Protein 4AC9 (pdb70)

Secondary structure (DSSP, 8-state):
-PPPEEEEEEEEESTTSSHHHHHHHHHT----EEEETTEEEEEE--SSHHHHHHHHHHHTTT--EEEEEEETTTB--HHHHHHHHHHHHTT--EEEEEE-GGGS-HHHHHHHHHHHHHHHTTSSTTSS--EEE-BTTTTBTHHHHHHHHHHHHHHS----B-SS--EE---EEEE-STT-EEEEEE--BSEEESS-EEEETTTTEEEEEEEEEESSSB-SEEETT-EEEEEEES--TTS-----EE-TT---EEEEEEEEEEE-S-TTT----SSEEEEEEETTEEEEEEE--EEEEE-SSSEEEEE--S---S----EEEEEEEEE-TT-EEEEE--SS-TTS----EEEEEE---GGGGT-EEEEEEEEEEEEETTEEEEESS-SSHHHHHHHTT-EEEETTTTEEEEEEEEETTTTEEEEEE-S---TTEEEEEEEEEE--/---EEEEEEEEESTTSSHHHHHHHHHHH--------SS--EEEETTEEEEEE--SSHHHHHHHHHHHTTTEEEEEEEEETTT---HHHHHHHHHHHHTT--EEEEEE-GGGS-HHHHHHHHHHHHHHHTTSSS-TT--EEE-BTTTTBTHHHHHHHHHHHHHT-----B-SS--EE-EEEEEEETTTEEEEEEE--BSEEETT-EEEETTTTEEEEEEEEEETTEE-SEEETT-EEEEEEESS-TTT-----EEETT---EEEEEEEEEEE--GGG-----TT-EEEEEETTEEEEEEE--EEEEEETTEEEEEE-SS---S----EEEEEEEEE-TT-EEEEE-SSS-TTS----EEEEEE---SGGGTEEEEEEEEEEEEEETTEEEEESS-SSHHHHHHHTT-EEEETTTTEEEEEEEEETTTTEEEEEESS---TT-EEEEEEEEE--/-PPP--EEEEEEEEE-TTSSHHHHHHHHHGGGGT--SS-------------SS--EEEETTEEEEEE--SSHHHHHHHHHHHTTTEEEEEEEEETTTB--HHHHHHHHHHHHTT--EEEEEE-GGGS-HHHHHHHHHHHHHHHTTSSSGGG--EEE--TTT-TTHHHHHHHHHHHHHHS----B-SS--EE-EEEEEEETTTEEEEEEE--BSEEETT-EEEETTTTEEEEEEEEEETTEEESEEETT-EEEEEEESS-GGG-----EE-TT---EEEEEEEEEEEPPTT--S-B-TTEEEEEEETTEEEEEEE--EEEEE-SSSEEEEE-S-B-TT----EEEEEEEEE-TT-EEEEE-SSS-TTS----EEEEEEE--SGGGT-EEEEEEEEEEEEETTEEEEESS-SSHHHHHHHTT-EEEESSS--EEEEEEEETTTTEEEEEEES---TT-EEEEEEEEE--/--EEEEEEEE---HHHHHHHHHHHHHH--SEEE-----TTSSS------S-EEEETTEEEEE-PPTT---SSS-----GGG-SEEEEEEETTT---HHHHHHHHHHHHTT--EEEEEE--SSS-HHHHHHHHHHHHHHHTTSSS-SS--EEE--TTT-TTHHHHHHHHHHHHHHS----B-SS--EE--SEEEEETTTEEEEEEE--BSEEETT-EEEETTTTEEEEEEEEEETTEEESEEETT-EEEEEEESS-TTT-----EE-SS---EEEEEEEEEEE---TT-----TTEEEEEEETTEEEEEEE--EEEEEETTEEEEEE--S--S-----EEEEEEEEE-TT-EEEEEB---TTSSSB--EEEEEE---TTTS-EEEEEEEEEEEEEETTEEEEESS-SSHHHHHHTTT-EEEETTT--EEEEEEEETTTTEEEEEESS---TTEEEEEEEEEE--

Sequence (1826 aa):
HMDFKNINLGIFGHIDHGKTTLSKVLTEIGFSAFKLENYRITLVDAPGHADLIRAVVSAADIIDLALIVVDAKEGPKTQTGEHMLILDHFNIPIIVVITKSDNAGTEEIKRTEMIMKSILQSTHNLKNSSIIPISAKTGFGVDELKNLIITTLNNAEIIRNTESYFKMPLDHAFPIKGAGTVVTGTINKGIVKVGDELKVLPINMSTKVRSIQYFKESVMEAKAGDRVGMAIQGVDAKQIYRGILTSKDTKLQTVDKIVAKIKISDIFKYNLTPKMKVHLNVGMLIVPAVAVPFKKVTFGKTEENIILNEVISGNEYAFELEEKVLAEVGDRVLITRLDLPPTTLRIGHGLIEEFKPIKDLNIKKEVLREGKVKIDKGRTVIDGLAQSKVAAEKLIGEEISIEGKDIVGKIKGTFGTKGLLTAEFSGNVENRDKVILNRLRRWGMDFKNINLGIFGHIDHGKTTLSKVLTEIAKRGITIDIGFSAFKLENYRITLVDAPGHADLIRAVVSAADIIDLALIVVDAKEGPKTQTGEHMLILDHFNIPIIVVITKSDNAGTEEIKRTEMIMKSILQSTHNLKNSSIIPISAKTGFGVDELKNLIITTLNNAEIIRNTESYFKMPLDHAFPIKGAGTVVTGTINKGIVKVGDELKVLPINMSTKVRSIQYFKESVMEAKAGDRVGMAIQGVDAKQIYRGILTSKDTKLQTVDKIVAKIKISDIFKYNLTPKMKVHLNVGMLIVPAVAVPFKKVTFGKTEENIILNEVISGNEYAFELEEKVLAEVGDRVLITRLDLPPTTLRIGHGLIEEFKPIKDLNIKKEVLREGKVKIDKGRTVIDGLAQSKVAAEKLIGEEISIEGKDIVGKIKGTFGTKGLLTAEFSGNVENRDKVILNRLRRWGRPHMDFKNINLGIFGHIDHGKTTLSKVLTEIASTSAHDKLPESQKRGITIDIGFSAFKLENYRITLVDAPGHADLIRAVVSAADIIDLALIVVDAKEGPKTQTGEHMLILDHFNIPIIVVITKSDNAGTEEIKRTEMIMKSILQSTHNLKNSSIIPISAKTGFGVDELKNLIITTLNNAEIIRNTESYFKMPLDHAFPIKGAGTVVTGTINKGIVKVGDELKVLPINMSTKVRSIQYFKESVMEAKAGDRVGMAIQGVDAKQIYRGILTSKDTKLQTVDKIVAKIKISDIFKYNLTPKMKVHLNVGMLIVPAVAVPFKKVTFGKTEENIILNEVISGNEYAFELEEKVLAEVGDRVLITRLDLPPTTLRIGHGLIEEFKPIKDLNIKKEVLREGKVKIDKGRTVIDGLAQSKVAAEKLIGEEISIEGKDIVGKIKGTFGTKGLLTAEFSGNVENRDKVILNRLRRWGDFKNINLGIFGHIDHGKTTLSKVLTEIASTSAHDKLPESQKRGITIDIGFSAFKLENYRITLVDAPGHADLIRAVVSAADIIDLALIVVDAKEGPKTQTGEHMLILDHFNIPIIVVITKSDNAGTEEIKRTEMIMKSILQSTHNLKNSSIIPISAKTGFGVDELKNLIITTLNNAEIIRNTESYFKMPLDHAFPIKGAGTVVTGTINKGIVKVGDELKVLPINMSTKVRSIQYFKESVMEAKAGDRVGMAIQGVDAKQIYRGILTSKDTKLQTVDKIVAKIKISDIFKYNLTPKMKVHLNVGMLIVPAVAVPFKKVTFGKTEENIILNEVISGNEYAFELEEKVLAEVGDRVLITRLDLPPTTLRIGHGLIEEFKPIKDLNIKKEVLREGKVKIDKGRTVIDGLAQSKVAAEKLIGEEISIEGKDIVGKIKGTFGTKGLLTAEFSGNVENRDKVILNRLRRWG

Solvent-accessible surface area: 91684 Å² total

Organism: Methanococcus maripaludis (NCBI:txid39152)

Structure (mmCIF, N/CA/C/O backbone):
data_4AC9
#
_entry.id   4AC9
#
_cell.length_a   146.920
_cell.length_b   146.920
_cell.length_c   297.480
_cell.angle_alpha   90.00
_cell.angle_beta   90.00
_cell.angle_gamma   120.00
#
_symmetry.space_group_name_H-M   'P 31 1 2'
#
loop_
_entity.id
_entity.type
_entity.pdbx_description
1 polymer 'MJ0495-LIKE PROTEIN'
2 non-polymer "GUANOSINE-5'-DIPHOSPHATE"
3 non-polymer 'MAGNESIUM ION'
4 non-polymer 'SULFATE ION'
5 non-polymer '(3ALPHA,5BETA,12ALPHA)-3,12-DIHYDROXYCHOLAN-24-OIC ACID'
6 non-polymer "GUANOSINE-5'-MONOPHOSPHATE"
7 water water
#
loop_
_atom_site.group_PDB
_atom_site.id
_atom_site.type_symbol
_atom_site.label_atom_id
_atom_site.label_alt_id
_atom_site.label_comp_id
_atom_site.label_asym_id
_atom_site.label_entity_id
_atom_site.label_seq_id
_atom_site.pdbx_PDB_ins_code
_atom_site.Cartn_x
_atom_site.Cartn_y
_atom_site.Cartn_z
_atom_site.occupancy
_atom_site.B_iso_or_equiv
_atom_site.auth_seq_id
_atom_site.auth_comp_id
_atom_site.auth_asym_id
_atom_site.auth_atom_id
_atom_site.pdbx_PDB_model_num
ATOM 1 N N . HIS A 1 14 ? 45.348 -18.366 -33.503 1.00 141.98 0 HIS A N 1
ATOM 2 C CA . HIS A 1 14 ? 45.684 -19.092 -34.722 1.00 165.67 0 HIS A CA 1
ATOM 3 C C . HIS A 1 14 ? 44.840 -18.594 -35.893 1.00 180.04 0 HIS A C 1
ATOM 4 O O . HIS A 1 14 ? 44.649 -17.389 -36.059 1.00 189.14 0 HIS A O 1
ATOM 11 N N . MET A 1 15 ? 44.326 -19.522 -36.694 1.00 166.73 1 MET A N 1
ATOM 12 C CA . MET A 1 15 ? 43.557 -19.166 -37.884 1.00 157.86 1 MET A CA 1
ATOM 13 C C . MET A 1 15 ? 42.055 -19.310 -37.648 1.00 147.50 1 MET A C 1
ATOM 14 O O . MET A 1 15 ? 41.617 -20.174 -36.887 1.00 143.40 1 MET A O 1
ATOM 19 N N . ASP A 1 16 ? 41.271 -18.445 -38.284 1.00 149.58 2 ASP A N 1
ATOM 20 C CA . ASP A 1 16 ? 39.819 -18.515 -38.162 1.00 148.77 2 ASP A CA 1
ATOM 21 C C . ASP A 1 16 ? 39.267 -19.719 -38.916 1.00 132.28 2 ASP A C 1
ATOM 22 O O . ASP A 1 16 ? 39.467 -19.854 -40.124 1.00 120.95 2 ASP A O 1
ATOM 27 N N . PHE A 1 17 ? 38.575 -20.595 -38.195 1.00 117.36 3 PHE A N 1
ATOM 28 C CA . PHE A 1 17 ? 37.902 -21.736 -38.805 1.00 103.84 3 PHE A CA 1
ATOM 29 C C . PHE A 1 17 ? 36.532 -21.376 -39.376 1.00 109.47 3 PHE A C 1
ATOM 30 O O . PHE A 1 17 ? 35.891 -20.427 -38.926 1.00 124.63 3 PHE A O 1
ATOM 38 N N . LYS A 1 18 ? 36.091 -22.138 -40.373 1.00 107.60 4 LYS A N 1
ATOM 39 C CA . LYS A 1 18 ? 34.727 -22.020 -40.876 1.00 112.33 4 LYS A CA 1
ATOM 40 C C . LYS A 1 18 ? 33.949 -23.299 -40.583 1.00 113.70 4 LYS A C 1
ATOM 41 O O . LYS A 1 18 ? 34.430 -24.402 -40.841 1.00 118.09 4 LYS A O 1
ATOM 47 N N . ASN A 1 19 ? 32.745 -23.142 -40.044 1.00 107.65 5 ASN A N 1
ATOM 48 C CA . ASN A 1 19 ? 31.930 -24.281 -39.638 1.00 109.66 5 ASN A CA 1
ATOM 49 C C . ASN A 1 19 ? 31.101 -24.842 -40.788 1.00 108.86 5 ASN A C 1
ATOM 50 O O . ASN A 1 19 ? 30.271 -24.141 -41.367 1.00 121.51 5 ASN A O 1
ATOM 55 N N . ILE A 1 20 ? 31.330 -26.112 -41.110 1.00 92.76 6 ILE A N 1
ATOM 56 C CA . ILE A 1 20 ? 30.671 -26.753 -42.244 1.00 85.93 6 ILE A CA 1
ATOM 57 C C . ILE A 1 20 ? 29.894 -27.996 -41.821 1.00 86.42 6 ILE A C 1
ATOM 58 O O . ILE A 1 20 ? 30.351 -28.769 -40.979 1.00 119.51 6 ILE A O 1
ATOM 63 N N . ASN A 1 21 ? 28.716 -28.182 -42.408 1.00 82.55 7 ASN A N 1
ATOM 64 C CA . ASN A 1 21 ? 27.947 -29.403 -42.207 1.00 102.89 7 ASN A CA 1
ATOM 65 C C . ASN A 1 21 ? 27.876 -30.231 -43.487 1.00 100.83 7 ASN A C 1
ATOM 66 O O . ASN A 1 21 ? 27.301 -29.800 -44.486 1.00 93.75 7 ASN A O 1
ATOM 71 N N . LEU A 1 22 ? 28.471 -31.419 -43.450 1.00 93.73 8 LEU A N 1
ATOM 72 C CA . LEU A 1 22 ? 28.531 -32.291 -44.617 1.00 74.76 8 LEU A CA 1
ATOM 73 C C . LEU A 1 22 ? 27.629 -33.508 -44.449 1.00 81.59 8 LEU A C 1
ATOM 74 O O . LEU A 1 22 ? 27.810 -34.304 -43.529 1.00 100.11 8 LEU A O 1
ATOM 79 N N . GLY A 1 23 ? 26.655 -33.647 -45.341 1.00 91.40 9 GLY A N 1
ATOM 80 C CA . GLY A 1 23 ? 25.777 -34.801 -45.320 1.00 111.02 9 GLY A CA 1
ATOM 81 C C . GLY A 1 23 ? 26.327 -35.943 -46.152 1.00 112.32 9 GLY A C 1
ATOM 82 O O . GLY A 1 23 ? 27.044 -35.721 -47.127 1.00 133.99 9 GLY A O 1
ATOM 83 N N . ILE A 1 24 ? 25.991 -37.169 -45.765 1.00 81.44 10 ILE A N 1
ATOM 84 C CA . ILE A 1 24 ? 26.383 -38.348 -46.530 1.00 84.67 10 ILE A CA 1
ATOM 85 C C . ILE A 1 24 ? 25.160 -39.200 -46.852 1.00 92.64 10 ILE A C 1
ATOM 86 O O . ILE A 1 24 ? 24.447 -39.646 -45.953 1.00 101.80 10 ILE A O 1
ATOM 91 N N . PHE A 1 25 ? 24.925 -39.416 -48.142 1.00 97.21 11 PHE A N 1
ATOM 92 C CA . PHE A 1 25 ? 23.686 -40.029 -48.604 1.00 84.24 11 PHE A CA 1
ATOM 93 C C . PHE A 1 25 ? 23.933 -41.198 -49.543 1.00 98.88 11 PHE A C 1
ATOM 94 O O . PHE A 1 25 ? 24.990 -41.297 -50.164 1.00 93.58 11 PHE A O 1
ATOM 102 N N . GLY A 1 26 ? 22.944 -42.079 -49.646 1.00 89.87 12 GLY A N 1
ATOM 103 C CA . GLY A 1 26 ? 23.004 -43.186 -50.579 1.00 94.76 12 GLY A CA 1
ATOM 104 C C . GLY A 1 26 ? 22.167 -44.368 -50.136 1.00 98.06 12 GLY A C 1
ATOM 105 O O . GLY A 1 26 ? 21.568 -44.353 -49.060 1.00 103.49 12 GLY A O 1
ATOM 106 N N . HIS A 1 27 ? 22.127 -45.396 -50.976 1.00 91.14 13 HIS A N 1
ATOM 107 C CA . HIS A 1 27 ? 21.441 -46.637 -50.649 1.00 80.21 13 HIS A CA 1
ATOM 108 C C . HIS A 1 27 ? 22.203 -47.317 -49.519 1.00 95.89 13 HIS A C 1
ATOM 109 O O . HIS A 1 27 ? 23.402 -47.095 -49.361 1.00 92.90 13 HIS A O 1
ATOM 116 N N . ILE A 1 28 ? 21.517 -48.130 -48.723 1.00 84.50 14 ILE A N 1
ATOM 117 C CA . ILE A 1 28 ? 22.201 -48.864 -47.663 1.00 121.16 14 ILE A CA 1
ATOM 118 C C . ILE A 1 28 ? 23.146 -49.898 -48.267 1.00 118.82 14 ILE A C 1
ATOM 119 O O . ILE A 1 28 ? 22.909 -50.382 -49.375 1.00 95.95 14 ILE A O 1
ATOM 124 N N . ASP A 1 29 ? 24.223 -50.200 -47.540 1.00 114.57 15 ASP A N 1
ATOM 125 C CA . ASP A 1 29 ? 25.295 -51.091 -48.003 1.00 108.23 15 ASP A CA 1
ATOM 126 C C . ASP A 1 29 ? 26.210 -50.462 -49.057 1.00 110.34 15 ASP A C 1
ATOM 127 O O . ASP A 1 29 ? 27.156 -51.097 -49.521 1.00 143.27 15 ASP A O 1
ATOM 132 N N . HIS A 1 30 ? 25.923 -49.220 -49.436 1.00 83.75 16 HIS A N 1
ATOM 133 C CA . HIS A 1 30 ? 26.729 -48.520 -50.436 1.00 94.10 16 HIS A CA 1
ATOM 134 C C . HIS A 1 30 ? 27.978 -47.857 -49.853 1.00 104.26 16 HIS A C 1
ATOM 135 O O . HIS A 1 30 ? 28.708 -47.177 -50.569 1.00 102.47 16 HIS A O 1
ATOM 142 N N . GLY A 1 31 ? 28.216 -48.044 -48.558 1.00 110.67 17 GLY A N 1
ATOM 143 C CA . GLY A 1 31 ? 29.439 -47.557 -47.941 1.00 111.38 17 GLY A CA 1
ATOM 144 C C . GLY A 1 31 ? 29.380 -46.199 -47.266 1.00 101.89 17 GLY A C 1
ATOM 145 O O . GLY A 1 31 ? 30.411 -45.544 -47.116 1.00 113.06 17 GLY A O 1
ATOM 146 N N . LYS A 1 32 ? 28.186 -45.769 -46.870 1.00 81.11 18 LYS A N 1
ATOM 147 C CA . LYS A 1 32 ? 28.026 -44.497 -46.167 1.00 88.70 18 LYS A CA 1
ATOM 148 C C . LYS A 1 32 ? 28.833 -44.473 -44.871 1.00 103.49 18 LYS A C 1
ATOM 149 O O . LYS A 1 32 ? 29.686 -43.601 -44.666 1.00 93.55 18 LYS A O 1
ATOM 155 N N . THR A 1 33 ? 28.555 -45.445 -44.006 1.00 105.02 19 THR A N 1
ATOM 156 C CA . THR A 1 33 ? 29.188 -45.544 -42.694 1.00 109.29 19 THR A CA 1
ATOM 157 C C . THR A 1 33 ? 30.710 -45.603 -42.786 1.00 104.00 19 THR A C 1
ATOM 158 O O . THR A 1 33 ? 31.411 -44.862 -42.093 1.00 113.33 19 THR A O 1
ATOM 162 N N . THR A 1 34 ? 31.212 -46.483 -43.647 1.00 102.62 20 THR A N 1
ATOM 163 C CA . THR A 1 34 ? 32.649 -46.672 -43.806 1.00 94.53 20 THR A CA 1
ATOM 164 C C . THR A 1 34 ? 33.331 -45.389 -44.269 1.00 89.17 20 THR A C 1
ATOM 165 O O . THR A 1 34 ? 34.373 -45.008 -43.738 1.00 95.11 20 THR A O 1
ATOM 169 N N . LEU A 1 35 ? 32.734 -44.727 -45.256 1.00 92.15 21 LEU A N 1
ATOM 170 C CA . LEU A 1 35 ? 33.240 -43.447 -45.739 1.00 92.87 21 LEU A CA 1
ATOM 171 C C . LEU A 1 35 ? 33.295 -42.435 -44.603 1.00 99.14 21 LEU A C 1
ATOM 172 O O . LEU A 1 35 ? 34.284 -41.712 -44.447 1.00 106.20 21 LEU A O 1
ATOM 177 N N . SER A 1 36 ? 32.227 -42.396 -43.808 1.00 96.67 22 SER A N 1
ATOM 178 C CA . SER A 1 36 ? 32.164 -41.507 -42.652 1.00 82.65 22 SER A CA 1
ATOM 179 C C . SER A 1 36 ? 33.321 -41.755 -41.689 1.00 90.94 22 SER A C 1
ATOM 180 O O . SER A 1 36 ? 33.992 -40.815 -41.260 1.00 95.84 22 SER A O 1
ATOM 183 N N . LYS A 1 37 ? 33.552 -43.022 -41.357 1.00 92.96 23 LYS A N 1
ATOM 184 C CA . LYS A 1 37 ? 34.639 -43.388 -40.453 1.00 90.74 23 LYS A CA 1
ATOM 185 C C . LYS A 1 37 ? 35.999 -42.994 -41.015 1.00 86.30 23 LYS A C 1
ATOM 186 O O . LYS A 1 37 ? 36.834 -42.443 -40.301 1.00 129.08 23 LYS A O 1
ATOM 192 N N . VAL A 1 38 ? 36.212 -43.276 -42.297 1.00 97.70 24 VAL A N 1
ATOM 193 C CA . VAL A 1 38 ? 37.460 -42.916 -42.961 1.00 88.16 24 VAL A CA 1
ATOM 194 C C . VAL A 1 38 ? 37.691 -41.407 -42.904 1.00 91.86 24 VAL A C 1
ATOM 195 O O . VAL A 1 38 ? 38.818 -40.952 -42.712 1.00 92.38 24 VAL A O 1
ATOM 199 N N . LEU A 1 39 ? 36.616 -40.636 -43.042 1.00 99.35 25 LEU A N 1
ATOM 200 C CA . LEU A 1 39 ? 36.717 -39.178 -43.033 1.00 83.70 25 LEU A CA 1
ATOM 201 C C . LEU A 1 39 ? 36.904 -38.592 -41.633 1.00 95.08 25 LEU A C 1
ATOM 202 O O . LEU A 1 39 ? 37.533 -37.548 -41.471 1.00 107.04 25 LEU A O 1
ATOM 207 N N . THR A 1 40 ? 36.360 -39.265 -40.625 1.00 99.29 26 THR A N 1
ATOM 208 C CA . THR A 1 40 ? 36.366 -38.731 -39.265 1.00 97.33 26 THR A CA 1
ATOM 209 C C . THR A 1 40 ? 37.713 -38.911 -38.558 1.00 114.26 26 THR A C 1
ATOM 210 O O . THR A 1 40 ? 37.965 -38.294 -37.523 1.00 129.10 26 THR A O 1
ATOM 214 N N . GLU A 1 41 ? 38.581 -39.744 -39.123 1.00 139.45 27 GLU A N 1
ATOM 215 C CA . GLU A 1 41 ? 39.832 -40.097 -38.451 1.00 183.42 27 GLU A CA 1
ATOM 216 C C . GLU A 1 41 ? 40.999 -39.145 -38.719 1.00 199.67 27 GLU A C 1
ATOM 217 O O . GLU A 1 41 ? 42.057 -39.271 -38.101 1.00 188.48 27 GLU A O 1
ATOM 223 N N . ILE A 1 42 ? 40.814 -38.197 -39.632 1.00 210.01 28 ILE A N 1
ATOM 224 C CA . ILE A 1 42 ? 41.858 -37.215 -39.909 1.00 201.36 28 ILE A CA 1
ATOM 225 C C . ILE A 1 42 ? 41.578 -35.905 -39.180 1.00 175.55 28 ILE A C 1
ATOM 226 O O . ILE A 1 42 ? 42.481 -35.302 -38.601 1.00 165.59 28 ILE A O 1
ATOM 231 N N . GLY A 1 64 ? 25.165 -38.345 -32.393 1.00 171.78 50 GLY A N 1
ATOM 232 C CA . GLY A 1 64 ? 26.198 -37.648 -31.649 1.00 185.51 50 GLY A CA 1
ATOM 233 C C . GLY A 1 64 ? 26.941 -36.629 -32.490 1.00 200.87 50 GLY A C 1
ATOM 234 O O . GLY A 1 64 ? 26.393 -36.077 -33.445 1.00 210.86 50 GLY A O 1
ATOM 235 N N . PHE A 1 65 ? 28.196 -36.380 -32.131 1.00 193.27 51 PHE A N 1
ATOM 236 C CA . PHE A 1 65 ? 29.018 -35.395 -32.824 1.00 165.15 51 PHE A CA 1
ATOM 237 C C . PHE A 1 65 ? 30.269 -36.045 -33.407 1.00 137.85 51 PHE A C 1
ATOM 238 O O . PHE A 1 65 ? 31.135 -36.511 -32.667 1.00 162.84 51 PHE A O 1
ATOM 246 N N . SER A 1 66 ? 30.360 -36.076 -34.732 1.00 133.82 52 SER A N 1
ATOM 247 C CA . SER A 1 66 ? 31.546 -36.592 -35.407 1.00 129.69 52 SER A CA 1
ATOM 248 C C . SER A 1 66 ? 32.004 -35.622 -36.492 1.00 114.59 52 SER A C 1
ATOM 249 O O . SER A 1 66 ? 31.269 -35.349 -37.442 1.00 113.18 52 SER A O 1
ATOM 252 N N . ALA A 1 67 ? 33.219 -35.103 -36.345 1.00 105.93 53 ALA A N 1
ATOM 253 C CA . ALA A 1 67 ? 33.716 -34.064 -37.241 1.00 108.54 53 ALA A CA 1
ATOM 254 C C . ALA A 1 67 ? 35.181 -34.251 -37.630 1.00 109.26 53 ALA A C 1
ATOM 255 O O . ALA A 1 67 ? 35.896 -35.058 -37.039 1.00 106.77 53 ALA A O 1
ATOM 257 N N . PHE A 1 68 ? 35.613 -33.493 -38.635 1.00 108.82 54 PHE A N 1
ATOM 258 C CA . PHE A 1 68 ? 36.996 -33.528 -39.100 1.00 103.82 54 PHE A CA 1
ATOM 259 C C . PHE A 1 68 ? 37.353 -32.213 -39.788 1.00 106.37 54 PHE A C 1
ATOM 260 O O . PHE A 1 68 ? 36.469 -31.476 -40.214 1.00 118.70 54 PHE A O 1
ATOM 268 N N . LYS A 1 69 ? 38.646 -31.921 -39.901 1.00 95.70 55 LYS A N 1
ATOM 269 C CA . LYS A 1 69 ? 39.090 -30.648 -40.466 1.00 97.79 55 LYS A CA 1
ATOM 270 C C . LYS A 1 69 ? 39.703 -30.775 -41.859 1.00 95.59 55 LYS A C 1
ATOM 271 O O . LYS A 1 69 ? 40.457 -31.709 -42.135 1.00 92.84 55 LYS A O 1
ATOM 277 N N . LEU A 1 70 ? 39.369 -29.829 -42.732 1.00 87.63 56 LEU A N 1
ATOM 278 C CA . LEU A 1 70 ? 40.045 -29.707 -44.022 1.00 82.02 56 LEU A CA 1
ATOM 279 C C . LEU A 1 70 ? 40.416 -28.251 -44.257 1.00 96.72 56 LEU A C 1
ATOM 280 O O . LEU A 1 70 ? 39.537 -27.405 -44.402 1.00 85.55 56 LEU A O 1
ATOM 285 N N . GLU A 1 71 ? 41.717 -27.974 -44.322 1.00 71.42 57 GLU A N 1
ATOM 286 C CA . GLU A 1 71 ? 42.227 -26.604 -44.291 1.00 88.28 57 GLU A CA 1
ATOM 287 C C . GLU A 1 71 ? 41.697 -25.890 -43.050 1.00 95.86 57 GLU A C 1
ATOM 288 O O . GLU A 1 71 ? 41.894 -26.363 -41.932 1.00 125.30 57 GLU A O 1
ATOM 294 N N . ASN A 1 72 ? 41.025 -24.761 -43.240 1.00 76.35 58 ASN A N 1
ATOM 295 C CA . ASN A 1 72 ? 40.397 -24.073 -42.114 1.00 102.12 58 ASN A CA 1
ATOM 296 C C . ASN A 1 72 ? 38.917 -24.418 -41.930 1.00 105.40 58 ASN A C 1
ATOM 297 O O . ASN A 1 72 ? 38.235 -23.831 -41.095 1.00 124.21 58 ASN A O 1
ATOM 302 N N . TYR A 1 73 ? 38.423 -25.363 -42.722 1.00 75.43 59 TYR A N 1
ATOM 303 C CA . TYR A 1 73 ? 37.046 -25.828 -42.584 1.00 90.50 59 TYR A CA 1
ATOM 304 C C . TYR A 1 73 ? 36.887 -26.841 -41.451 1.00 99.53 59 TYR A C 1
ATOM 305 O O . TYR A 1 73 ? 37.548 -27.889 -41.443 1.00 117.69 59 TYR A O 1
ATOM 314 N N . ARG A 1 74 ? 36.001 -26.526 -40.508 1.00 86.08 60 ARG A N 1
ATOM 315 C CA . ARG A 1 74 ? 35.557 -27.496 -39.517 1.00 97.98 60 ARG A CA 1
ATOM 316 C C . ARG A 1 74 ? 34.330 -28.168 -40.099 1.00 102.61 60 ARG A C 1
ATOM 317 O O . ARG A 1 74 ? 33.280 -27.544 -40.246 1.00 116.68 60 ARG A O 1
ATOM 325 N N . ILE A 1 75 ? 34.460 -29.446 -40.423 1.00 90.47 61 ILE A N 1
ATOM 326 C CA . ILE A 1 75 ? 33.392 -30.158 -41.102 1.00 101.54 61 ILE A CA 1
ATOM 327 C C . ILE A 1 75 ? 32.722 -31.163 -40.177 1.00 101.82 61 ILE A C 1
ATOM 328 O O . ILE A 1 75 ? 33.308 -32.187 -39.827 1.00 113.67 61 ILE A O 1
ATOM 333 N N . THR A 1 76 ? 31.488 -30.860 -39.791 1.00 99.19 62 THR A N 1
ATOM 334 C CA . THR A 1 76 ? 30.693 -31.761 -38.970 1.00 103.85 62 THR A CA 1
ATOM 335 C C . THR A 1 76 ? 29.778 -32.572 -39.871 1.00 117.90 62 THR A C 1
ATOM 336 O O . THR A 1 76 ? 29.048 -32.014 -40.688 1.00 126.58 62 THR A O 1
ATOM 340 N N . LEU A 1 77 ? 29.825 -33.891 -39.731 1.00 112.55 63 LEU A N 1
ATOM 341 C CA . LEU A 1 77 ? 28.975 -34.757 -40.533 1.00 111.80 63 LEU A CA 1
ATOM 342 C C . LEU A 1 77 ? 27.519 -34.652 -40.100 1.00 111.09 63 LEU A C 1
ATOM 343 O O . LEU A 1 77 ? 27.201 -34.807 -38.921 1.00 109.97 63 LEU A O 1
ATOM 348 N N . VAL A 1 78 ? 26.638 -34.380 -41.056 1.00 124.01 64 VAL A N 1
ATOM 349 C CA . VAL A 1 78 ? 25.212 -34.477 -40.801 1.00 129.03 64 VAL A CA 1
ATOM 350 C C . VAL A 1 78 ? 24.926 -35.964 -40.777 1.00 139.75 64 VAL A C 1
ATOM 351 O O . VAL A 1 78 ? 25.168 -36.658 -41.764 1.00 154.37 64 VAL A O 1
ATOM 355 N N . ASP A 1 79 ? 24.415 -36.466 -39.660 1.00 132.76 65 ASP A N 1
ATOM 356 C CA . ASP A 1 79 ? 24.312 -37.913 -39.518 1.00 154.51 65 ASP A CA 1
ATOM 357 C C . ASP A 1 79 ? 22.990 -38.459 -39.000 1.00 143.23 65 ASP A C 1
ATOM 358 O O . ASP A 1 79 ? 22.463 -38.032 -37.972 1.00 115.21 65 ASP A O 1
ATOM 363 N N . ALA A 1 80 ? 22.477 -39.419 -39.757 1.00 163.65 66 ALA A N 1
ATOM 364 C CA . ALA A 1 80 ? 21.282 -40.164 -39.421 1.00 176.32 66 ALA A CA 1
ATOM 365 C C . ALA A 1 80 ? 21.525 -41.575 -39.948 1.00 170.91 66 ALA A C 1
ATOM 366 O O . ALA A 1 80 ? 22.272 -41.750 -40.911 1.00 152.01 66 ALA A O 1
ATOM 368 N N . PRO A 1 81 ? 20.911 -42.588 -39.318 1.00 166.70 67 PRO A N 1
ATOM 369 C CA . PRO A 1 81 ? 21.246 -43.981 -39.640 1.00 171.16 67 PRO A CA 1
ATOM 370 C C . PRO A 1 81 ? 20.947 -44.420 -41.075 1.00 194.05 67 PRO A C 1
ATOM 371 O O . PRO A 1 81 ? 21.562 -45.382 -41.536 1.00 192.72 67 PRO A O 1
ATOM 375 N N . GLY A 1 82 ? 20.051 -43.734 -41.777 1.00 204.30 68 GLY A N 1
ATOM 376 C CA . GLY A 1 82 ? 19.519 -44.300 -43.003 1.00 190.25 68 GLY A CA 1
ATOM 377 C C . GLY A 1 82 ? 18.371 -43.583 -43.689 1.00 185.24 68 GLY A C 1
ATOM 378 O O . GLY A 1 82 ? 18.220 -42.365 -43.590 1.00 183.83 68 GLY A O 1
ATOM 379 N N . HIS A 1 83 ? 17.566 -44.378 -44.391 1.00 184.90 69 HIS A N 1
ATOM 380 C CA . HIS A 1 83 ? 16.590 -43.928 -45.386 1.00 181.78 69 HIS A CA 1
ATOM 381 C C . HIS A 1 83 ? 15.723 -42.714 -45.033 1.00 179.57 69 HIS A C 1
ATOM 382 O O . HIS A 1 83 ? 15.905 -41.640 -45.605 1.00 166.03 69 HIS A O 1
ATOM 389 N N . ALA A 1 84 ? 14.788 -42.878 -44.103 1.00 169.30 70 ALA A N 1
ATOM 390 C CA . ALA A 1 84 ? 13.834 -41.816 -43.794 1.00 137.34 70 ALA A CA 1
ATOM 391 C C . ALA A 1 84 ? 14.446 -40.773 -42.867 1.00 143.68 70 ALA A C 1
ATOM 392 O O . ALA A 1 84 ? 13.985 -39.629 -42.799 1.00 151.13 70 ALA A O 1
ATOM 394 N N . ASP A 1 85 ? 15.493 -41.179 -42.160 1.00 154.87 71 ASP A N 1
ATOM 395 C CA . ASP A 1 85 ? 16.150 -40.310 -41.195 1.00 162.69 71 ASP A CA 1
ATOM 396 C C . ASP A 1 85 ? 16.925 -39.196 -41.895 1.00 142.73 71 ASP A C 1
ATOM 397 O O . ASP A 1 85 ? 16.905 -38.046 -41.456 1.00 128.63 71 ASP A O 1
ATOM 402 N N . LEU A 1 86 ? 17.600 -39.544 -42.986 1.00 147.53 72 LEU A N 1
ATOM 403 C CA . LEU A 1 86 ? 18.297 -38.556 -43.805 1.00 148.80 72 LEU A CA 1
ATOM 404 C C . LEU A 1 86 ? 17.299 -37.576 -44.409 1.00 140.51 72 LEU A C 1
ATOM 405 O O . LEU A 1 86 ? 17.571 -36.382 -44.511 1.00 138.99 72 LEU A O 1
ATOM 410 N N . ILE A 1 87 ? 16.145 -38.099 -44.813 1.00 113.79 73 ILE A N 1
ATOM 411 C CA . ILE A 1 87 ? 15.039 -37.282 -45.303 1.00 121.49 73 ILE A CA 1
ATOM 412 C C . ILE A 1 87 ? 14.638 -36.231 -44.270 1.00 133.96 73 ILE A C 1
ATOM 413 O O . ILE A 1 87 ? 14.729 -35.022 -44.528 1.00 119.47 73 ILE A O 1
ATOM 418 N N . ARG A 1 88 ? 14.195 -36.704 -43.106 1.00 153.19 74 ARG A N 1
ATOM 419 C CA . ARG A 1 88 ? 13.834 -35.828 -41.992 1.00 143.89 74 ARG A CA 1
ATOM 420 C C . ARG A 1 88 ? 14.956 -34.852 -41.646 1.00 126.74 74 ARG A C 1
ATOM 421 O O . ARG A 1 88 ? 14.704 -33.748 -41.163 1.00 121.25 74 ARG A O 1
ATOM 429 N N . ALA A 1 89 ? 16.194 -35.269 -41.893 1.00 115.48 75 ALA A N 1
ATOM 430 C CA . ALA A 1 89 ? 17.356 -34.437 -41.612 1.00 126.25 75 ALA A CA 1
ATOM 431 C C . ALA A 1 89 ? 17.481 -33.282 -42.601 1.00 137.51 75 ALA A C 1
ATOM 432 O O . ALA A 1 89 ? 17.721 -32.145 -42.204 1.00 151.79 75 ALA A O 1
ATOM 434 N N . VAL A 1 90 ? 17.313 -33.571 -43.888 1.00 134.26 76 VAL A N 1
ATOM 435 C CA . VAL A 1 90 ? 17.455 -32.542 -44.913 1.00 121.46 76 VAL A CA 1
ATOM 436 C C . VAL A 1 90 ? 16.283 -31.573 -44.910 1.00 128.13 76 VAL A C 1
ATOM 437 O O . VAL A 1 90 ? 16.478 -30.368 -45.052 1.00 144.08 76 VAL A O 1
ATOM 441 N N . VAL A 1 91 ? 15.071 -32.098 -44.751 1.00 114.23 77 VAL A N 1
ATOM 442 C CA . VAL A 1 91 ? 13.880 -31.249 -44.750 1.00 119.73 77 VAL A CA 1
ATOM 443 C C . VAL A 1 91 ? 14.000 -30.128 -43.715 1.00 137.06 77 VAL A C 1
ATOM 444 O O . VAL A 1 91 ? 13.686 -28.971 -43.998 1.00 151.66 77 VAL A O 1
ATOM 448 N N . SER A 1 92 ? 14.468 -30.481 -42.523 1.00 130.59 78 SER A N 1
ATOM 449 C CA . SER A 1 92 ? 14.661 -29.514 -41.446 1.00 133.75 78 SER A CA 1
ATOM 450 C C . SER A 1 92 ? 15.937 -28.679 -41.571 1.00 135.65 78 SER A C 1
ATOM 451 O O . SER A 1 92 ? 15.906 -27.457 -41.427 1.00 152.86 78 SER A O 1
ATOM 454 N N . ALA A 1 93 ? 17.054 -29.347 -41.841 1.00 127.45 79 ALA A N 1
ATOM 455 C CA . ALA A 1 93 ? 18.375 -28.724 -41.755 1.00 129.21 79 ALA A CA 1
ATOM 456 C C . ALA A 1 93 ? 18.897 -28.141 -43.067 1.00 122.65 79 ALA A C 1
ATOM 457 O O . ALA A 1 93 ? 20.048 -27.709 -43.135 1.00 135.32 79 ALA A O 1
ATOM 459 N N . ALA A 1 94 ? 18.055 -28.140 -44.099 1.00 123.64 80 ALA A N 1
ATOM 460 C CA . ALA A 1 94 ? 18.447 -27.713 -45.446 1.00 129.98 80 ALA A CA 1
ATOM 461 C C . ALA A 1 94 ? 19.208 -26.389 -45.484 1.00 130.32 80 ALA A C 1
ATOM 462 O O . ALA A 1 94 ? 20.148 -26.234 -46.264 1.00 121.24 80 ALA A O 1
ATOM 464 N N . ASP A 1 95 ? 18.794 -25.441 -44.648 1.00 135.20 81 ASP A N 1
ATOM 465 C CA . ASP A 1 95 ? 19.442 -24.135 -44.582 1.00 123.10 81 ASP A CA 1
ATOM 466 C C . ASP A 1 95 ? 20.938 -24.248 -44.304 1.00 125.63 81 ASP A C 1
ATOM 467 O O . ASP A 1 95 ? 21.750 -23.577 -44.942 1.00 111.60 81 ASP A O 1
ATOM 472 N N . ILE A 1 96 ? 21.295 -25.100 -43.348 1.00 141.45 82 ILE A N 1
ATOM 473 C CA . ILE A 1 96 ? 22.672 -25.182 -42.872 1.00 121.63 82 ILE A CA 1
ATOM 474 C C . ILE A 1 96 ? 23.518 -26.286 -43.504 1.00 124.94 82 ILE A C 1
ATOM 475 O O . ILE A 1 96 ? 24.711 -26.384 -43.216 1.00 126.67 82 ILE A O 1
ATOM 480 N N . ILE A 1 97 ? 22.929 -27.113 -44.362 1.00 123.77 83 ILE A N 1
ATOM 481 C CA . ILE A 1 97 ? 23.720 -28.167 -44.987 1.00 104.69 83 ILE A CA 1
ATOM 482 C C . ILE A 1 97 ? 24.411 -27.597 -46.219 1.00 102.27 83 ILE A C 1
ATOM 483 O O . ILE A 1 97 ? 23.767 -27.238 -47.204 1.00 117.08 83 ILE A O 1
ATOM 488 N N . ASP A 1 98 ? 25.735 -27.529 -46.146 1.00 78.90 84 ASP A N 1
ATOM 489 C CA . ASP A 1 98 ? 26.541 -26.859 -47.158 1.00 96.07 84 ASP A CA 1
ATOM 490 C C . ASP A 1 98 ? 26.833 -27.737 -48.366 1.00 93.32 84 ASP A C 1
ATOM 491 O O . ASP A 1 98 ? 26.782 -27.280 -49.506 1.00 97.12 84 ASP A O 1
ATOM 496 N N . LEU A 1 99 ? 27.145 -28.999 -48.102 1.00 85.65 85 LEU A N 1
ATOM 497 C CA . LEU A 1 99 ? 27.560 -29.926 -49.145 1.00 88.62 85 LEU A CA 1
ATOM 498 C C . LEU A 1 99 ? 27.124 -31.337 -48.773 1.00 94.08 85 LEU A C 1
ATOM 499 O O . LEU A 1 99 ? 27.022 -31.671 -47.593 1.00 103.88 85 LEU A O 1
ATOM 504 N N . ALA A 1 100 ? 26.854 -32.159 -49.781 1.00 79.12 86 ALA A N 1
ATOM 505 C CA . ALA A 1 100 ? 26.456 -33.538 -49.543 1.00 79.67 86 ALA A CA 1
ATOM 506 C C . ALA A 1 100 ? 27.263 -34.504 -50.400 1.00 79.28 86 ALA A C 1
ATOM 507 O O . ALA A 1 100 ? 27.614 -34.199 -51.538 1.00 82.60 86 ALA A O 1
ATOM 509 N N . LEU A 1 101 ? 27.566 -35.668 -49.839 1.00 80.72 87 LEU A N 1
ATOM 510 C CA . LEU A 1 101 ? 28.209 -36.730 -50.595 1.00 67.71 87 LEU A CA 1
ATOM 511 C C . LEU A 1 101 ? 27.179 -37.808 -50.884 1.00 89.94 87 LEU A C 1
ATOM 512 O O . LEU A 1 101 ? 26.557 -38.339 -49.965 1.00 91.25 87 LEU A O 1
ATOM 517 N N . ILE A 1 102 ? 26.988 -38.126 -52.158 1.00 82.32 88 ILE A N 1
ATOM 518 C CA . ILE A 1 102 ? 26.054 -39.184 -52.518 1.00 73.28 88 ILE A CA 1
ATOM 519 C C . ILE A 1 102 ? 26.815 -40.423 -52.961 1.00 79.05 88 ILE A C 1
ATOM 520 O O . ILE A 1 102 ? 27.439 -40.436 -54.022 1.00 103.95 88 ILE A O 1
ATOM 525 N N . VAL A 1 103 ? 26.764 -41.466 -52.140 1.00 64.71 89 VAL A N 1
ATOM 526 C CA . VAL A 1 103 ? 27.516 -42.677 -52.431 1.00 96.15 89 VAL A CA 1
ATOM 527 C C . VAL A 1 103 ? 26.718 -43.673 -53.264 1.00 92.00 89 VAL A C 1
ATOM 528 O O . VAL A 1 103 ? 25.527 -43.894 -53.038 1.00 102.86 89 VAL A O 1
ATOM 532 N N . VAL A 1 104 ? 27.396 -44.257 -54.243 1.00 76.19 90 VAL A N 1
ATOM 533 C CA . VAL A 1 104 ? 26.797 -45.250 -55.117 1.00 97.77 90 VAL A CA 1
ATOM 534 C C . VAL A 1 104 ? 27.798 -46.377 -55.314 1.00 91.68 90 VAL A C 1
ATOM 535 O O . VAL A 1 104 ? 28.965 -46.130 -55.622 1.00 72.16 90 VAL A O 1
ATOM 539 N N . ASP A 1 105 ? 27.351 -47.611 -55.102 1.00 77.73 91 ASP A N 1
ATOM 540 C CA . ASP A 1 105 ? 28.215 -48.768 -55.284 1.00 91.98 91 ASP A CA 1
ATOM 541 C C . ASP A 1 105 ? 28.695 -48.820 -56.729 1.00 103.24 91 ASP A C 1
ATOM 542 O O . ASP A 1 105 ? 27.913 -48.619 -57.659 1.00 104.47 91 ASP A O 1
ATOM 547 N N . ALA A 1 106 ? 29.986 -49.079 -56.906 1.00 93.37 92 ALA A N 1
ATOM 548 C CA . ALA A 1 106 ? 30.577 -49.169 -58.234 1.00 90.91 92 ALA A CA 1
ATOM 549 C C . ALA A 1 106 ? 29.944 -50.292 -59.037 1.00 101.78 92 ALA A C 1
ATOM 550 O O . ALA A 1 106 ? 29.599 -50.119 -60.205 1.00 114.57 92 ALA A O 1
ATOM 552 N N . LYS A 1 107 ? 29.784 -51.441 -58.394 1.00 99.26 93 LYS A N 1
ATOM 553 C CA . LYS A 1 107 ? 29.327 -52.640 -59.078 1.00 83.09 93 LYS A CA 1
ATOM 554 C C . LYS A 1 107 ? 27.851 -52.588 -59.469 1.00 106.79 93 LYS A C 1
ATOM 555 O O . LYS A 1 107 ? 27.511 -52.787 -60.633 1.00 137.72 93 LYS A O 1
ATOM 561 N N . GLU A 1 108 ? 26.976 -52.318 -58.505 1.00 100.66 94 GLU A N 1
ATOM 562 C CA . GLU A 1 108 ? 25.538 -52.367 -58.770 1.00 126.63 94 GLU A CA 1
ATOM 563 C C . GLU A 1 108 ? 24.900 -51.014 -59.098 1.00 113.69 94 GLU A C 1
ATOM 564 O O . GLU A 1 108 ? 23.694 -50.933 -59.334 1.00 106.66 94 GLU A O 1
ATOM 570 N N . GLY A 1 109 ? 25.709 -49.959 -59.111 1.00 91.48 95 GLY A N 1
ATOM 571 C CA . GLY A 1 109 ? 25.248 -48.645 -59.529 1.00 100.34 95 GLY A CA 1
ATOM 572 C C . GLY A 1 109 ? 24.126 -48.060 -58.691 1.00 85.64 95 GLY A C 1
ATOM 573 O O . GLY A 1 109 ? 23.901 -48.487 -57.559 1.00 102.86 95 GLY A O 1
ATOM 574 N N . PRO A 1 110 ? 23.412 -47.071 -59.251 1.00 91.99 96 PRO A N 1
ATOM 575 C CA . PRO A 1 110 ? 22.325 -46.370 -58.560 1.00 79.86 96 PRO A CA 1
ATOM 576 C C . PRO A 1 110 ? 21.157 -47.277 -58.203 1.00 102.38 96 PRO A C 1
ATOM 577 O O . PRO A 1 110 ? 20.700 -48.069 -59.028 1.00 104.38 96 PRO A O 1
ATOM 581 N N . LYS A 1 111 ? 20.681 -47.151 -56.971 1.00 95.96 97 LYS A N 1
ATOM 582 C CA . LYS A 1 111 ? 19.457 -47.812 -56.548 1.00 112.67 97 LYS A CA 1
ATOM 583 C C . LYS A 1 111 ? 18.442 -46.746 -56.143 1.00 115.17 97 LYS A C 1
ATOM 584 O O . LYS A 1 111 ? 18.710 -45.551 -56.268 1.00 107.04 97 LYS A O 1
ATOM 590 N N . THR A 1 112 ? 17.281 -47.182 -55.663 1.00 102.70 98 THR A N 1
ATOM 591 C CA . THR A 1 112 ? 16.156 -46.282 -55.412 1.00 108.06 98 THR A CA 1
ATOM 592 C C . THR A 1 112 ? 16.477 -45.129 -54.454 1.00 110.85 98 THR A C 1
ATOM 593 O O . THR A 1 112 ? 16.216 -43.956 -54.761 1.00 98.00 98 THR A O 1
ATOM 597 N N . GLN A 1 113 ? 17.036 -45.472 -53.296 1.00 125.78 99 GLN A N 1
ATOM 598 C CA . GLN A 1 113 ? 17.365 -44.489 -52.267 1.00 132.09 99 GLN A CA 1
ATOM 599 C C . GLN A 1 113 ? 18.337 -43.428 -52.773 1.00 109.40 99 GLN A C 1
ATOM 600 O O . GLN A 1 113 ? 18.234 -42.255 -52.405 1.00 99.13 99 GLN A O 1
ATOM 606 N N . THR A 1 114 ? 19.277 -43.849 -53.616 1.00 115.65 100 THR A N 1
ATOM 607 C CA . THR A 1 114 ? 20.199 -42.927 -54.268 1.00 105.25 100 THR A CA 1
ATOM 608 C C . THR A 1 114 ? 19.398 -41.888 -55.040 1.00 92.78 100 THR A C 1
ATOM 609 O O . THR A 1 114 ? 19.679 -40.687 -54.980 1.00 87.60 100 THR A O 1
ATOM 613 N N . GLY A 1 115 ? 18.387 -42.370 -55.756 1.00 79.96 101 GLY A N 1
ATOM 614 C CA . GLY A 1 115 ? 17.491 -41.516 -56.511 1.00 116.67 101 GLY A CA 1
ATOM 615 C C . GLY A 1 115 ? 16.762 -40.503 -55.651 1.00 101.59 101 GLY A C 1
ATOM 616 O O . GLY A 1 115 ? 16.811 -39.305 -55.933 1.00 95.25 101 GLY A O 1
ATOM 617 N N . GLU A 1 116 ? 16.088 -40.968 -54.600 1.00 95.07 102 GLU A N 1
ATOM 618 C CA . GLU A 1 116 ? 15.318 -40.039 -53.763 1.00 106.07 102 GLU A CA 1
ATOM 619 C C . GLU A 1 116 ? 16.195 -39.019 -53.032 1.00 115.37 102 GLU A C 1
ATOM 620 O O . GLU A 1 116 ? 15.814 -37.853 -52.892 1.00 134.84 102 GLU A O 1
ATOM 626 N N . HIS A 1 117 ? 17.361 -39.461 -52.569 1.00 82.91 103 HIS A N 1
ATOM 627 C CA . HIS A 1 117 ? 18.316 -38.559 -51.934 1.00 102.11 103 HIS A CA 1
ATOM 628 C C . HIS A 1 117 ? 18.760 -37.491 -52.928 1.00 114.22 103 HIS A C 1
ATOM 629 O O . HIS A 1 117 ? 18.800 -36.301 -52.602 1.00 106.73 103 HIS A O 1
ATOM 636 N N . MET A 1 118 ? 19.084 -37.932 -54.141 1.00 121.46 104 MET A N 1
ATOM 637 C CA . MET A 1 118 ? 19.451 -37.028 -55.225 1.00 110.02 104 MET A CA 1
ATOM 638 C C . MET A 1 118 ? 18.371 -35.979 -55.461 1.00 104.68 104 MET A C 1
ATOM 639 O O . MET A 1 118 ? 18.654 -34.780 -55.524 1.00 96.13 104 MET A O 1
ATOM 644 N N . LEU A 1 119 ? 17.133 -36.445 -55.590 1.00 97.82 105 LEU A N 1
ATOM 645 C CA . LEU A 1 119 ? 15.984 -35.564 -55.759 1.00 89.24 105 LEU A CA 1
ATOM 646 C C . LEU A 1 119 ? 15.909 -34.525 -54.652 1.00 102.96 105 LEU A C 1
ATOM 647 O O . LEU A 1 119 ? 15.973 -33.323 -54.915 1.00 90.30 105 LEU A O 1
ATOM 652 N N . ILE A 1 120 ? 15.755 -35.001 -53.420 1.00 116.76 106 ILE A N 1
ATOM 653 C CA . ILE A 1 120 ? 15.663 -34.134 -52.251 1.00 105.17 106 ILE A CA 1
ATOM 654 C C . ILE A 1 120 ? 16.763 -33.077 -52.235 1.00 99.98 106 ILE A C 1
ATOM 655 O O . ILE A 1 120 ? 16.487 -31.890 -52.066 1.00 91.49 106 ILE A O 1
ATOM 660 N N . LEU A 1 121 ? 18.002 -33.505 -52.446 1.00 81.94 107 LEU A N 1
ATOM 661 C CA . LEU A 1 121 ? 19.127 -32.577 -52.469 1.00 91.23 107 LEU A CA 1
ATOM 662 C C . LEU A 1 121 ? 19.038 -31.579 -53.623 1.00 96.27 107 LEU A C 1
ATOM 663 O O . LEU A 1 121 ? 19.532 -30.456 -53.517 1.00 93.54 107 LEU A O 1
ATOM 668 N N . ASP A 1 122 ? 18.404 -31.985 -54.719 1.00 82.36 108 ASP A N 1
ATOM 669 C CA . ASP A 1 122 ? 18.233 -31.097 -55.864 1.00 90.86 108 ASP A CA 1
ATOM 670 C C . ASP A 1 122 ? 17.197 -30.016 -55.565 1.00 99.99 108 ASP A C 1
ATOM 671 O O . ASP A 1 122 ? 17.392 -28.848 -55.903 1.00 118.44 108 ASP A O 1
ATOM 676 N N . HIS A 1 123 ? 16.100 -30.416 -54.928 1.00 96.38 109 HIS A N 1
ATOM 677 C CA . HIS A 1 123 ? 15.012 -29.499 -54.599 1.00 119.29 109 HIS A CA 1
ATOM 678 C C . HIS A 1 123 ? 15.480 -28.406 -53.647 1.00 119.42 109 HIS A C 1
ATOM 679 O O . HIS A 1 123 ? 15.142 -27.234 -53.813 1.00 122.84 109 HIS A O 1
ATOM 686 N N . PHE A 1 124 ? 16.267 -28.800 -52.651 1.00 89.00 110 PHE A N 1
ATOM 687 C CA . PHE A 1 124 ? 16.717 -27.877 -51.616 1.00 128.61 110 PHE A CA 1
ATOM 688 C C . PHE A 1 124 ? 18.017 -27.181 -52.008 1.00 116.54 110 PHE A C 1
ATOM 689 O O . PHE A 1 124 ? 18.601 -26.446 -51.211 1.00 131.99 110 PHE A O 1
ATOM 697 N N . ASN A 1 125 ? 18.464 -27.435 -53.236 1.00 95.78 111 ASN A N 1
ATOM 698 C CA . ASN A 1 125 ? 19.628 -26.763 -53.811 1.00 114.21 111 ASN A CA 1
ATOM 699 C C . ASN A 1 125 ? 20.898 -26.959 -52.988 1.00 116.63 111 ASN A C 1
ATOM 700 O O . ASN A 1 125 ? 21.596 -25.999 -52.663 1.00 105.00 111 ASN A O 1
ATOM 705 N N . ILE A 1 126 ? 21.187 -28.210 -52.651 1.00 103.74 112 ILE A N 1
ATOM 706 C CA . ILE A 1 126 ? 22.393 -28.539 -51.904 1.00 78.52 112 ILE A CA 1
ATOM 707 C C . ILE A 1 126 ? 23.428 -29.165 -52.828 1.00 84.61 112 ILE A C 1
ATOM 708 O O . ILE A 1 126 ? 23.200 -30.247 -53.368 1.00 113.96 112 ILE A O 1
ATOM 713 N N . PRO A 1 127 ? 24.561 -28.472 -53.027 1.00 76.37 113 PRO A N 1
ATOM 714 C CA . PRO A 1 127 ? 25.670 -28.965 -53.851 1.00 87.79 113 PRO A CA 1
ATOM 715 C C . PRO A 1 127 ? 26.083 -30.371 -53.438 1.00 87.93 113 PRO A C 1
ATOM 716 O O . PRO A 1 127 ? 26.172 -30.658 -52.245 1.00 82.09 113 PRO A O 1
ATOM 720 N N . ILE A 1 128 ? 26.320 -31.239 -54.416 1.00 88.58 114 ILE A N 1
ATOM 721 C CA . ILE A 1 128 ? 26.675 -32.621 -54.127 1.00 86.71 114 ILE A CA 1
ATOM 722 C C . ILE A 1 128 ? 27.930 -33.077 -54.856 1.00 67.57 114 ILE A C 1
ATOM 723 O O . ILE A 1 128 ? 28.277 -32.560 -55.918 1.00 90.16 114 ILE A O 1
ATOM 728 N N . ILE A 1 129 ? 28.610 -34.050 -54.263 1.00 71.39 115 ILE A N 1
ATOM 729 C CA . ILE A 1 129 ? 29.665 -34.778 -54.944 1.00 72.10 115 ILE A CA 1
ATOM 730 C C . ILE A 1 129 ? 29.233 -36.233 -55.025 1.00 88.22 115 ILE A C 1
ATOM 731 O O . ILE A 1 129 ? 28.849 -36.833 -54.016 1.00 102.16 115 ILE A O 1
ATOM 736 N N . VAL A 1 130 ? 29.274 -36.798 -56.225 1.00 93.57 116 VAL A N 1
ATOM 737 C CA . VAL A 1 130 ? 28.932 -38.200 -56.392 1.00 82.19 116 VAL A CA 1
ATOM 738 C C . VAL A 1 130 ? 30.163 -39.059 -56.143 1.00 90.61 116 VAL A C 1
ATOM 739 O O . VAL A 1 130 ? 31.167 -38.972 -56.861 1.00 98.82 116 VAL A O 1
ATOM 743 N N . VAL A 1 131 ? 30.075 -39.890 -55.113 1.00 83.33 117 VAL A N 1
ATOM 744 C CA . VAL A 1 131 ? 31.179 -40.750 -54.729 1.00 74.69 117 VAL A CA 1
ATOM 745 C C . VAL A 1 131 ? 30.849 -42.191 -55.071 1.00 82.29 117 VAL A C 1
ATOM 746 O O . VAL A 1 131 ? 29.860 -42.744 -54.590 1.00 94.65 117 VAL A O 1
ATOM 750 N N . ILE A 1 132 ? 31.675 -42.799 -55.912 1.00 61.17 118 ILE A N 1
ATOM 751 C CA . ILE A 1 132 ? 31.466 -44.180 -56.290 1.00 84.74 118 ILE A CA 1
ATOM 752 C C . ILE A 1 132 ? 32.301 -45.076 -55.382 1.00 99.74 118 ILE A C 1
ATOM 753 O O . ILE A 1 132 ? 33.524 -45.153 -55.506 1.00 83.57 118 ILE A O 1
ATOM 758 N N . THR A 1 133 ? 31.609 -45.752 -54.470 1.00 85.99 119 THR A N 1
ATOM 759 C CA . THR A 1 133 ? 32.227 -46.592 -53.443 1.00 82.88 119 THR A CA 1
ATOM 760 C C . THR A 1 133 ? 32.583 -48.007 -53.891 1.00 84.62 119 THR A C 1
ATOM 761 O O . THR A 1 133 ? 32.048 -48.508 -54.881 1.00 96.91 119 THR A O 1
ATOM 765 N N . LYS A 1 134 ? 33.504 -48.628 -53.158 1.00 89.18 120 LYS A N 1
ATOM 766 C CA . LYS A 1 134 ? 33.896 -50.021 -53.375 1.00 84.63 120 LYS A CA 1
ATOM 767 C C . LYS A 1 134 ? 34.533 -50.222 -54.741 1.00 84.44 120 LYS A C 1
ATOM 768 O O . LYS A 1 134 ? 34.233 -51.189 -55.442 1.00 93.41 120 LYS A O 1
ATOM 774 N N . SER A 1 135 ? 35.416 -49.302 -55.111 1.00 75.73 121 SER A N 1
ATOM 775 C CA . SER A 1 135 ? 36.096 -49.370 -56.394 1.00 79.79 121 SER A CA 1
ATOM 776 C C . SER A 1 135 ? 37.068 -50.543 -56.426 1.00 85.33 121 SER A C 1
ATOM 777 O O . SER A 1 135 ? 37.378 -51.074 -57.492 1.00 116.91 121 SER A O 1
ATOM 780 N N . ASP A 1 136 ? 37.540 -50.948 -55.251 1.00 71.00 122 ASP A N 1
ATOM 781 C CA . ASP A 1 136 ? 38.461 -52.073 -55.139 1.00 84.87 122 ASP A CA 1
ATOM 782 C C . ASP A 1 136 ? 37.750 -53.382 -55.453 1.00 88.70 122 ASP A C 1
ATOM 783 O O . ASP A 1 136 ? 38.384 -54.382 -55.789 1.00 97.76 122 ASP A O 1
ATOM 788 N N . ASN A 1 137 ? 36.427 -53.367 -55.336 1.00 83.59 123 ASN A N 1
ATOM 789 C CA . ASN A 1 137 ? 35.618 -54.553 -55.574 1.00 93.99 123 ASN A CA 1
ATOM 790 C C . ASN A 1 137 ? 35.096 -54.607 -57.006 1.00 97.81 123 ASN A C 1
ATOM 791 O O . ASN A 1 137 ? 34.351 -55.517 -57.371 1.00 106.34 123 ASN A O 1
ATOM 796 N N . ALA A 1 138 ? 35.489 -53.626 -57.813 1.00 84.24 124 ALA A N 1
ATOM 797 C CA . ALA A 1 138 ? 35.025 -53.539 -59.194 1.00 72.88 124 ALA A CA 1
ATOM 798 C C . ALA A 1 138 ? 36.172 -53.275 -60.165 1.00 86.01 124 ALA A C 1
ATOM 799 O O . ALA A 1 138 ? 37.187 -52.685 -59.798 1.00 113.62 124 ALA A O 1
ATOM 801 N N . GLY A 1 139 ? 36.002 -53.719 -61.407 1.00 88.84 125 GLY A N 1
ATOM 802 C CA . GLY A 1 139 ? 36.989 -53.482 -62.444 1.00 76.86 125 GLY A CA 1
ATOM 803 C C . GLY A 1 139 ? 36.833 -52.097 -63.040 1.00 86.58 125 GLY A C 1
ATOM 804 O O . GLY A 1 139 ? 35.868 -51.397 -62.742 1.00 108.47 125 GLY A O 1
ATOM 805 N N . THR A 1 140 ? 37.785 -51.705 -63.881 1.00 90.06 126 THR A N 1
ATOM 806 C CA . THR A 1 140 ? 37.765 -50.391 -64.521 1.00 93.21 126 THR A CA 1
ATOM 807 C C . THR A 1 140 ? 36.498 -50.178 -65.346 1.00 98.60 126 THR A C 1
ATOM 808 O O . THR A 1 140 ? 35.846 -49.136 -65.245 1.00 101.60 126 THR A O 1
ATOM 812 N N . GLU A 1 141 ? 36.155 -51.180 -66.149 1.00 101.42 127 GLU A N 1
ATOM 813 C CA . GLU A 1 141 ? 34.988 -51.127 -67.022 1.00 118.71 127 GLU A CA 1
ATOM 814 C C . GLU A 1 141 ? 33.713 -50.855 -66.231 1.00 98.66 127 GLU A C 1
ATOM 815 O O . GLU A 1 141 ? 32.913 -49.991 -66.601 1.00 102.78 127 GLU A O 1
ATOM 821 N N . GLU A 1 142 ? 33.535 -51.597 -65.142 1.00 92.66 128 GLU A N 1
ATOM 822 C CA . GLU A 1 142 ? 32.366 -51.451 -64.279 1.00 98.78 128 GLU A CA 1
ATOM 823 C C . GLU A 1 142 ? 32.274 -50.037 -63.706 1.00 98.47 128 GLU A C 1
ATOM 824 O O . GLU A 1 142 ? 31.211 -49.404 -63.740 1.00 95.47 128 GLU A O 1
ATOM 830 N N . ILE A 1 143 ? 33.399 -49.551 -63.187 1.00 80.14 129 ILE A N 1
ATOM 831 C CA . ILE A 1 143 ? 33.474 -48.213 -62.609 1.00 79.55 129 ILE A CA 1
ATOM 832 C C . ILE A 1 143 ? 33.123 -47.134 -63.628 1.00 80.95 129 ILE A C 1
ATOM 833 O O . ILE A 1 143 ? 32.340 -46.235 -63.334 1.00 78.03 129 ILE A O 1
ATOM 838 N N . LYS A 1 144 ? 33.698 -47.226 -64.824 1.00 89.72 130 LYS A N 1
ATOM 839 C CA . LYS A 1 144 ? 33.395 -46.267 -65.885 1.00 86.73 130 LYS A CA 1
ATOM 840 C C . LYS A 1 144 ? 31.918 -46.314 -66.267 1.00 88.99 130 LYS A C 1
ATOM 841 O O . LYS A 1 144 ? 31.297 -45.274 -66.515 1.00 85.67 130 LYS A O 1
ATOM 847 N N . ARG A 1 145 ? 31.364 -47.523 -66.306 1.00 94.93 131 ARG A N 1
ATOM 848 C CA . ARG A 1 145 ? 29.938 -47.707 -66.555 1.00 95.36 131 ARG A CA 1
ATOM 849 C C . ARG A 1 145 ? 29.105 -46.913 -65.555 1.00 92.58 131 ARG A C 1
ATOM 850 O O . ARG A 1 145 ? 28.363 -46.003 -65.937 1.00 102.23 131 ARG A O 1
ATOM 858 N N . THR A 1 146 ? 29.230 -47.271 -64.278 1.00 96.41 132 THR A N 1
ATOM 859 C CA . THR A 1 146 ? 28.501 -46.592 -63.205 1.00 82.09 132 THR A CA 1
ATOM 860 C C . THR A 1 146 ? 28.706 -45.075 -63.239 1.00 81.03 132 THR A C 1
ATOM 861 O O . THR A 1 146 ? 27.765 -44.307 -63.036 1.00 100.39 132 THR A O 1
ATOM 865 N N . GLU A 1 147 ? 29.940 -44.663 -63.510 1.00 77.41 133 GLU A N 1
ATOM 866 C CA . GLU A 1 147 ? 30.305 -43.255 -63.630 1.00 73.08 133 GLU A CA 1
ATOM 867 C C . GLU A 1 147 ? 29.436 -42.562 -64.676 1.00 85.46 133 GLU A C 1
ATOM 868 O O . GLU A 1 147 ? 28.827 -41.519 -64.409 1.00 92.31 133 GLU A O 1
ATOM 874 N N . MET A 1 148 ? 29.372 -43.159 -65.862 1.00 90.13 134 MET A N 1
ATOM 875 C CA . MET A 1 148 ? 28.579 -42.607 -66.957 1.00 85.24 134 MET A CA 1
ATOM 876 C C . MET A 1 148 ? 27.080 -42.605 -66.649 1.00 94.49 134 MET A C 1
ATOM 877 O O . MET A 1 148 ? 26.373 -41.650 -66.988 1.00 94.11 134 MET A O 1
ATOM 882 N N . ILE A 1 149 ? 26.597 -43.670 -66.011 1.00 95.10 135 ILE A N 1
ATOM 883 C CA . ILE A 1 149 ? 25.193 -43.733 -65.602 1.00 88.87 135 ILE A CA 1
ATOM 884 C C . ILE A 1 149 ? 24.870 -42.564 -64.676 1.00 82.79 135 ILE A C 1
ATOM 885 O O . ILE A 1 149 ? 23.833 -41.904 -64.810 1.00 81.56 135 ILE A O 1
ATOM 890 N N . MET A 1 150 ? 25.783 -42.305 -63.746 1.00 69.38 136 MET A N 1
ATOM 891 C CA . MET A 1 150 ? 25.634 -41.203 -62.808 1.00 83.12 136 MET A CA 1
ATOM 892 C C . MET A 1 150 ? 25.656 -39.857 -63.510 1.00 73.69 136 MET A C 1
ATOM 893 O O . MET A 1 150 ? 24.947 -38.937 -63.113 1.00 101.44 136 MET A O 1
ATOM 898 N N . LYS A 1 151 ? 26.477 -39.744 -64.549 1.00 85.98 137 LYS A N 1
ATOM 899 C CA . LYS A 1 151 ? 26.522 -38.523 -65.345 1.00 92.82 137 LYS A CA 1
ATOM 900 C C . LYS A 1 151 ? 25.161 -38.268 -65.987 1.00 92.88 137 LYS A C 1
ATOM 901 O O . LYS A 1 151 ? 24.576 -37.181 -65.847 1.00 105.23 137 LYS A O 1
ATOM 907 N N . SER A 1 152 ? 24.663 -39.291 -66.679 1.00 85.81 138 SER A N 1
ATOM 908 C CA . SER A 1 152 ? 23.366 -39.233 -67.341 1.00 82.94 138 SER A CA 1
ATOM 909 C C . SER A 1 152 ? 22.258 -38.861 -66.364 1.00 83.28 138 SER A C 1
ATOM 910 O O . SER A 1 152 ? 21.362 -38.086 -66.697 1.00 109.44 138 SER A O 1
ATOM 913 N N . ILE A 1 153 ? 22.328 -39.410 -65.155 1.00 98.32 139 ILE A N 1
ATOM 914 C CA . ILE A 1 153 ? 21.339 -39.104 -64.125 1.00 94.40 139 ILE A CA 1
ATOM 915 C C . ILE A 1 153 ? 21.438 -37.652 -63.661 1.00 78.37 139 ILE A C 1
ATOM 916 O O . ILE A 1 153 ? 20.428 -36.950 -63.571 1.00 87.76 139 ILE A O 1
ATOM 921 N N . LEU A 1 154 ? 22.660 -37.206 -63.384 1.00 78.07 140 LEU A N 1
ATOM 922 C CA . LEU A 1 154 ? 22.913 -35.834 -62.957 1.00 92.08 140 LEU A CA 1
ATOM 923 C C . LEU A 1 154 ? 22.387 -34.823 -63.966 1.00 96.72 140 LEU A C 1
ATOM 924 O O . LEU A 1 154 ? 21.963 -33.729 -63.593 1.00 91.30 140 LEU A O 1
ATOM 929 N N . GLN A 1 155 ? 22.417 -35.189 -65.245 1.00 80.07 141 GLN A N 1
ATOM 930 C CA . GLN A 1 155 ? 21.936 -34.282 -66.286 1.00 83.09 141 GLN A CA 1
ATOM 931 C C . GLN A 1 155 ? 20.415 -34.095 -66.267 1.00 93.84 141 GLN A C 1
ATOM 932 O O . GLN A 1 155 ? 19.891 -33.161 -66.873 1.00 111.33 141 GLN A O 1
ATOM 938 N N . SER A 1 156 ? 19.715 -34.978 -65.564 1.00 96.41 142 SER A N 1
ATOM 939 C CA . SER A 1 156 ? 18.257 -34.922 -65.501 1.00 106.54 142 SER A CA 1
ATOM 940 C C . SER A 1 156 ? 17.761 -34.077 -64.328 1.00 112.96 142 SER A C 1
ATOM 941 O O . SER A 1 156 ? 16.561 -34.000 -64.073 1.00 101.13 142 SER A O 1
ATOM 944 N N . THR A 1 157 ? 18.691 -33.451 -63.615 1.00 82.33 143 THR A N 1
ATOM 945 C CA . THR A 1 157 ? 18.356 -32.688 -62.419 1.00 87.54 143 THR A CA 1
ATOM 946 C C . THR A 1 157 ? 18.558 -31.194 -62.643 1.00 95.34 143 THR A C 1
ATOM 947 O O . THR A 1 157 ? 19.434 -30.789 -63.403 1.00 142.96 143 THR A O 1
ATOM 951 N N . HIS A 1 158 ? 17.739 -30.382 -61.981 1.00 91.31 144 HIS A N 1
ATOM 952 C CA . HIS A 1 158 ? 17.819 -28.929 -62.113 1.00 94.94 144 HIS A CA 1
ATOM 953 C C . HIS A 1 158 ? 19.168 -28.320 -61.710 1.00 103.90 144 HIS A C 1
ATOM 954 O O . HIS A 1 158 ? 19.925 -27.863 -62.566 1.00 133.57 144 HIS A O 1
ATOM 961 N N . ASN A 1 159 ? 19.464 -28.317 -60.413 1.00 111.22 145 ASN A N 1
ATOM 962 C CA . ASN A 1 159 ? 20.639 -27.607 -59.902 1.00 127.76 145 ASN A CA 1
ATOM 963 C C . ASN A 1 159 ? 21.912 -28.446 -59.767 1.00 121.01 145 ASN A C 1
ATOM 964 O O . ASN A 1 159 ? 22.999 -27.907 -59.553 1.00 116.48 145 ASN A O 1
ATOM 969 N N . LEU A 1 160 ? 21.772 -29.759 -59.892 1.00 104.45 146 LEU A N 1
ATOM 970 C CA . LEU A 1 160 ? 22.898 -30.681 -59.757 1.00 95.89 146 LEU A CA 1
ATOM 971 C C . LEU A 1 160 ? 23.509 -31.026 -61.113 1.00 112.37 146 LEU A C 1
ATOM 972 O O . LEU A 1 160 ? 24.350 -31.921 -61.207 1.00 105.82 146 LEU A O 1
ATOM 977 N N . LYS A 1 161 ? 23.073 -30.304 -62.146 1.00 129.95 147 LYS A N 1
ATOM 978 C CA . LYS A 1 161 ? 23.243 -30.690 -63.550 1.00 119.73 147 LYS A CA 1
ATOM 979 C C . LYS A 1 161 ? 24.629 -31.232 -63.891 1.00 116.71 147 LYS A C 1
ATOM 980 O O . LYS A 1 161 ? 24.747 -32.270 -64.542 1.00 144.50 147 LYS A O 1
ATOM 986 N N . ASN A 1 162 ? 25.676 -30.541 -63.457 1.00 85.82 148 ASN A N 1
ATOM 987 C CA . ASN A 1 162 ? 27.004 -31.139 -63.485 1.00 113.85 148 ASN A CA 1
ATOM 988 C C . ASN A 1 162 ? 27.689 -31.064 -62.128 1.00 121.66 148 ASN A C 1
ATOM 989 O O . ASN A 1 162 ? 28.078 -29.993 -61.664 1.00 111.57 148 ASN A O 1
ATOM 994 N N . SER A 1 163 ? 27.842 -32.228 -61.510 1.00 116.50 149 SER A N 1
ATOM 995 C CA . SER A 1 163 ? 28.501 -32.348 -60.224 1.00 97.34 149 SER A CA 1
ATOM 996 C C . SER A 1 163 ? 29.614 -33.361 -60.390 1.00 88.03 149 SER A C 1
ATOM 997 O O . SER A 1 163 ? 29.419 -34.411 -61.003 1.00 122.92 149 SER A O 1
ATOM 1000 N N . SER A 1 164 ? 30.783 -33.041 -59.853 1.00 84.29 150 SER A N 1
ATOM 1001 C CA . SER A 1 164 ? 31.946 -33.900 -60.007 1.00 86.12 150 SER A CA 1
ATOM 1002 C C . SER A 1 164 ? 31.709 -35.290 -59.423 1.00 72.42 150 SER A C 1
ATOM 1003 O O . SER A 1 164 ? 30.999 -35.450 -58.429 1.00 76.67 150 SER A O 1
ATOM 1006 N N . ILE A 1 165 ? 32.294 -36.291 -60.071 1.00 88.43 151 ILE A N 1
ATOM 1007 C CA . ILE A 1 165 ? 32.143 -37.680 -59.665 1.00 83.19 151 ILE A CA 1
ATOM 1008 C C . ILE A 1 165 ? 33.512 -38.307 -59.451 1.00 82.53 151 ILE A C 1
ATOM 1009 O O . ILE A 1 165 ? 34.356 -38.263 -60.346 1.00 88.25 151 ILE A O 1
ATOM 1014 N N . ILE A 1 166 ? 33.746 -38.891 -58.278 1.00 83.46 152 ILE A N 1
ATOM 1015 C CA . ILE A 1 166 ? 34.992 -39.626 -58.092 1.00 66.56 152 ILE A CA 1
ATOM 1016 C C . ILE A 1 166 ? 34.729 -41.050 -57.655 1.00 87.12 152 ILE A C 1
ATOM 1017 O O . ILE A 1 166 ? 33.921 -41.285 -56.765 1.00 81.96 152 ILE A O 1
ATOM 1022 N N . PRO A 1 167 ? 35.442 -42.008 -58.260 1.00 85.88 153 PRO A N 1
ATOM 1023 C CA . PRO A 1 167 ? 35.488 -43.369 -57.726 1.00 81.27 153 PRO A CA 1
ATOM 1024 C C . PRO A 1 167 ? 36.433 -43.409 -56.537 1.00 82.16 153 PRO A C 1
ATOM 1025 O O . PRO A 1 167 ? 37.506 -42.808 -56.610 1.00 76.67 153 PRO A O 1
ATOM 1029 N N . ILE A 1 168 ? 36.064 -44.111 -55.471 1.00 73.59 154 ILE A N 1
ATOM 1030 C CA . ILE A 1 168 ? 36.974 -44.313 -54.348 1.00 58.97 154 ILE A CA 1
ATOM 1031 C C . ILE A 1 168 ? 36.794 -45.694 -53.740 1.00 68.92 154 ILE A C 1
ATOM 1032 O O . ILE A 1 168 ? 35.804 -46.379 -53.998 1.00 74.83 154 ILE A O 1
ATOM 1037 N N . SER A 1 169 ? 37.773 -46.099 -52.940 1.00 66.29 155 SER A N 1
ATOM 1038 C CA . SER A 1 169 ? 37.625 -47.252 -52.067 1.00 91.69 155 SER A CA 1
ATOM 1039 C C . SER A 1 169 ? 38.031 -46.841 -50.659 1.00 82.34 155 SER A C 1
ATOM 1040 O O . SER A 1 169 ? 39.199 -46.549 -50.404 1.00 87.71 155 SER A O 1
ATOM 1043 N N . ALA A 1 170 ? 37.066 -46.819 -49.746 1.00 78.06 156 ALA A N 1
ATOM 1044 C CA . ALA A 1 170 ? 37.324 -46.397 -48.373 1.00 81.59 156 ALA A CA 1
ATOM 1045 C C . ALA A 1 170 ? 38.211 -47.404 -47.652 1.00 79.50 156 ALA A C 1
ATOM 1046 O O . ALA A 1 170 ? 39.017 -47.038 -46.797 1.00 92.92 156 ALA A O 1
ATOM 1048 N N . LYS A 1 171 ? 38.054 -48.675 -48.005 1.00 71.29 157 LYS A N 1
ATOM 1049 C CA . LYS A 1 171 ? 38.880 -49.739 -47.453 1.00 97.05 157 LYS A CA 1
ATOM 1050 C C . LYS A 1 171 ? 40.318 -49.605 -47.941 1.00 85.77 157 LYS A C 1
ATOM 1051 O O . LYS A 1 171 ? 41.267 -49.712 -47.165 1.00 84.22 157 LYS A O 1
ATOM 1057 N N . THR A 1 172 ? 40.466 -49.371 -49.240 1.00 99.53 158 THR A N 1
ATOM 1058 C CA . THR A 1 172 ? 41.777 -49.269 -49.868 1.00 68.36 158 THR A CA 1
ATOM 1059 C C . THR A 1 172 ? 42.430 -47.901 -49.652 1.00 85.80 158 THR A C 1
ATOM 1060 O O . THR A 1 172 ? 43.636 -47.807 -49.413 1.00 68.33 158 THR A O 1
ATOM 1064 N N . GLY A 1 173 ? 41.625 -46.846 -49.716 1.00 93.35 159 GLY A N 1
ATOM 1065 C CA . GLY A 1 173 ? 42.138 -45.491 -49.610 1.00 73.60 159 GLY A CA 1
ATOM 1066 C C . GLY A 1 173 ? 42.259 -44.885 -50.992 1.00 65.61 159 GLY A C 1
ATOM 1067 O O . GLY A 1 173 ? 42.724 -43.757 -51.161 1.00 76.18 159 GLY A O 1
ATOM 1068 N N . PHE A 1 174 ? 41.830 -45.660 -51.982 1.00 93.36 160 PHE A N 1
ATOM 1069 C CA . PHE A 1 174 ? 41.855 -45.262 -53.381 1.00 59.98 160 PHE A CA 1
ATOM 1070 C C . PHE A 1 174 ? 41.069 -43.972 -53.582 1.00 90.24 160 PHE A C 1
ATOM 1071 O O . PHE A 1 174 ? 39.897 -43.893 -53.227 1.00 84.89 160 PHE A O 1
ATOM 1079 N N . GLY A 1 175 ? 41.725 -42.959 -54.141 1.00 91.89 161 GLY A N 1
ATOM 1080 C CA . GLY A 1 175 ? 41.069 -41.709 -54.487 1.00 108.02 161 GLY A CA 1
ATOM 1081 C C . GLY A 1 175 ? 40.505 -40.884 -53.342 1.00 96.60 161 GLY A C 1
ATOM 1082 O O . GLY A 1 175 ? 39.826 -39.884 -53.576 1.00 90.90 161 GLY A O 1
ATOM 1083 N N . VAL A 1 176 ? 40.776 -41.295 -52.108 1.00 102.32 162 VAL A N 1
ATOM 1084 C CA . VAL A 1 176 ? 40.240 -40.604 -50.938 1.00 79.26 162 VAL A CA 1
ATOM 1085 C C . VAL A 1 176 ? 40.847 -39.210 -50.795 1.00 75.70 162 VAL A C 1
ATOM 1086 O O . VAL A 1 176 ? 40.146 -38.240 -50.480 1.00 79.37 162 VAL A O 1
ATOM 1090 N N . ASP A 1 177 ? 42.151 -39.115 -51.034 1.00 68.13 163 ASP A N 1
ATOM 1091 C CA . ASP A 1 177 ? 42.846 -37.834 -50.997 1.00 86.56 163 ASP A CA 1
ATOM 1092 C C . ASP A 1 177 ? 42.215 -36.848 -51.974 1.00 87.81 163 ASP A C 1
ATOM 1093 O O . ASP A 1 177 ? 41.934 -35.691 -51.625 1.00 103.34 163 ASP A O 1
ATOM 1098 N N . GLU A 1 178 ? 41.986 -37.318 -53.197 1.00 80.25 164 GLU A N 1
ATOM 1099 C CA . GLU A 1 178 ? 41.304 -36.525 -54.213 1.00 88.78 164 GLU A CA 1
ATOM 1100 C C . GLU A 1 178 ? 39.915 -36.107 -53.751 1.00 84.29 164 GLU A C 1
ATOM 1101 O O . GLU A 1 178 ? 39.468 -34.997 -54.038 1.00 96.83 164 GLU A O 1
ATOM 1107 N N . LEU A 1 179 ? 39.237 -37.001 -53.036 1.00 76.84 165 LEU A N 1
ATOM 1108 C CA . LEU A 1 179 ? 37.919 -36.694 -52.494 1.00 62.16 165 LEU A CA 1
ATOM 1109 C C . LEU A 1 179 ? 37.994 -35.518 -51.532 1.00 71.54 165 LEU A C 1
ATOM 1110 O O . LEU A 1 179 ? 37.151 -34.622 -51.571 1.00 96.27 165 LEU A O 1
ATOM 1115 N N . LYS A 1 180 ? 39.013 -35.518 -50.679 1.00 60.82 166 LYS A N 1
ATOM 1116 C CA . LYS A 1 180 ? 39.200 -34.414 -49.743 1.00 73.25 166 LYS A CA 1
ATOM 1117 C C . LYS A 1 180 ? 39.476 -33.099 -50.470 1.00 86.91 166 LYS A C 1
ATOM 1118 O O . LYS A 1 180 ? 38.854 -32.070 -50.168 1.00 117.72 166 LYS A O 1
ATOM 1124 N N . ASN A 1 181 ? 40.399 -33.134 -51.430 1.00 85.02 167 ASN A N 1
ATOM 1125 C CA . ASN A 1 181 ? 40.693 -31.940 -52.225 1.00 92.78 167 ASN A CA 1
ATOM 1126 C C . ASN A 1 181 ? 39.447 -31.401 -52.928 1.00 95.87 167 ASN A C 1
ATOM 1127 O O . ASN A 1 181 ? 39.261 -30.185 -53.057 1.00 120.78 167 ASN A O 1
ATOM 1132 N N . LEU A 1 182 ? 38.587 -32.316 -53.363 1.00 72.71 168 LEU A N 1
ATOM 1133 C CA . LEU A 1 182 ? 37.358 -31.942 -54.049 1.00 93.72 168 LEU A CA 1
ATOM 1134 C C . LEU A 1 182 ? 36.368 -31.302 -53.087 1.00 94.92 168 LEU A C 1
ATOM 1135 O O . LEU A 1 182 ? 35.688 -30.337 -53.436 1.00 102.79 168 LEU A O 1
ATOM 1140 N N . ILE A 1 183 ? 36.280 -31.856 -51.881 1.00 87.96 169 ILE A N 1
ATOM 1141 C CA . ILE A 1 183 ? 35.440 -31.277 -50.839 1.00 85.41 169 ILE A CA 1
ATOM 1142 C C . ILE A 1 183 ? 35.880 -29.840 -50.580 1.00 81.58 169 ILE A C 1
ATOM 1143 O O . ILE A 1 183 ? 35.049 -28.930 -50.482 1.00 101.77 169 ILE A O 1
ATOM 1148 N N . ILE A 1 184 ? 37.194 -29.641 -50.496 1.00 75.36 170 ILE A N 1
ATOM 1149 C CA . ILE A 1 184 ? 37.743 -28.301 -50.310 1.00 62.17 170 ILE A CA 1
ATOM 1150 C C . ILE A 1 184 ? 37.349 -27.362 -51.446 1.00 81.66 170 ILE A C 1
ATOM 1151 O O . ILE A 1 184 ? 36.841 -26.269 -51.200 1.00 95.50 170 ILE A O 1
ATOM 1156 N N . THR A 1 185 ? 37.577 -27.794 -52.685 1.00 86.07 171 THR A N 1
ATOM 1157 C CA . THR A 1 185 ? 37.241 -26.980 -53.854 1.00 90.11 171 THR A CA 1
ATOM 1158 C C . THR A 1 185 ? 35.765 -26.576 -53.856 1.00 87.46 171 THR A C 1
ATOM 1159 O O . THR A 1 185 ? 35.422 -25.398 -54.033 1.00 112.23 171 THR A O 1
ATOM 1163 N N . THR A 1 186 ? 34.902 -27.564 -53.647 1.00 61.36 172 THR A N 1
ATOM 1164 C CA . THR A 1 186 ? 33.462 -27.349 -53.619 1.00 81.81 172 THR A CA 1
ATOM 1165 C C . THR A 1 186 ? 33.066 -26.345 -52.543 1.00 95.82 172 THR A C 1
ATOM 1166 O O . THR A 1 186 ? 32.292 -25.424 -52.802 1.00 100.66 172 THR A O 1
ATOM 1170 N N . LEU A 1 187 ? 33.602 -26.522 -51.339 1.00 88.14 173 LEU A N 1
ATOM 1171 C CA . LEU A 1 187 ? 33.317 -25.598 -50.245 1.00 95.58 173 LEU A CA 1
ATOM 1172 C C . LEU A 1 187 ? 33.826 -24.192 -50.553 1.00 100.68 173 LEU A C 1
ATOM 1173 O O . LEU A 1 187 ? 33.228 -23.200 -50.137 1.00 126.54 173 LEU A O 1
ATOM 1178 N N . ASN A 1 188 ? 34.929 -24.117 -51.289 1.00 70.29 174 ASN A N 1
ATOM 1179 C CA . ASN A 1 188 ? 35.482 -22.837 -51.711 1.00 78.08 174 ASN A CA 1
ATOM 1180 C C . ASN A 1 188 ? 34.554 -22.106 -52.671 1.00 80.70 174 ASN A C 1
ATOM 1181 O O . ASN A 1 188 ? 34.384 -20.891 -52.575 1.00 102.19 174 ASN A O 1
ATOM 1186 N N . ASN A 1 189 ? 33.952 -22.849 -53.595 1.00 98.37 175 ASN A N 1
ATOM 1187 C CA . ASN A 1 189 ? 33.047 -22.239 -54.569 1.00 108.75 175 ASN A CA 1
ATOM 1188 C C . ASN A 1 189 ? 31.665 -21.886 -54.021 1.00 110.28 175 ASN A C 1
ATOM 1189 O O . ASN A 1 189 ? 31.166 -20.783 -54.246 1.00 128.36 175 ASN A O 1
ATOM 1194 N N . ALA A 1 190 ? 31.055 -22.825 -53.304 1.00 114.00 176 ALA A N 1
ATOM 1195 C CA . ALA A 1 190 ? 29.688 -22.663 -52.817 1.00 132.89 176 ALA A CA 1
ATOM 1196 C C . ALA A 1 190 ? 29.531 -21.438 -51.922 1.00 130.21 176 ALA A C 1
ATOM 1197 O O . ALA A 1 190 ? 30.414 -21.122 -51.126 1.00 125.97 176 ALA A O 1
ATOM 1199 N N . GLU A 1 191 ? 28.398 -20.755 -52.054 1.00 128.33 177 GLU A N 1
ATOM 1200 C CA . GLU A 1 191 ? 28.125 -19.592 -51.226 1.00 132.64 177 GLU A CA 1
ATOM 1201 C C . GLU A 1 191 ? 27.476 -20.063 -49.940 1.00 128.79 177 GLU A C 1
ATOM 1202 O O . GLU A 1 191 ? 26.363 -20.590 -49.949 1.00 127.93 177 GLU A O 1
ATOM 1208 N N . ILE A 1 192 ? 28.174 -19.863 -48.830 1.00 129.32 178 ILE A N 1
ATOM 1209 C CA . ILE A 1 192 ? 27.675 -20.300 -47.538 1.00 125.27 178 ILE A CA 1
ATOM 1210 C C . ILE A 1 192 ? 27.178 -19.106 -46.740 1.00 122.68 178 ILE A C 1
ATOM 1211 O O . ILE A 1 192 ? 27.965 -18.283 -46.272 1.00 127.81 178 ILE A O 1
ATOM 1216 N N . ILE A 1 193 ? 25.862 -19.022 -46.587 1.00 118.80 179 ILE A N 1
ATOM 1217 C CA . ILE A 1 193 ? 25.257 -17.911 -45.873 1.00 129.86 179 ILE A CA 1
ATOM 1218 C C . ILE A 1 193 ? 24.703 -18.371 -44.534 1.00 127.59 179 ILE A C 1
ATOM 1219 O O . ILE A 1 193 ? 23.698 -19.080 -44.472 1.00 121.54 179 ILE A O 1
ATOM 1224 N N . ARG A 1 194 ? 25.370 -17.961 -43.463 1.00 136.62 180 ARG A N 1
ATOM 1225 C CA . ARG A 1 194 ? 24.879 -18.213 -42.120 1.00 121.50 180 ARG A CA 1
ATOM 1226 C C . ARG A 1 194 ? 23.965 -17.062 -41.752 1.00 123.80 180 ARG A C 1
ATOM 1227 O O . ARG A 1 194 ? 24.327 -15.900 -41.941 1.00 142.78 180 ARG A O 1
ATOM 1235 N N . ASN A 1 195 ? 22.782 -17.364 -41.231 1.00 114.99 181 ASN A N 1
ATOM 1236 C CA . ASN A 1 195 ? 21.877 -16.286 -40.878 1.00 132.68 181 ASN A CA 1
ATOM 1237 C C . ASN A 1 195 ? 21.926 -16.036 -39.379 1.00 139.66 181 ASN A C 1
ATOM 1238 O O . ASN A 1 195 ? 21.332 -16.767 -38.586 1.00 138.91 181 ASN A O 1
ATOM 1243 N N . THR A 1 196 ? 22.647 -14.984 -39.011 1.00 145.58 182 THR A N 1
ATOM 1244 C CA . THR A 1 196 ? 22.728 -14.510 -37.636 1.00 157.43 182 THR A CA 1
ATOM 1245 C C . THR A 1 196 ? 21.592 -13.551 -37.300 1.00 166.84 182 THR A C 1
ATOM 1246 O O . THR A 1 196 ? 21.062 -13.551 -36.188 1.00 168.69 182 THR A O 1
ATOM 1250 N N . GLU A 1 197 ? 21.237 -12.734 -38.286 1.00 171.99 183 GLU A N 1
ATOM 1251 C CA . GLU A 1 197 ? 20.400 -11.553 -38.085 1.00 173.61 183 GLU A CA 1
ATOM 1252 C C . GLU A 1 197 ? 19.000 -11.818 -37.536 1.00 166.15 183 GLU A C 1
ATOM 1253 O O . GLU A 1 197 ? 18.429 -10.968 -36.852 1.00 198.87 183 GLU A O 1
ATOM 1259 N N . SER A 1 198 ? 18.445 -12.987 -37.834 1.00 138.88 184 SER A N 1
ATOM 1260 C CA . SER A 1 198 ? 17.079 -13.288 -37.423 1.00 157.18 184 SER A CA 1
ATOM 1261 C C . SER A 1 198 ? 17.009 -13.903 -36.029 1.00 153.59 184 SER A C 1
ATOM 1262 O O . SER A 1 198 ? 18.026 -14.074 -35.354 1.00 144.77 184 SER A O 1
ATOM 1265 N N . TYR A 1 199 ? 15.792 -14.228 -35.609 1.00 162.20 185 TYR A N 1
ATOM 1266 C CA . TYR A 1 199 ? 15.550 -14.817 -34.297 1.00 157.18 185 TYR A CA 1
ATOM 1267 C C . TYR A 1 199 ? 16.252 -16.164 -34.192 1.00 157.94 185 TYR A C 1
ATOM 1268 O O . TYR A 1 199 ? 16.439 -16.840 -35.201 1.00 162.25 185 TYR A O 1
ATOM 1277 N N . PHE A 1 200 ? 16.635 -16.557 -32.980 1.00 157.71 186 PHE A N 1
ATOM 1278 C CA . PHE A 1 200 ? 17.308 -17.833 -32.783 1.00 162.64 186 PHE A CA 1
ATOM 1279 C C . PHE A 1 200 ? 16.348 -18.985 -33.033 1.00 157.86 186 PHE A C 1
ATOM 1280 O O . PHE A 1 200 ? 15.290 -19.076 -32.408 1.00 134.46 186 PHE A O 1
ATOM 1288 N N . LYS A 1 201 ? 16.729 -19.855 -33.958 1.00 157.46 187 LYS A N 1
ATOM 1289 C CA . LYS A 1 201 ? 15.892 -20.986 -34.335 1.00 149.93 187 LYS A CA 1
ATOM 1290 C C . LYS A 1 201 ? 16.718 -22.260 -34.405 1.00 150.33 187 LYS A C 1
ATOM 1291 O O . LYS A 1 201 ? 17.605 -22.376 -35.247 1.00 157.86 187 LYS A O 1
ATOM 1297 N N . MET A 1 202 ? 16.438 -23.213 -33.524 1.00 130.87 188 MET A N 1
ATOM 1298 C CA . MET A 1 202 ? 17.123 -24.496 -33.583 1.00 137.46 188 MET A CA 1
ATOM 1299 C C . MET A 1 202 ? 16.171 -25.647 -33.276 1.00 142.09 188 MET A C 1
ATOM 1300 O O . MET A 1 202 ? 15.380 -25.570 -32.344 1.00 159.53 188 MET A O 1
ATOM 1305 N N . PRO A 1 203 ? 16.253 -26.726 -34.065 1.00 139.41 189 PRO A N 1
ATOM 1306 C CA . PRO A 1 203 ? 15.541 -27.983 -33.814 1.00 129.45 189 PRO A CA 1
ATOM 1307 C C . PRO A 1 203 ? 16.258 -28.842 -32.777 1.00 135.00 189 PRO A C 1
ATOM 1308 O O . PRO A 1 203 ? 17.458 -28.670 -32.568 1.00 144.43 189 PRO A O 1
ATOM 1312 N N . LEU A 1 204 ? 15.535 -29.762 -32.145 1.00 126.04 190 LEU A N 1
ATOM 1313 C CA . LEU A 1 204 ? 16.135 -30.644 -31.148 1.00 145.67 190 LEU A CA 1
ATOM 1314 C C . LEU A 1 204 ? 16.192 -32.092 -31.630 1.00 150.08 190 LEU A C 1
ATOM 1315 O O . LEU A 1 204 ? 15.162 -32.749 -31.779 1.00 126.37 190 LEU A O 1
ATOM 1320 N N . ASP A 1 205 ? 17.404 -32.576 -31.886 1.00 146.75 191 ASP A N 1
ATOM 1321 C CA . ASP A 1 205 ? 17.604 -33.950 -32.332 1.00 147.14 191 ASP A CA 1
ATOM 1322 C C . ASP A 1 205 ? 17.483 -34.947 -31.179 1.00 155.32 191 ASP A C 1
ATOM 1323 O O . ASP A 1 205 ? 16.762 -35.938 -31.278 1.00 158.27 191 ASP A O 1
ATOM 1328 N N . HIS A 1 206 ? 18.188 -34.675 -30.085 1.00 152.58 192 HIS A N 1
ATOM 1329 C CA . HIS A 1 206 ? 18.217 -35.583 -28.942 1.00 148.82 192 HIS A CA 1
ATOM 1330 C C . HIS A 1 206 ? 18.034 -34.831 -27.623 1.00 173.36 192 HIS A C 1
ATOM 1331 O O . HIS A 1 206 ? 18.323 -33.638 -27.541 1.00 189.06 192 HIS A O 1
ATOM 1338 N N . ALA A 1 207 ? 17.552 -35.532 -26.597 1.00 174.59 193 ALA A N 1
ATOM 1339 C CA . ALA A 1 207 ? 17.375 -34.939 -25.267 1.00 165.07 193 ALA A CA 1
ATOM 1340 C C . ALA A 1 207 ? 17.747 -35.887 -24.113 1.00 179.81 193 ALA A C 1
ATOM 1341 O O . ALA A 1 207 ? 17.281 -37.023 -24.053 1.00 180.98 193 ALA A O 1
ATOM 1343 N N . PHE A 1 208 ? 18.606 -35.402 -23.221 1.00 197.87 194 PHE A N 1
ATOM 1344 C CA . PHE A 1 208 ? 19.095 -36.138 -22.058 1.00 211.32 194 PHE A CA 1
ATOM 1345 C C . PHE A 1 208 ? 18.694 -35.459 -20.753 1.00 211.69 194 PHE A C 1
ATOM 1346 O O . PHE A 1 208 ? 19.074 -34.311 -20.514 1.00 194.49 194 PHE A O 1
ATOM 1354 N N . PRO A 1 209 ? 17.923 -36.144 -19.900 1.00 224.55 195 PRO A N 1
ATOM 1355 C CA . PRO A 1 209 ? 17.756 -35.548 -18.576 1.00 221.18 195 PRO A CA 1
ATOM 1356 C C . PRO A 1 209 ? 18.979 -35.801 -17.694 1.00 221.41 195 PRO A C 1
ATOM 1357 O O . PRO A 1 209 ? 19.651 -36.820 -17.854 1.00 202.28 195 PRO A O 1
ATOM 1361 N N . ILE A 1 210 ? 19.263 -34.890 -16.773 1.00 246.19 196 ILE A N 1
ATOM 1362 C CA . ILE A 1 210 ? 20.279 -35.143 -15.758 1.00 267.14 196 ILE A CA 1
ATOM 1363 C C . ILE A 1 210 ? 19.556 -35.368 -14.429 1.00 286.85 196 ILE A C 1
ATOM 1364 O O . ILE A 1 210 ? 19.668 -36.433 -13.825 1.00 297.15 196 ILE A O 1
ATOM 1369 N N . LYS A 1 211 ? 18.810 -34.358 -13.989 1.00 285.19 197 LYS A N 1
ATOM 1370 C CA . LYS A 1 211 ? 17.841 -34.502 -12.909 1.00 284.42 197 LYS A CA 1
ATOM 1371 C C . LYS A 1 211 ? 16.589 -33.694 -13.241 1.00 292.56 197 LYS A C 1
ATOM 1372 O O . LYS A 1 211 ? 16.446 -33.191 -14.356 1.00 290.23 197 LYS A O 1
ATOM 1378 N N . GLY A 1 212 ? 15.679 -33.578 -12.279 1.00 301.60 198 GLY A N 1
ATOM 1379 C CA . GLY A 1 212 ? 14.443 -32.845 -12.489 1.00 302.45 198 GLY A CA 1
ATOM 1380 C C . GLY A 1 212 ? 14.663 -31.369 -12.769 1.00 298.59 198 GLY A C 1
ATOM 1381 O O . GLY A 1 212 ? 13.783 -30.691 -13.301 1.00 300.13 198 GLY A O 1
ATOM 1382 N N . ALA A 1 213 ? 15.841 -30.870 -12.407 1.00 290.58 199 ALA A N 1
ATOM 1383 C CA . ALA A 1 213 ? 16.163 -29.456 -12.569 1.00 273.68 199 ALA A CA 1
ATOM 1384 C C . ALA A 1 213 ? 16.952 -29.115 -13.840 1.00 256.02 199 ALA A C 1
ATOM 1385 O O . ALA A 1 213 ? 17.332 -27.961 -14.035 1.00 247.06 199 ALA A O 1
ATOM 1387 N N . GLY A 1 214 ? 17.207 -30.102 -14.696 1.00 246.55 200 GLY A N 1
ATOM 1388 C CA . GLY A 1 214 ? 17.994 -29.851 -15.895 1.00 235.95 200 GLY A CA 1
ATOM 1389 C C . GLY A 1 214 ? 17.784 -30.788 -17.073 1.00 223.42 200 GLY A C 1
ATOM 1390 O O . GLY A 1 214 ? 17.307 -31.911 -16.914 1.00 224.00 200 GLY A O 1
ATOM 1391 N N . THR A 1 215 ? 18.135 -30.308 -18.266 1.00 205.51 201 THR A N 1
ATOM 1392 C CA . THR A 1 215 ? 18.070 -31.105 -19.488 1.00 190.66 201 THR A CA 1
ATOM 1393 C C . THR A 1 215 ? 19.123 -30.638 -20.492 1.00 178.18 201 THR A C 1
ATOM 1394 O O . THR A 1 215 ? 19.411 -29.445 -20.601 1.00 163.97 201 THR A O 1
ATOM 1398 N N . VAL A 1 216 ? 19.704 -31.592 -21.211 1.00 162.56 202 VAL A N 1
ATOM 1399 C CA . VAL A 1 216 ? 20.631 -31.298 -22.290 1.00 173.41 202 VAL A CA 1
ATOM 1400 C C . VAL A 1 216 ? 20.004 -31.706 -23.619 1.00 175.53 202 VAL A C 1
ATOM 1401 O O . VAL A 1 216 ? 19.499 -32.806 -23.752 1.00 177.26 202 VAL A O 1
ATOM 1405 N N . VAL A 1 217 ? 20.022 -30.807 -24.594 1.00 145.71 203 VAL A N 1
ATOM 1406 C CA . VAL A 1 217 ? 19.530 -31.091 -25.934 1.00 161.06 203 VAL A CA 1
ATOM 1407 C C . VAL A 1 217 ? 20.658 -30.889 -26.938 1.00 170.45 203 VAL A C 1
ATOM 1408 O O . VAL A 1 217 ? 21.571 -30.111 -26.693 1.00 180.73 203 VAL A O 1
ATOM 1412 N N . THR A 1 218 ? 20.598 -31.594 -28.063 1.00 156.97 204 THR A N 1
ATOM 1413 C CA . THR A 1 218 ? 21.621 -31.467 -29.095 1.00 153.56 204 THR A CA 1
ATOM 1414 C C . THR A 1 218 ? 21.002 -31.140 -30.446 1.00 149.67 204 THR A C 1
ATOM 1415 O O . THR A 1 218 ? 19.997 -31.737 -30.838 1.00 152.49 204 THR A O 1
ATOM 1419 N N . GLY A 1 219 ? 21.595 -30.192 -31.160 1.00 149.35 205 GLY A N 1
ATOM 1420 C CA . GLY A 1 219 ? 21.067 -29.834 -32.464 1.00 143.21 205 GLY A CA 1
ATOM 1421 C C . GLY A 1 219 ? 21.901 -28.806 -33.194 1.00 146.68 205 GLY A C 1
ATOM 1422 O O . GLY A 1 219 ? 22.769 -28.168 -32.599 1.00 162.56 205 GLY A O 1
ATOM 1423 N N . THR A 1 220 ? 21.637 -28.652 -34.487 1.00 134.52 206 THR A N 1
ATOM 1424 C CA . THR A 1 220 ? 22.333 -27.662 -35.299 1.00 129.21 206 THR A CA 1
ATOM 1425 C C . THR A 1 220 ? 21.475 -26.413 -35.464 1.00 122.81 206 THR A C 1
ATOM 1426 O O . THR A 1 220 ? 20.324 -26.486 -35.899 1.00 119.70 206 THR A O 1
ATOM 1430 N N . ILE A 1 221 ? 22.046 -25.270 -35.107 1.00 125.67 207 ILE A N 1
ATOM 1431 C CA . ILE A 1 221 ? 21.323 -24.008 -35.132 1.00 114.35 207 ILE A CA 1
ATOM 1432 C C . ILE A 1 221 ? 21.047 -23.554 -36.559 1.00 117.05 207 ILE A C 1
ATOM 1433 O O . ILE A 1 221 ? 21.964 -23.412 -37.367 1.00 132.09 207 ILE A O 1
ATOM 1438 N N . ASN A 1 222 ? 19.772 -23.325 -36.857 1.00 125.13 208 ASN A N 1
ATOM 1439 C CA . ASN A 1 222 ? 19.350 -22.878 -38.180 1.00 152.19 208 ASN A CA 1
ATOM 1440 C C . ASN A 1 222 ? 19.596 -21.390 -38.397 1.00 149.72 208 ASN A C 1
ATOM 1441 O O . ASN A 1 222 ? 20.351 -21.000 -39.287 1.00 147.62 208 ASN A O 1
ATOM 1446 N N . LYS A 1 223 ? 18.932 -20.564 -37.594 1.00 136.50 209 LYS A N 1
ATOM 1447 C CA . LYS A 1 223 ? 19.097 -19.119 -37.669 1.00 125.71 209 LYS A CA 1
ATOM 1448 C C . LYS A 1 223 ? 19.428 -18.551 -36.293 1.00 136.19 209 LYS A C 1
ATOM 1449 O O . LYS A 1 223 ? 19.180 -19.192 -35.272 1.00 121.32 209 LYS A O 1
ATOM 1455 N N . GLY A 1 224 ? 19.988 -17.346 -36.271 1.00 143.77 210 GLY A N 1
ATOM 1456 C CA . GLY A 1 224 ? 20.161 -16.614 -35.030 1.00 147.15 210 GLY A CA 1
ATOM 1457 C C . GLY A 1 224 ? 21.458 -16.841 -34.276 1.00 153.90 210 GLY A C 1
ATOM 1458 O O . GLY A 1 224 ? 22.434 -17.361 -34.818 1.00 154.01 210 GLY A O 1
ATOM 1459 N N . ILE A 1 225 ? 21.452 -16.433 -33.010 1.00 147.59 211 ILE A N 1
ATOM 1460 C CA . ILE A 1 225 ? 22.621 -16.498 -32.141 1.00 136.38 211 ILE A CA 1
ATOM 1461 C C . ILE A 1 225 ? 22.172 -16.849 -30.726 1.00 139.39 211 ILE A C 1
ATOM 1462 O O . ILE A 1 225 ? 21.110 -16.411 -30.282 1.00 161.76 211 ILE A O 1
ATOM 1467 N N . VAL A 1 226 ? 22.969 -17.651 -30.023 1.00 136.17 212 VAL A N 1
ATOM 1468 C CA . VAL A 1 226 ? 22.717 -17.905 -28.607 1.00 159.90 212 VAL A CA 1
ATOM 1469 C C . VAL A 1 226 ? 23.925 -17.590 -27.735 1.00 174.38 212 VAL A C 1
ATOM 1470 O O . VAL A 1 226 ? 25.059 -17.890 -28.093 1.00 169.58 212 VAL A O 1
ATOM 1474 N N . LYS A 1 227 ? 23.661 -16.978 -26.585 1.00 178.92 213 LYS A N 1
ATOM 1475 C CA . LYS A 1 227 ? 24.681 -16.733 -25.577 1.00 170.17 213 LYS A CA 1
ATOM 1476 C C . LYS A 1 227 ? 24.267 -17.434 -24.292 1.00 162.92 213 LYS A C 1
ATOM 1477 O O . LYS A 1 227 ? 23.076 -17.563 -24.001 1.00 159.89 213 LYS A O 1
ATOM 1483 N N . VAL A 1 228 ? 25.254 -17.902 -23.537 1.00 172.40 214 VAL A N 1
ATOM 1484 C CA . VAL A 1 228 ? 24.986 -18.603 -22.292 1.00 177.66 214 VAL A CA 1
ATOM 1485 C C . VAL A 1 228 ? 24.251 -17.666 -21.348 1.00 172.16 214 VAL A C 1
ATOM 1486 O O . VAL A 1 228 ? 24.619 -16.499 -21.200 1.00 169.01 214 VAL A O 1
ATOM 1490 N N . GLY A 1 229 ? 23.208 -18.188 -20.714 1.00 167.37 215 GLY A N 1
ATOM 1491 C CA . GLY A 1 229 ? 22.342 -17.387 -19.873 1.00 174.53 215 GLY A CA 1
ATOM 1492 C C . GLY A 1 229 ? 21.310 -16.597 -20.656 1.00 166.65 215 GLY A C 1
ATOM 1493 O O . GLY A 1 229 ? 21.068 -15.418 -20.386 1.00 185.56 215 GLY A O 1
ATOM 1494 N N . ASP A 1 230 ? 20.703 -17.252 -21.641 1.00 160.03 216 ASP A N 1
ATOM 1495 C CA . ASP A 1 230 ? 19.609 -16.657 -22.398 1.00 190.81 216 ASP A CA 1
ATOM 1496 C C . ASP A 1 230 ? 18.298 -17.393 -22.143 1.00 182.77 216 ASP A C 1
ATOM 1497 O O . ASP A 1 230 ? 18.289 -18.592 -21.863 1.00 183.31 216 ASP A O 1
ATOM 1502 N N . GLU A 1 231 ? 17.190 -16.667 -22.243 1.00 161.59 217 GLU A N 1
ATOM 1503 C CA . GLU A 1 231 ? 15.870 -17.260 -22.069 1.00 180.93 217 GLU A CA 1
ATOM 1504 C C . GLU A 1 231 ? 15.274 -17.660 -23.408 1.00 182.71 217 GLU A C 1
ATOM 1505 O O . GLU A 1 231 ? 15.045 -16.818 -24.282 1.00 159.48 217 GLU A O 1
ATOM 1511 N N . LEU A 1 232 ? 15.021 -18.953 -23.557 1.00 185.96 218 LEU A N 1
ATOM 1512 C CA . LEU A 1 232 ? 14.467 -19.489 -24.788 1.00 173.73 218 LEU A CA 1
ATOM 1513 C C . LEU A 1 232 ? 13.203 -20.266 -24.472 1.00 170.58 218 LEU A C 1
ATOM 1514 O O . LEU A 1 232 ? 12.765 -20.312 -23.322 1.00 170.77 218 LEU A O 1
ATOM 1519 N N . LYS A 1 233 ? 12.619 -20.873 -25.503 1.00 164.96 219 LYS A N 1
ATOM 1520 C CA . LYS A 1 233 ? 11.392 -21.651 -25.348 1.00 159.30 219 LYS A CA 1
ATOM 1521 C C . LYS A 1 233 ? 11.352 -22.927 -26.199 1.00 154.85 219 LYS A C 1
ATOM 1522 O O . LYS A 1 233 ? 11.931 -22.986 -27.287 1.00 151.26 219 LYS A O 1
ATOM 1528 N N . VAL A 1 234 ? 10.668 -23.945 -25.682 1.00 159.45 220 VAL A N 1
ATOM 1529 C CA . VAL A 1 234 ? 10.505 -25.218 -26.373 1.00 152.19 220 VAL A CA 1
ATOM 1530 C C . VAL A 1 234 ? 9.102 -25.286 -26.967 1.00 171.22 220 VAL A C 1
ATOM 1531 O O . VAL A 1 234 ? 8.133 -24.897 -26.330 1.00 172.36 220 VAL A O 1
ATOM 1535 N N . LEU A 1 235 ? 9.001 -25.764 -28.199 1.00 170.11 221 LEU A N 1
ATOM 1536 C CA . LEU A 1 235 ? 7.719 -25.822 -28.880 1.00 169.02 221 LEU A CA 1
ATOM 1537 C C . LEU A 1 235 ? 7.530 -27.221 -29.443 1.00 164.97 221 LEU A C 1
ATOM 1538 O O . LEU A 1 235 ? 8.517 -27.928 -29.669 1.00 145.85 221 LEU A O 1
ATOM 1543 N N . PRO A 1 236 ? 6.269 -27.633 -29.682 1.00 159.08 222 PRO A N 1
ATOM 1544 C CA . PRO A 1 236 ? 4.973 -26.954 -29.513 1.00 183.70 222 PRO A CA 1
ATOM 1545 C C . PRO A 1 236 ? 4.517 -26.740 -28.067 1.00 202.04 222 PRO A C 1
ATOM 1546 O O . PRO A 1 236 ? 3.607 -25.943 -27.847 1.00 217.15 222 PRO A O 1
ATOM 1550 N N . ILE A 1 237 ? 5.117 -27.444 -27.110 1.00 205.86 223 ILE A N 1
ATOM 1551 C CA . ILE A 1 237 ? 4.655 -27.409 -25.717 1.00 211.38 223 ILE A CA 1
ATOM 1552 C C . ILE A 1 237 ? 4.756 -26.034 -25.038 1.00 206.74 223 ILE A C 1
ATOM 1553 O O . ILE A 1 237 ? 4.211 -25.829 -23.952 1.00 178.39 223 ILE A O 1
ATOM 1558 N N . ASN A 1 238 ? 5.462 -25.108 -25.678 1.00 201.04 224 ASN A N 1
ATOM 1559 C CA . ASN A 1 238 ? 5.604 -23.728 -25.193 1.00 184.83 224 ASN A CA 1
ATOM 1560 C C . ASN A 1 238 ? 5.928 -23.550 -23.709 1.00 201.94 224 ASN A C 1
ATOM 1561 O O . ASN A 1 238 ? 5.104 -23.059 -22.942 1.00 222.83 224 ASN A O 1
ATOM 1566 N N . MET A 1 239 ? 7.124 -23.968 -23.312 1.00 208.10 225 MET A N 1
ATOM 1567 C CA . MET A 1 239 ? 7.631 -23.684 -21.979 1.00 224.87 225 MET A CA 1
ATOM 1568 C C . MET A 1 239 ? 8.710 -22.622 -22.092 1.00 214.99 225 MET A C 1
ATOM 1569 O O . MET A 1 239 ? 9.068 -22.222 -23.195 1.00 220.34 225 MET A O 1
ATOM 1574 N N . SER A 1 240 ? 9.246 -22.182 -20.959 1.00 201.15 226 SER A N 1
ATOM 1575 C CA . SER A 1 240 ? 10.314 -21.188 -20.972 1.00 181.31 226 SER A CA 1
ATOM 1576 C C . SER A 1 240 ? 11.512 -21.694 -20.184 1.00 176.64 226 SER A C 1
ATOM 1577 O O . SER A 1 240 ? 11.384 -22.059 -19.019 1.00 198.14 226 SER A O 1
ATOM 1580 N N . THR A 1 241 ? 12.678 -21.722 -20.818 1.00 175.59 227 THR A N 1
ATOM 1581 C CA . THR A 1 241 ? 13.857 -22.307 -20.191 1.00 187.73 227 THR A CA 1
ATOM 1582 C C . THR A 1 241 ? 15.081 -21.416 -20.326 1.00 179.71 227 THR A C 1
ATOM 1583 O O . THR A 1 241 ? 15.090 -20.491 -21.135 1.00 165.86 227 THR A O 1
ATOM 1587 N N . LYS A 1 242 ? 16.110 -21.695 -19.527 1.00 187.43 228 LYS A N 1
ATOM 1588 C CA . LYS A 1 242 ? 17.345 -20.907 -19.588 1.00 195.01 228 LYS A CA 1
ATOM 1589 C C . LYS A 1 242 ? 18.550 -21.744 -20.020 1.00 188.79 228 LYS A C 1
ATOM 1590 O O . LYS A 1 242 ? 18.595 -22.950 -19.777 1.00 192.91 228 LYS A O 1
ATOM 1596 N N . VAL A 1 243 ? 19.533 -21.102 -20.647 1.00 172.34 229 VAL A N 1
ATOM 1597 C CA . VAL A 1 243 ? 20.693 -21.825 -21.158 1.00 158.82 229 VAL A CA 1
ATOM 1598 C C . VAL A 1 243 ? 21.851 -21.853 -20.162 1.00 179.17 229 VAL A C 1
ATOM 1599 O O . VAL A 1 243 ? 22.492 -20.838 -19.893 1.00 175.21 229 VAL A O 1
ATOM 1603 N N . ARG A 1 244 ? 22.103 -23.040 -19.625 1.00 183.96 230 ARG A N 1
ATOM 1604 C CA . ARG A 1 244 ? 23.181 -23.283 -18.680 1.00 195.35 230 ARG A CA 1
ATOM 1605 C C . ARG A 1 244 ? 24.543 -23.420 -19.358 1.00 183.97 230 ARG A C 1
ATOM 1606 O O . ARG A 1 244 ? 25.520 -22.799 -18.937 1.00 192.43 230 ARG A O 1
ATOM 1614 N N . SER A 1 245 ? 24.603 -24.235 -20.407 1.00 179.62 231 SER A N 1
ATOM 1615 C CA . SER A 1 245 ? 25.875 -24.568 -21.040 1.00 176.27 231 SER A CA 1
ATOM 1616 C C . SER A 1 245 ? 25.750 -24.796 -22.540 1.00 190.71 231 SER A C 1
ATOM 1617 O O . SER A 1 245 ? 24.771 -25.368 -23.013 1.00 203.47 231 SER A O 1
ATOM 1620 N N . ILE A 1 246 ? 26.758 -24.345 -23.280 1.00 190.14 232 ILE A N 1
ATOM 1621 C CA . ILE A 1 246 ? 26.835 -24.592 -24.713 1.00 168.04 232 ILE A CA 1
ATOM 1622 C C . ILE A 1 246 ? 28.073 -25.420 -25.020 1.00 169.60 232 ILE A C 1
ATOM 1623 O O . ILE A 1 246 ? 29.199 -24.975 -24.791 1.00 190.72 232 ILE A O 1
ATOM 1628 N N . GLN A 1 247 ? 27.864 -26.625 -25.536 1.00 162.54 233 GLN A N 1
ATOM 1629 C CA . GLN A 1 247 ? 28.974 -27.478 -25.936 1.00 169.78 233 GLN A CA 1
ATOM 1630 C C . GLN A 1 247 ? 29.163 -27.443 -27.447 1.00 176.61 233 GLN A C 1
ATOM 1631 O O . GLN A 1 247 ? 28.269 -27.819 -28.205 1.00 167.22 233 GLN A O 1
ATOM 1637 N N . TYR A 1 248 ? 30.329 -26.976 -27.876 1.00 171.83 234 TYR A N 1
ATOM 1638 C CA . TYR A 1 248 ? 30.667 -26.959 -29.290 1.00 155.09 234 TYR A CA 1
ATOM 1639 C C . TYR A 1 248 ? 32.043 -27.547 -29.537 1.00 160.98 234 TYR A C 1
ATOM 1640 O O . TYR A 1 248 ? 33.031 -27.127 -28.930 1.00 151.82 234 TYR A O 1
ATOM 1649 N N . PHE A 1 249 ? 32.091 -28.518 -30.443 1.00 159.69 235 PHE A N 1
ATOM 1650 C CA . PHE A 1 249 ? 33.338 -29.160 -30.840 1.00 164.42 235 PHE A CA 1
ATOM 1651 C C . PHE A 1 249 ? 34.097 -29.711 -29.633 1.00 171.95 235 PHE A C 1
ATOM 1652 O O . PHE A 1 249 ? 35.297 -29.479 -29.495 1.00 168.63 235 PHE A O 1
ATOM 1660 N N . LYS A 1 250 ? 33.388 -30.438 -28.769 1.00 171.49 236 LYS A N 1
ATOM 1661 C CA . LYS A 1 250 ? 33.958 -30.973 -27.529 1.00 170.70 236 LYS A CA 1
ATOM 1662 C C . LYS A 1 250 ? 34.589 -29.884 -26.662 1.00 166.55 236 LYS A C 1
ATOM 1663 O O . LYS A 1 250 ? 35.630 -30.094 -26.035 1.00 157.73 236 LYS A O 1
ATOM 1669 N N . GLU A 1 251 ? 33.946 -28.723 -26.629 1.00 165.71 237 GLU A N 1
ATOM 1670 C CA . GLU A 1 251 ? 34.462 -27.584 -25.883 1.00 169.14 237 GLU A CA 1
ATOM 1671 C C . GLU A 1 251 ? 33.326 -26.695 -25.382 1.00 171.77 237 GLU A C 1
ATOM 1672 O O . GLU A 1 251 ? 32.224 -26.707 -25.931 1.00 196.36 237 GLU A O 1
ATOM 1678 N N . SER A 1 252 ? 33.601 -25.932 -24.329 1.00 167.40 238 SER A N 1
ATOM 1679 C CA . SER A 1 252 ? 32.633 -24.984 -23.796 1.00 173.98 238 SER A CA 1
ATOM 1680 C C . SER A 1 252 ? 32.861 -23.603 -24.395 1.00 170.81 238 SER A C 1
ATOM 1681 O O . SER A 1 252 ? 33.991 -23.118 -24.450 1.00 178.99 238 SER A O 1
ATOM 1684 N N . VAL A 1 253 ? 31.781 -22.979 -24.853 1.00 167.41 239 VAL A N 1
ATOM 1685 C CA . VAL A 1 253 ? 31.850 -21.632 -25.404 1.00 167.69 239 VAL A CA 1
ATOM 1686 C C . VAL A 1 253 ? 30.718 -20.763 -24.869 1.00 166.64 239 VAL A C 1
ATOM 1687 O O . VAL A 1 253 ? 29.675 -21.268 -24.454 1.00 143.49 239 VAL A O 1
ATOM 1691 N N . MET A 1 254 ? 30.937 -19.454 -24.875 1.00 176.57 240 MET A N 1
ATOM 1692 C CA . MET A 1 254 ? 29.947 -18.510 -24.376 1.00 190.64 240 MET A CA 1
ATOM 1693 C C . MET A 1 254 ? 28.836 -18.275 -25.390 1.00 189.87 240 MET A C 1
ATOM 1694 O O . MET A 1 254 ? 27.697 -17.992 -25.021 1.00 196.74 240 MET A O 1
ATOM 1699 N N . GLU A 1 255 ? 29.171 -18.398 -26.670 1.00 178.60 241 GLU A N 1
ATOM 1700 C CA . GLU A 1 255 ? 28.229 -18.076 -27.733 1.00 170.82 241 GLU A CA 1
ATOM 1701 C C . GLU A 1 255 ? 28.278 -19.083 -28.878 1.00 162.60 241 GLU A C 1
ATOM 1702 O O . GLU A 1 255 ? 29.346 -19.570 -29.247 1.00 158.17 241 GLU A O 1
ATOM 1708 N N . ALA A 1 256 ? 27.109 -19.395 -29.426 1.00 163.41 242 ALA A N 1
ATOM 1709 C CA . ALA A 1 256 ? 27.002 -20.226 -30.614 1.00 148.13 242 ALA A CA 1
ATOM 1710 C C . ALA A 1 256 ? 26.213 -19.482 -31.688 1.00 143.75 242 ALA A C 1
ATOM 1711 O O . ALA A 1 256 ? 25.384 -18.619 -31.382 1.00 156.34 242 ALA A O 1
ATOM 1713 N N . LYS A 1 257 ? 26.469 -19.828 -32.944 1.00 147.29 243 LYS A N 1
ATOM 1714 C CA . LYS A 1 257 ? 25.845 -19.153 -34.074 1.00 145.75 243 LYS A CA 1
ATOM 1715 C C . LYS A 1 257 ? 25.167 -20.161 -34.989 1.00 136.61 243 LYS A C 1
ATOM 1716 O O . LYS A 1 257 ? 25.376 -21.366 -34.860 1.00 132.19 243 LYS A O 1
ATOM 1722 N N . ALA A 1 258 ? 24.340 -19.659 -35.900 1.00 135.00 244 ALA A N 1
ATOM 1723 C CA . ALA A 1 258 ? 23.669 -20.501 -36.882 1.00 120.97 244 ALA A CA 1
ATOM 1724 C C . ALA A 1 258 ? 24.677 -21.278 -37.724 1.00 122.80 244 ALA A C 1
ATOM 1725 O O . ALA A 1 258 ? 25.661 -20.717 -38.205 1.00 121.70 244 ALA A O 1
ATOM 1727 N N . GLY A 1 259 ? 24.426 -22.572 -37.894 1.00 137.57 245 GLY A N 1
ATOM 1728 C CA . GLY A 1 259 ? 25.324 -23.431 -38.643 1.00 138.03 245 GLY A CA 1
ATOM 1729 C C . GLY A 1 259 ? 26.174 -24.289 -37.728 1.00 122.45 245 GLY A C 1
ATOM 1730 O O . GLY A 1 259 ? 26.750 -25.292 -38.151 1.00 120.17 245 GLY A O 1
ATOM 1731 N N . ASP A 1 260 ? 26.255 -23.890 -36.464 1.00 128.86 246 ASP A N 1
ATOM 1732 C CA . ASP A 1 260 ? 27.005 -24.648 -35.474 1.00 130.13 246 ASP A CA 1
ATOM 1733 C C . ASP A 1 260 ? 26.155 -25.782 -34.920 1.00 118.17 246 ASP A C 1
ATOM 1734 O O . ASP A 1 260 ? 25.011 -25.572 -34.521 1.00 122.01 246 ASP A O 1
ATOM 1739 N N . ARG A 1 261 ? 26.717 -26.985 -34.893 1.00 116.28 247 ARG A N 1
ATOM 1740 C CA . ARG A 1 261 ? 26.041 -28.100 -34.251 1.00 108.74 247 ARG A CA 1
ATOM 1741 C C . ARG A 1 261 ? 26.490 -28.159 -32.802 1.00 120.21 247 ARG A C 1
ATOM 1742 O O . ARG A 1 261 ? 27.651 -28.450 -32.513 1.00 132.59 247 ARG A O 1
ATOM 1750 N N . VAL A 1 262 ? 25.562 -27.884 -31.891 1.00 113.50 248 VAL A N 1
ATOM 1751 C CA . VAL A 1 262 ? 25.907 -27.734 -30.485 1.00 118.04 248 VAL A CA 1
ATOM 1752 C C . VAL A 1 262 ? 25.124 -28.645 -29.543 1.00 130.80 248 VAL A C 1
ATOM 1753 O O . VAL A 1 262 ? 23.967 -29.008 -29.804 1.00 121.23 248 VAL A O 1
ATOM 1757 N N . GLY A 1 263 ? 25.795 -29.042 -28.467 1.00 144.91 249 GLY A N 1
ATOM 1758 C CA . GLY A 1 263 ? 25.126 -29.555 -27.290 1.00 152.13 249 GLY A CA 1
ATOM 1759 C C . GLY A 1 263 ? 24.786 -28.363 -26.417 1.00 167.19 249 GLY A C 1
ATOM 1760 O O . GLY A 1 263 ? 25.538 -27.390 -26.367 1.00 177.36 249 GLY A O 1
ATOM 1761 N N . MET A 1 264 ? 23.655 -28.432 -25.729 1.00 168.69 250 MET A N 1
ATOM 1762 C CA . MET A 1 264 ? 23.206 -27.339 -24.885 1.00 159.79 250 MET A CA 1
ATOM 1763 C C . MET A 1 264 ? 22.548 -27.883 -23.633 1.00 155.30 250 MET A C 1
ATOM 1764 O O . MET A 1 264 ? 21.673 -28.720 -23.725 1.00 150.91 250 MET A O 1
ATOM 1769 N N . ALA A 1 265 ? 22.941 -27.401 -22.463 1.00 165.35 251 ALA A N 1
ATOM 1770 C CA . ALA A 1 265 ? 22.210 -27.764 -21.255 1.00 166.02 251 ALA A CA 1
ATOM 1771 C C . ALA A 1 265 ? 21.209 -26.664 -20.940 1.00 170.49 251 ALA A C 1
ATOM 1772 O O . ALA A 1 265 ? 21.590 -25.513 -20.821 1.00 164.42 251 ALA A O 1
ATOM 1774 N N . ILE A 1 266 ? 19.929 -27.006 -20.833 1.00 177.62 252 ILE A N 1
ATOM 1775 C CA . ILE A 1 266 ? 18.923 -26.005 -20.484 1.00 170.86 252 ILE A CA 1
ATOM 1776 C C . ILE A 1 266 ? 18.098 -26.403 -19.262 1.00 173.53 252 ILE A C 1
ATOM 1777 O O . ILE A 1 266 ? 17.907 -27.588 -18.980 1.00 175.83 252 ILE A O 1
ATOM 1782 N N . GLN A 1 267 ? 17.616 -25.396 -18.540 1.00 179.49 253 GLN A N 1
ATOM 1783 C CA . GLN A 1 267 ? 16.858 -25.624 -17.314 1.00 195.16 253 GLN A CA 1
ATOM 1784 C C . GLN A 1 267 ? 15.419 -25.108 -17.387 1.00 192.06 253 GLN A C 1
ATOM 1785 O O . GLN A 1 267 ? 15.156 -24.039 -17.950 1.00 197.31 253 GLN A O 1
ATOM 1791 N N . GLY A 1 268 ? 14.514 -25.853 -16.751 1.00 190.50 254 GLY A N 1
ATOM 1792 C CA . GLY A 1 268 ? 13.086 -25.604 -16.809 1.00 196.30 254 GLY A CA 1
ATOM 1793 C C . GLY A 1 268 ? 12.318 -26.660 -17.586 1.00 210.50 254 GLY A C 1
ATOM 1794 O O . GLY A 1 268 ? 11.106 -26.543 -17.757 1.00 213.90 254 GLY A O 1
ATOM 1795 N N . VAL A 1 269 ? 13.017 -27.691 -18.054 1.00 216.44 255 VAL A N 1
ATOM 1796 C CA . VAL A 1 269 ? 12.367 -28.800 -18.748 1.00 226.47 255 VAL A CA 1
ATOM 1797 C C . VAL A 1 269 ? 12.971 -30.155 -18.398 1.00 243.04 255 VAL A C 1
ATOM 1798 O O . VAL A 1 269 ? 14.189 -30.303 -18.326 1.00 254.95 255 VAL A O 1
ATOM 1802 N N . ASP A 1 270 ? 12.107 -31.136 -18.159 1.00 245.31 256 ASP A N 1
ATOM 1803 C CA . ASP A 1 270 ? 12.525 -32.534 -18.147 1.00 235.80 256 ASP A CA 1
ATOM 1804 C C . ASP A 1 270 ? 12.587 -33.053 -19.587 1.00 207.99 256 ASP A C 1
ATOM 1805 O O . ASP A 1 270 ? 11.894 -32.536 -20.462 1.00 195.10 256 ASP A O 1
ATOM 1810 N N . ALA A 1 271 ? 13.411 -34.068 -19.830 1.00 207.98 257 ALA A N 1
ATOM 1811 C CA . ALA A 1 271 ? 13.646 -34.567 -21.188 1.00 215.23 257 ALA A CA 1
ATOM 1812 C C . ALA A 1 271 ? 12.584 -35.550 -21.700 1.00 225.41 257 ALA A C 1
ATOM 1813 O O . ALA A 1 271 ? 12.663 -36.016 -22.838 1.00 225.78 257 ALA A O 1
ATOM 1815 N N . LYS A 1 272 ? 11.610 -35.886 -20.859 1.00 226.55 258 LYS A N 1
ATOM 1816 C CA . LYS A 1 272 ? 10.522 -36.770 -21.274 1.00 226.01 258 LYS A CA 1
ATOM 1817 C C . LYS A 1 272 ? 9.506 -36.048 -22.160 1.00 230.40 258 LYS A C 1
ATOM 1818 O O . LYS A 1 272 ? 8.857 -36.664 -23.005 1.00 227.83 258 LYS A O 1
ATOM 1824 N N . GLN A 1 273 ? 9.378 -34.740 -21.963 1.00 235.22 259 GLN A N 1
ATOM 1825 C CA . GLN A 1 273 ? 8.452 -33.926 -22.744 1.00 226.62 259 GLN A CA 1
ATOM 1826 C C . GLN A 1 273 ? 9.017 -33.578 -24.119 1.00 214.78 259 GLN A C 1
ATOM 1827 O O . GLN A 1 273 ? 8.272 -33.222 -25.032 1.00 215.97 259 GLN A O 1
ATOM 1833 N N . ILE A 1 274 ? 10.334 -33.677 -24.263 1.00 207.28 260 ILE A N 1
ATOM 1834 C CA . ILE A 1 274 ? 10.995 -33.295 -25.508 1.00 189.01 260 ILE A CA 1
ATOM 1835 C C . ILE A 1 274 ? 11.290 -34.497 -26.405 1.00 186.85 260 ILE A C 1
ATOM 1836 O O . ILE A 1 274 ? 12.058 -35.388 -26.041 1.00 182.62 260 ILE A O 1
ATOM 1841 N N . TYR A 1 275 ? 10.673 -34.502 -27.582 1.00 190.96 261 TYR A N 1
ATOM 1842 C CA . TYR A 1 275 ? 10.785 -35.611 -28.527 1.00 187.55 261 TYR A CA 1
ATOM 1843 C C . TYR A 1 275 ? 11.125 -35.130 -29.940 1.00 197.24 261 TYR A C 1
ATOM 1844 O O . TYR A 1 275 ? 11.469 -33.965 -30.137 1.00 205.25 261 TYR A O 1
ATOM 1853 N N . ARG A 1 276 ? 11.031 -36.040 -30.908 1.00 196.17 262 ARG A N 1
ATOM 1854 C CA . ARG A 1 276 ? 11.558 -35.839 -32.262 1.00 200.66 262 ARG A CA 1
ATOM 1855 C C . ARG A 1 276 ? 11.188 -34.523 -32.952 1.00 182.40 262 ARG A C 1
ATOM 1856 O O . ARG A 1 276 ? 11.943 -34.033 -33.792 1.00 172.03 262 ARG A O 1
ATOM 1864 N N . GLY A 1 277 ? 10.039 -33.952 -32.611 1.00 176.76 263 GLY A N 1
ATOM 1865 C CA . GLY A 1 277 ? 9.555 -32.779 -33.318 1.00 167.80 263 GLY A CA 1
ATOM 1866 C C . GLY A 1 277 ? 9.741 -31.447 -32.614 1.00 176.37 263 GLY A C 1
ATOM 1867 O O . GLY A 1 277 ? 9.336 -30.409 -33.137 1.00 162.62 263 GLY A O 1
ATOM 1876 N N . ILE A 1 279 ? 11.137 -27.947 -30.931 1.00 154.14 265 ILE A N 1
ATOM 1877 C CA . ILE A 1 279 ? 11.971 -26.856 -31.432 1.00 136.28 265 ILE A CA 1
ATOM 1878 C C . ILE A 1 279 ? 12.296 -25.806 -30.371 1.00 146.56 265 ILE A C 1
ATOM 1879 O O . ILE A 1 279 ? 11.399 -25.184 -29.796 1.00 145.74 265 ILE A O 1
ATOM 1884 N N . LEU A 1 280 ? 13.587 -25.618 -30.123 1.00 162.58 266 LEU A N 1
ATOM 1885 C CA . LEU A 1 280 ? 14.074 -24.579 -29.230 1.00 160.93 266 LEU A CA 1
ATOM 1886 C C . LEU A 1 280 ? 14.281 -23.278 -30.004 1.00 161.39 266 LEU A C 1
ATOM 1887 O O . LEU A 1 280 ? 14.968 -23.255 -31.026 1.00 164.36 266 LEU A O 1
ATOM 1892 N N . THR A 1 281 ? 13.679 -22.194 -29.521 1.00 171.09 267 THR A N 1
ATOM 1893 C CA . THR A 1 281 ? 13.758 -20.912 -30.224 1.00 167.10 267 THR A CA 1
ATOM 1894 C C . THR A 1 281 ? 13.585 -19.710 -29.298 1.00 170.53 267 THR A C 1
ATOM 1895 O O . THR A 1 281 ? 13.098 -19.848 -28.175 1.00 168.63 267 THR A O 1
ATOM 1899 N N . SER A 1 282 ? 13.985 -18.531 -29.775 1.00 170.72 268 SER A N 1
ATOM 1900 C CA . SER A 1 282 ? 13.899 -17.321 -28.957 1.00 177.71 268 SER A CA 1
ATOM 1901 C C . SER A 1 282 ? 12.453 -16.849 -28.845 1.00 192.02 268 SER A C 1
ATOM 1902 O O . SER A 1 282 ? 11.556 -17.425 -29.458 1.00 184.68 268 SER A O 1
ATOM 1905 N N . LYS A 1 283 ? 12.228 -15.792 -28.073 1.00 209.75 269 LYS A N 1
ATOM 1906 C CA . LYS A 1 283 ? 10.869 -15.375 -27.747 1.00 206.15 269 LYS A CA 1
ATOM 1907 C C . LYS A 1 283 ? 10.297 -14.410 -28.781 1.00 205.16 269 LYS A C 1
ATOM 1908 O O . LYS A 1 283 ? 9.124 -14.052 -28.725 1.00 187.69 269 LYS A O 1
ATOM 1914 N N . ASP A 1 284 ? 11.133 -13.984 -29.720 1.00 216.76 270 ASP A N 1
ATOM 1915 C CA . ASP A 1 284 ? 10.700 -13.098 -30.798 1.00 209.43 270 ASP A CA 1
ATOM 1916 C C . ASP A 1 284 ? 10.307 -13.909 -32.029 1.00 181.73 270 ASP A C 1
ATOM 1917 O O . ASP A 1 284 ? 10.061 -13.358 -33.104 1.00 162.47 270 ASP A O 1
ATOM 1922 N N . THR A 1 285 ? 10.280 -15.227 -31.854 1.00 197.76 271 THR A N 1
ATOM 1923 C CA . THR A 1 285 ? 10.107 -16.188 -32.945 1.00 191.83 271 THR A CA 1
ATOM 1924 C C . THR A 1 285 ? 8.892 -15.957 -33.846 1.00 189.22 271 THR A C 1
ATOM 1925 O O . THR A 1 285 ? 7.837 -15.493 -33.404 1.00 188.21 271 THR A O 1
ATOM 1929 N N . LYS A 1 286 ? 9.070 -16.265 -35.127 1.00 186.74 272 LYS A N 1
ATOM 1930 C CA . LYS A 1 286 ? 7.988 -16.216 -36.100 1.00 180.27 272 LYS A CA 1
ATOM 1931 C C . LYS A 1 286 ? 7.355 -17.594 -36.274 1.00 172.33 272 LYS A C 1
ATOM 1932 O O . LYS A 1 286 ? 6.408 -17.758 -37.043 1.00 169.55 272 LYS A O 1
ATOM 1938 N N . LEU A 1 287 ? 7.888 -18.581 -35.559 1.00 148.92 273 LEU A N 1
ATOM 1939 C CA . LEU A 1 287 ? 7.380 -19.950 -35.619 1.00 147.71 273 LEU A CA 1
ATOM 1940 C C . LEU A 1 287 ? 5.940 -20.045 -35.127 1.00 173.63 273 LEU A C 1
ATOM 1941 O O . LEU A 1 287 ? 5.564 -19.396 -34.150 1.00 188.02 273 LEU A O 1
ATOM 1946 N N . GLN A 1 288 ? 5.137 -20.852 -35.813 1.00 163.37 274 GLN A N 1
ATOM 1947 C CA . GLN A 1 288 ? 3.736 -21.030 -35.446 1.00 168.30 274 GLN A CA 1
ATOM 1948 C C . GLN A 1 288 ? 3.351 -22.505 -35.479 1.00 156.64 274 GLN A C 1
ATOM 1949 O O . GLN A 1 288 ? 3.918 -23.281 -36.245 1.00 150.51 274 GLN A O 1
ATOM 1955 N N . THR A 1 289 ? 2.385 -22.889 -34.651 1.00 156.63 275 THR A N 1
ATOM 1956 C CA . THR A 1 289 ? 1.856 -24.247 -34.695 1.00 160.06 275 THR A CA 1
ATOM 1957 C C . THR A 1 289 ? 0.688 -24.259 -35.672 1.00 159.59 275 THR A C 1
ATOM 1958 O O . THR A 1 289 ? -0.340 -23.624 -35.435 1.00 164.49 275 THR A O 1
ATOM 1962 N N . VAL A 1 290 ? 0.851 -24.989 -36.770 1.00 159.64 276 VAL A N 1
ATOM 1963 C CA . VAL A 1 290 ? -0.020 -24.825 -37.929 1.00 158.31 276 VAL A CA 1
ATOM 1964 C C . VAL A 1 290 ? -0.833 -26.068 -38.286 1.00 158.79 276 VAL A C 1
ATOM 1965 O O . VAL A 1 290 ? -0.344 -27.194 -38.196 1.00 152.11 276 VAL A O 1
ATOM 1969 N N . ASP A 1 291 ? -2.083 -25.846 -38.687 1.00 154.65 277 ASP A N 1
ATOM 1970 C CA . ASP A 1 291 ? -2.930 -26.903 -39.221 1.00 153.86 277 ASP A CA 1
ATOM 1971 C C . ASP A 1 291 ? -2.998 -26.805 -40.745 1.00 164.36 277 ASP A C 1
ATOM 1972 O O . ASP A 1 291 ? -2.587 -27.720 -41.451 1.00 171.89 277 ASP A O 1
ATOM 1977 N N . LYS A 1 292 ? -3.530 -25.695 -41.248 1.00 161.92 278 LYS A N 1
ATOM 1978 C CA . LYS A 1 292 ? -3.681 -25.508 -42.690 1.00 162.01 278 LYS A CA 1
ATOM 1979 C C . LYS A 1 292 ? -2.482 -24.778 -43.297 1.00 164.95 278 LYS A C 1
ATOM 1980 O O . LYS A 1 292 ? -2.106 -23.700 -42.836 1.00 144.87 278 LYS A O 1
ATOM 1986 N N . ILE A 1 293 ? -1.892 -25.366 -44.337 1.00 143.11 279 ILE A N 1
ATOM 1987 C CA . ILE A 1 293 ? -0.711 -24.789 -44.982 1.00 145.23 279 ILE A CA 1
ATOM 1988 C C . ILE A 1 293 ? -0.917 -24.564 -46.477 1.00 138.98 279 ILE A C 1
ATOM 1989 O O . ILE A 1 293 ? -1.228 -25.495 -47.205 1.00 139.32 279 ILE A O 1
ATOM 1994 N N . VAL A 1 294 ? -0.720 -23.334 -46.938 1.00 138.18 280 VAL A N 1
ATOM 1995 C CA . VAL A 1 294 ? -0.770 -23.053 -48.371 1.00 139.48 280 VAL A CA 1
ATOM 1996 C C . VAL A 1 294 ? 0.635 -22.880 -48.940 1.00 143.59 280 VAL A C 1
ATOM 1997 O O . VAL A 1 294 ? 1.380 -21.998 -48.512 1.00 134.72 280 VAL A O 1
ATOM 2001 N N . ALA A 1 295 ? 0.991 -23.713 -49.914 1.00 143.85 281 ALA A N 1
ATOM 2002 C CA . ALA A 1 295 ? 2.350 -23.703 -50.447 1.00 148.13 281 ALA A CA 1
ATOM 2003 C C . ALA A 1 295 ? 2.392 -23.370 -51.933 1.00 150.71 281 ALA A C 1
ATOM 2004 O O . ALA A 1 295 ? 1.397 -23.495 -52.629 1.00 151.85 281 ALA A O 1
ATOM 2006 N N . LYS A 1 296 ? 3.549 -22.916 -52.401 1.00 137.63 282 LYS A N 1
ATOM 2007 C CA . LYS A 1 296 ? 3.819 -22.778 -53.823 1.00 131.24 282 LYS A CA 1
ATOM 2008 C C . LYS A 1 296 ? 4.709 -23.945 -54.207 1.00 129.43 282 LYS A C 1
ATOM 2009 O O . LYS A 1 296 ? 5.869 -24.018 -53.783 1.00 127.62 282 LYS A O 1
ATOM 2015 N N . ILE A 1 297 ? 4.158 -24.855 -55.003 1.00 140.51 283 ILE A N 1
ATOM 2016 C CA . ILE A 1 297 ? 4.791 -26.144 -55.251 1.00 146.23 283 ILE A CA 1
ATOM 2017 C C . ILE A 1 297 ? 5.423 -26.301 -56.629 1.00 146.55 283 ILE A C 1
ATOM 2018 O O . ILE A 1 297 ? 4.772 -26.115 -57.659 1.00 163.12 283 ILE A O 1
ATOM 2023 N N . LYS A 1 298 ? 6.706 -26.644 -56.624 1.00 144.77 284 LYS A N 1
ATOM 2024 C CA . LYS A 1 298 ? 7.375 -27.180 -57.798 1.00 134.56 284 LYS A CA 1
ATOM 2025 C C . LYS A 1 298 ? 7.357 -28.714 -57.802 1.00 136.24 284 LYS A C 1
ATOM 2026 O O . LYS A 1 298 ? 7.527 -29.381 -56.758 1.00 144.58 284 LYS A O 1
ATOM 2032 N N . ILE A 1 299 ? 7.151 -29.246 -59.003 1.00 142.14 285 ILE A N 1
ATOM 2033 C CA . ILE A 1 299 ? 6.999 -30.673 -59.258 1.00 143.78 285 ILE A CA 1
ATOM 2034 C C . ILE A 1 299 ? 8.332 -31.301 -59.663 1.00 173.68 285 ILE A C 1
ATOM 2035 O O . ILE A 1 299 ? 9.083 -30.718 -60.442 1.00 198.11 285 ILE A O 1
ATOM 2040 N N . SER A 1 300 ? 8.625 -32.488 -59.136 1.00 169.82 286 SER A N 1
ATOM 2041 C CA . SER A 1 300 ? 9.893 -33.152 -59.424 1.00 180.68 286 SER A CA 1
ATOM 2042 C C . SER A 1 300 ? 9.884 -33.753 -60.826 1.00 191.47 286 SER A C 1
ATOM 2043 O O . SER A 1 300 ? 10.575 -33.269 -61.724 1.00 199.25 286 SER A O 1
ATOM 2046 N N . ASP A 1 301 ? 9.091 -34.805 -61.008 1.00 193.07 287 ASP A N 1
ATOM 2047 C CA . ASP A 1 301 ? 8.906 -35.413 -62.322 1.00 185.79 287 ASP A CA 1
ATOM 2048 C C . ASP A 1 301 ? 7.476 -35.163 -62.798 1.00 177.76 287 ASP A C 1
ATOM 2049 O O . ASP A 1 301 ? 6.514 -35.478 -62.098 1.00 180.51 287 ASP A O 1
ATOM 2054 N N . ILE A 1 302 ? 7.346 -34.596 -63.994 1.00 181.30 288 ILE A N 1
ATOM 2055 C CA . ILE A 1 302 ? 6.049 -34.175 -64.517 1.00 182.83 288 ILE A CA 1
ATOM 2056 C C . ILE A 1 302 ? 5.143 -35.356 -64.836 1.00 180.78 288 ILE A C 1
ATOM 2057 O O . ILE A 1 302 ? 3.945 -35.333 -64.558 1.00 186.12 288 ILE A O 1
ATOM 2062 N N . PHE A 1 303 ? 5.726 -36.392 -65.419 1.00 181.56 289 PHE A N 1
ATOM 2063 C CA . PHE A 1 303 ? 4.950 -37.529 -65.888 1.00 185.49 289 PHE A CA 1
ATOM 2064 C C . PHE A 1 303 ? 4.420 -38.396 -64.751 1.00 189.10 289 PHE A C 1
ATOM 2065 O O . PHE A 1 303 ? 3.390 -39.052 -64.898 1.00 202.81 289 PHE A O 1
ATOM 2073 N N . LYS A 1 304 ? 5.129 -38.399 -63.627 1.00 174.87 290 LYS A N 1
ATOM 2074 C CA . LYS A 1 304 ? 4.715 -39.158 -62.451 1.00 155.60 290 LYS A CA 1
ATOM 2075 C C . LYS A 1 304 ? 3.722 -38.358 -61.614 1.00 155.90 290 LYS A C 1
ATOM 2076 O O . LYS A 1 304 ? 3.040 -38.907 -60.746 1.00 167.34 290 LYS A O 1
ATOM 2082 N N . TYR A 1 305 ? 3.643 -37.059 -61.897 1.00 168.92 291 TYR A N 1
ATOM 2083 C CA . TYR A 1 305 ? 2.793 -36.141 -61.148 1.00 192.79 291 TYR A CA 1
ATOM 2084 C C . TYR A 1 305 ? 1.364 -36.130 -61.678 1.00 179.74 291 TYR A C 1
ATOM 2085 O O . TYR A 1 305 ? 1.131 -36.145 -62.887 1.00 176.60 291 TYR A O 1
ATOM 2094 N N . ASN A 1 306 ? 0.411 -36.102 -60.755 1.00 171.83 292 ASN A N 1
ATOM 2095 C CA . ASN A 1 306 ? -0.996 -36.032 -61.118 1.00 171.46 292 ASN A CA 1
ATOM 2096 C C . ASN A 1 306 ? -1.704 -34.918 -60.368 1.00 161.99 292 ASN A C 1
ATOM 2097 O O . ASN A 1 306 ? -1.361 -34.616 -59.229 1.00 176.57 292 ASN A O 1
ATOM 2102 N N . LEU A 1 307 ? -2.666 -34.283 -61.031 1.00 156.76 293 LEU A N 1
ATOM 2103 C CA . LEU A 1 307 ? -3.340 -33.104 -60.488 1.00 161.89 293 LEU A CA 1
ATOM 2104 C C . LEU A 1 307 ? -4.721 -33.316 -59.853 1.00 187.34 293 LEU A C 1
ATOM 2105 O O . LEU A 1 307 ? -5.378 -32.346 -59.468 1.00 193.33 293 LEU A O 1
ATOM 2110 N N . THR A 1 308 ? -5.177 -34.563 -59.773 1.00 194.16 294 THR A N 1
ATOM 2111 C CA . THR A 1 308 ? -6.495 -34.833 -59.199 1.00 179.56 294 THR A CA 1
ATOM 2112 C C . THR A 1 308 ? -6.572 -34.323 -57.761 1.00 186.25 294 THR A C 1
ATOM 2113 O O . THR A 1 308 ? -5.841 -34.791 -56.890 1.00 200.10 294 THR A O 1
ATOM 2117 N N . PRO A 1 309 ? -7.476 -33.361 -57.518 1.00 178.98 295 PRO A N 1
ATOM 2118 C CA . PRO A 1 309 ? -7.581 -32.577 -56.281 1.00 177.19 295 PRO A CA 1
ATOM 2119 C C . PRO A 1 309 ? -7.997 -33.408 -55.076 1.00 177.84 295 PRO A C 1
ATOM 2120 O O . PRO A 1 309 ? -8.465 -34.536 -55.243 1.00 158.28 295 PRO A O 1
ATOM 2124 N N . LYS A 1 310 ? -7.820 -32.842 -53.883 1.00 178.51 296 LYS A N 1
ATOM 2125 C CA . LYS A 1 310 ? -8.210 -33.488 -52.635 1.00 172.39 296 LYS A CA 1
ATOM 2126 C C . LYS A 1 310 ? -7.470 -34.815 -52.518 1.00 170.08 296 LYS A C 1
ATOM 2127 O O . LYS A 1 310 ? -8.075 -35.884 -52.504 1.00 188.24 296 LYS A O 1
ATOM 2133 N N . MET A 1 311 ? -6.147 -34.728 -52.426 1.00 156.80 297 MET A N 1
ATOM 2134 C CA . MET A 1 311 ? -5.284 -35.897 -52.530 1.00 158.38 297 MET A CA 1
ATOM 2135 C C . MET A 1 311 ? -4.549 -36.173 -51.221 1.00 166.97 297 MET A C 1
ATOM 2136 O O . MET A 1 311 ? -4.036 -35.256 -50.580 1.00 168.38 297 MET A O 1
ATOM 2141 N N . LYS A 1 312 ? -4.499 -37.445 -50.840 1.00 167.44 298 LYS A N 1
ATOM 2142 C CA . LYS A 1 312 ? -3.917 -37.854 -49.566 1.00 157.59 298 LYS A CA 1
ATOM 2143 C C . LYS A 1 312 ? -2.433 -38.169 -49.705 1.00 149.14 298 LYS A C 1
ATOM 2144 O O . LYS A 1 312 ? -2.053 -39.120 -50.389 1.00 149.87 298 LYS A O 1
ATOM 2150 N N . VAL A 1 313 ? -1.596 -37.374 -49.046 1.00 158.71 299 VAL A N 1
ATOM 2151 C CA . VAL A 1 313 ? -0.149 -37.572 -49.104 1.00 157.96 299 VAL A CA 1
ATOM 2152 C C . VAL A 1 313 ? 0.498 -37.449 -47.728 1.00 141.76 299 VAL A C 1
ATOM 2153 O O . VAL A 1 313 ? -0.185 -37.254 -46.729 1.00 154.92 299 VAL A O 1
ATOM 2157 N N . HIS A 1 314 ? 1.820 -37.578 -47.686 1.00 140.55 300 HIS A N 1
ATOM 2158 C CA . HIS A 1 314 ? 2.577 -37.344 -46.462 1.00 151.01 300 HIS A CA 1
ATOM 2159 C C . HIS A 1 314 ? 3.421 -36.084 -46.591 1.00 155.51 300 HIS A C 1
ATOM 2160 O O . HIS A 1 314 ? 4.363 -36.030 -47.387 1.00 165.55 300 HIS A O 1
ATOM 2167 N N . LEU A 1 315 ? 3.072 -35.067 -45.811 1.00 144.73 301 LEU A N 1
ATOM 2168 C CA . LEU A 1 315 ? 3.755 -33.783 -45.888 1.00 140.33 301 LEU A CA 1
ATOM 2169 C C . LEU A 1 315 ? 4.908 -33.697 -44.895 1.00 130.98 301 LEU A C 1
ATOM 2170 O O . LEU A 1 315 ? 4.716 -33.840 -43.689 1.00 136.12 301 LEU A O 1
ATOM 2175 N N . ASN A 1 316 ? 6.106 -33.461 -45.417 1.00 131.96 302 ASN A N 1
ATOM 2176 C CA . ASN A 1 316 ? 7.295 -33.265 -44.602 1.00 133.16 302 ASN A CA 1
ATOM 2177 C C . ASN A 1 316 ? 7.473 -31.797 -44.276 1.00 136.76 302 ASN A C 1
ATOM 2178 O O . ASN A 1 316 ? 7.718 -30.972 -45.172 1.00 139.18 302 ASN A O 1
ATOM 2183 N N . VAL A 1 317 ? 7.345 -31.479 -42.989 1.00 149.93 303 VAL A N 1
ATOM 2184 C CA . VAL A 1 317 ? 7.548 -30.113 -42.517 1.00 147.83 303 VAL A CA 1
ATOM 2185 C C . VAL A 1 317 ? 8.446 -30.130 -41.293 1.00 143.54 303 VAL A C 1
ATOM 2186 O O . VAL A 1 317 ? 8.180 -30.849 -40.325 1.00 150.14 303 VAL A O 1
ATOM 2190 N N . GLY A 1 318 ? 9.503 -29.325 -41.333 1.00 134.89 304 GLY A N 1
ATOM 2191 C CA . GLY A 1 318 ? 10.487 -29.327 -40.269 1.00 154.97 304 GLY A CA 1
ATOM 2192 C C . GLY A 1 318 ? 11.053 -30.722 -40.095 1.00 156.96 304 GLY A C 1
ATOM 2193 O O . GLY A 1 318 ? 11.550 -31.322 -41.049 1.00 153.07 304 GLY A O 1
ATOM 2194 N N . MET A 1 319 ? 10.972 -31.245 -38.877 1.00 160.28 305 MET A N 1
ATOM 2195 C CA . MET A 1 319 ? 11.417 -32.609 -38.615 1.00 156.37 305 MET A CA 1
ATOM 2196 C C . MET A 1 319 ? 10.303 -33.657 -38.637 1.00 153.17 305 MET A C 1
ATOM 2197 O O . MET A 1 319 ? 10.577 -34.845 -38.462 1.00 143.32 305 MET A O 1
ATOM 2202 N N . LEU A 1 320 ? 9.054 -33.241 -38.846 1.00 152.50 306 LEU A N 1
ATOM 2203 C CA . LEU A 1 320 ? 7.982 -34.233 -38.844 1.00 146.44 306 LEU A CA 1
ATOM 2204 C C . LEU A 1 320 ? 7.444 -34.585 -40.230 1.00 142.79 306 LEU A C 1
ATOM 2205 O O . LEU A 1 320 ? 7.713 -33.894 -41.228 1.00 149.98 306 LEU A O 1
ATOM 2210 N N . ILE A 1 321 ? 6.622 -35.633 -40.250 1.00 138.36 307 ILE A N 1
ATOM 2211 C CA . ILE A 1 321 ? 5.909 -36.077 -41.437 1.00 137.83 307 ILE A CA 1
ATOM 2212 C C . ILE A 1 321 ? 4.460 -36.263 -41.021 1.00 144.93 307 ILE A C 1
ATOM 2213 O O . ILE A 1 321 ? 4.136 -37.187 -40.275 1.00 142.74 307 ILE A O 1
ATOM 2218 N N . VAL A 1 322 ? 3.591 -35.384 -41.500 1.00 161.73 308 VAL A N 1
ATOM 2219 C CA . VAL A 1 322 ? 2.173 -35.446 -41.166 1.00 174.00 308 VAL A CA 1
ATOM 2220 C C . VAL A 1 322 ? 1.310 -35.784 -42.380 1.00 173.62 308 VAL A C 1
ATOM 2221 O O . VAL A 1 322 ? 1.441 -35.148 -43.425 1.00 169.20 308 VAL A O 1
ATOM 2225 N N . PRO A 1 323 ? 0.466 -36.822 -42.265 1.00 167.13 309 PRO A N 1
ATOM 2226 C CA . PRO A 1 323 ? -0.531 -37.103 -43.305 1.00 152.61 309 PRO A CA 1
ATOM 2227 C C . PRO A 1 323 ? -1.341 -35.851 -43.630 1.00 157.24 309 PRO A C 1
ATOM 2228 O O . PRO A 1 323 ? -1.617 -35.049 -42.738 1.00 147.58 309 PRO A O 1
ATOM 2232 N N . ALA A 1 324 ? -1.703 -35.683 -44.897 1.00 162.19 310 ALA A N 1
ATOM 2233 C CA . ALA A 1 324 ? -2.250 -34.419 -45.369 1.00 144.91 310 ALA A CA 1
ATOM 2234 C C . ALA A 1 324 ? -3.173 -34.586 -46.568 1.00 146.01 310 ALA A C 1
ATOM 2235 O O . ALA A 1 324 ? -3.120 -35.597 -47.277 1.00 146.37 310 ALA A O 1
ATOM 2237 N N . VAL A 1 325 ? -4.015 -33.578 -46.791 1.00 155.81 311 VAL A N 1
ATOM 2238 C CA . VAL A 1 325 ? -4.869 -33.540 -47.976 1.00 152.80 311 VAL A CA 1
ATOM 2239 C C . VAL A 1 325 ? -4.558 -32.307 -48.817 1.00 145.83 311 VAL A C 1
ATOM 2240 O O . VAL A 1 325 ? -4.529 -31.185 -48.310 1.00 145.29 311 VAL A O 1
ATOM 2244 N N . ALA A 1 326 ? -4.322 -32.521 -50.106 1.00 150.58 312 ALA A N 1
ATOM 2245 C CA . ALA A 1 326 ? -3.857 -31.448 -50.973 1.00 149.19 312 ALA A CA 1
ATOM 2246 C C . ALA A 1 326 ? -4.843 -31.095 -52.085 1.00 161.26 312 ALA A C 1
ATOM 2247 O O . ALA A 1 326 ? -5.391 -31.974 -52.751 1.00 177.76 312 ALA A O 1
ATOM 2249 N N . VAL A 1 327 ? -5.055 -29.795 -52.272 1.00 152.39 313 VAL A N 1
ATOM 2250 C CA . VAL A 1 327 ? -5.864 -29.273 -53.377 1.00 150.93 313 VAL A CA 1
ATOM 2251 C C . VAL A 1 327 ? -5.084 -28.266 -54.237 1.00 157.09 313 VAL A C 1
ATOM 2252 O O . VAL A 1 327 ? -4.908 -27.101 -53.843 1.00 149.19 313 VAL A O 1
ATOM 2256 N N . PRO A 1 328 ? -4.537 -28.750 -55.369 1.00 168.39 314 PRO A N 1
ATOM 2257 C CA . PRO A 1 328 ? -3.788 -27.965 -56.358 1.00 160.88 314 PRO A CA 1
ATOM 2258 C C . PRO A 1 328 ? -4.651 -26.867 -56.969 1.00 155.85 314 PRO A C 1
ATOM 2259 O O . PRO A 1 328 ? -5.806 -27.105 -57.299 1.00 149.85 314 PRO A O 1
ATOM 2263 N N . PHE A 1 329 ? -4.088 -25.674 -57.107 1.00 156.76 315 PHE A N 1
ATOM 2264 C CA . PHE A 1 329 ? -4.782 -24.542 -57.704 1.00 171.63 315 PHE A CA 1
ATOM 2265 C C . PHE A 1 329 ? -3.794 -23.500 -58.233 1.00 178.78 315 PHE A C 1
ATOM 2266 O O . PHE A 1 329 ? -2.632 -23.453 -57.816 1.00 145.05 315 PHE A O 1
ATOM 2274 N N . LYS A 1 330 ? -4.276 -22.671 -59.153 1.00 167.92 316 LYS A N 1
ATOM 2275 C CA . LYS A 1 330 ? -3.481 -21.624 -59.777 1.00 160.38 316 LYS A CA 1
ATOM 2276 C C . LYS A 1 330 ? -4.115 -20.264 -59.500 1.00 152.76 316 LYS A C 1
ATOM 2277 O O . LYS A 1 330 ? -5.303 -20.172 -59.187 1.00 163.39 316 LYS A O 1
ATOM 2283 N N . LYS A 1 331 ? -3.318 -19.209 -59.612 1.00 152.83 317 LYS A N 1
ATOM 2284 C CA . LYS A 1 331 ? -3.812 -17.860 -59.377 1.00 166.99 317 LYS A CA 1
ATOM 2285 C C . LYS A 1 331 ? -3.963 -17.107 -60.693 1.00 171.13 317 LYS A C 1
ATOM 2286 O O . LYS A 1 331 ? -2.982 -16.855 -61.392 1.00 158.28 317 LYS A O 1
ATOM 2292 N N . VAL A 1 332 ? -5.203 -16.760 -61.026 1.00 184.74 318 VAL A N 1
ATOM 2293 C CA . VAL A 1 332 ? -5.511 -16.098 -62.291 1.00 195.71 318 VAL A CA 1
ATOM 2294 C C . VAL A 1 332 ? -6.025 -14.677 -62.072 1.00 213.14 318 VAL A C 1
ATOM 2295 O O . VAL A 1 332 ? -6.878 -14.441 -61.217 1.00 218.05 318 VAL A O 1
ATOM 2299 N N . THR A 1 333 ? -5.499 -13.736 -62.852 1.00 217.67 319 THR A N 1
ATOM 2300 C CA . THR A 1 333 ? -5.961 -12.355 -62.816 1.00 213.32 319 THR A CA 1
ATOM 2301 C C . THR A 1 333 ? -6.945 -12.106 -63.956 1.00 214.40 319 THR A C 1
ATOM 2302 O O . THR A 1 333 ? -6.575 -12.137 -65.131 1.00 211.89 319 THR A O 1
ATOM 2306 N N . PHE A 1 334 ? -8.201 -11.856 -63.603 1.00 227.88 320 PHE A N 1
ATOM 2307 C CA . PHE A 1 334 ? -9.260 -11.707 -64.599 1.00 233.53 320 PHE A CA 1
ATOM 2308 C C . PHE A 1 334 ? -9.439 -10.271 -65.091 1.00 238.41 320 PHE A C 1
ATOM 2309 O O . PHE A 1 334 ? -10.372 -9.975 -65.838 1.00 242.72 320 PHE A O 1
ATOM 2317 N N . GLY A 1 335 ? -8.551 -9.383 -64.660 1.00 238.78 321 GLY A N 1
ATOM 2318 C CA . GLY A 1 335 ? -8.607 -7.993 -65.072 1.00 241.57 321 GLY A CA 1
ATOM 2319 C C . GLY A 1 335 ? -9.121 -7.088 -63.974 1.00 246.59 321 GLY A C 1
ATOM 2320 O O . GLY A 1 335 ? -8.917 -5.875 -64.007 1.00 254.58 321 GLY A O 1
ATOM 2321 N N . LYS A 1 336 ? -9.794 -7.681 -62.996 1.00 239.24 322 LYS A N 1
ATOM 2322 C CA . LYS A 1 336 ? -10.243 -6.943 -61.823 1.00 227.80 322 LYS A CA 1
ATOM 2323 C C . LYS A 1 336 ? -9.805 -7.632 -60.531 1.00 224.44 322 LYS A C 1
ATOM 2324 O O . LYS A 1 336 ? -9.057 -7.061 -59.737 1.00 213.33 322 LYS A O 1
ATOM 2330 N N . THR A 1 337 ? -10.273 -8.858 -60.325 1.00 233.31 323 THR A N 1
ATOM 2331 C CA . THR A 1 337 ? -10.005 -9.584 -59.091 1.00 223.08 323 THR A CA 1
ATOM 2332 C C . THR A 1 337 ? -9.126 -10.808 -59.321 1.00 206.07 323 THR A C 1
ATOM 2333 O O . THR A 1 337 ? -9.234 -11.479 -60.349 1.00 211.55 323 THR A O 1
ATOM 2337 N N . GLU A 1 338 ? -8.255 -11.096 -58.359 1.00 194.66 324 GLU A N 1
ATOM 2338 C CA . GLU A 1 338 ? -7.437 -12.299 -58.426 1.00 196.60 324 GLU A CA 1
ATOM 2339 C C . GLU A 1 338 ? -8.230 -13.481 -57.900 1.00 193.37 324 GLU A C 1
ATOM 2340 O O . GLU A 1 338 ? -8.733 -13.456 -56.777 1.00 198.89 324 GLU A O 1
ATOM 2346 N N . GLU A 1 339 ? -8.340 -14.519 -58.719 1.00 183.34 325 GLU A N 1
ATOM 2347 C CA . GLU A 1 339 ? -9.047 -15.722 -58.316 1.00 184.08 325 GLU A CA 1
ATOM 2348 C C . GLU A 1 339 ? -8.105 -16.907 -58.147 1.00 185.36 325 GLU A C 1
ATOM 2349 O O . GLU A 1 339 ? -7.179 -17.098 -58.935 1.00 177.74 325 GLU A O 1
ATOM 2355 N N . ASN A 1 340 ? -8.359 -17.710 -57.120 1.00 193.98 326 ASN A N 1
ATOM 2356 C CA . ASN A 1 340 ? -7.638 -18.958 -56.967 1.00 188.06 326 ASN A CA 1
ATOM 2357 C C . ASN A 1 340 ? -8.523 -20.068 -57.504 1.00 178.48 326 ASN A C 1
ATOM 2358 O O . ASN A 1 340 ? -9.510 -20.459 -56.879 1.00 160.45 326 ASN A O 1
ATOM 2363 N N . ILE A 1 341 ? -8.141 -20.576 -58.670 1.00 173.39 327 ILE A N 1
ATOM 2364 C CA . ILE A 1 341 ? -8.948 -21.537 -59.397 1.00 175.96 327 ILE A CA 1
ATOM 2365 C C . ILE A 1 341 ? -8.321 -22.913 -59.305 1.00 165.43 327 ILE A C 1
ATOM 2366 O O . ILE A 1 341 ? -7.110 -23.045 -59.384 1.00 156.65 327 ILE A O 1
ATOM 2371 N N . ILE A 1 342 ? -9.153 -23.935 -59.133 1.00 168.05 328 ILE A N 1
ATOM 2372 C CA . ILE A 1 342 ? -8.684 -25.315 -59.180 1.00 159.17 328 ILE A CA 1
ATOM 2373 C C . ILE A 1 342 ? -7.877 -25.508 -60.460 1.00 159.27 328 ILE A C 1
ATOM 2374 O O . ILE A 1 342 ? -8.248 -25.000 -61.518 1.00 162.17 328 ILE A O 1
ATOM 2379 N N . LEU A 1 343 ? -6.747 -26.199 -60.345 1.00 156.36 329 LEU A N 1
ATOM 2380 C CA . LEU A 1 343 ? -5.849 -26.397 -61.474 1.00 161.31 329 LEU A CA 1
ATOM 2381 C C . LEU A 1 343 ? -6.586 -26.976 -62.679 1.00 216.83 329 LEU A C 1
ATOM 2382 O O . LEU A 1 343 ? -7.397 -27.894 -62.550 1.00 247.93 329 LEU A O 1
ATOM 2387 N N . ASN A 1 344 ? -6.285 -26.428 -63.851 1.00 237.43 330 ASN A N 1
ATOM 2388 C CA . ASN A 1 344 ? -6.945 -26.807 -65.093 1.00 244.82 330 ASN A CA 1
ATOM 2389 C C . ASN A 1 344 ? -6.297 -28.054 -65.672 1.00 239.82 330 ASN A C 1
ATOM 2390 O O . ASN A 1 344 ? -6.583 -28.442 -66.805 1.00 242.50 330 ASN A O 1
ATOM 2395 N N . GLU A 1 345 ? -5.386 -28.630 -64.886 1.00 222.61 331 GLU A N 1
ATOM 2396 C CA . GLU A 1 345 ? -4.626 -29.841 -65.207 1.00 214.67 331 GLU A CA 1
ATOM 2397 C C . GLU A 1 345 ? -3.457 -29.506 -66.118 1.00 215.19 331 GLU A C 1
ATOM 2398 O O . GLU A 1 345 ? -2.601 -30.349 -66.387 1.00 203.23 331 GLU A O 1
ATOM 2404 N N . VAL A 1 346 ? -3.423 -28.263 -66.584 1.00 230.55 332 VAL A N 1
ATOM 2405 C CA . VAL A 1 346 ? -2.277 -27.775 -67.331 1.00 228.13 332 VAL A CA 1
ATOM 2406 C C . VAL A 1 346 ? -1.169 -27.424 -66.338 1.00 205.21 332 VAL A C 1
ATOM 2407 O O . VAL A 1 346 ? -1.380 -26.691 -65.365 1.00 161.92 332 VAL A O 1
ATOM 2411 N N . ILE A 1 347 ? -0.010 -28.036 -66.535 1.00 218.90 333 ILE A N 1
ATOM 2412 C CA . ILE A 1 347 ? 1.158 -27.718 -65.733 1.00 215.98 333 ILE A CA 1
ATOM 2413 C C . ILE A 1 347 ? 2.043 -26.733 -66.487 1.00 216.52 333 ILE A C 1
ATOM 2414 O O . ILE A 1 347 ? 3.150 -26.422 -66.054 1.00 216.09 333 ILE A O 1
ATOM 2419 N N . SER A 1 348 ? 1.557 -26.277 -67.639 1.00 226.87 334 SER A N 1
ATOM 2420 C CA . SER A 1 348 ? 2.235 -25.228 -68.388 1.00 232.16 334 SER A CA 1
ATOM 2421 C C . SER A 1 348 ? 2.102 -23.922 -67.615 1.00 231.02 334 SER A C 1
ATOM 2422 O O . SER A 1 348 ? 0.997 -23.469 -67.316 1.00 232.51 334 SER A O 1
ATOM 2425 N N . GLY A 1 349 ? 3.245 -23.326 -67.302 1.00 231.11 335 GLY A N 1
ATOM 2426 C CA . GLY A 1 349 ? 3.327 -22.276 -66.304 1.00 239.74 335 GLY A CA 1
ATOM 2427 C C . GLY A 1 349 ? 3.649 -23.005 -65.016 1.00 251.02 335 GLY A C 1
ATOM 2428 O O . GLY A 1 349 ? 3.143 -24.099 -64.787 1.00 261.61 335 GLY A O 1
ATOM 2429 N N . ASN A 1 350 ? 4.450 -22.403 -64.148 1.00 247.49 336 ASN A N 1
ATOM 2430 C CA . ASN A 1 350 ? 5.010 -23.168 -63.037 1.00 240.52 336 ASN A CA 1
ATOM 2431 C C . ASN A 1 350 ? 4.197 -23.128 -61.746 1.00 224.94 336 ASN A C 1
ATOM 2432 O O . ASN A 1 350 ? 4.626 -23.658 -60.721 1.00 219.70 336 ASN A O 1
ATOM 2437 N N . GLU A 1 351 ? 3.020 -22.514 -61.798 1.00 214.06 337 GLU A N 1
ATOM 2438 C CA . GLU A 1 351 ? 2.247 -22.293 -60.584 1.00 199.31 337 GLU A CA 1
ATOM 2439 C C . GLU A 1 351 ? 1.428 -23.511 -60.178 1.00 180.63 337 GLU A C 1
ATOM 2440 O O . GLU A 1 351 ? 0.535 -23.955 -60.902 1.00 199.21 337 GLU A O 1
ATOM 2454 N N . TYR A 1 353 ? 0.035 -23.750 -56.615 1.00 138.71 339 TYR A N 1
ATOM 2455 C CA . TYR A 1 353 ? -0.251 -23.450 -55.227 1.00 159.38 339 TYR A CA 1
ATOM 2456 C C . TYR A 1 353 ? -1.089 -24.595 -54.694 1.00 176.64 339 TYR A C 1
ATOM 2457 O O . TYR A 1 353 ? -2.094 -24.944 -55.280 1.00 197.25 339 TYR A O 1
ATOM 2474 N N . ALA A 1 355 ? -3.258 -26.146 -51.506 1.00 168.29 341 ALA A N 1
ATOM 2475 C CA . ALA A 1 355 ? -3.856 -25.958 -50.192 1.00 164.64 341 ALA A CA 1
ATOM 2476 C C . ALA A 1 355 ? -3.836 -27.283 -49.444 1.00 164.71 341 ALA A C 1
ATOM 2477 O O . ALA A 1 355 ? -4.478 -28.253 -49.848 1.00 170.45 341 ALA A O 1
ATOM 2479 N N . PHE A 1 356 ? -3.069 -27.310 -48.362 1.00 153.43 342 PHE A N 1
ATOM 2480 C CA . PHE A 1 356 ? -2.880 -28.499 -47.549 1.00 150.40 342 PHE A CA 1
ATOM 2481 C C . PHE A 1 356 ? -3.685 -28.396 -46.272 1.00 148.38 342 PHE A C 1
ATOM 2482 O O . PHE A 1 356 ? -3.630 -27.381 -45.571 1.00 150.03 342 PHE A O 1
ATOM 2490 N N . GLU A 1 357 ? -4.427 -29.453 -45.968 1.00 157.66 343 GLU A N 1
ATOM 2491 C CA . GLU A 1 357 ? -5.043 -29.583 -44.658 1.00 171.47 343 GLU A CA 1
ATOM 2492 C C . GLU A 1 357 ? -4.411 -30.763 -43.934 1.00 177.69 343 GLU A C 1
ATOM 2493 O O . GLU A 1 357 ? -4.492 -31.910 -44.391 1.00 163.01 343 GLU A O 1
ATOM 2499 N N . LEU A 1 358 ? -3.749 -30.461 -42.821 1.00 177.89 344 LEU A N 1
ATOM 2500 C CA . LEU A 1 358 ? -3.001 -31.458 -42.066 1.00 168.54 344 LEU A CA 1
ATOM 2501 C C . LEU A 1 358 ? -3.860 -32.154 -41.019 1.00 167.25 344 LEU A C 1
ATOM 2502 O O . LEU A 1 358 ? -4.720 -31.537 -40.390 1.00 181.98 344 LEU A O 1
ATOM 2507 N N . GLU A 1 359 ? -3.613 -33.446 -40.842 1.00 168.31 345 GLU A N 1
ATOM 2508 C CA . GLU A 1 359 ? -4.296 -34.240 -39.831 1.00 192.11 345 GLU A CA 1
ATOM 2509 C C . GLU A 1 359 ? -3.773 -33.911 -38.434 1.00 188.67 345 GLU A C 1
ATOM 2510 O O . GLU A 1 359 ? -4.548 -33.756 -37.490 1.00 182.82 345 GLU A O 1
ATOM 2516 N N . GLU A 1 360 ? -2.454 -33.803 -38.315 1.00 189.72 346 GLU A N 1
ATOM 2517 C CA . GLU A 1 360 ? -1.814 -33.440 -37.058 1.00 178.91 346 GLU A CA 1
ATOM 2518 C C . GLU A 1 360 ? -1.345 -31.993 -37.139 1.00 170.33 346 GLU A C 1
ATOM 2519 O O . GLU A 1 360 ? -1.567 -31.323 -38.147 1.00 153.36 346 GLU A O 1
ATOM 2525 N N . LYS A 1 361 ? -0.699 -31.506 -36.085 1.00 163.83 347 LYS A N 1
ATOM 2526 C CA . LYS A 1 361 ? -0.170 -30.149 -36.111 1.00 154.98 347 LYS A CA 1
ATOM 2527 C C . LYS A 1 361 ? 1.287 -30.163 -36.553 1.00 172.59 347 LYS A C 1
ATOM 2528 O O . LYS A 1 361 ? 1.887 -31.226 -36.712 1.00 175.30 347 LYS A O 1
ATOM 2534 N N . VAL A 1 362 ? 1.853 -28.976 -36.739 1.00 173.00 348 VAL A N 1
ATOM 2535 C CA . VAL A 1 362 ? 3.232 -28.849 -37.188 1.00 160.27 348 VAL A CA 1
ATOM 2536 C C . VAL A 1 362 ? 3.761 -27.455 -36.853 1.00 151.57 348 VAL A C 1
ATOM 2537 O O . VAL A 1 362 ? 2.980 -26.519 -36.685 1.00 160.47 348 VAL A O 1
ATOM 2541 N N . LEU A 1 363 ? 5.079 -27.313 -36.757 1.00 151.01 349 LEU A N 1
ATOM 2542 C CA . LEU A 1 363 ? 5.679 -26.006 -36.517 1.00 157.34 349 LEU A CA 1
ATOM 2543 C C . LEU A 1 363 ? 6.267 -25.448 -37.807 1.00 147.50 349 LEU A C 1
ATOM 2544 O O . LEU A 1 363 ? 7.115 -26.082 -38.435 1.00 149.49 349 LEU A O 1
ATOM 2549 N N . ALA A 1 364 ? 5.817 -24.261 -38.199 1.00 141.04 350 ALA A N 1
ATOM 2550 C CA . ALA A 1 364 ? 6.232 -23.687 -39.474 1.00 150.30 350 ALA A CA 1
ATOM 2551 C C . ALA A 1 364 ? 6.310 -22.161 -39.474 1.00 146.94 350 ALA A C 1
ATOM 2552 O O . ALA A 1 364 ? 5.762 -21.487 -38.598 1.00 141.34 350 ALA A O 1
ATOM 2554 N N . GLU A 1 365 ? 7.007 -21.638 -40.477 1.00 135.80 351 GLU A N 1
ATOM 2555 C CA . GLU A 1 365 ? 7.162 -20.207 -40.686 1.00 142.10 351 GLU A CA 1
ATOM 2556 C C . GLU A 1 365 ? 6.942 -19.953 -42.173 1.00 142.62 351 GLU A C 1
ATOM 2557 O O . GLU A 1 365 ? 7.103 -20.863 -42.986 1.00 141.99 351 GLU A O 1
ATOM 2563 N N . VAL A 1 366 ? 6.563 -18.731 -42.533 1.00 146.02 352 VAL A N 1
ATOM 2564 C CA . VAL A 1 366 ? 6.349 -18.400 -43.938 1.00 135.19 352 VAL A CA 1
ATOM 2565 C C . VAL A 1 366 ? 7.674 -18.385 -44.694 1.00 136.98 352 VAL A C 1
ATOM 2566 O O . VAL A 1 366 ? 8.607 -17.679 -44.315 1.00 136.13 352 VAL A O 1
ATOM 2570 N N . GLY A 1 367 ? 7.748 -19.170 -45.765 1.00 150.74 353 GLY A N 1
ATOM 2571 C CA . GLY A 1 367 ? 8.954 -19.254 -46.567 1.00 150.75 353 GLY A CA 1
ATOM 2572 C C . GLY A 1 367 ? 9.736 -20.531 -46.327 1.00 140.73 353 GLY A C 1
ATOM 2573 O O . GLY A 1 367 ? 10.754 -20.775 -46.974 1.00 125.47 353 GLY A O 1
ATOM 2574 N N . ASP A 1 368 ? 9.260 -21.349 -45.391 1.00 141.43 354 ASP A N 1
ATOM 2575 C CA . ASP A 1 368 ? 9.904 -22.623 -45.087 1.00 154.21 354 ASP A CA 1
ATOM 2576 C C . ASP A 1 368 ? 9.708 -23.631 -46.211 1.00 167.59 354 ASP A C 1
ATOM 2577 O O . ASP A 1 368 ? 8.594 -23.820 -46.702 1.00 163.32 354 ASP A O 1
ATOM 2582 N N . ARG A 1 369 ? 10.797 -24.277 -46.615 1.00 176.40 355 ARG A N 1
ATOM 2583 C CA . ARG A 1 369 ? 10.722 -25.319 -47.627 1.00 161.80 355 ARG A CA 1
ATOM 2584 C C . ARG A 1 369 ? 9.990 -26.543 -47.090 1.00 144.96 355 ARG A C 1
ATOM 2585 O O . ARG A 1 369 ? 10.305 -27.065 -46.021 1.00 160.06 355 ARG A O 1
ATOM 2593 N N . VAL A 1 370 ? 8.997 -26.978 -47.852 1.00 140.16 356 VAL A N 1
ATOM 2594 C CA . VAL A 1 370 ? 8.135 -28.085 -47.485 1.00 128.53 356 VAL A CA 1
ATOM 2595 C C . VAL A 1 370 ? 8.328 -29.198 -48.506 1.00 130.62 356 VAL A C 1
ATOM 2596 O O . VAL A 1 370 ? 8.513 -28.927 -49.698 1.00 129.10 356 VAL A O 1
ATOM 2600 N N . LEU A 1 371 ? 8.309 -30.447 -48.045 1.00 125.74 357 LEU A N 1
ATOM 2601 C CA . LEU A 1 371 ? 8.546 -31.567 -4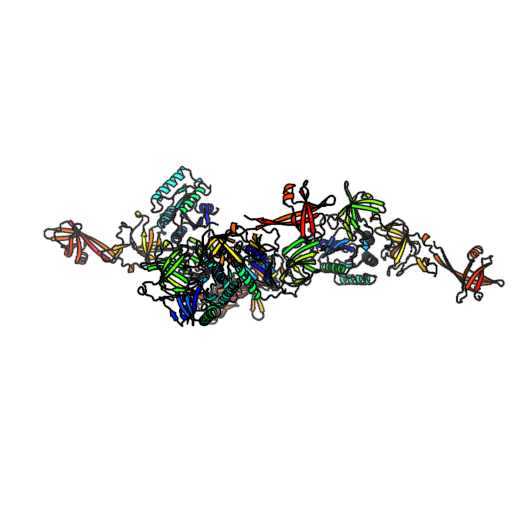8.956 1.00 124.02 357 LEU A CA 1
ATOM 2602 C C . LEU A 1 371 ? 7.372 -32.535 -49.044 1.00 125.37 357 LEU A C 1
ATOM 2603 O O . LEU A 1 371 ? 7.052 -33.214 -48.078 1.00 130.45 357 LEU A O 1
ATOM 2608 N N . ILE A 1 372 ? 6.747 -32.622 -50.215 1.00 135.19 358 ILE A N 1
ATOM 2609 C CA . ILE A 1 372 ? 5.606 -33.521 -50.367 1.00 152.03 358 ILE A CA 1
ATOM 2610 C C . ILE A 1 372 ? 6.098 -34.903 -50.760 1.00 126.56 358 ILE A C 1
ATOM 2611 O O . ILE A 1 372 ? 6.756 -35.060 -51.785 1.00 125.73 358 ILE A O 1
ATOM 2616 N N . THR A 1 373 ? 5.791 -35.903 -49.942 1.00 149.96 359 THR A N 1
ATOM 2617 C CA . THR A 1 373 ? 6.212 -37.264 -50.238 1.00 144.53 359 THR A CA 1
ATOM 2618 C C . THR A 1 373 ? 5.023 -38.201 -50.204 1.00 131.52 359 THR A C 1
ATOM 2619 O O . THR A 1 373 ? 4.022 -37.924 -49.547 1.00 133.12 359 THR A O 1
ATOM 2623 N N . ARG A 1 374 ? 5.124 -39.306 -50.931 1.00 148.23 360 ARG A N 1
ATOM 2624 C CA . ARG A 1 374 ? 4.259 -40.431 -50.654 1.00 144.09 360 ARG A CA 1
ATOM 2625 C C . ARG A 1 374 ? 5.179 -41.522 -50.139 1.00 163.08 360 ARG A C 1
ATOM 2626 O O . ARG A 1 374 ? 5.887 -42.170 -50.910 1.00 173.27 360 ARG A O 1
ATOM 2634 N N . LEU A 1 375 ? 5.157 -41.723 -48.827 1.00 184.39 361 LEU A N 1
ATOM 2635 C CA . LEU A 1 375 ? 6.026 -42.699 -48.186 1.00 191.92 361 LEU A CA 1
ATOM 2636 C C . LEU A 1 375 ? 5.279 -43.994 -47.908 1.00 196.64 361 LEU A C 1
ATOM 2637 O O . LEU A 1 375 ? 5.848 -44.956 -47.392 1.00 182.44 361 LEU A O 1
ATOM 2642 N N . ASP A 1 376 ? 3.996 -44.002 -48.253 1.00 209.79 362 ASP A N 1
ATOM 2643 C CA . ASP A 1 376 ? 3.171 -45.190 -48.111 1.00 209.49 362 ASP A CA 1
ATOM 2644 C C . ASP A 1 376 ? 3.665 -46.252 -49.081 1.00 210.65 362 ASP A C 1
ATOM 2645 O O . ASP A 1 376 ? 3.637 -47.442 -48.782 1.00 214.81 362 ASP A O 1
ATOM 2650 N N . LEU A 1 377 ? 4.129 -45.801 -50.243 1.00 196.96 363 LEU A N 1
ATOM 2651 C CA . LEU A 1 377 ? 4.645 -46.688 -51.279 1.00 175.31 363 LEU A CA 1
ATOM 2652 C C . LEU A 1 377 ? 5.865 -47.464 -50.795 1.00 160.79 363 LEU A C 1
ATOM 2653 O O . LEU A 1 377 ? 6.560 -47.023 -49.878 1.00 144.12 363 LEU A O 1
ATOM 2658 N N . PRO A 1 378 ? 6.123 -48.633 -51.406 1.00 152.28 364 PRO A N 1
ATOM 2659 C CA . PRO A 1 378 ? 7.322 -49.408 -51.078 1.00 156.59 364 PRO A CA 1
ATOM 2660 C C . PRO A 1 378 ? 8.584 -48.606 -51.367 1.00 170.07 364 PRO A C 1
ATOM 2661 O O . PRO A 1 378 ? 8.574 -47.755 -52.256 1.00 175.95 364 PRO A O 1
ATOM 2665 N N . PRO A 1 379 ? 9.663 -48.874 -50.618 1.00 168.60 365 PRO A N 1
ATOM 2666 C CA . PRO A 1 379 ? 10.959 -48.210 -50.798 1.00 168.55 365 PRO A CA 1
ATOM 2667 C C . PRO A 1 379 ? 11.548 -48.430 -52.192 1.00 178.78 365 PRO A C 1
ATOM 2668 O O . PRO A 1 379 ? 12.487 -47.734 -52.569 1.00 203.24 365 PRO A O 1
ATOM 2672 N N . THR A 1 380 ? 11.008 -49.394 -52.932 1.00 173.26 366 THR A N 1
ATOM 2673 C CA . THR A 1 380 ? 11.532 -49.760 -54.247 1.00 177.91 366 THR A CA 1
ATOM 2674 C C . THR A 1 380 ? 11.248 -48.741 -55.356 1.00 182.13 366 THR A C 1
ATOM 2675 O O . THR A 1 380 ? 11.839 -48.815 -56.433 1.00 177.13 366 THR A O 1
ATOM 2679 N N . THR A 1 381 ? 10.348 -47.797 -55.098 1.00 183.99 367 THR A N 1
ATOM 2680 C CA . THR A 1 381 ? 9.978 -46.803 -56.104 1.00 174.42 367 THR A CA 1
ATOM 2681 C C . THR A 1 381 ? 10.176 -45.382 -55.568 1.00 158.10 367 THR A C 1
ATOM 2682 O O . THR A 1 381 ? 10.045 -45.144 -54.368 1.00 149.75 367 THR A O 1
ATOM 2686 N N . LEU A 1 382 ? 10.508 -44.453 -56.464 1.00 162.76 368 LEU A N 1
ATOM 2687 C CA . LEU A 1 382 ? 10.751 -43.056 -56.113 1.00 165.77 368 LEU A CA 1
ATOM 2688 C C . LEU A 1 382 ? 9.543 -42.464 -55.387 1.00 153.28 368 LEU A C 1
ATOM 2689 O O . LEU A 1 382 ? 8.425 -42.501 -55.896 1.00 155.26 368 LEU A O 1
ATOM 2694 N N . ARG A 1 383 ? 9.780 -41.938 -54.188 1.00 132.67 369 ARG A N 1
ATOM 2695 C CA . ARG A 1 383 ? 8.699 -41.521 -53.292 1.00 130.30 369 ARG A CA 1
ATOM 2696 C C . ARG A 1 383 ? 8.343 -40.028 -53.212 1.00 135.46 369 ARG A C 1
ATOM 2697 O O . ARG A 1 383 ? 7.461 -39.652 -52.438 1.00 140.53 369 ARG A O 1
ATOM 2705 N N . ILE A 1 384 ? 9.005 -39.179 -53.991 1.00 144.28 370 ILE A N 1
ATOM 2706 C CA . ILE A 1 384 ? 8.826 -37.734 -53.820 1.00 135.21 370 ILE A CA 1
ATOM 2707 C C . ILE A 1 384 ? 7.715 -37.139 -54.695 1.00 127.21 370 ILE A C 1
ATOM 2708 O O . ILE A 1 384 ? 7.825 -37.098 -55.923 1.00 131.05 370 ILE A O 1
ATOM 2721 N N . GLY A 1 386 ? 6.714 -33.957 -54.489 1.00 169.12 372 GLY A N 1
ATOM 2722 C CA . GLY A 1 386 ? 6.951 -32.562 -54.811 1.00 152.38 372 GLY A CA 1
ATOM 2723 C C . GLY A 1 386 ? 7.780 -31.826 -53.780 1.00 143.74 372 GLY A C 1
ATOM 2724 O O . GLY A 1 386 ? 8.246 -32.416 -52.797 1.00 156.06 372 GLY A O 1
ATOM 2725 N N . HIS A 1 387 ? 7.928 -30.519 -53.984 1.00 123.16 373 HIS A N 1
ATOM 2726 C CA . HIS A 1 387 ? 8.497 -29.662 -52.947 1.00 121.91 373 HIS A CA 1
ATOM 2727 C C . HIS A 1 387 ? 7.998 -28.248 -53.165 1.00 122.78 373 HIS A C 1
ATOM 2728 O O . HIS A 1 387 ? 7.539 -27.931 -54.250 1.00 124.02 373 HIS A O 1
ATOM 2735 N N . GLY A 1 388 ? 8.065 -27.398 -52.147 1.00 122.53 374 GLY A N 1
ATOM 2736 C CA . GLY A 1 388 ? 7.628 -26.026 -52.332 1.00 145.70 374 GLY A CA 1
ATOM 2737 C C . GLY A 1 388 ? 7.697 -25.124 -51.119 1.00 137.40 374 GLY A C 1
ATOM 2738 O O . GLY A 1 388 ? 7.816 -25.592 -49.997 1.00 125.07 374 GLY A O 1
ATOM 2739 N N . LEU A 1 389 ? 7.596 -23.819 -51.352 1.00 143.31 375 LEU A N 1
ATOM 2740 C CA . LEU A 1 389 ? 7.745 -22.836 -50.276 1.00 147.38 375 LEU A CA 1
ATOM 2741 C C . LEU A 1 389 ? 6.404 -22.515 -49.632 1.00 156.04 375 LEU A C 1
ATOM 2742 O O . LEU A 1 389 ? 5.413 -22.359 -50.331 1.00 159.28 375 LEU A O 1
ATOM 2747 N N . ILE A 1 390 ? 6.361 -22.387 -48.310 1.00 149.31 376 ILE A N 1
ATOM 2748 C CA . ILE A 1 390 ? 5.088 -22.081 -47.671 1.00 140.69 376 ILE A CA 1
ATOM 2749 C C . ILE A 1 390 ? 4.805 -20.593 -47.817 1.00 140.33 376 ILE A C 1
ATOM 2750 O O . ILE A 1 390 ? 5.521 -19.754 -47.268 1.00 146.96 376 ILE A O 1
ATOM 2755 N N . GLU A 1 391 ? 3.756 -20.275 -48.567 1.00 145.74 377 GLU A N 1
ATOM 2756 C CA . GLU A 1 391 ? 3.364 -18.890 -48.799 1.00 148.14 377 GLU A CA 1
ATOM 2757 C C . GLU A 1 391 ? 2.472 -18.330 -47.695 1.00 160.32 377 GLU A C 1
ATOM 2758 O O . GLU A 1 391 ? 2.668 -17.208 -47.230 1.00 138.66 377 GLU A O 1
ATOM 2764 N N . GLU A 1 392 ? 1.491 -19.128 -47.285 1.00 164.04 378 GLU A N 1
ATOM 2765 C CA . GLU A 1 392 ? 0.494 -18.707 -46.309 1.00 155.02 378 GLU A CA 1
ATOM 2766 C C . GLU A 1 392 ? 0.081 -19.901 -45.472 1.00 155.45 378 GLU A C 1
ATOM 2767 O O . GLU A 1 392 ? 0.151 -21.042 -45.930 1.00 139.00 378 GLU A O 1
ATOM 2773 N N . PHE A 1 393 ? -0.357 -19.644 -44.246 1.00 154.19 379 PHE A N 1
ATOM 2774 C CA . PHE A 1 393 ? -1.092 -20.658 -43.516 1.00 149.41 379 PHE A CA 1
ATOM 2775 C C . PHE A 1 393 ? -2.550 -20.243 -43.592 1.00 174.01 379 PHE A C 1
ATOM 2776 O O . PHE A 1 393 ? -2.983 -19.326 -42.894 1.00 174.10 379 PHE A O 1
ATOM 2784 N N . LYS A 1 394 ? -3.307 -20.934 -44.436 1.00 195.32 380 LYS A N 1
ATOM 2785 C CA . LYS A 1 394 ? -4.697 -20.590 -44.659 1.00 181.65 380 LYS A CA 1
ATOM 2786 C C . LYS A 1 394 ? -5.498 -21.836 -44.982 1.00 179.91 380 LYS A C 1
ATOM 2787 O O . LYS A 1 394 ? -5.019 -22.735 -45.684 1.00 188.02 380 LYS A O 1
ATOM 2793 N N . PRO A 1 395 ? -6.740 -21.880 -44.494 1.00 166.99 381 PRO A N 1
ATOM 2794 C CA . PRO A 1 395 ? -7.650 -22.970 -44.849 1.00 162.82 381 PRO A CA 1
ATOM 2795 C C . PRO A 1 395 ? -8.238 -22.810 -46.255 1.00 176.80 381 PRO A C 1
ATOM 2796 O O . PRO A 1 395 ? -8.349 -21.693 -46.763 1.00 183.75 381 PRO A O 1
ATOM 2800 N N . ILE A 1 396 ? -8.605 -23.932 -46.870 1.00 184.94 382 ILE A N 1
ATOM 2801 C CA . ILE A 1 396 ? -9.142 -23.947 -48.228 1.00 180.57 382 ILE A CA 1
ATOM 2802 C C . ILE A 1 396 ? -10.394 -23.087 -48.361 1.00 195.10 382 ILE A C 1
ATOM 2803 O O . ILE A 1 396 ? -10.545 -22.341 -49.329 1.00 202.66 382 ILE A O 1
ATOM 2808 N N . LYS A 1 397 ? -11.283 -23.198 -47.378 1.00 161.30 383 LYS A N 1
ATOM 2809 C CA . LYS A 1 397 ? -12.563 -22.495 -47.391 1.00 198.70 383 LYS A CA 1
ATOM 2810 C C . LYS A 1 397 ? -12.412 -20.984 -47.552 1.00 199.32 383 LYS A C 1
ATOM 2811 O O . LYS A 1 397 ? -13.269 -20.330 -48.144 1.00 215.44 383 LYS A O 1
ATOM 2817 N N . ASP A 1 398 ? -11.321 -20.437 -47.024 1.00 162.85 384 ASP A N 1
ATOM 2818 C CA . ASP A 1 398 ? -11.083 -18.997 -47.078 1.00 167.94 384 ASP A CA 1
ATOM 2819 C C . ASP A 1 398 ? -10.296 -18.564 -48.311 1.00 170.15 384 ASP A C 1
ATOM 2820 O O . ASP A 1 398 ? -10.16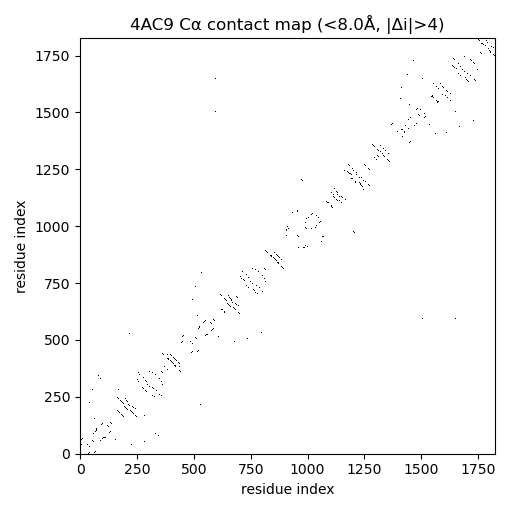1 -17.369 -48.575 1.00 161.73 384 ASP A O 1
ATOM 2825 N N . LEU A 1 399 ? -9.783 -19.532 -49.065 1.00 184.60 385 LEU A N 1
ATOM 2826 C CA . LEU A 1 399 ? -9.083 -19.231 -50.310 1.00 184.20 385 LEU A CA 1
ATOM 2827 C C . LEU A 1 399 ? -10.068 -18.862 -51.412 1.00 191.47 385 LEU A C 1
ATOM 2828 O O . LEU A 1 399 ? -9.666 -18.443 -52.500 1.00 182.45 385 LEU A O 1
ATOM 2833 N N . ASN A 1 400 ? -11.356 -19.019 -51.113 1.00 201.20 386 ASN A N 1
ATOM 2834 C CA . ASN A 1 400 ? -12.424 -18.797 -52.081 1.00 198.42 386 ASN A CA 1
ATOM 2835 C C . ASN A 1 400 ? -12.166 -19.563 -53.368 1.00 190.81 386 ASN A C 1
ATOM 2836 O O . ASN A 1 400 ? -12.177 -18.990 -54.458 1.00 186.38 386 ASN A O 1
ATOM 2841 N N . ILE A 1 401 ? -11.914 -20.860 -53.225 1.00 197.80 387 ILE A N 1
ATOM 2842 C CA . ILE A 1 401 ? -11.591 -21.710 -54.360 1.00 205.77 387 ILE A CA 1
ATOM 2843 C C . ILE A 1 401 ? -12.735 -21.697 -55.372 1.00 193.54 387 ILE A C 1
ATOM 2844 O O . ILE A 1 401 ? -13.911 -21.660 -55.003 1.00 201.92 387 ILE A O 1
ATOM 2849 N N . LYS A 1 402 ? -12.382 -21.680 -56.651 1.00 178.94 388 LYS A N 1
ATOM 2850 C CA . LYS A 1 402 ? -13.381 -21.647 -57.706 1.00 189.45 388 LYS A CA 1
ATOM 2851 C C . LYS A 1 402 ? -13.001 -22.591 -58.835 1.00 190.15 388 LYS A C 1
ATOM 2852 O O . LYS A 1 402 ? -11.832 -22.928 -59.010 1.00 186.12 388 LYS A O 1
ATOM 2858 N N . LYS A 1 403 ? -14.000 -23.033 -59.585 1.00 208.64 389 LYS A N 1
ATOM 2859 C CA . LYS A 1 403 ? -13.768 -23.899 -60.728 1.00 213.08 389 LYS A CA 1
ATOM 2860 C C . LYS A 1 403 ? -13.976 -23.110 -62.007 1.00 208.38 389 LYS A C 1
ATOM 2861 O O . LYS A 1 403 ? -14.978 -22.410 -62.152 1.00 207.84 389 LYS A O 1
ATOM 2867 N N . GLU A 1 404 ? -13.021 -23.209 -62.927 1.00 201.43 390 GLU A N 1
ATOM 2868 C CA . GLU A 1 404 ? -13.200 -22.653 -64.259 1.00 183.96 390 GLU A CA 1
ATOM 2869 C C . GLU A 1 404 ? -14.168 -23.557 -65.003 1.00 174.41 390 GLU A C 1
ATOM 2870 O O . GLU A 1 404 ? -13.940 -24.762 -65.113 1.00 165.72 390 GLU A O 1
ATOM 2876 N N . VAL A 1 405 ? -15.250 -22.979 -65.508 1.00 185.42 391 VAL A N 1
ATOM 2877 C CA . VAL A 1 405 ? -16.276 -23.771 -66.173 1.00 174.36 391 VAL A CA 1
ATOM 2878 C C . VAL A 1 405 ? -16.445 -23.436 -67.651 1.00 182.52 391 VAL A C 1
ATOM 2879 O O . VAL A 1 405 ? -16.805 -22.311 -68.021 1.00 186.42 391 VAL A O 1
ATOM 2883 N N . LEU A 1 406 ? -16.179 -24.440 -68.484 1.00 184.88 392 LEU A N 1
ATOM 2884 C CA . LEU A 1 406 ? -16.288 -24.314 -69.930 1.00 171.62 392 LEU A CA 1
ATOM 2885 C C . LEU A 1 406 ? -17.121 -25.448 -70.511 1.00 157.01 392 LEU A C 1
ATOM 2886 O O . LEU A 1 406 ? -16.782 -26.620 -70.359 1.00 144.10 392 LEU A O 1
ATOM 2891 N N . ARG A 1 407 ? -18.213 -25.098 -71.179 1.00 148.72 393 ARG A N 1
ATOM 2892 C CA . ARG A 1 407 ? -19.017 -26.102 -71.861 1.00 147.88 393 ARG A CA 1
ATOM 2893 C C . ARG A 1 407 ? -18.998 -25.796 -73.347 1.00 142.32 393 ARG A C 1
ATOM 2894 O O . ARG A 1 407 ? -19.186 -24.655 -73.744 1.00 149.70 393 ARG A O 1
ATOM 2902 N N . GLU A 1 408 ? -18.765 -26.806 -74.176 1.00 146.45 394 GLU A N 1
ATOM 2903 C CA . GLU A 1 408 ? -18.638 -26.550 -75.604 1.00 159.34 394 GLU A CA 1
ATOM 2904 C C . GLU A 1 408 ? -19.739 -27.194 -76.439 1.00 147.16 394 GLU A C 1
ATOM 2905 O O . GLU A 1 408 ? -20.083 -28.363 -76.250 1.00 136.79 394 GLU A O 1
ATOM 2911 N N . GLY A 1 409 ? -20.272 -26.417 -77.378 1.00 137.83 395 GLY A N 1
ATOM 2912 C CA . GLY A 1 409 ? -21.317 -26.902 -78.262 1.00 135.60 395 GLY A CA 1
ATOM 2913 C C . GLY A 1 409 ? -21.211 -26.272 -79.635 1.00 146.17 395 GLY A C 1
ATOM 2914 O O . GLY A 1 409 ? -20.500 -25.300 -79.799 1.00 120.06 395 GLY A O 1
ATOM 2915 N N . LYS A 1 410 ? -21.892 -26.824 -80.631 1.00 153.45 396 LYS A N 1
ATOM 2916 C CA . LYS A 1 410 ? -21.789 -26.290 -81.981 1.00 140.74 396 LYS A CA 1
ATOM 2917 C C . LYS A 1 410 ? -23.022 -25.487 -82.380 1.00 142.39 396 LYS A C 1
ATOM 2918 O O . LYS A 1 410 ? -24.024 -25.448 -81.654 1.00 143.16 396 LYS A O 1
ATOM 2924 N N . VAL A 1 411 ? -22.945 -24.876 -83.558 1.00 127.34 397 VAL A N 1
ATOM 2925 C CA . VAL A 1 411 ? -24.048 -24.100 -84.106 1.00 122.47 397 VAL A CA 1
ATOM 2926 C C . VAL A 1 411 ? -24.628 -24.796 -85.332 1.00 129.51 397 VAL A C 1
ATOM 2927 O O . VAL A 1 411 ? -23.990 -24.869 -86.386 1.00 124.08 397 VAL A O 1
ATOM 2931 N N . LYS A 1 412 ? -25.839 -25.316 -85.181 1.00 135.02 398 LYS A N 1
ATOM 2932 C CA . LYS A 1 412 ? -26.544 -25.950 -86.281 1.00 127.66 398 LYS A CA 1
ATOM 2933 C C . LYS A 1 412 ? -27.606 -25.010 -86.811 1.00 124.15 398 LYS A C 1
ATOM 2934 O O . LYS A 1 412 ? -28.494 -24.589 -86.075 1.00 123.54 398 LYS A O 1
ATOM 2940 N N . ILE A 1 413 ? -27.517 -24.683 -88.092 1.00 121.56 399 ILE A N 1
ATOM 2941 C CA . ILE A 1 413 ? -28.478 -23.779 -88.696 1.00 114.25 399 ILE A CA 1
ATOM 2942 C C . ILE A 1 413 ? -29.209 -24.429 -89.862 1.00 115.27 399 ILE A C 1
ATOM 2943 O O . ILE A 1 413 ? -28.605 -24.738 -90.891 1.00 121.32 399 ILE A O 1
ATOM 2948 N N . ASP A 1 414 ? -30.511 -24.636 -89.693 1.00 131.34 400 ASP A N 1
ATOM 2949 C CA . ASP A 1 414 ? -31.344 -25.112 -90.791 1.00 133.42 400 ASP A CA 1
ATOM 2950 C C . ASP A 1 414 ? -31.900 -23.883 -91.490 1.00 131.61 400 ASP A C 1
ATOM 2951 O O . ASP A 1 414 ? -31.444 -22.772 -91.226 1.00 153.80 400 ASP A O 1
ATOM 2956 N N . LYS A 1 415 ? -32.863 -24.066 -92.388 1.00 107.50 401 LYS A N 1
ATOM 2957 C CA . LYS A 1 415 ? -33.441 -22.920 -93.076 1.00 134.17 401 LYS A CA 1
ATOM 2958 C C . LYS A 1 415 ? -34.133 -22.021 -92.062 1.00 151.61 401 LYS A C 1
ATOM 2959 O O . LYS A 1 415 ? -35.029 -22.456 -91.343 1.00 159.54 401 LYS A O 1
ATOM 2965 N N . GLY A 1 416 ? -33.707 -20.766 -92.002 1.00 156.82 402 GLY A N 1
ATOM 2966 C CA . GLY A 1 416 ? -34.368 -19.777 -91.172 1.00 172.68 402 GLY A CA 1
ATOM 2967 C C . GLY A 1 416 ? -34.219 -19.934 -89.667 1.00 161.06 402 GLY A C 1
ATOM 2968 O O . GLY A 1 416 ? -34.595 -19.032 -88.921 1.00 160.37 402 GLY A O 1
ATOM 2969 N N . ARG A 1 417 ? -33.662 -21.050 -89.201 1.00 148.32 403 ARG A N 1
ATOM 2970 C CA . ARG A 1 417 ? -33.528 -21.243 -87.755 1.00 152.41 403 ARG A CA 1
ATOM 2971 C C . ARG A 1 417 ? -32.124 -21.627 -87.291 1.00 145.94 403 ARG A C 1
ATOM 2972 O O . ARG A 1 417 ? -31.452 -22.479 -87.889 1.00 142.92 403 ARG A O 1
ATOM 2980 N N . THR A 1 418 ? -31.692 -20.971 -86.218 1.00 139.66 404 THR A N 1
ATOM 2981 C CA . THR A 1 418 ? -30.386 -21.216 -85.626 1.00 147.35 404 THR A CA 1
ATOM 2982 C C . THR A 1 418 ? -30.542 -21.925 -84.287 1.00 132.87 404 THR A C 1
ATOM 2983 O O . THR A 1 418 ? -31.391 -21.563 -83.473 1.00 118.01 404 THR A O 1
ATOM 2987 N N . VAL A 1 419 ? -29.717 -22.942 -84.073 1.00 130.98 405 VAL A N 1
ATOM 2988 C CA . VAL A 1 419 ? -29.798 -23.789 -82.892 1.00 138.42 405 VAL A CA 1
ATOM 2989 C C . VAL A 1 419 ? -28.387 -24.034 -82.374 1.00 145.95 405 VAL A C 1
ATOM 2990 O O . VAL A 1 419 ? -27.437 -24.064 -83.152 1.00 145.64 405 VAL A O 1
ATOM 2994 N N . ILE A 1 420 ? -28.243 -24.182 -81.061 1.00 144.35 406 ILE A N 1
ATOM 2995 C CA . ILE A 1 420 ? -26.966 -24.569 -80.477 1.00 136.50 406 ILE A CA 1
ATOM 2996 C C . ILE A 1 420 ? -27.089 -25.945 -79.840 1.00 137.50 406 ILE A C 1
ATOM 2997 O O . ILE A 1 420 ? -28.018 -26.206 -79.074 1.00 132.85 406 ILE A O 1
ATOM 3002 N N . ASP A 1 421 ? -26.151 -26.828 -80.159 1.00 129.10 407 ASP A N 1
ATOM 3003 C CA . ASP A 1 421 ? -26.241 -28.212 -79.712 1.00 128.80 407 ASP A CA 1
ATOM 3004 C C . ASP A 1 421 ? -25.030 -28.593 -78.874 1.00 142.49 407 ASP A C 1
ATOM 3005 O O . ASP A 1 421 ? -23.926 -28.158 -79.153 1.00 164.91 407 ASP A O 1
ATOM 3010 N N . GLY A 1 422 ? -25.236 -29.419 -77.854 1.00 148.65 408 GLY A N 1
ATOM 3011 C CA . GLY A 1 422 ? -24.121 -29.957 -77.096 1.00 149.11 408 GLY A CA 1
ATOM 3012 C C . GLY A 1 422 ? -23.857 -29.282 -75.766 1.00 146.75 408 GLY A C 1
ATOM 3013 O O . GLY A 1 422 ? -23.068 -29.777 -74.963 1.00 149.51 408 GLY A O 1
ATOM 3014 N N . LEU A 1 423 ? -24.506 -28.147 -75.530 1.00 150.75 409 LEU A N 1
ATOM 3015 C CA . LEU A 1 423 ? -24.392 -27.470 -74.245 1.00 134.50 409 LEU A CA 1
ATOM 3016 C C . LEU A 1 423 ? -25.280 -28.132 -73.193 1.00 142.77 409 LEU A C 1
ATOM 3017 O O . LEU A 1 423 ? -25.040 -27.987 -71.994 1.00 159.01 409 LEU A O 1
ATOM 3022 N N . ALA A 1 424 ? -26.299 -28.858 -73.648 1.00 138.83 410 ALA A N 1
ATOM 3023 C CA . ALA A 1 424 ? -27.243 -29.520 -72.749 1.00 142.85 410 ALA A CA 1
ATOM 3024 C C . ALA A 1 424 ? -27.711 -30.867 -73.305 1.00 152.23 410 ALA A C 1
ATOM 3025 O O . ALA A 1 424 ? -27.950 -31.004 -74.506 1.00 174.15 410 ALA A O 1
ATOM 3027 N N . GLN A 1 425 ? -27.833 -31.860 -72.427 1.00 164.92 411 GLN A N 1
ATOM 3028 C CA . GLN A 1 425 ? -28.215 -33.206 -72.848 1.00 166.38 411 GLN A CA 1
ATOM 3029 C C . GLN A 1 425 ? -29.709 -33.499 -72.682 1.00 172.04 411 GLN A C 1
ATOM 3030 O O . GLN A 1 425 ? -30.189 -34.556 -73.092 1.00 160.14 411 GLN A O 1
ATOM 3036 N N . SER A 1 426 ? -30.442 -32.561 -72.092 1.00 182.13 412 SER A N 1
ATOM 3037 C CA . SER A 1 426 ? -31.873 -32.746 -71.869 1.00 167.50 412 SER A CA 1
ATOM 3038 C C . SER A 1 426 ? -32.571 -31.402 -71.700 1.00 141.03 412 SER A C 1
ATOM 3039 O O . SER A 1 426 ? -31.923 -30.391 -71.430 1.00 130.83 412 SER A O 1
ATOM 3042 N N . LYS A 1 427 ? -33.892 -31.394 -71.858 1.00 139.83 413 LYS A N 1
ATOM 3043 C CA . LYS A 1 427 ? -34.659 -30.151 -71.789 1.00 137.76 413 LYS A CA 1
ATOM 3044 C C . LYS A 1 427 ? -34.549 -29.462 -70.432 1.00 160.95 413 LYS A C 1
ATOM 3045 O O . LYS A 1 427 ? -34.661 -28.238 -70.333 1.00 162.29 413 LYS A O 1
ATOM 3051 N N . VAL A 1 428 ? -34.337 -30.257 -69.389 1.00 177.94 414 VAL A N 1
ATOM 3052 C CA . VAL A 1 428 ? -34.170 -29.726 -68.043 1.00 181.79 414 VAL A CA 1
ATOM 3053 C C . VAL A 1 428 ? -32.887 -28.905 -67.928 1.00 173.01 414 VAL A C 1
ATOM 3054 O O . VAL A 1 428 ? -32.916 -27.747 -67.506 1.00 186.97 414 VAL A O 1
ATOM 3058 N N . ALA A 1 429 ? -31.762 -29.509 -68.303 1.00 144.33 415 ALA A N 1
ATOM 3059 C CA . ALA A 1 429 ? -30.475 -28.819 -68.290 1.00 146.04 415 ALA A CA 1
ATOM 3060 C C . ALA A 1 429 ? -30.504 -27.612 -69.226 1.00 160.21 415 ALA A C 1
ATOM 3061 O O . ALA A 1 429 ? -29.998 -26.530 -68.894 1.00 174.71 415 ALA A O 1
ATOM 3063 N N . ALA A 1 430 ? -31.102 -27.810 -70.397 1.00 158.64 416 ALA A N 1
ATOM 3064 C CA . ALA A 1 430 ? -31.263 -26.745 -71.380 1.00 157.85 416 ALA A CA 1
ATOM 3065 C C . ALA A 1 430 ? -32.000 -25.560 -70.770 1.00 166.88 416 ALA A C 1
ATOM 3066 O O . ALA A 1 430 ? -31.631 -24.406 -70.988 1.00 174.18 416 ALA A O 1
ATOM 3068 N N . GLU A 1 431 ? -33.038 -25.856 -69.992 1.00 160.34 417 GLU A N 1
ATOM 3069 C CA . GLU A 1 431 ? -33.799 -24.811 -69.318 1.00 165.79 417 GLU A CA 1
ATOM 3070 C C . GLU A 1 431 ? -32.978 -24.163 -68.206 1.00 190.53 417 GLU A C 1
ATOM 3071 O O . GLU A 1 431 ? -33.158 -22.984 -67.899 1.00 204.20 417 GLU A O 1
ATOM 3077 N N . LYS A 1 432 ? -32.079 -24.937 -67.603 1.00 202.18 418 LYS A N 1
ATOM 3078 C CA . LYS A 1 432 ? -31.221 -24.411 -66.550 1.00 208.80 418 LYS A CA 1
ATOM 3079 C C . LYS A 1 432 ? -30.250 -23.390 -67.126 1.00 202.89 418 LYS A C 1
ATOM 3080 O O . LYS A 1 432 ? -29.890 -22.413 -66.466 1.00 153.04 418 LYS A O 1
ATOM 3086 N N . LEU A 1 433 ? -29.847 -23.618 -68.372 1.00 194.05 419 LEU A N 1
ATOM 3087 C CA . LEU A 1 433 ? -28.834 -22.789 -69.017 1.00 176.61 419 LEU A CA 1
ATOM 3088 C C . LEU A 1 433 ? -29.321 -21.426 -69.516 1.00 173.87 419 LEU A C 1
ATOM 3089 O O . LEU A 1 433 ? -28.506 -20.544 -69.781 1.00 157.60 419 LEU A O 1
ATOM 3094 N N . ILE A 1 434 ? -30.635 -21.250 -69.638 1.00 180.53 420 ILE A N 1
ATOM 3095 C CA . ILE A 1 434 ? -31.186 -20.026 -70.227 1.00 181.36 420 ILE A CA 1
ATOM 3096 C C . ILE A 1 434 ? -30.734 -18.740 -69.528 1.00 186.78 420 ILE A C 1
ATOM 3097 O O . ILE A 1 434 ? -30.798 -18.620 -68.302 1.00 181.05 420 ILE A O 1
ATOM 3102 N N . GLY A 1 435 ? -30.257 -17.793 -70.331 1.00 186.07 421 GLY A N 1
ATOM 3103 C CA . GLY A 1 435 ? -29.795 -16.511 -69.834 1.00 190.54 421 GLY A CA 1
ATOM 3104 C C . GLY A 1 435 ? -28.332 -16.458 -69.427 1.00 209.17 421 GLY A C 1
ATOM 3105 O O . GLY A 1 435 ? -27.966 -15.674 -68.553 1.00 229.34 421 GLY A O 1
ATOM 3106 N N . GLU A 1 436 ? -27.497 -17.289 -70.047 1.00 202.56 422 GLU A N 1
ATOM 3107 C CA . GLU A 1 436 ? -26.063 -17.304 -69.755 1.00 197.36 422 GLU A CA 1
ATOM 3108 C C . GLU A 1 436 ? -25.256 -16.555 -70.819 1.00 186.74 422 GLU A C 1
ATOM 3109 O O . GLU A 1 436 ? -25.817 -16.051 -71.791 1.00 174.75 422 GLU A O 1
ATOM 3115 N N . GLU A 1 437 ? -23.940 -16.488 -70.625 1.00 189.29 423 GLU A N 1
ATOM 3116 C CA . GLU A 1 437 ? -23.042 -15.831 -71.574 1.00 190.05 423 GLU A CA 1
ATOM 3117 C C . GLU A 1 437 ? -22.393 -16.861 -72.483 1.00 184.69 423 GLU A C 1
ATOM 3118 O O . GLU A 1 437 ? -21.912 -17.893 -72.015 1.00 178.64 423 GLU A O 1
ATOM 3124 N N . ILE A 1 438 ? -22.372 -16.580 -73.781 1.00 184.40 424 ILE A N 1
ATOM 3125 C CA . ILE A 1 438 ? -21.761 -17.498 -74.731 1.00 171.67 424 ILE A CA 1
ATOM 3126 C C . ILE A 1 438 ? -20.936 -16.759 -75.784 1.00 167.36 424 ILE A C 1
ATOM 3127 O O . ILE A 1 438 ? -21.324 -15.689 -76.255 1.00 171.32 424 ILE A O 1
ATOM 3132 N N . SER A 1 439 ? -19.797 -17.346 -76.142 1.00 165.24 425 SER A N 1
ATOM 3133 C CA . SER A 1 439 ? -18.939 -16.791 -77.176 1.00 163.67 425 SER A CA 1
ATOM 3134 C C . SER A 1 439 ? -18.785 -17.800 -78.306 1.00 173.23 425 SER A C 1
ATOM 3135 O O . SER A 1 439 ? -19.007 -18.996 -78.119 1.00 167.83 425 SER A O 1
ATOM 3138 N N . ILE A 1 440 ? -18.415 -17.318 -79.486 1.00 184.44 426 ILE A N 1
ATOM 3139 C CA . ILE A 1 440 ? -18.119 -18.222 -80.593 1.00 182.05 426 ILE A CA 1
ATOM 3140 C C . ILE A 1 440 ? -16.632 -18.169 -80.952 1.00 192.05 426 ILE A C 1
ATOM 3141 O O . ILE A 1 440 ? -16.060 -17.093 -81.120 1.00 193.44 426 ILE A O 1
ATOM 3146 N N . GLU A 1 441 ? -16.022 -19.347 -81.060 1.00 194.58 427 GLU A N 1
ATOM 3147 C CA . GLU A 1 441 ? -14.571 -19.488 -81.112 1.00 195.67 427 GLU A CA 1
ATOM 3148 C C . GLU A 1 441 ? -13.928 -18.949 -82.387 1.00 195.58 427 GLU A C 1
ATOM 3149 O O . GLU A 1 441 ? -14.297 -19.322 -83.500 1.00 186.24 427 GLU A O 1
ATOM 3155 N N . GLY A 1 442 ? -12.956 -18.060 -82.200 1.00 198.47 428 GLY A N 1
ATOM 3156 C CA . GLY A 1 442 ? -12.094 -17.596 -83.272 1.00 203.60 428 GLY A CA 1
ATOM 3157 C C . GLY A 1 442 ? -12.717 -16.538 -84.156 1.00 208.21 428 GLY A C 1
ATOM 3158 O O . GLY A 1 442 ? -12.022 -15.844 -84.897 1.00 218.33 428 GLY A O 1
ATOM 3159 N N . LYS A 1 443 ? -14.035 -16.408 -84.066 1.00 203.71 429 LYS A N 1
ATOM 3160 C CA . LYS A 1 443 ? -14.763 -15.448 -84.882 1.00 208.00 429 LYS A CA 1
ATOM 3161 C C . LYS A 1 443 ? -14.944 -14.122 -84.167 1.00 206.54 429 LYS A C 1
ATOM 3162 O O . LYS A 1 443 ? -15.393 -13.144 -84.765 1.00 202.98 429 LYS A O 1
ATOM 3168 N N . ASP A 1 444 ? -14.589 -14.104 -82.889 1.00 208.15 430 ASP A N 1
ATOM 3169 C CA . ASP A 1 444 ? -14.721 -12.913 -82.062 1.00 216.90 430 ASP A CA 1
ATOM 3170 C C . ASP A 1 444 ? -16.153 -12.377 -82.087 1.00 214.08 430 ASP A C 1
ATOM 3171 O O . ASP A 1 444 ? -16.396 -11.254 -82.524 1.00 214.49 430 ASP A O 1
ATOM 3176 N N . ILE A 1 445 ? -17.097 -13.186 -81.612 1.00 214.23 431 ILE A N 1
ATOM 3177 C CA . ILE A 1 445 ? -18.504 -12.815 -81.656 1.00 211.78 431 ILE A CA 1
ATOM 3178 C C . ILE A 1 445 ? -19.252 -13.259 -80.392 1.00 213.25 431 ILE A C 1
ATOM 3179 O O . ILE A 1 445 ? -19.198 -14.425 -79.998 1.00 214.07 431 ILE A O 1
ATOM 3184 N N . VAL A 1 446 ? -19.948 -12.315 -79.764 1.00 217.66 432 VAL A N 1
ATOM 3185 C CA . VAL A 1 446 ? -20.606 -12.559 -78.483 1.00 217.57 432 VAL A CA 1
ATOM 3186 C C . VAL A 1 446 ? -22.108 -12.776 -78.625 1.00 203.50 432 VAL A C 1
ATOM 3187 O O . VAL A 1 446 ? -22.751 -12.192 -79.498 1.00 186.40 432 VAL A O 1
ATOM 3191 N N . GLY A 1 447 ? -22.656 -13.625 -77.762 1.00 200.79 433 GLY A N 1
ATOM 3192 C CA . GLY A 1 447 ? -24.074 -13.932 -77.783 1.00 190.03 433 GLY A CA 1
ATOM 3193 C C . GLY A 1 447 ? -24.645 -14.371 -76.443 1.00 199.31 433 GLY A C 1
ATOM 3194 O O . GLY A 1 447 ? -23.918 -14.856 -75.563 1.00 201.30 433 GLY A O 1
ATOM 3195 N N . LYS A 1 448 ? -25.955 -14.191 -76.292 1.00 206.24 434 LYS A N 1
ATOM 3196 C CA . LYS A 1 448 ? -26.665 -14.623 -75.097 1.00 201.38 434 LYS A CA 1
ATOM 3197 C C . LYS A 1 448 ? -27.681 -15.696 -75.467 1.00 184.71 434 LYS A C 1
ATOM 3198 O O . LYS A 1 448 ? -28.293 -15.639 -76.535 1.00 168.77 434 LYS A O 1
ATOM 3204 N N . ILE A 1 449 ? -27.876 -16.661 -74.574 1.00 177.13 435 ILE A N 1
ATOM 3205 C CA . ILE A 1 449 ? -28.753 -17.790 -74.859 1.00 160.06 435 ILE A CA 1
ATOM 3206 C C . ILE A 1 449 ? -30.116 -17.610 -74.182 1.00 156.73 435 ILE A C 1
ATOM 3207 O O . ILE A 1 449 ? -30.251 -17.750 -72.966 1.00 169.97 435 ILE A O 1
ATOM 3212 N N . LYS A 1 450 ? -31.119 -17.255 -74.983 1.00 154.33 436 LYS A N 1
ATOM 3213 C CA . LYS A 1 450 ? -32.473 -17.013 -74.483 1.00 167.19 436 LYS A CA 1
ATOM 3214 C C . LYS A 1 450 ? -33.390 -18.233 -74.419 1.00 156.43 436 LYS A C 1
ATOM 3215 O O . LYS A 1 450 ? -34.072 -18.461 -73.423 1.00 156.98 436 LYS A O 1
ATOM 3221 N N . GLY A 1 451 ? -33.410 -19.005 -75.498 1.00 145.26 437 GLY A N 1
ATOM 3222 C CA . GLY A 1 451 ? -34.412 -20.039 -75.650 1.00 152.78 437 GLY A CA 1
ATOM 3223 C C . GLY A 1 451 ? -33.945 -21.465 -75.476 1.00 151.97 437 GLY A C 1
ATOM 3224 O O . GLY A 1 451 ? -32.748 -21.758 -75.492 1.00 148.49 437 GLY A O 1
ATOM 3225 N N . THR A 1 452 ? -34.922 -22.358 -75.355 1.00 161.44 438 THR A N 1
ATOM 3226 C CA . THR A 1 452 ? -34.674 -23.786 -75.221 1.00 161.06 438 THR A CA 1
ATOM 3227 C C . THR A 1 452 ? -35.543 -24.539 -76.219 1.00 171.97 438 THR A C 1
ATOM 3228 O O . THR A 1 452 ? -36.770 -24.438 -76.188 1.00 183.29 438 THR A O 1
ATOM 3232 N N . PHE A 1 453 ? -34.890 -25.284 -77.108 1.00 160.32 439 PHE A N 1
ATOM 3233 C CA . PHE A 1 453 ? -35.556 -25.943 -78.227 1.00 110.86 439 PHE A CA 1
ATOM 3234 C C . PHE A 1 453 ? -35.560 -27.462 -78.075 1.00 134.77 439 PHE A C 1
ATOM 3235 O O . PHE A 1 453 ? -34.535 -28.072 -77.773 1.00 150.44 439 PHE A O 1
ATOM 3243 N N . GLY A 1 454 ? -36.727 -28.065 -78.273 1.00 128.00 440 GLY A N 1
ATOM 3244 C CA . GLY A 1 454 ? -36.841 -29.511 -78.313 1.00 126.28 440 GLY A CA 1
ATOM 3245 C C . GLY A 1 454 ? -36.661 -30.241 -76.995 1.00 141.49 440 GLY A C 1
ATOM 3246 O O . GLY A 1 454 ? -36.337 -29.646 -75.966 1.00 139.87 440 GLY A O 1
ATOM 3247 N N . THR A 1 455 ? -36.875 -31.552 -77.042 1.00 155.25 441 THR A N 1
ATOM 3248 C CA . THR A 1 455 ? -36.775 -32.407 -75.866 1.00 157.65 441 THR A CA 1
ATOM 3249 C C . THR A 1 455 ? -35.380 -33.007 -75.678 1.00 164.42 441 THR A C 1
ATOM 3250 O O . THR A 1 455 ? -35.101 -33.631 -74.654 1.00 175.39 441 THR A O 1
ATOM 3254 N N . LYS A 1 456 ? -34.508 -32.814 -76.664 1.00 147.60 442 LYS A N 1
ATOM 3255 C CA . LYS A 1 456 ? -33.175 -33.412 -76.637 1.00 141.41 442 LYS A CA 1
ATOM 3256 C C . LYS A 1 456 ? -32.119 -32.464 -76.067 1.00 147.62 442 LYS A C 1
ATOM 3257 O O . LYS A 1 456 ? -30.938 -32.809 -75.989 1.00 143.55 442 LYS A O 1
ATOM 3263 N N . GLY A 1 457 ? -32.549 -31.271 -75.665 1.00 151.84 443 GLY A N 1
ATOM 3264 C CA . GLY A 1 457 ? -31.656 -30.311 -75.040 1.00 148.98 443 GLY A CA 1
ATOM 3265 C C . GLY A 1 457 ? -31.028 -29.275 -75.956 1.00 140.29 443 GLY A C 1
ATOM 3266 O O . GLY A 1 457 ? -29.993 -28.697 -75.624 1.00 115.66 443 GLY A O 1
ATOM 3267 N N . LEU A 1 458 ? -31.645 -29.040 -77.109 1.00 135.78 444 LEU A N 1
ATOM 3268 C CA . LEU A 1 458 ? -31.176 -27.999 -78.019 1.00 128.23 444 LEU A CA 1
ATOM 3269 C C . LEU A 1 458 ? -31.551 -26.620 -77.482 1.00 131.66 444 LEU A C 1
ATOM 3270 O O . LEU A 1 458 ? -32.525 -26.479 -76.741 1.00 146.03 444 LEU A O 1
ATOM 3275 N N . LEU A 1 459 ? -30.779 -25.603 -77.855 1.00 110.74 445 LEU A N 1
ATOM 3276 C CA . LEU A 1 459 ? -31.029 -24.253 -77.365 1.00 123.57 445 LEU A CA 1
ATOM 3277 C C . LEU A 1 459 ? -31.216 -23.249 -78.494 1.00 123.23 445 LEU A C 1
ATOM 3278 O O . LEU A 1 459 ? -31.048 -23.572 -79.671 1.00 139.96 445 LEU A O 1
ATOM 3283 N N . THR A 1 460 ? -31.541 -22.019 -78.117 1.00 120.72 446 THR A N 1
ATOM 3284 C CA . THR A 1 460 ? -31.674 -20.929 -79.069 1.00 140.80 446 THR A CA 1
ATOM 3285 C C . THR A 1 460 ? -31.008 -19.719 -78.443 1.00 146.82 446 THR A C 1
ATOM 3286 O O . THR A 1 460 ? -31.149 -19.486 -77.245 1.00 159.03 446 THR A O 1
ATOM 3290 N N . ALA A 1 461 ? -30.275 -18.948 -79.238 1.00 150.87 447 ALA A N 1
ATOM 3291 C CA . ALA A 1 461 ? -29.515 -17.839 -78.669 1.00 166.18 447 ALA A CA 1
ATOM 3292 C C . ALA A 1 461 ? -29.482 -16.572 -79.517 1.00 177.15 447 ALA A C 1
ATOM 3293 O O . ALA A 1 461 ? -29.555 -16.623 -80.743 1.00 178.36 447 ALA A O 1
ATOM 3295 N N . GLU A 1 462 ? -29.331 -15.440 -78.835 1.00 192.69 448 GLU A N 1
ATOM 3296 C CA . GLU A 1 462 ? -29.196 -14.141 -79.480 1.00 207.40 448 GLU A CA 1
ATOM 3297 C C . GLU A 1 462 ? -27.730 -13.801 -79.739 1.00 218.96 448 GLU A C 1
ATOM 3298 O O . GLU A 1 462 ? -26.943 -13.646 -78.807 1.00 230.43 448 GLU A O 1
ATOM 3304 N N . PHE A 1 463 ? -27.375 -13.672 -81.013 1.00 212.08 449 PHE A N 1
ATOM 3305 C CA . PHE A 1 463 ? -26.001 -13.370 -81.392 1.00 211.82 449 PHE A CA 1
ATOM 3306 C C . PHE A 1 463 ? -25.883 -12.049 -82.138 1.00 222.00 449 PHE A C 1
ATOM 3307 O O . PHE A 1 463 ? -26.859 -11.534 -82.686 1.00 230.88 449 PHE A O 1
ATOM 3315 N N . SER A 1 464 ? -24.668 -11.510 -82.158 1.00 220.17 450 SER A N 1
ATOM 3316 C CA . SER A 1 464 ? -24.306 -10.535 -83.168 1.00 218.81 450 SER A CA 1
ATOM 3317 C C . SER A 1 464 ? -24.370 -11.311 -84.477 1.00 230.25 450 SER A C 1
ATOM 3318 O O . SER A 1 464 ? -24.234 -12.533 -84.480 1.00 237.53 450 SER A O 1
ATOM 3321 N N . GLY A 1 465 ? -24.577 -10.614 -85.587 1.00 227.20 451 GLY A N 1
ATOM 3322 C CA . GLY A 1 465 ? -24.827 -11.285 -86.850 1.00 218.30 451 GLY A CA 1
ATOM 3323 C C . GLY A 1 465 ? -23.627 -12.035 -87.398 1.00 223.14 451 GLY A C 1
ATOM 3324 O O . GLY A 1 465 ? -22.589 -12.136 -86.741 1.00 225.86 451 GLY A O 1
ATOM 3325 N N . ASN A 1 466 ? -23.787 -12.574 -88.603 1.00 224.96 452 ASN A N 1
ATOM 3326 C CA . ASN A 1 466 ? -22.741 -13.337 -89.286 1.00 228.26 452 ASN A CA 1
ATOM 3327 C C . ASN A 1 466 ? -22.356 -14.648 -88.596 1.00 215.80 452 ASN A C 1
ATOM 3328 O O . ASN A 1 466 ? -21.185 -15.026 -88.575 1.00 223.12 452 ASN A O 1
ATOM 3333 N N . VAL A 1 467 ? -23.347 -15.334 -88.035 1.00 185.83 453 VAL A N 1
ATOM 3334 C CA . VAL A 1 467 ? -23.143 -16.673 -87.493 1.00 167.99 453 VAL A CA 1
ATOM 3335 C C . VAL A 1 467 ? -23.253 -17.684 -88.630 1.00 171.05 453 VAL A C 1
ATOM 3336 O O . VAL A 1 467 ? -24.052 -17.505 -89.548 1.00 190.81 453 VAL A O 1
ATOM 3340 N N . GLU A 1 468 ? -22.453 -18.743 -88.571 1.00 156.59 454 GLU A N 1
ATOM 3341 C CA . GLU A 1 468 ? -22.444 -19.744 -89.633 1.00 151.80 454 GLU A CA 1
ATOM 3342 C C . GLU A 1 468 ? -22.620 -21.157 -89.087 1.00 133.99 454 GLU A C 1
ATOM 3343 O O . GLU A 1 468 ? -22.464 -21.393 -87.889 1.00 139.15 454 GLU A O 1
ATOM 3349 N N . ASN A 1 469 ? -22.952 -22.089 -89.974 1.00 127.50 455 ASN A N 1
ATOM 3350 C CA . ASN A 1 469 ? -23.171 -23.477 -89.586 1.00 137.90 455 ASN A CA 1
ATOM 3351 C C . ASN A 1 469 ? -21.892 -24.128 -89.068 1.00 142.49 455 ASN A C 1
ATOM 3352 O O . ASN A 1 469 ? -20.792 -23.771 -89.490 1.00 158.33 455 ASN A O 1
ATOM 3357 N N . ARG A 1 470 ? -22.052 -25.076 -88.147 1.00 130.17 456 ARG A N 1
ATOM 3358 C CA . ARG A 1 470 ? -20.929 -25.798 -87.549 1.00 142.53 456 ARG A CA 1
ATOM 3359 C C . ARG A 1 470 ? -19.917 -24.883 -86.855 1.00 153.66 456 ARG A C 1
ATOM 3360 O O . ARG A 1 470 ? -18.727 -25.190 -86.799 1.00 165.57 456 ARG A O 1
ATOM 3368 N N . ASP A 1 471 ? -20.399 -23.757 -86.337 1.00 144.40 457 ASP A N 1
ATOM 3369 C CA . ASP A 1 471 ? -19.565 -22.839 -85.567 1.00 146.46 457 ASP A CA 1
ATOM 3370 C C . ASP A 1 471 ? -19.302 -23.375 -84.165 1.00 158.83 457 ASP A C 1
ATOM 3371 O O . ASP A 1 471 ? -20.044 -24.221 -83.668 1.00 152.13 457 ASP A O 1
ATOM 3376 N N . LYS A 1 472 ? -18.245 -22.878 -83.531 1.00 170.17 458 LYS A N 1
ATOM 3377 C CA . LYS A 1 472 ? -17.876 -23.335 -82.194 1.00 158.17 458 LYS A CA 1
ATOM 3378 C C . LYS A 1 472 ? -18.300 -22.377 -81.093 1.00 155.27 458 LYS A C 1
ATOM 3379 O O . LYS A 1 472 ? -17.885 -21.224 -81.067 1.00 173.88 458 LYS A O 1
ATOM 3385 N N . VAL A 1 473 ? -19.122 -22.889 -80.185 1.00 145.68 459 VAL A N 1
ATOM 3386 C CA . VAL A 1 473 ? -19.650 -22.146 -79.047 1.00 146.43 459 VAL A CA 1
ATOM 3387 C C . VAL A 1 473 ? -18.975 -22.571 -77.750 1.00 138.96 459 VAL A C 1
ATOM 3388 O O . VAL A 1 473 ? -19.015 -23.746 -77.361 1.00 127.15 459 VAL A O 1
ATOM 3392 N N . ILE A 1 474 ? -18.347 -21.594 -77.105 1.00 152.68 460 ILE A N 1
ATOM 3393 C CA . ILE A 1 474 ? -17.740 -21.756 -75.796 1.00 163.47 460 ILE A CA 1
ATOM 3394 C C . ILE A 1 474 ? -18.577 -21.038 -74.741 1.00 150.42 460 ILE A C 1
ATOM 3395 O O . ILE A 1 474 ? -18.853 -19.833 -74.845 1.00 151.43 460 ILE A O 1
ATOM 3400 N N . LEU A 1 475 ? -18.992 -21.809 -73.742 1.00 139.99 461 LEU A N 1
ATOM 3401 C CA . LEU A 1 475 ? -19.774 -21.326 -72.615 1.00 160.27 461 LEU A CA 1
ATOM 3402 C C . LEU A 1 475 ? -18.841 -21.182 -71.422 1.00 179.59 461 LEU A C 1
ATOM 3403 O O . LEU A 1 475 ? -18.227 -22.158 -70.984 1.00 183.53 461 LEU A O 1
ATOM 3408 N N . ASN A 1 476 ? -18.749 -19.965 -70.898 1.00 188.00 462 ASN A N 1
ATOM 3409 C CA . ASN A 1 476 ? -17.735 -19.620 -69.910 1.00 184.17 462 ASN A CA 1
ATOM 3410 C C . ASN A 1 476 ? -18.328 -19.059 -68.620 1.00 177.89 462 ASN A C 1
ATOM 3411 O O . ASN A 1 476 ? -19.071 -18.077 -68.650 1.00 188.35 462 ASN A O 1
ATOM 3416 N N . ARG A 1 477 ? -17.993 -19.678 -67.490 1.00 166.85 463 ARG A N 1
ATOM 3417 C CA . ARG A 1 477 ? -18.481 -19.204 -66.194 1.00 187.17 463 ARG A CA 1
ATOM 3418 C C . ARG A 1 477 ? -17.613 -19.663 -65.019 1.00 208.00 463 ARG A C 1
ATOM 3419 O O . ARG A 1 477 ? -16.809 -20.583 -65.154 1.00 216.21 463 ARG A O 1
ATOM 3427 N N . LEU A 1 478 ? -17.773 -19.005 -63.873 1.00 202.64 464 LEU A N 1
ATOM 3428 C CA . LEU A 1 478 ? -17.053 -19.386 -62.659 1.00 186.05 464 LEU A CA 1
ATOM 3429 C C . LEU A 1 478 ? -17.956 -20.143 -61.695 1.00 190.78 464 LEU A C 1
ATOM 3430 O O . LEU A 1 478 ? -19.097 -19.746 -61.450 1.00 216.57 464 LEU A O 1
ATOM 3435 N N . ARG A 1 479 ? -17.425 -21.226 -61.139 1.00 183.36 465 ARG A N 1
ATOM 3436 C CA . ARG A 1 479 ? -18.197 -22.117 -60.285 1.00 191.29 465 ARG A CA 1
ATOM 3437 C C . ARG A 1 479 ? -17.609 -22.192 -58.886 1.00 216.22 465 ARG A C 1
ATOM 3438 O O . ARG A 1 479 ? -16.449 -21.846 -58.667 1.00 220.12 465 ARG A O 1
ATOM 3446 N N . ARG A 1 480 ? -18.425 -22.642 -57.941 1.00 225.69 466 ARG A N 1
ATOM 3447 C CA . ARG A 1 480 ? -17.955 -22.914 -56.594 1.00 225.95 466 ARG A CA 1
ATOM 3448 C C . ARG A 1 480 ? -17.400 -24.330 -56.603 1.00 204.75 466 ARG A C 1
ATOM 3449 O O . ARG A 1 480 ? -18.124 -25.280 -56.895 1.00 188.77 466 ARG A O 1
ATOM 3457 N N . TRP A 1 481 ? -16.115 -24.474 -56.302 1.00 192.64 467 TRP A N 1
ATOM 3458 C CA . TRP A 1 481 ? -15.480 -25.785 -56.350 1.00 191.43 467 TRP A CA 1
ATOM 3459 C C . TRP A 1 481 ? -15.533 -26.488 -55.001 1.00 207.23 467 TRP A C 1
ATOM 3460 O O . TRP A 1 481 ? -15.081 -25.951 -53.989 1.00 203.20 467 TRP A O 1
ATOM 3471 N N . GLY A 1 482 ? -16.081 -27.699 -55.005 1.00 203.11 468 GLY A N 1
ATOM 3472 C CA . GLY A 1 482 ? -16.125 -28.535 -53.820 1.00 203.14 468 GLY A CA 1
ATOM 3473 C C . GLY A 1 482 ? -16.799 -27.885 -52.629 1.00 222.53 468 GLY A C 1
ATOM 3474 O O . GLY A 1 482 ? -16.526 -28.242 -51.483 1.00 237.25 468 GLY A O 1
ATOM 3476 N N . MET B 1 15 ? 59.067 -1.077 9.797 1.00 193.96 1 MET B N 1
ATOM 3477 C CA . MET B 1 15 ? 57.638 -0.961 9.535 1.00 192.57 1 MET B CA 1
ATOM 3478 C C . MET B 1 15 ? 56.853 -2.120 10.141 1.00 202.70 1 MET B C 1
ATOM 3479 O O . MET B 1 15 ? 57.434 -3.082 10.646 1.00 206.04 1 MET B O 1
ATOM 3484 N N . ASP B 1 16 ? 55.530 -2.019 10.084 1.00 197.42 2 ASP B N 1
ATOM 3485 C CA . ASP B 1 16 ? 54.649 -3.049 10.617 1.00 180.72 2 ASP B CA 1
ATOM 3486 C C . ASP B 1 16 ? 53.980 -3.787 9.462 1.00 149.31 2 ASP B C 1
ATOM 3487 O O . ASP B 1 16 ? 53.143 -3.222 8.759 1.00 142.72 2 ASP B O 1
ATOM 3492 N N . PHE B 1 17 ? 54.347 -5.051 9.272 1.00 121.15 3 PHE B N 1
ATOM 3493 C CA . PHE B 1 17 ? 53.905 -5.802 8.099 1.00 106.01 3 PHE B CA 1
ATOM 3494 C C . PHE B 1 17 ? 52.848 -6.864 8.388 1.00 97.58 3 PHE B C 1
ATOM 3495 O O . PHE B 1 17 ? 52.918 -7.574 9.392 1.00 130.88 3 PHE B O 1
ATOM 3503 N N . LYS B 1 18 ? 51.873 -6.966 7.490 1.00 95.28 4 LYS B N 1
ATOM 3504 C CA . LYS B 1 18 ? 50.903 -8.052 7.517 1.00 100.00 4 LYS B CA 1
ATOM 3505 C C . LYS B 1 18 ? 51.293 -9.092 6.472 1.00 87.57 4 LYS B C 1
ATOM 3506 O O . LYS B 1 18 ? 51.573 -8.751 5.322 1.00 97.66 4 LYS B O 1
ATOM 3512 N N . ASN B 1 19 ? 51.317 -10.358 6.875 1.00 97.04 5 ASN B N 1
ATOM 3513 C CA . ASN B 1 19 ? 51.729 -11.439 5.985 1.00 76.03 5 ASN B CA 1
ATOM 3514 C C . ASN B 1 19 ? 50.560 -12.061 5.223 1.00 73.98 5 ASN B C 1
ATOM 3515 O O . ASN B 1 19 ? 49.645 -12.631 5.816 1.00 112.00 5 ASN B O 1
ATOM 3520 N N . ILE B 1 20 ? 50.610 -11.947 3.900 1.00 79.87 6 ILE B N 1
ATOM 3521 C CA . ILE B 1 20 ? 49.493 -12.313 3.036 1.00 81.87 6 ILE B CA 1
ATOM 3522 C C . ILE B 1 20 ? 49.864 -13.393 2.020 1.00 83.44 6 ILE B C 1
ATOM 3523 O O . ILE B 1 20 ? 50.941 -13.359 1.422 1.00 99.32 6 ILE B O 1
ATOM 3528 N N . ASN B 1 21 ? 48.966 -14.359 1.844 1.00 73.26 7 ASN B N 1
ATOM 3529 C CA . ASN B 1 21 ? 49.090 -15.345 0.779 1.00 79.43 7 ASN B CA 1
ATOM 3530 C C . ASN B 1 21 ? 48.034 -15.121 -0.301 1.00 81.86 7 ASN B C 1
ATOM 3531 O O . ASN B 1 21 ? 46.839 -15.304 -0.064 1.00 76.41 7 ASN B O 1
ATOM 3536 N N . LEU B 1 22 ? 48.485 -14.720 -1.485 1.00 80.70 8 LEU B N 1
ATOM 3537 C CA . LEU B 1 22 ? 47.588 -14.353 -2.577 1.00 72.95 8 LEU B CA 1
ATOM 3538 C C . LEU B 1 22 ? 47.634 -15.369 -3.714 1.00 68.93 8 LEU B C 1
ATOM 3539 O O . LEU B 1 22 ? 48.646 -15.497 -4.397 1.00 80.61 8 LEU B O 1
ATOM 3544 N N . GLY B 1 23 ? 46.529 -16.081 -3.919 1.00 96.56 9 GLY B N 1
ATOM 3545 C CA . GLY B 1 23 ? 46.463 -17.124 -4.930 1.00 104.09 9 GLY B CA 1
ATOM 3546 C C . GLY B 1 23 ? 46.101 -16.639 -6.323 1.00 93.35 9 GLY B C 1
ATOM 3547 O O . GLY B 1 23 ? 45.379 -15.654 -6.479 1.00 122.31 9 GLY B O 1
ATOM 3548 N N . ILE B 1 24 ? 46.607 -17.338 -7.337 1.00 90.00 10 ILE B N 1
ATOM 3549 C CA . ILE B 1 24 ? 46.317 -17.005 -8.733 1.00 83.82 10 ILE B CA 1
ATOM 3550 C C . ILE B 1 24 ? 45.555 -18.148 -9.406 1.00 84.12 10 ILE B C 1
ATOM 3551 O O . ILE B 1 24 ? 45.934 -19.312 -9.271 1.00 87.52 10 ILE B O 1
ATOM 3556 N N . PHE B 1 25 ? 44.486 -17.821 -10.131 1.00 84.70 11 PHE B N 1
ATOM 3557 C CA . PHE B 1 25 ? 43.640 -18.850 -10.739 1.00 95.07 11 PHE B CA 1
ATOM 3558 C C . PHE B 1 25 ? 43.160 -18.517 -12.147 1.00 96.46 11 PHE B C 1
ATOM 3559 O O . PHE B 1 25 ? 43.123 -17.356 -12.548 1.00 100.04 11 PHE B O 1
ATOM 3567 N N . GLY B 1 26 ? 42.791 -19.557 -12.889 1.00 86.71 12 GLY B N 1
ATOM 3568 C CA . GLY B 1 26 ? 42.230 -19.398 -14.217 1.00 92.78 12 GLY B CA 1
ATOM 3569 C C . GLY B 1 26 ? 42.498 -20.599 -15.100 1.00 101.89 12 GLY B C 1
ATOM 3570 O O . GLY B 1 26 ? 43.175 -21.545 -14.694 1.00 102.87 12 GLY B O 1
ATOM 3571 N N . HIS B 1 27 ? 41.962 -20.561 -16.316 1.00 102.50 13 HIS B N 1
ATOM 3572 C CA . HIS B 1 27 ? 42.240 -21.587 -17.307 1.00 100.28 13 HIS B CA 1
ATOM 3573 C C . HIS B 1 27 ? 43.694 -21.430 -17.725 1.00 94.56 13 HIS B C 1
ATOM 3574 O O . HIS B 1 27 ? 44.252 -20.338 -17.628 1.00 123.93 13 HIS B O 1
ATOM 3581 N N . ILE B 1 28 ? 44.318 -22.513 -18.173 1.00 87.33 14 ILE B N 1
ATOM 3582 C CA . ILE B 1 28 ? 45.698 -22.431 -18.635 1.00 105.34 14 ILE B CA 1
ATOM 3583 C C . ILE B 1 28 ? 45.777 -21.575 -19.896 1.00 97.15 14 ILE B C 1
ATOM 3584 O O . ILE B 1 28 ? 44.800 -21.474 -20.639 1.00 93.14 14 ILE B O 1
ATOM 3589 N N . ASP B 1 29 ? 46.932 -20.944 -20.102 1.00 102.01 15 ASP B N 1
ATOM 3590 C CA . ASP B 1 29 ? 47.165 -20.020 -21.219 1.00 94.89 15 ASP B CA 1
ATOM 3591 C C . ASP B 1 29 ? 46.450 -18.672 -21.074 1.00 89.14 15 ASP B C 1
ATOM 3592 O O . ASP B 1 29 ? 46.575 -17.804 -21.937 1.00 109.86 15 ASP B O 1
ATOM 3597 N N . HIS B 1 30 ? 45.698 -18.503 -19.989 1.00 67.71 16 HIS B N 1
ATOM 3598 C CA . HIS B 1 30 ? 44.972 -17.256 -19.749 1.00 67.71 16 HIS B CA 1
ATOM 3599 C C . HIS B 1 30 ? 45.823 -16.164 -19.092 1.00 82.78 16 HIS B C 1
ATOM 3600 O O . HIS B 1 30 ? 45.322 -15.078 -18.805 1.00 92.36 16 HIS B O 1
ATOM 3607 N N . GLY B 1 31 ? 47.102 -16.449 -18.856 1.00 97.55 17 GLY B N 1
ATOM 3608 C CA . GLY B 1 31 ? 48.018 -15.430 -18.367 1.00 96.24 17 GLY B CA 1
ATOM 3609 C C . GLY B 1 31 ? 48.398 -15.444 -16.895 1.00 94.24 17 GLY B C 1
ATOM 3610 O O . GLY B 1 31 ? 48.914 -14.448 -16.389 1.00 115.67 17 GLY B O 1
ATOM 3611 N N . LYS B 1 32 ? 48.138 -16.553 -16.207 1.00 94.87 18 LYS B N 1
ATOM 3612 C CA . LYS B 1 32 ? 48.459 -16.684 -14.782 1.00 93.88 18 LYS B CA 1
ATOM 3613 C C . LYS B 1 32 ? 49.919 -16.368 -14.433 1.00 100.37 18 LYS B C 1
ATOM 3614 O O . LYS B 1 32 ? 50.207 -15.385 -13.737 1.00 90.75 18 LYS B O 1
ATOM 3620 N N . THR B 1 33 ? 50.830 -17.211 -14.914 1.00 100.91 19 THR B N 1
ATOM 3621 C CA . THR B 1 33 ? 52.254 -17.087 -14.604 1.00 92.19 19 THR B CA 1
ATOM 3622 C C . THR B 1 33 ? 52.808 -15.716 -14.991 1.00 76.58 19 THR B C 1
ATOM 3623 O O . THR B 1 33 ? 53.673 -15.163 -14.304 1.00 111.39 19 THR B O 1
ATOM 3627 N N . THR B 1 34 ? 52.292 -15.171 -16.089 1.00 73.80 20 THR B N 1
ATOM 3628 C CA . THR B 1 34 ? 52.692 -13.849 -16.558 1.00 95.92 20 THR B CA 1
ATOM 3629 C C . THR B 1 34 ? 52.291 -12.766 -15.561 1.00 92.56 20 THR B C 1
ATOM 3630 O O . THR B 1 34 ? 53.109 -11.922 -15.190 1.00 88.18 20 THR B O 1
ATOM 3634 N N . LEU B 1 35 ? 51.033 -12.797 -15.129 1.00 82.61 21 LEU B N 1
ATOM 3635 C CA . LEU B 1 35 ? 50.546 -11.864 -14.117 1.00 86.99 21 LEU B CA 1
ATOM 3636 C C . LEU B 1 35 ? 51.386 -11.971 -12.851 1.00 98.05 21 LEU B C 1
ATOM 3637 O O . LEU B 1 35 ? 51.700 -10.962 -12.211 1.00 95.60 21 LEU B O 1
ATOM 3642 N N . SER B 1 36 ? 51.757 -13.201 -12.504 1.00 94.08 22 SER B N 1
ATOM 3643 C CA . SER B 1 36 ? 52.623 -13.435 -11.354 1.00 94.68 22 SER B CA 1
ATOM 3644 C C . SER B 1 36 ? 53.967 -12.727 -11.498 1.00 91.69 22 SER B C 1
ATOM 3645 O O . SER B 1 36 ? 54.378 -11.985 -10.607 1.00 116.27 22 SER B O 1
ATOM 3648 N N . LYS B 1 37 ? 54.646 -12.957 -12.619 1.00 110.29 23 LYS B N 1
ATOM 3649 C CA . LYS B 1 37 ? 55.937 -12.317 -12.867 1.00 97.25 23 LYS B CA 1
ATOM 3650 C C . LYS B 1 37 ? 55.826 -10.792 -12.825 1.00 65.91 23 LYS B C 1
ATOM 3651 O O . LYS B 1 37 ? 56.659 -10.109 -12.205 1.00 94.14 23 LYS B O 1
ATOM 3657 N N . VAL B 1 38 ? 54.785 -10.272 -13.472 1.00 84.60 24 VAL B N 1
ATOM 3658 C CA . VAL B 1 38 ? 54.524 -8.837 -13.495 1.00 95.02 24 VAL B CA 1
ATOM 3659 C C . VAL B 1 38 ? 54.405 -8.275 -12.086 1.00 92.76 24 VAL B C 1
ATOM 3660 O O . VAL B 1 38 ? 55.140 -7.361 -11.724 1.00 102.67 24 VAL B O 1
ATOM 3664 N N . LEU B 1 39 ? 53.489 -8.831 -11.298 1.00 89.35 25 LEU B N 1
ATOM 3665 C CA . LEU B 1 39 ? 53.287 -8.382 -9.922 1.00 89.37 25 LEU B CA 1
ATOM 3666 C C . LEU B 1 39 ? 54.572 -8.475 -9.108 1.00 81.94 25 LEU B C 1
ATOM 3667 O O . LEU B 1 39 ? 54.873 -7.595 -8.301 1.00 82.64 25 LEU B O 1
ATOM 3672 N N . THR B 1 40 ? 55.321 -9.550 -9.327 1.00 81.70 26 THR B N 1
ATOM 3673 C CA . THR B 1 40 ? 56.588 -9.763 -8.637 1.00 69.66 26 THR B CA 1
ATOM 3674 C C . THR B 1 40 ? 57.609 -8.652 -8.871 1.00 104.99 26 THR B C 1
ATOM 3675 O O . THR B 1 40 ? 57.957 -7.921 -7.945 1.00 131.96 26 THR B O 1
ATOM 3679 N N . GLU B 1 41 ? 58.083 -8.522 -10.108 1.00 125.39 27 GLU B N 1
ATOM 3680 C CA . GLU B 1 41 ? 59.283 -7.712 -10.347 1.00 145.77 27 GLU B CA 1
ATOM 3681 C C . GLU B 1 41 ? 59.153 -6.184 -10.249 1.00 162.59 27 GLU B C 1
ATOM 3682 O O . GLU B 1 41 ? 60.165 -5.486 -10.192 1.00 188.51 27 GLU B O 1
ATOM 3688 N N . ILE B 1 42 ? 57.931 -5.660 -10.232 1.00 154.91 28 ILE B N 1
ATOM 3689 C CA . ILE B 1 42 ? 57.755 -4.225 -10.004 1.00 167.00 28 ILE B CA 1
ATOM 3690 C C . ILE B 1 42 ? 58.040 -3.854 -8.547 1.00 182.61 28 ILE B C 1
ATOM 3691 O O . ILE B 1 42 ? 58.863 -2.979 -8.276 1.00 191.77 28 ILE B O 1
ATOM 3696 N N . ALA B 1 43 ? 57.370 -4.541 -7.623 1.00 180.31 29 ALA B N 1
ATOM 3697 C CA . ALA B 1 43 ? 57.553 -4.341 -6.183 1.00 185.46 29 ALA B CA 1
ATOM 3698 C C . ALA B 1 43 ? 57.513 -2.874 -5.756 1.00 186.10 29 ALA B C 1
ATOM 3699 O O . ALA B 1 43 ? 58.551 -2.269 -5.485 1.00 189.31 29 ALA B O 1
ATOM 3701 N N . LYS B 1 56 ? 67.557 -11.650 -20.306 1.00 131.33 42 LYS B N 1
ATOM 3702 C CA . LYS B 1 56 ? 66.793 -11.044 -19.223 1.00 149.31 42 LYS B CA 1
ATOM 3703 C C . LYS B 1 56 ? 65.888 -12.082 -18.557 1.00 143.11 42 LYS B C 1
ATOM 3704 O O . LYS B 1 56 ? 65.187 -11.785 -17.589 1.00 142.22 42 LYS B O 1
ATOM 3710 N N . ARG B 1 57 ? 65.913 -13.304 -19.079 1.00 124.67 43 ARG B N 1
ATOM 3711 C CA . ARG B 1 57 ? 65.075 -14.379 -18.557 1.00 133.07 43 ARG B CA 1
ATOM 3712 C C . ARG B 1 57 ? 65.721 -15.052 -17.348 1.00 132.14 43 ARG B C 1
ATOM 3713 O O . ARG B 1 57 ? 66.886 -15.447 -17.394 1.00 95.07 43 ARG B O 1
ATOM 3721 N N . GLY B 1 58 ? 64.950 -15.184 -16.272 1.00 146.55 44 GLY B N 1
ATOM 3722 C CA . GLY B 1 58 ? 65.454 -15.710 -15.015 1.00 139.64 44 GLY B CA 1
ATOM 3723 C C . GLY B 1 58 ? 65.894 -17.162 -15.052 1.00 118.47 44 GLY B C 1
ATOM 3724 O O . GLY B 1 58 ? 65.233 -18.011 -15.651 1.00 114.04 44 GLY B O 1
ATOM 3725 N N . ILE B 1 59 ? 67.024 -17.439 -14.409 1.00 92.60 45 ILE B N 1
ATOM 3726 C CA . ILE B 1 59 ? 67.573 -18.788 -14.328 1.00 86.03 45 ILE B CA 1
ATOM 3727 C C . ILE B 1 59 ? 67.178 -19.469 -13.012 1.00 115.15 45 ILE B C 1
ATOM 3728 O O . ILE B 1 59 ? 67.470 -20.646 -12.794 1.00 94.58 45 ILE B O 1
ATOM 3733 N N . THR B 1 60 ? 66.493 -18.727 -12.147 1.00 124.03 46 THR B N 1
ATOM 3734 C CA . THR B 1 60 ? 66.233 -19.179 -10.780 1.00 137.93 46 THR B CA 1
ATOM 3735 C C . THR B 1 60 ? 65.064 -20.161 -10.663 1.00 110.91 46 THR B C 1
ATOM 3736 O O . THR B 1 60 ? 64.034 -19.997 -11.317 1.00 98.77 46 THR B O 1
ATOM 3740 N N . ILE B 1 61 ? 65.243 -21.183 -9.828 1.00 87.10 47 ILE B N 1
ATOM 3741 C CA . ILE B 1 61 ? 64.211 -22.183 -9.569 1.00 80.19 47 ILE B CA 1
ATOM 3742 C C . ILE B 1 61 ? 62.957 -21.557 -8.962 1.00 67.06 47 ILE B C 1
ATOM 3743 O O . ILE B 1 61 ? 63.035 -20.548 -8.259 1.00 79.81 47 ILE B O 1
ATOM 3748 N N . ASP B 1 62 ? 61.797 -22.131 -9.266 1.00 79.90 48 ASP B N 1
ATOM 3749 C CA . ASP B 1 62 ? 60.567 -21.723 -8.598 1.00 61.29 48 ASP B CA 1
ATOM 3750 C C . ASP B 1 62 ? 59.953 -22.857 -7.784 1.00 111.48 48 ASP B C 1
ATOM 3751 O O . ASP B 1 62 ? 59.378 -23.791 -8.343 1.00 103.50 48 ASP B O 1
ATOM 3756 N N . ILE B 1 63 ? 60.075 -22.772 -6.464 1.00 102.80 49 ILE B N 1
ATOM 3757 C CA . ILE B 1 63 ? 59.334 -23.656 -5.566 1.00 85.68 49 ILE B CA 1
ATOM 3758 C C . ILE B 1 63 ? 58.079 -23.016 -4.956 1.00 90.67 49 ILE B C 1
ATOM 3759 O O . ILE B 1 63 ? 57.446 -23.600 -4.079 1.00 76.57 49 ILE B O 1
ATOM 3764 N N . GLY B 1 64 ? 57.737 -21.811 -5.406 1.00 94.45 50 GLY B N 1
ATOM 3765 C CA . GLY B 1 64 ? 56.542 -21.137 -4.922 1.00 97.70 50 GLY B CA 1
ATOM 3766 C C . GLY B 1 64 ? 56.757 -19.995 -3.944 1.00 73.18 50 GLY B C 1
ATOM 3767 O O . GLY B 1 64 ? 55.828 -19.581 -3.249 1.00 70.85 50 GLY B O 1
ATOM 3768 N N . PHE B 1 65 ? 57.987 -19.495 -3.876 1.00 82.69 51 PHE B N 1
ATOM 3769 C CA . PHE B 1 65 ? 58.330 -18.400 -2.970 1.00 60.79 51 PHE B CA 1
ATOM 3770 C C . PHE B 1 65 ? 58.237 -17.001 -3.587 1.00 82.63 51 PHE B C 1
ATOM 3771 O O . PHE B 1 65 ? 58.649 -16.022 -2.961 1.00 78.76 51 PHE B O 1
ATOM 3779 N N . SER B 1 66 ? 57.724 -16.914 -4.813 1.00 77.79 52 SER B N 1
ATOM 3780 C CA . SER B 1 66 ? 57.559 -15.624 -5.483 1.00 78.68 52 SER B CA 1
ATOM 3781 C C . SER B 1 66 ? 56.774 -14.658 -4.602 1.00 80.26 52 SER B C 1
ATOM 3782 O O . SER B 1 66 ? 55.687 -14.983 -4.124 1.00 92.47 52 SER B O 1
ATOM 3785 N N . ALA B 1 67 ? 57.331 -13.470 -4.386 1.00 83.17 53 ALA B N 1
ATOM 3786 C CA . ALA B 1 67 ? 56.753 -12.533 -3.428 1.00 92.78 53 ALA B CA 1
ATOM 3787 C C . ALA B 1 67 ? 57.019 -11.067 -3.762 1.00 96.64 53 ALA B C 1
ATOM 3788 O O . ALA B 1 67 ? 57.954 -10.744 -4.495 1.00 107.23 53 ALA B O 1
ATOM 3790 N N . PHE B 1 68 ? 56.183 -10.189 -3.215 1.00 88.32 54 PHE B N 1
ATOM 3791 C CA . PHE B 1 68 ? 56.320 -8.750 -3.417 1.00 88.60 54 PHE B CA 1
ATOM 3792 C C . PHE B 1 68 ? 55.625 -7.978 -2.299 1.00 101.43 54 PHE B C 1
ATOM 3793 O O . PHE B 1 68 ? 54.788 -8.528 -1.589 1.00 79.62 54 PHE B O 1
ATOM 3801 N N . LYS B 1 69 ? 55.971 -6.704 -2.147 1.00 105.49 55 LYS B N 1
ATOM 3802 C CA . LYS B 1 69 ? 55.382 -5.877 -1.097 1.00 94.78 55 LYS B CA 1
ATOM 3803 C C . LYS B 1 69 ? 54.471 -4.777 -1.643 1.00 98.03 55 LYS B C 1
ATOM 3804 O O . LYS B 1 69 ? 54.895 -3.948 -2.449 1.00 109.07 55 LYS B O 1
ATOM 3810 N N . LEU B 1 70 ? 53.216 -4.784 -1.202 1.00 90.74 56 LEU B N 1
ATOM 3811 C CA . LEU B 1 70 ? 52.294 -3.690 -1.482 1.00 96.01 56 LEU B CA 1
ATOM 3812 C C . LEU B 1 70 ? 52.015 -2.947 -0.187 1.00 98.75 56 LEU B C 1
ATOM 3813 O O . LEU B 1 70 ? 51.339 -3.473 0.698 1.00 96.71 56 LEU B O 1
ATOM 3818 N N . GLU B 1 71 ? 52.527 -1.723 -0.090 1.00 116.62 57 GLU B N 1
ATOM 3819 C CA . GLU B 1 71 ? 52.447 -0.947 1.143 1.00 117.36 57 GLU B CA 1
ATOM 3820 C C . GLU B 1 71 ? 52.988 -1.749 2.324 1.00 113.57 57 GLU B C 1
ATOM 3821 O O . GLU B 1 71 ? 54.166 -2.107 2.353 1.00 132.71 57 GLU B O 1
ATOM 3827 N N . ASN B 1 72 ? 52.123 -2.029 3.292 1.00 108.10 58 ASN B N 1
ATOM 3828 C CA . ASN B 1 72 ? 52.521 -2.785 4.475 1.00 118.96 58 ASN B CA 1
ATOM 3829 C C . ASN B 1 72 ? 52.351 -4.294 4.311 1.00 117.99 58 ASN B C 1
ATOM 3830 O O . ASN B 1 72 ? 52.743 -5.066 5.184 1.00 122.05 58 ASN B O 1
ATOM 3835 N N . TYR B 1 73 ? 51.768 -4.714 3.193 1.00 116.50 59 TYR B N 1
ATOM 3836 C CA . TYR B 1 73 ? 51.532 -6.134 2.953 1.00 98.87 59 TYR B CA 1
ATOM 3837 C C . TYR B 1 73 ? 52.758 -6.846 2.387 1.00 80.44 59 TYR B C 1
ATOM 3838 O O . TYR B 1 73 ? 53.306 -6.433 1.365 1.00 91.30 59 TYR B O 1
ATOM 3847 N N . ARG B 1 74 ? 53.184 -7.916 3.052 1.00 105.33 60 ARG B N 1
ATOM 3848 C CA . ARG B 1 74 ? 54.163 -8.824 2.468 1.00 74.44 60 ARG B CA 1
ATOM 3849 C C . ARG B 1 74 ? 53.401 -9.957 1.802 1.00 92.11 60 ARG B C 1
ATOM 3850 O O . ARG B 1 74 ? 52.813 -10.795 2.478 1.00 98.57 60 ARG B O 1
ATOM 3858 N N . ILE B 1 75 ? 53.434 -9.998 0.477 1.00 77.48 61 ILE B N 1
ATOM 3859 C CA . ILE B 1 75 ? 52.586 -10.920 -0.268 1.00 90.93 61 ILE B CA 1
ATOM 3860 C C . ILE B 1 75 ? 53.357 -12.041 -0.953 1.00 77.17 61 ILE B C 1
ATOM 3861 O O . ILE B 1 75 ? 54.175 -11.792 -1.837 1.00 96.31 61 ILE B O 1
ATOM 3866 N N . THR B 1 76 ? 53.086 -13.275 -0.538 1.00 67.45 62 THR B N 1
ATOM 3867 C CA . THR B 1 76 ? 53.589 -14.452 -1.234 1.00 73.91 62 THR B CA 1
ATOM 3868 C C . THR B 1 76 ? 52.487 -15.009 -2.131 1.00 72.98 62 THR B C 1
ATOM 3869 O O . THR B 1 76 ? 51.348 -15.182 -1.695 1.00 81.51 62 THR B O 1
ATOM 3873 N N . LEU B 1 77 ? 52.824 -15.276 -3.387 1.00 66.64 63 LEU B N 1
ATOM 3874 C CA . LEU B 1 77 ? 51.850 -15.782 -4.345 1.00 67.16 63 LEU B CA 1
ATOM 3875 C C . LEU B 1 77 ? 51.669 -17.292 -4.251 1.00 82.99 63 LEU B C 1
ATOM 3876 O O . LEU B 1 77 ? 52.630 -18.032 -4.038 1.00 71.28 63 LEU B O 1
ATOM 3881 N N . VAL B 1 78 ? 50.431 -17.744 -4.418 1.00 73.38 64 VAL B N 1
ATOM 3882 C CA . VAL B 1 78 ? 50.172 -19.162 -4.590 1.00 67.80 64 VAL B CA 1
ATOM 3883 C C . VAL B 1 78 ? 49.962 -19.393 -6.078 1.00 81.45 64 VAL B C 1
ATOM 3884 O O . VAL B 1 78 ? 48.931 -19.015 -6.647 1.00 102.56 64 VAL B O 1
ATOM 3888 N N . ASP B 1 79 ? 50.963 -20.005 -6.701 1.00 94.13 65 ASP B N 1
ATOM 3889 C CA . ASP B 1 79 ? 50.946 -20.265 -8.130 1.00 94.06 65 ASP B CA 1
ATOM 3890 C C . ASP B 1 79 ? 51.474 -21.669 -8.389 1.00 123.17 65 ASP B C 1
ATOM 3891 O O . ASP B 1 79 ? 52.618 -21.980 -8.061 1.00 134.38 65 ASP B O 1
ATOM 3896 N N . ALA B 1 80 ? 50.636 -22.515 -8.975 1.00 120.96 66 ALA B N 1
ATOM 3897 C CA . ALA B 1 80 ? 51.035 -23.878 -9.293 1.00 112.73 66 ALA B CA 1
ATOM 3898 C C . ALA B 1 80 ? 50.812 -24.137 -10.778 1.00 113.38 66 ALA B C 1
ATOM 3899 O O . ALA B 1 80 ? 49.830 -23.663 -11.350 1.00 129.68 66 ALA B O 1
ATOM 3901 N N . PRO B 1 81 ? 51.729 -24.886 -11.410 1.00 96.97 67 PRO B N 1
ATOM 3902 C CA . PRO B 1 81 ? 51.697 -25.112 -12.860 1.00 97.59 67 PRO B CA 1
ATOM 3903 C C . PRO B 1 81 ? 50.441 -25.827 -13.356 1.00 120.89 67 PRO B C 1
ATOM 3904 O O . PRO B 1 81 ? 49.849 -25.402 -14.350 1.00 158.21 67 PRO B O 1
ATOM 3908 N N . GLY B 1 82 ? 50.039 -26.891 -12.670 1.00 95.67 68 GLY B N 1
ATOM 3909 C CA . GLY B 1 82 ? 48.933 -27.712 -13.127 1.00 85.55 68 GLY B CA 1
ATOM 3910 C C . GLY B 1 82 ? 47.580 -27.304 -12.579 1.00 105.05 68 GLY B C 1
ATOM 3911 O O . GLY B 1 82 ? 47.481 -26.430 -11.719 1.00 149.82 68 GLY B O 1
ATOM 3912 N N . HIS B 1 83 ? 46.531 -27.938 -13.095 1.00 96.84 69 HIS B N 1
ATOM 3913 C CA . HIS B 1 83 ? 45.176 -27.725 -12.607 1.00 108.06 69 HIS B CA 1
ATOM 3914 C C . HIS B 1 83 ? 45.014 -28.434 -11.265 1.00 123.57 69 HIS B C 1
ATOM 3915 O O . HIS B 1 83 ? 44.577 -27.841 -10.268 1.00 133.56 69 HIS B O 1
ATOM 3922 N N . ALA B 1 84 ? 45.399 -29.707 -11.251 1.00 115.76 70 ALA B N 1
ATOM 3923 C CA . ALA B 1 84 ? 45.314 -30.535 -10.057 1.00 109.01 70 ALA B CA 1
ATOM 3924 C C . ALA B 1 84 ? 46.226 -30.006 -8.959 1.00 106.51 70 ALA B C 1
ATOM 3925 O O . ALA B 1 84 ? 45.844 -29.978 -7.790 1.00 129.39 70 ALA B O 1
ATOM 3927 N N . ASP B 1 85 ? 47.429 -29.588 -9.343 1.00 85.28 71 ASP B N 1
ATOM 3928 C CA . ASP B 1 85 ? 48.386 -29.024 -8.396 1.00 99.80 71 ASP B CA 1
ATOM 3929 C C . ASP B 1 85 ? 47.791 -27.818 -7.686 1.00 95.65 71 ASP B C 1
ATOM 3930 O O . ASP B 1 85 ? 47.840 -27.715 -6.456 1.00 102.03 71 ASP B O 1
ATOM 3935 N N . LEU B 1 86 ? 47.224 -26.912 -8.475 1.00 79.93 72 LEU B N 1
ATOM 3936 C CA . LEU B 1 86 ? 46.618 -25.702 -7.944 1.00 69.05 72 LEU B CA 1
ATOM 3937 C C . LEU B 1 86 ? 45.467 -26.043 -7.006 1.00 87.78 72 LEU B C 1
ATOM 3938 O O . LEU B 1 86 ? 45.390 -25.505 -5.903 1.00 101.32 72 LEU B O 1
ATOM 3943 N N . ILE B 1 87 ? 44.590 -26.950 -7.436 1.00 94.98 73 ILE B N 1
ATOM 3944 C CA . ILE B 1 87 ? 43.467 -27.379 -6.598 1.00 95.63 73 ILE B CA 1
ATOM 3945 C C . ILE B 1 87 ? 43.928 -27.947 -5.249 1.00 107.86 73 ILE B C 1
ATOM 3946 O O . ILE B 1 87 ? 43.412 -27.559 -4.193 1.00 109.35 73 ILE B O 1
ATOM 3951 N N . ARG B 1 88 ? 44.900 -28.857 -5.293 1.00 108.62 74 ARG B N 1
ATOM 3952 C CA . ARG B 1 88 ? 45.508 -29.404 -4.082 1.00 78.89 74 ARG B CA 1
ATOM 3953 C C . ARG B 1 88 ? 46.005 -28.281 -3.184 1.00 86.40 74 ARG B C 1
ATOM 3954 O O . ARG B 1 88 ? 45.773 -28.289 -1.972 1.00 125.80 74 ARG B O 1
ATOM 3962 N N . ALA B 1 89 ? 46.691 -27.316 -3.792 1.00 74.75 75 ALA B N 1
ATOM 3963 C CA . ALA B 1 89 ? 47.225 -26.174 -3.059 1.00 79.87 75 ALA B CA 1
ATOM 3964 C C . ALA B 1 89 ? 46.124 -25.392 -2.355 1.00 79.89 75 ALA B C 1
ATOM 3965 O O . ALA B 1 89 ? 46.303 -24.947 -1.223 1.00 73.92 75 ALA B O 1
ATOM 3967 N N . VAL B 1 90 ? 44.987 -25.223 -3.026 1.00 64.63 76 VAL B N 1
ATOM 3968 C CA . VAL B 1 90 ? 43.870 -24.491 -2.435 1.00 82.51 76 VAL B CA 1
ATOM 3969 C C . VAL B 1 90 ? 43.271 -25.248 -1.262 1.00 79.78 76 VAL B C 1
ATOM 3970 O O . VAL B 1 90 ? 43.014 -24.664 -0.213 1.00 92.08 76 VAL B O 1
ATOM 3974 N N . VAL B 1 91 ? 43.038 -26.545 -1.444 1.00 74.24 77 VAL B N 1
ATOM 3975 C CA . VAL B 1 91 ? 42.451 -27.356 -0.379 1.00 70.99 77 VAL B CA 1
ATOM 3976 C C . VAL B 1 91 ? 43.358 -27.394 0.850 1.00 83.93 77 VAL B C 1
ATOM 3977 O O . VAL B 1 91 ? 42.890 -27.283 1.985 1.00 103.51 77 VAL B O 1
ATOM 3981 N N . SER B 1 92 ? 44.660 -27.526 0.614 1.00 76.90 78 SER B N 1
ATOM 3982 C CA . SER B 1 92 ? 45.636 -27.602 1.697 1.00 77.62 78 SER B CA 1
ATOM 3983 C C . SER B 1 92 ? 45.817 -26.263 2.413 1.00 70.03 78 SER B C 1
ATOM 3984 O O . SER B 1 92 ? 45.828 -26.201 3.642 1.00 106.15 78 SER B O 1
ATOM 3987 N N . ALA B 1 93 ? 45.961 -25.198 1.633 1.00 64.01 79 ALA B N 1
ATOM 3988 C CA . ALA B 1 93 ? 46.284 -23.875 2.162 1.00 78.04 79 ALA B CA 1
ATOM 3989 C C . ALA B 1 93 ? 45.075 -22.973 2.426 1.00 80.81 79 ALA B C 1
ATOM 3990 O O . ALA B 1 93 ? 45.244 -21.792 2.722 1.00 86.30 79 ALA B O 1
ATOM 3992 N N . ALA B 1 94 ? 43.868 -23.523 2.297 1.00 94.63 80 ALA B N 1
ATOM 3993 C CA . ALA B 1 94 ? 42.624 -22.745 2.380 1.00 102.27 80 ALA B CA 1
ATOM 3994 C C . ALA B 1 94 ? 42.536 -21.782 3.567 1.00 110.41 80 ALA B C 1
ATOM 3995 O O . ALA B 1 94 ? 42.096 -20.642 3.412 1.00 75.87 80 ALA B O 1
ATOM 3997 N N . ASP B 1 95 ? 42.957 -22.237 4.744 1.00 122.47 81 ASP B N 1
ATOM 3998 C CA . ASP B 1 95 ? 42.943 -21.394 5.936 1.00 98.52 81 ASP B CA 1
ATOM 3999 C C . ASP B 1 95 ? 43.865 -20.192 5.749 1.00 91.16 81 ASP B C 1
ATOM 4000 O O . ASP B 1 95 ? 43.603 -19.102 6.259 1.00 105.96 81 ASP B O 1
ATOM 4005 N N . ILE B 1 96 ? 44.948 -20.413 5.014 1.00 92.94 82 ILE B N 1
ATOM 4006 C CA . ILE B 1 96 ? 45.998 -19.420 4.826 1.00 85.34 82 ILE B CA 1
ATOM 4007 C C . ILE B 1 96 ? 45.732 -18.400 3.711 1.00 94.70 82 ILE B C 1
ATOM 4008 O O . ILE B 1 96 ? 46.279 -17.296 3.732 1.00 112.50 82 ILE B O 1
ATOM 4013 N N . ILE B 1 97 ? 44.865 -18.736 2.761 1.00 67.35 83 ILE B N 1
ATOM 4014 C CA . ILE B 1 97 ? 44.785 -17.937 1.539 1.00 92.12 83 ILE B CA 1
ATOM 4015 C C . ILE B 1 97 ? 43.822 -16.764 1.687 1.00 85.73 83 ILE B C 1
ATOM 4016 O O . ILE B 1 97 ? 42.610 -16.943 1.783 1.00 80.60 83 ILE B O 1
ATOM 4021 N N . ASP B 1 98 ? 44.387 -15.560 1.678 1.00 83.86 84 ASP B N 1
ATOM 4022 C CA . ASP B 1 98 ? 43.642 -14.342 1.981 1.00 102.04 84 ASP B CA 1
ATOM 4023 C C . ASP B 1 98 ? 42.845 -13.796 0.801 1.00 97.01 84 ASP B C 1
ATOM 4024 O O . ASP B 1 98 ? 41.702 -13.377 0.960 1.00 93.42 84 ASP B O 1
ATOM 4029 N N . LEU B 1 99 ? 43.457 -13.798 -0.378 1.00 105.95 85 LEU B N 1
ATOM 4030 C CA . LEU B 1 99 ? 42.840 -13.215 -1.563 1.00 90.48 85 LEU B CA 1
ATOM 4031 C C . LEU B 1 99 ? 43.170 -14.043 -2.796 1.00 85.27 85 LEU B C 1
ATOM 4032 O O . LEU B 1 99 ? 44.251 -14.626 -2.893 1.00 83.68 85 LEU B O 1
ATOM 4037 N N . ALA B 1 100 ? 42.235 -14.099 -3.737 1.00 91.87 86 ALA B N 1
ATOM 4038 C CA . ALA B 1 100 ? 42.449 -14.868 -4.956 1.00 85.91 86 ALA B CA 1
ATOM 4039 C C . ALA B 1 100 ? 42.206 -14.023 -6.198 1.00 100.58 86 ALA B C 1
ATOM 4040 O O . ALA B 1 100 ? 41.280 -13.226 -6.237 1.00 110.93 86 ALA B O 1
ATOM 4042 N N . LEU B 1 101 ? 43.048 -14.196 -7.210 1.00 98.38 87 LEU B N 1
ATOM 4043 C CA . LEU B 1 101 ? 42.832 -13.541 -8.494 1.00 98.50 87 LEU B CA 1
ATOM 4044 C C . LEU B 1 101 ? 42.462 -14.590 -9.528 1.00 91.43 87 LEU B C 1
ATOM 4045 O O . LEU B 1 101 ? 43.267 -15.471 -9.831 1.00 94.09 87 LEU B O 1
ATOM 4050 N N . ILE B 1 102 ? 41.249 -14.511 -10.069 1.00 64.64 88 ILE B N 1
ATOM 4051 C CA . ILE B 1 102 ? 40.876 -15.426 -11.146 1.00 75.07 88 ILE B CA 1
ATOM 4052 C C . ILE B 1 102 ? 41.041 -14.733 -12.487 1.00 77.32 88 ILE B C 1
ATOM 4053 O O . ILE B 1 102 ? 40.316 -13.788 -12.792 1.00 103.16 88 ILE B O 1
ATOM 4058 N N . VAL B 1 103 ? 41.987 -15.201 -13.294 1.00 64.42 89 VAL B N 1
ATOM 4059 C CA . VAL B 1 103 ? 42.208 -14.576 -14.592 1.00 72.09 89 VAL B CA 1
ATOM 4060 C C . VAL B 1 103 ? 41.395 -15.215 -15.712 1.00 75.11 89 VAL B C 1
ATOM 4061 O O . VAL B 1 103 ? 41.338 -16.437 -15.853 1.00 83.04 89 VAL B O 1
ATOM 4065 N N . VAL B 1 104 ? 40.754 -14.360 -16.499 1.00 88.61 90 VAL B N 1
ATOM 4066 C CA . VAL B 1 104 ? 39.962 -14.805 -17.632 1.00 93.92 90 VAL B CA 1
ATOM 4067 C C . VAL B 1 104 ? 40.406 -14.065 -18.890 1.00 95.89 90 VAL B C 1
ATOM 4068 O O . VAL B 1 104 ? 40.527 -12.838 -18.890 1.00 90.94 90 VAL B O 1
ATOM 4072 N N . ASP B 1 105 ? 40.676 -14.819 -19.951 1.00 83.05 91 ASP B N 1
ATOM 4073 C CA . ASP B 1 105 ? 41.088 -14.234 -21.220 1.00 94.78 91 ASP B CA 1
ATOM 4074 C C . ASP B 1 105 ? 39.977 -13.353 -21.781 1.00 102.49 91 ASP B C 1
ATOM 4075 O O . ASP B 1 105 ? 38.818 -13.760 -21.824 1.00 96.71 91 ASP B O 1
ATOM 4080 N N . ALA B 1 106 ? 40.336 -12.143 -22.200 1.00 75.92 92 ALA B N 1
ATOM 4081 C CA . ALA B 1 106 ? 39.361 -11.188 -22.715 1.00 78.11 92 ALA B CA 1
ATOM 4082 C C . ALA B 1 106 ? 38.611 -11.741 -23.921 1.00 98.28 92 ALA B C 1
ATOM 4083 O O . ALA B 1 106 ? 37.383 -11.676 -23.983 1.00 106.00 92 ALA B O 1
ATOM 4085 N N . LYS B 1 107 ? 39.358 -12.285 -24.876 1.00 90.01 93 LYS B N 1
ATOM 4086 C CA . LYS B 1 107 ? 38.772 -12.819 -26.101 1.00 114.93 93 LYS B CA 1
ATOM 4087 C C . LYS B 1 107 ? 38.032 -14.142 -25.904 1.00 113.54 93 LYS B C 1
ATOM 4088 O O . LYS B 1 107 ? 36.867 -14.269 -26.281 1.00 105.78 93 LYS B O 1
ATOM 4094 N N . GLU B 1 108 ? 38.709 -15.120 -25.311 1.00 99.40 94 GLU B N 1
ATOM 4095 C CA . GLU B 1 108 ? 38.136 -16.453 -25.147 1.00 103.71 94 GLU B CA 1
ATOM 4096 C C . GLU B 1 108 ? 37.058 -16.482 -24.074 1.00 104.45 94 GLU B C 1
ATOM 4097 O O . GLU B 1 108 ? 36.089 -17.235 -24.173 1.00 98.83 94 GLU B O 1
ATOM 4103 N N . GLY B 1 109 ? 37.236 -15.662 -23.046 1.00 108.23 95 GLY B N 1
ATOM 4104 C CA . GLY B 1 109 ? 36.302 -15.626 -21.940 1.00 95.26 95 GLY B CA 1
ATOM 4105 C C . GLY B 1 109 ? 36.436 -16.841 -21.046 1.00 95.38 95 GLY B C 1
ATOM 4106 O O . GLY B 1 109 ? 37.360 -17.638 -21.209 1.00 100.96 95 GLY B O 1
ATOM 4107 N N . PRO B 1 110 ? 35.509 -16.983 -20.089 1.00 103.35 96 PRO B N 1
ATOM 4108 C CA . PRO B 1 110 ? 35.513 -18.060 -19.095 1.00 79.01 96 PRO B CA 1
ATOM 4109 C C . PRO B 1 110 ? 35.503 -19.450 -19.724 1.00 78.44 96 PRO B C 1
ATOM 4110 O O . PRO B 1 110 ? 34.847 -19.675 -20.741 1.00 161.48 96 PRO B O 1
ATOM 4114 N N . LYS B 1 111 ? 36.235 -20.370 -19.107 1.00 99.98 97 LYS B N 1
ATOM 4115 C CA . LYS B 1 111 ? 36.288 -21.758 -19.544 1.00 105.33 97 LYS B CA 1
ATOM 4116 C C . LYS B 1 111 ? 36.081 -22.652 -18.328 1.00 115.25 97 LYS B C 1
ATOM 4117 O O . LYS B 1 111 ? 36.072 -22.168 -17.196 1.00 102.94 97 LYS B O 1
ATOM 4123 N N . THR B 1 112 ? 35.897 -23.947 -18.569 1.00 106.03 98 THR B N 1
ATOM 4124 C CA . THR B 1 112 ? 35.551 -24.901 -17.514 1.00 98.58 98 THR B CA 1
ATOM 4125 C C . THR B 1 112 ? 36.432 -24.813 -16.264 1.00 102.82 98 THR B C 1
ATOM 4126 O O . THR B 1 112 ? 35.930 -24.890 -15.140 1.00 102.69 98 THR B O 1
ATOM 4130 N N . GLN B 1 113 ? 37.737 -24.647 -16.461 1.00 102.32 99 GLN B N 1
ATOM 4131 C CA . GLN B 1 113 ? 38.668 -24.556 -15.339 1.00 100.93 99 GLN B CA 1
ATOM 4132 C C . GLN B 1 113 ? 38.443 -23.294 -14.514 1.00 104.62 99 GLN B C 1
ATOM 4133 O O . GLN B 1 113 ? 38.524 -23.327 -13.285 1.00 119.34 99 GLN B O 1
ATOM 4139 N N . THR B 1 114 ? 38.164 -22.184 -15.192 1.00 85.27 100 THR B N 1
ATOM 4140 C CA . THR B 1 114 ? 37.854 -20.933 -14.507 1.00 80.88 100 THR B CA 1
ATOM 4141 C C . THR B 1 114 ? 36.618 -21.104 -13.629 1.00 83.33 100 THR B C 1
ATOM 4142 O O . THR B 1 114 ? 36.543 -20.553 -12.529 1.00 111.72 100 THR B O 1
ATOM 4146 N N . GLY B 1 115 ? 35.657 -21.880 -14.120 1.00 83.66 101 GLY B N 1
ATOM 4147 C CA . GLY B 1 115 ? 34.447 -22.169 -13.374 1.00 91.54 101 GLY B CA 1
ATOM 4148 C C . GLY B 1 115 ? 34.711 -23.068 -12.183 1.00 108.66 101 GLY B C 1
ATOM 4149 O O . GLY B 1 115 ? 34.125 -22.882 -11.116 1.00 120.18 101 GLY B O 1
ATOM 4150 N N . GLU B 1 116 ? 35.591 -24.048 -12.365 1.00 106.07 102 GLU B N 1
ATOM 4151 C CA . GLU B 1 116 ? 35.969 -24.943 -11.276 1.00 94.43 102 GLU B CA 1
ATOM 4152 C C . GLU B 1 116 ? 36.648 -24.166 -10.152 1.00 98.25 102 GLU B C 1
ATOM 4153 O O . GLU B 1 116 ? 36.340 -24.359 -8.972 1.00 112.21 102 GLU B O 1
ATOM 4159 N N . HIS B 1 117 ? 37.567 -23.282 -10.529 1.00 87.05 103 HIS B N 1
ATOM 4160 C CA . HIS B 1 117 ? 38.255 -22.433 -9.563 1.00 86.23 103 HIS B CA 1
ATOM 4161 C C . HIS B 1 117 ? 37.275 -21.490 -8.876 1.00 92.81 103 HIS B C 1
ATOM 4162 O O . HIS B 1 117 ? 37.387 -21.235 -7.679 1.00 106.16 103 HIS B O 1
ATOM 4169 N N . MET B 1 118 ? 36.313 -20.981 -9.640 1.00 85.51 104 MET B N 1
ATOM 4170 C CA . MET B 1 118 ? 35.280 -20.111 -9.088 1.00 111.41 104 MET B CA 1
ATOM 4171 C C . MET B 1 118 ? 34.503 -20.842 -8.000 1.00 111.19 104 MET B C 1
ATOM 4172 O O . MET B 1 118 ? 34.317 -20.328 -6.893 1.00 108.09 104 MET B O 1
ATOM 4177 N N . LEU B 1 119 ? 34.059 -22.050 -8.332 1.00 99.08 105 LEU B N 1
ATOM 4178 C CA . LEU B 1 119 ? 33.314 -22.893 -7.407 1.00 105.67 105 LEU B CA 1
ATOM 4179 C C . LEU B 1 119 ? 34.119 -23.202 -6.149 1.00 119.60 105 LEU B C 1
ATOM 4180 O O . LEU B 1 119 ? 33.595 -23.133 -5.036 1.00 117.12 105 LEU B O 1
ATOM 4185 N N . ILE B 1 120 ? 35.392 -23.542 -6.330 1.00 104.09 106 ILE B N 1
ATOM 4186 C CA . ILE B 1 120 ? 36.267 -23.855 -5.203 1.00 85.24 106 ILE B CA 1
ATOM 4187 C C . ILE B 1 120 ? 36.456 -22.655 -4.277 1.00 97.16 106 ILE B C 1
ATOM 4188 O O . ILE B 1 120 ? 36.294 -22.767 -3.061 1.00 93.88 106 ILE B O 1
ATOM 4193 N N . LEU B 1 121 ? 36.787 -21.508 -4.859 1.00 70.71 107 LEU B N 1
ATOM 4194 C CA . LEU B 1 121 ? 37.010 -20.295 -4.081 1.00 73.28 107 LEU B CA 1
ATOM 4195 C C . LEU B 1 121 ? 35.739 -19.837 -3.378 1.00 83.33 107 LEU B C 1
ATOM 4196 O O . LEU B 1 121 ? 35.797 -19.250 -2.297 1.00 91.20 107 LEU B O 1
ATOM 4201 N N . ASP B 1 122 ? 34.590 -20.108 -3.990 1.00 90.57 108 ASP B N 1
ATOM 4202 C CA . ASP B 1 122 ? 33.317 -19.790 -3.357 1.00 108.59 108 ASP B CA 1
ATOM 4203 C C . ASP B 1 122 ? 33.054 -20.716 -2.175 1.00 107.07 108 ASP B C 1
ATOM 4204 O O . ASP B 1 122 ? 32.591 -20.275 -1.122 1.00 91.98 108 ASP B O 1
ATOM 4209 N N . HIS B 1 123 ? 33.346 -22.000 -2.361 1.00 83.74 109 HIS B N 1
ATOM 4210 C CA . HIS B 1 123 ? 33.130 -22.994 -1.315 1.00 104.52 109 HIS B CA 1
ATOM 4211 C C . HIS B 1 123 ? 34.016 -22.750 -0.097 1.00 92.40 109 HIS B C 1
ATOM 4212 O O . HIS B 1 123 ? 33.616 -23.022 1.035 1.00 95.67 109 HIS B O 1
ATOM 4219 N N . PHE B 1 124 ? 35.218 -22.234 -0.331 1.00 86.77 110 PHE B N 1
ATOM 4220 C CA . PHE B 1 124 ? 36.169 -21.998 0.750 1.00 86.86 110 PHE B CA 1
ATOM 4221 C C . PHE B 1 124 ? 36.076 -20.578 1.305 1.00 112.96 110 PHE B C 1
ATOM 4222 O O . PHE B 1 124 ? 36.874 -20.187 2.159 1.00 131.68 110 PHE B O 1
ATOM 4230 N N . ASN B 1 125 ? 35.108 -19.814 0.803 1.00 78.87 111 ASN B N 1
ATOM 4231 C CA . ASN B 1 125 ? 34.852 -18.449 1.266 1.00 104.28 111 ASN B CA 1
ATOM 4232 C C . ASN B 1 125 ? 36.049 -17.518 1.075 1.00 105.32 111 ASN B C 1
ATOM 4233 O O . ASN B 1 125 ? 36.237 -16.566 1.833 1.00 105.21 111 ASN B O 1
ATOM 4238 N N . ILE B 1 126 ? 36.856 -17.800 0.059 1.00 99.51 112 ILE B N 1
ATOM 4239 C CA . ILE B 1 126 ? 38.010 -16.967 -0.252 1.00 86.60 112 ILE B CA 1
ATOM 4240 C C . ILE B 1 126 ? 37.595 -15.817 -1.163 1.00 89.18 112 ILE B C 1
ATOM 4241 O O . ILE B 1 126 ? 37.074 -16.047 -2.253 1.00 94.36 112 ILE B O 1
ATOM 4246 N N . PRO B 1 127 ? 37.818 -14.572 -0.714 1.00 85.57 113 PRO B N 1
ATOM 4247 C CA . PRO B 1 127 ? 37.453 -13.397 -1.512 1.00 87.67 113 PRO B CA 1
ATOM 4248 C C . PRO B 1 127 ? 38.309 -13.282 -2.770 1.00 87.79 113 PRO B C 1
ATOM 4249 O O . PRO B 1 127 ? 39.505 -13.598 -2.748 1.00 80.77 113 PRO B O 1
ATOM 4253 N N . ILE B 1 128 ? 37.695 -12.840 -3.863 1.00 105.98 114 ILE B N 1
ATOM 4254 C CA . ILE B 1 128 ? 38.374 -12.831 -5.151 1.00 94.56 114 ILE B CA 1
ATOM 4255 C C . ILE B 1 128 ? 38.289 -11.510 -5.900 1.00 83.53 114 ILE B C 1
ATOM 4256 O O . ILE B 1 128 ? 37.439 -10.661 -5.625 1.00 95.86 114 ILE B O 1
ATOM 4261 N N . ILE B 1 129 ? 39.199 -11.360 -6.853 1.00 81.31 115 ILE B N 1
ATOM 4262 C CA . ILE B 1 129 ? 39.134 -10.317 -7.854 1.00 85.15 115 ILE B CA 1
ATOM 4263 C C . ILE B 1 129 ? 39.209 -11.011 -9.207 1.00 84.97 115 ILE B C 1
ATOM 4264 O O . ILE B 1 129 ? 40.096 -11.843 -9.446 1.00 97.79 115 ILE B O 1
ATOM 4269 N N . VAL B 1 130 ? 38.259 -10.698 -10.079 1.00 88.55 116 VAL B N 1
ATOM 4270 C CA . VAL B 1 130 ? 38.276 -11.239 -11.427 1.00 87.30 116 VAL B CA 1
ATOM 4271 C C . VAL B 1 130 ? 39.147 -10.339 -12.286 1.00 87.32 116 VAL B C 1
ATOM 4272 O O . VAL B 1 130 ? 38.859 -9.156 -12.465 1.00 94.68 116 VAL B O 1
ATOM 4276 N N . VAL B 1 131 ? 40.224 -10.909 -12.806 1.00 83.37 117 VAL B N 1
ATOM 4277 C CA . VAL B 1 131 ? 41.176 -10.155 -13.599 1.00 81.52 117 VAL B CA 1
ATOM 4278 C C . VAL B 1 131 ? 41.088 -10.595 -15.049 1.00 93.90 117 VAL B C 1
ATOM 4279 O O . VAL B 1 131 ? 41.396 -11.738 -15.378 1.00 109.47 117 VAL B O 1
ATOM 4283 N N . ILE B 1 132 ? 40.661 -9.688 -15.919 1.00 88.67 118 ILE B N 1
ATOM 4284 C CA . ILE B 1 132 ? 40.537 -10.013 -17.330 1.00 90.68 118 ILE B CA 1
ATOM 4285 C C . ILE B 1 132 ? 41.843 -9.688 -18.038 1.00 96.37 118 ILE B C 1
ATOM 4286 O O . ILE B 1 132 ? 42.234 -8.525 -18.139 1.00 97.09 118 ILE B O 1
ATOM 4291 N N . THR B 1 133 ? 42.513 -10.726 -18.527 1.00 87.77 119 THR B N 1
ATOM 4292 C CA . THR B 1 133 ? 43.845 -10.566 -19.100 1.00 87.22 119 THR B CA 1
ATOM 4293 C C . THR B 1 133 ? 43.815 -10.438 -20.616 1.00 81.40 119 THR B C 1
ATOM 4294 O O . THR B 1 133 ? 42.753 -10.519 -21.236 1.00 82.34 119 THR B O 1
ATOM 4298 N N . LYS B 1 134 ? 44.997 -10.248 -21.198 1.00 92.26 120 LYS B N 1
ATOM 4299 C CA . LYS B 1 134 ? 45.162 -10.108 -22.643 1.00 90.22 120 LYS B CA 1
ATOM 4300 C C . LYS B 1 134 ? 44.256 -9.022 -23.218 1.00 84.04 120 LYS B C 1
ATOM 4301 O O . LYS B 1 134 ? 43.651 -9.202 -24.275 1.00 95.41 120 LYS B O 1
ATOM 4307 N N . SER B 1 135 ? 44.165 -7.897 -22.516 1.00 82.33 121 SER B N 1
ATOM 4308 C CA . SER B 1 135 ? 43.308 -6.797 -22.943 1.00 91.29 121 SER B CA 1
ATOM 4309 C C . SER B 1 135 ? 43.900 -6.079 -24.149 1.00 107.94 121 SER B C 1
ATOM 4310 O O . SER B 1 135 ? 43.204 -5.348 -24.853 1.00 113.99 121 SER B O 1
ATOM 4313 N N . ASP B 1 136 ? 45.190 -6.294 -24.382 1.00 80.61 122 ASP B N 1
ATOM 4314 C CA . ASP B 1 136 ? 45.860 -5.735 -25.547 1.00 83.06 122 ASP B CA 1
ATOM 4315 C C . ASP B 1 136 ? 45.440 -6.487 -26.803 1.00 91.09 122 ASP B C 1
ATOM 4316 O O . ASP B 1 136 ? 45.659 -6.024 -27.923 1.00 119.94 122 ASP B O 1
ATOM 4321 N N . ASN B 1 137 ? 44.835 -7.653 -26.603 1.00 106.66 123 ASN B N 1
ATOM 4322 C CA . ASN B 1 137 ? 44.413 -8.509 -27.702 1.00 85.18 123 ASN B CA 1
ATOM 4323 C C . ASN B 1 137 ? 42.956 -8.301 -28.099 1.00 106.28 123 ASN B C 1
ATOM 4324 O O . ASN B 1 137 ? 42.484 -8.893 -29.068 1.00 124.22 123 ASN B O 1
ATOM 4329 N N . ALA B 1 138 ? 42.246 -7.454 -27.360 1.00 96.37 124 ALA B N 1
ATOM 4330 C CA . ALA B 1 138 ? 40.822 -7.254 -27.610 1.00 94.60 124 ALA B CA 1
ATOM 4331 C C . ALA B 1 138 ? 40.440 -5.784 -27.735 1.00 102.44 124 ALA B C 1
ATOM 4332 O O . ALA B 1 138 ? 41.279 -4.894 -27.595 1.00 121.50 124 ALA B O 1
ATOM 4334 N N . GLY B 1 139 ? 39.159 -5.544 -27.996 1.00 91.58 125 GLY B N 1
ATOM 4335 C CA . GLY B 1 139 ? 38.633 -4.196 -28.102 1.00 99.42 125 GLY B CA 1
ATOM 4336 C C . GLY B 1 139 ? 37.903 -3.772 -26.843 1.00 119.14 125 GLY B C 1
ATOM 4337 O O . GLY B 1 139 ? 37.619 -4.595 -25.977 1.00 115.15 125 GLY B O 1
ATOM 4338 N N . THR B 1 140 ? 37.594 -2.482 -26.748 1.00 125.41 126 THR B N 1
ATOM 4339 C CA . THR B 1 140 ? 36.912 -1.925 -25.582 1.00 109.23 126 THR B CA 1
ATOM 4340 C C . THR B 1 140 ? 35.582 -2.632 -25.289 1.00 119.42 126 THR B C 1
ATOM 4341 O O . THR B 1 140 ? 35.365 -3.156 -24.185 1.00 132.34 126 THR B O 1
ATOM 4345 N N . GLU B 1 141 ? 34.703 -2.665 -26.287 1.00 125.42 127 GLU B N 1
ATOM 4346 C CA . GLU B 1 141 ? 33.382 -3.257 -26.117 1.00 116.58 127 GLU B CA 1
ATOM 4347 C C . GLU B 1 141 ? 33.457 -4.761 -25.885 1.00 119.67 127 GLU B C 1
ATOM 4348 O O . GLU B 1 141 ? 32.638 -5.319 -25.161 1.00 131.41 127 GLU B O 1
ATOM 4354 N N . GLU B 1 142 ? 34.442 -5.406 -26.503 1.00 111.38 128 GLU B N 1
ATOM 4355 C CA . GLU B 1 142 ? 34.659 -6.846 -26.360 1.00 101.32 128 GLU B CA 1
ATOM 4356 C C . GLU B 1 142 ? 35.000 -7.204 -24.912 1.00 113.62 128 GLU B C 1
ATOM 4357 O O . GLU B 1 142 ? 34.375 -8.090 -24.294 1.00 113.49 128 GLU B O 1
ATOM 4363 N N . ILE B 1 143 ? 36.003 -6.507 -24.384 1.00 105.63 129 ILE B N 1
ATOM 4364 C CA . ILE B 1 143 ? 36.390 -6.623 -22.985 1.00 89.62 129 ILE B CA 1
ATOM 4365 C C . ILE B 1 143 ? 35.176 -6.396 -22.097 1.00 92.28 129 ILE B C 1
ATOM 4366 O O . ILE B 1 143 ? 34.952 -7.139 -21.134 1.00 89.42 129 ILE B O 1
ATOM 4371 N N . LYS B 1 144 ? 34.376 -5.388 -22.440 1.00 103.89 130 LYS B N 1
ATOM 4372 C CA . LYS B 1 144 ? 33.165 -5.111 -21.671 1.00 90.02 130 LYS B CA 1
ATOM 4373 C C . LYS B 1 144 ? 32.203 -6.299 -21.689 1.00 108.28 130 LYS B C 1
ATOM 4374 O O . LYS B 1 144 ? 31.568 -6.610 -20.678 1.00 117.93 130 LYS B O 1
ATOM 4380 N N . ARG B 1 145 ? 32.108 -6.962 -22.839 1.00 109.43 131 ARG B N 1
ATOM 4381 C CA . ARG B 1 145 ? 31.262 -8.143 -22.979 1.00 110.76 131 ARG B CA 1
ATOM 4382 C C . ARG B 1 145 ? 31.695 -9.230 -22.005 1.00 108.80 131 ARG B C 1
ATOM 4383 O O . ARG B 1 145 ? 30.887 -9.711 -21.197 1.00 108.19 131 ARG B O 1
ATOM 4391 N N . THR B 1 146 ? 32.970 -9.610 -22.082 1.00 92.08 132 THR B N 1
ATOM 4392 C CA . THR B 1 146 ? 33.485 -10.660 -21.199 1.00 97.08 132 THR B CA 1
ATOM 4393 C C . THR B 1 146 ? 33.277 -10.291 -19.726 1.00 109.98 132 THR B C 1
ATOM 4394 O O . THR B 1 146 ? 32.890 -11.134 -18.906 1.00 95.99 132 THR B O 1
ATOM 4398 N N . GLU B 1 147 ? 33.512 -9.020 -19.407 1.00 115.55 133 GLU B N 1
ATOM 4399 C CA . GLU B 1 147 ? 33.300 -8.513 -18.054 1.00 102.98 133 GLU B CA 1
ATOM 4400 C C . GLU B 1 147 ? 31.864 -8.731 -17.581 1.00 98.51 133 GLU B C 1
ATOM 4401 O O . GLU B 1 147 ? 31.637 -9.280 -16.497 1.00 84.78 133 GLU B O 1
ATOM 4407 N N . MET B 1 148 ? 30.902 -8.307 -18.398 1.00 94.71 134 MET B N 1
ATOM 4408 C CA . MET B 1 148 ? 29.488 -8.489 -18.074 1.00 90.91 134 MET B CA 1
ATOM 4409 C C . MET B 1 148 ? 29.151 -9.958 -17.854 1.00 113.61 134 MET B C 1
ATOM 4410 O O . MET B 1 148 ? 28.414 -10.305 -16.922 1.00 128.40 134 MET B O 1
ATOM 4415 N N . ILE B 1 149 ? 29.699 -10.814 -18.714 1.00 97.09 135 ILE B N 1
ATOM 4416 C CA . ILE B 1 149 ? 29.531 -12.256 -18.561 1.00 96.99 135 ILE B CA 1
ATOM 4417 C C . ILE B 1 149 ? 29.978 -12.692 -17.173 1.00 113.89 135 ILE B C 1
ATOM 4418 O O . ILE B 1 149 ? 29.264 -13.416 -16.471 1.00 132.31 135 ILE B O 1
ATOM 4423 N N . MET B 1 150 ? 31.156 -12.226 -16.773 1.00 99.13 136 MET B N 1
ATOM 4424 C CA . MET B 1 150 ? 31.706 -12.615 -15.480 1.00 95.37 136 MET B CA 1
ATOM 4425 C C . MET B 1 150 ? 30.885 -12.113 -14.295 1.00 108.81 136 MET B C 1
ATOM 4426 O O . MET B 1 150 ? 30.712 -12.837 -13.317 1.00 97.90 136 MET B O 1
ATOM 4431 N N . LYS B 1 151 ? 30.374 -10.887 -14.382 1.00 85.42 137 LYS B N 1
ATOM 4432 C CA . LYS B 1 151 ? 29.483 -10.380 -13.339 1.00 100.25 137 LYS B CA 1
ATOM 4433 C C . LYS B 1 151 ? 28.246 -11.271 -13.221 1.00 109.67 137 LYS B C 1
ATOM 4434 O O . LYS B 1 151 ? 27.853 -11.685 -12.117 1.00 105.37 137 LYS B O 1
ATOM 4440 N N . SER B 1 152 ? 27.651 -11.577 -14.372 1.00 105.32 138 SER B N 1
ATOM 4441 C CA . SER B 1 152 ? 26.452 -12.407 -14.421 1.00 115.17 138 SER B CA 1
ATOM 4442 C C . SER B 1 152 ? 26.723 -13.815 -13.898 1.00 112.86 138 SER B C 1
ATOM 4443 O O . SER B 1 152 ? 25.814 -14.495 -13.422 1.00 132.33 138 SER B O 1
ATOM 4446 N N . ILE B 1 153 ? 27.976 -14.251 -13.988 1.00 95.70 139 ILE B N 1
ATOM 4447 C CA . ILE B 1 153 ? 28.372 -15.531 -13.407 1.00 107.84 139 ILE B CA 1
ATOM 4448 C C . ILE B 1 153 ? 28.502 -15.425 -11.888 1.00 117.00 139 ILE B C 1
ATOM 4449 O O . ILE B 1 153 ? 28.043 -16.302 -11.151 1.00 120.31 139 ILE B O 1
ATOM 4454 N N . LEU B 1 154 ? 29.118 -14.340 -11.428 1.00 104.66 140 LEU B N 1
ATOM 4455 C CA . LEU B 1 154 ? 29.289 -14.097 -10.001 1.00 91.94 140 LEU B CA 1
ATOM 4456 C C . LEU B 1 154 ? 27.954 -14.034 -9.271 1.00 114.45 140 LEU B C 1
ATOM 4457 O O . LEU B 1 154 ? 27.854 -14.449 -8.119 1.00 105.22 140 LEU B O 1
ATOM 4462 N N . GLN B 1 155 ? 26.929 -13.514 -9.940 1.00 128.98 141 GLN B N 1
ATOM 4463 C CA . GLN B 1 155 ? 25.629 -13.362 -9.289 1.00 123.31 141 GLN B CA 1
ATOM 4464 C C . GLN B 1 155 ? 24.966 -14.698 -8.924 1.00 123.45 141 GLN B C 1
ATOM 4465 O O . GLN B 1 155 ? 24.047 -14.736 -8.105 1.00 151.13 141 GLN B O 1
ATOM 4471 N N . SER B 1 156 ? 25.434 -15.787 -9.527 1.00 106.88 142 SER B N 1
ATOM 4472 C CA . SER B 1 156 ? 24.916 -17.115 -9.206 1.00 117.77 142 SER B CA 1
ATOM 4473 C C . SER B 1 156 ? 25.792 -17.792 -8.157 1.00 120.03 142 SER B C 1
ATOM 4474 O O . SER B 1 156 ? 25.547 -18.934 -7.767 1.00 125.05 142 SER B O 1
ATOM 4477 N N . THR B 1 157 ? 26.816 -17.075 -7.711 1.00 123.01 143 THR B N 1
ATOM 4478 C CA . THR B 1 157 ? 27.786 -17.598 -6.758 1.00 110.43 143 THR B CA 1
ATOM 4479 C C . THR B 1 157 ? 27.436 -17.142 -5.344 1.00 124.28 143 THR B C 1
ATOM 4480 O O . THR B 1 157 ? 27.062 -15.992 -5.144 1.00 148.78 143 THR B O 1
ATOM 4484 N N . HIS B 1 158 ? 27.545 -18.042 -4.370 1.00 120.23 144 HIS B N 1
ATOM 4485 C CA . HIS B 1 158 ? 27.137 -17.743 -2.997 1.00 129.51 144 HIS B CA 1
ATOM 4486 C C . HIS B 1 158 ? 27.838 -16.526 -2.375 1.00 131.74 144 HIS B C 1
ATOM 4487 O O . HIS B 1 158 ? 27.213 -15.483 -2.179 1.00 106.62 144 HIS B O 1
ATOM 4494 N N . ASN B 1 159 ? 29.126 -16.658 -2.064 1.00 114.54 145 ASN B N 1
ATOM 4495 C CA . ASN B 1 159 ? 29.850 -15.592 -1.365 1.00 124.83 145 ASN B CA 1
ATOM 4496 C C . ASN B 1 159 ? 30.534 -14.543 -2.249 1.00 129.78 145 ASN B C 1
ATOM 4497 O O . ASN B 1 159 ? 30.902 -13.470 -1.772 1.00 130.00 145 ASN B O 1
ATOM 4502 N N . LEU B 1 160 ? 30.702 -14.853 -3.529 1.00 132.03 146 LEU B N 1
ATOM 4503 C CA . LEU B 1 160 ? 31.463 -13.997 -4.442 1.00 114.23 146 LEU B CA 1
ATOM 4504 C C . LEU B 1 160 ? 30.607 -13.040 -5.275 1.00 107.06 146 LEU B C 1
ATOM 4505 O O . LEU B 1 160 ? 31.115 -12.394 -6.191 1.00 103.64 146 LEU B O 1
ATOM 4510 N N . LYS B 1 161 ? 29.316 -12.972 -4.957 1.00 110.97 147 LYS B N 1
ATOM 4511 C CA . LYS B 1 161 ? 28.317 -12.310 -5.800 1.00 102.23 147 LYS B CA 1
ATOM 4512 C C . LYS B 1 161 ? 28.704 -10.931 -6.343 1.00 107.64 147 LYS B C 1
ATOM 4513 O O . LYS B 1 161 ? 28.625 -10.699 -7.550 1.00 122.28 147 LYS B O 1
ATOM 4519 N N . ASN B 1 162 ? 29.115 -10.022 -5.466 1.00 91.35 148 ASN B N 1
ATOM 4520 C CA . ASN B 1 162 ? 29.433 -8.656 -5.892 1.00 116.50 148 ASN B CA 1
ATOM 4521 C C . ASN B 1 162 ? 30.923 -8.324 -6.103 1.00 101.38 148 ASN B C 1
ATOM 4522 O O . ASN B 1 162 ? 31.268 -7.185 -6.420 1.00 113.15 148 ASN B O 1
ATOM 4527 N N . SER B 1 163 ? 31.790 -9.321 -5.939 1.00 85.46 149 SER B N 1
ATOM 4528 C CA . SER B 1 163 ? 33.242 -9.122 -6.029 1.00 105.07 149 SER B CA 1
ATOM 4529 C C . SER B 1 163 ? 33.701 -8.434 -7.321 1.00 97.60 149 SER B C 1
ATOM 4530 O O . SER B 1 163 ? 33.206 -8.733 -8.407 1.00 81.70 149 SER B O 1
ATOM 4533 N N . SER B 1 164 ? 34.656 -7.517 -7.185 1.00 103.53 150 SER B N 1
ATOM 4534 C CA . SER B 1 164 ? 35.048 -6.613 -8.269 1.00 114.44 150 SER B CA 1
ATOM 4535 C C . SER B 1 164 ? 35.844 -7.248 -9.413 1.00 104.19 150 SER B C 1
ATOM 4536 O O . SER B 1 164 ? 36.561 -8.230 -9.223 1.00 95.62 150 SER B O 1
ATOM 4539 N N . ILE B 1 165 ? 35.708 -6.659 -10.600 1.00 129.63 151 ILE B N 1
ATOM 4540 C CA . ILE B 1 165 ? 36.369 -7.141 -11.810 1.00 99.36 151 ILE B CA 1
ATOM 4541 C C . ILE B 1 165 ? 37.130 -6.008 -12.491 1.00 92.20 151 ILE B C 1
ATOM 4542 O O . ILE B 1 165 ? 36.612 -4.900 -12.619 1.00 110.75 151 ILE B O 1
ATOM 4547 N N . ILE B 1 166 ? 38.355 -6.282 -12.933 1.00 86.14 152 ILE B N 1
ATOM 4548 C CA . ILE B 1 166 ? 39.131 -5.277 -13.651 1.00 90.41 152 ILE B CA 1
ATOM 4549 C C . ILE B 1 166 ? 39.857 -5.869 -14.864 1.00 76.77 152 ILE B C 1
ATOM 4550 O O . ILE B 1 166 ? 40.422 -6.960 -14.784 1.00 88.01 152 ILE B O 1
ATOM 4555 N N . PRO B 1 167 ? 39.836 -5.150 -15.999 1.00 87.00 153 PRO B N 1
ATOM 4556 C CA . PRO B 1 167 ? 40.633 -5.531 -17.170 1.00 75.79 153 PRO B CA 1
ATOM 4557 C C . PRO B 1 167 ? 42.093 -5.114 -17.027 1.00 88.06 153 PRO B C 1
ATOM 4558 O O . PRO B 1 167 ? 42.365 -4.030 -16.507 1.00 95.22 153 PRO B O 1
ATOM 4562 N N . ILE B 1 168 ? 43.015 -5.946 -17.506 1.00 73.67 154 ILE B N 1
ATOM 4563 C CA . ILE B 1 168 ? 44.432 -5.588 -17.555 1.00 90.20 154 ILE B CA 1
ATOM 4564 C C . ILE B 1 168 ? 45.120 -6.217 -18.760 1.00 113.49 154 ILE B C 1
ATOM 4565 O O . ILE B 1 168 ? 44.622 -7.181 -19.342 1.00 133.02 154 ILE B O 1
ATOM 4570 N N . SER B 1 169 ? 46.267 -5.659 -19.130 1.00 74.04 155 SER B N 1
ATOM 4571 C CA . SER B 1 169 ? 47.177 -6.323 -20.052 1.00 97.74 155 SER B CA 1
ATOM 4572 C C . SER B 1 169 ? 48.532 -6.492 -19.375 1.00 93.34 155 SER B C 1
ATOM 4573 O O . SER B 1 169 ? 49.230 -5.511 -19.117 1.00 80.69 155 SER B O 1
ATOM 4576 N N . ALA B 1 170 ? 48.899 -7.735 -19.088 1.00 82.54 156 ALA B N 1
ATOM 4577 C CA . ALA B 1 170 ? 50.161 -8.020 -18.415 1.00 79.54 156 ALA B CA 1
ATOM 4578 C C . ALA B 1 170 ? 51.339 -7.678 -19.319 1.00 82.77 156 ALA B C 1
ATOM 4579 O O . ALA B 1 170 ? 52.406 -7.283 -18.849 1.00 96.57 156 ALA B O 1
ATOM 4581 N N . LYS B 1 171 ? 51.129 -7.834 -20.621 1.00 97.39 157 LYS B N 1
ATOM 4582 C CA . LYS B 1 171 ? 52.152 -7.548 -21.618 1.00 109.50 157 LYS B CA 1
ATOM 4583 C C . LYS B 1 171 ? 52.364 -6.046 -21.761 1.00 105.60 157 LYS B C 1
ATOM 4584 O O . LYS B 1 171 ? 53.496 -5.566 -21.810 1.00 125.22 157 LYS B O 1
ATOM 4590 N N . THR B 1 172 ? 51.259 -5.313 -21.829 1.00 101.74 158 THR B N 1
ATOM 4591 C CA . THR B 1 172 ? 51.289 -3.866 -22.006 1.00 100.41 158 THR B CA 1
ATOM 4592 C C . THR B 1 172 ? 51.593 -3.123 -20.704 1.00 127.05 158 THR B C 1
ATOM 4593 O O . THR B 1 172 ? 52.374 -2.169 -20.688 1.00 120.04 158 THR B O 1
ATOM 4597 N N . GLY B 1 173 ? 50.994 -3.581 -19.609 1.00 137.89 159 GLY B N 1
ATOM 4598 C CA . GLY B 1 173 ? 51.076 -2.871 -18.346 1.00 132.77 159 GLY B CA 1
ATOM 4599 C C . GLY B 1 173 ? 49.762 -2.173 -18.060 1.00 112.56 159 GLY B C 1
ATOM 4600 O O . GLY B 1 173 ? 49.628 -1.432 -17.085 1.00 121.39 159 GLY B O 1
ATOM 4601 N N . PHE B 1 174 ? 48.790 -2.413 -18.934 1.00 90.49 160 PHE B N 1
ATOM 4602 C CA . PHE B 1 174 ? 47.468 -1.808 -18.830 1.00 99.56 160 PHE B CA 1
ATOM 4603 C C . PHE B 1 174 ? 46.741 -2.182 -17.548 1.00 105.33 160 PHE B C 1
ATOM 4604 O O . PHE B 1 174 ? 46.654 -3.356 -17.197 1.00 94.18 160 PHE B O 1
ATOM 4612 N N . GLY B 1 175 ? 46.232 -1.172 -16.850 1.00 119.13 161 GLY B N 1
ATOM 4613 C CA . GLY B 1 175 ? 45.421 -1.377 -15.663 1.00 104.96 161 GLY B CA 1
ATOM 4614 C C . GLY B 1 175 ? 46.110 -2.141 -14.549 1.00 95.76 161 GLY B C 1
ATOM 4615 O O . GLY B 1 175 ? 45.458 -2.618 -13.621 1.00 114.54 161 GLY B O 1
ATOM 4616 N N . VAL B 1 176 ? 47.431 -2.258 -14.638 1.00 86.61 162 VAL B N 1
ATOM 4617 C CA . VAL B 1 176 ? 48.202 -2.984 -13.638 1.00 90.76 162 VAL B CA 1
ATOM 4618 C C . VAL B 1 176 ? 48.241 -2.211 -12.323 1.00 90.33 162 VAL B C 1
ATOM 4619 O O . VAL B 1 176 ? 48.060 -2.788 -11.250 1.00 100.62 162 VAL B O 1
ATOM 4623 N N . ASP B 1 177 ? 48.460 -0.903 -12.413 1.00 102.69 163 ASP B N 1
ATOM 4624 C CA . ASP B 1 177 ? 48.434 -0.046 -11.233 1.00 121.28 163 ASP B CA 1
ATOM 4625 C C . ASP B 1 177 ? 47.049 -0.043 -10.593 1.00 96.38 163 ASP B C 1
ATOM 4626 O O . ASP B 1 177 ? 46.923 -0.076 -9.365 1.00 113.42 163 ASP B O 1
ATOM 4631 N N . GLU B 1 178 ? 46.016 -0.007 -11.432 1.00 92.18 164 GLU B N 1
ATOM 4632 C CA . GLU B 1 178 ? 44.642 -0.090 -10.955 1.00 97.76 164 GLU B CA 1
ATOM 4633 C C . GLU B 1 178 ? 44.453 -1.396 -10.197 1.00 118.11 164 GLU B C 1
ATOM 4634 O O . GLU B 1 178 ? 43.797 -1.435 -9.157 1.00 139.28 164 GLU B O 1
ATOM 4640 N N . LEU B 1 179 ? 45.036 -2.465 -10.731 1.00 80.98 165 LEU B N 1
ATOM 4641 C CA . LEU B 1 179 ? 44.931 -3.785 -10.121 1.00 86.05 165 LEU B CA 1
ATOM 4642 C C . LEU B 1 179 ? 45.635 -3.835 -8.772 1.00 100.48 165 LEU B C 1
ATOM 4643 O O . LEU B 1 179 ? 45.148 -4.465 -7.836 1.00 125.24 165 LEU B O 1
ATOM 4648 N N . LYS B 1 180 ? 46.781 -3.171 -8.676 1.00 89.78 166 LYS B N 1
ATOM 4649 C CA . LYS B 1 180 ? 47.529 -3.126 -7.425 1.00 91.13 166 LYS B CA 1
ATOM 4650 C C . LYS B 1 180 ? 46.770 -2.351 -6.355 1.00 103.65 166 LYS B C 1
ATOM 4651 O O . LYS B 1 180 ? 46.612 -2.827 -5.225 1.00 107.86 166 LYS B O 1
ATOM 4657 N N . ASN B 1 181 ? 46.301 -1.160 -6.715 1.00 79.22 167 ASN B N 1
ATOM 4658 C CA . ASN B 1 181 ? 45.484 -0.360 -5.810 1.00 106.14 167 ASN B CA 1
ATOM 4659 C C . ASN B 1 181 ? 44.245 -1.125 -5.356 1.00 98.93 167 ASN B C 1
ATOM 4660 O O . ASN B 1 181 ? 43.870 -1.083 -4.181 1.00 106.78 167 ASN B O 1
ATOM 4665 N N . LEU B 1 182 ? 43.624 -1.833 -6.294 1.00 87.34 168 LEU B N 1
ATOM 4666 C CA . LEU B 1 182 ? 42.436 -2.626 -6.006 1.00 95.26 168 LEU B CA 1
ATOM 4667 C C . LEU B 1 182 ? 42.752 -3.767 -5.045 1.00 103.99 168 LEU B C 1
ATOM 4668 O O . LEU B 1 182 ? 41.961 -4.071 -4.154 1.00 109.55 168 LEU B O 1
ATOM 4673 N N . ILE B 1 183 ? 43.907 -4.398 -5.234 1.00 98.82 169 ILE B N 1
ATOM 4674 C CA . ILE B 1 183 ? 44.350 -5.469 -4.349 1.00 87.88 169 ILE B CA 1
ATOM 4675 C C . ILE B 1 183 ? 44.555 -4.940 -2.934 1.00 102.76 169 ILE B C 1
ATOM 4676 O O . ILE B 1 183 ? 44.096 -5.546 -1.963 1.00 110.09 169 ILE B O 1
ATOM 4681 N N . ILE B 1 184 ? 45.236 -3.802 -2.827 1.00 98.18 170 ILE B N 1
ATOM 4682 C CA . ILE B 1 184 ? 45.474 -3.176 -1.529 1.00 88.95 170 ILE B CA 1
ATOM 4683 C C . ILE B 1 184 ? 44.165 -2.841 -0.817 1.00 93.06 170 ILE B C 1
ATOM 4684 O O . ILE B 1 184 ? 43.979 -3.189 0.351 1.00 95.35 170 ILE B O 1
ATOM 4689 N N . THR B 1 185 ? 43.260 -2.177 -1.530 1.00 83.97 171 THR B N 1
ATOM 4690 C CA . THR B 1 185 ? 41.967 -1.800 -0.965 1.00 96.29 171 THR B CA 1
ATOM 4691 C C . THR B 1 185 ? 41.164 -3.031 -0.541 1.00 90.99 171 THR B C 1
ATOM 4692 O O . THR B 1 185 ? 40.514 -3.029 0.505 1.00 97.26 171 THR B O 1
ATOM 4696 N N . THR B 1 186 ? 41.224 -4.080 -1.356 1.00 85.87 172 THR B N 1
ATOM 4697 C CA . THR B 1 186 ? 40.502 -5.318 -1.076 1.00 90.31 172 THR B CA 1
ATOM 4698 C C . THR B 1 186 ? 41.040 -6.007 0.176 1.00 93.54 172 THR B C 1
ATOM 4699 O O . THR B 1 186 ? 40.269 -6.488 1.008 1.00 90.97 172 THR B O 1
ATOM 4703 N N . LEU B 1 187 ? 42.362 -6.047 0.307 1.00 103.48 173 LEU B N 1
ATOM 4704 C CA . LEU B 1 187 ? 42.992 -6.623 1.491 1.00 102.21 173 LEU B CA 1
ATOM 4705 C C . LEU B 1 187 ? 42.673 -5.801 2.734 1.00 107.09 173 LEU B C 1
ATOM 4706 O O . LEU B 1 187 ? 42.483 -6.351 3.819 1.00 116.84 173 LEU B O 1
ATOM 4711 N N . ASN B 1 188 ? 42.614 -4.483 2.571 1.00 103.24 174 ASN B N 1
ATOM 4712 C CA . ASN B 1 188 ? 42.284 -3.590 3.678 1.00 110.19 174 ASN B CA 1
ATOM 4713 C C . ASN B 1 188 ? 40.886 -3.832 4.241 1.00 110.66 174 ASN B C 1
ATOM 4714 O O . ASN B 1 188 ? 40.617 -3.530 5.403 1.00 123.12 174 ASN B O 1
ATOM 4719 N N . ASN B 1 189 ? 40.000 -4.377 3.413 1.00 96.32 175 ASN B N 1
ATOM 4720 C CA . ASN B 1 189 ? 38.645 -4.696 3.846 1.00 108.33 175 ASN B CA 1
ATOM 4721 C C . ASN B 1 189 ? 38.548 -6.098 4.432 1.00 118.12 175 ASN B C 1
ATOM 4722 O O . ASN B 1 189 ? 37.518 -6.481 4.986 1.00 139.89 175 ASN B O 1
ATOM 4727 N N . ALA B 1 190 ? 39.628 -6.861 4.307 1.00 115.69 176 ALA B N 1
ATOM 4728 C CA . ALA B 1 190 ? 39.652 -8.230 4.801 1.00 118.97 176 ALA B CA 1
ATOM 4729 C C . ALA B 1 190 ? 40.207 -8.305 6.218 1.00 121.83 176 ALA B C 1
ATOM 4730 O O . ALA B 1 190 ? 41.208 -7.662 6.538 1.00 131.27 176 ALA B O 1
ATOM 4732 N N . GLU B 1 191 ? 39.547 -9.088 7.064 1.00 111.44 177 GLU B N 1
ATOM 4733 C CA . GLU B 1 191 ? 40.048 -9.351 8.405 1.00 107.60 177 GLU B CA 1
ATOM 4734 C C . GLU B 1 191 ? 40.899 -10.610 8.376 1.00 113.99 177 GLU B C 1
ATOM 4735 O O . GLU B 1 191 ? 40.503 -11.624 7.801 1.00 106.17 177 GLU B O 1
ATOM 4741 N N . ILE B 1 192 ? 42.072 -10.542 8.992 1.00 113.93 178 ILE B N 1
ATOM 4742 C CA . ILE B 1 192 ? 42.984 -11.676 8.991 1.00 98.35 178 ILE B CA 1
ATOM 4743 C C . ILE B 1 192 ? 43.142 -12.267 10.382 1.00 106.04 178 ILE B C 1
ATOM 4744 O O . ILE B 1 192 ? 43.732 -11.655 11.271 1.00 135.79 178 ILE B O 1
ATOM 4749 N N . ILE B 1 193 ? 42.589 -13.460 10.562 1.00 92.05 179 ILE B N 1
ATOM 4750 C CA . ILE B 1 193 ? 42.697 -14.175 11.822 1.00 92.23 179 ILE B CA 1
ATOM 4751 C C . ILE B 1 193 ? 43.485 -15.459 11.617 1.00 94.97 179 ILE B C 1
ATOM 4752 O O . ILE B 1 193 ? 43.004 -16.402 10.990 1.00 118.50 179 ILE B O 1
ATOM 4757 N N . ARG B 1 194 ? 44.701 -15.490 12.151 1.00 91.02 180 ARG B N 1
ATOM 4758 C CA . ARG B 1 194 ? 45.547 -16.669 12.064 1.00 107.24 180 ARG B CA 1
ATOM 4759 C C . ARG B 1 194 ? 45.347 -17.491 13.321 1.00 91.42 180 ARG B C 1
ATOM 4760 O O . ARG B 1 194 ? 45.110 -16.932 14.392 1.00 111.67 180 ARG B O 1
ATOM 4768 N N . ASN B 1 195 ? 45.437 -18.812 13.214 1.00 92.23 181 ASN B N 1
ATOM 4769 C CA . ASN B 1 195 ? 45.367 -19.602 14.424 1.00 86.46 181 ASN B CA 1
ATOM 4770 C C . ASN B 1 195 ? 46.803 -19.726 14.891 1.00 81.62 181 ASN B C 1
ATOM 4771 O O . ASN B 1 195 ? 47.574 -20.540 14.384 1.00 71.66 181 ASN B O 1
ATOM 4776 N N . THR B 1 196 ? 47.148 -18.909 15.880 1.00 92.15 182 THR B N 1
ATOM 4777 C CA . THR B 1 196 ? 48.499 -18.865 16.420 1.00 76.52 182 THR B CA 1
ATOM 4778 C C . THR B 1 196 ? 48.717 -19.900 17.522 1.00 117.30 182 THR B C 1
ATOM 4779 O O . THR B 1 196 ? 49.828 -20.388 17.725 1.00 105.80 182 THR B O 1
ATOM 4783 N N . GLU B 1 197 ? 47.634 -20.227 18.222 1.00 124.06 183 GLU B N 1
ATOM 4784 C CA . GLU B 1 197 ? 47.702 -20.976 19.472 1.00 101.87 183 GLU B CA 1
ATOM 4785 C C . GLU B 1 197 ? 47.888 -22.480 19.321 1.00 112.95 183 GLU B C 1
ATOM 4786 O O . GLU B 1 197 ? 48.672 -23.089 20.049 1.00 163.65 183 GLU B O 1
ATOM 4792 N N . SER B 1 198 ? 47.173 -23.075 18.373 1.00 74.58 184 SER B N 1
ATOM 4793 C CA . SER B 1 198 ? 47.020 -24.526 18.338 1.00 115.70 184 SER B CA 1
ATOM 4794 C C . SER B 1 198 ? 48.298 -25.256 17.953 1.00 98.49 184 SER B C 1
ATOM 4795 O O . SER B 1 198 ? 49.349 -24.642 17.757 1.00 68.06 184 SER B O 1
ATOM 4798 N N . TYR B 1 199 ? 48.192 -26.579 17.864 1.00 99.10 185 TYR B N 1
ATOM 4799 C CA . TYR B 1 199 ? 49.308 -27.427 17.474 1.00 65.17 185 TYR B CA 1
ATOM 4800 C C . TYR B 1 199 ? 49.855 -26.957 16.135 1.00 78.73 185 TYR B C 1
ATOM 4801 O O . TYR B 1 199 ? 49.098 -26.532 15.263 1.00 74.94 185 TYR B O 1
ATOM 4810 N N . PHE B 1 200 ? 51.172 -27.015 15.980 1.00 80.83 186 PHE B N 1
ATOM 4811 C CA . PHE B 1 200 ? 51.800 -26.585 14.741 1.00 82.42 186 PHE B CA 1
ATOM 4812 C C . PHE B 1 200 ? 51.432 -27.521 13.597 1.00 84.08 186 PHE B C 1
ATOM 4813 O O . PHE B 1 200 ? 51.576 -28.732 13.718 1.00 84.92 186 PHE B O 1
ATOM 4821 N N . LYS B 1 201 ? 50.919 -26.965 12.503 1.00 71.30 187 LYS B N 1
ATOM 4822 C CA . LYS B 1 201 ? 50.680 -27.759 11.304 1.00 69.32 187 LYS B CA 1
ATOM 4823 C C . LYS B 1 201 ? 51.163 -27.048 10.040 1.00 78.76 187 LYS B C 1
ATOM 4824 O O . LYS B 1 201 ? 50.597 -26.035 9.628 1.00 90.31 187 LYS B O 1
ATOM 4830 N N . MET B 1 202 ? 52.222 -27.581 9.438 1.00 65.40 188 MET B N 1
ATOM 4831 C CA . MET B 1 202 ? 52.676 -27.156 8.117 1.00 68.52 188 MET B CA 1
ATOM 4832 C C . MET B 1 202 ? 52.715 -28.307 7.113 1.00 52.50 188 MET B C 1
ATOM 4833 O O . MET B 1 202 ? 53.540 -29.209 7.242 1.00 71.54 188 MET B O 1
ATOM 4838 N N . PRO B 1 203 ? 51.828 -28.284 6.110 1.00 54.94 189 PRO B N 1
ATOM 4839 C CA . PRO B 1 203 ? 51.949 -29.260 5.021 1.00 62.56 189 PRO B CA 1
ATOM 4840 C C . PRO B 1 203 ? 53.236 -29.034 4.226 1.00 71.46 189 PRO B C 1
ATOM 4841 O O . PRO B 1 203 ? 53.550 -27.890 3.899 1.00 88.51 189 PRO B O 1
ATOM 4845 N N . LEU B 1 204 ? 53.963 -30.104 3.916 1.00 68.66 190 LEU B N 1
ATOM 4846 C CA . LEU B 1 204 ? 55.239 -29.981 3.213 1.00 72.84 190 LEU B CA 1
ATOM 4847 C C . LEU B 1 204 ? 55.089 -30.005 1.691 1.00 80.30 190 LEU B C 1
ATOM 4848 O O . LEU B 1 204 ? 54.639 -30.995 1.112 1.00 58.82 190 LEU B O 1
ATOM 4853 N N . ASP B 1 205 ? 55.480 -28.904 1.056 1.00 93.99 191 ASP B N 1
ATOM 4854 C CA . ASP B 1 205 ? 55.391 -28.762 -0.393 1.00 76.25 191 ASP B CA 1
ATOM 4855 C C . ASP B 1 205 ? 56.553 -29.432 -1.098 1.00 76.81 191 ASP B C 1
ATOM 4856 O O . ASP B 1 205 ? 56.365 -30.349 -1.892 1.00 68.20 191 ASP B O 1
ATOM 4861 N N . HIS B 1 206 ? 57.755 -28.938 -0.825 1.00 68.62 192 HIS B N 1
ATOM 4862 C CA . HIS B 1 206 ? 58.952 -29.430 -1.486 1.00 69.58 192 HIS B CA 1
ATOM 4863 C C . HIS B 1 206 ? 60.048 -29.744 -0.479 1.00 58.70 192 HIS B C 1
ATOM 4864 O O . HIS B 1 206 ? 60.049 -29.225 0.633 1.00 69.24 192 HIS B O 1
ATOM 4871 N N . ALA B 1 207 ? 60.978 -30.604 -0.873 1.00 65.73 193 ALA B N 1
ATOM 4872 C CA . ALA B 1 207 ? 62.100 -30.944 -0.014 1.00 64.44 193 ALA B CA 1
ATOM 4873 C C . ALA B 1 207 ? 63.344 -31.271 -0.827 1.00 77.96 193 ALA B C 1
ATOM 4874 O O . ALA B 1 207 ? 63.254 -31.895 -1.878 1.00 101.27 193 ALA B O 1
ATOM 4876 N N . PHE B 1 208 ? 64.508 -30.847 -0.350 1.00 60.41 194 PHE B N 1
ATOM 4877 C CA . PHE B 1 208 ? 65.752 -31.321 -0.949 1.00 74.79 194 PHE B CA 1
ATOM 4878 C C . PHE B 1 208 ? 66.854 -31.518 0.087 1.00 80.93 194 PHE B C 1
ATOM 4879 O O . PHE B 1 208 ? 66.970 -30.740 1.034 1.00 86.39 194 PHE B O 1
ATOM 4887 N N . PRO B 1 209 ? 67.663 -32.571 -0.091 1.00 60.16 195 PRO B N 1
ATOM 4888 C CA . PRO B 1 209 ? 68.727 -32.901 0.860 1.00 56.39 195 PRO B CA 1
ATOM 4889 C C . PRO B 1 209 ? 69.940 -31.985 0.757 1.00 65.39 195 PRO B C 1
ATOM 4890 O O . PRO B 1 209 ? 70.337 -31.592 -0.340 1.00 78.65 195 PRO B O 1
ATOM 4894 N N . ILE B 1 210 ? 70.514 -31.647 1.906 1.00 69.98 196 ILE B N 1
ATOM 4895 C CA . ILE B 1 210 ? 71.859 -31.105 1.956 1.00 65.81 196 ILE B CA 1
ATOM 4896 C C . ILE B 1 210 ? 72.701 -32.210 2.568 1.00 66.81 196 ILE B C 1
ATOM 4897 O O . ILE B 1 210 ? 72.592 -32.483 3.762 1.00 61.10 196 ILE B O 1
ATOM 4902 N N . LYS B 1 211 ? 73.538 -32.843 1.752 1.00 82.78 197 LYS B N 1
ATOM 4903 C CA . LYS B 1 211 ? 74.233 -34.058 2.166 1.00 62.17 197 LYS B CA 1
ATOM 4904 C C . LYS B 1 211 ? 75.159 -33.797 3.348 1.00 89.30 197 LYS B C 1
ATOM 4905 O O . LYS B 1 211 ? 76.025 -32.925 3.292 1.00 112.84 197 LYS B O 1
ATOM 4911 N N . GLY B 1 212 ? 74.961 -34.559 4.419 1.00 84.56 198 GLY B N 1
ATOM 4912 C CA . GLY B 1 212 ? 75.794 -34.453 5.604 1.00 92.18 198 GLY B CA 1
ATOM 4913 C C . GLY B 1 212 ? 75.299 -33.436 6.615 1.00 85.90 198 GLY B C 1
ATOM 4914 O O . GLY B 1 212 ? 75.635 -33.511 7.796 1.00 122.89 198 GLY B O 1
ATOM 4915 N N . ALA B 1 213 ? 74.497 -32.482 6.153 1.00 71.96 199 ALA B N 1
ATOM 4916 C CA . ALA B 1 213 ? 73.965 -31.442 7.027 1.00 68.27 199 ALA B CA 1
ATOM 4917 C C . ALA B 1 213 ? 72.550 -31.777 7.482 1.00 52.77 199 ALA B C 1
ATOM 4918 O O . ALA B 1 213 ? 72.301 -31.975 8.669 1.00 104.39 199 ALA B O 1
ATOM 4920 N N . GLY B 1 214 ? 71.623 -31.827 6.533 1.00 80.71 200 GLY B N 1
ATOM 4921 C CA . GLY B 1 214 ? 70.246 -32.163 6.839 1.00 63.69 200 GLY B CA 1
ATOM 4922 C C . GLY B 1 214 ? 69.315 -32.010 5.654 1.00 69.21 200 GLY B C 1
ATOM 4923 O O . GLY B 1 214 ? 69.754 -31.955 4.505 1.00 98.37 200 GLY B O 1
ATOM 4924 N N . THR B 1 215 ? 68.021 -31.935 5.941 1.00 52.76 201 THR B N 1
ATOM 4925 C CA . THR B 1 215 ? 67.002 -31.806 4.908 1.00 58.56 201 THR B CA 1
ATOM 4926 C C . THR B 1 215 ? 66.428 -30.395 4.879 1.00 49.75 201 THR B C 1
ATOM 4927 O O . THR B 1 215 ? 66.244 -29.771 5.919 1.00 58.92 201 THR B O 1
ATOM 4931 N N . VAL B 1 216 ? 66.171 -29.887 3.679 1.00 62.87 202 VAL B N 1
ATOM 4932 C CA . VAL B 1 216 ? 65.416 -28.655 3.522 1.00 61.09 202 VAL B CA 1
ATOM 4933 C C . VAL B 1 216 ? 63.977 -29.004 3.177 1.00 54.53 202 VAL B C 1
ATOM 4934 O O . VAL B 1 216 ? 63.734 -29.799 2.272 1.00 79.94 202 VAL B O 1
ATOM 4938 N N . VAL B 1 217 ? 63.028 -28.420 3.903 1.00 52.70 203 VAL B N 1
ATOM 4939 C CA . VAL B 1 217 ? 61.615 -28.595 3.594 1.00 58.74 203 VAL B CA 1
ATOM 4940 C C . VAL B 1 217 ? 60.982 -27.237 3.341 1.00 58.08 203 VAL B C 1
ATOM 4941 O O . VAL B 1 217 ? 61.536 -26.202 3.710 1.00 63.35 203 VAL B O 1
ATOM 4945 N N . THR B 1 218 ? 59.821 -27.252 2.701 1.00 57.76 204 THR B N 1
ATOM 4946 C CA . THR B 1 218 ? 59.180 -26.035 2.228 1.00 54.03 204 THR B CA 1
ATOM 4947 C C . THR B 1 218 ? 57.682 -26.113 2.469 1.00 67.26 204 THR B C 1
ATOM 4948 O O . THR B 1 218 ? 57.053 -27.118 2.142 1.00 87.38 204 THR B O 1
ATOM 4952 N N . GLY B 1 219 ? 57.101 -25.066 3.048 1.00 61.01 205 GLY B N 1
ATOM 4953 C CA . GLY B 1 219 ? 55.664 -25.085 3.249 1.00 47.49 205 GLY B CA 1
ATOM 4954 C C . GLY B 1 219 ? 55.053 -23.805 3.767 1.00 61.79 205 GLY B C 1
ATOM 4955 O O . GLY B 1 219 ? 55.756 -22.881 4.174 1.00 70.99 205 GLY B O 1
ATOM 4956 N N . THR B 1 220 ? 53.725 -23.761 3.744 1.00 63.18 206 THR B N 1
ATOM 4957 C CA . THR B 1 220 ? 52.984 -22.649 4.318 1.00 79.48 206 THR B CA 1
ATOM 4958 C C . THR B 1 220 ? 52.203 -23.091 5.554 1.00 83.52 206 THR B C 1
ATOM 4959 O O . THR B 1 220 ? 51.314 -23.941 5.479 1.00 80.96 206 THR B O 1
ATOM 4963 N N . ILE B 1 221 ? 52.548 -22.497 6.691 1.00 78.34 207 ILE B N 1
ATOM 4964 C CA . ILE B 1 221 ? 51.996 -22.900 7.978 1.00 67.17 207 ILE B CA 1
ATOM 4965 C C . ILE B 1 221 ? 50.496 -22.631 8.102 1.00 76.74 207 ILE B C 1
ATOM 4966 O O . ILE B 1 221 ? 50.040 -21.503 7.918 1.00 61.39 207 ILE B O 1
ATOM 4971 N N . ASN B 1 222 ? 49.741 -23.678 8.423 1.00 79.32 208 ASN B N 1
ATOM 4972 C CA . ASN B 1 222 ? 48.302 -23.563 8.635 1.00 58.81 208 ASN B CA 1
ATOM 4973 C C . ASN B 1 222 ? 47.965 -22.979 10.000 1.00 89.19 208 ASN B C 1
ATOM 4974 O O . ASN B 1 222 ? 47.142 -22.071 10.117 1.00 87.81 208 ASN B O 1
ATOM 4979 N N . LYS B 1 223 ? 48.610 -23.511 11.031 1.00 71.07 209 LYS B N 1
ATOM 4980 C CA . LYS B 1 223 ? 48.324 -23.117 12.403 1.00 72.80 209 LYS B CA 1
ATOM 4981 C C . LYS B 1 223 ? 49.538 -23.351 13.294 1.00 82.80 209 LYS B C 1
ATOM 4982 O O . LYS B 1 223 ? 50.391 -24.177 12.980 1.00 68.75 209 LYS B O 1
ATOM 4988 N N . GLY B 1 224 ? 49.622 -22.615 14.398 1.00 75.45 210 GLY B N 1
ATOM 4989 C CA . GLY B 1 224 ? 50.691 -22.816 15.360 1.00 91.86 210 GLY B CA 1
ATOM 4990 C C . GLY B 1 224 ? 51.904 -21.934 15.133 1.00 101.20 210 GLY B C 1
ATOM 4991 O O . GLY B 1 224 ? 51.871 -21.014 14.317 1.00 63.35 210 GLY B O 1
ATOM 4992 N N . ILE B 1 225 ? 52.978 -22.217 15.866 1.00 101.33 211 ILE B N 1
ATOM 4993 C CA . ILE B 1 225 ? 54.205 -21.427 15.794 1.00 62.80 211 ILE B CA 1
ATOM 4994 C C . ILE B 1 225 ? 55.441 -22.322 15.824 1.00 72.32 211 ILE B C 1
ATOM 4995 O O . ILE B 1 225 ? 55.509 -23.272 16.602 1.00 98.97 211 ILE B O 1
ATOM 5000 N N . VAL B 1 226 ? 56.412 -22.019 14.970 1.00 58.99 212 VAL B N 1
ATOM 5001 C CA . VAL B 1 226 ? 57.706 -22.681 15.019 1.00 68.65 212 VAL B CA 1
ATOM 5002 C C . VAL B 1 226 ? 58.780 -21.709 15.463 1.00 84.51 212 VAL B C 1
ATOM 5003 O O . VAL B 1 226 ? 58.772 -20.542 15.080 1.00 81.08 212 VAL B O 1
ATOM 5007 N N . LYS B 1 227 ? 59.700 -22.200 16.281 1.00 75.91 213 LYS B N 1
ATOM 5008 C CA . LYS B 1 227 ? 60.880 -21.436 16.649 1.00 82.41 213 LYS B CA 1
ATOM 5009 C C . LYS B 1 227 ? 62.114 -22.241 16.272 1.00 73.04 213 LYS B C 1
ATOM 5010 O O . LYS B 1 227 ? 62.065 -23.471 16.230 1.00 86.43 213 LYS B O 1
ATOM 5016 N N . VAL B 1 228 ? 63.214 -21.551 15.987 1.00 69.05 214 VAL B N 1
ATOM 5017 C CA . VAL B 1 228 ? 64.471 -22.234 15.720 1.00 59.27 214 VAL B CA 1
ATOM 5018 C C . VAL B 1 228 ? 64.837 -23.073 16.935 1.00 68.57 214 VAL B C 1
ATOM 5019 O O . VAL B 1 228 ? 64.917 -22.564 18.053 1.00 83.82 214 VAL B O 1
ATOM 5023 N N . GLY B 1 229 ? 65.041 -24.366 16.712 1.00 80.70 215 GLY B N 1
ATOM 5024 C CA . GLY B 1 229 ? 65.374 -25.280 17.787 1.00 79.31 215 GLY B CA 1
ATOM 5025 C C . GLY B 1 229 ? 64.210 -26.160 18.201 1.00 71.34 215 GLY B C 1
ATOM 5026 O O . GLY B 1 229 ? 64.387 -27.101 18.973 1.00 67.13 215 GLY B O 1
ATOM 5027 N N . ASP B 1 230 ? 63.018 -25.856 17.691 1.00 77.90 216 ASP B N 1
ATOM 5028 C CA . ASP B 1 230 ? 61.827 -26.646 18.001 1.00 68.06 216 ASP B CA 1
ATOM 5029 C C . ASP B 1 230 ? 61.959 -28.098 17.557 1.00 76.25 216 ASP B C 1
ATOM 5030 O O . ASP B 1 230 ? 62.571 -28.392 16.530 1.00 72.39 216 ASP B O 1
ATOM 5035 N N . GLU B 1 231 ? 61.378 -29.000 18.341 1.00 93.99 217 GLU B N 1
ATOM 5036 C CA . GLU B 1 231 ? 61.356 -30.414 17.996 1.00 56.84 217 GLU B CA 1
ATOM 5037 C C . GLU B 1 231 ? 59.965 -30.823 17.515 1.00 67.38 217 GLU B C 1
ATOM 5038 O O . GLU B 1 231 ? 58.974 -30.711 18.237 1.00 95.90 217 GLU B O 1
ATOM 5044 N N . LEU B 1 232 ? 59.917 -31.298 16.279 1.00 66.97 218 LEU B N 1
ATOM 5045 C CA . LEU B 1 232 ? 58.676 -31.546 15.570 1.00 55.11 218 LEU B CA 1
ATOM 5046 C C . LEU B 1 232 ? 58.718 -32.932 14.967 1.00 75.94 218 LEU B C 1
ATOM 5047 O O . LEU B 1 232 ? 59.739 -33.603 15.022 1.00 84.92 218 LEU B O 1
ATOM 5052 N N . LYS B 1 233 ? 57.589 -33.370 14.424 1.00 66.24 219 LYS B N 1
ATOM 5053 C CA . LYS B 1 233 ? 57.512 -34.658 13.751 1.00 66.85 219 LYS B CA 1
ATOM 5054 C C . LYS B 1 233 ? 56.828 -34.565 12.390 1.00 75.97 219 LYS B C 1
ATOM 5055 O O . LYS B 1 233 ? 55.920 -33.761 12.198 1.00 72.98 219 LYS B O 1
ATOM 5061 N N . VAL B 1 234 ? 57.273 -35.399 11.453 1.00 59.96 220 VAL B N 1
ATOM 5062 C CA . VAL B 1 234 ? 56.563 -35.589 10.190 1.00 66.76 220 VAL B CA 1
ATOM 5063 C C . VAL B 1 234 ? 55.610 -36.772 10.313 1.00 75.66 220 VAL B C 1
ATOM 5064 O O . VAL B 1 234 ? 55.966 -37.830 10.840 1.00 77.84 220 VAL B O 1
ATOM 5068 N N . LEU B 1 235 ? 54.388 -36.569 9.846 1.00 63.55 221 LEU B N 1
ATOM 5069 C CA . LEU B 1 235 ? 53.358 -37.588 9.906 1.00 80.55 221 LEU B CA 1
ATOM 5070 C C . LEU B 1 235 ? 52.792 -37.637 8.489 1.00 92.19 221 LEU B C 1
ATOM 5071 O O . LEU B 1 235 ? 52.776 -36.621 7.811 1.00 95.01 221 LEU B O 1
ATOM 5076 N N . PRO B 1 236 ? 52.328 -38.802 8.015 1.00 60.79 222 PRO B N 1
ATOM 5077 C CA . PRO B 1 236 ? 52.168 -40.110 8.672 1.00 62.03 222 PRO B CA 1
ATOM 5078 C C . PRO B 1 236 ? 53.402 -40.943 9.002 1.00 67.82 222 PRO B C 1
ATOM 5079 O O . PRO B 1 236 ? 53.319 -41.876 9.798 1.00 93.59 222 PRO B O 1
ATOM 5083 N N . ILE B 1 237 ? 54.507 -40.656 8.320 1.00 66.61 223 ILE B N 1
ATOM 5084 C CA . ILE B 1 237 ? 55.727 -41.442 8.506 1.00 87.58 223 ILE B CA 1
ATOM 5085 C C . ILE B 1 237 ? 56.199 -41.472 9.960 1.00 76.19 223 ILE B C 1
ATOM 5086 O O . ILE B 1 237 ? 56.945 -42.369 10.357 1.00 82.02 223 ILE B O 1
ATOM 5091 N N . ASN B 1 238 ? 55.742 -40.520 10.768 1.00 104.77 224 ASN B N 1
ATOM 5092 C CA . ASN B 1 238 ? 56.048 -40.543 12.192 1.00 83.86 224 ASN B CA 1
ATOM 5093 C C . ASN B 1 238 ? 57.549 -40.490 12.454 1.00 69.27 224 ASN B C 1
ATOM 5094 O O . ASN B 1 238 ? 58.133 -41.475 12.925 1.00 74.87 224 ASN B O 1
ATOM 5099 N N . MET B 1 239 ? 58.175 -39.358 12.145 1.00 72.59 225 MET B N 1
ATOM 5100 C CA . MET B 1 239 ? 59.609 -39.201 12.373 1.00 67.13 225 MET B CA 1
ATOM 5101 C C . MET B 1 239 ? 59.979 -37.896 13.072 1.00 75.32 225 MET B C 1
ATOM 5102 O O . MET B 1 239 ? 59.476 -36.826 12.729 1.00 74.43 225 MET B O 1
ATOM 5107 N N . SER B 1 240 ? 60.893 -38.001 14.031 1.00 83.66 226 SER B N 1
ATOM 5108 C CA . SER B 1 240 ? 61.300 -36.872 14.858 1.00 88.34 226 SER B CA 1
ATOM 5109 C C . SER B 1 240 ? 62.402 -36.032 14.212 1.00 75.59 226 SER B C 1
ATOM 5110 O O . SER B 1 240 ? 63.469 -36.534 13.858 1.00 91.65 226 SER B O 1
ATOM 5113 N N . THR B 1 241 ? 62.130 -34.741 14.075 1.00 73.15 227 THR B N 1
ATOM 5114 C CA . THR B 1 241 ? 63.044 -33.813 13.428 1.00 78.49 227 THR B CA 1
ATOM 5115 C C . THR B 1 241 ? 63.226 -32.534 14.244 1.00 79.70 227 THR B C 1
ATOM 5116 O O . THR B 1 241 ? 62.287 -32.045 14.862 1.00 82.24 227 THR B O 1
ATOM 5120 N N . LYS B 1 242 ? 64.444 -32.001 14.242 1.00 98.79 228 LYS B N 1
ATOM 5121 C CA . LYS B 1 242 ? 64.751 -30.763 14.954 1.00 52.48 228 LYS B CA 1
ATOM 5122 C C . LYS B 1 242 ? 64.887 -29.626 13.948 1.00 66.43 228 LYS B C 1
ATOM 5123 O O . LYS B 1 242 ? 65.447 -29.817 12.869 1.00 79.18 228 LYS B O 1
ATOM 5129 N N . VAL B 1 243 ? 64.385 -28.444 14.294 1.00 61.14 229 VAL B N 1
ATOM 5130 C CA . VAL B 1 243 ? 64.412 -27.322 13.362 1.00 51.07 229 VAL B CA 1
ATOM 5131 C C . VAL B 1 243 ? 65.644 -26.455 13.584 1.00 79.66 229 VAL B C 1
ATOM 5132 O O . VAL B 1 243 ? 65.742 -25.737 14.578 1.00 98.44 229 VAL B O 1
ATOM 5136 N N . ARG B 1 244 ? 66.580 -26.529 12.644 1.00 82.05 230 ARG B N 1
ATOM 5137 C CA . ARG B 1 244 ? 67.818 -25.762 12.722 1.00 69.84 230 ARG B CA 1
ATOM 5138 C C . ARG B 1 244 ? 67.701 -24.336 12.190 1.00 73.99 230 ARG B C 1
ATOM 5139 O O . ARG B 1 244 ? 68.271 -23.409 12.765 1.00 80.57 230 ARG B O 1
ATOM 5147 N N . SER B 1 245 ? 66.989 -24.165 11.080 1.00 62.78 231 SER B N 1
ATOM 5148 C CA . SER B 1 245 ? 66.872 -22.840 10.469 1.00 64.05 231 SER B CA 1
ATOM 5149 C C . SER B 1 245 ? 65.503 -22.579 9.845 1.00 61.34 231 SER B C 1
ATOM 5150 O O . SER B 1 245 ? 64.871 -23.489 9.317 1.00 80.41 231 SER B O 1
ATOM 5153 N N . ILE B 1 246 ? 65.046 -21.331 9.913 1.00 57.46 232 ILE B N 1
ATOM 5154 C CA . ILE B 1 246 ? 63.765 -20.952 9.322 1.00 58.29 232 ILE B CA 1
ATOM 5155 C C . ILE B 1 246 ? 63.912 -19.692 8.476 1.00 78.02 232 ILE B C 1
ATOM 5156 O O . ILE B 1 246 ? 64.251 -18.630 8.993 1.00 104.77 232 ILE B O 1
ATOM 5161 N N . GLN B 1 247 ? 63.653 -19.807 7.179 1.00 81.71 233 GLN B N 1
ATOM 5162 C CA . GLN B 1 247 ? 63.696 -18.644 6.299 1.00 76.20 233 GLN B CA 1
ATOM 5163 C C . GLN B 1 247 ? 62.302 -18.190 5.886 1.00 72.94 233 GLN B C 1
ATOM 5164 O O . GLN B 1 247 ? 61.487 -18.995 5.423 1.00 52.71 233 GLN B O 1
ATOM 5170 N N . TYR B 1 248 ? 62.036 -16.899 6.062 1.00 56.55 234 TYR B N 1
ATOM 5171 C CA . TYR B 1 248 ? 60.784 -16.304 5.613 1.00 57.55 234 TYR B CA 1
ATOM 5172 C C . TYR B 1 248 ? 61.028 -15.031 4.816 1.00 76.37 234 TYR B C 1
ATOM 5173 O O . TYR B 1 248 ? 61.790 -14.162 5.242 1.00 76.09 234 TYR B O 1
ATOM 5182 N N . PHE B 1 249 ? 60.368 -14.930 3.665 1.00 65.47 235 PHE B N 1
ATOM 5183 C CA . PHE B 1 249 ? 60.437 -13.739 2.817 1.00 91.22 235 PHE B CA 1
ATOM 5184 C C . PHE B 1 249 ? 61.880 -13.354 2.509 1.00 87.65 235 PHE B C 1
ATOM 5185 O O . PHE B 1 249 ? 62.251 -12.183 2.607 1.00 77.69 235 PHE B O 1
ATOM 5193 N N . LYS B 1 250 ? 62.681 -14.357 2.161 1.00 101.19 236 LYS B N 1
ATOM 5194 C CA . LYS B 1 250 ? 64.098 -14.182 1.860 1.00 81.92 236 LYS B CA 1
ATOM 5195 C C . LYS B 1 250 ? 64.889 -13.647 3.053 1.00 71.19 236 LYS B C 1
ATOM 5196 O O . LYS B 1 250 ? 65.943 -13.041 2.883 1.00 96.15 236 LYS B O 1
ATOM 5202 N N . GLU B 1 251 ? 64.382 -13.884 4.257 1.00 80.24 237 GLU B N 1
ATOM 5203 C CA . GLU B 1 251 ? 65.125 -13.557 5.465 1.00 78.99 237 GLU B CA 1
ATOM 5204 C C . GLU B 1 251 ? 65.159 -14.726 6.430 1.00 82.37 237 GLU B C 1
ATOM 5205 O O . GLU B 1 251 ? 64.191 -15.477 6.546 1.00 88.50 237 GLU B O 1
ATOM 5211 N N . SER B 1 252 ? 66.284 -14.867 7.121 1.00 79.55 238 SER B N 1
ATOM 5212 C CA . SER B 1 252 ? 66.412 -15.839 8.191 1.00 72.32 238 SER B CA 1
ATOM 5213 C C . SER B 1 252 ? 65.579 -15.354 9.368 1.00 74.49 238 SER B C 1
ATOM 5214 O O . SER B 1 252 ? 65.742 -14.224 9.828 1.00 69.24 238 SER B O 1
ATOM 5217 N N . VAL B 1 253 ? 64.671 -16.197 9.847 1.00 91.61 239 VAL B N 1
ATOM 5218 C CA . VAL B 1 253 ? 63.810 -15.809 10.956 1.00 62.78 239 VAL B CA 1
ATOM 5219 C C . VAL B 1 253 ? 63.878 -16.833 12.081 1.00 81.90 239 VAL B C 1
ATOM 5220 O O . VAL B 1 253 ? 63.909 -18.037 11.832 1.00 93.90 239 VAL B O 1
ATOM 5224 N N . MET B 1 254 ? 63.903 -16.346 13.318 1.00 66.39 240 MET B N 1
ATOM 5225 C CA . MET B 1 254 ? 63.970 -17.218 14.484 1.00 81.45 240 MET B CA 1
ATOM 5226 C C . MET B 1 254 ? 62.600 -17.784 14.835 1.00 73.90 240 MET B C 1
ATOM 5227 O O . MET B 1 254 ? 62.495 -18.758 15.581 1.00 79.22 240 MET B O 1
ATOM 5232 N N . GLU B 1 255 ? 61.549 -17.173 14.297 1.00 77.62 241 GLU B N 1
ATOM 5233 C CA . GLU B 1 255 ? 60.196 -17.657 14.548 1.00 69.15 241 GLU B CA 1
ATOM 5234 C C . GLU B 1 255 ? 59.230 -17.443 13.379 1.00 85.56 241 GLU B C 1
ATOM 5235 O O . GLU B 1 255 ? 59.238 -16.398 12.731 1.00 98.04 241 GLU B O 1
ATOM 5241 N N . ALA B 1 256 ? 58.391 -18.446 13.132 1.00 80.15 242 ALA B N 1
ATOM 5242 C CA . ALA B 1 256 ? 57.357 -18.371 12.103 1.00 69.44 242 ALA B CA 1
ATOM 5243 C C . ALA B 1 256 ? 55.991 -18.764 12.660 1.00 82.55 242 ALA B C 1
ATOM 5244 O O . ALA B 1 256 ? 55.893 -19.549 13.601 1.00 78.13 242 ALA B O 1
ATOM 5246 N N . LYS B 1 257 ? 54.936 -18.217 12.066 1.00 87.43 243 LYS B N 1
ATOM 5247 C CA . LYS B 1 257 ? 53.577 -18.479 12.531 1.00 91.08 243 LYS B CA 1
ATOM 5248 C C . LYS B 1 257 ? 52.627 -18.822 11.391 1.00 72.50 243 LYS B C 1
ATOM 5249 O O . LYS B 1 257 ? 53.043 -18.951 10.242 1.00 100.68 243 LYS B O 1
ATOM 5255 N N . ALA B 1 258 ? 51.352 -18.984 11.722 1.00 67.67 244 ALA B N 1
ATOM 5256 C CA . ALA B 1 258 ? 50.347 -19.345 10.733 1.00 67.33 244 ALA B CA 1
ATOM 5257 C C . ALA B 1 258 ? 50.217 -18.250 9.683 1.00 78.82 244 ALA B C 1
ATOM 5258 O O . ALA B 1 258 ? 50.080 -17.073 10.016 1.00 69.70 244 ALA B O 1
ATOM 5260 N N . GLY B 1 259 ? 50.267 -18.645 8.416 1.00 82.51 245 GLY B N 1
ATOM 5261 C CA . GLY B 1 259 ? 50.156 -17.704 7.320 1.00 84.78 245 GLY B CA 1
ATOM 5262 C C . GLY B 1 259 ? 51.482 -17.492 6.623 1.00 93.34 245 GLY B C 1
ATOM 5263 O O . GLY B 1 259 ? 51.538 -16.926 5.534 1.00 106.20 245 GLY B O 1
ATOM 5264 N N . ASP B 1 260 ? 52.553 -17.960 7.252 1.00 71.76 246 ASP B N 1
ATOM 5265 C CA . ASP B 1 260 ? 53.890 -17.759 6.716 1.00 95.42 246 ASP B CA 1
ATOM 5266 C C . ASP B 1 260 ? 54.269 -18.788 5.660 1.00 104.53 246 ASP B C 1
ATOM 5267 O O . ASP B 1 260 ? 54.021 -19.986 5.813 1.00 103.40 246 ASP B O 1
ATOM 5272 N N . ARG B 1 261 ? 54.890 -18.302 4.592 1.00 90.37 247 ARG B N 1
ATOM 5273 C CA . ARG B 1 261 ? 55.510 -19.176 3.616 1.00 62.75 247 ARG B CA 1
ATOM 5274 C C . ARG B 1 261 ? 56.964 -19.322 4.024 1.00 75.92 247 ARG B C 1
ATOM 5275 O O . ARG B 1 261 ? 57.748 -18.379 3.919 1.00 116.55 247 ARG B O 1
ATOM 5283 N N . VAL B 1 262 ? 57.331 -20.507 4.488 1.00 54.99 248 VAL B N 1
ATOM 5284 C CA . VAL B 1 262 ? 58.673 -20.699 5.005 1.00 62.71 248 VAL B CA 1
ATOM 5285 C C . VAL B 1 262 ? 59.443 -21.824 4.336 1.00 60.87 248 VAL B C 1
ATOM 5286 O O . VAL B 1 262 ? 58.886 -22.865 3.938 1.00 74.65 248 VAL B O 1
ATOM 5290 N N . GLY B 1 263 ? 60.739 -21.571 4.194 1.00 54.03 249 GLY B N 1
ATOM 5291 C CA . GLY B 1 263 ? 61.702 -22.616 3.934 1.00 62.96 249 GLY B CA 1
ATOM 5292 C C . GLY B 1 263 ? 62.279 -22.995 5.278 1.00 61.43 249 GLY B C 1
ATOM 5293 O O . GLY B 1 263 ? 62.309 -22.173 6.192 1.00 74.46 249 GLY B O 1
ATOM 5294 N N . MET B 1 264 ? 62.752 -24.226 5.408 1.00 57.65 250 MET B N 1
ATOM 5295 C CA . MET B 1 264 ? 63.293 -24.674 6.681 1.00 61.04 250 MET B CA 1
ATOM 5296 C C . MET B 1 264 ? 64.430 -25.672 6.516 1.00 71.26 250 MET B C 1
ATOM 5297 O O . MET B 1 264 ? 64.385 -26.550 5.657 1.00 100.66 250 MET B O 1
ATOM 5302 N N . ALA B 1 265 ? 65.445 -25.525 7.358 1.00 59.60 251 ALA B N 1
ATOM 5303 C CA . ALA B 1 265 ? 66.528 -26.487 7.441 1.00 53.62 251 ALA B CA 1
ATOM 5304 C C . ALA B 1 265 ? 66.330 -27.302 8.708 1.00 82.08 251 ALA B C 1
ATOM 5305 O O . ALA B 1 265 ? 66.484 -26.788 9.822 1.00 69.26 251 ALA B O 1
ATOM 5307 N N . ILE B 1 266 ? 65.983 -28.572 8.523 1.00 46.62 252 ILE B N 1
ATOM 5308 C CA . ILE B 1 266 ? 65.676 -29.475 9.623 1.00 48.68 252 ILE B CA 1
ATOM 5309 C C . ILE B 1 266 ? 66.576 -30.707 9.573 1.00 49.75 252 ILE B C 1
ATOM 5310 O O . ILE B 1 266 ? 67.205 -30.985 8.553 1.00 71.57 252 ILE B O 1
ATOM 5315 N N . GLN B 1 267 ? 66.645 -31.435 10.683 1.00 59.49 253 GLN B N 1
ATOM 5316 C CA . GLN B 1 267 ? 67.476 -32.633 10.766 1.00 68.70 253 GLN B CA 1
ATOM 5317 C C . GLN B 1 267 ? 66.690 -33.808 11.331 1.00 64.74 253 GLN B C 1
ATOM 5318 O O . GLN B 1 267 ? 65.815 -33.623 12.167 1.00 69.98 253 GLN B O 1
ATOM 5324 N N . GLY B 1 268 ? 67.027 -35.019 10.898 1.00 67.33 254 GLY B N 1
ATOM 5325 C CA . GLY B 1 268 ? 66.350 -36.212 11.379 1.00 82.49 254 GLY B CA 1
ATOM 5326 C C . GLY B 1 268 ? 65.475 -36.930 10.369 1.00 64.76 254 GLY B C 1
ATOM 5327 O O . GLY B 1 268 ? 65.023 -38.045 10.624 1.00 76.71 254 GLY B O 1
ATOM 5328 N N . VAL B 1 269 ? 65.227 -36.300 9.225 1.00 71.34 255 VAL B N 1
ATOM 5329 C CA . VAL B 1 269 ? 64.555 -36.982 8.122 1.00 69.31 255 VAL B CA 1
ATOM 5330 C C . VAL B 1 269 ? 65.289 -36.744 6.810 1.00 61.07 255 VAL B C 1
ATOM 5331 O O . VAL B 1 269 ? 65.743 -35.637 6.535 1.00 89.36 255 VAL B O 1
ATOM 5335 N N . ASP B 1 270 ? 65.424 -37.796 6.012 1.00 80.36 256 ASP B N 1
ATOM 5336 C CA . ASP B 1 270 ? 65.957 -37.653 4.667 1.00 65.46 256 ASP B CA 1
ATOM 5337 C C . ASP B 1 270 ? 64.835 -37.157 3.766 1.00 83.72 256 ASP B C 1
ATOM 5338 O O . ASP B 1 270 ? 63.674 -37.512 3.965 1.00 87.32 256 ASP B O 1
ATOM 5343 N N . ALA B 1 271 ? 65.178 -36.327 2.786 1.00 85.42 257 ALA B N 1
ATOM 5344 C CA . ALA B 1 271 ? 64.184 -35.798 1.860 1.00 70.61 257 ALA B CA 1
ATOM 5345 C C . ALA B 1 271 ? 63.492 -36.929 1.105 1.00 77.02 257 ALA B C 1
ATOM 5346 O O . ALA B 1 271 ? 62.313 -36.832 0.767 1.00 99.29 257 ALA B O 1
ATOM 5348 N N . LYS B 1 272 ? 64.230 -38.007 0.856 1.00 54.95 258 LYS B N 1
ATOM 5349 C CA . LYS B 1 272 ? 63.687 -39.153 0.134 1.00 72.17 258 LYS B CA 1
ATOM 5350 C C . LYS B 1 272 ? 62.632 -39.899 0.946 1.00 73.66 258 LYS B C 1
ATOM 5351 O O . LYS B 1 272 ? 61.845 -40.671 0.396 1.00 82.68 258 LYS B O 1
ATOM 5357 N N . GLN B 1 273 ? 62.622 -39.674 2.254 1.00 85.34 259 GLN B N 1
ATOM 5358 C CA . GLN B 1 273 ? 61.594 -40.256 3.106 1.00 68.13 259 GLN B CA 1
ATOM 5359 C C . GLN B 1 273 ? 60.277 -39.510 2.915 1.00 68.14 259 GLN B C 1
ATOM 5360 O O . GLN B 1 273 ? 59.222 -40.124 2.780 1.00 86.31 259 GLN B O 1
ATOM 5366 N N . ILE B 1 274 ? 60.355 -38.185 2.859 1.00 55.67 260 ILE B N 1
ATOM 5367 C CA . ILE B 1 274 ? 59.169 -37.341 2.736 1.00 57.29 260 ILE B CA 1
ATOM 5368 C C . ILE B 1 274 ? 58.495 -37.458 1.368 1.00 69.19 260 ILE B C 1
ATOM 5369 O O . ILE B 1 274 ? 59.163 -37.461 0.334 1.00 82.99 260 ILE B O 1
ATOM 5374 N N . TYR B 1 275 ? 57.167 -37.545 1.372 1.00 69.40 261 TYR B N 1
ATOM 5375 C CA . TYR B 1 275 ? 56.390 -37.576 0.133 1.00 72.41 261 TYR B CA 1
ATOM 5376 C C . TYR B 1 275 ? 55.126 -36.715 0.236 1.00 85.28 261 TYR B C 1
ATOM 5377 O O . TYR B 1 275 ? 54.945 -35.999 1.219 1.00 84.38 261 TYR B O 1
ATOM 5386 N N . ARG B 1 276 ? 54.265 -36.790 -0.777 1.00 61.82 262 ARG B N 1
ATOM 5387 C CA . ARG B 1 276 ? 53.222 -35.780 -1.006 1.00 63.53 262 ARG B CA 1
ATOM 5388 C C . ARG B 1 276 ? 52.325 -35.399 0.175 1.00 96.76 262 ARG B C 1
ATOM 5389 O O . ARG B 1 276 ? 52.166 -34.216 0.473 1.00 125.21 262 ARG B O 1
ATOM 5397 N N . GLY B 1 277 ? 51.738 -36.387 0.841 1.00 93.25 263 GLY B N 1
ATOM 5398 C CA . GLY B 1 277 ? 50.782 -36.107 1.898 1.00 117.24 263 GLY B CA 1
ATOM 5399 C C . GLY B 1 277 ? 51.402 -35.926 3.271 1.00 95.62 263 GLY B C 1
ATOM 5400 O O . GLY B 1 277 ? 50.710 -36.006 4.285 1.00 76.11 263 GLY B O 1
ATOM 5409 N N . ILE B 1 279 ? 52.920 -34.145 6.478 1.00 79.17 265 ILE B N 1
ATOM 5410 C CA . ILE B 1 279 ? 52.720 -32.892 7.198 1.00 54.97 265 ILE B CA 1
ATOM 5411 C C . ILE B 1 279 ? 53.657 -32.769 8.393 1.00 70.15 265 ILE B C 1
ATOM 5412 O O . ILE B 1 279 ? 53.688 -33.641 9.261 1.00 75.97 265 ILE B O 1
ATOM 5417 N N . LEU B 1 280 ? 54.422 -31.684 8.435 1.00 74.19 266 LEU B N 1
ATOM 5418 C CA . LEU B 1 280 ? 55.235 -31.382 9.602 1.00 69.76 266 LEU B CA 1
ATOM 5419 C C . LEU B 1 280 ? 54.319 -30.826 10.680 1.00 69.76 266 LEU B C 1
ATOM 5420 O O . LEU B 1 280 ? 53.489 -29.966 10.406 1.00 84.68 266 LEU B O 1
ATOM 5425 N N . THR B 1 281 ? 54.459 -31.324 11.902 1.00 63.01 267 THR B N 1
ATOM 5426 C CA . THR B 1 281 ? 53.555 -30.947 12.978 1.00 71.78 267 THR B CA 1
ATOM 5427 C C . THR B 1 281 ? 54.186 -31.099 14.359 1.00 70.58 267 THR B C 1
ATOM 5428 O O . THR B 1 281 ? 55.149 -31.841 14.532 1.00 68.02 267 THR B O 1
ATOM 5432 N N . SER B 1 282 ? 53.635 -30.394 15.343 1.00 66.26 268 SER B N 1
ATOM 5433 C CA . SER B 1 282 ? 54.121 -30.498 16.714 1.00 79.89 268 SER B CA 1
ATOM 5434 C C . SER B 1 282 ? 53.751 -31.851 17.312 1.00 76.88 268 SER B C 1
ATOM 5435 O O . SER B 1 282 ? 52.824 -32.510 16.842 1.00 77.74 268 SER B O 1
ATOM 5438 N N . LYS B 1 283 ? 54.478 -32.260 18.348 1.00 87.16 269 LYS B N 1
ATOM 5439 C CA . LYS B 1 283 ? 54.280 -33.569 18.970 1.00 74.71 269 LYS B CA 1
ATOM 5440 C C . LYS B 1 283 ? 52.899 -33.726 19.611 1.00 85.05 269 LYS B C 1
ATOM 5441 O O . LYS B 1 283 ? 52.450 -34.843 19.862 1.00 103.68 269 LYS B O 1
ATOM 5447 N N . ASP B 1 284 ? 52.234 -32.605 19.870 1.00 85.91 270 ASP B N 1
ATOM 5448 C CA . ASP B 1 284 ? 50.930 -32.602 20.533 1.00 110.96 270 ASP B CA 1
ATOM 5449 C C . ASP B 1 284 ? 49.768 -32.673 19.540 1.00 128.50 270 ASP B C 1
ATOM 5450 O O . ASP B 1 284 ? 48.609 -32.485 19.914 1.00 148.99 270 ASP B O 1
ATOM 5455 N N . THR B 1 285 ? 50.095 -32.931 18.275 1.00 74.78 271 THR B N 1
ATOM 5456 C CA . THR B 1 285 ? 49.159 -32.784 17.157 1.00 76.79 271 THR B CA 1
ATOM 5457 C C . THR B 1 285 ? 47.830 -33.520 17.328 1.00 90.13 271 THR B C 1
ATOM 5458 O O . THR B 1 285 ? 47.749 -34.553 17.995 1.00 117.14 271 THR B O 1
ATOM 5462 N N . LYS B 1 286 ? 46.780 -32.933 16.762 1.00 89.08 272 LYS B N 1
ATOM 5463 C CA . LYS B 1 286 ? 45.456 -33.540 16.751 1.00 99.70 272 LYS B CA 1
ATOM 5464 C C . LYS B 1 286 ? 45.176 -34.253 15.427 1.00 99.60 272 LYS B C 1
ATOM 5465 O O . LYS B 1 286 ? 44.113 -34.848 15.245 1.00 105.60 272 LYS B O 1
ATOM 5471 N N . LEU B 1 287 ? 46.135 -34.184 14.506 1.00 83.51 273 LEU B N 1
ATOM 5472 C CA . LEU B 1 287 ? 46.008 -34.829 13.200 1.00 87.31 273 LEU B CA 1
ATOM 5473 C C . LEU B 1 287 ? 45.903 -36.344 13.326 1.00 96.00 273 LEU B C 1
ATOM 5474 O O . LEU B 1 287 ? 46.625 -36.960 14.111 1.00 91.93 273 LEU B O 1
ATOM 5479 N N . GLN B 1 288 ? 45.006 -36.941 12.546 1.00 91.21 274 GLN B N 1
ATOM 5480 C CA . GLN B 1 288 ? 44.815 -38.388 12.577 1.00 90.31 274 GLN B CA 1
ATOM 5481 C C . GLN B 1 288 ? 44.931 -39.009 11.188 1.00 90.43 274 GLN B C 1
ATOM 5482 O O . GLN B 1 288 ? 44.475 -38.433 10.202 1.00 108.86 274 GLN B O 1
ATOM 5488 N N . THR B 1 289 ? 45.543 -40.186 11.116 1.00 86.59 275 THR B N 1
ATOM 5489 C CA . THR B 1 289 ? 45.540 -40.965 9.885 1.00 90.43 275 THR B CA 1
ATOM 5490 C C . THR B 1 289 ? 44.208 -41.699 9.789 1.00 114.43 275 THR B C 1
ATOM 5491 O O . THR B 1 289 ? 43.855 -42.479 10.673 1.00 92.86 275 THR B O 1
ATOM 5495 N N . VAL B 1 290 ? 43.470 -41.447 8.712 1.00 123.22 276 VAL B N 1
ATOM 5496 C CA . VAL B 1 290 ? 42.063 -41.831 8.652 1.00 96.21 276 VAL B CA 1
ATOM 5497 C C . VAL B 1 290 ? 41.656 -42.583 7.384 1.00 101.62 276 VAL B C 1
ATOM 5498 O O . VAL B 1 290 ? 41.890 -42.115 6.269 1.00 88.37 276 VAL B O 1
ATOM 5502 N N . ASP B 1 291 ? 41.063 -43.761 7.565 1.00 125.87 277 ASP B N 1
ATOM 5503 C CA . ASP B 1 291 ? 40.528 -44.532 6.446 1.00 102.19 277 ASP B CA 1
ATOM 5504 C C . ASP B 1 291 ? 39.040 -44.276 6.158 1.00 103.23 277 ASP B C 1
ATOM 5505 O O . ASP B 1 291 ? 38.545 -44.643 5.093 1.00 109.29 277 ASP B O 1
ATOM 5510 N N . LYS B 1 292 ? 38.333 -43.645 7.096 1.00 116.83 278 LYS B N 1
ATOM 5511 C CA . LYS B 1 292 ? 36.886 -43.430 6.960 1.00 96.98 278 LYS B CA 1
ATOM 5512 C C . LYS B 1 292 ? 36.468 -42.039 7.439 1.00 94.32 278 LYS B C 1
ATOM 5513 O O . LYS B 1 292 ? 36.782 -41.647 8.562 1.00 103.81 278 LYS B O 1
ATOM 5519 N N . ILE B 1 293 ? 35.731 -41.309 6.607 1.00 92.90 279 ILE B N 1
ATOM 5520 C CA . ILE B 1 293 ? 35.337 -39.942 6.948 1.00 84.68 279 ILE B CA 1
ATOM 5521 C C . ILE B 1 293 ? 33.828 -39.717 6.881 1.00 94.82 279 ILE B C 1
ATOM 5522 O O . ILE B 1 293 ? 33.206 -39.989 5.864 1.00 111.49 279 ILE B O 1
ATOM 5527 N N . VAL B 1 294 ? 33.242 -39.204 7.956 1.00 110.57 280 VAL B N 1
ATOM 5528 C CA . VAL B 1 294 ? 31.847 -38.773 7.915 1.00 117.71 280 VAL B CA 1
ATOM 5529 C C . VAL B 1 294 ? 31.787 -37.253 7.819 1.00 111.87 280 VAL B C 1
ATOM 5530 O O . VAL B 1 294 ? 32.201 -36.552 8.743 1.00 93.63 280 VAL B O 1
ATOM 5534 N N . ALA B 1 295 ? 31.273 -36.740 6.705 1.00 111.31 281 ALA B N 1
ATOM 5535 C CA . ALA B 1 295 ? 31.316 -35.296 6.472 1.00 116.58 281 ALA B CA 1
ATOM 5536 C C . ALA B 1 295 ? 29.941 -34.661 6.289 1.00 134.18 281 ALA B C 1
ATOM 5537 O O . ALA B 1 295 ? 29.056 -35.254 5.695 1.00 115.20 281 ALA B O 1
ATOM 5539 N N . LYS B 1 296 ? 29.768 -33.445 6.796 1.00 148.43 282 LYS B N 1
ATOM 5540 C CA . LYS B 1 296 ? 28.561 -32.683 6.511 1.00 135.22 282 LYS B CA 1
ATOM 5541 C C . LYS B 1 296 ? 28.770 -31.998 5.175 1.00 126.12 282 LYS B C 1
ATOM 5542 O O . LYS B 1 296 ? 29.684 -31.184 5.024 1.00 128.48 282 LYS B O 1
ATOM 5548 N N . ILE B 1 297 ? 27.916 -32.328 4.212 1.00 126.15 283 ILE B N 1
ATOM 5549 C CA . ILE B 1 297 ? 28.118 -31.914 2.831 1.00 119.72 283 ILE B CA 1
ATOM 5550 C C . ILE B 1 297 ? 27.197 -30.787 2.378 1.00 144.92 283 ILE B C 1
ATOM 5551 O O . ILE B 1 297 ? 25.973 -30.912 2.428 1.00 164.69 283 ILE B O 1
ATOM 5556 N N . LYS B 1 298 ? 27.798 -29.684 1.943 1.00 140.93 284 LYS B N 1
ATOM 5557 C CA . LYS B 1 298 ? 27.083 -28.705 1.139 1.00 138.81 284 LYS B CA 1
ATOM 5558 C C . LYS B 1 298 ? 27.356 -29.009 -0.331 1.00 148.40 284 LYS B C 1
ATOM 5559 O O . LYS B 1 298 ? 28.500 -28.915 -0.802 1.00 155.09 284 LYS B O 1
ATOM 5565 N N . ILE B 1 299 ? 26.304 -29.389 -1.047 1.00 145.53 285 ILE B N 1
ATOM 5566 C CA . ILE B 1 299 ? 26.410 -29.673 -2.470 1.00 152.16 285 ILE B CA 1
ATOM 5567 C C . ILE B 1 299 ? 25.910 -28.467 -3.264 1.00 164.82 285 ILE B C 1
ATOM 5568 O O . ILE B 1 299 ? 24.841 -27.926 -2.978 1.00 159.08 285 ILE B O 1
ATOM 5573 N N . SER B 1 300 ? 26.703 -28.024 -4.234 1.00 173.30 286 SER B N 1
ATOM 5574 C CA . SER B 1 300 ? 26.342 -26.856 -5.031 1.00 189.33 286 SER B CA 1
ATOM 5575 C C . SER B 1 300 ? 25.011 -27.074 -5.741 1.00 206.22 286 SER B C 1
ATOM 5576 O O . SER B 1 300 ? 24.818 -28.079 -6.422 1.00 203.71 286 SER B O 1
ATOM 5579 N N . ASP B 1 301 ? 24.094 -26.128 -5.568 1.00 220.06 287 ASP B N 1
ATOM 5580 C CA . ASP B 1 301 ? 22.750 -26.247 -6.123 1.00 228.97 287 ASP B CA 1
ATOM 5581 C C . ASP B 1 301 ? 22.762 -26.278 -7.649 1.00 241.52 287 ASP B C 1
ATOM 5582 O O . ASP B 1 301 ? 21.868 -26.846 -8.277 1.00 250.04 287 ASP B O 1
ATOM 5587 N N . ILE B 1 302 ? 23.784 -25.667 -8.237 1.00 244.38 288 ILE B N 1
ATOM 5588 C CA . ILE B 1 302 ? 23.931 -25.624 -9.688 1.00 245.95 288 ILE B CA 1
ATOM 5589 C C . ILE B 1 302 ? 24.349 -26.989 -10.237 1.00 230.82 288 ILE B C 1
ATOM 5590 O O . ILE B 1 302 ? 24.040 -27.334 -11.380 1.00 239.16 288 ILE B O 1
ATOM 5595 N N . PHE B 1 303 ? 25.021 -27.777 -9.403 1.00 199.40 289 PHE B N 1
ATOM 5596 C CA . PHE B 1 303 ? 25.462 -29.114 -9.794 1.00 198.09 289 PHE B CA 1
ATOM 5597 C C . PHE B 1 303 ? 24.311 -30.014 -10.244 1.00 223.80 289 PHE B C 1
ATOM 5598 O O . PHE B 1 303 ? 24.535 -30.998 -10.952 1.00 231.26 289 PHE B O 1
ATOM 5606 N N . LYS B 1 304 ? 23.086 -29.659 -9.856 1.00 241.41 290 LYS B N 1
ATOM 5607 C CA . LYS B 1 304 ? 21.913 -30.462 -10.185 1.00 250.05 290 LYS B CA 1
ATOM 5608 C C . LYS B 1 304 ? 22.085 -31.854 -9.600 1.00 250.24 290 LYS B C 1
ATOM 5609 O O . LYS B 1 304 ? 22.324 -32.814 -10.323 1.00 263.76 290 LYS B O 1
ATOM 5615 N N . TYR B 1 305 ? 21.974 -31.942 -8.280 1.00 233.49 291 TYR B N 1
ATOM 5616 C CA . TYR B 1 305 ? 22.362 -33.131 -7.527 1.00 216.53 291 TYR B CA 1
ATOM 5617 C C . TYR B 1 305 ? 21.722 -34.444 -7.984 1.00 209.42 291 TYR B C 1
ATOM 5618 O O . TYR B 1 305 ? 20.499 -34.576 -8.022 1.00 215.92 291 TYR B O 1
ATOM 5627 N N . ASN B 1 306 ? 22.575 -35.412 -8.312 1.00 196.89 292 ASN B N 1
ATOM 5628 C CA . ASN B 1 306 ? 22.177 -36.805 -8.468 1.00 202.84 292 ASN B CA 1
ATOM 5629 C C . ASN B 1 306 ? 22.833 -37.564 -7.332 1.00 212.03 292 ASN B C 1
ATOM 5630 O O . ASN B 1 306 ? 24.036 -37.424 -7.113 1.00 226.40 292 ASN B O 1
ATOM 5635 N N . LEU B 1 307 ? 22.068 -38.364 -6.599 1.00 215.86 293 LEU B N 1
ATOM 5636 C CA . LEU B 1 307 ? 22.667 -39.089 -5.486 1.00 209.38 293 LEU B CA 1
ATOM 5637 C C . LEU B 1 307 ? 22.461 -40.598 -5.566 1.00 208.53 293 LEU B C 1
ATOM 5638 O O . LEU B 1 307 ? 21.352 -41.108 -5.405 1.00 211.61 293 LEU B O 1
ATOM 5643 N N . THR B 1 308 ? 23.563 -41.298 -5.816 1.00 202.07 294 THR B N 1
ATOM 5644 C CA . THR B 1 308 ? 23.603 -42.752 -5.857 1.00 195.00 294 THR B CA 1
ATOM 5645 C C . THR B 1 308 ? 24.237 -43.276 -4.573 1.00 197.80 294 THR B C 1
ATOM 5646 O O . THR B 1 308 ? 25.295 -42.796 -4.168 1.00 193.70 294 THR B O 1
ATOM 5650 N N . PRO B 1 309 ? 23.580 -44.248 -3.919 1.00 191.57 295 PRO B N 1
ATOM 5651 C CA . PRO B 1 309 ? 24.061 -44.840 -2.665 1.00 176.34 295 PRO B CA 1
ATOM 5652 C C . PRO B 1 309 ? 25.528 -45.267 -2.710 1.00 162.50 295 PRO B C 1
ATOM 5653 O O . PRO B 1 309 ? 26.268 -45.026 -1.758 1.00 131.37 295 PRO B O 1
ATOM 5657 N N . LYS B 1 310 ? 25.935 -45.890 -3.810 1.00 189.66 296 LYS B N 1
ATOM 5658 C CA . LYS B 1 310 ? 27.276 -46.452 -3.933 1.00 196.63 296 LYS B CA 1
ATOM 5659 C C . LYS B 1 310 ? 28.277 -45.536 -4.642 1.00 183.54 296 LYS B C 1
ATOM 5660 O O . LYS B 1 310 ? 29.410 -45.946 -4.897 1.00 165.38 296 LYS B O 1
ATOM 5666 N N . MET B 1 311 ? 27.863 -44.308 -4.954 1.00 188.93 297 MET B N 1
ATOM 5667 C CA . MET B 1 311 ? 28.604 -43.451 -5.888 1.00 180.98 297 MET B CA 1
ATOM 5668 C C . MET B 1 311 ? 30.102 -43.307 -5.591 1.00 154.52 297 MET B C 1
ATOM 5669 O O . MET B 1 311 ? 30.510 -43.015 -4.467 1.00 152.31 297 MET B O 1
ATOM 5674 N N . LYS B 1 312 ? 30.908 -43.534 -6.626 1.00 130.27 298 LYS B N 1
ATOM 5675 C CA . LYS B 1 312 ? 32.362 -43.526 -6.515 1.00 125.87 298 LYS B CA 1
ATOM 5676 C C . LYS B 1 312 ? 32.931 -42.148 -6.814 1.00 117.70 298 LYS B C 1
ATOM 5677 O O . LYS B 1 312 ? 32.674 -41.584 -7.878 1.00 110.28 298 LYS B O 1
ATOM 5683 N N . VAL B 1 313 ? 33.723 -41.612 -5.890 1.00 110.71 299 VAL B N 1
ATOM 5684 C CA . VAL B 1 313 ? 34.263 -40.270 -6.071 1.00 119.20 299 VAL B CA 1
ATOM 5685 C C . VAL B 1 313 ? 35.765 -40.170 -5.825 1.00 114.19 299 VAL B C 1
ATOM 5686 O O . VAL B 1 313 ? 36.424 -41.139 -5.443 1.00 112.01 299 VAL B O 1
ATOM 5690 N N . HIS B 1 314 ? 36.288 -38.973 -6.063 1.00 123.86 300 HIS B N 1
ATOM 5691 C CA . HIS B 1 314 ? 37.609 -38.571 -5.610 1.00 86.75 300 HIS B CA 1
ATOM 5692 C C . HIS B 1 314 ? 37.381 -37.559 -4.502 1.00 96.82 300 HIS B C 1
ATOM 5693 O O . HIS B 1 314 ? 36.541 -36.662 -4.626 1.00 113.25 300 HIS B O 1
ATOM 5700 N N . LEU B 1 315 ? 38.127 -37.702 -3.417 1.00 94.92 301 LEU B N 1
ATOM 5701 C CA . LEU B 1 315 ? 38.000 -36.808 -2.286 1.00 99.84 301 LEU B CA 1
ATOM 5702 C C . LEU B 1 315 ? 39.297 -36.039 -2.083 1.00 101.19 301 LEU B C 1
ATOM 5703 O O . LEU B 1 315 ? 40.377 -36.628 -1.995 1.00 90.84 301 LEU B O 1
ATOM 5708 N N . ASN B 1 316 ? 39.182 -34.718 -2.029 1.00 99.35 302 ASN B N 1
ATOM 5709 C CA . ASN B 1 316 ? 40.317 -33.857 -1.759 1.00 96.33 302 ASN B CA 1
ATOM 5710 C C . ASN B 1 316 ? 40.389 -33.586 -0.274 1.00 92.22 302 ASN B C 1
ATOM 5711 O O . ASN B 1 316 ? 39.529 -32.900 0.290 1.00 127.43 302 ASN B O 1
ATOM 5716 N N . VAL B 1 317 ? 41.416 -34.145 0.355 1.00 69.12 303 VAL B N 1
ATOM 5717 C CA . VAL B 1 317 ? 41.701 -33.880 1.752 1.00 76.50 303 VAL B CA 1
ATOM 5718 C C . VAL B 1 317 ? 43.128 -33.364 1.839 1.00 84.50 303 VAL B C 1
ATOM 5719 O O . VAL B 1 317 ? 44.083 -34.081 1.514 1.00 75.34 303 VAL B O 1
ATOM 5723 N N . GLY B 1 318 ? 43.266 -32.111 2.258 1.00 96.38 304 GLY B N 1
ATOM 5724 C CA . GLY B 1 318 ? 44.566 -31.474 2.323 1.00 87.16 304 GLY B CA 1
ATOM 5725 C C . GLY B 1 318 ? 45.276 -31.505 0.985 1.00 102.54 304 GLY B C 1
ATOM 5726 O O . GLY B 1 318 ? 44.732 -31.075 -0.032 1.00 113.82 304 GLY B O 1
ATOM 5727 N N . MET B 1 319 ? 46.494 -32.035 0.989 1.00 113.02 305 MET B N 1
ATOM 5728 C CA . MET B 1 319 ? 47.318 -32.090 -0.210 1.00 94.97 305 MET B CA 1
ATOM 5729 C C . MET B 1 319 ? 47.023 -33.304 -1.082 1.00 92.54 305 MET B C 1
ATOM 5730 O O . MET B 1 319 ? 47.607 -33.445 -2.157 1.00 94.75 305 MET B O 1
ATOM 5735 N N . LEU B 1 320 ? 46.133 -34.187 -0.634 1.00 79.84 306 LEU B N 1
ATOM 5736 C CA . LEU B 1 320 ? 45.927 -35.422 -1.386 1.00 80.62 306 LEU B CA 1
ATOM 5737 C C . LEU B 1 320 ? 44.642 -35.469 -2.210 1.00 80.44 306 LEU B C 1
ATOM 5738 O O . LEU B 1 320 ? 43.797 -34.578 -2.135 1.00 97.72 306 LEU B O 1
ATOM 5743 N N . ILE B 1 321 ? 44.522 -36.536 -2.994 1.00 75.85 307 ILE B N 1
ATOM 5744 C CA . ILE B 1 321 ? 43.303 -36.876 -3.716 1.00 79.59 307 ILE B CA 1
ATOM 5745 C C . ILE B 1 321 ? 43.115 -38.383 -3.605 1.00 93.50 307 ILE B C 1
ATOM 5746 O O . ILE B 1 321 ? 43.973 -39.148 -4.046 1.00 93.39 307 ILE B O 1
ATOM 5751 N N . VAL B 1 322 ? 42.004 -38.819 -3.022 1.00 95.92 308 VAL B N 1
ATOM 5752 C CA . VAL B 1 322 ? 41.821 -40.244 -2.765 1.00 83.86 308 VAL B CA 1
ATOM 5753 C C . VAL B 1 322 ? 40.538 -40.796 -3.366 1.00 88.73 308 VAL B C 1
ATOM 5754 O O . VAL B 1 322 ? 39.493 -40.169 -3.278 1.00 103.28 308 VAL B O 1
ATOM 5758 N N . PRO B 1 323 ? 40.605 -42.000 -3.947 1.00 99.56 309 PRO B N 1
ATOM 5759 C CA . PRO B 1 323 ? 39.378 -42.641 -4.428 1.00 108.23 309 PRO B CA 1
ATOM 5760 C C . PRO B 1 323 ? 38.533 -43.081 -3.241 1.00 116.34 309 PRO B C 1
ATOM 5761 O O . PRO B 1 323 ? 39.092 -43.474 -2.217 1.00 117.61 309 PRO B O 1
ATOM 5765 N N . ALA B 1 324 ? 37.212 -43.007 -3.366 1.00 108.27 310 ALA B N 1
ATOM 5766 C CA . ALA B 1 324 ? 36.345 -43.365 -2.251 1.00 102.96 310 ALA B CA 1
ATOM 5767 C C . ALA B 1 324 ? 34.948 -43.807 -2.673 1.00 118.58 310 ALA B C 1
ATOM 5768 O O . ALA B 1 324 ? 34.467 -43.463 -3.755 1.00 131.31 310 ALA B O 1
ATOM 5770 N N . VAL B 1 325 ? 34.306 -44.576 -1.800 1.00 113.72 311 VAL B N 1
ATOM 5771 C CA . VAL B 1 325 ? 32.893 -44.889 -1.940 1.00 124.19 311 VAL B CA 1
ATOM 5772 C C . VAL B 1 325 ? 32.146 -43.963 -0.989 1.00 123.98 311 VAL B C 1
ATOM 5773 O O . VAL B 1 325 ? 32.549 -43.795 0.164 1.00 131.88 311 VAL B O 1
ATOM 5777 N N . ALA B 1 326 ? 31.068 -43.355 -1.475 1.00 127.16 312 ALA B N 1
ATOM 5778 C CA . ALA B 1 326 ? 30.378 -42.308 -0.729 1.00 124.64 312 ALA B CA 1
ATOM 5779 C C . ALA B 1 326 ? 28.873 -42.540 -0.622 1.00 130.03 312 ALA B C 1
ATOM 5780 O O . ALA B 1 326 ? 28.207 -42.823 -1.620 1.00 145.24 312 ALA B O 1
ATOM 5782 N N . VAL B 1 327 ? 28.347 -42.430 0.597 1.00 124.46 313 VAL B N 1
ATOM 5783 C CA . VAL B 1 327 ? 26.904 -42.540 0.834 1.00 128.12 313 VAL B CA 1
ATOM 5784 C C . VAL B 1 327 ? 26.296 -41.258 1.399 1.00 139.91 313 VAL B C 1
ATOM 5785 O O . VAL B 1 327 ? 26.624 -40.855 2.515 1.00 139.59 313 VAL B O 1
ATOM 5789 N N . PRO B 1 328 ? 25.422 -40.601 0.629 1.00 148.11 314 PRO B N 1
ATOM 5790 C CA . PRO B 1 328 ? 24.663 -39.468 1.165 1.00 142.04 314 PRO B CA 1
ATOM 5791 C C . PRO B 1 328 ? 23.584 -39.914 2.155 1.00 136.99 314 PRO B C 1
ATOM 5792 O O . PRO B 1 328 ? 22.874 -40.883 1.886 1.00 151.28 314 PRO B O 1
ATOM 5796 N N . PHE B 1 329 ? 23.466 -39.223 3.285 1.00 130.73 315 PHE B N 1
ATOM 5797 C CA . PHE B 1 329 ? 22.410 -39.537 4.252 1.00 137.06 315 PHE B CA 1
ATOM 5798 C C . PHE B 1 329 ? 21.910 -38.318 5.016 1.00 141.19 315 PHE B C 1
ATOM 5799 O O . PHE B 1 329 ? 22.587 -37.308 5.089 1.00 139.61 315 PHE B O 1
ATOM 5807 N N . LYS B 1 330 ? 20.712 -38.420 5.578 1.00 142.06 316 LYS B N 1
ATOM 5808 C CA . LYS B 1 330 ? 20.123 -37.340 6.358 1.00 141.49 316 LYS B CA 1
ATOM 5809 C C . LYS B 1 330 ? 19.857 -37.776 7.794 1.00 151.18 316 LYS B C 1
ATOM 5810 O O . LYS B 1 330 ? 19.512 -38.934 8.055 1.00 156.79 316 LYS B O 1
ATOM 5816 N N . LYS B 1 331 ? 20.042 -36.840 8.721 1.00 147.52 317 LYS B N 1
ATOM 5817 C CA . LYS B 1 331 ? 19.704 -37.055 10.120 1.00 158.37 317 LYS B CA 1
ATOM 5818 C C . LYS B 1 331 ? 18.294 -36.545 10.376 1.00 183.40 317 LYS B C 1
ATOM 5819 O O . LYS B 1 331 ? 18.020 -35.351 10.263 1.00 184.99 317 LYS B O 1
ATOM 5825 N N . VAL B 1 332 ? 17.401 -37.464 10.723 1.00 197.87 318 VAL B N 1
ATOM 5826 C CA . VAL B 1 332 ? 16.006 -37.123 10.947 1.00 190.41 318 VAL B CA 1
ATOM 5827 C C . VAL B 1 332 ? 15.593 -37.421 12.387 1.00 189.62 318 VAL B C 1
ATOM 5828 O O . VAL B 1 332 ? 16.220 -38.227 13.074 1.00 181.91 318 VAL B O 1
ATOM 5832 N N . THR B 1 333 ? 14.537 -36.761 12.843 1.00 204.19 319 THR B N 1
ATOM 5833 C CA . THR B 1 333 ? 14.015 -37.023 14.175 1.00 216.31 319 THR B CA 1
ATOM 5834 C C . THR B 1 333 ? 12.724 -37.816 14.069 1.00 227.76 319 THR B C 1
ATOM 5835 O O . THR B 1 333 ? 11.698 -37.292 13.636 1.00 228.25 319 THR B O 1
ATOM 5839 N N . PHE B 1 334 ? 12.776 -39.086 14.454 1.00 224.03 320 PHE B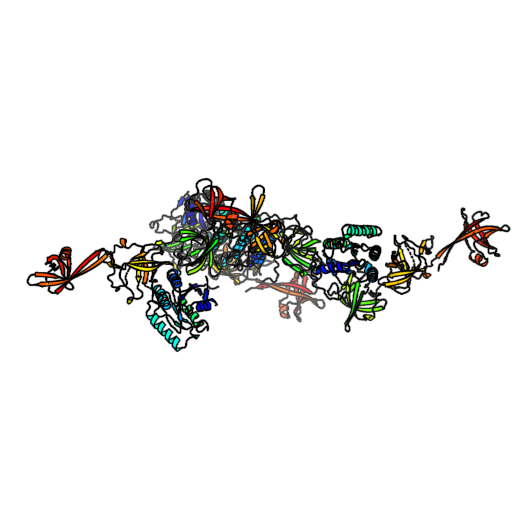 N 1
ATOM 5840 C CA . PHE B 1 334 ? 11.572 -39.905 14.500 1.00 224.44 320 PHE B CA 1
ATOM 5841 C C . PHE B 1 334 ? 11.272 -40.293 15.935 1.00 225.74 320 PHE B C 1
ATOM 5842 O O . PHE B 1 334 ? 11.975 -41.121 16.512 1.00 214.53 320 PHE B O 1
ATOM 5850 N N . GLY B 1 335 ? 10.215 -39.717 16.499 1.00 234.01 321 GLY B N 1
ATOM 5851 C CA . GLY B 1 335 ? 9.866 -39.972 17.885 1.00 230.22 321 GLY B CA 1
ATOM 5852 C C . GLY B 1 335 ? 11.023 -39.648 18.812 1.00 223.50 321 GLY B C 1
ATOM 5853 O O . GLY B 1 335 ? 11.542 -38.533 18.800 1.00 214.31 321 GLY B O 1
ATOM 5854 N N . LYS B 1 336 ? 11.427 -40.628 19.614 1.00 219.21 322 LYS B N 1
ATOM 5855 C CA . LYS B 1 336 ? 12.565 -40.473 20.513 1.00 209.33 322 LYS B CA 1
ATOM 5856 C C . LYS B 1 336 ? 13.877 -40.634 19.752 1.00 210.09 322 LYS B C 1
ATOM 5857 O O . LYS B 1 336 ? 14.888 -40.021 20.096 1.00 198.69 322 LYS B O 1
ATOM 5863 N N . THR B 1 337 ? 13.848 -41.462 18.713 1.00 222.32 323 THR B N 1
ATOM 5864 C CA . THR B 1 337 ? 15.050 -41.804 17.965 1.00 215.87 323 THR B CA 1
ATOM 5865 C C . THR B 1 337 ? 15.452 -40.746 16.944 1.00 206.48 323 THR B C 1
ATOM 5866 O O . THR B 1 337 ? 14.611 -40.208 16.222 1.00 215.78 323 THR B O 1
ATOM 5870 N N . GLU B 1 338 ? 16.745 -40.449 16.891 1.00 187.97 324 GLU B N 1
ATOM 5871 C CA . GLU B 1 338 ? 17.297 -39.735 15.754 1.00 187.27 324 GLU B CA 1
ATOM 5872 C C . GLU B 1 338 ? 17.891 -40.799 14.849 1.00 191.54 324 GLU B C 1
ATOM 5873 O O . GLU B 1 338 ? 18.557 -41.720 15.321 1.00 194.58 324 GLU B O 1
ATOM 5879 N N . GLU B 1 339 ? 17.632 -40.686 13.553 1.00 196.50 325 GLU B N 1
ATOM 5880 C CA . GLU B 1 339 ? 17.995 -41.738 12.615 1.00 199.49 325 GLU B CA 1
ATOM 5881 C C . GLU B 1 339 ? 18.867 -41.209 11.483 1.00 193.83 325 GLU B C 1
ATOM 5882 O O . GLU B 1 339 ? 18.686 -40.076 11.022 1.00 199.05 325 GLU B O 1
ATOM 5888 N N . ASN B 1 340 ? 19.812 -42.039 11.047 1.00 185.82 326 ASN B N 1
ATOM 5889 C CA . ASN B 1 340 ? 20.612 -41.761 9.861 1.00 168.54 326 ASN B CA 1
ATOM 5890 C C . ASN B 1 340 ? 20.058 -42.549 8.683 1.00 170.27 326 ASN B C 1
ATOM 5891 O O . ASN B 1 340 ? 20.165 -43.778 8.632 1.00 168.52 326 ASN B O 1
ATOM 5896 N N . ILE B 1 341 ? 19.463 -41.827 7.740 1.00 175.64 327 ILE B N 1
ATOM 5897 C CA . ILE B 1 341 ? 18.766 -42.445 6.621 1.00 171.82 327 ILE B CA 1
ATOM 5898 C C . ILE B 1 341 ? 19.393 -42.065 5.293 1.00 172.77 327 ILE B C 1
ATOM 5899 O O . ILE B 1 341 ? 19.529 -40.889 4.983 1.00 161.00 327 ILE B O 1
ATOM 5904 N N . ILE B 1 342 ? 19.751 -43.064 4.497 1.00 175.67 328 ILE B N 1
ATOM 5905 C CA . ILE B 1 342 ? 20.249 -42.801 3.155 1.00 167.03 328 ILE B CA 1
ATOM 5906 C C . ILE B 1 342 ? 19.206 -42.065 2.318 1.00 161.07 328 ILE B C 1
ATOM 5907 O O . ILE B 1 342 ? 18.042 -42.464 2.262 1.00 150.88 328 ILE B O 1
ATOM 5912 N N . LEU B 1 343 ? 19.629 -40.970 1.695 1.00 165.28 329 LEU B N 1
ATOM 5913 C CA . LEU B 1 343 ? 18.779 -40.240 0.768 1.00 187.04 329 LEU B CA 1
ATOM 5914 C C . LEU B 1 343 ? 18.472 -41.160 -0.401 1.00 218.42 329 LEU B C 1
ATOM 5915 O O . LEU B 1 343 ? 19.390 -41.685 -1.030 1.00 218.51 329 LEU B O 1
ATOM 5920 N N . ASN B 1 344 ? 17.193 -41.363 -0.702 1.00 238.17 330 ASN B N 1
ATOM 5921 C CA . ASN B 1 344 ? 16.848 -42.239 -1.811 1.00 242.57 330 ASN B CA 1
ATOM 5922 C C . ASN B 1 344 ? 16.658 -41.421 -3.075 1.00 251.82 330 ASN B C 1
ATOM 5923 O O . ASN B 1 344 ? 15.622 -40.780 -3.254 1.00 268.34 330 ASN B O 1
ATOM 5928 N N . GLU B 1 345 ? 17.644 -41.496 -3.968 1.00 246.33 331 GLU B N 1
ATOM 5929 C CA . GLU B 1 345 ? 17.648 -40.737 -5.220 1.00 260.54 331 GLU B CA 1
ATOM 5930 C C . GLU B 1 345 ? 17.200 -39.293 -4.995 1.00 264.72 331 GLU B C 1
ATOM 5931 O O . GLU B 1 345 ? 16.502 -38.713 -5.826 1.00 263.99 331 GLU B O 1
ATOM 5937 N N . VAL B 1 346 ? 17.618 -38.719 -3.872 1.00 258.33 332 VAL B N 1
ATOM 5938 C CA . VAL B 1 346 ? 17.005 -37.497 -3.363 1.00 256.88 332 VAL B CA 1
ATOM 5939 C C . VAL B 1 346 ? 17.630 -36.209 -3.880 1.00 242.68 332 VAL B C 1
ATOM 5940 O O . VAL B 1 346 ? 18.846 -36.020 -3.822 1.00 212.47 332 VAL B O 1
ATOM 5944 N N . ILE B 1 347 ? 16.777 -35.328 -4.392 1.00 251.89 333 ILE B N 1
ATOM 5945 C CA . ILE B 1 347 ? 17.170 -33.958 -4.667 1.00 241.34 333 ILE B CA 1
ATOM 5946 C C . ILE B 1 347 ? 16.790 -33.095 -3.462 1.00 246.80 333 ILE B C 1
ATOM 5947 O O . ILE B 1 347 ? 15.610 -32.888 -3.176 1.00 250.18 333 ILE B O 1
ATOM 5952 N N . SER B 1 348 ? 17.796 -32.609 -2.744 1.00 239.73 334 SER B N 1
ATOM 5953 C CA . SER B 1 348 ? 17.560 -31.783 -1.565 1.00 233.30 334 SER B CA 1
ATOM 5954 C C . SER B 1 348 ? 18.301 -30.457 -1.665 1.00 234.81 334 SER B C 1
ATOM 5955 O O . SER B 1 348 ? 19.379 -30.380 -2.252 1.00 226.29 334 SER B O 1
ATOM 5958 N N . GLY B 1 349 ? 17.711 -29.415 -1.090 1.00 240.67 335 GLY B N 1
ATOM 5959 C CA . GLY B 1 349 ? 18.266 -28.080 -1.192 1.00 237.83 335 GLY B CA 1
ATOM 5960 C C . GLY B 1 349 ? 18.985 -27.595 0.050 1.00 232.45 335 GLY B C 1
ATOM 5961 O O . GLY B 1 349 ? 19.571 -26.513 0.047 1.00 223.94 335 GLY B O 1
ATOM 5962 N N . ASN B 1 350 ? 18.951 -28.387 1.117 1.00 234.33 336 ASN B N 1
ATOM 5963 C CA . ASN B 1 350 ? 19.573 -27.964 2.365 1.00 218.03 336 ASN B CA 1
ATOM 5964 C C . ASN B 1 350 ? 20.851 -28.716 2.704 1.00 202.28 336 ASN B C 1
ATOM 5965 O O . ASN B 1 350 ? 21.950 -28.193 2.523 1.00 190.32 336 ASN B O 1
ATOM 5970 N N . GLU B 1 351 ? 20.716 -29.945 3.190 1.00 204.77 337 GLU B N 1
ATOM 5971 C CA . GLU B 1 351 ? 21.891 -30.698 3.607 1.00 201.85 337 GLU B CA 1
ATOM 5972 C C . GLU B 1 351 ? 21.826 -32.180 3.297 1.00 196.94 337 GLU B C 1
ATOM 5973 O O . GLU B 1 351 ? 20.870 -32.696 2.717 1.00 180.21 337 GLU B O 1
ATOM 5987 N N . TYR B 1 353 ? 24.801 -35.719 4.406 1.00 157.65 339 TYR B N 1
ATOM 5988 C CA . TYR B 1 353 ? 26.047 -36.092 5.028 1.00 135.77 339 TYR B CA 1
ATOM 5989 C C . TYR B 1 353 ? 26.624 -37.134 4.103 1.00 142.93 339 TYR B C 1
ATOM 5990 O O . TYR B 1 353 ? 25.915 -37.681 3.269 1.00 166.33 339 TYR B O 1
ATOM 6007 N N . ALA B 1 355 ? 29.081 -40.645 4.051 1.00 112.91 341 ALA B N 1
ATOM 6008 C CA . ALA B 1 355 ? 29.910 -41.684 4.620 1.00 116.96 341 ALA B CA 1
ATOM 6009 C C . ALA B 1 355 ? 30.921 -42.011 3.543 1.00 114.38 341 ALA B C 1
ATOM 6010 O O . ALA B 1 355 ? 30.584 -42.576 2.500 1.00 121.86 341 ALA B O 1
ATOM 6012 N N . PHE B 1 356 ? 32.163 -41.628 3.806 1.00 105.80 342 PHE B N 1
ATOM 6013 C CA . PHE B 1 356 ? 33.257 -41.795 2.870 1.00 103.24 342 PHE B CA 1
ATOM 6014 C C . PHE B 1 356 ? 34.132 -42.932 3.338 1.00 99.54 342 PHE B C 1
ATOM 6015 O O . PHE B 1 356 ? 34.590 -42.944 4.483 1.00 136.15 342 PHE B O 1
ATOM 6023 N N . GLU B 1 357 ? 34.370 -43.886 2.451 1.00 88.94 343 GLU B N 1
ATOM 6024 C CA . GLU B 1 357 ? 35.353 -44.921 2.716 1.00 107.27 343 GLU B CA 1
ATOM 6025 C C . GLU B 1 357 ? 36.394 -44.898 1.606 1.00 105.42 343 GLU B C 1
ATOM 6026 O O . GLU B 1 357 ? 36.082 -45.144 0.440 1.00 88.85 343 GLU B O 1
ATOM 6032 N N . LEU B 1 358 ? 37.633 -44.592 1.978 1.00 82.98 344 LEU B N 1
ATOM 6033 C CA . LEU B 1 358 ? 38.675 -44.303 0.999 1.00 95.58 344 LEU B CA 1
ATOM 6034 C C . LEU B 1 358 ? 39.708 -45.418 0.901 1.00 107.72 344 LEU B C 1
ATOM 6035 O O . LEU B 1 358 ? 39.975 -46.122 1.875 1.00 109.62 344 LEU B O 1
ATOM 6040 N N . GLU B 1 359 ? 40.282 -45.570 -0.288 1.00 100.47 345 GLU B N 1
ATOM 6041 C CA . GLU B 1 359 ? 41.260 -46.618 -0.550 1.00 103.99 345 GLU B CA 1
ATOM 6042 C C . GLU B 1 359 ? 42.568 -46.388 0.203 1.00 118.86 345 GLU B C 1
ATOM 6043 O O . GLU B 1 359 ? 43.136 -47.320 0.772 1.00 140.18 345 GLU B O 1
ATOM 6049 N N . GLU B 1 360 ? 43.044 -45.146 0.204 1.00 95.20 346 GLU B N 1
ATOM 6050 C CA . GLU B 1 360 ? 44.279 -44.807 0.902 1.00 94.26 346 GLU B CA 1
ATOM 6051 C C . GLU B 1 360 ? 43.986 -44.024 2.176 1.00 109.17 346 GLU B C 1
ATOM 6052 O O . GLU B 1 360 ? 43.050 -43.226 2.222 1.00 129.31 346 GLU B O 1
ATOM 6058 N N . LYS B 1 361 ? 44.790 -44.258 3.208 1.00 107.51 347 LYS B N 1
ATOM 6059 C CA . LYS B 1 361 ? 44.630 -43.547 4.469 1.00 89.78 347 LYS B CA 1
ATOM 6060 C C . LYS B 1 361 ? 45.057 -42.095 4.293 1.00 98.72 347 LYS B C 1
ATOM 6061 O O . LYS B 1 361 ? 45.873 -41.782 3.426 1.00 100.89 347 LYS B O 1
ATOM 6067 N N . VAL B 1 362 ? 44.499 -41.211 5.110 1.00 90.49 348 VAL B N 1
ATOM 6068 C CA . VAL B 1 362 ? 44.681 -39.778 4.918 1.00 79.72 348 VAL B CA 1
ATOM 6069 C C . VAL B 1 362 ? 44.804 -39.030 6.245 1.00 83.48 348 VAL B C 1
ATOM 6070 O O . VAL B 1 362 ? 44.077 -39.323 7.196 1.00 96.19 348 VAL B O 1
ATOM 6074 N N . LEU B 1 363 ? 45.724 -38.067 6.306 1.00 77.72 349 LEU B N 1
ATOM 6075 C CA . LEU B 1 363 ? 45.824 -37.177 7.459 1.00 84.28 349 LEU B CA 1
ATOM 6076 C C . LEU B 1 363 ? 44.698 -36.147 7.457 1.00 75.89 349 LEU B C 1
ATOM 6077 O O . LEU B 1 363 ? 44.541 -35.379 6.507 1.00 103.42 349 LEU B O 1
ATOM 6082 N N . ALA B 1 364 ? 43.921 -36.135 8.534 1.00 74.23 350 ALA B N 1
ATOM 6083 C CA . ALA B 1 364 ? 42.805 -35.210 8.658 1.00 91.68 350 ALA B CA 1
ATOM 6084 C C . ALA B 1 364 ? 42.500 -34.900 10.117 1.00 101.43 350 ALA B C 1
ATOM 6085 O O . ALA B 1 364 ? 42.836 -35.671 11.021 1.00 112.13 350 ALA B O 1
ATOM 6087 N N . GLU B 1 365 ? 41.866 -33.755 10.332 1.00 104.88 351 GLU B N 1
ATOM 6088 C CA . GLU B 1 365 ? 41.408 -33.350 11.648 1.00 95.53 351 GLU B CA 1
ATOM 6089 C C . GLU B 1 365 ? 39.912 -33.096 11.522 1.00 92.95 351 GLU B C 1
ATOM 6090 O O . GLU B 1 365 ? 39.416 -32.863 10.423 1.00 133.37 351 GLU B O 1
ATOM 6096 N N . VAL B 1 366 ? 39.185 -33.166 12.631 1.00 103.30 352 VAL B N 1
ATOM 6097 C CA . VAL B 1 366 ? 37.764 -32.848 12.606 1.00 95.57 352 VAL B CA 1
ATOM 6098 C C . VAL B 1 366 ? 37.583 -31.364 12.293 1.00 98.61 352 VAL B C 1
ATOM 6099 O O . VAL B 1 366 ? 38.297 -30.517 12.830 1.00 126.40 352 VAL B O 1
ATOM 6103 N N . GLY B 1 367 ? 36.639 -31.056 11.409 1.00 95.45 353 GLY B N 1
ATOM 6104 C CA . GLY B 1 367 ? 36.406 -29.685 10.996 1.00 108.93 353 GLY B CA 1
ATOM 6105 C C . GLY B 1 367 ? 37.240 -29.311 9.786 1.00 107.64 353 GLY B C 1
ATOM 6106 O O . GLY B 1 367 ? 37.295 -28.145 9.393 1.00 111.66 353 GLY B O 1
ATOM 6107 N N . ASP B 1 368 ? 37.897 -30.305 9.197 1.00 93.23 354 ASP B N 1
ATOM 6108 C CA . ASP B 1 368 ? 38.694 -30.092 7.994 1.00 92.83 354 ASP B CA 1
ATOM 6109 C C . ASP B 1 368 ? 37.808 -29.882 6.776 1.00 118.08 354 ASP B C 1
ATOM 6110 O O . ASP B 1 368 ? 36.761 -30.516 6.640 1.00 118.25 354 ASP B O 1
ATOM 6115 N N . ARG B 1 369 ? 38.236 -28.990 5.892 1.00 121.89 355 ARG B N 1
ATOM 6116 C CA . ARG B 1 369 ? 37.534 -28.772 4.637 1.00 104.26 355 ARG B CA 1
ATOM 6117 C C . ARG B 1 369 ? 37.875 -29.885 3.655 1.00 94.58 355 ARG B C 1
ATOM 6118 O O . ARG B 1 369 ? 39.042 -30.124 3.345 1.00 109.24 355 ARG B O 1
ATOM 6126 N N . VAL B 1 370 ? 36.843 -30.569 3.179 1.00 91.78 356 VAL B N 1
ATOM 6127 C CA . VAL B 1 370 ? 37.002 -31.675 2.248 1.00 100.34 356 VAL B CA 1
ATOM 6128 C C . VAL B 1 370 ? 36.300 -31.322 0.938 1.00 111.48 356 VAL B C 1
ATOM 6129 O O . VAL B 1 370 ? 35.290 -30.614 0.945 1.00 133.93 356 VAL B O 1
ATOM 6133 N N . LEU B 1 371 ? 36.844 -31.783 -0.186 1.00 89.34 357 LEU B N 1
ATOM 6134 C CA . LEU B 1 371 ? 36.287 -31.399 -1.484 1.00 104.57 357 LEU B CA 1
ATOM 6135 C C . LEU B 1 371 ? 35.991 -32.591 -2.394 1.00 116.85 357 LEU B C 1
ATOM 6136 O O . LEU B 1 371 ? 36.904 -33.242 -2.887 1.00 123.65 357 LEU B O 1
ATOM 6141 N N . ILE B 1 372 ? 34.714 -32.845 -2.655 1.00 87.55 358 ILE B N 1
ATOM 6142 C CA . ILE B 1 372 ? 34.330 -33.962 -3.512 1.00 114.85 358 ILE B CA 1
ATOM 6143 C C . ILE B 1 372 ? 34.406 -33.576 -4.983 1.00 101.47 358 ILE B C 1
ATOM 6144 O O . ILE B 1 372 ? 33.908 -32.525 -5.385 1.00 128.50 358 ILE B O 1
ATOM 6149 N N . THR B 1 373 ? 35.036 -34.431 -5.781 1.00 102.71 359 THR B N 1
ATOM 6150 C CA . THR B 1 373 ? 35.167 -34.180 -7.210 1.00 130.26 359 THR B CA 1
ATOM 6151 C C . THR B 1 373 ? 35.428 -35.477 -7.949 1.00 137.10 359 THR B C 1
ATOM 6152 O O . THR B 1 373 ? 35.769 -36.476 -7.338 1.00 128.27 359 THR B O 1
ATOM 6156 N N . ARG B 1 374 ? 35.224 -35.477 -9.260 1.00 161.03 360 ARG B N 1
ATOM 6157 C CA . ARG B 1 374 ? 35.888 -36.459 -10.107 1.00 188.39 360 ARG B CA 1
ATOM 6158 C C . ARG B 1 374 ? 36.458 -35.768 -11.338 1.00 190.10 360 ARG B C 1
ATOM 6159 O O . ARG B 1 374 ? 35.718 -35.286 -12.195 1.00 166.95 360 ARG B O 1
ATOM 6167 N N . LEU B 1 375 ? 37.782 -35.737 -11.427 1.00 185.16 361 LEU B N 1
ATOM 6168 C CA . LEU B 1 375 ? 38.455 -35.091 -12.545 1.00 146.96 361 LEU B CA 1
ATOM 6169 C C . LEU B 1 375 ? 38.769 -36.128 -13.614 1.00 165.64 361 LEU B C 1
ATOM 6170 O O . LEU B 1 375 ? 39.383 -35.821 -14.636 1.00 191.70 361 LEU B O 1
ATOM 6175 N N . ASP B 1 376 ? 38.340 -37.361 -13.362 1.00 167.80 362 ASP B N 1
ATOM 6176 C CA . ASP B 1 376 ? 38.456 -38.436 -14.338 1.00 180.35 362 ASP B CA 1
ATOM 6177 C C . ASP B 1 376 ? 37.400 -38.273 -15.427 1.00 187.34 362 ASP B C 1
ATOM 6178 O O . ASP B 1 376 ? 37.611 -38.664 -16.575 1.00 184.72 362 ASP B O 1
ATOM 6183 N N . LEU B 1 377 ? 36.261 -37.699 -15.050 1.00 190.14 363 LEU B N 1
ATOM 6184 C CA . LEU B 1 377 ? 35.185 -37.398 -15.990 1.00 190.64 363 LEU B CA 1
ATOM 6185 C C . LEU B 1 377 ? 35.660 -36.371 -17.017 1.00 160.92 363 LEU B C 1
ATOM 6186 O O . LEU B 1 377 ? 36.615 -35.637 -16.759 1.00 141.94 363 LEU B O 1
ATOM 6191 N N . PRO B 1 378 ? 35.007 -36.325 -18.192 1.00 153.99 364 PRO B N 1
ATOM 6192 C CA . PRO B 1 378 ? 35.375 -35.370 -19.245 1.00 191.65 364 PRO B CA 1
ATOM 6193 C C . PRO B 1 378 ? 35.395 -33.914 -18.780 1.00 190.91 364 PRO B C 1
ATOM 6194 O O . PRO B 1 378 ? 34.588 -33.526 -17.933 1.00 161.08 364 PRO B O 1
ATOM 6198 N N . PRO B 1 379 ? 36.323 -33.116 -19.332 1.00 204.93 365 PRO B N 1
ATOM 6199 C CA . PRO B 1 379 ? 36.493 -31.687 -19.045 1.00 196.45 365 PRO B CA 1
ATOM 6200 C C . PRO B 1 379 ? 35.296 -30.844 -19.475 1.00 194.13 365 PRO B C 1
ATOM 6201 O O . PRO B 1 379 ? 35.189 -29.691 -19.063 1.00 199.33 365 PRO B O 1
ATOM 6205 N N . THR B 1 380 ? 34.423 -31.407 -20.305 1.00 190.78 366 THR B N 1
ATOM 6206 C CA . THR B 1 380 ? 33.257 -30.682 -20.804 1.00 201.03 366 THR B CA 1
ATOM 6207 C C . THR B 1 380 ? 32.315 -30.218 -19.693 1.00 195.26 366 THR B C 1
ATOM 6208 O O . THR B 1 380 ? 31.788 -29.107 -19.744 1.00 201.25 366 THR B O 1
ATOM 6212 N N . THR B 1 381 ? 32.104 -31.067 -18.692 1.00 191.74 367 THR B N 1
ATOM 6213 C CA . THR B 1 381 ? 31.213 -30.725 -17.588 1.00 192.02 367 THR B CA 1
ATOM 6214 C C . THR B 1 381 ? 31.963 -30.106 -16.411 1.00 194.40 367 THR B C 1
ATOM 6215 O O . THR B 1 381 ? 33.191 -30.009 -16.425 1.00 190.00 367 THR B O 1
ATOM 6219 N N . LEU B 1 382 ? 31.214 -29.701 -15.390 1.00 190.80 368 LEU B N 1
ATOM 6220 C CA . LEU B 1 382 ? 31.802 -29.150 -14.175 1.00 166.74 368 LEU B CA 1
ATOM 6221 C C . LEU B 1 382 ? 31.961 -30.270 -13.157 1.00 149.90 368 LEU B C 1
ATOM 6222 O O . LEU B 1 382 ? 30.979 -30.822 -12.660 1.00 152.23 368 LEU B O 1
ATOM 6227 N N . ARG B 1 383 ? 33.211 -30.594 -12.851 1.00 148.71 369 ARG B N 1
ATOM 6228 C CA . ARG B 1 383 ? 33.545 -31.849 -12.187 1.00 142.89 369 ARG B CA 1
ATOM 6229 C C . ARG B 1 383 ? 33.323 -31.888 -10.674 1.00 134.31 369 ARG B C 1
ATOM 6230 O O . ARG B 1 383 ? 32.818 -32.882 -10.152 1.00 150.24 369 ARG B O 1
ATOM 6238 N N . ILE B 1 384 ? 33.693 -30.824 -9.965 1.00 112.76 370 ILE B N 1
ATOM 6239 C CA . ILE B 1 384 ? 33.508 -30.814 -8.515 1.00 129.83 370 ILE B CA 1
ATOM 6240 C C . ILE B 1 384 ? 32.018 -30.747 -8.164 1.00 130.30 370 ILE B C 1
ATOM 6241 O O . ILE B 1 384 ? 31.267 -29.957 -8.737 1.00 149.20 370 ILE B O 1
ATOM 6254 N N . GLY B 1 386 ? 30.681 -30.915 -4.733 1.00 139.54 372 GLY B N 1
ATOM 6255 C CA . GLY B 1 386 ? 30.357 -30.345 -3.437 1.00 138.11 372 GLY B CA 1
ATOM 6256 C C . GLY B 1 386 ? 31.526 -30.319 -2.475 1.00 126.38 372 GLY B C 1
ATOM 6257 O O . GLY B 1 386 ? 32.552 -30.952 -2.720 1.00 111.35 372 GLY B O 1
ATOM 6258 N N . HIS B 1 387 ? 31.369 -29.580 -1.378 1.00 119.85 373 HIS B N 1
ATOM 6259 C CA . HIS B 1 387 ? 32.412 -29.512 -0.355 1.00 123.76 373 HIS B CA 1
ATOM 6260 C C . HIS B 1 387 ? 31.792 -29.845 0.988 1.00 105.25 373 HIS B C 1
ATOM 6261 O O . HIS B 1 387 ? 30.577 -29.774 1.142 1.00 131.46 373 HIS B O 1
ATOM 6268 N N . GLY B 1 388 ? 32.617 -30.207 1.962 1.00 90.32 374 GLY B N 1
ATOM 6269 C CA . GLY B 1 388 ? 32.089 -30.569 3.260 1.00 117.35 374 GLY B CA 1
ATOM 6270 C C . GLY B 1 388 ? 33.033 -30.361 4.421 1.00 108.33 374 GLY B C 1
ATOM 6271 O O . GLY B 1 388 ? 34.216 -30.089 4.234 1.00 95.06 374 GLY B O 1
ATOM 6272 N N . LEU B 1 389 ? 32.498 -30.483 5.631 1.00 109.61 375 LEU B N 1
ATOM 6273 C CA . LEU B 1 389 ? 33.324 -30.430 6.832 1.00 109.18 375 LEU B CA 1
ATOM 6274 C C . LEU B 1 389 ? 33.350 -31.791 7.505 1.00 117.00 375 LEU B C 1
ATOM 6275 O O . LEU B 1 389 ? 32.321 -32.447 7.623 1.00 128.06 375 LEU B O 1
ATOM 6280 N N . ILE B 1 390 ? 34.523 -32.214 7.958 1.00 92.66 376 ILE B N 1
ATOM 6281 C CA . ILE B 1 390 ? 34.641 -33.523 8.578 1.00 95.66 376 ILE B CA 1
ATOM 6282 C C . ILE B 1 390 ? 34.022 -33.508 9.971 1.00 105.58 376 ILE B C 1
ATOM 6283 O O . ILE B 1 390 ? 34.418 -32.722 10.832 1.00 112.95 376 ILE B O 1
ATOM 6288 N N . GLU B 1 391 ? 33.045 -34.383 10.179 1.00 101.52 377 GLU B N 1
ATOM 6289 C CA . GLU B 1 391 ? 32.311 -34.438 11.436 1.00 112.24 377 GLU B CA 1
ATOM 6290 C C . GLU B 1 391 ? 32.893 -35.497 12.363 1.00 106.44 377 GLU B C 1
ATOM 6291 O O . GLU B 1 391 ? 33.420 -35.183 13.430 1.00 104.82 377 GLU B O 1
ATOM 6297 N N . GLU B 1 392 ? 32.791 -36.754 11.949 1.00 115.46 378 GLU B N 1
ATOM 6298 C CA . GLU B 1 392 ? 33.356 -37.861 12.705 1.00 110.01 378 GLU B CA 1
ATOM 6299 C C . GLU B 1 392 ? 34.229 -38.679 11.774 1.00 96.51 378 GLU B C 1
ATOM 6300 O O . GLU B 1 392 ? 34.154 -38.528 10.555 1.00 93.63 378 GLU B O 1
ATOM 6306 N N . PHE B 1 393 ? 35.063 -39.541 12.340 1.00 101.38 379 PHE B N 1
ATOM 6307 C CA . PHE B 1 393 ? 35.692 -40.570 11.532 1.00 99.57 379 PHE B CA 1
ATOM 6308 C C . PHE B 1 393 ? 35.019 -41.889 11.881 1.00 110.08 379 PHE B C 1
ATOM 6309 O O . PHE B 1 393 ? 35.272 -42.474 12.934 1.00 141.57 379 PHE B O 1
ATOM 6317 N N . LYS B 1 394 ? 34.165 -42.352 10.977 1.00 110.12 380 LYS B N 1
ATOM 6318 C CA . LYS B 1 394 ? 33.397 -43.573 11.180 1.00 115.87 380 LYS B CA 1
ATOM 6319 C C . LYS B 1 394 ? 33.146 -44.266 9.850 1.00 117.29 380 LYS B C 1
ATOM 6320 O O . LYS B 1 394 ? 33.072 -43.611 8.811 1.00 145.63 380 LYS B O 1
ATOM 6326 N N . PRO B 1 395 ? 33.007 -45.598 9.876 1.00 106.72 381 PRO B N 1
ATOM 6327 C CA . PRO B 1 395 ? 32.650 -46.316 8.652 1.00 133.18 381 PRO B CA 1
ATOM 6328 C C . PRO B 1 395 ? 31.145 -46.262 8.417 1.00 146.18 381 PRO B C 1
ATOM 6329 O O . PRO B 1 395 ? 30.414 -45.696 9.230 1.00 151.42 381 PRO B O 1
ATOM 6333 N N . ILE B 1 396 ? 30.694 -46.849 7.314 1.00 140.51 382 ILE B N 1
ATOM 6334 C CA . ILE B 1 396 ? 29.273 -46.895 6.994 1.00 143.40 382 ILE B CA 1
ATOM 6335 C C . ILE B 1 396 ? 28.546 -47.799 7.980 1.00 146.88 382 ILE B C 1
ATOM 6336 O O . ILE B 1 396 ? 27.437 -47.497 8.423 1.00 142.93 382 ILE B O 1
ATOM 6341 N N . LYS B 1 397 ? 29.198 -48.903 8.330 1.00 146.85 383 LYS B N 1
ATOM 6342 C CA . LYS B 1 397 ? 28.599 -49.948 9.151 1.00 147.76 383 LYS B CA 1
ATOM 6343 C C . LYS B 1 397 ? 28.177 -49.458 10.535 1.00 136.29 383 LYS B C 1
ATOM 6344 O O . LYS B 1 397 ? 27.139 -49.868 11.055 1.00 138.02 383 LYS B O 1
ATOM 6350 N N . ASP B 1 398 ? 28.971 -48.566 11.117 1.00 145.74 384 ASP B N 1
ATOM 6351 C CA . ASP B 1 398 ? 28.711 -48.073 12.466 1.00 162.32 384 ASP B CA 1
ATOM 6352 C C . ASP B 1 398 ? 27.668 -46.956 12.487 1.00 153.69 384 ASP B C 1
ATOM 6353 O O . ASP B 1 398 ? 27.250 -46.511 13.556 1.00 155.06 384 ASP B O 1
ATOM 6358 N N . LEU B 1 399 ? 27.239 -46.516 11.308 1.00 156.88 385 LEU B N 1
ATOM 6359 C CA . LEU B 1 399 ? 26.359 -45.352 11.200 1.00 163.57 385 LEU B CA 1
ATOM 6360 C C . LEU B 1 399 ? 24.864 -45.648 11.318 1.00 168.32 385 LEU B C 1
ATOM 6361 O O . LEU B 1 399 ? 24.053 -44.721 11.325 1.00 168.70 385 LEU B O 1
ATOM 6366 N N . ASN B 1 400 ? 24.505 -46.927 11.410 1.00 169.91 386 ASN B N 1
ATOM 6367 C CA . ASN B 1 400 ? 23.103 -47.336 11.520 1.00 183.33 386 ASN B CA 1
ATOM 6368 C C . ASN B 1 400 ? 22.254 -46.790 10.370 1.00 185.39 386 ASN B C 1
ATOM 6369 O O . ASN B 1 400 ? 21.132 -46.324 10.572 1.00 186.53 386 ASN B O 1
ATOM 6374 N N . ILE B 1 401 ? 22.802 -46.842 9.161 1.00 180.27 387 ILE B N 1
ATOM 6375 C CA . ILE B 1 401 ? 22.111 -46.322 7.986 1.00 172.66 387 ILE B CA 1
ATOM 6376 C C . ILE B 1 401 ? 20.993 -47.246 7.506 1.00 174.25 387 ILE B C 1
ATOM 6377 O O . ILE B 1 401 ? 21.209 -48.436 7.271 1.00 164.23 387 ILE B O 1
ATOM 6382 N N . LYS B 1 402 ? 19.795 -46.685 7.375 1.00 186.04 388 LYS B N 1
ATOM 6383 C CA . LYS B 1 402 ? 18.656 -47.410 6.825 1.00 197.34 388 LYS B CA 1
ATOM 6384 C C . LYS B 1 402 ? 18.012 -46.613 5.695 1.00 214.39 388 LYS B C 1
ATOM 6385 O O . LYS B 1 402 ? 18.276 -45.423 5.533 1.00 198.49 388 LYS B O 1
ATOM 6391 N N . LYS B 1 403 ? 17.168 -47.277 4.915 1.00 204.61 389 LYS B N 1
ATOM 6392 C CA . LYS B 1 403 ? 16.553 -46.659 3.748 1.00 217.16 389 LYS B CA 1
ATOM 6393 C C . LYS B 1 403 ? 15.048 -46.520 3.921 1.00 224.70 389 LYS B C 1
ATOM 6394 O O . LYS B 1 403 ? 14.437 -47.221 4.719 1.00 229.71 389 LYS B O 1
ATOM 6400 N N . GLU B 1 404 ? 14.458 -45.588 3.185 1.00 223.87 390 GLU B N 1
ATOM 6401 C CA . GLU B 1 404 ? 13.015 -45.401 3.218 1.00 225.04 390 GLU B CA 1
ATOM 6402 C C . GLU B 1 404 ? 12.401 -45.869 1.905 1.00 231.43 390 GLU B C 1
ATOM 6403 O O . GLU B 1 404 ? 12.838 -45.460 0.828 1.00 226.03 390 GLU B O 1
ATOM 6409 N N . VAL B 1 405 ? 11.386 -46.724 1.996 1.00 234.32 391 VAL B N 1
ATOM 6410 C CA . VAL B 1 405 ? 10.766 -47.269 0.789 1.00 227.80 391 VAL B CA 1
ATOM 6411 C C . VAL B 1 405 ? 9.338 -46.777 0.573 1.00 238.21 391 VAL B C 1
ATOM 6412 O O . VAL B 1 405 ? 8.470 -46.928 1.434 1.00 241.43 391 VAL B O 1
ATOM 6416 N N . LEU B 1 406 ? 9.118 -46.176 -0.592 1.00 237.94 392 LEU B N 1
ATOM 6417 C CA . LEU B 1 406 ? 7.803 -45.703 -0.991 1.00 236.37 392 LEU B CA 1
ATOM 6418 C C . LEU B 1 406 ? 7.206 -46.610 -2.057 1.00 247.58 392 LEU B C 1
ATOM 6419 O O . LEU B 1 406 ? 7.870 -46.946 -3.039 1.00 246.28 392 LEU B O 1
ATOM 6424 N N . ARG B 1 407 ? 5.953 -47.009 -1.865 1.00 256.17 393 ARG B N 1
ATOM 6425 C CA . ARG B 1 407 ? 5.261 -47.767 -2.906 1.00 255.69 393 ARG B CA 1
ATOM 6426 C C . ARG B 1 407 ? 4.067 -46.998 -3.472 1.00 262.16 393 ARG B C 1
ATOM 6427 O O . ARG B 1 407 ? 3.329 -46.339 -2.738 1.00 268.62 393 ARG B O 1
ATOM 6435 N N . GLU B 1 408 ? 3.889 -47.087 -4.785 1.00 259.50 394 GLU B N 1
ATOM 6436 C CA . GLU B 1 408 ? 2.817 -46.379 -5.471 1.00 260.22 394 GLU B CA 1
ATOM 6437 C C . GLU B 1 408 ? 1.672 -47.338 -5.744 1.00 258.72 394 GLU B C 1
ATOM 6438 O O . GLU B 1 408 ? 1.897 -48.518 -6.006 1.00 256.79 394 GLU B O 1
ATOM 6444 N N . GLY B 1 409 ? 0.444 -46.837 -5.686 1.00 261.44 395 GLY B N 1
ATOM 6445 C CA . GLY B 1 409 ? -0.706 -47.685 -5.936 1.00 265.98 395 GLY B CA 1
ATOM 6446 C C . GLY B 1 409 ? -1.830 -46.943 -6.626 1.00 273.33 395 GLY B C 1
ATOM 6447 O O . GLY B 1 409 ? -1.852 -45.714 -6.651 1.00 274.99 395 GLY B O 1
ATOM 6448 N N . LYS B 1 410 ? -2.766 -47.696 -7.191 1.00 277.76 396 LYS B N 1
ATOM 6449 C CA . LYS B 1 410 ? -3.859 -47.122 -7.958 1.00 281.76 396 LYS B CA 1
ATOM 6450 C C . LYS B 1 410 ? -5.182 -47.705 -7.492 1.00 286.76 396 LYS B C 1
ATOM 6451 O O . LYS B 1 410 ? -5.337 -48.921 -7.413 1.00 283.97 396 LYS B O 1
ATOM 6457 N N . VAL B 1 411 ? -6.136 -46.832 -7.189 1.00 293.78 397 VAL B N 1
ATOM 6458 C CA . VAL B 1 411 ? -7.451 -47.269 -6.743 1.00 296.51 397 VAL B CA 1
ATOM 6459 C C . VAL B 1 411 ? -8.405 -47.387 -7.925 1.00 300.92 397 VAL B C 1
ATOM 6460 O O . VAL B 1 411 ? -8.760 -46.388 -8.550 1.00 303.08 397 VAL B O 1
ATOM 6464 N N . LYS B 1 412 ? -8.811 -48.616 -8.228 1.00 296.51 398 LYS B N 1
ATOM 6465 C CA . LYS B 1 412 ? -9.763 -48.866 -9.304 1.00 288.53 398 LYS B CA 1
ATOM 6466 C C . LYS B 1 412 ? -10.850 -49.807 -8.807 1.00 288.47 398 LYS B C 1
ATOM 6467 O O . LYS B 1 412 ? -10.558 -50.925 -8.378 1.00 287.37 398 LYS B O 1
ATOM 6473 N N . ILE B 1 413 ? -12.098 -49.353 -8.856 1.00 290.24 399 ILE B N 1
ATOM 6474 C CA . ILE B 1 413 ? -13.214 -50.165 -8.389 1.00 296.30 399 ILE B CA 1
ATOM 6475 C C . ILE B 1 413 ? -13.304 -51.440 -9.219 1.00 310.76 399 ILE B C 1
ATOM 6476 O O . ILE B 1 413 ? -13.397 -51.392 -10.444 1.00 320.66 399 ILE B O 1
ATOM 6481 N N . ASP B 1 414 ? -13.275 -52.581 -8.541 1.00 313.12 400 ASP B N 1
ATOM 6482 C CA . ASP B 1 414 ? -13.224 -53.870 -9.212 1.00 315.47 400 ASP B CA 1
ATOM 6483 C C . ASP B 1 414 ? -14.308 -54.809 -8.687 1.00 321.98 400 ASP B C 1
ATOM 6484 O O . ASP B 1 414 ? -14.273 -55.225 -7.527 1.00 318.34 400 ASP B O 1
ATOM 6489 N N . LYS B 1 415 ? -15.263 -55.132 -9.556 1.00 325.36 401 LYS B N 1
ATOM 6490 C CA . LYS B 1 415 ? -16.342 -56.076 -9.257 1.00 319.43 401 LYS B CA 1
ATOM 6491 C C . LYS B 1 415 ? -17.066 -55.814 -7.932 1.00 318.28 401 LYS B C 1
ATOM 6492 O O . LYS B 1 415 ? -17.367 -56.742 -7.181 1.00 311.96 401 LYS B O 1
ATOM 6498 N N . GLY B 1 416 ? -17.338 -54.541 -7.660 1.00 321.46 402 GLY B N 1
ATOM 6499 C CA . GLY B 1 416 ? -18.066 -54.131 -6.472 1.00 319.57 402 GLY B CA 1
ATOM 6500 C C . GLY B 1 416 ? -17.155 -53.858 -5.291 1.00 305.76 402 GLY B C 1
ATOM 6501 O O . GLY B 1 416 ? -17.503 -53.106 -4.382 1.00 302.02 402 GLY B O 1
ATOM 6502 N N . ARG B 1 417 ? -15.981 -54.478 -5.309 1.00 297.44 403 ARG B N 1
ATOM 6503 C CA . ARG B 1 417 ? -14.946 -54.217 -4.318 1.00 292.78 403 ARG B CA 1
ATOM 6504 C C . ARG B 1 417 ? -14.171 -52.956 -4.686 1.00 301.53 403 ARG B C 1
ATOM 6505 O O . ARG B 1 417 ? -14.178 -52.540 -5.838 1.00 300.88 403 ARG B O 1
ATOM 6513 N N . THR B 1 418 ? -13.531 -52.332 -3.703 1.00 312.81 404 THR B N 1
ATOM 6514 C CA . THR B 1 418 ? -12.560 -51.280 -3.991 1.00 318.45 404 THR B CA 1
ATOM 6515 C C . THR B 1 418 ? -11.145 -51.848 -3.882 1.00 308.59 404 THR B C 1
ATOM 6516 O O . THR B 1 418 ? -10.742 -52.336 -2.826 1.00 305.68 404 THR B O 1
ATOM 6520 N N . VAL B 1 419 ? -10.396 -51.786 -4.979 1.00 297.93 405 VAL B N 1
ATOM 6521 C CA . VAL B 1 419 ? -9.107 -52.469 -5.059 1.00 277.77 405 VAL B CA 1
ATOM 6522 C C . VAL B 1 419 ? -7.935 -51.557 -5.439 1.00 279.57 405 VAL B C 1
ATOM 6523 O O . VAL B 1 419 ? -8.026 -50.759 -6.377 1.00 286.50 405 VAL B O 1
ATOM 6527 N N . ILE B 1 420 ? -6.841 -51.682 -4.690 1.00 271.09 406 ILE B N 1
ATOM 6528 C CA . ILE B 1 420 ? -5.605 -50.959 -4.969 1.00 263.08 406 ILE B CA 1
ATOM 6529 C C . ILE B 1 420 ? -4.629 -51.869 -5.714 1.00 255.81 406 ILE B C 1
ATOM 6530 O O . ILE B 1 420 ? -4.553 -53.065 -5.435 1.00 242.82 406 ILE B O 1
ATOM 6535 N N . ASP B 1 421 ? -3.883 -51.300 -6.657 1.00 262.18 407 ASP B N 1
ATOM 6536 C CA . ASP B 1 421 ? -3.003 -52.089 -7.516 1.00 264.94 407 ASP B CA 1
ATOM 6537 C C . ASP B 1 421 ? -1.678 -51.394 -7.832 1.00 262.95 407 ASP B C 1
ATOM 6538 O O . ASP B 1 421 ? -1.630 -50.182 -8.015 1.00 268.53 407 ASP B O 1
ATOM 6543 N N . GLY B 1 422 ? -0.604 -52.173 -7.908 1.00 253.08 408 GLY B N 1
ATOM 6544 C CA . GLY B 1 422 ? 0.693 -51.636 -8.280 1.00 246.29 408 GLY B CA 1
ATOM 6545 C C . GLY B 1 422 ? 1.679 -51.571 -7.132 1.00 245.69 408 GLY B C 1
ATOM 6546 O O . GLY B 1 422 ? 2.858 -51.274 -7.330 1.00 237.60 408 GLY B O 1
ATOM 6547 N N . LEU B 1 423 ? 1.194 -51.845 -5.927 1.00 258.88 409 LEU B N 1
ATOM 6548 C CA . LEU B 1 423 ? 2.049 -51.879 -4.749 1.00 262.86 409 LEU B CA 1
ATOM 6549 C C . LEU B 1 423 ? 2.871 -53.160 -4.771 1.00 258.58 409 LEU B C 1
ATOM 6550 O O . LEU B 1 423 ? 4.095 -53.125 -4.896 1.00 258.76 409 LEU B O 1
ATOM 6555 N N . ALA B 1 424 ? 2.185 -54.291 -4.655 1.00 251.22 410 ALA B N 1
ATOM 6556 C CA . ALA B 1 424 ? 2.825 -55.595 -4.756 1.00 244.05 410 ALA B CA 1
ATOM 6557 C C . ALA B 1 424 ? 2.460 -56.251 -6.082 1.00 260.42 410 ALA B C 1
ATOM 6558 O O . ALA B 1 424 ? 1.351 -56.077 -6.582 1.00 270.73 410 ALA B O 1
ATOM 6560 N N . GLN B 1 425 ? 3.402 -56.985 -6.662 1.00 267.46 411 GLN B N 1
ATOM 6561 C CA . GLN B 1 425 ? 3.133 -57.713 -7.896 1.00 277.09 411 GLN B CA 1
ATOM 6562 C C . GLN B 1 425 ? 2.795 -59.177 -7.615 1.00 284.17 411 GLN B C 1
ATOM 6563 O O . GLN B 1 425 ? 2.484 -59.939 -8.532 1.00 280.65 411 GLN B O 1
ATOM 6569 N N . SER B 1 426 ? 2.844 -59.563 -6.343 1.00 286.00 412 SER B N 1
ATOM 6570 C CA . SER B 1 426 ? 2.637 -60.955 -5.956 1.00 282.16 412 SER B CA 1
ATOM 6571 C C . SER B 1 426 ? 1.787 -61.066 -4.694 1.00 276.92 412 SER B C 1
ATOM 6572 O O . SER B 1 426 ? 1.611 -60.089 -3.965 1.00 271.78 412 SER B O 1
ATOM 6575 N N . LYS B 1 427 ? 1.269 -62.265 -4.435 1.00 276.27 413 LYS B N 1
ATOM 6576 C CA . LYS B 1 427 ? 0.446 -62.498 -3.252 1.00 275.86 413 LYS B CA 1
ATOM 6577 C C . LYS B 1 427 ? 1.294 -62.640 -1.995 1.00 279.11 413 LYS B C 1
ATOM 6578 O O . LYS B 1 427 ? 0.853 -62.292 -0.904 1.00 282.85 413 LYS B O 1
ATOM 6584 N N . VAL B 1 428 ? 2.507 -63.159 -2.152 1.00 275.11 414 VAL B N 1
ATOM 6585 C CA . VAL B 1 428 ? 3.424 -63.301 -1.028 1.00 266.02 414 VAL B CA 1
ATOM 6586 C C . VAL B 1 428 ? 3.870 -61.923 -0.540 1.00 280.67 414 VAL B C 1
ATOM 6587 O O . VAL B 1 428 ? 3.914 -61.653 0.668 1.00 280.79 414 VAL B O 1
ATOM 6591 N N . ALA B 1 429 ? 4.198 -61.053 -1.491 1.00 288.40 415 ALA B N 1
ATOM 6592 C CA . ALA B 1 429 ? 4.535 -59.670 -1.188 1.00 283.82 415 ALA B CA 1
ATOM 6593 C C . ALA B 1 429 ? 3.349 -58.987 -0.515 1.00 291.19 415 ALA B C 1
ATOM 6594 O O . ALA B 1 429 ? 3.519 -58.175 0.395 1.00 284.93 415 ALA B O 1
ATOM 6596 N N . ALA B 1 430 ? 2.146 -59.336 -0.962 1.00 302.55 416 ALA B N 1
ATOM 6597 C CA . ALA B 1 430 ? 0.921 -58.809 -0.373 1.00 303.35 416 ALA B CA 1
ATOM 6598 C C . ALA B 1 430 ? 0.755 -59.304 1.061 1.00 300.70 416 ALA B C 1
ATOM 6599 O O . ALA B 1 430 ? 0.209 -58.601 1.911 1.00 302.58 416 ALA B O 1
ATOM 6601 N N . GLU B 1 431 ? 1.230 -60.519 1.321 1.00 290.60 417 GLU B N 1
ATOM 6602 C CA . GLU B 1 431 ? 1.220 -61.077 2.667 1.00 272.00 417 GLU B CA 1
ATOM 6603 C C . GLU B 1 431 ? 2.165 -60.276 3.542 1.00 275.74 417 GLU B C 1
ATOM 6604 O O . GLU B 1 431 ? 1.889 -60.033 4.716 1.00 272.83 417 GLU B O 1
ATOM 6610 N N . LYS B 1 432 ? 3.289 -59.869 2.963 1.00 281.08 418 LYS B N 1
ATOM 6611 C CA . LYS B 1 432 ? 4.239 -59.042 3.693 1.00 273.72 418 LYS B CA 1
ATOM 6612 C C . LYS B 1 432 ? 3.704 -57.622 3.864 1.00 270.52 418 LYS B C 1
ATOM 6613 O O . LYS B 1 432 ? 4.169 -56.872 4.723 1.00 262.12 418 LYS B O 1
ATOM 6619 N N . LEU B 1 433 ? 2.723 -57.262 3.042 1.00 272.47 419 LEU B N 1
ATOM 6620 C CA . LEU B 1 433 ? 2.184 -55.907 3.051 1.00 268.13 419 LEU B CA 1
ATOM 6621 C C . LEU B 1 433 ? 0.992 -55.687 3.980 1.00 260.57 419 LEU B C 1
ATOM 6622 O O . LEU B 1 433 ? 0.597 -54.548 4.201 1.00 261.34 419 LEU B O 1
ATOM 6627 N N . ILE B 1 434 ? 0.417 -56.755 4.524 1.00 254.40 420 ILE B N 1
ATOM 6628 C CA . ILE B 1 434 ? -0.780 -56.604 5.353 1.00 254.30 420 ILE B CA 1
ATOM 6629 C C . ILE B 1 434 ? -0.466 -56.017 6.729 1.00 244.43 420 ILE B C 1
ATOM 6630 O O . ILE B 1 434 ? 0.529 -56.377 7.360 1.00 239.16 420 ILE B O 1
ATOM 6635 N N . GLY B 1 435 ? -1.324 -55.107 7.183 1.00 236.85 421 GLY B N 1
ATOM 6636 C CA . GLY B 1 435 ? -1.134 -54.433 8.455 1.00 222.59 421 GLY B CA 1
ATOM 6637 C C . GLY B 1 435 ? -0.352 -53.141 8.307 1.00 218.63 421 GLY B C 1
ATOM 6638 O O . GLY B 1 435 ? 0.259 -52.662 9.263 1.00 214.30 421 GLY B O 1
ATOM 6639 N N . GLU B 1 436 ? -0.376 -52.576 7.103 1.00 224.42 422 GLU B N 1
ATOM 6640 C CA . GLU B 1 436 ? 0.418 -51.393 6.778 1.00 232.68 422 GLU B CA 1
ATOM 6641 C C . GLU B 1 436 ? -0.370 -50.086 6.844 1.00 239.38 422 GLU B C 1
ATOM 6642 O O . GLU B 1 436 ? -1.553 -50.037 6.504 1.00 256.98 422 GLU B O 1
ATOM 6648 N N . GLU B 1 437 ? 0.302 -49.028 7.288 1.00 230.86 423 GLU B N 1
ATOM 6649 C CA . GLU B 1 437 ? -0.280 -47.692 7.296 1.00 242.16 423 GLU B CA 1
ATOM 6650 C C . GLU B 1 437 ? 0.136 -46.929 6.039 1.00 255.08 423 GLU B C 1
ATOM 6651 O O . GLU B 1 437 ? 1.323 -46.749 5.772 1.00 251.49 423 GLU B O 1
ATOM 6657 N N . ILE B 1 438 ? -0.854 -46.495 5.267 1.00 270.51 424 ILE B N 1
ATOM 6658 C CA . ILE B 1 438 ? -0.624 -45.789 4.014 1.00 271.92 424 ILE B CA 1
ATOM 6659 C C . ILE B 1 438 ? -1.437 -44.493 3.928 1.00 276.65 424 ILE B C 1
ATOM 6660 O O . ILE B 1 438 ? -2.402 -44.292 4.678 1.00 280.29 424 ILE B O 1
ATOM 6665 N N . SER B 1 439 ? -1.053 -43.622 2.998 1.00 271.71 425 SER B N 1
ATOM 6666 C CA . SER B 1 439 ? -1.727 -42.336 2.841 1.00 267.47 425 SER B CA 1
ATOM 6667 C C . SER B 1 439 ? -2.098 -42.035 1.388 1.00 269.72 425 SER B C 1
ATOM 6668 O O . SER B 1 439 ? -1.660 -42.722 0.468 1.00 271.63 425 SER B O 1
ATOM 6671 N N . ILE B 1 440 ? -2.928 -41.014 1.196 1.00 273.11 426 ILE B N 1
ATOM 6672 C CA . ILE B 1 440 ? -3.290 -40.557 -0.143 1.00 280.58 426 ILE B CA 1
ATOM 6673 C C . ILE B 1 440 ? -2.913 -39.086 -0.330 1.00 282.10 426 ILE B C 1
ATOM 6674 O O . ILE B 1 440 ? -3.147 -38.257 0.549 1.00 288.63 426 ILE B O 1
ATOM 6679 N N . GLU B 1 441 ? -2.327 -38.778 -1.482 1.00 272.96 427 GLU B N 1
ATOM 6680 C CA . GLU B 1 441 ? -1.773 -37.457 -1.759 1.00 268.04 427 GLU B CA 1
ATOM 6681 C C . GLU B 1 441 ? -2.825 -36.357 -1.911 1.00 276.41 427 GLU B C 1
ATOM 6682 O O . GLU B 1 441 ? -3.766 -36.485 -2.694 1.00 281.37 427 GLU B O 1
ATOM 6688 N N . GLY B 1 442 ? -2.653 -35.283 -1.145 1.00 278.75 428 GLY B N 1
ATOM 6689 C CA . GLY B 1 442 ? -3.366 -34.037 -1.372 1.00 287.73 428 GLY B CA 1
ATOM 6690 C C . GLY B 1 442 ? -4.766 -33.900 -0.803 1.00 298.29 428 GLY B C 1
ATOM 6691 O O . GLY B 1 442 ? -5.265 -32.784 -0.651 1.00 304.07 428 GLY B O 1
ATOM 6692 N N . LYS B 1 443 ? -5.407 -35.020 -0.488 1.00 300.92 429 LYS B N 1
ATOM 6693 C CA . LYS B 1 443 ? -6.764 -34.976 0.048 1.00 306.46 429 LYS B CA 1
ATOM 6694 C C . LYS B 1 443 ? -6.807 -35.048 1.575 1.00 313.74 429 LYS B C 1
ATOM 6695 O O . LYS B 1 443 ? -7.888 -35.106 2.162 1.00 317.07 429 LYS B O 1
ATOM 6701 N N . ASP B 1 444 ? -5.632 -35.057 2.203 1.00 310.15 430 ASP B N 1
ATOM 6702 C CA . ASP B 1 444 ? -5.516 -35.086 3.663 1.00 302.81 430 ASP B CA 1
ATOM 6703 C C . ASP B 1 444 ? -6.216 -36.316 4.239 1.00 306.73 430 ASP B C 1
ATOM 6704 O O . ASP B 1 444 ? -7.030 -36.213 5.157 1.00 308.54 430 ASP B O 1
ATOM 6709 N N . ILE B 1 445 ? -5.886 -37.478 3.682 1.00 304.33 431 ILE B N 1
ATOM 6710 C CA . ILE B 1 445 ? -6.584 -38.719 3.987 1.00 298.87 431 ILE B CA 1
ATOM 6711 C C . ILE B 1 445 ? -5.642 -39.843 4.423 1.00 289.58 431 ILE B C 1
ATOM 6712 O O . ILE B 1 445 ? -4.533 -39.994 3.898 1.00 280.69 431 ILE B O 1
ATOM 6717 N N . VAL B 1 446 ? -6.101 -40.617 5.402 1.00 293.09 432 VAL B N 1
ATOM 6718 C CA . VAL B 1 446 ? -5.327 -41.714 5.958 1.00 286.11 432 VAL B CA 1
ATOM 6719 C C . VAL B 1 446 ? -6.002 -43.053 5.697 1.00 291.62 432 VAL B C 1
ATOM 6720 O O . VAL B 1 446 ? -7.227 -43.136 5.586 1.00 301.39 432 VAL B O 1
ATOM 6724 N N . GLY B 1 447 ? -5.192 -44.101 5.590 1.00 280.38 433 GLY B N 1
ATOM 6725 C CA . GLY B 1 447 ? -5.724 -45.441 5.419 1.00 271.09 433 GLY B CA 1
ATOM 6726 C C . GLY B 1 447 ? -4.805 -46.543 5.909 1.00 257.75 433 GLY B C 1
ATOM 6727 O O . GLY B 1 447 ? -3.596 -46.371 5.960 1.00 250.96 433 GLY B O 1
ATOM 6728 N N . LYS B 1 448 ? -5.388 -47.684 6.261 1.00 261.60 434 LYS B N 1
ATOM 6729 C CA . LYS B 1 448 ? -4.631 -48.838 6.730 1.00 263.14 434 LYS B CA 1
ATOM 6730 C C . LYS B 1 448 ? -5.015 -50.039 5.877 1.00 272.89 434 LYS B C 1
ATOM 6731 O O . LYS B 1 448 ? -6.179 -50.217 5.561 1.00 294.88 434 LYS B O 1
ATOM 6737 N N . ILE B 1 449 ? -4.042 -50.858 5.497 1.00 255.15 435 ILE B N 1
ATOM 6738 C CA . ILE B 1 449 ? -4.308 -51.941 4.553 1.00 246.42 435 ILE B CA 1
ATOM 6739 C C . ILE B 1 449 ? -4.887 -53.192 5.228 1.00 254.70 435 ILE B C 1
ATOM 6740 O O . ILE B 1 449 ? -4.480 -53.556 6.335 1.00 251.01 435 ILE B O 1
ATOM 6745 N N . LYS B 1 450 ? -5.855 -53.829 4.568 1.00 262.70 436 LYS B N 1
ATOM 6746 C CA . LYS B 1 450 ? -6.591 -54.932 5.186 1.00 257.49 436 LYS B CA 1
ATOM 6747 C C . LYS B 1 450 ? -6.527 -56.259 4.428 1.00 259.52 436 LYS B C 1
ATOM 6748 O O . LYS B 1 450 ? -5.820 -57.180 4.836 1.00 259.19 436 LYS B O 1
ATOM 6754 N N . GLY B 1 451 ? -7.264 -56.352 3.326 1.00 259.64 437 GLY B N 1
ATOM 6755 C CA . GLY B 1 451 ? -7.436 -57.619 2.635 1.00 258.01 437 GLY B CA 1
ATOM 6756 C C . GLY B 1 451 ? -6.442 -57.872 1.519 1.00 257.85 437 GLY B C 1
ATOM 6757 O O . GLY B 1 451 ? -5.782 -56.951 1.039 1.00 256.70 437 GLY B O 1
ATOM 6758 N N . THR B 1 452 ? -6.341 -59.131 1.104 1.00 260.63 438 THR B N 1
ATOM 6759 C CA . THR B 1 452 ? -5.419 -59.516 0.042 1.00 263.78 438 THR B CA 1
ATOM 6760 C C . THR B 1 452 ? -6.078 -60.392 -1.020 1.00 270.11 438 THR B C 1
ATOM 6761 O O . THR B 1 452 ? -6.537 -61.499 -0.734 1.00 257.75 438 THR B O 1
ATOM 6765 N N . PHE B 1 453 ? -6.128 -59.875 -2.243 1.00 286.38 439 PHE B N 1
ATOM 6766 C CA . PHE B 1 453 ? -6.530 -60.656 -3.404 1.00 300.24 439 PHE B CA 1
ATOM 6767 C C . PHE B 1 453 ? -5.291 -60.820 -4.275 1.00 307.53 439 PHE B C 1
ATOM 6768 O O . PHE B 1 453 ? -4.854 -59.878 -4.932 1.00 312.10 439 PHE B O 1
ATOM 6776 N N . GLY B 1 454 ? -4.739 -62.028 -4.298 1.00 307.25 440 GLY B N 1
ATOM 6777 C CA . GLY B 1 454 ? -3.379 -62.218 -4.769 1.00 298.46 440 GLY B CA 1
ATOM 6778 C C . GLY B 1 454 ? -3.154 -62.692 -6.190 1.00 296.16 440 GLY B C 1
ATOM 6779 O O . GLY B 1 454 ? -2.060 -63.151 -6.518 1.00 286.68 440 GLY B O 1
ATOM 6780 N N . THR B 1 455 ? -4.176 -62.598 -7.033 1.00 305.57 441 THR B N 1
ATOM 6781 C CA . THR B 1 455 ? -4.015 -62.927 -8.445 1.00 310.34 441 THR B CA 1
ATOM 6782 C C . THR B 1 455 ? -2.951 -62.045 -9.098 1.00 303.67 441 THR B C 1
ATOM 6783 O O . THR B 1 455 ? -1.878 -62.519 -9.470 1.00 306.27 441 THR B O 1
ATOM 6787 N N . LYS B 1 456 ? -3.260 -60.759 -9.232 1.00 292.33 442 LYS B N 1
ATOM 6788 C CA . LYS B 1 456 ? -2.338 -59.795 -9.827 1.00 272.41 442 LYS B CA 1
ATOM 6789 C C . LYS B 1 456 ? -1.517 -59.028 -8.790 1.00 271.14 442 LYS B C 1
ATOM 6790 O O . LYS B 1 456 ? -0.782 -58.102 -9.131 1.00 260.79 442 LYS B O 1
ATOM 6796 N N . GLY B 1 457 ? -1.650 -59.417 -7.526 1.00 279.59 443 GLY B N 1
ATOM 6797 C CA . GLY B 1 457 ? -1.007 -58.704 -6.437 1.00 279.14 443 GLY B CA 1
ATOM 6798 C C . GLY B 1 457 ? -1.786 -57.462 -6.051 1.00 283.61 443 GLY B C 1
ATOM 6799 O O . GLY B 1 457 ? -1.217 -56.400 -5.803 1.00 283.21 443 GLY B O 1
ATOM 6800 N N . LEU B 1 458 ? -3.105 -57.605 -6.001 1.00 288.02 444 LEU B N 1
ATOM 6801 C CA . LEU B 1 458 ? -3.991 -56.504 -5.652 1.00 286.59 444 LEU B CA 1
ATOM 6802 C C . LEU B 1 458 ? -4.303 -56.542 -4.159 1.00 286.75 444 LEU B C 1
ATOM 6803 O O . LEU B 1 458 ? -4.420 -57.615 -3.571 1.00 285.74 444 LEU B O 1
ATOM 6808 N N . LEU B 1 459 ? -4.424 -55.374 -3.539 1.00 285.91 445 LEU B N 1
ATOM 6809 C CA . LEU B 1 459 ? -4.691 -55.319 -2.106 1.00 281.10 445 LEU B CA 1
ATOM 6810 C C . LEU B 1 459 ? -5.817 -54.348 -1.767 1.00 271.72 445 LEU B C 1
ATOM 6811 O O . LEU B 1 459 ? -5.914 -53.268 -2.346 1.00 273.55 445 LEU B O 1
ATOM 6816 N N . THR B 1 460 ? -6.666 -54.743 -0.825 1.00 259.93 446 THR B N 1
ATOM 6817 C CA . THR B 1 460 ? -7.778 -53.903 -0.393 1.00 259.09 446 THR B CA 1
ATOM 6818 C C . THR B 1 460 ? -7.542 -53.353 1.014 1.00 251.06 446 THR B C 1
ATOM 6819 O O . THR B 1 460 ? -7.125 -54.079 1.923 1.00 247.10 446 THR B O 1
ATOM 6823 N N . ALA B 1 461 ? -7.804 -52.062 1.187 1.00 249.60 447 ALA B N 1
ATOM 6824 C CA . ALA B 1 461 ? -7.559 -51.403 2.460 1.00 250.82 447 ALA B CA 1
ATOM 6825 C C . ALA B 1 461 ? -8.819 -50.776 3.052 1.00 260.46 447 ALA B C 1
ATOM 6826 O O . ALA B 1 461 ? -9.890 -50.795 2.448 1.00 278.50 447 ALA B O 1
ATOM 6828 N N . GLU B 1 462 ? -8.665 -50.213 4.244 1.00 258.91 448 GLU B N 1
ATOM 6829 C CA . GLU B 1 462 ? -9.709 -49.452 4.905 1.00 274.71 448 GLU B CA 1
ATOM 6830 C C . GLU B 1 462 ? -9.252 -47.997 4.970 1.00 280.09 448 GLU B C 1
ATOM 6831 O O . GLU B 1 462 ? -8.075 -47.722 5.200 1.00 278.81 448 GLU B O 1
ATOM 6837 N N . PHE B 1 463 ? -10.169 -47.063 4.743 1.00 288.11 449 PHE B N 1
ATOM 6838 C CA . PHE B 1 463 ? -9.785 -45.653 4.663 1.00 285.64 449 PHE B CA 1
ATOM 6839 C C . PHE B 1 463 ? -10.668 -44.719 5.480 1.00 292.11 449 PHE B C 1
ATOM 6840 O O . PHE B 1 463 ? -11.739 -45.101 5.945 1.00 295.70 449 PHE B O 1
ATOM 6848 N N . SER B 1 464 ? -10.205 -43.487 5.656 1.00 294.27 450 SER B N 1
ATOM 6849 C CA . SER B 1 464 ? -11.016 -42.463 6.294 1.00 302.12 450 SER B CA 1
ATOM 6850 C C . SER B 1 464 ? -11.636 -41.600 5.205 1.00 306.79 450 SER B C 1
ATOM 6851 O O . SER B 1 464 ? -10.928 -40.882 4.502 1.00 308.42 450 SER B O 1
ATOM 6854 N N . GLY B 1 465 ? -12.954 -41.675 5.057 1.00 305.13 451 GLY B N 1
ATOM 6855 C CA . GLY B 1 465 ? -13.632 -40.938 4.008 1.00 303.84 451 GLY B CA 1
ATOM 6856 C C . GLY B 1 465 ? -13.675 -41.732 2.718 1.00 299.18 451 GLY B C 1
ATOM 6857 O O . GLY B 1 465 ? -13.114 -42.824 2.634 1.00 292.02 451 GLY B O 1
ATOM 6858 N N . ASN B 1 466 ? -14.344 -41.181 1.710 1.00 304.58 452 ASN B N 1
ATOM 6859 C CA . ASN B 1 466 ? -14.477 -41.839 0.414 1.00 304.34 452 ASN B CA 1
ATOM 6860 C C . ASN B 1 466 ? -13.140 -41.987 -0.306 1.00 302.13 452 ASN B C 1
ATOM 6861 O O . ASN B 1 466 ? -12.317 -41.072 -0.295 1.00 298.16 452 ASN B O 1
ATOM 6866 N N . VAL B 1 467 ? -12.928 -43.143 -0.930 1.00 303.58 453 VAL B N 1
ATOM 6867 C CA . VAL B 1 467 ? -11.774 -43.341 -1.802 1.00 299.35 453 VAL B CA 1
ATOM 6868 C C . VAL B 1 467 ? -12.221 -43.555 -3.249 1.00 315.50 453 VAL B C 1
ATOM 6869 O O . VAL B 1 467 ? -12.767 -44.603 -3.598 1.00 320.25 453 VAL B O 1
ATOM 6873 N N . GLU B 1 468 ? -11.986 -42.546 -4.081 1.00 320.77 454 GLU B N 1
ATOM 6874 C CA . GLU B 1 468 ? -12.431 -42.557 -5.474 1.00 316.96 454 GLU B CA 1
ATOM 6875 C C . GLU B 1 468 ? -11.517 -43.324 -6.431 1.00 312.22 454 GLU B C 1
ATOM 6876 O O . GLU B 1 468 ? -10.335 -43.530 -6.155 1.00 308.86 454 GLU B O 1
ATOM 6882 N N . ASN B 1 469 ? -12.092 -43.745 -7.553 1.00 307.28 455 ASN B N 1
ATOM 6883 C CA . ASN B 1 469 ? -11.362 -44.416 -8.626 1.00 293.42 455 ASN B CA 1
ATOM 6884 C C . ASN B 1 469 ? -10.222 -43.565 -9.192 1.00 289.81 455 ASN B C 1
ATOM 6885 O O . ASN B 1 469 ? -10.293 -42.335 -9.178 1.00 293.53 455 ASN B O 1
ATOM 6890 N N . ARG B 1 470 ? -9.169 -44.238 -9.660 1.00 277.74 456 ARG B N 1
ATOM 6891 C CA . ARG B 1 470 ? -7.994 -43.601 -10.272 1.00 268.38 456 ARG B CA 1
ATOM 6892 C C . ARG B 1 470 ? -7.077 -42.875 -9.283 1.00 278.07 456 ARG B C 1
ATOM 6893 O O . ARG B 1 470 ? -6.039 -42.340 -9.672 1.00 275.18 456 ARG B O 1
ATOM 6901 N N . ASP B 1 471 ? -7.466 -42.853 -8.012 1.00 286.98 457 ASP B N 1
ATOM 6902 C CA . ASP B 1 471 ? -6.645 -42.245 -6.969 1.00 285.73 457 ASP B CA 1
ATOM 6903 C C . ASP B 1 471 ? -5.302 -42.954 -6.818 1.00 281.98 457 ASP B C 1
ATOM 6904 O O . ASP B 1 471 ? -5.190 -44.152 -7.075 1.00 283.15 457 ASP B O 1
ATOM 6909 N N . LYS B 1 472 ? -4.288 -42.204 -6.398 1.00 281.84 458 LYS B N 1
ATOM 6910 C CA . LYS B 1 472 ? -2.960 -42.764 -6.179 1.00 273.85 458 LYS B CA 1
ATOM 6911 C C . LYS B 1 472 ? -2.650 -42.877 -4.689 1.00 266.39 458 LYS B C 1
ATOM 6912 O O . LYS B 1 472 ? -2.854 -41.930 -3.929 1.00 260.49 458 LYS B O 1
ATOM 6918 N N . VAL B 1 473 ? -2.156 -44.042 -4.280 1.00 269.87 459 VAL B N 1
ATOM 6919 C CA . VAL B 1 473 ? -1.875 -44.306 -2.872 1.00 276.73 459 VAL B CA 1
ATOM 6920 C C . VAL B 1 473 ? -0.375 -44.411 -2.601 1.00 286.24 459 VAL B C 1
ATOM 6921 O O . VAL B 1 473 ? 0.333 -45.175 -3.262 1.00 284.04 459 VAL B O 1
ATOM 6925 N N . ILE B 1 474 ? 0.099 -43.634 -1.631 1.00 296.94 460 ILE B N 1
ATOM 6926 C CA . ILE B 1 474 ? 1.499 -43.670 -1.222 1.00 294.75 460 ILE B CA 1
ATOM 6927 C C . ILE B 1 474 ? 1.710 -44.492 0.051 1.00 291.57 460 ILE B C 1
ATOM 6928 O O . ILE B 1 474 ? 1.093 -44.233 1.090 1.00 296.13 460 ILE B O 1
ATOM 6933 N N . LEU B 1 475 ? 2.578 -45.494 -0.053 1.00 281.79 461 LEU B N 1
ATOM 6934 C CA . LEU B 1 475 ? 2.969 -46.320 1.083 1.00 273.55 461 LEU B CA 1
ATOM 6935 C C . LEU B 1 475 ? 4.332 -45.873 1.584 1.00 268.79 461 LEU B C 1
ATOM 6936 O O . LEU B 1 475 ? 5.327 -45.968 0.860 1.00 267.24 461 LEU B O 1
ATOM 6941 N N . ASN B 1 476 ? 4.371 -45.395 2.822 1.00 265.77 462 ASN B N 1
ATOM 6942 C CA . ASN B 1 476 ? 5.592 -44.853 3.402 1.00 257.41 462 ASN B CA 1
ATOM 6943 C C . ASN B 1 476 ? 6.050 -45.665 4.610 1.00 250.56 462 ASN B C 1
ATOM 6944 O O . ASN B 1 476 ? 5.313 -45.800 5.585 1.00 247.22 462 ASN B O 1
ATOM 6949 N N . ARG B 1 477 ? 7.266 -46.201 4.545 1.00 244.39 463 ARG B N 1
ATOM 6950 C CA . ARG B 1 477 ? 7.808 -46.993 5.645 1.00 241.15 463 ARG B CA 1
ATOM 6951 C C . ARG B 1 477 ? 9.334 -47.016 5.634 1.00 244.99 463 ARG B C 1
ATOM 6952 O O . ARG B 1 477 ? 9.970 -46.758 4.603 1.00 250.11 463 ARG B O 1
ATOM 6960 N N . LEU B 1 478 ? 9.915 -47.335 6.786 1.00 239.93 464 LEU B N 1
ATOM 6961 C CA . LEU B 1 478 ? 11.362 -47.450 6.904 1.00 225.58 464 LEU B CA 1
ATOM 6962 C C . LEU B 1 478 ? 11.771 -48.914 6.807 1.00 224.97 464 LEU B C 1
ATOM 6963 O O . LEU B 1 478 ? 11.146 -49.782 7.411 1.00 228.26 464 LEU B O 1
ATOM 6968 N N . ARG B 1 479 ? 12.815 -49.183 6.035 1.00 220.36 465 ARG B N 1
ATOM 6969 C CA . ARG B 1 479 ? 13.345 -50.531 5.879 1.00 221.86 465 ARG B CA 1
ATOM 6970 C C . ARG B 1 479 ? 14.866 -50.447 5.907 1.00 224.01 465 ARG B C 1
ATOM 6971 O O . ARG B 1 479 ? 15.440 -49.500 5.392 1.00 229.04 465 ARG B O 1
ATOM 6979 N N . ARG B 1 480 ? 15.523 -51.429 6.513 1.00 222.26 466 ARG B N 1
ATOM 6980 C CA . ARG B 1 480 ? 16.964 -51.335 6.717 1.00 213.56 466 ARG B CA 1
ATOM 6981 C C . ARG B 1 480 ? 17.762 -51.417 5.417 1.00 204.10 466 ARG B C 1
ATOM 6982 O O . ARG B 1 480 ? 17.508 -52.268 4.563 1.00 198.91 466 ARG B O 1
ATOM 6990 N N . TRP B 1 481 ? 18.708 -50.497 5.274 1.00 200.78 467 TRP B N 1
ATOM 6991 C CA . TRP B 1 481 ? 19.582 -50.447 4.112 1.00 206.30 467 TRP B CA 1
ATOM 6992 C C . TRP B 1 481 ? 20.724 -51.444 4.256 1.00 201.81 467 TRP B C 1
ATOM 6993 O O . TRP B 1 481 ? 21.124 -51.787 5.369 1.00 197.30 467 TRP B O 1
ATOM 7004 N N . GLY B 1 482 ? 21.247 -51.904 3.125 1.00 200.29 468 GLY B N 1
ATOM 7005 C CA . GLY B 1 482 ? 22.377 -52.813 3.120 1.00 200.72 468 GLY B CA 1
ATOM 7006 C C . GLY B 1 482 ? 21.985 -54.267 3.284 1.00 208.67 468 GLY B C 1
ATOM 7007 O O . GLY B 1 482 ? 22.783 -55.161 3.002 1.00 214.83 468 GLY B O 1
ATOM 7009 N N . ARG C 1 12 ? 77.951 -17.809 7.429 1.00 171.32 -2 ARG C N 1
ATOM 7010 C CA . ARG C 1 12 ? 77.303 -18.326 8.630 1.00 177.84 -2 ARG C CA 1
ATOM 7011 C C . ARG C 1 12 ? 77.593 -19.815 8.817 1.00 178.47 -2 ARG C C 1
ATOM 7012 O O . ARG C 1 12 ? 77.633 -20.567 7.842 1.00 176.50 -2 ARG C O 1
ATOM 7020 N N . PRO C 1 13 ? 77.802 -20.237 10.076 1.00 187.99 -1 PRO C N 1
ATOM 7021 C CA . PRO C 1 13 ? 78.201 -21.601 10.446 1.00 180.54 -1 PRO C CA 1
ATOM 7022 C C . PRO C 1 13 ? 77.316 -22.687 9.841 1.00 148.97 -1 PRO C C 1
ATOM 7023 O O . PRO C 1 13 ? 76.095 -22.538 9.788 1.00 153.84 -1 PRO C O 1
ATOM 7027 N N . HIS C 1 14 ? 77.943 -23.771 9.395 1.00 118.51 0 HIS C N 1
ATOM 7028 C CA . HIS C 1 14 ? 77.223 -24.882 8.793 1.00 118.91 0 HIS C CA 1
ATOM 7029 C C . HIS C 1 14 ? 76.349 -25.581 9.822 1.00 107.46 0 HIS C C 1
ATOM 7030 O O . HIS C 1 14 ? 76.743 -25.744 10.977 1.00 111.13 0 HIS C O 1
ATOM 7037 N N . MET C 1 15 ? 75.159 -25.991 9.399 1.00 102.61 1 MET C N 1
ATOM 7038 C CA . MET C 1 15 ? 74.362 -26.916 10.186 1.00 85.47 1 MET C CA 1
ATOM 7039 C C . MET C 1 15 ? 75.116 -28.232 10.192 1.00 96.05 1 MET C C 1
ATOM 7040 O O . MET C 1 15 ? 75.577 -28.691 9.147 1.00 111.42 1 MET C O 1
ATOM 7045 N N . ASP C 1 16 ? 75.256 -28.836 11.364 1.00 85.50 2 ASP C N 1
ATOM 7046 C CA . ASP C 1 16 ? 75.973 -30.097 11.464 1.00 92.81 2 ASP C CA 1
ATOM 7047 C C . ASP C 1 16 ? 75.344 -30.989 12.523 1.00 79.74 2 ASP C C 1
ATOM 7048 O O . ASP C 1 16 ? 74.601 -30.519 13.384 1.00 95.68 2 ASP C O 1
ATOM 7053 N N . PHE C 1 17 ? 75.637 -32.281 12.446 1.00 69.48 3 PHE C N 1
ATOM 7054 C CA . PHE C 1 17 ? 75.071 -33.241 13.378 1.00 71.39 3 PHE C CA 1
ATOM 7055 C C . PHE C 1 17 ? 75.902 -33.365 14.646 1.00 82.16 3 PHE C C 1
ATOM 7056 O O . PHE C 1 17 ? 76.960 -32.749 14.780 1.00 95.07 3 PHE C O 1
ATOM 7064 N N . LYS C 1 18 ? 75.409 -34.180 15.571 1.00 70.90 4 LYS C N 1
ATOM 7065 C CA . LYS C 1 18 ? 76.158 -34.530 16.764 1.00 69.06 4 LYS C CA 1
ATOM 7066 C C . LYS C 1 18 ? 76.391 -36.034 16.724 1.00 67.73 4 LYS C C 1
ATOM 7067 O O . LYS C 1 18 ? 75.440 -36.820 16.705 1.00 70.91 4 LYS C O 1
ATOM 7073 N N . ASN C 1 19 ? 77.660 -36.428 16.684 1.00 70.06 5 ASN C N 1
ATOM 7074 C CA . ASN C 1 19 ? 78.021 -37.837 16.577 1.00 65.97 5 ASN C CA 1
ATOM 7075 C C . ASN C 1 19 ? 77.930 -38.565 17.913 1.00 56.03 5 ASN C C 1
ATOM 7076 O O . ASN C 1 19 ? 78.585 -38.194 18.888 1.00 88.68 5 ASN C O 1
ATOM 7081 N N . ILE C 1 20 ? 77.110 -39.610 17.938 1.00 60.57 6 ILE C N 1
ATOM 7082 C CA . ILE C 1 20 ? 76.759 -40.303 19.169 1.00 48.35 6 ILE C CA 1
ATOM 7083 C C . ILE C 1 20 ? 76.930 -41.809 19.034 1.00 59.35 6 ILE C C 1
ATOM 7084 O O . ILE C 1 20 ? 76.518 -42.398 18.040 1.00 92.72 6 ILE C O 1
ATOM 7089 N N . ASN C 1 21 ? 77.542 -42.426 20.038 1.00 67.10 7 ASN C N 1
ATOM 7090 C CA . ASN C 1 21 ? 77.662 -43.876 20.082 1.00 58.28 7 ASN C CA 1
ATOM 7091 C C . ASN C 1 21 ? 76.767 -44.455 21.173 1.00 55.12 7 ASN C C 1
ATOM 7092 O O . ASN C 1 21 ? 76.939 -44.150 22.352 1.00 82.92 7 ASN C O 1
ATOM 7097 N N . LEU C 1 22 ? 75.809 -45.285 20.771 1.00 64.08 8 LEU C N 1
ATOM 7098 C CA . LEU C 1 22 ? 74.827 -45.833 21.705 1.00 48.84 8 LEU C CA 1
ATOM 7099 C C . LEU C 1 22 ? 74.884 -47.353 21.749 1.00 50.45 8 LEU C C 1
ATOM 7100 O O . LEU C 1 22 ? 74.552 -48.020 20.772 1.00 74.46 8 LEU C O 1
ATOM 7105 N N . GLY C 1 23 ? 75.288 -47.897 22.893 1.00 46.23 9 GLY C N 1
ATOM 7106 C CA . GLY C 1 23 ? 75.451 -49.332 23.037 1.00 68.93 9 GLY C CA 1
ATOM 7107 C C . GLY C 1 23 ? 74.193 -50.079 23.429 1.00 61.74 9 GLY C C 1
ATOM 7108 O O . GLY C 1 23 ? 73.287 -49.507 24.037 1.00 54.92 9 GLY C O 1
ATOM 7109 N N . ILE C 1 24 ? 74.134 -51.362 23.078 1.00 69.59 10 ILE C N 1
ATOM 7110 C CA . ILE C 1 24 ? 73.001 -52.204 23.477 1.00 48.12 10 ILE C CA 1
ATOM 7111 C C . ILE C 1 24 ? 73.456 -53.356 24.372 1.00 63.17 10 ILE C C 1
ATOM 7112 O O . ILE C 1 24 ? 74.395 -54.076 24.035 1.00 85.58 10 ILE C O 1
ATOM 7117 N N . PHE C 1 25 ? 72.787 -53.526 25.510 1.00 65.67 11 PHE C N 1
ATOM 7118 C CA . PHE C 1 25 ? 73.208 -54.514 26.501 1.00 53.25 11 PHE C CA 1
ATOM 7119 C C . PHE C 1 25 ? 72.067 -55.344 27.074 1.00 74.54 11 PHE C C 1
ATOM 7120 O O . PHE C 1 25 ? 70.904 -54.942 27.041 1.00 68.35 11 PHE C O 1
ATOM 7128 N N . GLY C 1 26 ? 72.421 -56.513 27.595 1.00 73.71 12 GLY C N 1
ATOM 7129 C CA . GLY C 1 26 ? 71.470 -57.390 28.248 1.00 78.88 12 GLY C CA 1
ATOM 7130 C C . GLY C 1 26 ? 71.895 -58.838 28.117 1.00 77.18 12 GLY C C 1
ATOM 7131 O O . GLY C 1 26 ? 72.897 -59.144 27.469 1.00 79.35 12 GLY C O 1
ATOM 7132 N N . HIS C 1 27 ? 71.130 -59.732 28.731 1.00 81.05 13 HIS C N 1
ATOM 7133 C CA . HIS C 1 27 ? 71.357 -61.158 28.568 1.00 95.74 13 HIS C CA 1
ATOM 7134 C C . HIS C 1 27 ? 71.040 -61.519 27.125 1.00 88.12 13 HIS C C 1
ATOM 7135 O O . HIS C 1 27 ? 70.180 -60.896 26.504 1.00 89.83 13 HIS C O 1
ATOM 7142 N N . ILE C 1 28 ? 71.745 -62.504 26.579 1.00 112.05 14 ILE C N 1
ATOM 7143 C CA . ILE C 1 28 ? 71.435 -62.980 25.238 1.00 129.50 14 ILE C CA 1
ATOM 7144 C C . ILE C 1 28 ? 70.038 -63.589 25.264 1.00 118.01 14 ILE C C 1
ATOM 7145 O O . ILE C 1 28 ? 69.582 -64.035 26.318 1.00 120.54 14 ILE C O 1
ATOM 7150 N N . ASP C 1 29 ? 69.366 -63.574 24.112 1.00 99.44 15 ASP C N 1
ATOM 7151 C CA . ASP C 1 29 ? 67.978 -64.036 23.968 1.00 103.24 15 ASP C CA 1
ATOM 7152 C C . ASP C 1 29 ? 66.950 -63.034 24.504 1.00 86.66 15 ASP C C 1
ATOM 7153 O O . ASP C 1 29 ? 65.747 -63.275 24.429 1.00 119.65 15 ASP C O 1
ATOM 7158 N N . HIS C 1 30 ? 67.426 -61.920 25.054 1.00 69.93 16 HIS C N 1
ATOM 7159 C CA . HIS C 1 30 ? 66.535 -60.911 25.628 1.00 69.54 16 HIS C CA 1
ATOM 7160 C C . HIS C 1 30 ? 66.114 -59.794 24.667 1.00 90.89 16 HIS C C 1
ATOM 7161 O O . HIS C 1 30 ? 65.468 -58.833 25.081 1.00 83.39 16 HIS C O 1
ATOM 7168 N N . GLY C 1 31 ? 66.486 -59.912 23.396 1.00 97.55 17 GLY C N 1
ATOM 7169 C CA . GLY C 1 31 ? 65.995 -58.986 22.389 1.00 94.27 17 GLY C CA 1
ATOM 7170 C C . GLY C 1 31 ? 66.911 -57.842 21.993 1.00 87.04 17 GLY C C 1
ATOM 7171 O O . GLY C 1 31 ? 66.445 -56.844 21.440 1.00 77.39 17 GLY C O 1
ATOM 7172 N N . LYS C 1 32 ? 68.203 -57.970 22.284 1.00 78.39 18 LYS C N 1
ATOM 7173 C CA . LYS C 1 32 ? 69.181 -56.961 21.878 1.00 76.61 18 LYS C CA 1
ATOM 7174 C C . LYS C 1 32 ? 69.157 -56.732 20.370 1.00 87.42 18 LYS C C 1
ATOM 7175 O O . LYS C 1 32 ? 69.011 -55.602 19.904 1.00 91.44 18 LYS C O 1
ATOM 7181 N N . THR C 1 33 ? 69.303 -57.817 19.615 1.00 78.24 19 THR C N 1
ATOM 7182 C CA . THR C 1 33 ? 69.353 -57.750 18.159 1.00 85.73 19 THR C CA 1
ATOM 7183 C C . THR C 1 33 ? 68.049 -57.228 17.564 1.00 89.96 19 THR C C 1
ATOM 7184 O O . THR C 1 33 ? 68.062 -56.420 16.639 1.00 82.83 19 THR C O 1
ATOM 7188 N N . THR C 1 34 ? 66.927 -57.691 18.104 1.00 84.82 20 THR C N 1
ATOM 7189 C CA . THR C 1 34 ? 65.619 -57.266 17.624 1.00 70.09 20 THR C CA 1
ATOM 7190 C C . THR C 1 34 ? 65.419 -55.769 17.849 1.00 82.03 20 THR C C 1
ATOM 7191 O O . THR C 1 34 ? 64.933 -55.060 16.967 1.00 88.01 20 THR C O 1
ATOM 7195 N N . LEU C 1 35 ? 65.802 -55.294 19.030 1.00 92.03 21 LEU C N 1
ATOM 7196 C CA . LEU C 1 35 ? 65.736 -53.871 19.346 1.00 87.22 21 LEU C CA 1
ATOM 7197 C C . LEU C 1 35 ? 66.653 -53.083 18.416 1.00 83.73 21 LEU C C 1
ATOM 7198 O O . LEU C 1 35 ? 66.310 -51.987 17.966 1.00 87.09 21 LEU C O 1
ATOM 7203 N N . SER C 1 36 ? 67.819 -53.655 18.132 1.00 82.63 22 SER C N 1
ATOM 7204 C CA . SER C 1 36 ? 68.785 -53.037 17.232 1.00 76.06 22 SER C CA 1
ATOM 7205 C C . SER C 1 36 ? 68.203 -52.868 15.837 1.00 87.80 22 SER C C 1
ATOM 7206 O O . SER C 1 36 ? 68.344 -51.815 15.223 1.00 89.73 22 SER C O 1
ATOM 7209 N N . LYS C 1 37 ? 67.548 -53.913 15.345 1.00 82.69 23 LYS C N 1
ATOM 7210 C CA . LYS C 1 37 ? 66.940 -53.882 14.023 1.00 85.58 23 LYS C CA 1
ATOM 7211 C C . LYS C 1 37 ? 65.781 -52.902 13.987 1.00 71.79 23 LYS C C 1
ATOM 7212 O O . LYS C 1 37 ? 65.607 -52.190 13.010 1.00 94.68 23 LYS C O 1
ATOM 7218 N N . VAL C 1 38 ? 65.002 -52.860 15.061 1.00 84.12 24 VAL C N 1
ATOM 7219 C CA . VAL C 1 38 ? 63.897 -51.914 15.162 1.00 70.49 24 VAL C CA 1
ATOM 7220 C C . VAL C 1 38 ? 64.396 -50.463 15.167 1.00 80.11 24 VAL C C 1
ATOM 7221 O O . VAL C 1 38 ? 63.739 -49.573 14.629 1.00 86.37 24 VAL C O 1
ATOM 7225 N N . LEU C 1 39 ? 65.569 -50.240 15.753 1.00 92.48 25 LEU C N 1
ATOM 7226 C CA . LEU C 1 39 ? 66.175 -48.910 15.795 1.00 95.32 25 LEU C CA 1
ATOM 7227 C C . LEU C 1 39 ? 66.773 -48.520 14.446 1.00 88.21 25 LEU C C 1
ATOM 7228 O O . LEU C 1 39 ? 66.382 -47.516 13.855 1.00 79.58 25 LEU C O 1
ATOM 7233 N N . THR C 1 40 ? 67.738 -49.311 13.984 1.00 93.02 26 THR C N 1
ATOM 7234 C CA . THR C 1 40 ? 68.420 -49.102 12.708 1.00 64.95 26 THR C CA 1
ATOM 7235 C C . THR C 1 40 ? 67.439 -48.974 11.540 1.00 86.25 26 THR C C 1
ATOM 7236 O O . THR C 1 40 ? 67.740 -48.357 10.518 1.00 108.44 26 THR C O 1
ATOM 7240 N N . GLU C 1 41 ? 66.256 -49.552 11.716 1.00 104.75 27 GLU C N 1
ATOM 7241 C CA . GLU C 1 41 ? 65.187 -49.509 10.724 1.00 98.09 27 GLU C CA 1
ATOM 7242 C C . GLU C 1 41 ? 64.550 -48.120 10.579 1.00 102.99 27 GLU C C 1
ATOM 7243 O O . GLU C 1 41 ? 63.782 -47.879 9.647 1.00 128.89 27 GLU C O 1
ATOM 7249 N N . ILE C 1 42 ? 64.843 -47.211 11.506 1.00 136.02 28 ILE C N 1
ATOM 7250 C CA . ILE C 1 42 ? 64.200 -45.893 11.491 1.00 146.97 28 ILE C CA 1
ATOM 7251 C C . ILE C 1 42 ? 64.478 -45.121 10.190 1.00 157.13 28 ILE C C 1
ATOM 7252 O O . ILE C 1 42 ? 63.621 -44.382 9.701 1.00 148.56 28 ILE C O 1
ATOM 7257 N N . ALA C 1 43 ? 65.673 -45.305 9.631 1.00 163.14 29 ALA C N 1
ATOM 7258 C CA . ALA C 1 43 ? 66.021 -44.719 8.337 1.00 162.86 29 ALA C CA 1
ATOM 7259 C C . ALA C 1 43 ? 65.342 -45.495 7.212 1.00 150.12 29 ALA C C 1
ATOM 7260 O O . ALA C 1 43 ? 65.174 -45.001 6.095 1.00 148.32 29 ALA C O 1
ATOM 7262 N N . SER C 1 44 ? 64.933 -46.713 7.541 1.00 159.65 30 SER C N 1
ATOM 7263 C CA . SER C 1 44 ? 64.370 -47.666 6.588 1.00 174.10 30 SER C CA 1
ATOM 7264 C C . SER C 1 44 ? 62.862 -47.504 6.436 1.00 197.84 30 SER C C 1
ATOM 7265 O O . SER C 1 44 ? 62.193 -48.391 5.898 1.00 220.93 30 SER C O 1
ATOM 7268 N N . THR C 1 45 ? 62.339 -46.396 6.961 1.00 189.06 31 THR C N 1
ATOM 7269 C CA . THR C 1 45 ? 60.901 -46.132 7.023 1.00 191.72 31 THR C CA 1
ATOM 7270 C C . THR C 1 45 ? 60.232 -47.071 8.015 1.00 181.20 31 THR C C 1
ATOM 7271 O O . THR C 1 45 ? 59.156 -47.611 7.756 1.00 193.98 31 THR C O 1
ATOM 7275 N N . SER C 1 46 ? 60.897 -47.281 9.146 1.00 172.59 32 SER C N 1
ATOM 7276 C CA . SER C 1 46 ? 60.320 -48.074 10.211 1.00 194.52 32 SER C CA 1
ATOM 7277 C C . SER C 1 46 ? 59.094 -47.338 10.727 1.00 216.04 32 SER C C 1
ATOM 7278 O O . SER C 1 46 ? 59.175 -46.181 11.147 1.00 228.71 32 SER C O 1
ATOM 7281 N N . ALA C 1 47 ? 57.958 -48.015 10.661 1.00 211.04 33 ALA C N 1
ATOM 7282 C CA . ALA C 1 47 ? 56.740 -47.558 11.297 1.00 194.99 33 ALA C CA 1
ATOM 7283 C C . ALA C 1 47 ? 56.920 -47.803 12.778 1.00 211.09 33 ALA C C 1
ATOM 7284 O O . ALA C 1 47 ? 57.814 -48.546 13.189 1.00 221.69 33 ALA C O 1
ATOM 7286 N N . HIS C 1 48 ? 56.078 -47.178 13.587 1.00 214.68 34 HIS C N 1
ATOM 7287 C CA . HIS C 1 48 ? 56.124 -47.390 15.024 1.00 198.88 34 HIS C CA 1
ATOM 7288 C C . HIS C 1 48 ? 55.796 -48.845 15.365 1.00 207.17 34 HIS C C 1
ATOM 7289 O O . HIS C 1 48 ? 55.850 -49.242 16.521 1.00 186.26 34 HIS C O 1
ATOM 7296 N N . ASP C 1 49 ? 55.441 -49.621 14.344 1.00 229.53 35 ASP C N 1
ATOM 7297 C CA . ASP C 1 49 ? 55.203 -51.054 14.470 1.00 216.87 35 ASP C CA 1
ATOM 7298 C C . ASP C 1 49 ? 56.397 -51.822 13.895 1.00 209.78 35 ASP C C 1
ATOM 7299 O O . ASP C 1 49 ? 57.059 -51.338 12.982 1.00 223.64 35 ASP C O 1
ATOM 7304 N N . LYS C 1 50 ? 56.668 -53.014 14.427 1.00 190.19 36 LYS C N 1
ATOM 7305 C CA . LYS C 1 50 ? 57.769 -53.853 13.949 1.00 191.59 36 LYS C CA 1
ATOM 7306 C C . LYS C 1 50 ? 57.501 -54.290 12.524 1.00 201.56 36 LYS C C 1
ATOM 7307 O O . LYS C 1 50 ? 56.383 -54.151 12.027 1.00 221.07 36 LYS C O 1
ATOM 7313 N N . LEU C 1 51 ? 58.546 -54.779 11.862 1.00 194.80 37 LEU C N 1
ATOM 7314 C CA . LEU C 1 51 ? 58.450 -55.179 10.476 1.00 203.39 37 LEU C CA 1
ATOM 7315 C C . LEU C 1 51 ? 57.621 -56.451 10.457 1.00 218.10 37 LEU C C 1
ATOM 7316 O O . LEU C 1 51 ? 58.086 -57.516 10.873 1.00 218.73 37 LEU C O 1
ATOM 7321 N N . PRO C 1 52 ? 56.367 -56.331 10.002 1.00 219.58 38 PRO C N 1
ATOM 7322 C CA . PRO C 1 52 ? 55.427 -57.450 9.895 1.00 212.90 38 PRO C CA 1
ATOM 7323 C C . PRO C 1 52 ? 55.680 -58.338 8.691 1.00 215.07 38 PRO C C 1
ATOM 7324 O O . PRO C 1 52 ? 55.514 -59.559 8.735 1.00 215.14 38 PRO C O 1
ATOM 7328 N N . GLU C 1 53 ? 56.075 -57.674 7.612 1.00 219.78 39 GLU C N 1
ATOM 7329 C CA . GLU C 1 53 ? 56.120 -58.230 6.276 1.00 228.11 39 GLU C CA 1
ATOM 7330 C C . GLU C 1 53 ? 56.882 -59.543 6.162 1.00 232.28 39 GLU C C 1
ATOM 7331 O O . GLU C 1 53 ? 56.464 -60.438 5.429 1.00 233.27 39 GLU C O 1
ATOM 7337 N N . SER C 1 54 ? 58.001 -59.647 6.877 1.00 222.93 40 SER C N 1
ATOM 7338 C CA . SER C 1 54 ? 58.901 -60.799 6.771 1.00 213.16 40 SER C CA 1
ATOM 7339 C C . SER C 1 54 ? 59.330 -60.986 5.319 1.00 221.62 40 SER C C 1
ATOM 7340 O O . SER C 1 54 ? 59.652 -62.092 4.882 1.00 226.74 40 SER C O 1
ATOM 7343 N N . GLN C 1 55 ? 59.320 -59.880 4.581 1.00 221.59 41 GLN C N 1
ATOM 7344 C CA . GLN C 1 55 ? 59.574 -59.884 3.149 1.00 219.54 41 GLN C CA 1
ATOM 7345 C C . GLN C 1 55 ? 61.060 -59.920 2.817 1.00 213.04 41 GLN C C 1
ATOM 7346 O O . GLN C 1 55 ? 61.463 -60.506 1.812 1.00 200.48 41 GLN C O 1
ATOM 7352 N N . LYS C 1 56 ? 61.875 -59.295 3.661 1.00 203.31 42 LYS C N 1
ATOM 7353 C CA . LYS C 1 56 ? 63.266 -59.065 3.302 1.00 189.54 42 LYS C CA 1
ATOM 7354 C C . LYS C 1 56 ? 64.264 -59.291 4.433 1.00 168.62 42 LYS C C 1
ATOM 7355 O O . LYS C 1 56 ? 64.104 -58.778 5.542 1.00 153.99 42 LYS C O 1
ATOM 7361 N N . ARG C 1 57 ? 65.296 -60.068 4.131 1.00 150.47 43 ARG C N 1
ATOM 7362 C CA . ARG C 1 57 ? 66.461 -60.179 4.991 1.00 122.91 43 ARG C CA 1
ATOM 7363 C C . ARG C 1 57 ? 67.667 -59.898 4.112 1.00 118.51 43 ARG C C 1
ATOM 7364 O O . ARG C 1 57 ? 67.989 -60.683 3.219 1.00 112.21 43 ARG C O 1
ATOM 7372 N N . GLY C 1 58 ? 68.335 -58.779 4.361 1.00 105.85 44 GLY C N 1
ATOM 7373 C CA . GLY C 1 58 ? 69.419 -58.351 3.500 1.00 107.70 44 GLY C CA 1
ATOM 7374 C C . GLY C 1 58 ? 70.728 -59.012 3.864 1.00 101.96 44 GLY C C 1
ATOM 7375 O O . GLY C 1 58 ? 70.940 -59.385 5.018 1.00 103.47 44 GLY C O 1
ATOM 7376 N N . ILE C 1 59 ? 71.609 -59.168 2.883 1.00 120.24 45 ILE C N 1
ATOM 7377 C CA . ILE C 1 59 ? 72.934 -59.687 3.175 1.00 87.19 45 ILE C CA 1
ATOM 7378 C C . ILE C 1 59 ? 73.987 -58.599 2.999 1.00 91.83 45 ILE C C 1
ATOM 7379 O O . ILE C 1 59 ? 74.351 -58.221 1.885 1.00 141.37 45 ILE C O 1
ATOM 7384 N N . THR C 1 60 ? 74.469 -58.101 4.130 1.00 86.07 46 THR C N 1
ATOM 7385 C CA . THR C 1 60 ? 75.551 -57.135 4.161 1.00 102.97 46 THR C CA 1
ATOM 7386 C C . THR C 1 60 ? 76.358 -57.420 5.415 1.00 88.83 46 THR C C 1
ATOM 7387 O O . THR C 1 60 ? 75.782 -57.629 6.482 1.00 98.38 46 THR C O 1
ATOM 7391 N N . ILE C 1 61 ? 77.681 -57.437 5.288 1.00 89.37 47 ILE C N 1
ATOM 7392 C CA . ILE C 1 61 ? 78.543 -57.770 6.416 1.00 74.85 47 ILE C CA 1
ATOM 7393 C C . ILE C 1 61 ? 78.269 -56.816 7.571 1.00 70.51 47 ILE C C 1
ATOM 7394 O O . ILE C 1 61 ? 77.940 -55.654 7.351 1.00 88.84 47 ILE C O 1
ATOM 7399 N N . ASP C 1 62 ? 78.341 -57.317 8.799 1.00 74.12 48 ASP C N 1
ATOM 7400 C CA . ASP C 1 62 ? 78.183 -56.440 9.949 1.00 77.05 48 ASP C CA 1
ATOM 7401 C C . ASP C 1 62 ? 79.479 -56.369 10.745 1.00 87.88 48 ASP C C 1
ATOM 7402 O O . ASP C 1 62 ? 79.821 -57.290 11.486 1.00 82.81 48 ASP C O 1
ATOM 7407 N N . ILE C 1 63 ? 80.192 -55.260 10.587 1.00 86.24 49 ILE C N 1
ATOM 7408 C CA . ILE C 1 63 ? 81.378 -54.973 11.388 1.00 61.63 49 ILE C CA 1
ATOM 7409 C C . ILE C 1 63 ? 81.143 -53.984 12.537 1.00 92.42 49 ILE C C 1
ATOM 7410 O O . ILE C 1 63 ? 82.090 -53.560 13.199 1.00 115.91 49 ILE C O 1
ATOM 7415 N N . GLY C 1 64 ? 79.884 -53.613 12.758 1.00 56.74 50 GLY C N 1
ATOM 7416 C CA . GLY C 1 64 ? 79.542 -52.705 13.841 1.00 92.59 50 GLY C CA 1
ATOM 7417 C C . GLY C 1 64 ? 79.103 -51.307 13.443 1.00 71.36 50 GLY C C 1
ATOM 7418 O O . GLY C 1 64 ? 78.911 -50.445 14.301 1.00 90.22 50 GLY C O 1
ATOM 7419 N N . PHE C 1 65 ? 78.940 -51.078 12.146 1.00 75.94 51 PHE C N 1
ATOM 7420 C CA . PHE C 1 65 ? 78.600 -49.751 11.637 1.00 63.43 51 PHE C CA 1
ATOM 7421 C C . PHE C 1 65 ? 77.099 -49.453 11.560 1.00 67.92 51 PHE C C 1
ATOM 7422 O O . PHE C 1 65 ? 76.700 -48.437 10.989 1.00 73.37 51 PHE C O 1
ATOM 7430 N N . SER C 1 66 ? 76.274 -50.347 12.103 1.00 78.04 52 SER C N 1
ATOM 7431 C CA . SER C 1 66 ? 74.830 -50.120 12.154 1.00 79.48 52 SER C CA 1
ATOM 7432 C C . SER C 1 66 ? 74.530 -48.779 12.817 1.00 70.18 52 SER C C 1
ATOM 7433 O O . SER C 1 66 ? 74.981 -48.513 13.930 1.00 79.20 52 SER C O 1
ATOM 7436 N N . ALA C 1 67 ? 73.765 -47.937 12.128 1.00 53.92 53 ALA C N 1
ATOM 7437 C CA . ALA C 1 67 ? 73.528 -46.576 12.599 1.00 63.55 53 ALA C CA 1
ATOM 7438 C C . ALA C 1 67 ? 72.193 -46.009 12.125 1.00 58.16 53 ALA C C 1
ATOM 7439 O O . ALA C 1 67 ? 71.594 -46.510 11.175 1.00 97.53 53 ALA C O 1
ATOM 7441 N N . PHE C 1 68 ? 71.741 -44.953 12.794 1.00 60.62 54 PHE C N 1
ATOM 7442 C CA . PHE C 1 68 ? 70.455 -44.340 12.491 1.00 65.21 54 PHE C CA 1
ATOM 7443 C C . PHE C 1 68 ? 70.414 -42.889 12.968 1.00 59.86 54 PHE C C 1
ATOM 7444 O O . PHE C 1 68 ? 71.237 -42.483 13.781 1.00 73.70 54 PHE C O 1
ATOM 7452 N N . LYS C 1 69 ? 69.459 -42.112 12.464 1.00 71.09 55 LYS C N 1
ATOM 7453 C CA . LYS C 1 69 ? 69.345 -40.705 12.849 1.00 55.28 55 LYS C CA 1
ATOM 7454 C C . LYS C 1 69 ? 68.143 -40.407 13.744 1.00 81.57 55 LYS C C 1
ATOM 7455 O O . LYS C 1 69 ? 67.010 -40.769 13.425 1.00 103.46 55 LYS C O 1
ATOM 7461 N N . LEU C 1 70 ? 68.406 -39.743 14.865 1.00 65.58 56 LEU C N 1
ATOM 7462 C CA . LEU C 1 70 ? 67.354 -39.164 15.691 1.00 61.38 56 LEU C CA 1
ATOM 7463 C C . LEU C 1 70 ? 67.583 -37.663 15.771 1.00 63.16 56 LEU C C 1
ATOM 7464 O O . LEU C 1 70 ? 68.543 -37.215 16.399 1.00 83.41 56 LEU C O 1
ATOM 7469 N N . GLU C 1 71 ? 66.697 -36.896 15.142 1.00 57.55 57 GLU C N 1
ATOM 7470 C CA . GLU C 1 71 ? 66.834 -35.443 15.078 1.00 87.56 57 GLU C CA 1
ATOM 7471 C C . GLU C 1 71 ? 68.224 -35.042 14.585 1.00 89.17 57 GLU C C 1
ATOM 7472 O O . GLU C 1 71 ? 68.603 -35.357 13.458 1.00 108.24 57 GLU C O 1
ATOM 7478 N N . ASN C 1 72 ? 68.980 -34.352 15.431 1.00 59.47 58 ASN C N 1
ATOM 7479 C CA . ASN C 1 72 ? 70.322 -33.908 15.064 1.00 83.38 58 ASN C CA 1
ATOM 7480 C C . ASN C 1 72 ? 71.426 -34.883 15.471 1.00 61.98 58 ASN C C 1
ATOM 7481 O O . ASN C 1 72 ? 72.611 -34.575 15.360 1.00 81.11 58 ASN C O 1
ATOM 7486 N N . TYR C 1 73 ? 71.032 -36.050 15.966 1.00 55.08 59 TYR C N 1
ATOM 7487 C CA . TYR C 1 73 ? 71.999 -37.047 16.410 1.00 78.22 59 TYR C CA 1
ATOM 7488 C C . TYR C 1 73 ? 72.272 -38.125 15.367 1.00 52.76 59 TYR C C 1
ATOM 7489 O O . TYR C 1 73 ? 71.349 -38.788 14.894 1.00 80.59 59 TYR C O 1
ATOM 7498 N N . ARG C 1 74 ? 73.544 -38.305 15.020 1.00 73.35 60 ARG C N 1
ATOM 7499 C CA . ARG C 1 74 ? 73.931 -39.448 14.207 1.00 52.73 60 ARG C CA 1
ATOM 7500 C C . ARG C 1 74 ? 74.320 -40.537 15.180 1.00 61.97 60 ARG C C 1
ATOM 7501 O O . ARG C 1 74 ? 75.371 -40.467 15.812 1.00 77.62 60 ARG C O 1
ATOM 7509 N N . ILE C 1 75 ? 73.486 -41.561 15.282 1.00 58.74 61 ILE C N 1
ATOM 7510 C CA . ILE C 1 75 ? 73.660 -42.560 16.322 1.00 81.88 61 ILE C CA 1
ATOM 7511 C C . ILE C 1 75 ? 74.168 -43.882 15.771 1.00 77.59 61 ILE C C 1
ATOM 7512 O O . ILE C 1 75 ? 73.442 -44.608 15.098 1.00 89.25 61 ILE C O 1
ATOM 7517 N N . THR C 1 76 ? 75.422 -44.188 16.077 1.00 57.58 62 THR C N 1
ATOM 7518 C CA . THR C 1 76 ? 76.022 -45.455 15.700 1.00 56.62 62 THR C CA 1
ATOM 7519 C C . THR C 1 76 ? 75.905 -46.422 16.870 1.00 61.49 62 THR C C 1
ATOM 7520 O O . THR C 1 76 ? 76.319 -46.111 17.992 1.00 75.74 62 THR C O 1
ATOM 7524 N N . LEU C 1 77 ? 75.328 -47.590 16.612 1.00 50.75 63 LEU C N 1
ATOM 7525 C CA . LEU C 1 77 ? 75.112 -48.573 17.664 1.00 64.73 63 LEU C CA 1
ATOM 7526 C C . LEU C 1 77 ? 76.402 -49.279 18.054 1.00 67.44 63 LEU C C 1
ATOM 7527 O O . LEU C 1 77 ? 77.206 -49.647 17.197 1.00 54.65 63 LEU C O 1
ATOM 7532 N N . VAL C 1 78 ? 76.592 -49.467 19.354 1.00 68.79 64 VAL C N 1
ATOM 7533 C CA . VAL C 1 78 ? 77.705 -50.259 19.840 1.00 67.56 64 VAL C CA 1
ATOM 7534 C C . VAL C 1 78 ? 77.147 -51.634 20.170 1.00 72.92 64 VAL C C 1
ATOM 7535 O O . VAL C 1 78 ? 76.372 -51.804 21.124 1.00 74.69 64 VAL C O 1
ATOM 7539 N N . ASP C 1 79 ? 77.522 -52.605 19.345 1.00 96.56 65 ASP C N 1
ATOM 7540 C CA . ASP C 1 79 ? 76.997 -53.955 19.455 1.00 119.50 65 ASP C CA 1
ATOM 7541 C C . ASP C 1 79 ? 78.085 -54.982 19.182 1.00 141.52 65 ASP C C 1
ATOM 7542 O O . ASP C 1 79 ? 78.789 -54.906 18.175 1.00 173.07 65 ASP C O 1
ATOM 7547 N N . ALA C 1 80 ? 78.217 -55.938 20.091 1.00 135.80 66 ALA C N 1
ATOM 7548 C CA . ALA C 1 80 ? 79.125 -57.057 19.912 1.00 148.81 66 ALA C CA 1
ATOM 7549 C C . ALA C 1 80 ? 78.341 -58.326 20.230 1.00 151.76 66 ALA C C 1
ATOM 7550 O O . ALA C 1 80 ? 77.432 -58.295 21.059 1.00 142.79 66 ALA C O 1
ATOM 7552 N N . PRO C 1 81 ? 78.677 -59.446 19.566 1.00 145.78 67 PRO C N 1
ATOM 7553 C CA . PRO C 1 81 ? 77.854 -60.657 19.695 1.00 150.90 67 PRO C CA 1
ATOM 7554 C C . PRO C 1 81 ? 77.816 -61.260 21.101 1.00 168.40 67 PRO C C 1
ATOM 7555 O O . PRO C 1 81 ? 76.746 -61.669 21.554 1.00 170.24 67 PRO C O 1
ATOM 7559 N N . GLY C 1 82 ? 78.957 -61.307 21.781 1.00 165.10 68 GLY C N 1
ATOM 7560 C CA . GLY C 1 82 ? 79.042 -61.987 23.062 1.00 150.22 68 GLY C CA 1
ATOM 7561 C C . GLY C 1 82 ? 79.057 -61.080 24.276 1.00 145.56 68 GLY C C 1
ATOM 7562 O O . GLY C 1 82 ? 79.014 -59.855 24.157 1.00 130.79 68 GLY C O 1
ATOM 7563 N N . HIS C 1 83 ? 79.112 -61.696 25.454 1.00 163.16 69 HIS C N 1
ATOM 7564 C CA . HIS C 1 83 ? 79.187 -60.962 26.711 1.00 161.72 69 HIS C CA 1
ATOM 7565 C C . HIS C 1 83 ? 80.596 -60.414 26.910 1.00 142.56 69 HIS C C 1
ATOM 7566 O O . HIS C 1 83 ? 80.776 -59.251 27.277 1.00 121.26 69 HIS C O 1
ATOM 7573 N N . ALA C 1 84 ? 81.590 -61.263 26.667 1.00 124.87 70 ALA C N 1
ATOM 7574 C CA . ALA C 1 84 ? 82.988 -60.860 26.755 1.00 120.57 70 ALA C CA 1
ATOM 7575 C C . ALA C 1 84 ? 83.275 -59.744 25.762 1.00 127.61 70 ALA C C 1
ATOM 7576 O O . ALA C 1 84 ? 83.902 -58.740 26.103 1.00 131.22 70 ALA C O 1
ATOM 7578 N N . ASP C 1 85 ? 82.801 -59.929 24.534 1.00 122.38 71 ASP C N 1
ATOM 7579 C CA . ASP C 1 85 ? 82.997 -58.951 23.472 1.00 121.13 71 ASP C CA 1
ATOM 7580 C C . ASP C 1 85 ? 82.405 -57.593 23.843 1.00 106.05 71 ASP C C 1
ATOM 7581 O O . ASP C 1 85 ? 83.013 -56.555 23.587 1.00 129.97 71 ASP C O 1
ATOM 7586 N N . LEU C 1 86 ? 81.222 -57.608 24.450 1.00 68.77 72 LEU C N 1
ATOM 7587 C CA . LEU C 1 86 ? 80.564 -56.374 24.870 1.00 82.72 72 LEU C CA 1
ATOM 7588 C C . LEU C 1 86 ? 81.262 -55.715 26.055 1.00 97.23 72 LEU C C 1
ATOM 7589 O O . LEU C 1 86 ? 81.337 -54.489 26.132 1.00 85.70 72 LEU C O 1
ATOM 7594 N N . ILE C 1 87 ? 81.766 -56.530 26.977 1.00 92.35 73 ILE C N 1
ATOM 7595 C CA . ILE C 1 87 ? 82.497 -56.012 28.130 1.00 92.09 73 ILE C CA 1
ATOM 7596 C C . ILE C 1 87 ? 83.769 -55.309 27.662 1.00 93.78 73 ILE C C 1
ATOM 7597 O O . ILE C 1 87 ? 84.037 -54.165 28.051 1.00 83.06 73 ILE C O 1
ATOM 7602 N N . ARG C 1 88 ? 84.538 -55.987 26.811 1.00 63.57 74 ARG C N 1
ATOM 7603 C CA . ARG C 1 88 ? 85.760 -55.410 26.263 1.00 60.73 74 ARG C CA 1
ATOM 7604 C C . ARG C 1 88 ? 85.425 -54.157 25.463 1.00 68.23 74 ARG C C 1
ATOM 7605 O O . ARG C 1 88 ? 86.148 -53.159 25.520 1.00 90.46 74 ARG C O 1
ATOM 7613 N N . ALA C 1 89 ? 84.318 -54.217 24.725 1.00 75.40 75 ALA C N 1
ATOM 7614 C CA . ALA C 1 89 ? 83.858 -53.080 23.935 1.00 70.88 75 ALA C CA 1
ATOM 7615 C C . ALA C 1 89 ? 83.605 -51.866 24.818 1.00 75.81 75 ALA C C 1
ATOM 7616 O O . ALA C 1 89 ? 83.970 -50.750 24.461 1.00 95.31 75 ALA C O 1
ATOM 7618 N N . VAL C 1 90 ? 82.976 -52.089 25.969 1.00 63.54 76 VAL C N 1
ATOM 7619 C CA . VAL C 1 90 ? 82.691 -50.998 26.897 1.00 59.90 76 VAL C CA 1
ATOM 7620 C C . VAL C 1 90 ? 83.968 -50.437 27.494 1.00 76.36 76 VAL C C 1
ATOM 7621 O O . VAL C 1 90 ? 84.167 -49.226 27.505 1.00 89.52 76 VAL C O 1
ATOM 7625 N N . VAL C 1 91 ? 84.828 -51.319 27.994 1.00 58.13 77 VAL C N 1
ATOM 7626 C CA . VAL C 1 91 ? 86.072 -50.876 28.620 1.00 61.52 77 VAL C CA 1
ATOM 7627 C C . VAL C 1 91 ? 86.931 -50.061 27.648 1.00 80.26 77 VAL C C 1
ATOM 7628 O O . VAL C 1 91 ? 87.547 -49.065 28.033 1.00 82.25 77 VAL C O 1
ATOM 7632 N N . SER C 1 92 ? 86.949 -50.475 26.384 1.00 71.67 78 SER C N 1
ATOM 7633 C CA . SER C 1 92 ? 87.741 -49.789 25.366 1.00 68.25 78 SER C CA 1
ATOM 7634 C C . SER C 1 92 ? 87.100 -48.480 24.900 1.00 84.08 78 SER C C 1
ATOM 7635 O O . SER C 1 92 ? 87.768 -47.451 24.799 1.00 78.30 78 SER C O 1
ATOM 7638 N N . ALA C 1 93 ? 85.801 -48.530 24.627 1.00 73.65 79 ALA C N 1
ATOM 7639 C CA . ALA C 1 93 ? 85.068 -47.406 24.043 1.00 92.53 79 ALA C CA 1
ATOM 7640 C C . ALA C 1 93 ? 84.470 -46.468 25.091 1.00 80.35 79 ALA C C 1
ATOM 7641 O O . ALA C 1 93 ? 83.694 -45.573 24.757 1.00 99.78 79 ALA C O 1
ATOM 7643 N N . ALA C 1 94 ? 84.838 -46.690 26.350 1.00 81.40 80 ALA C N 1
ATOM 7644 C CA . ALA C 1 94 ? 84.220 -46.042 27.510 1.00 71.03 80 ALA C CA 1
ATOM 7645 C C . ALA C 1 94 ? 84.004 -44.537 27.379 1.00 83.52 80 ALA C C 1
ATOM 7646 O O . ALA C 1 94 ? 82.923 -44.034 27.688 1.00 86.00 80 ALA C O 1
ATOM 7648 N N . ASP C 1 95 ? 85.032 -43.825 26.929 1.00 86.77 81 ASP C N 1
ATOM 7649 C CA . ASP C 1 95 ? 84.950 -42.378 26.777 1.00 83.20 81 ASP C CA 1
ATOM 7650 C C . ASP C 1 95 ? 83.864 -42.003 25.775 1.00 70.80 81 ASP C C 1
ATOM 7651 O O . ASP C 1 95 ? 83.204 -40.971 25.906 1.00 85.94 81 ASP C O 1
ATOM 7656 N N . ILE C 1 96 ? 83.689 -42.861 24.777 1.00 82.26 82 ILE C N 1
ATOM 7657 C CA . ILE C 1 96 ? 82.862 -42.560 23.616 1.00 45.95 82 ILE C CA 1
ATOM 7658 C C . ILE C 1 96 ? 81.380 -42.939 23.758 1.00 86.83 82 ILE C C 1
ATOM 7659 O O . ILE C 1 96 ? 80.532 -42.440 23.014 1.00 68.58 82 ILE C O 1
ATOM 7664 N N . ILE C 1 97 ? 81.041 -43.761 24.745 1.00 47.45 83 ILE C N 1
ATOM 7665 C CA . ILE C 1 97 ? 79.671 -44.258 24.816 1.00 52.39 83 ILE C CA 1
ATOM 7666 C C . ILE C 1 97 ? 78.805 -43.313 25.640 1.00 45.22 83 ILE C C 1
ATOM 7667 O O . ILE C 1 97 ? 78.944 -43.206 26.858 1.00 80.38 83 ILE C O 1
ATOM 7672 N N . ASP C 1 98 ? 77.906 -42.631 24.939 1.00 50.19 84 ASP C N 1
ATOM 7673 C CA . ASP C 1 98 ? 77.105 -41.553 25.504 1.00 65.74 84 ASP C CA 1
ATOM 7674 C C . ASP C 1 98 ? 75.885 -42.069 26.250 1.00 62.58 84 ASP C C 1
ATOM 7675 O O . ASP C 1 98 ? 75.443 -41.476 27.235 1.00 74.99 84 ASP C O 1
ATOM 7680 N N . LEU C 1 99 ? 75.339 -43.176 25.763 1.00 44.27 85 LEU C N 1
ATOM 7681 C CA . LEU C 1 99 ? 74.133 -43.750 26.337 1.00 58.06 85 LEU C CA 1
ATOM 7682 C C . LEU C 1 99 ? 74.129 -45.254 26.105 1.00 73.44 85 LEU C C 1
ATOM 7683 O O . LEU C 1 99 ? 74.753 -45.747 25.165 1.00 59.97 85 LEU C O 1
ATOM 7688 N N . ALA C 1 100 ? 73.435 -45.981 26.972 1.00 62.70 86 ALA C N 1
ATOM 7689 C CA . ALA C 1 100 ? 73.338 -47.427 26.840 1.00 56.20 86 ALA C CA 1
ATOM 7690 C C . ALA C 1 100 ? 71.915 -47.893 27.102 1.00 60.51 86 ALA C C 1
ATOM 7691 O O . ALA C 1 100 ? 71.186 -47.283 27.883 1.00 83.60 86 ALA C O 1
ATOM 7693 N N . LEU C 1 101 ? 71.519 -48.973 26.439 1.00 50.74 87 LEU C N 1
ATOM 7694 C CA . LEU C 1 101 ? 70.210 -49.564 26.671 1.00 62.46 87 LEU C CA 1
ATOM 7695 C C . LEU C 1 101 ? 70.364 -50.990 27.178 1.00 76.69 87 LEU C C 1
ATOM 7696 O O . LEU C 1 101 ? 70.860 -51.862 26.466 1.00 81.81 87 LEU C O 1
ATOM 7701 N N . ILE C 1 102 ? 69.946 -51.220 28.418 1.00 67.71 88 ILE C N 1
ATOM 7702 C CA . ILE C 1 102 ? 69.954 -52.558 28.989 1.00 57.54 88 ILE C CA 1
ATOM 7703 C C . ILE C 1 102 ? 68.583 -53.189 28.799 1.00 66.72 88 ILE C C 1
ATOM 7704 O O . ILE C 1 102 ? 67.574 -52.647 29.250 1.00 71.99 88 ILE C O 1
ATOM 7709 N N . VAL C 1 103 ? 68.546 -54.329 28.116 1.00 42.56 89 VAL C N 1
ATOM 7710 C CA . VAL C 1 103 ? 67.278 -54.983 27.819 1.00 61.06 89 VAL C CA 1
ATOM 7711 C C . VAL C 1 103 ? 66.959 -56.109 28.800 1.00 60.72 89 VAL C C 1
ATOM 7712 O O . VAL C 1 103 ? 67.845 -56.844 29.240 1.00 68.69 89 VAL C O 1
ATOM 7716 N N . VAL C 1 104 ? 65.684 -56.217 29.157 1.00 57.40 90 VAL C N 1
ATOM 7717 C CA . VAL C 1 104 ? 65.227 -57.245 30.082 1.00 54.09 90 VAL C CA 1
ATOM 7718 C C . VAL C 1 104 ? 63.954 -57.883 29.545 1.00 72.22 90 VAL C C 1
ATOM 7719 O O . VAL C 1 104 ? 63.050 -57.184 29.090 1.00 67.69 90 VAL C O 1
ATOM 7723 N N . ASP C 1 105 ? 63.881 -59.208 29.596 1.00 56.81 91 ASP C N 1
ATOM 7724 C CA . ASP C 1 105 ? 62.656 -59.900 29.222 1.00 71.26 91 ASP C CA 1
ATOM 7725 C C . ASP C 1 105 ? 61.621 -59.685 30.319 1.00 78.18 91 ASP C C 1
ATOM 7726 O O . ASP C 1 105 ? 61.902 -59.904 31.497 1.00 94.69 91 ASP C O 1
ATOM 7731 N N . ALA C 1 106 ? 60.429 -59.247 29.928 1.00 59.37 92 ALA C N 1
ATOM 7732 C CA . ALA C 1 106 ? 59.347 -59.018 30.878 1.00 77.90 92 ALA C CA 1
ATOM 7733 C C . ALA C 1 106 ? 58.981 -60.300 31.614 1.00 78.58 92 ALA C C 1
ATOM 7734 O O . ALA C 1 106 ? 58.709 -60.284 32.815 1.00 96.89 92 ALA C O 1
ATOM 7736 N N . LYS C 1 107 ? 58.976 -61.411 30.885 1.00 65.62 93 LYS C N 1
ATOM 7737 C CA . LYS C 1 107 ? 58.562 -62.690 31.447 1.00 76.84 93 LYS C CA 1
ATOM 7738 C C . LYS C 1 107 ? 59.573 -63.290 32.423 1.00 76.82 93 LYS C C 1
ATOM 7739 O O . LYS C 1 107 ? 59.228 -63.603 33.563 1.00 117.80 93 LYS C O 1
ATOM 7745 N N . GLU C 1 108 ? 60.819 -63.446 31.984 1.00 71.27 94 GLU C N 1
ATOM 7746 C CA . GLU C 1 108 ? 61.819 -64.127 32.805 1.00 91.48 94 GLU C CA 1
ATOM 7747 C C . GLU C 1 108 ? 62.689 -63.181 33.631 1.00 51.08 94 GLU C C 1
ATOM 7748 O O . GLU C 1 108 ? 63.591 -63.622 34.344 1.00 136.11 94 GLU C O 1
ATOM 7754 N N . GLY C 1 109 ? 62.414 -61.885 33.534 1.00 100.32 95 GLY C N 1
ATOM 7755 C CA . GLY C 1 109 ? 63.117 -60.896 34.331 1.00 88.51 95 GLY C CA 1
ATOM 7756 C C . GLY C 1 109 ? 64.604 -60.827 34.045 1.00 73.10 95 GLY C C 1
ATOM 7757 O O . GLY C 1 109 ? 65.070 -61.330 33.023 1.00 70.57 95 GLY C O 1
ATOM 7758 N N . PRO C 1 110 ? 65.363 -60.202 34.955 1.00 68.64 96 PRO C N 1
ATOM 7759 C CA . PRO C 1 110 ? 66.803 -60.004 34.778 1.00 70.88 96 PRO C CA 1
ATOM 7760 C C . PRO C 1 110 ? 67.600 -61.269 35.061 1.00 78.67 96 PRO C C 1
ATOM 7761 O O . PRO C 1 110 ? 67.159 -62.121 35.832 1.00 72.44 96 PRO C O 1
ATOM 7765 N N . LYS C 1 111 ? 68.764 -61.387 34.432 1.00 49.82 97 LYS C N 1
ATOM 7766 C CA . LYS C 1 111 ? 69.683 -62.476 34.730 1.00 78.50 97 LYS C CA 1
ATOM 7767 C C . LYS C 1 111 ? 71.066 -61.928 35.062 1.00 85.96 97 LYS C C 1
ATOM 7768 O O . LYS C 1 111 ? 71.260 -60.714 35.124 1.00 80.73 97 LYS C O 1
ATOM 7774 N N . THR C 1 112 ? 72.016 -62.833 35.276 1.00 69.78 98 THR C N 1
ATOM 7775 C CA . THR C 1 112 ? 73.357 -62.478 35.737 1.00 71.81 98 THR C CA 1
ATOM 7776 C C . THR C 1 112 ? 74.021 -61.416 34.863 1.00 75.89 98 THR C C 1
ATOM 7777 O O . THR C 1 112 ? 74.577 -60.431 35.365 1.00 81.31 98 THR C O 1
ATOM 7781 N N . GLN C 1 113 ? 73.949 -61.620 33.552 1.00 73.66 99 GLN C N 1
ATOM 7782 C CA . GLN C 1 113 ? 74.585 -60.727 32.592 1.00 82.39 99 GLN C CA 1
ATOM 7783 C C . GLN C 1 113 ? 73.971 -59.333 32.621 1.00 84.19 99 GLN C C 1
ATOM 7784 O O . GLN C 1 113 ? 74.674 -58.336 32.448 1.00 87.55 99 GLN C O 1
ATOM 7790 N N . THR C 1 114 ? 72.660 -59.273 32.836 1.00 54.22 100 THR C N 1
ATOM 7791 C CA . THR C 1 114 ? 71.954 -58.003 32.951 1.00 62.26 100 THR C CA 1
ATOM 7792 C C . THR C 1 114 ? 72.559 -57.168 34.073 1.00 73.44 100 THR C C 1
ATOM 7793 O O . THR C 1 114 ? 72.885 -55.991 33.890 1.00 77.85 100 THR C O 1
ATOM 7797 N N . GLY C 1 115 ? 72.715 -57.794 35.234 1.00 83.71 101 GLY C N 1
ATOM 7798 C CA . GLY C 1 115 ? 73.298 -57.138 36.387 1.00 63.43 101 GLY C CA 1
ATOM 7799 C C . GLY C 1 115 ? 74.749 -56.753 36.185 1.00 73.88 101 GLY C C 1
ATOM 7800 O O . GLY C 1 115 ? 75.146 -55.646 36.542 1.00 70.21 101 GLY C O 1
ATOM 7801 N N . GLU C 1 116 ? 75.542 -57.661 35.621 1.00 65.39 102 GLU C N 1
ATOM 7802 C CA . GLU C 1 116 ? 76.948 -57.361 35.355 1.00 58.57 102 GLU C CA 1
ATOM 7803 C C . GLU C 1 116 ? 77.088 -56.138 34.447 1.00 73.04 102 GLU C C 1
ATOM 7804 O O . GLU C 1 116 ? 77.903 -55.248 34.708 1.00 91.76 102 GLU C O 1
ATOM 7810 N N . HIS C 1 117 ? 76.276 -56.097 33.394 1.00 54.61 103 HIS C N 1
ATOM 7811 C CA . HIS C 1 117 ? 76.253 -54.957 32.483 1.00 60.65 103 HIS C CA 1
ATOM 7812 C C . HIS C 1 117 ? 75.848 -53.684 33.216 1.00 81.09 103 HIS C C 1
ATOM 7813 O O . HIS C 1 117 ? 76.430 -52.621 32.993 1.00 98.26 103 HIS C O 1
ATOM 7820 N N . MET C 1 118 ? 74.852 -53.800 34.091 1.00 72.07 104 MET C N 1
ATOM 7821 C CA . MET C 1 118 ? 74.397 -52.658 34.882 1.00 62.12 104 MET C CA 1
ATOM 7822 C C . MET C 1 118 ? 75.522 -52.079 35.732 1.00 78.53 104 MET C C 1
ATOM 7823 O O . MET C 1 118 ? 75.789 -50.879 35.690 1.00 76.45 104 MET C O 1
ATOM 7828 N N . LEU C 1 119 ? 76.179 -52.941 36.502 1.00 62.36 105 LEU C N 1
ATOM 7829 C CA . LEU C 1 119 ? 77.240 -52.505 37.403 1.00 69.00 105 LEU C CA 1
ATOM 7830 C C . LEU C 1 119 ? 78.421 -51.934 36.630 1.00 71.92 105 LEU C C 1
ATOM 7831 O O . LEU C 1 119 ? 79.031 -50.951 37.049 1.00 74.69 105 LEU C O 1
ATOM 7836 N N . ILE C 1 120 ? 78.740 -52.553 35.498 1.00 60.88 106 ILE C N 1
ATOM 7837 C CA . ILE C 1 120 ? 79.831 -52.064 34.662 1.00 70.61 106 ILE C CA 1
ATOM 7838 C C . ILE C 1 120 ? 79.527 -50.674 34.109 1.00 65.72 106 ILE C C 1
ATOM 7839 O O . ILE C 1 120 ? 80.346 -49.764 34.216 1.00 64.49 106 ILE C O 1
ATOM 7844 N N . LEU C 1 121 ? 78.340 -50.510 33.537 1.00 58.95 107 LEU C N 1
ATOM 7845 C CA . LEU C 1 121 ? 77.915 -49.211 33.030 1.00 65.88 107 LEU C CA 1
ATOM 7846 C C . LEU C 1 121 ? 77.855 -48.171 34.147 1.00 69.98 107 LEU C C 1
ATOM 7847 O O . LEU C 1 121 ? 78.067 -46.982 33.910 1.00 63.85 107 LEU C O 1
ATOM 7852 N N . ASP C 1 122 ? 77.577 -48.630 35.363 1.00 58.13 108 ASP C N 1
ATOM 7853 C CA . ASP C 1 122 ? 77.551 -47.757 36.530 1.00 64.41 108 ASP C CA 1
ATOM 7854 C C . ASP C 1 122 ? 78.956 -47.275 36.879 1.00 71.80 108 ASP C C 1
ATOM 7855 O O . ASP C 1 122 ? 79.165 -46.093 37.150 1.00 62.85 108 ASP C O 1
ATOM 7860 N N . HIS C 1 123 ? 79.912 -48.200 36.870 1.00 60.15 109 HIS C N 1
ATOM 7861 C CA . HIS C 1 123 ? 81.302 -47.884 37.187 1.00 68.86 109 HIS C CA 1
ATOM 7862 C C . HIS C 1 123 ? 81.882 -46.885 36.194 1.00 72.57 109 HIS C C 1
ATOM 7863 O O . HIS C 1 123 ? 82.725 -46.060 36.545 1.00 91.82 109 HIS C O 1
ATOM 7870 N N . PHE C 1 124 ? 81.419 -46.968 34.952 1.00 53.72 110 PHE C N 1
ATOM 7871 C CA . PHE C 1 124 ? 81.940 -46.135 33.875 1.00 59.21 110 PHE C CA 1
ATOM 7872 C C . PHE C 1 124 ? 81.124 -44.857 33.697 1.00 77.80 110 PHE C C 1
ATOM 7873 O O . PHE C 1 124 ? 81.374 -44.076 32.778 1.00 77.18 110 PHE C O 1
ATOM 7881 N N . ASN C 1 125 ? 80.144 -44.663 34.578 1.00 68.13 111 ASN C N 1
ATOM 7882 C CA . ASN C 1 125 ? 79.313 -43.459 34.589 1.00 67.80 111 ASN C CA 1
ATOM 7883 C C . ASN C 1 125 ? 78.578 -43.234 33.268 1.00 71.69 111 ASN C C 1
ATOM 7884 O O . ASN C 1 125 ? 78.337 -42.099 32.860 1.00 90.80 111 ASN C O 1
ATOM 7889 N N . ILE C 1 126 ? 78.229 -44.330 32.604 1.00 69.08 112 ILE C N 1
ATOM 7890 C CA . ILE C 1 126 ? 77.504 -44.267 31.343 1.00 60.24 112 ILE C CA 1
ATOM 7891 C C . ILE C 1 126 ? 76.002 -44.314 31.597 1.00 50.41 112 ILE C C 1
ATOM 7892 O O . ILE C 1 126 ? 75.498 -45.282 32.166 1.00 67.97 112 ILE C O 1
ATOM 7897 N N . PRO C 1 127 ? 75.283 -43.260 31.181 1.00 42.20 113 PRO C N 1
ATOM 7898 C CA . PRO C 1 127 ? 73.830 -43.167 31.365 1.00 53.74 113 PRO C CA 1
ATOM 7899 C C . PRO C 1 127 ? 73.116 -44.347 30.717 1.00 71.14 113 PRO C C 1
ATOM 7900 O O . PRO C 1 127 ? 73.480 -44.748 29.612 1.00 98.32 113 PRO C O 1
ATOM 7904 N N . ILE C 1 128 ? 72.122 -44.905 31.401 1.00 45.19 114 ILE C N 1
ATOM 7905 C CA . ILE C 1 128 ? 71.403 -46.056 30.868 1.00 58.12 114 ILE C CA 1
ATOM 7906 C C . ILE C 1 128 ? 69.889 -45.866 30.866 1.00 47.72 114 ILE C C 1
ATOM 7907 O O . ILE C 1 128 ? 69.345 -45.057 31.619 1.00 58.50 114 ILE C O 1
ATOM 7912 N N . ILE C 1 129 ? 69.222 -46.620 29.999 1.00 50.44 115 ILE C N 1
ATOM 7913 C CA . ILE C 1 129 ? 67.768 -46.701 29.984 1.00 54.62 115 ILE C CA 1
ATOM 7914 C C . ILE C 1 129 ? 67.378 -48.170 29.987 1.00 50.75 115 ILE C C 1
ATOM 7915 O O . ILE C 1 129 ? 67.765 -48.923 29.092 1.00 76.06 115 ILE C O 1
ATOM 7920 N N . VAL C 1 130 ? 66.615 -48.584 30.991 1.00 63.58 116 VAL C N 1
ATOM 7921 C CA . VAL C 1 130 ? 66.203 -49.976 31.074 1.00 64.11 116 VAL C CA 1
ATOM 7922 C C . VAL C 1 130 ? 65.038 -50.222 30.128 1.00 58.55 116 VAL C C 1
ATOM 7923 O O . VAL C 1 130 ? 63.976 -49.615 30.260 1.00 86.80 116 VAL C O 1
ATOM 7927 N N . VAL C 1 131 ? 65.247 -51.119 29.173 1.00 49.39 117 VAL C N 1
ATOM 7928 C CA . VAL C 1 131 ? 64.218 -51.452 28.202 1.00 47.58 117 VAL C CA 1
ATOM 7929 C C . VAL C 1 131 ? 63.667 -52.833 28.509 1.00 63.69 117 VAL C C 1
ATOM 7930 O O . VAL C 1 131 ? 64.420 -53.802 28.591 1.00 53.74 117 VAL C O 1
ATOM 7934 N N . ILE C 1 132 ? 62.353 -52.933 28.675 1.00 55.29 118 ILE C N 1
ATOM 7935 C CA . ILE C 1 132 ? 61.759 -54.229 28.957 1.00 57.14 118 ILE C CA 1
ATOM 7936 C C . ILE C 1 132 ? 61.158 -54.810 27.683 1.00 72.73 118 ILE C C 1
ATOM 7937 O O . ILE C 1 132 ? 60.112 -54.370 27.205 1.00 76.59 118 ILE C O 1
ATOM 7942 N N . THR C 1 133 ? 61.851 -55.808 27.144 1.00 63.23 119 THR C N 1
ATOM 7943 C CA . THR C 1 133 ? 61.506 -56.438 25.874 1.00 63.19 119 THR C CA 1
ATOM 7944 C C . THR C 1 133 ? 60.430 -57.512 25.982 1.00 72.26 119 THR C C 1
ATOM 7945 O O . THR C 1 133 ? 60.205 -58.074 27.054 1.00 87.62 119 THR C O 1
ATOM 7949 N N . LYS C 1 134 ? 59.765 -57.774 24.859 1.00 68.20 120 LYS C N 1
ATOM 7950 C CA . LYS C 1 134 ? 58.800 -58.864 24.745 1.00 71.12 120 LYS C CA 1
ATOM 7951 C C . LYS C 1 134 ? 57.638 -58.700 25.715 1.00 79.89 120 LYS C C 1
ATOM 7952 O O . LYS C 1 134 ? 57.144 -59.679 26.274 1.00 85.96 120 LYS C O 1
ATOM 7958 N N . SER C 1 135 ? 57.206 -57.458 25.910 1.00 67.25 121 SER C N 1
ATOM 7959 C CA . SER C 1 135 ? 56.077 -57.170 26.785 1.00 59.57 121 SER C CA 1
ATOM 7960 C C . SER C 1 135 ? 54.796 -57.783 26.231 1.00 57.09 121 SER C C 1
ATOM 7961 O O . SER C 1 135 ? 53.821 -57.967 26.957 1.00 106.28 121 SER C O 1
ATOM 7964 N N . ASP C 1 136 ? 54.810 -58.102 24.941 1.00 74.20 122 ASP C N 1
ATOM 7965 C CA . ASP C 1 136 ? 53.675 -58.747 24.292 1.00 83.77 122 ASP C CA 1
ATOM 7966 C C . ASP C 1 136 ? 53.556 -60.213 24.698 1.00 84.44 122 ASP C C 1
ATOM 7967 O O . ASP C 1 136 ? 52.502 -60.827 24.537 1.00 84.58 122 ASP C O 1
ATOM 7972 N N . ASN C 1 137 ? 54.644 -60.770 25.220 1.00 85.90 123 ASN C N 1
ATOM 7973 C CA . ASN C 1 137 ? 54.670 -62.171 25.625 1.00 99.30 123 ASN C CA 1
ATOM 7974 C C . ASN C 1 137 ? 54.401 -62.372 27.119 1.00 97.22 123 ASN C C 1
ATOM 7975 O O . ASN C 1 137 ? 54.330 -63.503 27.599 1.00 105.13 123 ASN C O 1
ATOM 7980 N N . ALA C 1 138 ? 54.239 -61.274 27.851 1.00 109.16 124 ALA C N 1
ATOM 7981 C CA . ALA C 1 138 ? 54.097 -61.355 29.302 1.00 60.57 124 ALA C CA 1
ATOM 7982 C C . ALA C 1 138 ? 52.757 -60.834 29.810 1.00 86.27 124 ALA C C 1
ATOM 7983 O O . ALA C 1 138 ? 52.144 -59.960 29.198 1.00 97.26 124 ALA C O 1
ATOM 7985 N N . GLY C 1 139 ? 52.315 -61.378 30.940 1.00 65.13 125 GLY C N 1
ATOM 7986 C CA . GLY C 1 139 ? 51.114 -60.905 31.601 1.00 82.81 125 GLY C CA 1
ATOM 7987 C C . GLY C 1 139 ? 51.402 -59.634 32.375 1.00 95.12 125 GLY C C 1
ATOM 7988 O O . GLY C 1 139 ? 52.543 -59.180 32.425 1.00 63.01 125 GLY C O 1
ATOM 7989 N N . THR C 1 140 ? 50.368 -59.063 32.984 1.00 93.17 126 THR C N 1
ATOM 7990 C CA . THR C 1 140 ? 50.499 -57.799 33.704 1.00 82.32 126 THR C CA 1
ATOM 7991 C C . THR C 1 140 ? 51.490 -57.884 34.869 1.00 86.66 126 THR C C 1
ATOM 7992 O O . THR C 1 140 ? 52.418 -57.071 34.982 1.00 85.01 126 THR C O 1
ATOM 7996 N N . GLU C 1 141 ? 51.291 -58.878 35.728 1.00 91.88 127 GLU C N 1
ATOM 7997 C CA . GLU C 1 141 ? 52.109 -59.026 36.926 1.00 105.48 127 GLU C CA 1
ATOM 7998 C C . GLU C 1 141 ? 53.552 -59.409 36.624 1.00 93.92 127 GLU C C 1
ATOM 7999 O O . GLU C 1 141 ? 54.447 -59.128 37.416 1.00 101.24 127 GLU C O 1
ATOM 8005 N N . GLU C 1 142 ? 53.778 -60.050 35.484 1.00 83.00 128 GLU C N 1
ATOM 8006 C CA . GLU C 1 142 ? 55.130 -60.426 35.090 1.00 82.89 128 GLU C CA 1
ATOM 8007 C C . GLU C 1 142 ? 55.933 -59.177 34.727 1.00 79.90 128 GLU C C 1
ATOM 8008 O O . GLU C 1 142 ? 57.076 -59.002 35.168 1.00 78.82 128 GLU C O 1
ATOM 8014 N N . ILE C 1 143 ? 55.314 -58.302 33.938 1.00 79.60 129 ILE C N 1
ATOM 8015 C CA . ILE C 1 143 ? 55.919 -57.027 33.569 1.00 70.53 129 ILE C CA 1
ATOM 8016 C C . ILE C 1 143 ? 56.145 -56.163 34.806 1.00 72.68 129 ILE C C 1
ATOM 8017 O O . ILE C 1 143 ? 57.228 -55.594 34.988 1.00 75.44 129 ILE C O 1
ATOM 8022 N N . LYS C 1 144 ? 55.122 -56.073 35.657 1.00 84.19 130 LYS C N 1
ATOM 8023 C CA . LYS C 1 144 ? 55.232 -55.315 36.904 1.00 74.60 130 LYS C CA 1
ATOM 8024 C C . LYS C 1 144 ? 56.386 -55.814 37.769 1.00 79.81 130 LYS C C 1
ATOM 8025 O O . LYS C 1 144 ? 57.175 -55.022 38.290 1.00 65.16 130 LYS C O 1
ATOM 8031 N N . ARG C 1 145 ? 56.473 -57.133 37.911 1.00 76.25 131 ARG C N 1
ATOM 8032 C CA . ARG C 1 145 ? 57.500 -57.766 38.730 1.00 64.35 131 ARG C CA 1
ATOM 8033 C C . ARG C 1 145 ? 58.900 -57.482 38.197 1.00 58.53 131 ARG C C 1
ATOM 8034 O O . ARG C 1 145 ? 59.794 -57.092 38.955 1.00 66.53 131 ARG C O 1
ATOM 8042 N N . THR C 1 146 ? 59.084 -57.679 36.893 1.00 67.77 132 THR C N 1
ATOM 8043 C CA . THR C 1 146 ? 60.375 -57.414 36.262 1.00 70.36 132 THR C CA 1
ATOM 8044 C C . THR C 1 146 ? 60.790 -55.953 36.446 1.00 57.11 132 THR C C 1
ATOM 8045 O O . THR C 1 146 ? 61.927 -55.662 36.842 1.00 78.91 132 THR C O 1
ATOM 8049 N N . GLU C 1 147 ? 59.858 -55.044 36.171 1.00 56.67 133 GLU C N 1
ATOM 8050 C CA . GLU C 1 147 ? 60.106 -53.612 36.321 1.00 69.48 133 GLU C CA 1
ATOM 8051 C C . GLU C 1 147 ? 60.519 -53.267 37.751 1.00 59.62 133 GLU C C 1
ATOM 8052 O O . GLU C 1 147 ? 61.479 -52.521 37.973 1.00 73.37 133 GLU C O 1
ATOM 8058 N N . MET C 1 148 ? 59.794 -53.827 38.716 1.00 81.53 134 MET C N 1
ATOM 8059 C CA . MET C 1 148 ? 60.075 -53.601 40.132 1.00 83.10 134 MET C CA 1
ATOM 8060 C C . MET C 1 148 ? 61.475 -54.072 40.515 1.00 75.41 134 MET C C 1
ATOM 8061 O O . MET C 1 148 ? 62.254 -53.317 41.112 1.00 84.10 134 MET C O 1
ATOM 8066 N N . ILE C 1 149 ? 61.788 -55.320 40.170 1.00 56.50 135 ILE C N 1
ATOM 8067 C CA . ILE C 1 149 ? 63.110 -55.883 40.437 1.00 48.35 135 ILE C CA 1
ATOM 8068 C C . ILE C 1 149 ? 64.207 -54.996 39.860 1.00 59.17 135 ILE C C 1
ATOM 8069 O O . ILE C 1 149 ? 65.202 -54.703 40.527 1.00 72.37 135 ILE C O 1
ATOM 8074 N N . MET C 1 150 ? 64.011 -54.550 38.624 1.00 63.75 136 MET C N 1
ATOM 8075 C CA . MET C 1 150 ? 65.019 -53.720 37.978 1.00 65.87 136 MET C CA 1
ATOM 8076 C C . MET C 1 150 ? 65.204 -52.369 38.662 1.00 70.48 136 MET C C 1
ATOM 8077 O O . MET C 1 150 ? 66.331 -51.893 38.805 1.00 72.12 136 MET C O 1
ATOM 8082 N N . LYS C 1 151 ? 64.101 -51.763 39.090 1.00 67.96 137 LYS C N 1
ATOM 8083 C CA . LYS C 1 151 ? 64.169 -50.524 39.860 1.00 71.47 137 LYS C CA 1
ATOM 8084 C C . LYS C 1 151 ? 64.991 -50.731 41.130 1.00 71.02 137 LYS C C 1
ATOM 8085 O O . LYS C 1 151 ? 65.909 -49.953 41.438 1.00 75.64 137 LYS C O 1
ATOM 8091 N N . SER C 1 152 ? 64.660 -51.798 41.853 1.00 81.95 138 SER C N 1
ATOM 8092 C CA . SER C 1 152 ? 65.339 -52.127 43.102 1.00 71.75 138 SER C CA 1
ATOM 8093 C C . SER C 1 152 ? 66.838 -52.341 42.903 1.00 54.84 138 SER C C 1
ATOM 8094 O O . SER C 1 152 ? 67.646 -51.842 43.684 1.00 89.17 138 SER C O 1
ATOM 8097 N N . ILE C 1 153 ? 67.207 -53.081 41.861 1.00 62.88 139 ILE C N 1
ATOM 8098 C CA . ILE C 1 153 ? 68.618 -53.301 41.555 1.00 66.95 139 ILE C CA 1
ATOM 8099 C C . ILE C 1 153 ? 69.301 -51.981 41.209 1.00 78.21 139 ILE C C 1
ATOM 8100 O O . ILE C 1 153 ? 70.438 -51.734 41.615 1.00 71.37 139 ILE C O 1
ATOM 8105 N N . LEU C 1 154 ? 68.592 -51.132 40.468 1.00 78.90 140 LEU C N 1
ATOM 8106 C CA . LEU C 1 154 ? 69.093 -49.805 40.126 1.00 70.93 140 LEU C CA 1
ATOM 8107 C C . LEU C 1 154 ? 69.429 -49.000 41.375 1.00 77.86 140 LEU C C 1
ATOM 8108 O O . LEU C 1 154 ? 70.372 -48.208 41.373 1.00 71.36 140 LEU C O 1
ATOM 8113 N N . GLN C 1 155 ? 68.657 -49.205 42.439 1.00 64.68 141 GLN C N 1
ATOM 8114 C CA . GLN C 1 155 ? 68.908 -48.482 43.689 1.00 58.94 141 GLN C CA 1
ATOM 8115 C C . GLN C 1 155 ? 70.249 -48.819 44.353 1.00 70.22 141 GLN C C 1
ATOM 8116 O O . GLN C 1 155 ? 70.738 -48.062 45.191 1.00 73.94 141 GLN C O 1
ATOM 8122 N N . SER C 1 156 ? 70.843 -49.946 43.974 1.00 71.97 142 SER C N 1
ATOM 8123 C CA . SER C 1 156 ? 72.103 -50.382 44.572 1.00 68.52 142 SER C CA 1
ATOM 8124 C C . SER C 1 156 ? 73.310 -49.769 43.864 1.00 77.05 142 SER C C 1
ATOM 8125 O O . SER C 1 156 ? 74.455 -50.075 44.197 1.00 103.03 142 SER C O 1
ATOM 8128 N N . THR C 1 157 ? 73.050 -48.905 42.889 1.00 89.97 143 THR C N 1
ATOM 8129 C CA . THR C 1 157 ? 74.110 -48.348 42.055 1.00 87.24 143 THR C CA 1
ATOM 8130 C C . THR C 1 157 ? 74.375 -46.885 42.394 1.00 86.88 143 THR C C 1
ATOM 8131 O O . THR C 1 157 ? 73.479 -46.166 42.833 1.00 89.87 143 THR C O 1
ATOM 8135 N N . HIS C 1 158 ? 75.618 -46.459 42.198 1.00 75.70 144 HIS C N 1
ATOM 8136 C CA . HIS C 1 158 ? 76.051 -45.110 42.549 1.00 63.92 144 HIS C CA 1
ATOM 8137 C C . HIS C 1 158 ? 75.463 -44.031 41.635 1.00 59.28 144 HIS C C 1
ATOM 8138 O O . HIS C 1 158 ? 75.094 -42.950 42.092 1.00 98.47 144 HIS C O 1
ATOM 8145 N N . ASN C 1 159 ? 75.375 -44.341 40.347 1.00 80.84 145 ASN C N 1
ATOM 8146 C CA . ASN C 1 159 ? 74.975 -43.378 39.321 1.00 80.81 145 ASN C CA 1
ATOM 8147 C C . ASN C 1 159 ? 73.583 -43.649 38.744 1.00 86.38 145 ASN C C 1
ATOM 8148 O O . ASN C 1 159 ? 72.698 -42.794 38.784 1.00 102.29 145 ASN C O 1
ATOM 8153 N N . LEU C 1 160 ? 73.418 -44.849 38.201 1.00 55.33 146 LEU C N 1
ATOM 8154 C CA . LEU C 1 160 ? 72.226 -45.274 37.463 1.00 72.77 146 LEU C CA 1
ATOM 8155 C C . LEU C 1 160 ? 70.921 -45.263 38.268 1.00 56.09 146 LEU C C 1
ATOM 8156 O O . LEU C 1 160 ? 69.868 -45.619 37.741 1.00 77.41 146 LEU C O 1
ATOM 8161 N N . LYS C 1 161 ? 71.006 -44.884 39.540 1.00 69.66 147 LYS C N 1
ATOM 8162 C CA . LYS C 1 161 ? 69.927 -45.042 40.519 1.00 71.28 147 LYS C CA 1
ATOM 8163 C C . LYS C 1 161 ? 68.516 -44.670 40.040 1.00 69.28 147 LYS C C 1
ATOM 8164 O O . LYS C 1 161 ? 67.584 -45.458 40.202 1.00 83.93 147 LYS C O 1
ATOM 8170 N N . ASN C 1 162 ? 68.350 -43.486 39.459 1.00 54.24 148 ASN C N 1
ATOM 8171 C CA . ASN C 1 162 ? 67.035 -43.067 38.955 1.00 91.78 148 ASN C CA 1
ATOM 8172 C C . ASN C 1 162 ? 66.749 -43.309 37.466 1.00 83.71 148 ASN C C 1
ATOM 8173 O O . ASN C 1 162 ? 65.753 -42.809 36.940 1.00 67.22 148 ASN C O 1
ATOM 8178 N N . SER C 1 163 ? 67.637 -44.035 36.789 1.00 61.16 149 SER C N 1
ATOM 8179 C CA . SER C 1 163 ? 67.467 -44.340 35.367 1.00 51.27 149 SER C CA 1
ATOM 8180 C C . SER C 1 163 ? 66.080 -44.907 35.065 1.00 54.45 149 SER C C 1
ATOM 8181 O O . SER C 1 163 ? 65.573 -45.761 35.791 1.00 97.19 149 SER C O 1
ATOM 8184 N N . SER C 1 164 ? 65.476 -44.419 33.985 1.00 56.93 150 SER C N 1
ATOM 8185 C CA . SER C 1 164 ? 64.095 -44.749 33.645 1.00 71.03 150 SER C CA 1
ATOM 8186 C C . SER C 1 164 ? 63.923 -46.153 33.069 1.00 62.44 150 SER C C 1
ATOM 8187 O O . SER C 1 164 ? 64.862 -46.738 32.529 1.00 65.78 150 SER C O 1
ATOM 8190 N N . ILE C 1 165 ? 62.709 -46.682 33.191 1.00 61.01 151 ILE C N 1
ATOM 8191 C CA . ILE C 1 165 ? 62.394 -48.028 32.726 1.00 52.72 151 ILE C CA 1
ATOM 8192 C C . ILE C 1 165 ? 61.206 -48.021 31.765 1.00 52.80 151 ILE C C 1
ATOM 8193 O O . ILE C 1 165 ? 60.087 -47.682 32.152 1.00 75.95 151 ILE C O 1
ATOM 8198 N N . ILE C 1 166 ? 61.451 -48.400 30.514 1.00 63.47 152 ILE C N 1
ATOM 8199 C CA . ILE C 1 166 ? 60.401 -48.420 29.500 1.00 52.49 152 ILE C CA 1
ATOM 8200 C C . ILE C 1 166 ? 60.107 -49.836 29.024 1.00 57.66 152 ILE C C 1
ATOM 8201 O O . ILE C 1 166 ? 60.974 -50.490 28.445 1.00 62.98 152 ILE C O 1
ATOM 8206 N N . PRO C 1 167 ? 58.883 -50.324 29.277 1.00 60.22 153 PRO C N 1
ATOM 8207 C CA . PRO C 1 167 ? 58.482 -51.585 28.649 1.00 75.67 153 PRO C CA 1
ATOM 8208 C C . PRO C 1 167 ? 58.176 -51.363 27.172 1.00 79.56 153 PRO C C 1
ATOM 8209 O O . PRO C 1 167 ? 57.549 -50.363 26.820 1.00 71.42 153 PRO C O 1
ATOM 8213 N N . ILE C 1 168 ? 58.613 -52.281 26.318 1.00 76.33 154 ILE C N 1
ATOM 8214 C CA . ILE C 1 168 ? 58.287 -52.207 24.902 1.00 70.40 154 ILE C CA 1
ATOM 8215 C C . ILE C 1 168 ? 57.978 -53.588 24.359 1.00 66.04 154 ILE C C 1
ATOM 8216 O O . ILE C 1 168 ? 58.372 -54.606 24.931 1.00 96.73 154 ILE C O 1
ATOM 8221 N N . SER C 1 169 ? 57.250 -53.612 23.255 1.00 72.82 155 SER C N 1
ATOM 8222 C CA . SER C 1 169 ? 57.147 -54.803 22.441 1.00 100.46 155 SER C CA 1
ATOM 8223 C C . SER C 1 169 ? 57.690 -54.420 21.086 1.00 86.46 155 SER C C 1
ATOM 8224 O O . SER C 1 169 ? 57.101 -53.586 20.400 1.00 83.26 155 SER C O 1
ATOM 8227 N N . ALA C 1 170 ? 58.827 -54.995 20.711 1.00 97.45 156 ALA C N 1
ATOM 8228 C CA . ALA C 1 170 ? 59.345 -54.778 19.371 1.00 71.24 156 ALA C CA 1
ATOM 8229 C C . ALA C 1 170 ? 58.277 -55.269 18.417 1.00 84.28 156 ALA C C 1
ATOM 8230 O O . ALA C 1 170 ? 57.806 -54.514 17.573 1.00 81.75 156 ALA C O 1
ATOM 8232 N N . LYS C 1 171 ? 57.860 -56.520 18.608 1.00 102.89 157 LYS C N 1
ATOM 8233 C CA . LYS C 1 171 ? 56.870 -57.173 17.745 1.00 65.16 157 LYS C CA 1
ATOM 8234 C C . LYS C 1 171 ? 55.620 -56.338 17.449 1.00 80.63 157 LYS C C 1
ATOM 8235 O O . LYS C 1 171 ? 55.233 -56.176 16.290 1.00 79.00 157 LYS C O 1
ATOM 8241 N N . THR C 1 172 ? 54.995 -55.806 18.492 1.00 94.69 158 THR C N 1
ATOM 8242 C CA . THR C 1 172 ? 53.830 -54.947 18.315 1.00 73.80 158 THR C CA 1
ATOM 8243 C C . THR C 1 172 ? 54.269 -53.563 17.860 1.00 67.84 158 THR C C 1
ATOM 8244 O O . THR C 1 172 ? 53.649 -52.950 16.990 1.00 87.56 158 THR C O 1
ATOM 8248 N N . GLY C 1 173 ? 55.363 -53.089 18.445 1.00 83.70 159 GLY C N 1
ATOM 8249 C CA . GLY C 1 173 ? 55.861 -51.755 18.175 1.00 66.51 159 GLY C CA 1
ATOM 8250 C C . GLY C 1 173 ? 55.511 -50.834 19.326 1.00 79.89 159 GLY C C 1
ATOM 8251 O O . GLY C 1 173 ? 55.855 -49.652 19.329 1.00 88.67 159 GLY C O 1
ATOM 8252 N N . PHE C 1 174 ? 54.809 -51.395 20.303 1.00 89.52 160 PHE C N 1
ATOM 8253 C CA . PHE C 1 174 ? 54.428 -50.685 21.514 1.00 71.45 160 PHE C CA 1
ATOM 8254 C C . PHE C 1 174 ? 55.655 -50.153 22.249 1.00 70.76 160 PHE C C 1
ATOM 8255 O O . PHE C 1 174 ? 56.621 -50.883 22.466 1.00 74.51 160 PHE C O 1
ATOM 8263 N N . GLY C 1 175 ? 55.618 -48.875 22.614 1.00 82.18 161 GLY C N 1
ATOM 8264 C CA . GLY C 1 175 ? 56.653 -48.283 23.443 1.00 77.88 161 GLY C CA 1
ATOM 8265 C C . GLY C 1 175 ? 57.906 -47.823 22.723 1.00 73.66 161 GLY C C 1
ATOM 8266 O O . GLY C 1 175 ? 58.778 -47.202 23.331 1.00 72.13 161 GLY C O 1
ATOM 8267 N N . VAL C 1 176 ? 58.004 -48.120 21.431 1.00 87.02 162 VAL C N 1
ATOM 8268 C CA . VAL C 1 176 ? 59.194 -47.764 20.663 1.00 74.57 162 VAL C CA 1
ATOM 8269 C C . VAL C 1 176 ? 59.294 -46.254 20.435 1.00 78.23 162 VAL C C 1
ATOM 8270 O O . VAL C 1 176 ? 60.387 -45.681 20.484 1.00 96.04 162 VAL C O 1
ATOM 8274 N N . ASP C 1 177 ? 58.152 -45.618 20.190 1.00 81.68 163 ASP C N 1
ATOM 8275 C CA . ASP C 1 177 ? 58.091 -44.163 20.070 1.00 89.72 163 ASP C CA 1
ATOM 8276 C C . ASP C 1 177 ? 58.601 -43.490 21.340 1.00 96.83 163 ASP C C 1
ATOM 8277 O O . ASP C 1 177 ? 59.491 -42.634 21.292 1.00 99.12 163 ASP C O 1
ATOM 8282 N N . GLU C 1 178 ? 58.025 -43.887 22.472 1.00 78.89 164 GLU C N 1
ATOM 8283 C CA . GLU C 1 178 ? 58.417 -43.354 23.771 1.00 83.23 164 GLU C CA 1
ATOM 8284 C C . GLU C 1 178 ? 59.903 -43.576 24.030 1.00 81.45 164 GLU C C 1
ATOM 8285 O O . GLU C 1 178 ? 60.572 -42.726 24.619 1.00 93.18 164 GLU C O 1
ATOM 8291 N N . LEU C 1 179 ? 60.415 -44.717 23.580 1.00 64.53 165 LEU C N 1
ATOM 8292 C CA . LEU C 1 179 ? 61.832 -45.021 23.740 1.00 56.72 165 LEU C CA 1
ATOM 8293 C C . LEU C 1 179 ? 62.701 -44.062 22.937 1.00 81.89 165 LEU C C 1
ATOM 8294 O O . LEU C 1 179 ? 63.667 -43.514 23.462 1.00 85.45 165 LEU C O 1
ATOM 8299 N N . LYS C 1 180 ? 62.359 -43.866 21.667 1.00 72.85 166 LYS C N 1
ATOM 8300 C CA . LYS C 1 180 ? 63.112 -42.950 20.813 1.00 68.51 166 LYS C CA 1
ATOM 8301 C C . LYS C 1 180 ? 63.116 -41.536 21.392 1.00 81.02 166 LYS C C 1
ATOM 8302 O O . LYS C 1 180 ? 64.172 -40.896 21.499 1.00 93.99 166 LYS C O 1
ATOM 8308 N N . ASN C 1 181 ? 61.935 -41.063 21.781 1.00 69.70 167 ASN C N 1
ATOM 8309 C CA . ASN C 1 181 ? 61.813 -39.748 22.402 1.00 80.45 167 ASN C CA 1
ATOM 8310 C C . ASN C 1 181 ? 62.636 -39.632 23.683 1.00 80.04 167 ASN C C 1
ATOM 8311 O O . ASN C 1 181 ? 63.250 -38.597 23.945 1.00 84.85 167 ASN C O 1
ATOM 8316 N N . LEU C 1 182 ? 62.654 -40.702 24.473 1.00 65.07 168 LEU C N 1
ATOM 8317 C CA . LEU C 1 182 ? 63.410 -40.712 25.720 1.00 73.01 168 LEU C CA 1
ATOM 8318 C C . LEU C 1 182 ? 64.911 -40.675 25.459 1.00 73.23 168 LEU C C 1
ATOM 8319 O O . LEU C 1 182 ? 65.661 -40.024 26.187 1.00 59.38 168 LEU C O 1
ATOM 8324 N N . ILE C 1 183 ? 65.345 -41.384 24.422 1.00 60.14 169 ILE C N 1
ATOM 8325 C CA . ILE C 1 183 ? 66.741 -41.347 24.012 1.00 61.43 169 ILE C CA 1
ATOM 8326 C C . ILE C 1 183 ? 67.101 -39.918 23.630 1.00 64.85 169 ILE C C 1
ATOM 8327 O O . ILE C 1 183 ? 68.156 -39.406 24.013 1.00 70.46 169 ILE C O 1
ATOM 8332 N N . ILE C 1 184 ? 66.201 -39.269 22.897 1.00 60.10 170 ILE C N 1
ATOM 8333 C CA . ILE C 1 184 ? 66.420 -37.884 22.490 1.00 64.32 170 ILE C CA 1
ATOM 8334 C C . ILE C 1 184 ? 66.540 -36.939 23.687 1.00 60.40 170 ILE C C 1
ATOM 8335 O O . ILE C 1 184 ? 67.472 -36.142 23.754 1.00 86.45 170 ILE C O 1
ATOM 8340 N N . THR C 1 185 ? 65.607 -37.035 24.630 1.00 62.74 171 THR C N 1
ATOM 8341 C CA . THR C 1 185 ? 65.644 -36.181 25.819 1.00 88.68 171 THR C CA 1
ATOM 8342 C C . THR C 1 185 ? 66.908 -36.415 26.642 1.00 72.00 171 THR C C 1
ATOM 8343 O O . THR C 1 185 ? 67.554 -35.465 27.100 1.00 95.68 171 THR C O 1
ATOM 8347 N N . THR C 1 186 ? 67.253 -37.687 26.815 1.00 64.80 172 THR C N 1
ATOM 8348 C CA . THR C 1 186 ? 68.433 -38.078 27.575 1.00 53.43 172 THR C CA 1
ATOM 8349 C C . THR C 1 186 ? 69.705 -37.509 26.957 1.00 72.98 172 THR C C 1
ATOM 8350 O O . THR C 1 186 ? 70.553 -36.964 27.662 1.00 82.48 172 THR C O 1
ATOM 8354 N N . LEU C 1 187 ? 69.834 -37.634 25.639 1.00 70.02 173 LEU C N 1
ATOM 8355 C CA . LEU C 1 187 ? 70.995 -37.090 24.943 1.00 61.33 173 LEU C CA 1
ATOM 8356 C C . LEU C 1 187 ? 70.991 -35.563 24.985 1.00 71.01 173 LEU C C 1
ATOM 8357 O O . LEU C 1 187 ? 72.047 -34.930 24.998 1.00 81.59 173 LEU C O 1
ATOM 8362 N N . ASN C 1 188 ? 69.797 -34.980 25.008 1.00 69.04 174 ASN C N 1
ATOM 8363 C CA . ASN C 1 188 ? 69.650 -33.531 25.073 1.00 80.65 174 ASN C CA 1
ATOM 8364 C C . ASN C 1 188 ? 70.121 -32.978 26.411 1.00 97.13 174 ASN C C 1
ATOM 8365 O O . ASN C 1 188 ? 70.650 -31.869 26.482 1.00 97.03 174 ASN C O 1
ATOM 8370 N N . ASN C 1 189 ? 69.926 -33.756 27.472 1.00 101.13 175 ASN C N 1
ATOM 8371 C CA . ASN C 1 189 ? 70.377 -33.349 28.798 1.00 90.85 175 ASN C CA 1
ATOM 8372 C C . ASN C 1 189 ? 71.884 -33.510 28.972 1.00 76.43 175 ASN C C 1
ATOM 8373 O O . ASN C 1 189 ? 72.528 -32.722 29.666 1.00 109.15 175 ASN C O 1
ATOM 8378 N N . ALA C 1 190 ? 72.438 -34.536 28.337 1.00 80.71 176 ALA C N 1
ATOM 8379 C CA . ALA C 1 190 ? 73.853 -34.858 28.481 1.00 75.76 176 ALA C CA 1
ATOM 8380 C C . ALA C 1 190 ? 74.752 -33.755 27.937 1.00 67.49 176 ALA C C 1
ATOM 8381 O O . ALA C 1 190 ? 74.412 -33.087 26.961 1.00 95.92 176 ALA C O 1
ATOM 8383 N N . GLU C 1 191 ? 75.897 -33.563 28.582 1.00 100.96 177 GLU C N 1
ATOM 8384 C CA . GLU C 1 191 ? 76.922 -32.682 28.047 1.00 102.54 177 GLU C CA 1
ATOM 8385 C C . GLU C 1 191 ? 77.980 -33.560 27.404 1.00 98.98 177 GLU C C 1
ATOM 8386 O O . GLU C 1 191 ? 78.718 -34.268 28.091 1.00 100.90 177 GLU C O 1
ATOM 8392 N N . ILE C 1 192 ? 78.048 -33.517 26.080 1.00 95.57 178 ILE C N 1
ATOM 8393 C CA . ILE C 1 192 ? 78.936 -34.405 25.345 1.00 91.98 178 ILE C CA 1
ATOM 8394 C C . ILE C 1 192 ? 80.146 -33.677 24.784 1.00 82.34 178 ILE C C 1
ATOM 8395 O O . ILE C 1 192 ? 80.032 -32.838 23.890 1.00 110.94 178 ILE C O 1
ATOM 8400 N N . ILE C 1 193 ? 81.309 -34.002 25.336 1.00 73.05 179 ILE C N 1
ATOM 8401 C CA . ILE C 1 193 ? 82.560 -33.432 24.871 1.00 83.38 179 ILE C CA 1
ATOM 8402 C C . ILE C 1 193 ? 83.516 -34.542 24.460 1.00 96.60 179 ILE C C 1
ATOM 8403 O O . ILE C 1 193 ? 83.819 -35.442 25.243 1.00 112.97 179 ILE C O 1
ATOM 8408 N N . ARG C 1 194 ? 83.975 -34.472 23.218 1.00 85.20 180 ARG C N 1
ATOM 8409 C CA . ARG C 1 194 ? 84.959 -35.407 22.702 1.00 69.75 180 ARG C CA 1
ATOM 8410 C C . ARG C 1 194 ? 86.319 -34.784 22.936 1.00 71.20 180 ARG C C 1
ATOM 8411 O O . ARG C 1 194 ? 86.455 -33.562 22.878 1.00 65.75 180 ARG C O 1
ATOM 8419 N N . ASN C 1 195 ? 87.332 -35.599 23.205 1.00 65.35 181 ASN C N 1
ATOM 8420 C CA . ASN C 1 195 ? 88.639 -35.014 23.428 1.00 87.58 181 ASN C CA 1
ATOM 8421 C C . ASN C 1 195 ? 89.338 -34.936 22.082 1.00 85.74 181 ASN C C 1
ATOM 8422 O O . ASN C 1 195 ? 89.835 -35.929 21.552 1.00 92.46 181 ASN C O 1
ATOM 8427 N N . THR C 1 196 ? 89.364 -33.721 21.546 1.00 95.05 182 THR C N 1
ATOM 8428 C CA . THR C 1 196 ? 89.932 -33.430 20.237 1.00 72.67 182 THR C CA 1
ATOM 8429 C C . THR C 1 196 ? 91.433 -33.173 20.280 1.00 80.53 182 THR C C 1
ATOM 8430 O O . THR C 1 196 ? 92.188 -33.656 19.436 1.00 110.88 182 THR C O 1
ATOM 8434 N N . GLU C 1 197 ? 91.855 -32.429 21.297 1.00 76.67 183 GLU C N 1
ATOM 8435 C CA . GLU C 1 197 ? 93.161 -31.782 21.292 1.00 89.04 183 GLU C CA 1
ATOM 8436 C C . GLU C 1 197 ? 94.292 -32.659 21.822 1.00 91.65 183 GLU C C 1
ATOM 8437 O O . GLU C 1 197 ? 95.428 -32.201 21.948 1.00 111.48 183 GLU C O 1
ATOM 8443 N N . SER C 1 198 ? 93.984 -33.912 22.135 1.00 83.15 184 SER C N 1
ATOM 8444 C CA . SER C 1 198 ? 95.010 -34.850 22.576 1.00 112.64 184 SER C CA 1
ATOM 8445 C C . SER C 1 198 ? 95.604 -35.601 21.390 1.00 67.36 184 SER C C 1
ATOM 8446 O O . SER C 1 198 ? 95.279 -35.319 20.236 1.00 115.15 184 SER C O 1
ATOM 8449 N N . TYR C 1 199 ? 96.477 -36.560 21.685 1.00 87.41 185 TYR C N 1
ATOM 8450 C CA . TYR C 1 199 ? 97.059 -37.422 20.665 1.00 69.06 185 TYR C CA 1
ATOM 8451 C C . TYR C 1 199 ? 95.969 -38.328 20.112 1.00 64.07 185 TYR C C 1
ATOM 8452 O O . TYR C 1 199 ? 94.937 -38.525 20.751 1.00 71.20 185 TYR C O 1
ATOM 8461 N N . PHE C 1 200 ? 96.197 -38.882 18.926 1.00 68.34 186 PHE C N 1
ATOM 8462 C CA . PHE C 1 200 ? 95.199 -39.739 18.293 1.00 73.00 186 PHE C CA 1
ATOM 8463 C C . PHE C 1 200 ? 95.224 -41.173 18.818 1.00 79.89 186 PHE C C 1
ATOM 8464 O O . PHE C 1 200 ? 96.277 -41.803 18.876 1.00 91.79 186 PHE C O 1
ATOM 8472 N N . LYS C 1 201 ? 94.055 -41.675 19.204 1.00 61.90 187 LYS C N 1
ATOM 8473 C CA . LYS C 1 201 ? 93.911 -43.040 19.703 1.00 78.19 187 LYS C CA 1
ATOM 8474 C C . LYS C 1 201 ? 92.663 -43.722 19.130 1.00 75.83 187 LYS C C 1
ATOM 8475 O O . LYS C 1 201 ? 91.543 -43.269 19.357 1.00 69.91 187 LYS C O 1
ATOM 8481 N N . MET C 1 202 ? 92.869 -44.805 18.383 1.00 63.74 188 MET C N 1
ATOM 8482 C CA . MET C 1 202 ? 91.780 -45.555 17.754 1.00 67.15 188 MET C CA 1
ATOM 8483 C C . MET C 1 202 ? 91.925 -47.071 17.898 1.00 55.99 188 MET C C 1
ATOM 8484 O O . MET C 1 202 ? 92.639 -47.703 17.111 1.00 81.57 188 MET C O 1
ATOM 8489 N N . PRO C 1 203 ? 91.292 -47.649 18.927 1.00 59.22 189 PRO C N 1
ATOM 8490 C CA . PRO C 1 203 ? 91.254 -49.106 19.089 1.00 47.70 189 PRO C CA 1
ATOM 8491 C C . PRO C 1 203 ? 90.719 -49.778 17.821 1.00 75.07 189 PRO C C 1
ATOM 8492 O O . PRO C 1 203 ? 89.676 -49.366 17.314 1.00 79.15 189 PRO C O 1
ATOM 8496 N N . LEU C 1 204 ? 91.419 -50.795 17.322 1.00 70.46 190 LEU C N 1
ATOM 8497 C CA . LEU C 1 204 ? 91.029 -51.460 16.077 1.00 60.39 190 LEU C CA 1
ATOM 8498 C C . LEU C 1 204 ? 90.097 -52.649 16.314 1.00 55.75 190 LEU C C 1
ATOM 8499 O O . LEU C 1 204 ? 90.479 -53.628 16.952 1.00 61.29 190 LEU C O 1
ATOM 8504 N N . ASP C 1 205 ? 88.871 -52.544 15.809 1.00 75.71 191 ASP C N 1
ATOM 8505 C CA . ASP C 1 205 ? 87.871 -53.600 15.957 1.00 65.06 191 ASP C CA 1
ATOM 8506 C C . ASP C 1 205 ? 88.002 -54.723 14.930 1.00 73.18 191 ASP C C 1
ATOM 8507 O O . ASP C 1 205 ? 87.887 -55.900 15.269 1.00 58.34 191 ASP C O 1
ATOM 8512 N N . HIS C 1 206 ? 88.230 -54.350 13.674 1.00 71.30 192 HIS C N 1
ATOM 8513 C CA . HIS C 1 206 ? 88.300 -55.317 12.585 1.00 71.47 192 HIS C CA 1
ATOM 8514 C C . HIS C 1 206 ? 89.319 -54.902 11.540 1.00 69.67 192 HIS C C 1
ATOM 8515 O O . HIS C 1 206 ? 89.663 -53.726 11.421 1.00 65.22 192 HIS C O 1
ATOM 8522 N N . ALA C 1 207 ? 89.801 -55.880 10.783 1.00 63.60 193 ALA C N 1
ATOM 8523 C CA . ALA C 1 207 ? 90.679 -55.606 9.656 1.00 53.91 193 ALA C CA 1
ATOM 8524 C C . ALA C 1 207 ? 90.522 -56.640 8.548 1.00 71.89 193 ALA C C 1
ATOM 8525 O O . ALA C 1 207 ? 90.340 -57.825 8.817 1.00 95.69 193 ALA C O 1
ATOM 8527 N N . PHE C 1 208 ? 90.586 -56.190 7.300 1.00 71.78 194 PHE C N 1
ATOM 8528 C CA . PHE C 1 208 ? 90.667 -57.129 6.185 1.00 66.35 194 PHE C CA 1
ATOM 8529 C C . PHE C 1 208 ? 91.561 -56.587 5.081 1.00 63.63 194 PHE C C 1
ATOM 8530 O O . PHE C 1 208 ? 91.570 -55.385 4.816 1.00 91.12 194 PHE C O 1
ATOM 8538 N N . PRO C 1 209 ? 92.328 -57.481 4.439 1.00 61.48 195 PRO C N 1
ATOM 8539 C CA . PRO C 1 209 ? 93.283 -57.054 3.416 1.00 73.84 195 PRO C CA 1
ATOM 8540 C C . PRO C 1 209 ? 92.620 -56.713 2.090 1.00 73.50 195 PRO C C 1
ATOM 8541 O O . PRO C 1 209 ? 91.644 -57.346 1.685 1.00 93.57 195 PRO C O 1
ATOM 8545 N N . ILE C 1 210 ? 93.163 -55.702 1.425 1.00 88.78 196 ILE C N 1
ATOM 8546 C CA . ILE C 1 210 ? 92.864 -55.439 0.030 1.00 79.84 196 ILE C CA 1
ATOM 8547 C C . ILE C 1 210 ? 94.166 -55.730 -0.693 1.00 97.27 196 ILE C C 1
ATOM 8548 O O . ILE C 1 210 ? 95.133 -54.984 -0.541 1.00 118.96 196 ILE C O 1
ATOM 8553 N N . LYS C 1 211 ? 94.185 -56.804 -1.481 1.00 78.38 197 LYS C N 1
ATOM 8554 C CA . LYS C 1 211 ? 95.438 -57.425 -1.920 1.00 95.56 197 LYS C CA 1
ATOM 8555 C C . LYS C 1 211 ? 96.457 -56.445 -2.491 1.00 129.84 197 LYS C C 1
ATOM 8556 O O . LYS C 1 211 ? 97.597 -56.391 -2.030 1.00 179.13 197 LYS C O 1
ATOM 8562 N N . GLY C 1 212 ? 96.050 -55.678 -3.495 1.00 97.06 198 GLY C N 1
ATOM 8563 C CA . GLY C 1 212 ? 96.944 -54.706 -4.092 1.00 115.53 198 GLY C CA 1
ATOM 8564 C C . GLY C 1 212 ? 97.103 -53.387 -3.357 1.00 135.37 198 GLY C C 1
ATOM 8565 O O . GLY C 1 212 ? 98.219 -52.895 -3.194 1.00 169.43 198 GLY C O 1
ATOM 8566 N N . ALA C 1 213 ? 95.990 -52.811 -2.913 1.00 110.66 199 ALA C N 1
ATOM 8567 C CA . ALA C 1 213 ? 95.990 -51.408 -2.499 1.00 130.66 199 ALA C CA 1
ATOM 8568 C C . ALA C 1 213 ? 96.108 -51.084 -1.006 1.00 129.01 199 ALA C C 1
ATOM 8569 O O . ALA C 1 213 ? 96.194 -49.911 -0.645 1.00 138.81 199 ALA C O 1
ATOM 8571 N N . GLY C 1 214 ? 96.104 -52.086 -0.134 1.00 115.25 200 GLY C N 1
ATOM 8572 C CA . GLY C 1 214 ? 96.270 -51.789 1.279 1.00 96.22 200 GLY C CA 1
ATOM 8573 C C . GLY C 1 214 ? 95.566 -52.697 2.268 1.00 79.53 200 GLY C C 1
ATOM 8574 O O . GLY C 1 214 ? 95.242 -53.845 1.973 1.00 106.37 200 GLY C O 1
ATOM 8575 N N . THR C 1 215 ? 95.346 -52.162 3.465 1.00 68.17 201 THR C N 1
ATOM 8576 C CA . THR C 1 215 ? 94.617 -52.852 4.519 1.00 80.24 201 THR C CA 1
ATOM 8577 C C . THR C 1 215 ? 93.467 -51.981 5.016 1.00 81.20 201 THR C C 1
ATOM 8578 O O . THR C 1 215 ? 93.630 -50.774 5.206 1.00 74.39 201 THR C O 1
ATOM 8582 N N . VAL C 1 216 ? 92.304 -52.594 5.218 1.00 81.51 202 VAL C N 1
ATOM 8583 C CA . VAL C 1 216 ? 91.169 -51.893 5.807 1.00 75.17 202 VAL C CA 1
ATOM 8584 C C . VAL C 1 216 ? 91.105 -52.185 7.297 1.00 75.86 202 VAL C C 1
ATOM 8585 O O . VAL C 1 216 ? 91.184 -53.341 7.705 1.00 82.22 202 VAL C O 1
ATOM 8589 N N . VAL C 1 217 ? 90.973 -51.136 8.103 1.00 62.59 203 VAL C N 1
ATOM 8590 C CA . VAL C 1 217 ? 90.802 -51.289 9.543 1.00 68.43 203 VAL C CA 1
ATOM 8591 C C . VAL C 1 217 ? 89.568 -50.517 9.983 1.00 69.85 203 VAL C C 1
ATOM 8592 O O . VAL C 1 217 ? 89.181 -49.549 9.343 1.00 66.78 203 VAL C O 1
ATOM 8596 N N . THR C 1 218 ? 88.942 -50.954 11.069 1.00 49.24 204 THR C N 1
ATOM 8597 C CA . THR C 1 218 ? 87.759 -50.274 11.585 1.00 64.19 204 THR C CA 1
ATOM 8598 C C . THR C 1 218 ? 87.947 -49.924 13.051 1.00 69.97 204 THR C C 1
ATOM 8599 O O . THR C 1 218 ? 88.707 -50.588 13.755 1.00 51.20 204 THR C O 1
ATOM 8603 N N . GLY C 1 219 ? 87.261 -48.889 13.522 1.00 59.05 205 GLY C N 1
ATOM 8604 C CA . GLY C 1 219 ? 87.348 -48.565 14.934 1.00 56.56 205 GLY C CA 1
ATOM 8605 C C . GLY C 1 219 ? 86.544 -47.364 15.371 1.00 79.97 205 GLY C C 1
ATOM 8606 O O . GLY C 1 219 ? 86.002 -46.634 14.551 1.00 88.96 205 GLY C O 1
ATOM 8607 N N . THR C 1 220 ? 86.464 -47.169 16.682 1.00 59.94 206 THR C N 1
ATOM 8608 C CA . THR C 1 220 ? 85.823 -45.989 17.239 1.00 49.11 206 THR C CA 1
ATOM 8609 C C . THR C 1 220 ? 86.875 -45.123 17.911 1.00 59.74 206 THR C C 1
ATOM 8610 O O . THR C 1 220 ? 87.468 -45.518 18.916 1.00 80.70 206 THR C O 1
ATOM 8614 N N . ILE C 1 221 ? 87.102 -43.940 17.346 1.00 53.81 207 ILE C N 1
ATOM 8615 C CA . ILE C 1 221 ? 88.147 -43.047 17.827 1.00 69.23 207 ILE C CA 1
ATOM 8616 C C . ILE C 1 221 ? 87.870 -42.592 19.255 1.00 84.75 207 ILE C C 1
ATOM 8617 O O . ILE C 1 221 ? 86.810 -42.039 19.548 1.00 58.01 207 ILE C O 1
ATOM 8622 N N . ASN C 1 222 ? 88.836 -42.827 20.136 1.00 75.58 208 ASN C N 1
ATOM 8623 C CA . ASN C 1 222 ? 88.726 -42.416 21.531 1.00 71.85 208 ASN C CA 1
ATOM 8624 C C . ASN C 1 222 ? 89.010 -40.932 21.705 1.00 77.15 208 ASN C C 1
ATOM 8625 O O . ASN C 1 222 ? 88.158 -40.177 22.168 1.00 93.06 208 ASN C O 1
ATOM 8630 N N . LYS C 1 223 ? 90.226 -40.525 21.360 1.00 62.65 209 LYS C N 1
ATOM 8631 C CA . LYS C 1 223 ? 90.593 -39.116 21.391 1.00 65.47 209 LYS C CA 1
ATOM 8632 C C . LYS C 1 223 ? 91.482 -38.753 20.206 1.00 77.26 209 LYS C C 1
ATOM 8633 O O . LYS C 1 223 ? 92.097 -39.623 19.596 1.00 62.77 209 LYS C O 1
ATOM 8639 N N . GLY C 1 224 ? 91.534 -37.470 19.869 1.00 95.04 210 GLY C N 1
ATOM 8640 C CA . GLY C 1 224 ? 92.402 -37.010 18.801 1.00 99.30 210 GLY C CA 1
ATOM 8641 C C . GLY C 1 224 ? 91.713 -36.856 17.459 1.00 96.66 210 GLY C C 1
ATOM 8642 O O . GLY C 1 224 ? 90.485 -36.834 17.375 1.00 73.36 210 GLY C O 1
ATOM 8643 N N . ILE C 1 225 ? 92.516 -36.756 16.404 1.00 100.46 211 ILE C N 1
ATOM 8644 C CA . ILE C 1 225 ? 92.016 -36.478 15.062 1.00 81.39 211 ILE C CA 1
ATOM 8645 C C . ILE C 1 225 ? 92.844 -37.196 13.991 1.00 86.01 211 ILE C C 1
ATOM 8646 O O . ILE C 1 225 ? 94.068 -37.283 14.098 1.00 103.61 211 ILE C O 1
ATOM 8651 N N . VAL C 1 226 ? 92.178 -37.716 12.962 1.00 81.54 212 VAL C N 1
ATOM 8652 C CA . VAL C 1 226 ? 92.889 -38.223 11.793 1.00 91.71 212 VAL C CA 1
ATOM 8653 C C . VAL C 1 226 ? 92.487 -37.447 10.552 1.00 82.89 212 VAL C C 1
ATOM 8654 O O . VAL C 1 226 ? 91.313 -37.152 10.356 1.00 93.66 212 VAL C O 1
ATOM 8658 N N . LYS C 1 227 ? 93.467 -37.114 9.723 1.00 72.12 213 LYS C N 1
ATOM 8659 C CA . LYS C 1 227 ? 93.193 -36.541 8.415 1.00 81.45 213 LYS C CA 1
ATOM 8660 C C . LYS C 1 227 ? 93.727 -37.499 7.367 1.00 75.44 213 LYS C C 1
ATOM 8661 O O . LYS C 1 227 ? 94.633 -38.287 7.644 1.00 83.00 213 LYS C O 1
ATOM 8667 N N . VAL C 1 228 ? 93.157 -37.452 6.169 1.00 86.73 214 VAL C N 1
ATOM 8668 C CA . VAL C 1 228 ? 93.645 -38.288 5.086 1.00 92.02 214 VAL C CA 1
ATOM 8669 C C . VAL C 1 228 ? 95.063 -37.854 4.736 1.00 75.91 214 VAL C C 1
ATOM 8670 O O . VAL C 1 228 ? 95.307 -36.686 4.440 1.00 97.92 214 VAL C O 1
ATOM 8674 N N . GLY C 1 229 ? 95.996 -38.799 4.774 1.00 92.35 215 GLY C N 1
ATOM 8675 C CA . GLY C 1 229 ? 97.392 -38.495 4.521 1.00 122.85 215 GLY C CA 1
ATOM 8676 C C . GLY C 1 229 ? 98.234 -38.499 5.784 1.00 104.59 215 GLY C C 1
ATOM 8677 O O . GLY C 1 229 ? 99.461 -38.446 5.713 1.00 108.01 215 GLY C O 1
ATOM 8678 N N . ASP C 1 230 ? 97.579 -38.556 6.940 1.00 106.44 216 ASP C N 1
ATOM 8679 C CA . ASP C 1 230 ? 98.287 -38.608 8.216 1.00 104.02 216 ASP C CA 1
ATOM 8680 C C . ASP C 1 230 ? 99.119 -39.877 8.347 1.00 104.10 216 ASP C C 1
ATOM 8681 O O . ASP C 1 230 ? 98.680 -40.962 7.962 1.00 85.96 216 ASP C O 1
ATOM 8686 N N . GLU C 1 231 ? 100.324 -39.734 8.888 1.00 110.30 217 GLU C N 1
ATOM 8687 C CA . GLU C 1 231 ? 101.174 -40.885 9.157 1.00 94.10 217 GLU C CA 1
ATOM 8688 C C . GLU C 1 231 ? 101.122 -41.247 10.634 1.00 102.98 217 GLU C C 1
ATOM 8689 O O . GLU C 1 231 ? 101.468 -40.446 11.502 1.00 128.74 217 GLU C O 1
ATOM 8695 N N . LEU C 1 232 ? 100.683 -42.469 10.902 1.00 77.75 218 LEU C N 1
ATOM 8696 C CA . LEU C 1 232 ? 100.474 -42.950 12.254 1.00 71.49 218 LEU C CA 1
ATOM 8697 C C . LEU C 1 232 ? 101.248 -44.241 12.448 1.00 94.48 218 LEU C C 1
ATOM 8698 O O . LEU C 1 232 ? 102.048 -44.627 11.600 1.00 112.08 218 LEU C O 1
ATOM 8703 N N . LYS C 1 233 ? 101.021 -44.893 13.582 1.00 98.17 219 LYS C N 1
ATOM 8704 C CA . LYS C 1 233 ? 101.612 -46.195 13.847 1.00 81.44 219 LYS C CA 1
ATOM 8705 C C . LYS C 1 233 ? 100.654 -47.094 14.619 1.00 86.50 219 LYS C C 1
ATOM 8706 O O . LYS C 1 233 ? 99.801 -46.620 15.366 1.00 79.73 219 LYS C O 1
ATOM 8712 N N . VAL C 1 234 ? 100.797 -48.399 14.421 1.00 70.35 220 VAL C N 1
ATOM 8713 C CA . VAL C 1 234 ? 100.044 -49.382 15.186 1.00 79.20 220 VAL C CA 1
ATOM 8714 C C . VAL C 1 234 ? 100.900 -49.923 16.323 1.00 95.03 220 VAL C C 1
ATOM 8715 O O . VAL C 1 234 ? 102.050 -50.318 16.118 1.00 91.14 220 VAL C O 1
ATOM 8719 N N . LEU C 1 235 ? 100.333 -49.916 17.524 1.00 76.52 221 LEU C N 1
ATOM 8720 C CA . LEU C 1 235 ? 100.985 -50.461 18.707 1.00 81.78 221 LEU C CA 1
ATOM 8721 C C . LEU C 1 235 ? 100.124 -51.599 19.237 1.00 78.74 221 LEU C C 1
ATOM 8722 O O . LEU C 1 235 ? 98.916 -51.612 19.007 1.00 75.19 221 LEU C O 1
ATOM 8727 N N . PRO C 1 236 ? 100.726 -52.563 19.958 1.00 77.13 222 PRO C N 1
ATOM 8728 C CA . PRO C 1 236 ? 102.134 -52.724 20.354 1.00 68.45 222 PRO C CA 1
ATOM 8729 C C . PRO C 1 236 ? 103.092 -53.093 19.223 1.00 90.21 222 PRO C C 1
ATOM 8730 O O . PRO C 1 236 ? 104.302 -52.961 19.406 1.00 113.30 222 PRO C O 1
ATOM 8734 N N . ILE C 1 237 ? 102.571 -53.549 18.087 1.00 95.58 223 ILE C N 1
ATOM 8735 C CA . ILE C 1 237 ? 103.423 -54.021 16.994 1.00 99.67 223 ILE C CA 1
ATOM 8736 C C . ILE C 1 237 ? 104.405 -52.966 16.476 1.00 92.69 223 ILE C C 1
ATOM 8737 O O . ILE C 1 237 ? 105.367 -53.300 15.785 1.00 90.92 223 ILE C O 1
ATOM 8742 N N . ASN C 1 238 ? 104.151 -51.702 16.812 1.00 108.45 224 ASN C N 1
ATOM 8743 C CA . ASN C 1 238 ? 105.064 -50.602 16.501 1.00 100.61 224 ASN C CA 1
ATOM 8744 C C . ASN C 1 238 ? 105.357 -50.468 15.010 1.00 102.82 224 ASN C C 1
ATOM 8745 O O . ASN C 1 238 ? 106.515 -50.392 14.602 1.00 102.27 224 ASN C O 1
ATOM 8750 N N . MET C 1 239 ? 104.307 -50.440 14.196 1.00 120.87 225 MET C N 1
ATOM 8751 C CA . MET C 1 239 ? 104.503 -50.349 12.750 1.00 94.76 225 MET C CA 1
ATOM 8752 C C . MET C 1 239 ? 103.895 -49.091 12.137 1.00 94.74 225 MET C C 1
ATOM 8753 O O . MET C 1 239 ? 102.705 -48.825 12.288 1.00 89.25 225 MET C O 1
ATOM 8758 N N . SER C 1 240 ? 104.722 -48.329 11.431 1.00 104.68 226 SER C N 1
ATOM 8759 C CA . SER C 1 240 ? 104.271 -47.099 10.793 1.00 97.16 226 SER C CA 1
ATOM 8760 C C . SER C 1 240 ? 103.325 -47.374 9.628 1.00 97.17 226 SER C C 1
ATOM 8761 O O . SER C 1 240 ? 103.480 -48.354 8.900 1.00 103.88 226 SER C O 1
ATOM 8764 N N . THR C 1 241 ? 102.345 -46.495 9.465 1.00 96.44 227 THR C N 1
ATOM 8765 C CA . THR C 1 241 ? 101.348 -46.621 8.415 1.00 89.00 227 THR C CA 1
ATOM 8766 C C . THR C 1 241 ? 100.886 -45.237 7.978 1.00 85.44 227 THR C C 1
ATOM 8767 O O . THR C 1 241 ? 101.040 -44.268 8.713 1.00 103.12 227 THR C O 1
ATOM 8771 N N . LYS C 1 242 ? 100.328 -45.149 6.776 1.00 99.20 228 LYS C N 1
ATOM 8772 C CA . LYS C 1 242 ? 99.808 -43.887 6.261 1.00 95.99 228 LYS C CA 1
ATOM 8773 C C . LYS C 1 242 ? 98.320 -44.049 5.969 1.00 86.06 228 LYS C C 1
ATOM 8774 O O . LYS C 1 242 ? 97.882 -45.115 5.535 1.00 87.36 228 LYS C O 1
ATOM 8780 N N . VAL C 1 243 ? 97.541 -42.998 6.203 1.00 79.14 229 VAL C N 1
ATOM 8781 C CA . VAL C 1 243 ? 96.096 -43.103 6.047 1.00 75.99 229 VAL C CA 1
ATOM 8782 C C . VAL C 1 243 ? 95.678 -42.698 4.641 1.00 88.07 229 VAL C C 1
ATOM 8783 O O . VAL C 1 243 ? 95.726 -41.523 4.280 1.00 94.50 229 VAL C O 1
ATOM 8787 N N . ARG C 1 244 ? 95.259 -43.686 3.857 1.00 97.38 230 ARG C N 1
ATOM 8788 C CA . ARG C 1 244 ? 94.865 -43.462 2.471 1.00 94.71 230 ARG C CA 1
ATOM 8789 C C . ARG C 1 244 ? 93.436 -42.950 2.357 1.00 99.50 230 ARG C C 1
ATOM 8790 O O . ARG C 1 244 ? 93.155 -42.048 1.568 1.00 100.95 230 ARG C O 1
ATOM 8798 N N . SER C 1 245 ? 92.532 -43.529 3.141 1.00 62.18 231 SER C N 1
ATOM 8799 C CA . SER C 1 245 ? 91.128 -43.135 3.072 1.00 93.95 231 SER C CA 1
ATOM 8800 C C . SER C 1 245 ? 90.404 -43.282 4.403 1.00 86.28 231 SER C C 1
ATOM 8801 O O . SER C 1 245 ? 90.734 -44.150 5.208 1.00 93.30 231 SER C O 1
ATOM 8804 N N . ILE C 1 246 ? 89.416 -42.422 4.630 1.00 90.80 232 ILE C N 1
ATOM 8805 C CA . ILE C 1 246 ? 88.597 -42.491 5.835 1.00 68.44 232 ILE C CA 1
ATOM 8806 C C . ILE C 1 246 ? 87.115 -42.458 5.478 1.00 73.19 232 ILE C C 1
ATOM 8807 O O . ILE C 1 246 ? 86.673 -41.609 4.704 1.00 89.02 232 ILE C O 1
ATOM 8812 N N . GLN C 1 247 ? 86.350 -43.387 6.042 1.00 64.42 233 GLN C N 1
ATOM 8813 C CA . GLN C 1 247 ? 84.904 -43.396 5.858 1.00 62.07 233 GLN C CA 1
ATOM 8814 C C . GLN C 1 247 ? 84.165 -43.275 7.182 1.00 69.61 233 GLN C C 1
ATOM 8815 O O . GLN C 1 247 ? 84.394 -44.060 8.109 1.00 55.83 233 GLN C O 1
ATOM 8821 N N . TYR C 1 248 ? 83.281 -42.286 7.258 1.00 76.94 234 TYR C N 1
ATOM 8822 C CA . TYR C 1 248 ? 82.375 -42.149 8.387 1.00 65.76 234 TYR C CA 1
ATOM 8823 C C . TYR C 1 248 ? 80.931 -42.053 7.912 1.00 60.43 234 TYR C C 1
ATOM 8824 O O . TYR C 1 248 ? 80.614 -41.256 7.029 1.00 65.70 234 TYR C O 1
ATOM 8833 N N . PHE C 1 249 ? 80.066 -42.865 8.512 1.00 68.66 235 PHE C N 1
ATOM 8834 C CA . PHE C 1 249 ? 78.629 -42.832 8.240 1.00 57.01 235 PHE C CA 1
ATOM 8835 C C . PHE C 1 249 ? 78.271 -43.023 6.765 1.00 63.24 235 PHE C C 1
ATOM 8836 O O . PHE C 1 249 ? 77.600 -42.177 6.170 1.00 71.52 235 PHE C O 1
ATOM 8844 N N . LYS C 1 250 ? 78.741 -44.126 6.186 1.00 68.13 236 LYS C N 1
ATOM 8845 C CA . LYS C 1 250 ? 78.438 -44.497 4.802 1.00 72.67 236 LYS C CA 1
ATOM 8846 C C . LYS C 1 250 ? 78.916 -43.469 3.781 1.00 82.37 236 LYS C C 1
ATOM 8847 O O . LYS C 1 250 ? 78.387 -43.401 2.672 1.00 149.36 236 LYS C O 1
ATOM 8853 N N . GLU C 1 251 ? 79.915 -42.676 4.147 1.00 59.91 237 GLU C N 1
ATOM 8854 C CA . GLU C 1 251 ? 80.401 -41.636 3.250 1.00 89.53 237 GLU C CA 1
ATOM 8855 C C . GLU C 1 251 ? 81.883 -41.354 3.468 1.00 74.99 237 GLU C C 1
ATOM 8856 O O . GLU C 1 251 ? 82.388 -41.460 4.585 1.00 91.07 237 GLU C O 1
ATOM 8862 N N . SER C 1 252 ? 82.573 -40.993 2.391 1.00 101.27 238 SER C N 1
ATOM 8863 C CA . SER C 1 252 ? 83.999 -40.705 2.460 1.00 73.32 238 SER C CA 1
ATOM 8864 C C . SER C 1 252 ? 84.242 -39.326 3.060 1.00 77.41 238 SER C C 1
ATOM 8865 O O . SER C 1 252 ? 83.623 -38.343 2.654 1.00 91.27 238 SER C O 1
ATOM 8868 N N . VAL C 1 253 ? 85.148 -39.262 4.029 1.00 79.19 239 VAL C N 1
ATOM 8869 C CA . VAL C 1 253 ? 85.456 -38.012 4.713 1.00 80.51 239 VAL C CA 1
ATOM 8870 C C . VAL C 1 253 ? 86.952 -37.719 4.703 1.00 85.72 239 VAL C C 1
ATOM 8871 O O . VAL C 1 253 ? 87.774 -38.631 4.621 1.00 84.69 239 VAL C O 1
ATOM 8875 N N . MET C 1 254 ? 87.297 -36.438 4.773 1.00 116.77 240 MET C N 1
ATOM 8876 C CA . MET C 1 254 ? 88.696 -36.029 4.797 1.00 70.29 240 MET C CA 1
ATOM 8877 C C . MET C 1 254 ? 89.311 -36.166 6.183 1.00 100.19 240 MET C C 1
ATOM 8878 O O . MET C 1 254 ? 90.520 -36.364 6.315 1.00 90.97 240 MET C O 1
ATOM 8883 N N . GLU C 1 255 ? 88.481 -36.057 7.216 1.00 85.81 241 GLU C N 1
ATOM 8884 C CA . GLU C 1 255 ? 88.976 -36.186 8.578 1.00 82.27 241 GLU C CA 1
ATOM 8885 C C . GLU C 1 255 ? 87.937 -36.707 9.565 1.00 78.43 241 GLU C C 1
ATOM 8886 O O . GLU C 1 255 ? 86.732 -36.539 9.372 1.00 83.46 241 GLU C O 1
ATOM 8892 N N . ALA C 1 256 ? 88.432 -37.336 10.626 1.00 71.60 242 ALA C N 1
ATOM 8893 C CA . ALA C 1 256 ? 87.589 -37.892 11.673 1.00 80.58 242 ALA C CA 1
ATOM 8894 C C . ALA C 1 256 ? 88.087 -37.463 13.049 1.00 77.46 242 ALA C C 1
ATOM 8895 O O . ALA C 1 256 ? 89.292 -37.279 13.266 1.00 85.95 242 ALA C O 1
ATOM 8897 N N . LYS C 1 257 ? 87.143 -37.320 13.971 1.00 68.02 243 LYS C N 1
ATOM 8898 C CA . LYS C 1 257 ? 87.416 -36.846 15.321 1.00 67.73 243 LYS C CA 1
ATOM 8899 C C . LYS C 1 257 ? 86.915 -37.865 16.334 1.00 70.56 243 LYS C C 1
ATOM 8900 O O . LYS C 1 257 ? 86.202 -38.800 15.974 1.00 71.99 243 LYS C O 1
ATOM 8906 N N . ALA C 1 258 ? 87.318 -37.697 17.590 1.00 79.36 244 ALA C N 1
ATOM 8907 C CA . ALA C 1 258 ? 86.890 -38.576 18.673 1.00 68.61 244 ALA C CA 1
ATOM 8908 C C . ALA C 1 258 ? 85.373 -38.718 18.695 1.00 64.71 244 ALA C C 1
ATOM 8909 O O . ALA C 1 258 ? 84.647 -37.739 18.532 1.00 77.83 244 ALA C O 1
ATOM 8911 N N . GLY C 1 259 ? 84.903 -39.947 18.871 1.00 52.03 245 GLY C N 1
ATOM 8912 C CA . GLY C 1 259 ? 83.479 -40.220 18.871 1.00 65.86 245 GLY C CA 1
ATOM 8913 C C . GLY C 1 259 ? 83.009 -40.824 17.564 1.00 63.25 245 GLY C C 1
ATOM 8914 O O . GLY C 1 259 ? 81.956 -41.458 17.505 1.00 86.11 245 GLY C O 1
ATOM 8915 N N . ASP C 1 260 ? 83.796 -40.632 16.511 1.00 72.26 246 ASP C N 1
ATOM 8916 C CA . ASP C 1 260 ? 83.446 -41.147 15.195 1.00 69.94 246 ASP C CA 1
ATOM 8917 C C . ASP C 1 260 ? 83.843 -42.607 15.038 1.00 75.39 246 ASP C C 1
ATOM 8918 O O . ASP C 1 260 ? 85.000 -42.972 15.249 1.00 84.45 246 ASP C O 1
ATOM 8923 N N . ARG C 1 261 ? 82.878 -43.442 14.672 1.00 67.96 247 ARG C N 1
ATOM 8924 C CA . ARG C 1 261 ? 83.186 -44.804 14.272 1.00 62.41 247 ARG C CA 1
ATOM 8925 C C . ARG C 1 261 ? 83.511 -44.792 12.788 1.00 72.04 247 ARG C C 1
ATOM 8926 O O . ARG C 1 261 ? 82.674 -44.433 11.960 1.00 65.26 247 ARG C O 1
ATOM 8934 N N . VAL C 1 262 ? 84.735 -45.181 12.456 1.00 59.50 248 VAL C N 1
ATOM 8935 C CA . VAL C 1 262 ? 85.229 -45.043 11.098 1.00 50.10 248 VAL C CA 1
ATOM 8936 C C . VAL C 1 262 ? 85.831 -46.322 10.531 1.00 50.27 248 VAL C C 1
ATOM 8937 O O . VAL C 1 262 ? 86.410 -47.145 11.259 1.00 64.68 248 VAL C O 1
ATOM 8941 N N . GLY C 1 263 ? 85.655 -46.488 9.223 1.00 77.90 249 GLY C N 1
ATOM 8942 C CA . GLY C 1 263 ? 86.439 -47.439 8.463 1.00 65.53 249 GLY C CA 1
ATOM 8943 C C . GLY C 1 263 ? 87.603 -46.668 7.876 1.00 70.92 249 GLY C C 1
ATOM 8944 O O . GLY C 1 263 ? 87.505 -45.460 7.676 1.00 72.91 249 GLY C O 1
ATOM 8945 N N . MET C 1 264 ? 88.706 -47.350 7.602 1.00 60.53 250 MET C N 1
ATOM 8946 C CA . MET C 1 264 ? 89.892 -46.688 7.081 1.00 61.62 250 MET C CA 1
ATOM 8947 C C . MET C 1 264 ? 90.697 -47.581 6.151 1.00 78.21 250 MET C C 1
ATOM 8948 O O . MET C 1 264 ? 90.866 -48.774 6.404 1.00 82.97 250 MET C O 1
ATOM 8953 N N . ALA C 1 265 ? 91.197 -46.986 5.076 1.00 64.69 251 ALA C N 1
ATOM 8954 C CA . ALA C 1 265 ? 92.136 -47.652 4.195 1.00 70.80 251 ALA C CA 1
ATOM 8955 C C . ALA C 1 265 ? 93.518 -47.109 4.509 1.00 77.22 251 ALA C C 1
ATOM 8956 O O . ALA C 1 265 ? 93.800 -45.931 4.278 1.00 80.61 251 ALA C O 1
ATOM 8958 N N . ILE C 1 266 ? 94.366 -47.969 5.063 1.00 66.62 252 ILE C N 1
ATOM 8959 C CA . ILE C 1 266 ? 95.726 -47.591 5.413 1.00 59.20 252 ILE C CA 1
ATOM 8960 C C . ILE C 1 266 ? 96.703 -48.495 4.678 1.00 62.77 252 ILE C C 1
ATOM 8961 O O . ILE C 1 266 ? 96.343 -49.590 4.255 1.00 90.90 252 ILE C O 1
ATOM 8966 N N . GLN C 1 267 ? 97.938 -48.033 4.515 1.00 70.25 253 GLN C N 1
ATOM 8967 C CA . GLN C 1 267 ? 98.966 -48.845 3.874 1.00 75.02 253 GLN C CA 1
ATOM 8968 C C . GLN C 1 267 ? 100.226 -48.934 4.730 1.00 83.11 253 GLN C C 1
ATOM 8969 O O . GLN C 1 267 ? 100.529 -48.024 5.501 1.00 82.86 253 GLN C O 1
ATOM 8975 N N . GLY C 1 268 ? 100.957 -50.035 4.585 1.00 101.13 254 GLY C N 1
ATOM 8976 C CA . GLY C 1 268 ? 102.157 -50.262 5.370 1.00 110.32 254 GLY C CA 1
ATOM 8977 C C . GLY C 1 268 ? 102.036 -51.353 6.421 1.00 95.93 254 GLY C C 1
ATOM 8978 O O . GLY C 1 268 ? 103.027 -51.719 7.053 1.00 109.47 254 GLY C O 1
ATOM 8979 N N . VAL C 1 269 ? 100.827 -51.869 6.618 1.00 80.95 255 VAL C N 1
ATOM 8980 C CA . VAL C 1 269 ? 100.619 -52.977 7.549 1.00 69.36 255 VAL C CA 1
ATOM 8981 C C . VAL C 1 269 ? 99.652 -54.026 7.009 1.00 109.75 255 VAL C C 1
ATOM 8982 O O . VAL C 1 269 ? 98.541 -53.702 6.593 1.00 97.32 255 VAL C O 1
ATOM 8986 N N . ASP C 1 270 ? 100.081 -55.284 7.023 1.00 95.40 256 ASP C N 1
ATOM 8987 C CA . ASP C 1 270 ? 99.213 -56.387 6.629 1.00 84.67 256 ASP C CA 1
ATOM 8988 C C . ASP C 1 270 ? 98.107 -56.575 7.659 1.00 83.08 256 ASP C C 1
ATOM 8989 O O . ASP C 1 270 ? 98.287 -56.272 8.838 1.00 82.24 256 ASP C O 1
ATOM 8994 N N . ALA C 1 271 ? 96.961 -57.074 7.208 1.00 94.88 257 ALA C N 1
ATOM 8995 C CA . ALA C 1 271 ? 95.830 -57.305 8.097 1.00 88.01 257 ALA C CA 1
ATOM 8996 C C . ALA C 1 271 ? 96.141 -58.412 9.100 1.00 89.97 257 ALA C C 1
ATOM 8997 O O . ALA C 1 271 ? 95.667 -58.382 10.236 1.00 92.73 257 ALA C O 1
ATOM 8999 N N . LYS C 1 272 ? 96.943 -59.383 8.677 1.00 81.23 258 LYS C N 1
ATOM 9000 C CA . LYS C 1 272 ? 97.321 -60.495 9.544 1.00 94.02 258 LYS C CA 1
ATOM 9001 C C . LYS C 1 272 ? 98.300 -60.067 10.634 1.00 96.54 258 LYS C C 1
ATOM 9002 O O . LYS C 1 272 ? 98.451 -60.751 11.646 1.00 107.29 258 LYS C O 1
ATOM 9008 N N . GLN C 1 273 ? 98.959 -58.932 10.425 1.00 92.61 259 GLN C N 1
ATOM 9009 C CA . GLN C 1 273 ? 99.880 -58.394 11.419 1.00 97.04 259 GLN C CA 1
ATOM 9010 C C . GLN C 1 273 ? 99.125 -57.714 12.557 1.00 94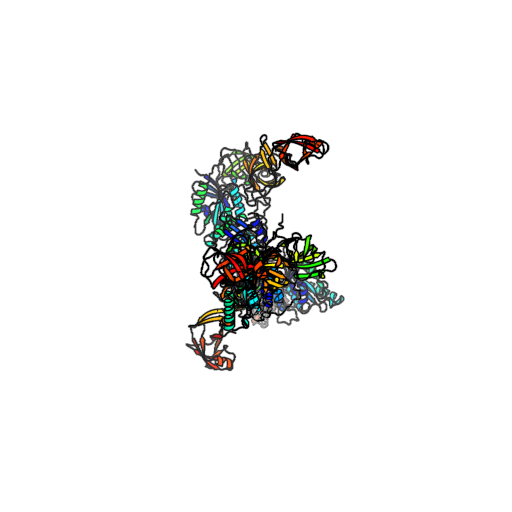.45 259 GLN C C 1
ATOM 9011 O O . GLN C 1 273 ? 99.676 -57.491 13.634 1.00 92.28 259 GLN C O 1
ATOM 9017 N N . ILE C 1 274 ? 97.861 -57.389 12.309 1.00 79.12 260 ILE C N 1
ATOM 9018 C CA . ILE C 1 274 ? 97.024 -56.740 13.312 1.00 72.16 260 ILE C CA 1
ATOM 9019 C C . ILE C 1 274 ? 96.169 -57.761 14.057 1.00 83.43 260 ILE C C 1
ATOM 9020 O O . ILE C 1 274 ? 95.520 -58.608 13.444 1.00 101.65 260 ILE C O 1
ATOM 9025 N N . TYR C 1 275 ? 96.182 -57.679 15.384 1.00 78.93 261 TYR C N 1
ATOM 9026 C CA . TYR C 1 275 ? 95.379 -58.565 16.222 1.00 91.49 261 TYR C CA 1
ATOM 9027 C C . TYR C 1 275 ? 94.647 -57.792 17.324 1.00 91.83 261 TYR C C 1
ATOM 9028 O O . TYR C 1 275 ? 94.726 -56.565 17.378 1.00 72.58 261 TYR C O 1
ATOM 9037 N N . ARG C 1 276 ? 93.949 -58.517 18.195 1.00 78.28 262 ARG C N 1
ATOM 9038 C CA . ARG C 1 276 ? 92.947 -57.933 19.095 1.00 90.05 262 ARG C CA 1
ATOM 9039 C C . ARG C 1 276 ? 93.359 -56.695 19.898 1.00 103.80 262 ARG C C 1
ATOM 9040 O O . ARG C 1 276 ? 92.662 -55.678 19.876 1.00 96.46 262 ARG C O 1
ATOM 9048 N N . GLY C 1 277 ? 94.484 -56.775 20.599 1.00 55.77 263 GLY C N 1
ATOM 9049 C CA . GLY C 1 277 ? 94.883 -55.706 21.497 1.00 116.53 263 GLY C CA 1
ATOM 9050 C C . GLY C 1 277 ? 95.442 -54.473 20.813 1.00 90.71 263 GLY C C 1
ATOM 9051 O O . GLY C 1 277 ? 95.823 -53.508 21.476 1.00 82.35 263 GLY C O 1
ATOM 9060 N N . ILE C 1 279 ? 96.100 -51.024 18.778 1.00 59.11 265 ILE C N 1
ATOM 9061 C CA . ILE C 1 279 ? 95.527 -49.686 18.696 1.00 76.66 265 ILE C CA 1
ATOM 9062 C C . ILE C 1 279 ? 96.256 -48.880 17.628 1.00 90.86 265 ILE C C 1
ATOM 9063 O O . ILE C 1 279 ? 97.484 -48.917 17.549 1.00 63.92 265 ILE C O 1
ATOM 9068 N N . LEU C 1 280 ? 95.505 -48.156 16.804 1.00 90.00 266 LEU C N 1
ATOM 9069 C CA . LEU C 1 280 ? 96.121 -47.233 15.860 1.00 80.27 266 LEU C CA 1
ATOM 9070 C C . LEU C 1 280 ? 96.268 -45.868 16.515 1.00 81.23 266 LEU C C 1
ATOM 9071 O O . LEU C 1 280 ? 95.283 -45.256 16.913 1.00 93.32 266 LEU C O 1
ATOM 9076 N N . THR C 1 281 ? 97.501 -45.389 16.625 1.00 59.19 267 THR C N 1
ATOM 9077 C CA . THR C 1 281 ? 97.749 -44.133 17.318 1.00 62.89 267 THR C CA 1
ATOM 9078 C C . THR C 1 281 ? 98.738 -43.239 16.580 1.00 83.24 267 THR C C 1
ATOM 9079 O O . THR C 1 281 ? 99.478 -43.698 15.712 1.00 78.90 267 THR C O 1
ATOM 9083 N N . SER C 1 282 ? 98.748 -41.958 16.933 1.00 63.00 268 SER C N 1
ATOM 9084 C CA . SER C 1 282 ? 99.713 -41.027 16.364 1.00 75.96 268 SER C CA 1
ATOM 9085 C C . SER C 1 282 ? 101.083 -41.280 16.982 1.00 73.77 268 SER C C 1
ATOM 9086 O O . SER C 1 282 ? 101.232 -42.157 17.831 1.00 100.74 268 SER C O 1
ATOM 9089 N N . LYS C 1 283 ? 102.083 -40.514 16.559 1.00 80.30 269 LYS C N 1
ATOM 9090 C CA . LYS C 1 283 ? 103.455 -40.764 16.993 1.00 99.95 269 LYS C CA 1
ATOM 9091 C C . LYS C 1 283 ? 103.866 -39.992 18.250 1.00 109.42 269 LYS C C 1
ATOM 9092 O O . LYS C 1 283 ? 104.946 -40.215 18.795 1.00 112.61 269 LYS C O 1
ATOM 9098 N N . ASP C 1 284 ? 103.002 -39.089 18.703 1.00 117.14 270 ASP C N 1
ATOM 9099 C CA . ASP C 1 284 ? 103.212 -38.373 19.961 1.00 129.70 270 ASP C CA 1
ATOM 9100 C C . ASP C 1 284 ? 102.505 -39.092 21.109 1.00 126.22 270 ASP C C 1
ATOM 9101 O O . ASP C 1 284 ? 102.412 -38.574 22.222 1.00 150.50 270 ASP C O 1
ATOM 9106 N N . THR C 1 285 ? 102.002 -40.287 20.808 1.00 95.16 271 THR C N 1
ATOM 9107 C CA . THR C 1 285 ? 101.138 -41.061 21.699 1.00 101.58 271 THR C CA 1
ATOM 9108 C C . THR C 1 285 ? 101.641 -41.231 23.132 1.00 102.62 271 THR C C 1
ATOM 9109 O O . THR C 1 285 ? 102.831 -41.440 23.372 1.00 111.34 271 THR C O 1
ATOM 9113 N N . LYS C 1 286 ? 100.713 -41.126 24.079 1.00 94.17 272 LYS C N 1
ATOM 9114 C CA . LYS C 1 286 ? 101.016 -41.326 25.490 1.00 79.28 272 LYS C CA 1
ATOM 9115 C C . LYS C 1 286 ? 100.807 -42.782 25.891 1.00 79.48 272 LYS C C 1
ATOM 9116 O O . LYS C 1 286 ? 101.095 -43.167 27.024 1.00 94.22 272 LYS C O 1
ATOM 9122 N N . LEU C 1 287 ? 100.296 -43.585 24.963 1.00 72.87 273 LEU C N 1
ATOM 9123 C CA . LEU C 1 287 ? 100.081 -45.005 25.214 1.00 64.00 273 LEU C CA 1
ATOM 9124 C C . LEU C 1 287 ? 101.402 -45.696 25.518 1.00 76.34 273 LEU C C 1
ATOM 9125 O O . LEU C 1 287 ? 102.403 -45.471 24.836 1.00 78.15 273 LEU C O 1
ATOM 9130 N N . GLN C 1 288 ? 101.401 -46.532 26.549 1.00 66.66 274 GLN C N 1
ATOM 9131 C CA . GLN C 1 288 ? 102.583 -47.300 26.908 1.00 71.66 274 GLN C CA 1
ATOM 9132 C C . GLN C 1 288 ? 102.276 -48.789 26.873 1.00 70.05 274 GLN C C 1
ATOM 9133 O O . GLN C 1 288 ? 101.153 -49.212 27.174 1.00 67.28 274 GLN C O 1
ATOM 9139 N N . THR C 1 289 ? 103.272 -49.580 26.486 1.00 76.99 275 THR C N 1
ATOM 9140 C CA . THR C 1 289 ? 103.179 -51.022 26.637 1.00 76.06 275 THR C CA 1
ATOM 9141 C C . THR C 1 289 ? 103.492 -51.318 28.103 1.00 96.00 275 THR C C 1
ATOM 9142 O O . THR C 1 289 ? 104.468 -50.807 28.656 1.00 92.27 275 THR C O 1
ATOM 9146 N N . VAL C 1 290 ? 102.642 -52.114 28.742 1.00 106.74 276 VAL C N 1
ATOM 9147 C CA . VAL C 1 290 ? 102.618 -52.168 30.201 1.00 66.80 276 VAL C CA 1
ATOM 9148 C C . VAL C 1 290 ? 102.714 -53.576 30.781 1.00 73.73 276 VAL C C 1
ATOM 9149 O O . VAL C 1 290 ? 102.088 -54.512 30.290 1.00 92.44 276 VAL C O 1
ATOM 9153 N N . ASP C 1 291 ? 103.509 -53.711 31.835 1.00 80.81 277 ASP C N 1
ATOM 9154 C CA . ASP C 1 291 ? 103.588 -54.955 32.585 1.00 70.14 277 ASP C CA 1
ATOM 9155 C C . ASP C 1 291 ? 102.952 -54.769 33.959 1.00 92.44 277 ASP C C 1
ATOM 9156 O O . ASP C 1 291 ? 102.009 -55.471 34.318 1.00 105.89 277 ASP C O 1
ATOM 9161 N N . LYS C 1 292 ? 103.498 -53.835 34.733 1.00 96.38 278 LYS C N 1
ATOM 9162 C CA . LYS C 1 292 ? 103.013 -53.576 36.083 1.00 57.98 278 LYS C CA 1
ATOM 9163 C C . LYS C 1 292 ? 102.163 -52.303 36.166 1.00 96.57 278 LYS C C 1
ATOM 9164 O O . LYS C 1 292 ? 102.609 -51.218 35.794 1.00 75.94 278 LYS C O 1
ATOM 9170 N N . ILE C 1 293 ? 100.939 -52.450 36.665 1.00 95.54 279 ILE C N 1
ATOM 9171 C CA . ILE C 1 293 ? 100.002 -51.341 36.824 1.00 76.19 279 ILE C CA 1
ATOM 9172 C C . ILE C 1 293 ? 99.789 -51.025 38.300 1.00 89.74 279 ILE C C 1
ATOM 9173 O O . ILE C 1 293 ? 99.601 -51.928 39.101 1.00 103.34 279 ILE C O 1
ATOM 9178 N N . VAL C 1 294 ? 99.820 -49.747 38.662 1.00 89.78 280 VAL C N 1
ATOM 9179 C CA . VAL C 1 294 ? 99.423 -49.333 40.005 1.00 76.27 280 VAL C CA 1
ATOM 9180 C C . VAL C 1 294 ? 98.192 -48.446 39.898 1.00 84.18 280 VAL C C 1
ATOM 9181 O O . VAL C 1 294 ? 98.247 -47.379 39.285 1.00 88.53 280 VAL C O 1
ATOM 9185 N N . ALA C 1 295 ? 97.078 -48.887 40.480 1.00 92.83 281 ALA C N 1
ATOM 9186 C CA . ALA C 1 295 ? 95.813 -48.179 40.279 1.00 82.86 281 ALA C CA 1
ATOM 9187 C C . ALA C 1 295 ? 95.032 -47.936 41.569 1.00 88.45 281 ALA C C 1
ATOM 9188 O O . ALA C 1 295 ? 95.186 -48.670 42.541 1.00 112.43 281 ALA C O 1
ATOM 9190 N N . LYS C 1 296 ? 94.202 -46.896 41.580 1.00 86.39 282 LYS C N 1
ATOM 9191 C CA . LYS C 1 296 ? 93.311 -46.668 42.712 1.00 69.31 282 LYS C CA 1
ATOM 9192 C C . LYS C 1 296 ? 91.978 -47.342 42.433 1.00 65.68 282 LYS C C 1
ATOM 9193 O O . LYS C 1 296 ? 91.354 -47.100 41.393 1.00 102.74 282 LYS C O 1
ATOM 9199 N N . ILE C 1 297 ? 91.551 -48.187 43.366 1.00 64.35 283 ILE C N 1
ATOM 9200 C CA . ILE C 1 297 ? 90.391 -49.042 43.155 1.00 64.15 283 ILE C CA 1
ATOM 9201 C C . ILE C 1 297 ? 89.298 -48.904 44.213 1.00 63.41 283 ILE C C 1
ATOM 9202 O O . ILE C 1 297 ? 89.563 -48.905 45.418 1.00 78.31 283 ILE C O 1
ATOM 9207 N N . LYS C 1 298 ? 88.068 -48.769 43.727 1.00 88.52 284 LYS C N 1
ATOM 9208 C CA . LYS C 1 298 ? 86.872 -48.858 44.547 1.00 62.77 284 LYS C CA 1
ATOM 9209 C C . LYS C 1 298 ? 86.278 -50.258 44.408 1.00 67.51 284 LYS C C 1
ATOM 9210 O O . LYS C 1 298 ? 86.127 -50.776 43.294 1.00 94.54 284 LYS C O 1
ATOM 9216 N N . ILE C 1 299 ? 85.960 -50.872 45.545 1.00 73.46 285 ILE C N 1
ATOM 9217 C CA . ILE C 1 299 ? 85.341 -52.193 45.567 1.00 71.20 285 ILE C CA 1
ATOM 9218 C C . ILE C 1 299 ? 83.824 -52.058 45.632 1.00 74.94 285 ILE C C 1
ATOM 9219 O O . ILE C 1 299 ? 83.301 -51.301 46.449 1.00 88.91 285 ILE C O 1
ATOM 9224 N N . SER C 1 300 ? 83.128 -52.789 44.765 1.00 78.10 286 SER C N 1
ATOM 9225 C CA . SER C 1 300 ? 81.671 -52.712 44.669 1.00 64.85 286 SER C CA 1
ATOM 9226 C C . SER C 1 300 ? 80.973 -52.951 46.006 1.00 76.49 286 SER C C 1
ATOM 9227 O O . SER C 1 300 ? 81.346 -53.848 46.763 1.00 74.33 286 SER C O 1
ATOM 9230 N N . ASP C 1 301 ? 79.960 -52.136 46.284 1.00 88.41 287 ASP C N 1
ATOM 9231 C CA . ASP C 1 301 ? 79.240 -52.185 47.553 1.00 54.04 287 ASP C CA 1
ATOM 9232 C C . ASP C 1 301 ? 78.556 -53.528 47.795 1.00 70.09 287 ASP C C 1
ATOM 9233 O O . ASP C 1 301 ? 78.492 -54.003 48.928 1.00 89.63 287 ASP C O 1
ATOM 9238 N N . ILE C 1 302 ? 78.044 -54.135 46.729 1.00 80.55 288 ILE C N 1
ATOM 9239 C CA . ILE C 1 302 ? 77.292 -55.380 46.858 1.00 55.57 288 ILE C CA 1
ATOM 9240 C C . ILE C 1 302 ? 78.145 -56.632 46.661 1.00 56.75 288 ILE C C 1
ATOM 9241 O O . ILE C 1 302 ? 77.624 -57.747 46.663 1.00 75.96 288 ILE C O 1
ATOM 9246 N N . PHE C 1 303 ? 79.450 -56.444 46.490 1.00 51.73 289 PHE C N 1
ATOM 9247 C CA . PHE C 1 303 ? 80.369 -57.568 46.341 1.00 62.50 289 PHE C CA 1
ATOM 9248 C C . PHE C 1 303 ? 80.494 -58.309 47.669 1.00 64.81 289 PHE C C 1
ATOM 9249 O O . PHE C 1 303 ? 80.844 -57.716 48.688 1.00 91.56 289 PHE C O 1
ATOM 9257 N N . LYS C 1 304 ? 80.211 -59.609 47.649 1.00 73.93 290 LYS C N 1
ATOM 9258 C CA . LYS C 1 304 ? 80.105 -60.393 48.880 1.00 76.25 290 LYS C CA 1
ATOM 9259 C C . LYS C 1 304 ? 81.422 -61.028 49.320 1.00 68.92 290 LYS C C 1
ATOM 9260 O O . LYS C 1 304 ? 81.451 -61.797 50.279 1.00 93.83 290 LYS C O 1
ATOM 9266 N N . TYR C 1 305 ? 82.505 -60.722 48.615 1.00 79.05 291 TYR C N 1
ATOM 9267 C CA . TYR C 1 305 ? 83.788 -61.367 48.881 1.00 57.11 291 TYR C CA 1
ATOM 9268 C C . TYR C 1 305 ? 84.915 -60.355 49.083 1.00 73.11 291 TYR C C 1
ATOM 9269 O O . TYR C 1 305 ? 84.669 -59.152 49.176 1.00 95.70 291 TYR C O 1
ATOM 9278 N N . ASN C 1 306 ? 86.147 -60.847 49.169 1.00 52.22 292 ASN C N 1
ATOM 9279 C CA . ASN C 1 306 ? 87.289 -59.992 49.480 1.00 75.68 292 ASN C CA 1
ATOM 9280 C C . ASN C 1 306 ? 88.456 -60.127 48.505 1.00 72.71 292 ASN C C 1
ATOM 9281 O O . ASN C 1 306 ? 88.504 -61.057 47.700 1.00 103.09 292 ASN C O 1
ATOM 9286 N N . LEU C 1 307 ? 89.391 -59.185 48.586 1.00 75.95 293 LEU C N 1
ATOM 9287 C CA . LEU C 1 307 ? 90.665 -59.299 47.887 1.00 85.80 293 LEU C CA 1
ATOM 9288 C C . LEU C 1 307 ? 91.795 -59.362 48.907 1.00 94.28 293 LEU C C 1
ATOM 9289 O O . LEU C 1 307 ? 91.789 -58.633 49.899 1.00 102.36 293 LEU C O 1
ATOM 9294 N N . THR C 1 308 ? 92.755 -60.250 48.669 1.00 98.81 294 THR C N 1
ATOM 9295 C CA . THR C 1 308 ? 93.892 -60.419 49.569 1.00 75.94 294 THR C CA 1
ATOM 9296 C C . THR C 1 308 ? 95.191 -60.315 48.771 1.00 80.54 294 THR C C 1
ATOM 9297 O O . THR C 1 308 ? 95.179 -60.490 47.553 1.00 94.58 294 THR C O 1
ATOM 9301 N N . PRO C 1 309 ? 96.314 -60.013 49.449 1.00 72.77 295 PRO C N 1
ATOM 9302 C CA . PRO C 1 309 ? 97.625 -59.943 48.792 1.00 75.94 295 PRO C CA 1
ATOM 9303 C C . PRO C 1 309 ? 97.970 -61.186 47.975 1.00 80.62 295 PRO C C 1
ATOM 9304 O O . PRO C 1 309 ? 97.738 -62.309 48.424 1.00 86.25 295 PRO C O 1
ATOM 9308 N N . LYS C 1 310 ? 98.513 -60.960 46.782 1.00 85.58 296 LYS C N 1
ATOM 9309 C CA . LYS C 1 310 ? 98.942 -62.025 45.876 1.00 81.22 296 LYS C CA 1
ATOM 9310 C C . LYS C 1 310 ? 97.803 -62.932 45.413 1.00 79.17 296 LYS C C 1
ATOM 9311 O O . LYS C 1 310 ? 97.976 -64.143 45.274 1.00 104.59 296 LYS C O 1
ATOM 9317 N N . MET C 1 311 ? 96.642 -62.334 45.168 1.00 56.37 297 MET C N 1
ATOM 9318 C CA . MET C 1 311 ? 95.492 -63.066 44.653 1.00 66.76 297 MET C CA 1
ATOM 9319 C C . MET C 1 311 ? 95.360 -62.883 43.147 1.00 84.89 297 MET C C 1
ATOM 9320 O O . MET C 1 311 ? 95.493 -61.771 42.634 1.00 78.91 297 MET C O 1
ATOM 9325 N N . LYS C 1 312 ? 95.107 -63.980 42.441 1.00 105.62 298 LYS C N 1
ATOM 9326 C CA . LYS C 1 312 ? 94.915 -63.924 41.000 1.00 66.49 298 LYS C CA 1
ATOM 9327 C C . LYS C 1 312 ? 93.597 -63.253 40.657 1.00 69.54 298 LYS C C 1
ATOM 9328 O O . LYS C 1 312 ? 92.534 -63.675 41.113 1.00 69.45 298 LYS C O 1
ATOM 9334 N N . VAL C 1 313 ? 93.674 -62.202 39.851 1.00 79.07 299 VAL C N 1
ATOM 9335 C CA . VAL C 1 313 ? 92.480 -61.536 39.357 1.00 64.94 299 VAL C CA 1
ATOM 9336 C C . VAL C 1 313 ? 92.624 -61.331 37.860 1.00 70.08 299 VAL C C 1
ATOM 9337 O O . VAL C 1 313 ? 93.728 -61.390 37.326 1.00 81.91 299 VAL C O 1
ATOM 9341 N N . HIS C 1 314 ? 91.510 -61.102 37.180 1.00 76.93 300 HIS C N 1
ATOM 9342 C CA . HIS C 1 314 ? 91.557 -60.786 35.763 1.00 69.30 300 HIS C CA 1
ATOM 9343 C C . HIS C 1 314 ? 91.245 -59.317 35.532 1.00 74.04 300 HIS C C 1
ATOM 9344 O O . HIS C 1 314 ? 90.229 -58.794 35.996 1.00 70.56 300 HIS C O 1
ATOM 9351 N N . LEU C 1 315 ? 92.150 -58.659 34.822 1.00 72.53 301 LEU C N 1
ATOM 9352 C CA . LEU C 1 315 ? 92.081 -57.229 34.606 1.00 69.77 301 LEU C CA 1
ATOM 9353 C C . LEU C 1 315 ? 91.621 -56.916 33.192 1.00 73.67 301 LEU C C 1
ATOM 9354 O O . LEU C 1 315 ? 92.290 -57.268 32.219 1.00 66.27 301 LEU C O 1
ATOM 9359 N N . ASN C 1 316 ? 90.474 -56.255 33.087 1.00 72.28 302 ASN C N 1
ATOM 9360 C CA . ASN C 1 316 ? 90.041 -55.700 31.821 1.00 66.83 302 ASN C CA 1
ATOM 9361 C C . ASN C 1 316 ? 90.715 -54.352 31.668 1.00 66.10 302 ASN C C 1
ATOM 9362 O O . ASN C 1 316 ? 90.475 -53.423 32.458 1.00 75.65 302 ASN C O 1
ATOM 9367 N N . VAL C 1 317 ? 91.567 -54.269 30.649 1.00 62.79 303 VAL C N 1
ATOM 9368 C CA . VAL C 1 317 ? 92.321 -53.061 30.348 1.00 63.36 303 VAL C CA 1
ATOM 9369 C C . VAL C 1 317 ? 92.189 -52.803 28.860 1.00 88.25 303 VAL C C 1
ATOM 9370 O O . VAL C 1 317 ? 92.618 -53.621 28.037 1.00 77.62 303 VAL C O 1
ATOM 9374 N N . GLY C 1 318 ? 91.595 -51.667 28.515 1.00 91.96 304 GLY C N 1
ATOM 9375 C CA . GLY C 1 318 ? 91.284 -51.379 27.131 1.00 89.21 304 GLY C CA 1
ATOM 9376 C C . GLY C 1 318 ? 90.424 -52.491 26.568 1.00 81.82 304 GLY C C 1
ATOM 9377 O O . GLY C 1 318 ? 89.385 -52.832 27.132 1.00 74.59 304 GLY C O 1
ATOM 9378 N N . MET C 1 319 ? 90.860 -53.070 25.457 1.00 85.77 305 MET C N 1
ATOM 9379 C CA . MET C 1 319 ? 90.119 -54.167 24.847 1.00 79.39 305 MET C CA 1
ATOM 9380 C C . MET C 1 319 ? 90.621 -55.564 25.225 1.00 79.55 305 MET C C 1
ATOM 9381 O O . MET C 1 319 ? 90.153 -56.558 24.667 1.00 70.04 305 MET C O 1
ATOM 9386 N N . LEU C 1 320 ? 91.573 -55.654 26.153 1.00 76.21 306 LEU C N 1
ATOM 9387 C CA . LEU C 1 320 ? 92.055 -56.980 26.537 1.00 90.02 306 LEU C CA 1
ATOM 9388 C C . LEU C 1 320 ? 91.690 -57.353 27.971 1.00 83.66 306 LEU C C 1
ATOM 9389 O O . LEU C 1 320 ? 91.233 -56.512 28.752 1.00 74.68 306 LEU C O 1
ATOM 9394 N N . ILE C 1 321 ? 91.933 -58.617 28.315 1.00 69.09 307 ILE C N 1
ATOM 9395 C CA . ILE C 1 321 ? 91.807 -59.094 29.685 1.00 88.53 307 ILE C CA 1
ATOM 9396 C C . ILE C 1 321 ? 93.050 -59.895 30.039 1.00 80.10 307 ILE C C 1
ATOM 9397 O O . ILE C 1 321 ? 93.244 -61.005 29.545 1.00 84.13 307 ILE C O 1
ATOM 9402 N N . VAL C 1 322 ? 93.890 -59.335 30.899 1.00 65.21 308 VAL C N 1
ATOM 9403 C CA . VAL C 1 322 ? 95.087 -60.031 31.365 1.00 70.83 308 VAL C CA 1
ATOM 9404 C C . VAL C 1 322 ? 94.903 -60.700 32.724 1.00 90.46 308 VAL C C 1
ATOM 9405 O O . VAL C 1 322 ? 94.277 -60.132 33.612 1.00 73.49 308 VAL C O 1
ATOM 9409 N N . PRO C 1 323 ? 95.444 -61.913 32.895 1.00 81.06 309 PRO C N 1
ATOM 9410 C CA . PRO C 1 323 ? 95.548 -62.397 34.274 1.00 72.20 309 PRO C CA 1
ATOM 9411 C C . PRO C 1 323 ? 96.612 -61.580 34.997 1.00 73.24 309 PRO C C 1
ATOM 9412 O O . PRO C 1 323 ? 97.608 -61.202 34.381 1.00 71.70 309 PRO C O 1
ATOM 9416 N N . ALA C 1 324 ? 96.398 -61.298 36.276 1.00 67.83 310 ALA C N 1
ATOM 9417 C CA . ALA C 1 324 ? 97.325 -60.471 37.033 1.00 65.31 310 ALA C CA 1
ATOM 9418 C C . ALA C 1 324 ? 97.339 -60.823 38.513 1.00 82.66 310 ALA C C 1
ATOM 9419 O O . ALA C 1 324 ? 96.318 -61.221 39.083 1.00 69.20 310 ALA C O 1
ATOM 9421 N N . VAL C 1 325 ? 98.507 -60.665 39.127 1.00 68.65 311 VAL C N 1
ATOM 9422 C CA . VAL C 1 325 ? 98.639 -60.793 40.570 1.00 66.59 311 VAL C CA 1
ATOM 9423 C C . VAL C 1 325 ? 98.315 -59.438 41.177 1.00 64.27 311 VAL C C 1
ATOM 9424 O O . VAL C 1 325 ? 98.742 -58.409 40.663 1.00 69.43 311 VAL C O 1
ATOM 9428 N N . ALA C 1 326 ? 97.555 -59.429 42.264 1.00 70.79 312 ALA C N 1
ATOM 9429 C CA . ALA C 1 326 ? 97.149 -58.170 42.868 1.00 91.94 312 ALA C CA 1
ATOM 9430 C C . ALA C 1 326 ? 97.544 -58.108 44.332 1.00 81.53 312 ALA C C 1
ATOM 9431 O O . ALA C 1 326 ? 97.349 -59.073 45.071 1.00 99.78 312 ALA C O 1
ATOM 9433 N N . VAL C 1 327 ? 98.107 -56.980 44.756 1.00 68.46 313 VAL C N 1
ATOM 9434 C CA . VAL C 1 327 ? 98.216 -56.744 46.189 1.00 83.42 313 VAL C CA 1
ATOM 9435 C C . VAL C 1 327 ? 97.556 -55.417 46.557 1.00 74.15 313 VAL C C 1
ATOM 9436 O O . VAL C 1 327 ? 97.730 -54.410 45.871 1.00 80.64 313 VAL C O 1
ATOM 9440 N N . PRO C 1 328 ? 96.767 -55.425 47.638 1.00 84.78 314 PRO C N 1
ATOM 9441 C CA . PRO C 1 328 ? 96.136 -54.228 48.200 1.00 57.61 314 PRO C CA 1
ATOM 9442 C C . PRO C 1 328 ? 97.096 -53.436 49.074 1.00 103.14 314 PRO C C 1
ATOM 9443 O O . PRO C 1 328 ? 97.926 -54.034 49.758 1.00 121.14 314 PRO C O 1
ATOM 9447 N N . PHE C 1 329 ? 96.977 -52.114 49.061 1.00 62.35 315 PHE C N 1
ATOM 9448 C CA . PHE C 1 329 ? 97.655 -51.286 50.047 1.00 82.66 315 PHE C CA 1
ATOM 9449 C C . PHE C 1 329 ? 96.988 -49.922 50.174 1.00 87.20 315 PHE C C 1
ATOM 9450 O O . PHE C 1 329 ? 96.269 -49.480 49.275 1.00 68.76 315 PHE C O 1
ATOM 9458 N N . LYS C 1 330 ? 97.224 -49.269 51.306 1.00 66.40 316 LYS C N 1
ATOM 9459 C CA . LYS C 1 330 ? 96.733 -47.920 51.531 1.00 67.30 316 LYS C CA 1
ATOM 9460 C C . LYS C 1 330 ? 97.924 -47.005 51.764 1.00 87.11 316 LYS C C 1
ATOM 9461 O O . LYS C 1 330 ? 98.961 -47.443 52.259 1.00 71.72 316 LYS C O 1
ATOM 9467 N N . LYS C 1 331 ? 97.783 -45.736 51.398 1.00 88.11 317 LYS C N 1
ATOM 9468 C CA . LYS C 1 331 ? 98.857 -44.775 51.612 1.00 80.48 317 LYS C CA 1
ATOM 9469 C C . LYS C 1 331 ? 98.668 -44.042 52.934 1.00 88.57 317 LYS C C 1
ATOM 9470 O O . LYS C 1 331 ? 97.731 -43.259 53.100 1.00 97.17 317 LYS C O 1
ATOM 9476 N N . VAL C 1 332 ? 99.569 -44.309 53.873 1.00 94.22 318 VAL C N 1
ATOM 9477 C CA . VAL C 1 332 ? 99.484 -43.735 55.209 1.00 94.54 318 VAL C CA 1
ATOM 9478 C C . VAL C 1 332 ? 100.658 -42.805 55.473 1.00 119.70 318 VAL C C 1
ATOM 9479 O O . VAL C 1 332 ? 101.815 -43.207 55.355 1.00 136.68 318 VAL C O 1
ATOM 9483 N N . THR C 1 333 ? 100.357 -41.561 55.830 1.00 138.00 319 THR C N 1
ATOM 9484 C CA . THR C 1 333 ? 101.402 -40.593 56.138 1.00 148.82 319 THR C CA 1
ATOM 9485 C C . THR C 1 333 ? 101.794 -40.643 57.615 1.00 145.68 319 THR C C 1
ATOM 9486 O O . THR C 1 333 ? 100.944 -40.593 58.505 1.00 125.38 319 THR C O 1
ATOM 9490 N N . PHE C 1 334 ? 103.091 -40.770 57.863 1.00 145.64 320 PHE C N 1
ATOM 9491 C CA . PHE C 1 334 ? 103.613 -40.825 59.225 1.00 150.94 320 PHE C CA 1
ATOM 9492 C C . PHE C 1 334 ? 104.086 -39.462 59.732 1.00 170.51 320 PHE C C 1
ATOM 9493 O O . PHE C 1 334 ? 104.666 -39.355 60.813 1.00 150.95 320 PHE C O 1
ATOM 9501 N N . GLY C 1 335 ? 103.838 -38.428 58.935 1.00 180.73 321 GLY C N 1
ATOM 9502 C CA . GLY C 1 335 ? 104.158 -37.063 59.312 1.00 171.16 321 GLY C CA 1
ATOM 9503 C C . GLY C 1 335 ? 105.385 -36.522 58.607 1.00 186.45 321 GLY C C 1
ATOM 9504 O O . GLY C 1 335 ? 105.555 -35.309 58.481 1.00 213.79 321 GLY C O 1
ATOM 9505 N N . LYS C 1 336 ? 106.234 -37.425 58.132 1.00 180.07 322 LYS C N 1
ATOM 9506 C CA . LYS C 1 336 ? 107.380 -37.043 57.316 1.00 184.41 322 LYS C CA 1
ATOM 9507 C C . LYS C 1 336 ? 107.357 -37.788 55.983 1.00 171.81 322 LYS C C 1
ATOM 9508 O O . LYS C 1 336 ? 107.257 -37.175 54.920 1.00 162.80 322 LYS C O 1
ATOM 9514 N N . THR C 1 337 ? 107.449 -39.112 56.051 1.00 169.65 323 THR C N 1
ATOM 9515 C CA . THR C 1 337 ? 107.433 -39.951 54.864 1.00 161.83 323 THR C CA 1
ATOM 9516 C C . THR C 1 337 ? 106.082 -40.633 54.691 1.00 145.61 323 THR C C 1
ATOM 9517 O O . THR C 1 337 ? 105.591 -41.292 55.608 1.00 156.94 323 THR C O 1
ATOM 9521 N N . GLU C 1 338 ? 105.479 -40.469 53.518 1.00 122.94 324 GLU C N 1
ATOM 9522 C CA . GLU C 1 338 ? 104.287 -41.232 53.183 1.00 107.39 324 GLU C CA 1
ATOM 9523 C C . GLU C 1 338 ? 104.702 -42.668 52.908 1.00 116.17 324 GLU C C 1
ATOM 9524 O O . GLU C 1 338 ? 105.621 -42.917 52.129 1.00 139.62 324 GLU C O 1
ATOM 9530 N N . GLU C 1 339 ? 104.029 -43.612 53.553 1.00 105.34 325 GLU C N 1
ATOM 9531 C CA . GLU C 1 339 ? 104.361 -45.018 53.384 1.00 90.03 325 GLU C CA 1
ATOM 9532 C C . GLU C 1 339 ? 103.233 -45.781 52.711 1.00 87.92 325 GLU C C 1
ATOM 9533 O O . GLU C 1 339 ? 102.057 -45.448 52.873 1.00 115.63 325 GLU C O 1
ATOM 9539 N N . ASN C 1 340 ? 103.601 -46.807 51.952 1.00 84.60 326 ASN C N 1
ATOM 9540 C CA . ASN C 1 340 ? 102.620 -47.720 51.393 1.00 93.99 326 ASN C CA 1
ATOM 9541 C C . ASN C 1 340 ? 102.456 -48.908 52.331 1.00 101.66 326 ASN C C 1
ATOM 9542 O O . ASN C 1 340 ? 103.359 -49.735 52.468 1.00 108.83 326 ASN C O 1
ATOM 9547 N N . ILE C 1 341 ? 101.297 -48.988 52.974 1.00 98.55 327 ILE C N 1
ATOM 9548 C CA . ILE C 1 341 ? 101.040 -50.019 53.969 1.00 92.26 327 ILE C CA 1
ATOM 9549 C C . ILE C 1 341 ? 100.134 -51.104 53.402 1.00 91.82 327 ILE C C 1
ATOM 9550 O O . ILE C 1 341 ? 99.021 -50.827 52.956 1.00 73.71 327 ILE C O 1
ATOM 9555 N N . ILE C 1 342 ? 100.620 -52.340 53.427 1.00 80.75 328 ILE C N 1
ATOM 9556 C CA . ILE C 1 342 ? 99.893 -53.465 52.852 1.00 80.10 328 ILE C CA 1
ATOM 9557 C C . ILE C 1 342 ? 98.618 -53.792 53.630 1.00 67.46 328 ILE C C 1
ATOM 9558 O O . ILE C 1 342 ? 98.618 -53.839 54.860 1.00 115.21 328 ILE C O 1
ATOM 9563 N N . LEU C 1 343 ? 97.532 -54.004 52.895 1.00 85.61 329 LEU C N 1
ATOM 9564 C CA . LEU C 1 343 ? 96.266 -54.416 53.484 1.00 64.01 329 LEU C CA 1
ATOM 9565 C C . LEU C 1 343 ? 96.073 -55.912 53.278 1.00 73.52 329 LEU C C 1
ATOM 9566 O O . LEU C 1 343 ? 95.964 -56.379 52.144 1.00 81.13 329 LEU C O 1
ATOM 9571 N N . ASN C 1 344 ? 96.031 -56.663 54.374 1.00 78.64 330 ASN C N 1
ATOM 9572 C CA . ASN C 1 344 ? 95.874 -58.112 54.294 1.00 93.08 330 ASN C CA 1
ATOM 9573 C C . ASN C 1 344 ? 94.513 -58.531 53.747 1.00 73.40 330 ASN C C 1
ATOM 9574 O O . ASN C 1 344 ? 94.345 -59.652 53.269 1.00 71.26 330 ASN C O 1
ATOM 9579 N N . GLU C 1 345 ? 93.541 -57.631 53.836 1.00 71.14 331 GLU C N 1
ATOM 9580 C CA . GLU C 1 345 ? 92.226 -57.883 53.267 1.00 77.94 331 GLU C CA 1
ATOM 9581 C C . GLU C 1 345 ? 91.523 -56.580 52.896 1.00 82.02 331 GLU C C 1
ATOM 9582 O O . GLU C 1 345 ? 91.675 -55.568 53.580 1.00 108.75 331 GLU C O 1
ATOM 9588 N N . VAL C 1 346 ? 90.749 -56.612 51.815 1.00 56.34 332 VAL C N 1
ATOM 9589 C CA . VAL C 1 346 ? 89.877 -55.498 51.457 1.00 91.73 332 VAL C CA 1
ATOM 9590 C C . VAL C 1 346 ? 88.515 -56.017 51.007 1.00 66.58 332 VAL C C 1
ATOM 9591 O O . VAL C 1 346 ? 88.425 -56.985 50.253 1.00 60.94 332 VAL C O 1
ATOM 9595 N N . ILE C 1 347 ? 87.458 -55.368 51.482 1.00 58.54 333 ILE C N 1
ATOM 9596 C CA . ILE C 1 347 ? 86.096 -55.820 51.229 1.00 56.19 333 ILE C CA 1
ATOM 9597 C C . ILE C 1 347 ? 85.230 -54.712 50.645 1.00 70.65 333 ILE C C 1
ATOM 9598 O O . ILE C 1 347 ? 85.731 -53.649 50.279 1.00 75.77 333 ILE C O 1
ATOM 9603 N N . SER C 1 348 ? 83.931 -54.985 50.551 1.00 53.82 334 SER C N 1
ATOM 9604 C CA . SER C 1 348 ? 82.963 -54.051 49.984 1.00 74.00 334 SER C CA 1
ATOM 9605 C C . SER C 1 348 ? 83.042 -52.656 50.596 1.00 69.79 334 SER C C 1
ATOM 9606 O O . SER C 1 348 ? 83.128 -52.501 51.814 1.00 84.37 334 SER C O 1
ATOM 9609 N N . GLY C 1 349 ? 83.014 -51.645 49.735 1.00 65.85 335 GLY C N 1
ATOM 9610 C CA . GLY C 1 349 ? 83.022 -50.261 50.170 1.00 79.94 335 GLY C CA 1
ATOM 9611 C C . GLY C 1 349 ? 84.407 -49.649 50.234 1.00 74.27 335 GLY C C 1
ATOM 9612 O O . GLY C 1 349 ? 84.553 -48.427 50.188 1.00 89.51 335 GLY C O 1
ATOM 9613 N N . ASN C 1 350 ? 85.428 -50.495 50.332 1.00 59.26 336 ASN C N 1
ATOM 9614 C CA . ASN C 1 350 ? 86.800 -50.015 50.458 1.00 66.00 336 ASN C CA 1
ATOM 9615 C C . ASN C 1 350 ? 87.312 -49.325 49.201 1.00 78.97 336 ASN C C 1
ATOM 9616 O O . ASN C 1 350 ? 87.162 -49.837 48.092 1.00 80.91 336 ASN C O 1
ATOM 9621 N N . GLU C 1 351 ? 87.912 -48.154 49.384 1.00 82.37 337 GLU C N 1
ATOM 9622 C CA . GLU C 1 351 ? 88.601 -47.475 48.298 1.00 65.70 337 GLU C CA 1
ATOM 9623 C C . GLU C 1 351 ? 90.084 -47.412 48.637 1.00 67.63 337 GLU C C 1
ATOM 9624 O O . GLU C 1 351 ? 90.492 -46.672 49.531 1.00 108.08 337 GLU C O 1
ATOM 9638 N N . TYR C 1 353 ? 94.378 -48.851 47.143 1.00 82.92 339 TYR C N 1
ATOM 9639 C CA . TYR C 1 353 ? 95.266 -49.001 46.001 1.00 70.19 339 TYR C CA 1
ATOM 9640 C C . TYR C 1 353 ? 95.532 -50.468 45.714 1.00 81.96 339 TYR C C 1
ATOM 9641 O O . TYR C 1 353 ? 95.686 -51.273 46.630 1.00 94.95 339 TYR C O 1
ATOM 9658 N N . ALA C 1 355 ? 98.193 -52.849 43.488 1.00 80.99 341 ALA C N 1
ATOM 9659 C CA . ALA C 1 355 ? 99.340 -53.052 42.627 1.00 61.79 341 ALA C CA 1
ATOM 9660 C C . ALA C 1 355 ? 99.125 -54.357 41.883 1.00 81.42 341 ALA C C 1
ATOM 9661 O O . ALA C 1 355 ? 99.117 -55.439 42.478 1.00 88.87 341 ALA C O 1
ATOM 9663 N N . PHE C 1 356 ? 98.918 -54.238 40.579 1.00 75.68 342 PHE C N 1
ATOM 9664 C CA . PHE C 1 356 ? 98.744 -55.381 39.708 1.00 71.04 342 PHE C CA 1
ATOM 9665 C C . PHE C 1 356 ? 100.020 -55.632 38.930 1.00 83.50 342 PHE C C 1
ATOM 9666 O O . PHE C 1 356 ? 100.631 -54.706 38.405 1.00 88.40 342 PHE C O 1
ATOM 9674 N N . GLU C 1 357 ? 100.428 -56.891 38.875 1.00 84.89 343 GLU C N 1
ATOM 9675 C CA . GLU C 1 357 ? 101.461 -57.309 37.945 1.00 91.61 343 GLU C CA 1
ATOM 9676 C C . GLU C 1 357 ? 100.842 -58.296 36.964 1.00 98.23 343 GLU C C 1
ATOM 9677 O O . GLU C 1 357 ? 100.475 -59.415 37.337 1.00 88.45 343 GLU C O 1
ATOM 9683 N N . LEU C 1 358 ? 100.710 -57.863 35.713 1.00 89.74 344 LEU C N 1
ATOM 9684 C CA . LEU C 1 358 ? 100.020 -58.644 34.692 1.00 85.33 344 LEU C CA 1
ATOM 9685 C C . LEU C 1 358 ? 100.915 -59.757 34.165 1.00 85.35 344 LEU C C 1
ATOM 9686 O O . LEU C 1 358 ? 102.134 -59.605 34.097 1.00 76.89 344 LEU C O 1
ATOM 9691 N N . GLU C 1 359 ? 100.305 -60.877 33.793 1.00 85.69 345 GLU C N 1
ATOM 9692 C CA . GLU C 1 359 ? 101.053 -61.989 33.224 1.00 76.17 345 GLU C CA 1
ATOM 9693 C C . GLU C 1 359 ? 101.509 -61.656 31.810 1.00 76.73 345 GLU C C 1
ATOM 9694 O O . GLU C 1 359 ? 102.572 -62.092 31.373 1.00 98.49 345 GLU C O 1
ATOM 9700 N N . GLU C 1 360 ? 100.698 -60.878 31.099 1.00 90.86 346 GLU C N 1
ATOM 9701 C CA . GLU C 1 360 ? 101.041 -60.454 29.747 1.00 85.49 346 GLU C CA 1
ATOM 9702 C C . GLU C 1 360 ? 100.991 -58.940 29.581 1.00 76.33 346 GLU C C 1
ATOM 9703 O O . GLU C 1 360 ? 100.214 -58.256 30.247 1.00 81.55 346 GLU C O 1
ATOM 9709 N N . LYS C 1 361 ? 101.826 -58.426 28.684 1.00 75.42 347 LYS C N 1
ATOM 9710 C CA . LYS C 1 361 ? 101.914 -56.989 28.452 1.00 79.63 347 LYS C CA 1
ATOM 9711 C C . LYS C 1 361 ? 100.635 -56.417 27.851 1.00 68.49 347 LYS C C 1
ATOM 9712 O O . LYS C 1 361 ? 99.855 -57.132 27.222 1.00 88.34 347 LYS C O 1
ATOM 9718 N N . VAL C 1 362 ? 100.424 -55.122 28.059 1.00 71.41 348 VAL C N 1
ATOM 9719 C CA . VAL C 1 362 ? 99.163 -54.490 27.701 1.00 62.94 348 VAL C CA 1
ATOM 9720 C C . VAL C 1 362 ? 99.355 -53.019 27.323 1.00 79.07 348 VAL C C 1
ATOM 9721 O O . VAL C 1 362 ? 100.301 -52.371 27.772 1.00 93.33 348 VAL C O 1
ATOM 9725 N N . LEU C 1 363 ? 98.464 -52.507 26.480 1.00 84.64 349 LEU C N 1
ATOM 9726 C CA . LEU C 1 363 ? 98.496 -51.104 26.078 1.00 79.60 349 LEU C CA 1
ATOM 9727 C C . LEU C 1 363 ? 97.633 -50.257 27.003 1.00 73.24 349 LEU C C 1
ATOM 9728 O O . LEU C 1 363 ? 96.424 -50.472 27.101 1.00 96.72 349 LEU C O 1
ATOM 9733 N N . ALA C 1 364 ? 98.250 -49.292 27.678 1.00 64.38 350 ALA C N 1
ATOM 9734 C CA . ALA C 1 364 ? 97.506 -48.451 28.610 1.00 70.92 350 ALA C CA 1
ATOM 9735 C C . ALA C 1 364 ? 98.104 -47.061 28.781 1.00 75.42 350 ALA C C 1
ATOM 9736 O O . ALA C 1 364 ? 99.275 -46.828 28.484 1.00 83.13 350 ALA C O 1
ATOM 9738 N N . GLU C 1 365 ? 97.277 -46.143 29.268 1.00 65.82 351 GLU C N 1
ATOM 9739 C CA . GLU C 1 365 ? 97.692 -44.774 29.532 1.00 78.82 351 GLU C CA 1
ATOM 9740 C C . GLU C 1 365 ? 97.278 -44.394 30.949 1.00 82.76 351 GLU C C 1
ATOM 9741 O O . GLU C 1 365 ? 96.267 -44.878 31.455 1.00 93.08 351 GLU C O 1
ATOM 9747 N N . VAL C 1 366 ? 98.069 -43.541 31.593 1.00 78.61 352 VAL C N 1
ATOM 9748 C CA . VAL C 1 366 ? 97.736 -43.054 32.926 1.00 68.80 352 VAL C CA 1
ATOM 9749 C C . VAL C 1 366 ? 96.391 -42.333 32.909 1.00 68.91 352 VAL C C 1
ATOM 9750 O O . VAL C 1 366 ? 96.148 -41.482 32.052 1.00 94.10 352 VAL C O 1
ATOM 9754 N N . GLY C 1 367 ? 95.521 -42.684 33.851 1.00 61.34 353 GLY C N 1
ATOM 9755 C CA . GLY C 1 367 ? 94.190 -42.108 33.913 1.00 73.79 353 GLY C CA 1
ATOM 9756 C C . GLY C 1 367 ? 93.163 -42.947 33.181 1.00 77.36 353 GLY C C 1
ATOM 9757 O O . GLY C 1 367 ? 92.113 -42.447 32.783 1.00 94.04 353 GLY C O 1
ATOM 9758 N N . ASP C 1 368 ? 93.469 -44.227 33.000 1.00 76.92 354 ASP C N 1
ATOM 9759 C CA . ASP C 1 368 ? 92.572 -45.142 32.308 1.00 83.35 354 ASP C CA 1
ATOM 9760 C C . ASP C 1 368 ? 91.787 -45.976 33.305 1.00 90.58 354 ASP C C 1
ATOM 9761 O O . ASP C 1 368 ? 92.300 -46.331 34.367 1.00 109.83 354 ASP C O 1
ATOM 9766 N N . ARG C 1 369 ? 90.539 -46.284 32.966 1.00 88.28 355 ARG C N 1
ATOM 9767 C CA . ARG C 1 369 ? 89.729 -47.139 33.820 1.00 69.17 355 ARG C CA 1
ATOM 9768 C C . ARG C 1 369 ? 90.081 -48.609 33.618 1.00 58.63 355 ARG C C 1
ATOM 9769 O O . ARG C 1 369 ? 90.348 -49.054 32.503 1.00 82.79 355 ARG C O 1
ATOM 9777 N N . VAL C 1 370 ? 90.074 -49.349 34.718 1.00 78.96 356 VAL C N 1
ATOM 9778 C CA . VAL C 1 370 ? 90.462 -50.746 34.744 1.00 51.87 356 VAL C CA 1
ATOM 9779 C C . VAL C 1 370 ? 89.407 -51.527 35.515 1.00 76.53 356 VAL C C 1
ATOM 9780 O O . VAL C 1 370 ? 88.921 -51.065 36.562 1.00 106.24 356 VAL C O 1
ATOM 9784 N N . LEU C 1 371 ? 89.038 -52.694 34.988 1.00 71.46 357 LEU C N 1
ATOM 9785 C CA . LEU C 1 371 ? 88.056 -53.540 35.660 1.00 67.42 357 LEU C CA 1
ATOM 9786 C C . LEU C 1 371 ? 88.710 -54.779 36.264 1.00 81.34 357 LEU C C 1
ATOM 9787 O O . LEU C 1 371 ? 89.604 -55.370 35.668 1.00 105.24 357 LEU C O 1
ATOM 9792 N N . ILE C 1 372 ? 88.273 -55.162 37.458 1.00 71.30 358 ILE C N 1
ATOM 9793 C CA . ILE C 1 372 ? 88.842 -56.328 38.121 1.00 65.06 358 ILE C CA 1
ATOM 9794 C C . ILE C 1 372 ? 87.792 -57.411 38.317 1.00 73.60 358 ILE C C 1
ATOM 9795 O O . ILE C 1 372 ? 86.656 -57.128 38.698 1.00 69.23 358 ILE C O 1
ATOM 9800 N N . THR C 1 373 ? 88.180 -58.656 38.066 1.00 62.76 359 THR C N 1
ATOM 9801 C CA . THR C 1 373 ? 87.245 -59.769 38.148 1.00 63.08 359 THR C CA 1
ATOM 9802 C C . THR C 1 373 ? 87.864 -60.975 38.840 1.00 71.86 359 THR C C 1
ATOM 9803 O O . THR C 1 373 ? 89.001 -61.343 38.561 1.00 87.43 359 THR C O 1
ATOM 9807 N N . ARG C 1 374 ? 87.113 -61.591 39.745 1.00 73.01 360 ARG C N 1
ATOM 9808 C CA . ARG C 1 374 ? 87.543 -62.850 40.335 1.00 94.14 360 ARG C CA 1
ATOM 9809 C C . ARG C 1 374 ? 86.782 -63.987 39.670 1.00 100.73 360 ARG C C 1
ATOM 9810 O O . ARG C 1 374 ? 85.584 -64.156 39.891 1.00 111.46 360 ARG C O 1
ATOM 9818 N N . LEU C 1 375 ? 87.486 -64.766 38.857 1.00 80.76 361 LEU C N 1
ATOM 9819 C CA . LEU C 1 375 ? 86.861 -65.856 38.120 1.00 73.61 361 LEU C CA 1
ATOM 9820 C C . LEU C 1 375 ? 86.937 -67.160 38.905 1.00 80.44 361 LEU C C 1
ATOM 9821 O O . LEU C 1 375 ? 86.397 -68.183 38.487 1.00 101.23 361 LEU C O 1
ATOM 9826 N N . ASP C 1 376 ? 87.610 -67.112 40.050 1.00 83.11 362 ASP C N 1
ATOM 9827 C CA . ASP C 1 376 ? 87.698 -68.261 40.940 1.00 68.10 362 ASP C CA 1
ATOM 9828 C C . ASP C 1 376 ? 86.390 -68.450 41.697 1.00 65.30 362 ASP C C 1
ATOM 9829 O O . ASP C 1 376 ? 86.048 -69.561 42.099 1.00 102.16 362 ASP C O 1
ATOM 9834 N N . LEU C 1 377 ? 85.665 -67.352 41.885 1.00 59.88 363 LEU C N 1
ATOM 9835 C CA . LEU C 1 377 ? 84.393 -67.371 42.597 1.00 70.79 363 LEU C CA 1
ATOM 9836 C C . LEU C 1 377 ? 83.310 -68.093 41.797 1.00 59.06 363 LEU C C 1
ATOM 9837 O O . LEU C 1 377 ? 83.367 -68.130 40.567 1.00 91.64 363 LEU C O 1
ATOM 9842 N N . PRO C 1 378 ? 82.324 -68.679 42.500 1.00 68.56 364 PRO C N 1
ATOM 9843 C CA . PRO C 1 378 ? 81.171 -69.338 41.877 1.00 75.64 364 PRO C CA 1
ATOM 9844 C C . PRO C 1 378 ? 80.484 -68.444 40.845 1.00 89.24 364 PRO C C 1
ATOM 9845 O O . PRO C 1 378 ? 80.373 -67.238 41.061 1.00 110.29 364 PRO C O 1
ATOM 9849 N N . PRO C 1 379 ? 80.028 -69.039 39.732 1.00 107.32 365 PRO C N 1
ATOM 9850 C CA . PRO C 1 379 ? 79.522 -68.329 38.548 1.00 116.72 365 PRO C CA 1
ATOM 9851 C C . PRO C 1 379 ? 78.267 -67.494 38.802 1.00 118.70 365 PRO C C 1
ATOM 9852 O O . PRO C 1 379 ? 78.024 -66.532 38.074 1.00 109.41 365 PRO C O 1
ATOM 9856 N N . THR C 1 380 ? 77.482 -67.859 39.810 1.00 100.24 366 THR C N 1
ATOM 9857 C CA . THR C 1 380 ? 76.237 -67.151 40.097 1.00 115.93 366 THR C CA 1
ATOM 9858 C C . THR C 1 380 ? 76.466 -65.819 40.811 1.00 117.49 366 THR C C 1
ATOM 9859 O O . THR C 1 380 ? 75.789 -64.831 40.526 1.00 120.67 366 THR C O 1
ATOM 9863 N N . THR C 1 381 ? 77.419 -65.800 41.737 1.00 78.07 367 THR C N 1
ATOM 9864 C CA . THR C 1 381 ? 77.750 -64.583 42.470 1.00 83.99 367 THR C CA 1
ATOM 9865 C C . THR C 1 381 ? 78.377 -63.536 41.557 1.00 68.49 367 THR C C 1
ATOM 9866 O O . THR C 1 381 ? 78.945 -63.868 40.517 1.00 102.73 367 THR C O 1
ATOM 9870 N N . LEU C 1 382 ? 78.271 -62.271 41.950 1.00 82.30 368 LEU C N 1
ATOM 9871 C CA . LEU C 1 382 ? 78.847 -61.186 41.168 1.00 78.17 368 LEU C CA 1
ATOM 9872 C C . LEU C 1 382 ? 80.365 -61.262 41.253 1.00 68.31 368 LEU C C 1
ATOM 9873 O O . LEU C 1 382 ? 80.942 -61.191 42.338 1.00 72.79 368 LEU C O 1
ATOM 9878 N N . ARG C 1 383 ? 81.009 -61.413 40.100 1.00 75.48 369 ARG C N 1
ATOM 9879 C CA . ARG C 1 383 ? 82.454 -61.601 40.059 1.00 57.13 369 ARG C CA 1
ATOM 9880 C C . ARG C 1 383 ? 83.229 -60.330 39.730 1.00 72.25 369 ARG C C 1
ATOM 9881 O O . ARG C 1 383 ? 84.459 -60.321 39.762 1.00 66.07 369 ARG C O 1
ATOM 9889 N N . ILE C 1 384 ? 82.510 -59.255 39.430 1.00 80.82 370 ILE C N 1
ATOM 9890 C CA . ILE C 1 384 ? 83.157 -57.978 39.176 1.00 71.30 370 ILE C CA 1
ATOM 9891 C C . ILE C 1 384 ? 83.165 -57.211 40.484 1.00 76.63 370 ILE C C 1
ATOM 9892 O O . ILE C 1 384 ? 82.126 -56.744 40.949 1.00 93.20 370 ILE C O 1
ATOM 9905 N N . GLY C 1 386 ? 86.189 -54.928 41.941 1.00 80.37 372 GLY C N 1
ATOM 9906 C CA . GLY C 1 386 ? 86.780 -53.609 41.894 1.00 106.14 372 GLY C CA 1
ATOM 9907 C C . GLY C 1 386 ? 86.661 -52.943 40.540 1.00 96.73 372 GLY C C 1
ATOM 9908 O O . GLY C 1 386 ? 86.433 -53.594 39.519 1.00 69.61 372 GLY C O 1
ATOM 9909 N N . HIS C 1 387 ? 86.809 -51.625 40.545 1.00 84.63 373 HIS C N 1
ATOM 9910 C CA . HIS C 1 387 ? 87.004 -50.865 39.319 1.00 64.39 373 HIS C CA 1
ATOM 9911 C C . HIS C 1 387 ? 87.849 -49.680 39.720 1.00 70.55 373 HIS C C 1
ATOM 9912 O O . HIS C 1 387 ? 87.871 -49.315 40.893 1.00 84.56 373 HIS C O 1
ATOM 9919 N N . GLY C 1 388 ? 88.565 -49.073 38.781 1.00 75.48 374 GLY C N 1
ATOM 9920 C CA . GLY C 1 388 ? 89.374 -47.938 39.187 1.00 84.40 374 GLY C CA 1
ATOM 9921 C C . GLY C 1 388 ? 90.202 -47.257 38.128 1.00 68.80 374 GLY C C 1
ATOM 9922 O O . GLY C 1 388 ? 90.105 -47.580 36.955 1.00 68.97 374 GLY C O 1
ATOM 9923 N N . LEU C 1 389 ? 91.027 -46.305 38.550 1.00 72.63 375 LEU C N 1
ATOM 9924 C CA . LEU C 1 389 ? 91.827 -45.542 37.599 1.00 52.39 375 LEU C CA 1
ATOM 9925 C C . LEU C 1 389 ? 93.312 -45.847 37.724 1.00 72.87 375 LEU C C 1
ATOM 9926 O O . LEU C 1 389 ? 93.832 -46.014 38.829 1.00 77.93 375 LEU C O 1
ATOM 9931 N N . ILE C 1 390 ? 93.987 -45.912 36.581 1.00 61.70 376 ILE C N 1
ATOM 9932 C CA . ILE C 1 390 ? 95.416 -46.179 36.558 1.00 67.72 376 ILE C CA 1
ATOM 9933 C C . ILE C 1 390 ? 96.162 -44.934 37.009 1.00 77.96 376 ILE C C 1
ATOM 9934 O O . ILE C 1 390 ? 96.020 -43.858 36.426 1.00 80.77 376 ILE C O 1
ATOM 9939 N N . GLU C 1 391 ? 96.950 -45.095 38.064 1.00 78.11 377 GLU C N 1
ATOM 9940 C CA . GLU C 1 391 ? 97.673 -43.993 38.676 1.00 78.83 377 GLU C CA 1
ATOM 9941 C C . GLU C 1 391 ? 99.064 -43.884 38.074 1.00 78.06 377 GLU C C 1
ATOM 9942 O O . GLU C 1 391 ? 99.424 -42.867 37.485 1.00 102.89 377 GLU C O 1
ATOM 9948 N N . GLU C 1 392 ? 99.851 -44.937 38.243 1.00 67.02 378 GLU C N 1
ATOM 9949 C CA . GLU C 1 392 ? 101.195 -44.972 37.693 1.00 74.60 378 GLU C CA 1
ATOM 9950 C C . GLU C 1 392 ? 101.580 -46.394 37.322 1.00 70.37 378 GLU C C 1
ATOM 9951 O O . GLU C 1 392 ? 100.942 -47.353 37.753 1.00 92.25 378 GLU C O 1
ATOM 9957 N N . PHE C 1 393 ? 102.620 -46.526 36.508 1.00 80.61 379 PHE C N 1
ATOM 9958 C CA . PHE C 1 393 ? 103.149 -47.835 36.163 1.00 78.48 379 PHE C CA 1
ATOM 9959 C C . PHE C 1 393 ? 104.417 -48.073 36.969 1.00 90.64 379 PHE C C 1
ATOM 9960 O O . PHE C 1 393 ? 105.339 -47.257 36.944 1.00 118.03 379 PHE C O 1
ATOM 9968 N N . LYS C 1 394 ? 104.464 -49.206 37.662 1.00 75.90 380 LYS C N 1
ATOM 9969 C CA . LYS C 1 394 ? 105.487 -49.455 38.670 1.00 82.28 380 LYS C CA 1
ATOM 9970 C C . LYS C 1 394 ? 105.383 -50.874 39.199 1.00 87.97 380 LYS C C 1
ATOM 9971 O O . LYS C 1 394 ? 104.285 -51.373 39.440 1.00 80.46 380 LYS C O 1
ATOM 9977 N N . PRO C 1 395 ? 106.537 -51.524 39.398 1.00 78.27 381 PRO C N 1
ATOM 9978 C CA . PRO C 1 395 ? 106.600 -52.852 40.014 1.00 66.02 381 PRO C CA 1
ATOM 9979 C C . PRO C 1 395 ? 106.226 -52.759 41.484 1.00 92.10 381 PRO C C 1
ATOM 9980 O O . PRO C 1 395 ? 106.280 -51.669 42.054 1.00 108.62 381 PRO C O 1
ATOM 9984 N N . ILE C 1 396 ? 105.852 -53.881 42.088 1.00 97.33 382 ILE C N 1
ATOM 9985 C CA . ILE C 1 396 ? 105.567 -53.908 43.517 1.00 83.89 382 ILE C CA 1
ATOM 9986 C C . ILE C 1 396 ? 106.837 -53.565 44.287 1.00 78.65 382 ILE C C 1
ATOM 9987 O O . ILE C 1 396 ? 106.791 -52.884 45.313 1.00 127.17 382 ILE C O 1
ATOM 9992 N N . LYS C 1 397 ? 107.970 -54.027 43.765 1.00 78.11 383 LYS C N 1
ATOM 9993 C CA . LYS C 1 397 ? 109.275 -53.767 44.363 1.00 84.07 383 LYS C CA 1
ATOM 9994 C C . LYS C 1 397 ? 109.546 -52.272 44.506 1.00 95.70 383 LYS C C 1
ATOM 9995 O O . LYS C 1 397 ? 110.111 -51.829 45.505 1.00 129.38 383 LYS C O 1
ATOM 10001 N N . ASP C 1 398 ? 109.136 -51.502 43.503 1.00 95.35 384 ASP C N 1
ATOM 10002 C CA . ASP C 1 398 ? 109.396 -50.064 43.476 1.00 105.33 384 ASP C CA 1
ATOM 10003 C C . ASP C 1 398 ? 108.530 -49.271 44.452 1.00 107.09 384 ASP C C 1
ATOM 10004 O O . ASP C 1 398 ? 108.782 -48.089 44.690 1.00 123.36 384 ASP C O 1
ATOM 10009 N N . LEU C 1 399 ? 107.512 -49.915 45.013 1.00 86.62 385 LEU C N 1
ATOM 10010 C CA . LEU C 1 399 ? 106.580 -49.227 45.902 1.00 91.61 385 LEU C CA 1
ATOM 10011 C C . LEU C 1 399 ? 107.044 -49.184 47.356 1.00 114.50 385 LEU C C 1
ATOM 10012 O O . LEU C 1 399 ? 106.497 -48.427 48.160 1.00 124.57 385 LEU C O 1
ATOM 10017 N N . ASN C 1 400 ? 108.054 -49.988 47.682 1.00 118.91 386 ASN C N 1
ATOM 10018 C CA . ASN C 1 400 ? 108.551 -50.105 49.053 1.00 132.10 386 ASN C CA 1
ATOM 10019 C C . ASN C 1 400 ? 107.439 -50.425 50.048 1.00 129.38 386 ASN C C 1
ATOM 10020 O O . ASN C 1 400 ? 107.337 -49.797 51.102 1.00 135.06 386 ASN C O 1
ATOM 10025 N N . ILE C 1 401 ? 106.605 -51.398 49.696 1.00 105.46 387 ILE C N 1
ATOM 10026 C CA . ILE C 1 401 ? 105.478 -51.800 50.532 1.00 107.94 387 ILE C CA 1
ATOM 10027 C C . ILE C 1 401 ? 105.941 -52.345 51.880 1.00 99.96 387 ILE C C 1
ATOM 10028 O O . ILE C 1 401 ? 106.833 -53.191 51.945 1.00 91.68 387 ILE C O 1
ATOM 10033 N N . LYS C 1 402 ? 105.332 -51.850 52.953 1.00 96.63 388 LYS C N 1
ATOM 10034 C CA . LYS C 1 402 ? 105.682 -52.284 54.300 1.00 130.74 388 LYS C CA 1
ATOM 10035 C C . LYS C 1 402 ? 104.474 -52.798 55.077 1.00 79.87 388 LYS C C 1
ATOM 10036 O O . LYS C 1 402 ? 103.342 -52.379 54.841 1.00 121.67 388 LYS C O 1
ATOM 10042 N N . LYS C 1 403 ? 104.735 -53.714 56.002 1.00 94.29 389 LYS C N 1
ATOM 10043 C CA . LYS C 1 403 ? 103.706 -54.267 56.868 1.00 84.12 389 LYS C CA 1
ATOM 10044 C C . LYS C 1 403 ? 103.915 -53.744 58.283 1.00 83.57 389 LYS C C 1
ATOM 10045 O O . LYS C 1 403 ? 105.049 -53.473 58.700 1.00 112.68 389 LYS C O 1
ATOM 10051 N N . GLU C 1 404 ? 102.815 -53.591 59.011 1.00 94.68 390 GLU C N 1
ATOM 10052 C CA . GLU C 1 404 ? 102.869 -53.114 60.384 1.00 84.99 390 GLU C CA 1
ATOM 10053 C C . GLU C 1 404 ? 102.902 -54.299 61.338 1.00 86.13 390 GLU C C 1
ATOM 10054 O O . GLU C 1 404 ? 101.928 -55.042 61.460 1.00 94.97 390 GLU C O 1
ATOM 10060 N N . VAL C 1 405 ? 104.035 -54.471 62.010 1.00 96.76 391 VAL C N 1
ATOM 10061 C CA . VAL C 1 405 ? 104.227 -55.598 62.911 1.00 81.91 391 VAL C CA 1
ATOM 10062 C C . VAL C 1 405 ? 104.248 -55.148 64.366 1.00 86.91 391 VAL C C 1
ATOM 10063 O O . VAL C 1 405 ? 104.941 -54.189 64.728 1.00 108.70 391 VAL C O 1
ATOM 10067 N N . LEU C 1 406 ? 103.475 -55.847 65.191 1.00 80.42 392 LEU C N 1
ATOM 10068 C CA . LEU C 1 406 ? 103.416 -55.575 66.620 1.00 96.93 392 LEU C CA 1
ATOM 10069 C C . LEU C 1 406 ? 103.793 -56.814 67.419 1.00 79.89 392 LEU C C 1
ATOM 10070 O O . LEU C 1 406 ? 103.219 -57.885 67.224 1.00 79.75 392 LEU C O 1
ATOM 10075 N N . ARG C 1 407 ? 104.763 -56.662 68.316 1.00 75.72 393 ARG C N 1
ATOM 10076 C CA . ARG C 1 407 ? 105.174 -57.754 69.190 1.00 75.49 393 ARG C CA 1
ATOM 10077 C C . ARG C 1 407 ? 105.048 -57.333 70.653 1.00 79.94 393 ARG C C 1
ATOM 10078 O O . ARG C 1 407 ? 105.101 -56.144 70.970 1.00 85.06 393 ARG C O 1
ATOM 10086 N N . GLU C 1 408 ? 104.879 -58.313 71.537 1.00 106.61 394 GLU C N 1
ATOM 10087 C CA . GLU C 1 408 ? 104.666 -58.042 72.955 1.00 96.02 394 GLU C CA 1
ATOM 10088 C C . GLU C 1 408 ? 105.854 -58.460 73.806 1.00 117.76 394 GLU C C 1
ATOM 10089 O O . GLU C 1 408 ? 106.288 -59.611 73.776 1.00 142.73 394 GLU C O 1
ATOM 10095 N N . GLY C 1 409 ? 106.387 -57.501 74.548 1.00 133.62 395 GLY C N 1
ATOM 10096 C CA . GLY C 1 409 ? 107.383 -57.779 75.554 1.00 142.06 395 GLY C CA 1
ATOM 10097 C C . GLY C 1 409 ? 106.681 -57.925 76.883 1.00 123.08 395 GLY C C 1
ATOM 10098 O O . GLY C 1 409 ? 105.563 -57.437 77.066 1.00 97.12 395 GLY C O 1
ATOM 10099 N N . LYS C 1 410 ? 107.339 -58.626 77.796 1.00 133.19 396 LYS C N 1
ATOM 10100 C CA . LYS C 1 410 ? 106.942 -58.706 79.187 1.00 140.28 396 LYS C CA 1
ATOM 10101 C C . LYS C 1 410 ? 108.136 -58.230 79.996 1.00 128.21 396 LYS C C 1
ATOM 10102 O O . LYS C 1 410 ? 109.266 -58.665 79.757 1.00 133.93 396 LYS C O 1
ATOM 10108 N N . VAL C 1 411 ? 107.895 -57.341 80.952 1.00 107.09 397 VAL C N 1
ATOM 10109 C CA . VAL C 1 411 ? 108.988 -56.799 81.746 1.00 117.55 397 VAL C CA 1
ATOM 10110 C C . VAL C 1 411 ? 109.269 -57.698 82.942 1.00 118.87 397 VAL C C 1
ATOM 10111 O O . VAL C 1 411 ? 108.429 -57.863 83.827 1.00 125.89 397 VAL C O 1
ATOM 10115 N N . LYS C 1 412 ? 110.462 -58.279 82.955 1.00 126.38 398 LYS C N 1
ATOM 10116 C CA . LYS C 1 412 ? 110.878 -59.159 84.035 1.00 138.87 398 LYS C CA 1
ATOM 10117 C C . LYS C 1 412 ? 112.113 -58.613 84.729 1.00 149.78 398 LYS C C 1
ATOM 10118 O O . LYS C 1 412 ? 113.122 -58.319 84.089 1.00 156.62 398 LYS C O 1
ATOM 10124 N N . ILE C 1 413 ? 112.032 -58.484 86.046 1.00 148.71 399 ILE C N 1
ATOM 10125 C CA . ILE C 1 413 ? 113.188 -58.073 86.820 1.00 150.19 399 ILE C CA 1
ATOM 10126 C C . ILE C 1 413 ? 114.025 -59.307 87.148 1.00 161.61 399 ILE C C 1
ATOM 10127 O O . ILE C 1 413 ? 113.576 -60.215 87.847 1.00 170.25 399 ILE C O 1
ATOM 10132 N N . ASP C 1 414 ? 115.249 -59.324 86.632 1.00 173.28 400 ASP C N 1
ATOM 10133 C CA . ASP C 1 414 ? 116.127 -60.481 86.714 1.00 185.95 400 ASP C CA 1
ATOM 10134 C C . ASP C 1 414 ? 117.492 -60.025 87.214 1.00 180.70 400 ASP C C 1
ATOM 10135 O O . ASP C 1 414 ? 118.070 -59.085 86.670 1.00 183.05 400 ASP C O 1
ATOM 10140 N N . LYS C 1 415 ? 117.982 -60.688 88.262 1.00 168.16 401 LYS C N 1
ATOM 10141 C CA . LYS C 1 415 ? 119.253 -60.361 88.928 1.00 189.14 401 LYS C CA 1
ATOM 10142 C C . LYS C 1 415 ? 119.447 -58.869 89.221 1.00 198.21 401 LYS C C 1
ATOM 10143 O O . LYS C 1 415 ? 120.565 -58.356 89.174 1.00 214.39 401 LYS C O 1
ATOM 10149 N N . GLY C 1 416 ? 118.350 -58.186 89.537 1.00 185.44 402 GLY C N 1
ATOM 10150 C CA . GLY C 1 416 ? 118.391 -56.775 89.880 1.00 181.04 402 GLY C CA 1
ATOM 10151 C C . GLY C 1 416 ? 118.144 -55.842 88.709 1.00 189.38 402 GLY C C 1
ATOM 10152 O O . GLY C 1 416 ? 117.763 -54.687 88.897 1.00 201.75 402 GLY C O 1
ATOM 10153 N N . ARG C 1 417 ? 118.358 -56.343 87.498 1.00 187.87 403 ARG C N 1
ATOM 10154 C CA . ARG C 1 417 ? 118.152 -55.553 86.290 1.00 185.05 403 ARG C CA 1
ATOM 10155 C C . ARG C 1 417 ? 116.702 -55.631 85.838 1.00 173.56 403 ARG C C 1
ATOM 10156 O O . ARG C 1 417 ? 116.064 -56.670 85.976 1.00 166.01 403 ARG C O 1
ATOM 10164 N N . THR C 1 418 ? 116.176 -54.538 85.298 1.00 135.65 404 THR C N 1
ATOM 10165 C CA . THR C 1 418 ? 114.882 -54.603 84.636 1.00 153.64 404 THR C CA 1
ATOM 10166 C C . THR C 1 418 ? 115.135 -55.033 83.196 1.00 133.92 404 THR C C 1
ATOM 10167 O O . THR C 1 418 ? 115.780 -54.319 82.427 1.00 123.00 404 THR C O 1
ATOM 10171 N N . VAL C 1 419 ? 114.619 -56.202 82.834 1.00 139.89 405 VAL C N 1
ATOM 10172 C CA . VAL C 1 419 ? 114.935 -56.814 81.549 1.00 146.94 405 VAL C CA 1
ATOM 10173 C C . VAL C 1 419 ? 113.685 -57.222 80.778 1.00 145.68 405 VAL C C 1
ATOM 10174 O O . VAL C 1 419 ? 112.806 -57.897 81.313 1.00 151.43 405 VAL C O 1
ATOM 10178 N N . ILE C 1 420 ? 113.617 -56.809 79.517 1.00 139.09 406 ILE C N 1
ATOM 10179 C CA . ILE C 1 420 ? 112.482 -57.131 78.661 1.00 130.66 406 ILE C CA 1
ATOM 10180 C C . ILE C 1 420 ? 112.629 -58.499 78.002 1.00 134.77 406 ILE C C 1
ATOM 10181 O O . ILE C 1 420 ? 113.657 -58.809 77.398 1.00 146.42 406 ILE C O 1
ATOM 10186 N N . ASP C 1 421 ? 111.586 -59.311 78.122 1.00 100.59 407 ASP C N 1
ATOM 10187 C CA . ASP C 1 421 ? 111.573 -60.655 77.563 1.00 126.54 407 ASP C CA 1
ATOM 10188 C C . ASP C 1 421 ? 110.447 -60.731 76.540 1.00 135.93 407 ASP C C 1
ATOM 10189 O O . ASP C 1 421 ? 109.548 -59.898 76.547 1.00 132.71 407 ASP C O 1
ATOM 10194 N N . GLY C 1 422 ? 110.519 -61.698 75.633 1.00 136.55 408 GLY C N 1
ATOM 10195 C CA . GLY C 1 422 ? 109.417 -61.961 74.726 1.00 130.38 408 GLY C CA 1
ATOM 10196 C C . GLY C 1 422 ? 109.528 -61.321 73.357 1.00 112.76 408 GLY C C 1
ATOM 10197 O O . GLY C 1 422 ? 108.791 -61.687 72.441 1.00 107.35 408 GLY C O 1
ATOM 10198 N N . LEU C 1 423 ? 110.427 -60.354 73.212 1.00 114.96 409 LEU C N 1
ATOM 10199 C CA . LEU C 1 423 ? 110.643 -59.722 71.915 1.00 113.99 409 LEU C CA 1
ATOM 10200 C C . LEU C 1 423 ? 111.561 -60.562 71.031 1.00 117.29 409 LEU C C 1
ATOM 10201 O O . LEU C 1 423 ? 111.542 -60.437 69.806 1.00 123.12 409 LEU C O 1
ATOM 10206 N N . ALA C 1 424 ? 112.358 -61.421 71.658 1.00 133.37 410 ALA C N 1
ATOM 10207 C CA . ALA C 1 424 ? 113.256 -62.306 70.924 1.00 152.21 410 ALA C CA 1
ATOM 10208 C C . ALA C 1 424 ? 113.483 -63.614 71.676 1.00 174.01 410 ALA C C 1
ATOM 10209 O O . ALA C 1 424 ? 113.565 -63.629 72.903 1.00 190.85 410 ALA C O 1
ATOM 10211 N N . GLN C 1 425 ? 113.577 -64.712 70.932 1.00 173.84 411 GLN C N 1
ATOM 10212 C CA . GLN C 1 425 ? 113.830 -66.018 71.528 1.00 176.95 411 GLN C CA 1
ATOM 10213 C C . GLN C 1 425 ? 115.314 -66.381 71.455 1.00 170.98 411 GLN C C 1
ATOM 10214 O O . GLN C 1 425 ? 115.734 -67.428 71.948 1.00 161.10 411 GLN C O 1
ATOM 10220 N N . SER C 1 426 ? 116.106 -65.504 70.844 1.00 178.25 412 SER C N 1
ATOM 10221 C CA . SER C 1 426 ? 117.534 -65.752 70.671 1.00 183.40 412 SER C CA 1
ATOM 10222 C C . SER C 1 426 ? 118.361 -64.479 70.839 1.00 175.54 412 SER C C 1
ATOM 10223 O O . SER C 1 426 ? 117.835 -63.370 70.754 1.00 158.28 412 SER C O 1
ATOM 10226 N N . LYS C 1 427 ? 119.657 -64.651 71.081 1.00 190.13 413 LYS C N 1
ATOM 10227 C CA . LYS C 1 427 ? 120.570 -63.524 71.244 1.00 186.90 413 LYS C CA 1
ATOM 10228 C C . LYS C 1 427 ? 120.767 -62.781 69.930 1.00 187.09 413 LYS C C 1
ATOM 10229 O O . LYS C 1 427 ? 120.635 -61.557 69.872 1.00 172.55 413 LYS C O 1
ATOM 10235 N N . VAL C 1 428 ? 121.088 -63.533 68.881 1.00 194.04 414 VAL C N 1
ATOM 10236 C CA . VAL C 1 428 ? 121.316 -62.967 67.557 1.00 188.63 414 VAL C CA 1
ATOM 10237 C C . VAL C 1 428 ? 120.071 -62.239 67.062 1.00 180.26 414 VAL C C 1
ATOM 10238 O O . VAL C 1 428 ? 120.165 -61.212 66.388 1.00 181.12 414 VAL C O 1
ATOM 10242 N N . ALA C 1 429 ? 118.904 -62.772 67.410 1.00 171.17 415 ALA C N 1
ATOM 10243 C CA . ALA C 1 429 ? 117.637 -62.142 67.062 1.00 179.54 415 ALA C CA 1
ATOM 10244 C C . ALA C 1 429 ? 117.458 -60.839 67.832 1.00 182.04 415 ALA C C 1
ATOM 10245 O O . ALA C 1 429 ? 116.878 -59.879 67.325 1.00 189.48 415 ALA C O 1
ATOM 10247 N N . ALA C 1 430 ? 117.966 -60.813 69.059 1.00 168.87 416 ALA C N 1
ATOM 10248 C CA . ALA C 1 430 ? 117.860 -59.635 69.912 1.00 151.79 416 ALA C CA 1
ATOM 10249 C C . ALA C 1 430 ? 118.796 -58.523 69.449 1.00 151.16 416 ALA C C 1
ATOM 10250 O O . ALA C 1 430 ? 118.494 -57.339 69.609 1.00 139.36 416 ALA C O 1
ATOM 10252 N N . GLU C 1 431 ? 119.932 -58.913 68.877 1.00 147.93 417 GLU C N 1
ATOM 10253 C CA . GLU C 1 431 ? 120.929 -57.959 68.399 1.00 152.82 417 GLU C CA 1
ATOM 10254 C C . GLU C 1 431 ? 120.386 -57.073 67.282 1.00 171.58 417 GLU C C 1
ATOM 10255 O O . GLU C 1 431 ? 120.766 -55.910 67.162 1.00 182.10 417 GLU C O 1
ATOM 10261 N N . LYS C 1 432 ? 119.502 -57.629 66.461 1.00 165.54 418 LYS C N 1
ATOM 10262 C CA . LYS C 1 432 ? 118.889 -56.861 65.385 1.00 153.30 418 LYS C CA 1
ATOM 10263 C C . LYS C 1 432 ? 117.847 -55.897 65.949 1.00 148.29 418 LYS C C 1
ATOM 10264 O O . LYS C 1 432 ? 117.574 -54.847 65.366 1.00 148.76 418 LYS C O 1
ATOM 10270 N N . LEU C 1 433 ? 117.280 -56.256 67.097 1.00 146.90 419 LEU C N 1
ATOM 10271 C CA . LEU C 1 433 ? 116.247 -55.445 67.736 1.00 138.11 419 LEU C CA 1
ATOM 10272 C C . LEU C 1 433 ? 116.793 -54.202 68.436 1.00 138.43 419 LEU C C 1
ATOM 10273 O O . LEU C 1 433 ? 116.025 -53.329 68.833 1.00 113.03 419 LEU C O 1
ATOM 10278 N N . ILE C 1 434 ? 118.112 -54.123 68.588 1.00 135.17 420 ILE C N 1
ATOM 10279 C CA . ILE C 1 434 ? 118.715 -53.002 69.306 1.00 139.31 420 ILE C CA 1
ATOM 10280 C C . ILE C 1 434 ? 118.505 -51.669 68.581 1.00 145.65 420 ILE C C 1
ATOM 10281 O O . ILE C 1 434 ? 118.554 -51.596 67.351 1.00 154.50 420 ILE C O 1
ATOM 10286 N N . GLY C 1 435 ? 118.242 -50.622 69.359 1.00 142.35 421 GLY C N 1
ATOM 10287 C CA . GLY C 1 435 ? 118.039 -49.288 68.820 1.00 134.18 421 GLY C CA 1
ATOM 10288 C C . GLY C 1 435 ? 116.578 -48.939 68.592 1.00 132.70 421 GLY C C 1
ATOM 10289 O O . GLY C 1 435 ? 116.239 -47.784 68.314 1.00 147.65 421 GLY C O 1
ATOM 10290 N N . GLU C 1 436 ? 115.711 -49.941 68.710 1.00 119.93 422 GLU C N 1
ATOM 10291 C CA . GLU C 1 436 ? 114.278 -49.768 68.468 1.00 127.22 422 GLU C CA 1
ATOM 10292 C C . GLU C 1 436 ? 113.574 -48.999 69.583 1.00 135.85 422 GLU C C 1
ATOM 10293 O O . GLU C 1 436 ? 114.093 -48.879 70.692 1.00 175.86 422 GLU C O 1
ATOM 10299 N N . GLU C 1 437 ? 112.392 -48.473 69.268 1.00 98.85 423 GLU C N 1
ATOM 10300 C CA . GLU C 1 437 ? 111.571 -47.759 70.242 1.00 103.02 423 GLU C CA 1
ATOM 10301 C C . GLU C 1 437 ? 110.343 -48.588 70.617 1.00 126.32 423 GLU C C 1
ATOM 10302 O O . GLU C 1 437 ? 109.723 -49.222 69.762 1.00 157.51 423 GLU C O 1
ATOM 10308 N N . ILE C 1 438 ? 109.997 -48.573 71.901 1.00 108.05 424 ILE C N 1
ATOM 10309 C CA . ILE C 1 438 ? 108.907 -49.387 72.430 1.00 115.85 424 ILE C CA 1
ATOM 10310 C C . ILE C 1 438 ? 108.064 -48.581 73.410 1.00 115.63 424 ILE C C 1
ATOM 10311 O O . ILE C 1 438 ? 108.469 -47.502 73.845 1.00 123.98 424 ILE C O 1
ATOM 10316 N N . SER C 1 439 ? 106.891 -49.102 73.760 1.00 103.63 425 SER C N 1
ATOM 10317 C CA . SER C 1 439 ? 106.068 -48.437 74.777 1.00 99.52 425 SER C CA 1
ATOM 10318 C C . SER C 1 439 ? 105.410 -49.453 75.707 1.00 107.87 425 SER C C 1
ATOM 10319 O O . SER C 1 439 ? 105.738 -50.625 75.652 1.00 102.88 425 SER C O 1
ATOM 10322 N N . ILE C 1 440 ? 104.508 -49.011 76.580 1.00 103.58 426 ILE C N 1
ATOM 10323 C CA . ILE C 1 440 ? 103.895 -49.926 77.551 1.00 91.93 426 ILE C CA 1
ATOM 10324 C C . ILE C 1 440 ? 102.363 -49.830 77.601 1.00 132.15 426 ILE C C 1
ATOM 10325 O O . ILE C 1 440 ? 101.794 -48.754 77.444 1.00 153.25 426 ILE C O 1
ATOM 10330 N N . GLU C 1 441 ? 101.706 -50.973 77.791 1.00 127.51 427 GLU C N 1
ATOM 10331 C CA . GLU C 1 441 ? 100.247 -51.052 77.787 1.00 113.58 427 GLU C CA 1
ATOM 10332 C C . GLU C 1 441 ? 99.609 -50.466 79.042 1.00 132.41 427 GLU C C 1
ATOM 10333 O O . GLU C 1 441 ? 99.940 -50.860 80.160 1.00 157.68 427 GLU C O 1
ATOM 10339 N N . GLY C 1 442 ? 98.694 -49.521 78.847 1.00 146.95 428 GLY C N 1
ATOM 10340 C CA . GLY C 1 442 ? 97.910 -48.962 79.937 1.00 164.09 428 GLY C CA 1
ATOM 10341 C C . GLY C 1 442 ? 98.586 -47.791 80.623 1.00 160.06 428 GLY C C 1
ATOM 10342 O O . GLY C 1 442 ? 97.934 -46.945 81.237 1.00 166.51 428 GLY C O 1
ATOM 10343 N N . LYS C 1 443 ? 99.907 -47.744 80.504 1.00 147.84 429 LYS C N 1
ATOM 10344 C CA . LYS C 1 443 ? 100.701 -46.667 81.065 1.00 149.73 429 LYS C CA 1
ATOM 10345 C C . LYS C 1 443 ? 101.322 -45.922 79.902 1.00 152.25 429 LYS C C 1
ATOM 10346 O O . LYS C 1 443 ? 101.578 -46.511 78.856 1.00 125.87 429 LYS C O 1
ATOM 10352 N N . ASP C 1 444 ? 101.563 -44.627 80.073 1.00 167.75 430 ASP C N 1
ATOM 10353 C CA . ASP C 1 444 ? 102.255 -43.874 79.042 1.00 144.79 430 ASP C CA 1
ATOM 10354 C C . ASP C 1 444 ? 103.698 -43.721 79.492 1.00 140.15 430 ASP C C 1
ATOM 10355 O O . ASP C 1 444 ? 104.024 -42.919 80.368 1.00 160.16 430 ASP C O 1
ATOM 10360 N N . ILE C 1 445 ? 104.556 -44.511 78.865 1.00 99.85 431 ILE C N 1
ATOM 10361 C CA . ILE C 1 445 ? 105.963 -44.582 79.208 1.00 145.64 431 ILE C CA 1
ATOM 10362 C C . ILE C 1 445 ? 106.718 -44.863 77.928 1.00 136.17 431 ILE C C 1
ATOM 10363 O O . ILE C 1 445 ? 106.301 -45.719 77.141 1.00 146.67 431 ILE C O 1
ATOM 10368 N N . VAL C 1 446 ? 107.825 -44.163 77.708 1.00 139.99 432 VAL C N 1
ATOM 10369 C CA . VAL C 1 446 ? 108.538 -44.357 76.447 1.00 135.42 432 VAL C CA 1
ATOM 10370 C C . VAL C 1 446 ? 109.836 -45.116 76.659 1.00 140.23 432 VAL C C 1
ATOM 10371 O O . VAL C 1 446 ? 110.428 -45.049 77.726 1.00 140.06 432 VAL C O 1
ATOM 10375 N N . GLY C 1 447 ? 110.262 -45.871 75.657 1.00 131.14 433 GLY C N 1
ATOM 10376 C CA . GLY C 1 447 ? 111.469 -46.654 75.820 1.00 142.47 433 GLY C CA 1
ATOM 10377 C C . GLY C 1 447 ? 112.221 -47.026 74.561 1.00 145.83 433 GLY C C 1
ATOM 10378 O O . GLY C 1 447 ? 111.648 -47.133 73.477 1.00 150.17 433 GLY C O 1
ATOM 10379 N N . LYS C 1 448 ? 113.521 -47.254 74.728 1.00 139.85 434 LYS C N 1
ATOM 10380 C CA . LYS C 1 448 ? 114.390 -47.666 73.631 1.00 129.40 434 LYS C CA 1
ATOM 10381 C C . LYS C 1 448 ? 115.250 -48.855 74.063 1.00 126.73 434 LYS C C 1
ATOM 10382 O O . LYS C 1 448 ? 115.747 -48.890 75.183 1.00 133.99 434 LYS C O 1
ATOM 10388 N N . ILE C 1 449 ? 115.419 -49.831 73.182 1.00 122.08 435 ILE C N 1
ATOM 10389 C CA . ILE C 1 449 ? 116.157 -51.036 73.529 1.00 140.70 435 ILE C CA 1
ATOM 10390 C C . ILE C 1 449 ? 117.655 -50.863 73.265 1.00 132.64 435 ILE C C 1
ATOM 10391 O O . ILE C 1 449 ? 118.055 -50.403 72.193 1.00 131.72 435 ILE C O 1
ATOM 10396 N N . LYS C 1 450 ? 118.476 -51.227 74.248 1.00 128.52 436 LYS C N 1
ATOM 10397 C CA . LYS C 1 450 ? 119.918 -51.035 74.137 1.00 136.65 436 LYS C CA 1
ATOM 10398 C C . LYS C 1 450 ? 120.748 -52.290 74.413 1.00 134.39 436 LYS C C 1
ATOM 10399 O O . LYS C 1 450 ? 121.371 -52.830 73.504 1.00 130.93 436 LYS C O 1
ATOM 10405 N N . GLY C 1 451 ? 120.774 -52.735 75.667 1.00 161.05 437 GLY C N 1
ATOM 10406 C CA . GLY C 1 451 ? 121.602 -53.865 76.061 1.00 184.49 437 GLY C CA 1
ATOM 10407 C C . GLY C 1 451 ? 120.907 -55.202 75.885 1.00 183.50 437 GLY C C 1
ATOM 10408 O O . GLY C 1 451 ? 119.687 -55.260 75.723 1.00 169.02 437 GLY C O 1
ATOM 10409 N N . THR C 1 452 ? 121.685 -56.281 75.920 1.00 186.19 438 THR C N 1
ATOM 10410 C CA . THR C 1 452 ? 121.141 -57.615 75.689 1.00 168.01 438 THR C CA 1
ATOM 10411 C C . THR C 1 452 ? 121.738 -58.700 76.591 1.00 169.12 438 THR C C 1
ATOM 10412 O O . THR C 1 452 ? 122.955 -58.794 76.756 1.00 149.27 438 THR C O 1
ATOM 10416 N N . PHE C 1 453 ? 120.859 -59.518 77.164 1.00 176.36 439 PHE C N 1
ATOM 10417 C CA . PHE C 1 453 ? 121.257 -60.704 77.911 1.00 170.54 439 PHE C CA 1
ATOM 10418 C C . PHE C 1 453 ? 121.031 -61.898 76.983 1.00 186.88 439 PHE C C 1
ATOM 10419 O O . PHE C 1 453 ? 119.893 -62.287 76.731 1.00 194.83 439 PHE C O 1
ATOM 10427 N N . GLY C 1 454 ? 122.117 -62.492 76.496 1.00 192.43 440 GLY C N 1
ATOM 10428 C CA . GLY C 1 454 ? 122.043 -63.360 75.333 1.00 200.88 440 GLY C CA 1
ATOM 10429 C C . GLY C 1 454 ? 121.945 -64.865 75.497 1.00 205.37 440 GLY C C 1
ATOM 10430 O O . GLY C 1 454 ? 122.043 -65.585 74.506 1.00 219.29 440 GLY C O 1
ATOM 10431 N N . THR C 1 455 ? 121.774 -65.357 76.719 1.00 196.89 441 THR C N 1
ATOM 10432 C CA . THR C 1 455 ? 121.594 -66.792 76.913 1.00 202.04 441 THR C CA 1
ATOM 10433 C C . THR C 1 455 ? 120.373 -67.293 76.142 1.00 192.76 441 THR C C 1
ATOM 10434 O O . THR C 1 455 ? 120.503 -67.999 75.143 1.00 195.20 441 THR C O 1
ATOM 10438 N N . LYS C 1 456 ? 119.190 -66.925 76.622 1.00 175.70 442 LYS C N 1
ATOM 10439 C CA . LYS C 1 456 ? 117.932 -67.264 75.961 1.00 174.35 442 LYS C CA 1
ATOM 10440 C C . LYS C 1 456 ? 117.375 -66.127 75.095 1.00 181.33 442 LYS C C 1
ATOM 10441 O O . LYS C 1 456 ? 116.259 -66.212 74.584 1.00 168.03 442 LYS C O 1
ATOM 10447 N N . GLY C 1 457 ? 118.170 -65.071 74.933 1.00 190.10 443 GLY C N 1
ATOM 10448 C CA . GLY C 1 457 ? 117.785 -63.920 74.131 1.00 178.46 443 GLY C CA 1
ATOM 10449 C C . GLY C 1 457 ? 116.873 -62.900 74.789 1.00 164.61 443 GLY C C 1
ATOM 10450 O O . GLY C 1 457 ? 115.854 -62.501 74.225 1.00 140.46 443 GLY C O 1
ATOM 10451 N N . LEU C 1 458 ? 117.242 -62.482 75.995 1.00 184.20 444 LEU C N 1
ATOM 10452 C CA . LEU C 1 458 ? 116.519 -61.433 76.705 1.00 171.86 444 LEU C CA 1
ATOM 10453 C C . LEU C 1 458 ? 117.232 -60.092 76.525 1.00 164.68 444 LEU C C 1
ATOM 10454 O O . LEU C 1 458 ? 118.457 -60.035 76.526 1.00 190.72 444 LEU C O 1
ATOM 10459 N N . LEU C 1 459 ? 116.470 -59.014 76.368 1.00 136.15 445 LEU C N 1
ATOM 10460 C CA . LEU C 1 459 ? 117.066 -57.715 76.066 1.00 132.33 445 LEU C CA 1
ATOM 10461 C C . LEU C 1 459 ? 116.845 -56.663 77.154 1.00 131.96 445 LEU C C 1
ATOM 10462 O O . LEU C 1 459 ? 115.849 -56.697 77.878 1.00 131.63 445 LEU C O 1
ATOM 10467 N N . THR C 1 460 ? 117.790 -55.732 77.257 1.00 138.71 446 THR C N 1
ATOM 10468 C CA . THR C 1 460 ? 117.705 -54.647 78.228 1.00 141.48 446 THR C CA 1
ATOM 10469 C C . THR C 1 460 ? 117.430 -53.333 77.509 1.00 135.37 446 THR C C 1
ATOM 10470 O O . THR C 1 460 ? 117.867 -53.129 76.373 1.00 133.08 446 THR C O 1
ATOM 10474 N N . ALA C 1 461 ? 116.700 -52.444 78.176 1.00 126.14 447 ALA C N 1
ATOM 10475 C CA . ALA C 1 461 ? 116.293 -51.178 77.571 1.00 116.92 447 ALA C CA 1
ATOM 10476 C C . ALA C 1 461 ? 116.379 -50.002 78.540 1.00 130.38 447 ALA C C 1
ATOM 10477 O O . ALA C 1 461 ? 116.742 -50.165 79.703 1.00 136.07 447 ALA C O 1
ATOM 10479 N N . GLU C 1 462 ? 116.030 -48.822 78.038 1.00 130.28 448 GLU C N 1
ATOM 10480 C CA . GLU C 1 462 ? 116.012 -47.595 78.816 1.00 157.39 448 GLU C CA 1
ATOM 10481 C C . GLU C 1 462 ? 114.658 -46.922 78.659 1.00 144.82 448 GLU C C 1
ATOM 10482 O O . GLU C 1 462 ? 114.169 -46.723 77.540 1.00 138.70 448 GLU C O 1
ATOM 10488 N N . PHE C 1 463 ? 114.056 -46.577 79.786 1.00 141.31 449 PHE C N 1
ATOM 10489 C CA . PHE C 1 463 ? 112.722 -46.002 79.784 1.00 141.81 449 PHE C CA 1
ATOM 10490 C C . PHE C 1 463 ? 112.701 -44.590 80.344 1.00 148.91 449 PHE C C 1
ATOM 10491 O O . PHE C 1 463 ? 113.521 -44.233 81.202 1.00 170.21 449 PHE C O 1
ATOM 10499 N N . SER C 1 464 ? 111.746 -43.801 79.847 1.00 156.87 450 SER C N 1
ATOM 10500 C CA . SER C 1 464 ? 111.248 -42.637 80.552 1.00 173.81 450 SER C CA 1
ATOM 10501 C C . SER C 1 464 ? 109.941 -43.117 81.163 1.00 163.30 450 SER C C 1
ATOM 10502 O O . SER C 1 464 ? 108.938 -43.363 80.447 1.00 172.31 450 SER C O 1
ATOM 10505 N N . GLY C 1 465 ? 110.006 -43.299 82.491 1.00 127.59 451 GLY C N 1
ATOM 10506 C CA . GLY C 1 465 ? 108.918 -43.798 83.308 1.00 134.71 451 GLY C CA 1
ATOM 10507 C C . GLY C 1 465 ? 109.512 -44.688 84.392 1.00 154.44 451 GLY C C 1
ATOM 10508 O O . GLY C 1 465 ? 110.734 -44.762 84.541 1.00 165.79 451 GLY C O 1
ATOM 10509 N N . ASN C 1 466 ? 108.663 -45.374 85.145 1.00 157.55 452 ASN C N 1
ATOM 10510 C CA . ASN C 1 466 ? 109.117 -46.492 85.962 1.00 155.83 452 ASN C CA 1
ATOM 10511 C C . ASN C 1 466 ? 108.316 -47.716 85.574 1.00 147.33 452 ASN C C 1
ATOM 10512 O O . ASN C 1 466 ? 107.085 -47.689 85.594 1.00 146.68 452 ASN C O 1
ATOM 10517 N N . VAL C 1 467 ? 109.006 -48.790 85.215 1.00 129.42 453 VAL C N 1
ATOM 10518 C CA . VAL C 1 467 ? 108.310 -49.983 84.757 1.00 120.25 453 VAL C CA 1
ATOM 10519 C C . VAL C 1 467 ? 108.315 -51.104 85.804 1.00 129.05 453 VAL C C 1
ATOM 10520 O O . VAL C 1 467 ? 109.363 -51.532 86.293 1.00 130.22 453 VAL C O 1
ATOM 10524 N N . GLU C 1 468 ? 107.117 -51.533 86.181 1.00 136.19 454 GLU C N 1
ATOM 10525 C CA . GLU C 1 468 ? 106.947 -52.627 87.133 1.00 137.90 454 GLU C CA 1
ATOM 10526 C C . GLU C 1 468 ? 107.140 -53.995 86.483 1.00 134.17 454 GLU C C 1
ATOM 10527 O O . GLU C 1 468 ? 107.036 -54.132 85.267 1.00 134.55 454 GLU C O 1
ATOM 10533 N N . ASN C 1 469 ? 107.443 -55.002 87.295 1.00 146.57 455 ASN C N 1
ATOM 10534 C CA . ASN C 1 469 ? 107.579 -56.362 86.792 1.00 143.53 455 ASN C CA 1
ATOM 10535 C C . ASN C 1 469 ? 106.249 -56.865 86.227 1.00 146.65 455 ASN C C 1
ATOM 10536 O O . ASN C 1 469 ? 105.179 -56.481 86.710 1.00 158.37 455 ASN C O 1
ATOM 10541 N N . ARG C 1 470 ? 106.344 -57.697 85.190 1.00 139.80 456 ARG C N 1
ATOM 10542 C CA . ARG C 1 470 ? 105.204 -58.257 84.454 1.00 143.15 456 ARG C CA 1
ATOM 10543 C C . ARG C 1 470 ? 104.569 -57.260 83.483 1.00 142.26 456 ARG C C 1
ATOM 10544 O O . ARG C 1 470 ? 103.631 -57.605 82.765 1.00 132.17 456 ARG C O 1
ATOM 10552 N N . ASP C 1 471 ? 105.072 -56.028 83.472 1.00 138.54 457 ASP C N 1
ATOM 10553 C CA . ASP C 1 471 ? 104.569 -55.012 82.552 1.00 119.87 457 ASP C CA 1
ATOM 10554 C C . ASP C 1 471 ? 104.728 -55.459 81.109 1.00 110.04 457 ASP C C 1
ATOM 10555 O O . ASP C 1 471 ? 105.712 -56.108 80.752 1.00 114.58 457 ASP C O 1
ATOM 10560 N N . LYS C 1 472 ? 103.754 -55.106 80.281 1.00 97.61 458 LYS C N 1
ATOM 10561 C CA . LYS C 1 472 ? 103.783 -55.510 78.885 1.00 88.90 458 LYS C CA 1
ATOM 10562 C C . LYS C 1 472 ? 104.212 -54.388 77.950 1.00 85.72 458 LYS C C 1
ATOM 10563 O O . LYS C 1 472 ? 103.485 -53.413 77.737 1.00 110.08 458 LYS C O 1
ATOM 10569 N N . VAL C 1 473 ? 105.412 -54.551 77.402 1.00 88.09 459 VAL C N 1
ATOM 10570 C CA . VAL C 1 473 ? 105.945 -53.650 76.396 1.00 99.62 459 VAL C CA 1
ATOM 10571 C C . VAL C 1 473 ? 105.294 -53.984 75.064 1.00 102.25 459 VAL C C 1
ATOM 10572 O O . VAL C 1 473 ? 104.843 -55.108 74.857 1.00 106.02 459 VAL C O 1
ATOM 10576 N N . ILE C 1 474 ? 105.225 -53.002 74.173 1.00 105.60 460 ILE C N 1
ATOM 10577 C CA . ILE C 1 474 ? 104.805 -53.242 72.803 1.00 102.51 460 ILE C CA 1
ATOM 10578 C C . ILE C 1 474 ? 105.822 -52.635 71.844 1.00 95.13 460 ILE C C 1
ATOM 10579 O O . ILE C 1 474 ? 106.284 -51.489 72.019 1.00 111.37 460 ILE C O 1
ATOM 10584 N N . LEU C 1 475 ? 106.188 -53.449 70.860 1.00 81.21 461 LEU C N 1
ATOM 10585 C CA . LEU C 1 475 ? 107.131 -53.084 69.823 1.00 81.04 461 LEU C CA 1
ATOM 10586 C C . LEU C 1 475 ? 106.354 -52.973 68.524 1.00 92.88 461 LEU C C 1
ATOM 10587 O O . LEU C 1 475 ? 105.890 -53.977 67.979 1.00 88.78 461 LEU C O 1
ATOM 10592 N N . ASN C 1 476 ? 106.201 -51.747 68.040 1.00 93.21 462 ASN C N 1
ATOM 10593 C CA . ASN C 1 476 ? 105.442 -51.481 66.829 1.00 83.05 462 ASN C CA 1
ATOM 10594 C C . ASN C 1 476 ? 106.387 -50.958 65.763 1.00 103.54 462 ASN C C 1
ATOM 10595 O O . ASN C 1 476 ? 107.003 -49.907 65.940 1.00 113.38 462 ASN C O 1
ATOM 10600 N N . ARG C 1 477 ? 106.505 -51.683 64.657 1.00 106.78 463 ARG C N 1
ATOM 10601 C CA . ARG C 1 477 ? 107.441 -51.278 63.612 1.00 120.35 463 ARG C CA 1
ATOM 10602 C C . ARG C 1 477 ? 107.027 -51.731 62.218 1.00 108.61 463 ARG C C 1
ATOM 10603 O O . ARG C 1 477 ? 106.318 -52.721 62.060 1.00 95.94 463 ARG C O 1
ATOM 10611 N N . LEU C 1 478 ? 107.484 -50.998 61.209 1.00 87.35 464 LEU C N 1
ATOM 10612 C CA . LEU C 1 478 ? 107.175 -51.323 59.823 1.00 92.89 464 LEU C CA 1
ATOM 10613 C C . LEU C 1 478 ? 108.298 -52.128 59.185 1.00 103.65 464 LEU C C 1
ATOM 10614 O O . LEU C 1 478 ? 109.415 -51.633 59.033 1.00 114.08 464 LEU C O 1
ATOM 10619 N N . ARG C 1 479 ? 107.999 -53.367 58.805 1.00 108.41 465 ARG C N 1
ATOM 10620 C CA . ARG C 1 479 ? 108.997 -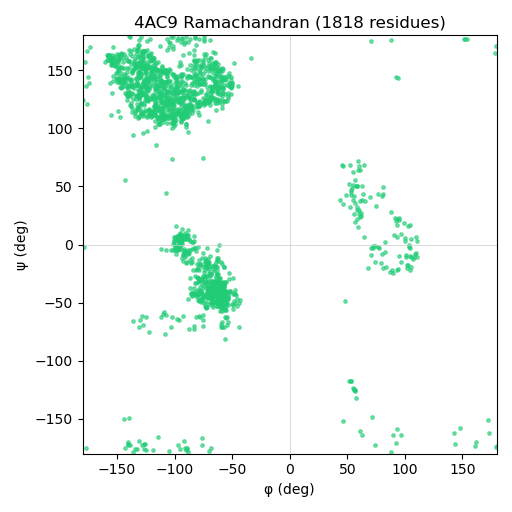54.211 58.151 1.00 130.89 465 ARG C CA 1
ATOM 10621 C C . ARG C 1 479 ? 108.618 -54.474 56.699 1.00 122.62 465 ARG C C 1
ATOM 10622 O O . ARG C 1 479 ? 107.439 -54.566 56.374 1.00 103.85 465 ARG C O 1
ATOM 10630 N N . ARG C 1 480 ? 109.619 -54.591 55.831 1.00 116.19 466 ARG C N 1
ATOM 10631 C CA . ARG C 1 480 ? 109.378 -54.773 54.402 1.00 100.35 466 ARG C CA 1
ATOM 10632 C C . ARG C 1 480 ? 108.517 -55.998 54.112 1.00 112.24 466 ARG C C 1
ATOM 10633 O O . ARG C 1 480 ? 108.620 -57.019 54.792 1.00 121.26 466 ARG C O 1
ATOM 10641 N N . TRP C 1 481 ? 107.665 -55.883 53.100 1.00 113.53 467 TRP C N 1
ATOM 10642 C CA . TRP C 1 481 ? 106.733 -56.947 52.751 1.00 96.37 467 TRP C CA 1
ATOM 10643 C C . TRP C 1 481 ? 107.080 -57.557 51.398 1.00 97.16 467 TRP C C 1
ATOM 10644 O O . TRP C 1 481 ? 107.531 -56.858 50.492 1.00 140.27 467 TRP C O 1
ATOM 10655 N N . GLY C 1 482 ? 106.866 -58.862 51.267 1.00 120.64 468 GLY C N 1
ATOM 10656 C CA . GLY C 1 482 ? 107.104 -59.548 50.011 1.00 153.26 468 GLY C CA 1
ATOM 10657 C C . GLY C 1 482 ? 108.411 -60.317 49.983 1.00 168.69 468 GLY C C 1
ATOM 10658 O O . GLY C 1 482 ? 108.898 -60.693 48.917 1.00 177.99 468 GLY C O 1
ATOM 10660 N N . ASP D 1 16 ? 27.411 39.750 -14.839 1.00 172.88 2 ASP D N 1
ATOM 10661 C CA . ASP D 1 16 ? 28.784 39.283 -14.996 1.00 203.05 2 ASP D CA 1
ATOM 10662 C C . ASP D 1 16 ? 28.871 37.768 -14.848 1.00 207.43 2 ASP D C 1
ATOM 10663 O O . ASP D 1 16 ? 28.651 37.229 -13.763 1.00 200.39 2 ASP D O 1
ATOM 10668 N N . PHE D 1 17 ? 29.199 37.087 -15.941 1.00 204.57 3 PHE D N 1
ATOM 10669 C CA . PHE D 1 17 ? 29.291 35.632 -15.936 1.00 186.72 3 PHE D CA 1
ATOM 10670 C C . PHE D 1 17 ? 30.676 35.121 -16.330 1.00 176.62 3 PHE D C 1
ATOM 10671 O O . PHE D 1 17 ? 31.383 35.750 -17.117 1.00 173.74 3 PHE D O 1
ATOM 10679 N N . LYS D 1 18 ? 31.051 33.974 -15.772 1.00 175.81 4 LYS D N 1
ATOM 10680 C CA . LYS D 1 18 ? 32.287 33.296 -16.144 1.00 175.54 4 LYS D CA 1
ATOM 10681 C C . LYS D 1 18 ? 32.077 32.469 -17.407 1.00 169.21 4 LYS D C 1
ATOM 10682 O O . LYS D 1 18 ? 30.999 31.916 -17.622 1.00 168.12 4 LYS D O 1
ATOM 10688 N N . ASN D 1 19 ? 33.110 32.386 -18.238 1.00 165.74 5 ASN D N 1
ATOM 10689 C CA . ASN D 1 19 ? 33.042 31.592 -19.458 1.00 155.28 5 ASN D CA 1
ATOM 10690 C C . ASN D 1 19 ? 33.929 30.359 -19.376 1.00 150.09 5 ASN D C 1
ATOM 10691 O O . ASN D 1 19 ? 35.156 30.462 -19.401 1.00 146.42 5 ASN D O 1
ATOM 10696 N N . ILE D 1 20 ? 33.303 29.190 -19.278 1.00 149.45 6 ILE D N 1
ATOM 10697 C CA . ILE D 1 20 ? 34.043 27.938 -19.178 1.00 156.57 6 ILE D CA 1
ATOM 10698 C C . ILE D 1 20 ? 33.470 26.877 -20.110 1.00 156.58 6 ILE D C 1
ATOM 10699 O O . ILE D 1 20 ? 32.317 26.964 -20.537 1.00 158.10 6 ILE D O 1
ATOM 10704 N N . ASN D 1 21 ? 34.285 25.876 -20.424 1.00 158.93 7 ASN D N 1
ATOM 10705 C CA . ASN D 1 21 ? 33.863 24.795 -21.302 1.00 164.07 7 ASN D CA 1
ATOM 10706 C C . ASN D 1 21 ? 33.760 23.466 -20.566 1.00 156.08 7 ASN D C 1
ATOM 10707 O O . ASN D 1 21 ? 34.627 23.111 -19.768 1.00 132.26 7 ASN D O 1
ATOM 10712 N N . LEU D 1 22 ? 32.692 22.732 -20.848 1.00 151.00 8 LEU D N 1
ATOM 10713 C CA . LEU D 1 22 ? 32.458 21.442 -20.222 1.00 134.37 8 LEU D CA 1
ATOM 10714 C C . LEU D 1 22 ? 32.605 20.329 -21.253 1.00 133.38 8 LEU D C 1
ATOM 10715 O O . LEU D 1 22 ? 32.400 20.542 -22.449 1.00 140.54 8 LEU D O 1
ATOM 10720 N N . GLY D 1 23 ? 32.963 19.141 -20.781 1.00 145.36 9 GLY D N 1
ATOM 10721 C CA . GLY D 1 23 ? 33.077 17.984 -21.645 1.00 120.70 9 GLY D CA 1
ATOM 10722 C C . GLY D 1 23 ? 32.724 16.741 -20.858 1.00 119.42 9 GLY D C 1
ATOM 10723 O O . GLY D 1 23 ? 32.887 16.699 -19.640 1.00 159.04 9 GLY D O 1
ATOM 10724 N N . ILE D 1 24 ? 32.253 15.719 -21.562 1.00 119.15 10 ILE D N 1
ATOM 10725 C CA . ILE D 1 24 ? 31.596 14.591 -20.919 1.00 128.90 10 ILE D CA 1
ATOM 10726 C C . ILE D 1 24 ? 32.131 13.285 -21.485 1.00 125.69 10 ILE D C 1
ATOM 10727 O O . ILE D 1 24 ? 32.416 13.191 -22.678 1.00 131.73 10 ILE D O 1
ATOM 10732 N N . PHE D 1 25 ? 32.276 12.284 -20.622 1.00 131.04 11 PHE D N 1
ATOM 10733 C CA . PHE D 1 25 ? 32.843 11.006 -21.032 1.00 116.45 11 PHE D CA 1
ATOM 10734 C C . PHE D 1 25 ? 31.939 9.810 -20.735 1.00 130.15 11 PHE D C 1
ATOM 10735 O O . PHE D 1 25 ? 31.102 9.847 -19.833 1.00 158.30 11 PHE D O 1
ATOM 10743 N N . GLY D 1 26 ? 32.125 8.750 -21.514 1.00 120.62 12 GLY D N 1
ATOM 10744 C CA . GLY D 1 26 ? 31.347 7.531 -21.396 1.00 142.30 12 GLY D CA 1
ATOM 10745 C C . GLY D 1 26 ? 30.167 7.568 -22.345 1.00 167.54 12 GLY D C 1
ATOM 10746 O O . GLY D 1 26 ? 29.566 8.621 -22.554 1.00 139.93 12 GLY D O 1
ATOM 10747 N N . HIS D 1 27 ? 29.827 6.419 -22.920 1.00 210.15 13 HIS D N 1
ATOM 10748 C CA . HIS D 1 27 ? 28.721 6.360 -23.865 1.00 225.89 13 HIS D CA 1
ATOM 10749 C C . HIS D 1 27 ? 27.831 5.143 -23.635 1.00 232.34 13 HIS D C 1
ATOM 10750 O O . HIS D 1 27 ? 28.253 4.005 -23.839 1.00 239.43 13 HIS D O 1
ATOM 10757 N N . ILE D 1 28 ? 26.593 5.402 -23.229 1.00 223.77 14 ILE D N 1
ATOM 10758 C CA . ILE D 1 28 ? 25.579 4.370 -23.052 1.00 219.94 14 ILE D CA 1
ATOM 10759 C C . ILE D 1 28 ? 24.243 5.002 -23.428 1.00 235.43 14 ILE D C 1
ATOM 10760 O O . ILE D 1 28 ? 23.977 6.143 -23.050 1.00 241.10 14 ILE D O 1
ATOM 10765 N N . ASP D 1 29 ? 23.404 4.268 -24.157 1.00 246.55 15 ASP D N 1
ATOM 10766 C CA . ASP D 1 29 ? 22.188 4.844 -24.733 1.00 250.24 15 ASP D CA 1
ATOM 10767 C C . ASP D 1 29 ? 21.228 5.427 -23.696 1.00 255.32 15 ASP D C 1
ATOM 10768 O O . ASP D 1 29 ? 20.542 6.411 -23.973 1.00 246.15 15 ASP D O 1
ATOM 10773 N N . HIS D 1 30 ? 21.174 4.836 -22.506 1.00 262.38 16 HIS D N 1
ATOM 10774 C CA . HIS D 1 30 ? 20.398 5.457 -21.439 1.00 260.75 16 HIS D CA 1
ATOM 10775 C C . HIS D 1 30 ? 21.149 6.652 -20.861 1.00 260.86 16 HIS D C 1
ATOM 10776 O O . HIS D 1 30 ? 20.585 7.733 -20.721 1.00 258.36 16 HIS D O 1
ATOM 10783 N N . GLY D 1 31 ? 22.432 6.459 -20.566 1.00 258.94 17 GLY D N 1
ATOM 10784 C CA . GLY D 1 31 ? 23.245 7.497 -19.957 1.00 246.74 17 GLY D CA 1
ATOM 10785 C C . GLY D 1 31 ? 23.553 8.702 -20.830 1.00 240.81 17 GLY D C 1
ATOM 10786 O O . GLY D 1 31 ? 23.598 9.826 -20.330 1.00 234.73 17 GLY D O 1
ATOM 10787 N N . LYS D 1 32 ? 23.770 8.479 -22.125 1.00 241.08 18 LYS D N 1
ATOM 10788 C CA . LYS D 1 32 ? 24.151 9.562 -23.033 1.00 233.58 18 LYS D CA 1
ATOM 10789 C C . LYS D 1 32 ? 23.012 10.559 -23.229 1.00 244.07 18 LYS D C 1
ATOM 10790 O O . LYS D 1 32 ? 23.237 11.766 -23.308 1.00 243.22 18 LYS D O 1
ATOM 10796 N N . THR D 1 33 ? 21.790 10.045 -23.305 1.00 250.04 19 THR D N 1
ATOM 10797 C CA . THR D 1 33 ? 20.616 10.888 -23.449 1.00 245.64 19 THR D CA 1
ATOM 10798 C C . THR D 1 33 ? 20.306 11.487 -22.083 1.00 242.33 19 THR D C 1
ATOM 10799 O O . THR D 1 33 ? 19.978 12.683 -21.964 1.00 257.26 19 THR D O 1
ATOM 10803 N N . THR D 1 34 ? 20.434 10.642 -21.058 1.00 223.63 20 THR D N 1
ATOM 10804 C CA . THR D 1 34 ? 20.185 11.039 -19.675 1.00 222.45 20 THR D CA 1
ATOM 10805 C C . THR D 1 34 ? 20.976 12.262 -19.257 1.00 220.70 20 THR D C 1
ATOM 10806 O O . THR D 1 34 ? 20.392 13.205 -18.774 1.00 233.21 20 THR D O 1
ATOM 10810 N N . LEU D 1 35 ? 22.291 12.261 -19.452 1.00 200.50 21 LEU D N 1
ATOM 10811 C CA . LEU D 1 35 ? 23.097 13.355 -18.910 1.00 190.59 21 LEU D CA 1
ATOM 10812 C C . LEU D 1 35 ? 22.934 14.687 -19.640 1.00 189.26 21 LEU D C 1
ATOM 10813 O O . LEU D 1 35 ? 23.050 15.742 -19.028 1.00 186.43 21 LEU D O 1
ATOM 10818 N N . SER D 1 36 ? 22.674 14.651 -20.940 1.00 193.45 22 SER D N 1
ATOM 10819 C CA . SER D 1 36 ? 22.398 15.890 -21.655 1.00 193.34 22 SER D CA 1
ATOM 10820 C C . SER D 1 36 ? 21.061 16.450 -21.175 1.00 182.79 22 SER D C 1
ATOM 10821 O O . SER D 1 36 ? 20.955 17.633 -20.811 1.00 179.87 22 SER D O 1
ATOM 10824 N N . LYS D 1 37 ? 20.052 15.578 -21.155 1.00 178.80 23 LYS D N 1
ATOM 10825 C CA . LYS D 1 37 ? 18.715 15.948 -20.697 1.00 187.90 23 LYS D CA 1
ATOM 10826 C C . LYS D 1 37 ? 18.746 16.454 -19.254 1.00 201.57 23 LYS D C 1
ATOM 10827 O O . LYS D 1 37 ? 18.022 17.378 -18.884 1.00 223.50 23 LYS D O 1
ATOM 10833 N N . VAL D 1 38 ? 19.602 15.834 -18.453 1.00 192.51 24 VAL D N 1
ATOM 10834 C CA . VAL D 1 38 ? 19.754 16.140 -17.039 1.00 183.53 24 VAL D CA 1
ATOM 10835 C C . VAL D 1 38 ? 20.474 17.463 -16.877 1.00 176.47 24 VAL D C 1
ATOM 10836 O O . VAL D 1 38 ? 20.145 18.245 -16.001 1.00 177.84 24 VAL D O 1
ATOM 10840 N N . LEU D 1 39 ? 21.445 17.720 -17.745 1.00 179.55 25 LEU D N 1
ATOM 10841 C CA . LEU D 1 39 ? 22.241 18.937 -17.657 1.00 164.06 25 LEU D CA 1
ATOM 10842 C C . LEU D 1 39 ? 21.463 20.157 -18.118 1.00 165.96 25 LEU D C 1
ATOM 10843 O O . LEU D 1 39 ? 21.777 21.284 -17.728 1.00 157.31 25 LEU D O 1
ATOM 10848 N N . THR D 1 40 ? 20.453 19.932 -18.955 1.00 182.87 26 THR D N 1
ATOM 10849 C CA . THR D 1 40 ? 19.539 21.015 -19.295 1.00 188.00 26 THR D CA 1
ATOM 10850 C C . THR D 1 40 ? 18.769 21.433 -18.044 1.00 189.77 26 THR D C 1
ATOM 10851 O O . THR D 1 40 ? 18.483 22.612 -17.842 1.00 213.82 26 THR D O 1
ATOM 10855 N N . GLU D 1 41 ? 18.426 20.451 -17.216 1.00 179.22 27 GLU D N 1
ATOM 10856 C CA . GLU D 1 41 ? 17.653 20.687 -15.998 1.00 186.43 27 GLU D CA 1
ATOM 10857 C C . GLU D 1 41 ? 18.445 21.137 -14.756 1.00 186.05 27 GLU D C 1
ATOM 10858 O O . GLU D 1 41 ? 17.959 21.958 -13.980 1.00 202.85 27 GLU D O 1
ATOM 10864 N N . ILE D 1 42 ? 19.649 20.600 -14.563 1.00 175.42 28 ILE D N 1
ATOM 10865 C CA . ILE D 1 42 ? 20.452 20.917 -13.380 1.00 181.85 28 ILE D CA 1
ATOM 10866 C C . ILE D 1 42 ? 20.951 22.351 -13.441 1.00 204.49 28 ILE D C 1
ATOM 10867 O O . ILE D 1 42 ? 21.094 23.008 -12.413 1.00 225.30 28 ILE D O 1
ATOM 10872 N N . ALA D 1 43 ? 21.211 22.845 -14.644 1.00 207.45 29 ALA D N 1
ATOM 10873 C CA . ALA D 1 43 ? 21.347 24.277 -14.790 1.00 207.82 29 ALA D CA 1
ATOM 10874 C C . ALA D 1 43 ? 20.041 24.731 -15.397 1.00 184.12 29 ALA D C 1
ATOM 10875 O O . ALA D 1 43 ? 19.835 24.627 -16.604 1.00 155.25 29 ALA D O 1
ATOM 10877 N N . SER D 1 44 ? 19.164 25.250 -14.550 1.00 197.26 30 SER D N 1
ATOM 10878 C CA . SER D 1 44 ? 17.897 25.783 -15.001 1.00 213.69 30 SER D CA 1
ATOM 10879 C C . SER D 1 44 ? 17.929 27.302 -15.062 1.00 235.43 30 SER D C 1
ATOM 10880 O O . SER D 1 44 ? 16.974 27.918 -15.523 1.00 258.57 30 SER D O 1
ATOM 10883 N N . THR D 1 45 ? 19.034 27.895 -14.610 1.00 239.70 31 THR D N 1
ATOM 10884 C CA . THR D 1 45 ? 19.173 29.349 -14.598 1.00 247.34 31 THR D CA 1
ATOM 10885 C C . THR D 1 45 ? 18.993 29.864 -16.018 1.00 252.17 31 THR D C 1
ATOM 10886 O O . THR D 1 45 ? 18.215 30.785 -16.260 1.00 261.87 31 THR D O 1
ATOM 10890 N N . SER D 1 46 ? 19.712 29.264 -16.956 1.00 232.93 32 SER D N 1
ATOM 10891 C CA . SER D 1 46 ? 19.355 29.391 -18.354 1.00 216.83 32 SER D CA 1
ATOM 10892 C C . SER D 1 46 ? 19.860 28.185 -19.122 1.00 224.70 32 SER D C 1
ATOM 10893 O O . SER D 1 46 ? 20.960 27.690 -18.868 1.00 223.90 32 SER D O 1
ATOM 10896 N N . ALA D 1 47 ? 19.054 27.720 -20.066 1.00 223.69 33 ALA D N 1
ATOM 10897 C CA . ALA D 1 47 ? 19.511 26.760 -21.052 1.00 204.74 33 ALA D CA 1
ATOM 10898 C C . ALA D 1 47 ? 19.384 27.467 -22.382 1.00 197.62 33 ALA D C 1
ATOM 10899 O O . ALA D 1 47 ? 18.280 27.750 -22.841 1.00 200.27 33 ALA D O 1
ATOM 10901 N N . HIS D 1 48 ? 20.515 27.754 -23.006 1.00 196.16 34 HIS D N 1
ATOM 10902 C CA . HIS D 1 48 ? 20.502 28.543 -24.218 1.00 203.56 34 HIS D CA 1
ATOM 10903 C C . HIS D 1 48 ? 20.368 27.604 -25.404 1.00 214.95 34 HIS D C 1
ATOM 10904 O O . HIS D 1 48 ? 21.287 26.855 -25.737 1.00 231.64 34 HIS D O 1
ATOM 10911 N N . ASP D 1 49 ? 19.206 27.658 -26.039 1.00 208.89 35 ASP D N 1
ATOM 10912 C CA . ASP D 1 49 ? 18.934 26.821 -27.189 1.00 207.02 35 ASP D CA 1
ATOM 10913 C C . ASP D 1 49 ? 19.627 27.403 -28.400 1.00 207.06 35 ASP D C 1
ATOM 10914 O O . ASP D 1 49 ? 19.797 28.618 -28.508 1.00 180.62 35 ASP D O 1
ATOM 10919 N N . LYS D 1 50 ? 20.032 26.536 -29.315 1.00 229.01 36 LYS D N 1
ATOM 10920 C CA . LYS D 1 50 ? 20.591 27.022 -30.551 1.00 221.98 36 LYS D CA 1
ATOM 10921 C C . LYS D 1 50 ? 19.410 27.438 -31.393 1.00 217.30 36 LYS D C 1
ATOM 10922 O O . LYS D 1 50 ? 18.629 26.601 -31.848 1.00 223.15 36 LYS D O 1
ATOM 10928 N N . LEU D 1 51 ? 19.286 28.739 -31.612 1.00 198.84 37 LEU D N 1
ATOM 10929 C CA . LEU D 1 51 ? 18.283 29.221 -32.538 1.00 225.84 37 LEU D CA 1
ATOM 10930 C C . LEU D 1 51 ? 18.731 30.424 -33.362 1.00 238.47 37 LEU D C 1
ATOM 10931 O O . LEU D 1 51 ? 18.057 31.457 -33.349 1.00 228.29 37 LEU D O 1
ATOM 10936 N N . PRO D 1 52 ? 19.851 30.312 -34.088 1.00 251.87 38 PRO D N 1
ATOM 10937 C CA . PRO D 1 52 ? 19.913 31.212 -35.232 1.00 258.89 38 PRO D CA 1
ATOM 10938 C C . PRO D 1 52 ? 19.128 30.551 -36.346 1.00 262.20 38 PRO D C 1
ATOM 10939 O O . PRO D 1 52 ? 19.059 29.322 -36.390 1.00 271.06 38 PRO D O 1
ATOM 10943 N N . GLU D 1 53 ? 18.539 31.337 -37.232 1.00 253.06 39 GLU D N 1
ATOM 10944 C CA . GLU D 1 53 ? 17.998 30.764 -38.449 1.00 241.02 39 GLU D CA 1
ATOM 10945 C C . GLU D 1 53 ? 19.059 30.970 -39.515 1.00 232.79 39 GLU D C 1
ATOM 10946 O O . GLU D 1 53 ? 20.170 31.405 -39.215 1.00 221.75 39 GLU D O 1
ATOM 10952 N N . SER D 1 54 ? 18.724 30.660 -40.760 1.00 243.69 40 SER D N 1
ATOM 10953 C CA . SER D 1 54 ? 19.601 30.987 -41.875 1.00 252.53 40 SER D CA 1
ATOM 10954 C C . SER D 1 54 ? 19.568 32.495 -42.116 1.00 253.56 40 SER D C 1
ATOM 10955 O O . SER D 1 54 ? 20.251 33.012 -42.996 1.00 260.23 40 SER D O 1
ATOM 10958 N N . GLN D 1 55 ? 18.736 33.189 -41.344 1.00 247.81 41 GLN D N 1
ATOM 10959 C CA . GLN D 1 55 ? 18.559 34.631 -41.475 1.00 248.69 41 GLN D CA 1
ATOM 10960 C C . GLN D 1 55 ? 19.650 35.486 -40.819 1.00 255.34 41 GLN D C 1
ATOM 10961 O O . GLN D 1 55 ? 19.901 36.604 -41.271 1.00 258.14 41 GLN D O 1
ATOM 10967 N N . LYS D 1 56 ? 20.282 34.976 -39.760 1.00 255.98 42 LYS D N 1
ATOM 10968 C CA . LYS D 1 56 ? 21.130 35.816 -38.907 1.00 246.00 42 LYS D CA 1
ATOM 10969 C C . LYS D 1 56 ? 22.253 36.531 -39.664 1.00 249.61 42 LYS D C 1
ATOM 10970 O O . LYS D 1 56 ? 22.126 37.711 -39.992 1.00 247.86 42 LYS D O 1
ATOM 10976 N N . ARG D 1 57 ? 23.358 35.839 -39.923 1.00 246.94 43 ARG D N 1
ATOM 10977 C CA . ARG D 1 57 ? 24.275 36.234 -40.986 1.00 238.01 43 ARG D CA 1
ATOM 10978 C C . ARG D 1 57 ? 24.137 35.245 -42.130 1.00 223.87 43 ARG D C 1
ATOM 10979 O O . ARG D 1 57 ? 24.740 35.397 -43.194 1.00 203.62 43 ARG D O 1
ATOM 10987 N N . GLY D 1 58 ? 23.327 34.222 -41.886 1.00 222.30 44 GLY D N 1
ATOM 10988 C CA . GLY D 1 58 ? 23.282 33.053 -42.738 1.00 217.00 44 GLY D CA 1
ATOM 10989 C C . GLY D 1 58 ? 24.069 31.919 -42.109 1.00 220.70 44 GLY D C 1
ATOM 10990 O O . GLY D 1 58 ? 24.017 30.783 -42.580 1.00 227.17 44 GLY D O 1
ATOM 10991 N N . ILE D 1 59 ? 24.793 32.227 -41.035 1.00 217.39 45 ILE D N 1
ATOM 10992 C CA . ILE D 1 59 ? 25.666 31.248 -40.391 1.00 222.47 45 ILE D CA 1
ATOM 10993 C C . ILE D 1 59 ? 25.031 30.555 -39.180 1.00 221.59 45 ILE D C 1
ATOM 10994 O O . ILE D 1 59 ? 24.751 31.172 -38.152 1.00 217.94 45 ILE D O 1
ATOM 10999 N N . THR D 1 60 ? 24.807 29.257 -39.343 1.00 220.16 46 THR D N 1
ATOM 11000 C CA . THR D 1 60 ? 24.205 28.387 -38.339 1.00 209.83 46 THR D CA 1
ATOM 11001 C C . THR D 1 60 ? 25.272 27.686 -37.488 1.00 186.55 46 THR D C 1
ATOM 11002 O O . THR D 1 60 ? 24.966 26.741 -36.761 1.00 200.15 46 THR D O 1
ATOM 11006 N N . ILE D 1 61 ? 26.516 28.160 -37.585 1.00 171.64 47 ILE D N 1
ATOM 11007 C CA . ILE D 1 61 ? 27.715 27.401 -37.216 1.00 170.01 47 ILE D CA 1
ATOM 11008 C C . ILE D 1 61 ? 27.625 26.653 -35.890 1.00 166.59 47 ILE D C 1
ATOM 11009 O O . ILE D 1 61 ? 27.139 27.170 -34.884 1.00 179.81 47 ILE D O 1
ATOM 11014 N N . ASP D 1 62 ? 28.105 25.415 -35.921 1.00 151.88 48 ASP D N 1
ATOM 11015 C CA . ASP D 1 62 ? 28.040 24.513 -34.784 1.00 167.25 48 ASP D CA 1
ATOM 11016 C C . ASP D 1 62 ? 29.344 24.602 -33.996 1.00 177.86 48 ASP D C 1
ATOM 11017 O O . ASP D 1 62 ? 30.393 24.146 -34.455 1.00 183.08 48 ASP D O 1
ATOM 11022 N N . ILE D 1 63 ? 29.271 25.197 -32.809 1.00 180.17 49 ILE D N 1
ATOM 11023 C CA . ILE D 1 63 ? 30.429 25.303 -31.929 1.00 180.02 49 ILE D CA 1
ATOM 11024 C C . ILE D 1 63 ? 30.424 24.231 -30.845 1.00 184.67 49 ILE D C 1
ATOM 11025 O O . ILE D 1 63 ? 31.373 24.121 -30.069 1.00 189.42 49 ILE D O 1
ATOM 11030 N N . GLY D 1 64 ? 29.358 23.441 -30.795 1.00 180.01 50 GLY D N 1
ATOM 11031 C CA . GLY D 1 64 ? 29.205 22.448 -29.748 1.00 171.70 50 GLY D CA 1
ATOM 11032 C C . GLY D 1 64 ? 27.771 21.985 -29.589 1.00 172.42 50 GLY D C 1
ATOM 11033 O O . GLY D 1 64 ? 26.896 22.360 -30.369 1.00 180.15 50 GLY D O 1
ATOM 11034 N N . PHE D 1 65 ? 27.527 21.175 -28.564 1.00 171.13 51 PHE D N 1
ATOM 11035 C CA . PHE D 1 65 ? 26.222 20.554 -28.372 1.00 181.08 51 PHE D CA 1
ATOM 11036 C C . PHE D 1 65 ? 25.226 21.476 -27.673 1.00 195.41 51 PHE D C 1
ATOM 11037 O O . PHE D 1 65 ? 24.297 21.991 -28.296 1.00 193.31 51 PHE D O 1
ATOM 11045 N N . SER D 1 66 ? 25.428 21.682 -26.376 1.00 201.53 52 SER D N 1
ATOM 11046 C CA . SER D 1 66 ? 24.528 22.513 -25.588 1.00 184.22 52 SER D CA 1
ATOM 11047 C C . SER D 1 66 ? 25.243 23.705 -24.973 1.00 162.83 52 SER D C 1
ATOM 11048 O O . SER D 1 66 ? 26.440 23.655 -24.688 1.00 147.00 52 SER D O 1
ATOM 11051 N N . ALA D 1 67 ? 24.489 24.781 -24.783 1.00 161.09 53 ALA D N 1
ATOM 11052 C CA . ALA D 1 67 ? 24.943 25.921 -24.008 1.00 166.16 53 ALA D CA 1
ATOM 11053 C C . ALA D 1 67 ? 24.016 26.038 -22.810 1.00 172.59 53 ALA D C 1
ATOM 11054 O O . ALA D 1 67 ? 22.798 26.063 -22.969 1.00 149.74 53 ALA D O 1
ATOM 11056 N N . PHE D 1 68 ? 24.587 26.076 -21.611 1.00 182.58 54 PHE D N 1
ATOM 11057 C CA . PHE D 1 68 ? 23.775 26.170 -20.400 1.00 179.62 54 PHE D CA 1
ATOM 11058 C C . PHE D 1 68 ? 24.390 27.114 -19.370 1.00 168.47 54 PHE D C 1
ATOM 11059 O O . PHE D 1 68 ? 25.606 27.295 -19.334 1.00 174.46 54 PHE D O 1
ATOM 11067 N N . LYS D 1 69 ? 23.546 27.714 -18.536 1.00 150.49 55 LYS D N 1
ATOM 11068 C CA . LYS D 1 69 ? 24.015 28.659 -17.527 1.00 160.77 55 LYS D CA 1
ATOM 11069 C C . LYS D 1 69 ? 23.774 28.143 -16.112 1.00 151.61 55 LYS D C 1
ATOM 11070 O O . LYS D 1 69 ? 22.633 27.941 -15.694 1.00 153.94 55 LYS D O 1
ATOM 11076 N N . LEU D 1 70 ? 24.866 27.908 -15.391 1.00 149.35 56 LEU D N 1
ATOM 11077 C CA . LEU D 1 70 ? 24.791 27.437 -14.015 1.00 149.53 56 LEU D CA 1
ATOM 11078 C C . LEU D 1 70 ? 25.272 28.544 -13.095 1.00 151.35 56 LEU D C 1
ATOM 11079 O O . LEU D 1 70 ? 26.469 28.814 -13.027 1.00 159.38 56 LEU D O 1
ATOM 11084 N N . GLU D 1 71 ? 24.340 29.154 -12.366 1.00 155.00 57 GLU D N 1
ATOM 11085 C CA . GLU D 1 71 ? 24.636 30.322 -11.540 1.00 161.89 57 GLU D CA 1
ATOM 11086 C C . GLU D 1 71 ? 25.330 31.416 -12.345 1.00 167.76 57 GLU D C 1
ATOM 11087 O O . GLU D 1 71 ? 24.765 31.954 -13.298 1.00 166.64 57 GLU D O 1
ATOM 11093 N N . ASN D 1 72 ? 26.559 31.736 -11.955 1.00 181.42 58 ASN D N 1
ATOM 11094 C CA . ASN D 1 72 ? 27.334 32.777 -12.619 1.00 187.18 58 ASN D CA 1
ATOM 11095 C C . ASN D 1 72 ? 28.186 32.248 -13.772 1.00 172.97 58 ASN D C 1
ATOM 11096 O O . ASN D 1 72 ? 28.994 32.978 -14.340 1.00 181.21 58 ASN D O 1
ATOM 11101 N N . TYR D 1 73 ? 28.019 30.972 -14.098 1.00 150.46 59 TYR D N 1
ATOM 11102 C CA . TYR D 1 73 ? 28.801 30.346 -15.157 1.00 147.22 59 TYR D CA 1
ATOM 11103 C C . TYR D 1 73 ? 28.041 30.192 -16.471 1.00 157.56 59 TYR D C 1
ATOM 11104 O O . TYR D 1 73 ? 26.965 29.592 -16.513 1.00 147.96 59 TYR D O 1
ATOM 11113 N N . ARG D 1 74 ? 28.619 30.739 -17.537 1.00 158.65 60 ARG D N 1
ATOM 11114 C CA . ARG D 1 74 ? 28.196 30.440 -18.897 1.00 148.73 60 ARG D CA 1
ATOM 11115 C C . ARG D 1 74 ? 29.025 29.252 -19.350 1.00 143.95 60 ARG D C 1
ATOM 11116 O O . ARG D 1 74 ? 30.241 29.357 -19.494 1.00 141.46 60 ARG D O 1
ATOM 11124 N N . ILE D 1 75 ? 28.369 28.122 -19.584 1.00 142.01 61 ILE D N 1
ATOM 11125 C CA . ILE D 1 75 ? 29.075 26.877 -19.869 1.00 150.93 61 ILE D CA 1
ATOM 11126 C C . ILE D 1 75 ? 28.674 26.294 -21.217 1.00 157.16 61 ILE D C 1
ATOM 11127 O O . ILE D 1 75 ? 27.513 25.917 -21.426 1.00 153.92 61 ILE D O 1
ATOM 11132 N N . THR D 1 76 ? 29.645 26.233 -22.124 1.00 168.11 62 THR D N 1
ATOM 11133 C CA . THR D 1 76 ? 29.442 25.649 -23.440 1.00 170.51 62 THR D CA 1
ATOM 11134 C C . THR D 1 76 ? 29.858 24.185 -23.395 1.00 170.48 62 THR D C 1
ATOM 11135 O O . THR D 1 76 ? 30.993 23.867 -23.041 1.00 131.72 62 THR D O 1
ATOM 11139 N N . LEU D 1 77 ? 28.939 23.293 -23.750 1.00 174.05 63 LEU D N 1
ATOM 11140 C CA . LEU D 1 77 ? 29.235 21.867 -23.740 1.00 151.38 63 LEU D CA 1
ATOM 11141 C C . LEU D 1 77 ? 30.044 21.487 -24.977 1.00 149.69 63 LEU D C 1
ATOM 11142 O O . LEU D 1 77 ? 29.582 21.635 -26.109 1.00 148.34 63 LEU D O 1
ATOM 11147 N N . VAL D 1 78 ? 31.250 20.978 -24.753 1.00 128.28 64 VAL D N 1
ATOM 11148 C CA . VAL D 1 78 ? 32.153 20.656 -25.850 1.00 142.59 64 VAL D CA 1
ATOM 11149 C C . VAL D 1 78 ? 32.561 19.185 -25.847 1.00 169.44 64 VAL D C 1
ATOM 11150 O O . VAL D 1 78 ? 32.762 18.593 -24.784 1.00 190.25 64 VAL D O 1
ATOM 11154 N N . ASP D 1 79 ? 32.682 18.605 -27.041 1.00 175.07 65 ASP D N 1
ATOM 11155 C CA . ASP D 1 79 ? 33.002 17.188 -27.202 1.00 178.17 65 ASP D CA 1
ATOM 11156 C C . ASP D 1 79 ? 34.317 16.817 -26.524 1.00 164.73 65 ASP D C 1
ATOM 11157 O O . ASP D 1 79 ? 35.218 17.648 -26.387 1.00 162.28 65 ASP D O 1
ATOM 11162 N N . ALA D 1 80 ? 34.404 15.561 -26.093 1.00 166.79 66 ALA D N 1
ATOM 11163 C CA . ALA D 1 80 ? 35.488 15.106 -25.233 1.00 186.26 66 ALA D CA 1
ATOM 11164 C C . ALA D 1 80 ? 36.825 15.194 -25.936 1.00 185.02 66 ALA D C 1
ATOM 11165 O O . ALA D 1 80 ? 37.059 14.537 -26.952 1.00 183.02 66 ALA D O 1
ATOM 11167 N N . PRO D 1 81 ? 37.701 16.047 -25.397 1.00 171.09 67 PRO D N 1
ATOM 11168 C CA . PRO D 1 81 ? 39.050 16.235 -25.931 1.00 162.72 67 PRO D CA 1
ATOM 11169 C C . PRO D 1 81 ? 39.969 15.085 -25.518 1.00 163.33 67 PRO D C 1
ATOM 11170 O O . PRO D 1 81 ? 39.762 14.482 -24.465 1.00 162.19 67 PRO D O 1
ATOM 11174 N N . GLY D 1 82 ? 40.976 14.791 -26.333 1.00 113.93 68 GLY D N 1
ATOM 11175 C CA . GLY D 1 82 ? 41.891 13.708 -26.034 1.00 112.27 68 GLY D CA 1
ATOM 11176 C C . GLY D 1 82 ? 41.682 12.508 -26.935 1.00 157.33 68 GLY D C 1
ATOM 11177 O O . GLY D 1 82 ? 42.492 11.583 -26.943 1.00 153.26 68 GLY D O 1
ATOM 11178 N N . HIS D 1 83 ? 40.589 12.519 -27.691 1.00 164.99 69 HIS D N 1
ATOM 11179 C CA . HIS D 1 83 ? 40.319 11.458 -28.655 1.00 153.71 69 HIS D CA 1
ATOM 11180 C C . HIS D 1 83 ? 41.147 11.644 -29.922 1.00 149.75 69 HIS D C 1
ATOM 11181 O O . HIS D 1 83 ? 41.357 12.767 -30.381 1.00 153.50 69 HIS D O 1
ATOM 11188 N N . ALA D 1 84 ? 41.614 10.533 -30.484 1.00 150.38 70 ALA D N 1
ATOM 11189 C CA . ALA D 1 84 ? 42.501 10.574 -31.643 1.00 152.49 70 ALA D CA 1
ATOM 11190 C C . ALA D 1 84 ? 41.957 9.786 -32.833 1.00 155.74 70 ALA D C 1
ATOM 11191 O O . ALA D 1 84 ? 41.057 8.960 -32.686 1.00 163.88 70 ALA D O 1
ATOM 11193 N N . ASP D 1 85 ? 42.510 10.052 -34.013 1.00 150.15 71 ASP D N 1
ATOM 11194 C CA . ASP D 1 85 ? 42.109 9.356 -35.232 1.00 151.99 71 ASP D CA 1
ATOM 11195 C C . ASP D 1 85 ? 42.932 8.089 -35.433 1.00 147.83 71 ASP D C 1
ATOM 11196 O O . ASP D 1 85 ? 43.751 7.730 -34.588 1.00 133.03 71 ASP D O 1
ATOM 11201 N N . LEU D 1 86 ? 42.708 7.417 -36.558 1.00 127.34 72 LEU D N 1
ATOM 11202 C CA . LEU D 1 86 ? 43.452 6.209 -36.891 1.00 127.04 72 LEU D CA 1
ATOM 11203 C C . LEU D 1 86 ? 44.935 6.507 -37.061 1.00 136.28 72 LEU D C 1
ATOM 11204 O O . LEU D 1 86 ? 45.779 5.873 -36.432 1.00 133.14 72 LEU D O 1
ATOM 11209 N N . ILE D 1 87 ? 45.241 7.491 -37.903 1.00 145.48 73 ILE D N 1
ATOM 11210 C CA . ILE D 1 87 ? 46.620 7.851 -38.223 1.00 149.78 73 ILE D CA 1
ATOM 11211 C C . ILE D 1 87 ? 47.396 8.336 -37.000 1.00 154.17 73 ILE D C 1
ATOM 11212 O O . ILE D 1 87 ? 48.625 8.430 -37.035 1.00 157.66 73 ILE D O 1
ATOM 11217 N N . ARG D 1 88 ? 46.666 8.641 -35.929 1.00 123.41 74 ARG D N 1
ATOM 11218 C CA . ARG D 1 88 ? 47.230 9.211 -34.706 1.00 121.30 74 ARG D CA 1
ATOM 11219 C C . ARG D 1 88 ? 47.865 10.570 -34.979 1.00 154.54 74 ARG D C 1
ATOM 11220 O O . ARG D 1 88 ? 48.792 10.983 -34.286 1.00 173.50 74 ARG D O 1
ATOM 11228 N N . ALA D 1 89 ? 47.367 11.257 -36.002 1.00 149.39 75 ALA D N 1
ATOM 11229 C CA . ALA D 1 89 ? 47.891 12.566 -36.367 1.00 156.03 75 ALA D CA 1
ATOM 11230 C C . ALA D 1 89 ? 47.110 13.678 -35.679 1.00 168.06 75 ALA D C 1
ATOM 11231 O O . ALA D 1 89 ? 47.500 14.846 -35.726 1.00 174.14 75 ALA D O 1
ATOM 11233 N N . VAL D 1 90 ? 46.007 13.307 -35.036 1.00 164.88 76 VAL D N 1
ATOM 11234 C CA . VAL D 1 90 ? 45.127 14.285 -34.408 1.00 160.98 76 VAL D CA 1
ATOM 11235 C C . VAL D 1 90 ? 44.836 13.961 -32.950 1.00 175.52 76 VAL D C 1
ATOM 11236 O O . VAL D 1 90 ? 45.102 12.857 -32.470 1.00 212.68 76 VAL D O 1
ATOM 11240 N N . VAL D 1 91 ? 44.282 14.957 -32.269 1.00 164.93 77 VAL D N 1
ATOM 11241 C CA . VAL D 1 91 ? 43.766 14.835 -30.917 1.00 177.11 77 VAL D CA 1
ATOM 11242 C C . VAL D 1 91 ? 43.201 16.213 -30.598 1.00 172.80 77 VAL D C 1
ATOM 11243 O O . VAL D 1 91 ? 43.601 17.205 -31.209 1.00 171.35 77 VAL D O 1
ATOM 11247 N N . SER D 1 92 ? 42.279 16.284 -29.647 1.00 161.85 78 SER D N 1
ATOM 11248 C CA . SER D 1 92 ? 41.719 17.560 -29.241 1.00 173.69 78 SER D CA 1
ATOM 11249 C C . SER D 1 92 ? 42.392 17.949 -27.942 1.00 188.38 78 SER D C 1
ATOM 11250 O O . SER D 1 92 ? 42.214 17.283 -26.922 1.00 198.02 78 SER D O 1
ATOM 11253 N N . ALA D 1 93 ? 43.183 19.015 -27.992 1.00 187.81 79 ALA D N 1
ATOM 11254 C CA . ALA D 1 93 ? 43.942 19.467 -26.835 1.00 183.84 79 ALA D CA 1
ATOM 11255 C C . ALA D 1 93 ? 43.030 19.735 -25.648 1.00 175.48 79 ALA D C 1
ATOM 11256 O O . ALA D 1 93 ? 41.924 20.252 -25.803 1.00 188.20 79 ALA D O 1
ATOM 11258 N N . ALA D 1 94 ? 43.503 19.373 -24.461 1.00 145.76 80 ALA D N 1
ATOM 11259 C CA . ALA D 1 94 ? 42.730 19.557 -23.243 1.00 133.68 80 ALA D CA 1
ATOM 11260 C C . ALA D 1 94 ? 42.597 21.038 -22.897 1.00 145.30 80 ALA D C 1
ATOM 11261 O O . ALA D 1 94 ? 41.825 21.413 -22.015 1.00 146.00 80 ALA D O 1
ATOM 11263 N N . ASP D 1 95 ? 43.344 21.877 -23.609 1.00 148.96 81 ASP D N 1
ATOM 11264 C CA . ASP D 1 95 ? 43.273 23.324 -23.434 1.00 152.59 81 ASP D CA 1
ATOM 11265 C C . ASP D 1 95 ? 41.900 23.889 -23.794 1.00 172.90 81 ASP D C 1
ATOM 11266 O O . ASP D 1 95 ? 41.592 25.037 -23.474 1.00 201.86 81 ASP D O 1
ATOM 11271 N N . ILE D 1 96 ? 41.080 23.085 -24.463 1.00 166.78 82 ILE D N 1
ATOM 11272 C CA . ILE D 1 96 ? 39.747 23.521 -24.862 1.00 175.08 82 ILE D CA 1
ATOM 11273 C C . ILE D 1 96 ? 38.713 23.243 -23.774 1.00 178.49 82 ILE D C 1
ATOM 11274 O O . ILE D 1 96 ? 37.552 23.631 -23.900 1.00 187.10 82 ILE D O 1
ATOM 11279 N N . ILE D 1 97 ? 39.136 22.575 -22.704 1.00 165.41 83 ILE D N 1
ATOM 11280 C CA . ILE D 1 97 ? 38.221 22.239 -21.617 1.00 160.35 83 ILE D CA 1
ATOM 11281 C C . ILE D 1 97 ? 38.737 22.704 -20.251 1.00 149.29 83 ILE D C 1
ATOM 11282 O O . ILE D 1 97 ? 39.945 22.821 -20.034 1.00 144.31 83 ILE D O 1
ATOM 11287 N N . ASP D 1 98 ? 37.807 22.986 -19.344 1.00 141.67 84 ASP D N 1
ATOM 11288 C CA . ASP D 1 98 ? 38.140 23.435 -17.996 1.00 137.25 84 ASP D CA 1
ATOM 11289 C C . ASP D 1 98 ? 37.774 22.364 -16.977 1.00 139.47 84 ASP D C 1
ATOM 11290 O O . ASP D 1 98 ? 38.633 21.848 -16.265 1.00 166.12 84 ASP D O 1
ATOM 11295 N N . LEU D 1 99 ? 36.483 22.059 -16.897 1.00 141.70 85 LEU D N 1
ATOM 11296 C CA . LEU D 1 99 ? 35.987 20.975 -16.059 1.00 150.46 85 LEU D CA 1
ATOM 11297 C C . LEU D 1 99 ? 35.472 19.846 -16.944 1.00 140.86 85 LEU D C 1
ATOM 11298 O O . LEU D 1 99 ? 34.860 20.096 -17.982 1.00 130.52 85 LEU D O 1
ATOM 11303 N N . ALA D 1 100 ? 35.725 18.606 -16.539 1.00 139.13 86 ALA D N 1
ATOM 11304 C CA . ALA D 1 100 ? 35.283 17.455 -17.316 1.00 142.30 86 ALA D CA 1
ATOM 11305 C C . ALA D 1 100 ? 34.405 16.512 -16.501 1.00 139.36 86 ALA D C 1
ATOM 11306 O O . ALA D 1 100 ? 34.635 16.306 -15.309 1.00 136.73 86 ALA D O 1
ATOM 11308 N N . LEU D 1 101 ? 33.395 15.946 -17.152 1.00 141.25 87 LEU D N 1
ATOM 11309 C CA . LEU D 1 101 ? 32.539 14.953 -16.519 1.00 117.26 87 LEU D CA 1
ATOM 11310 C C . LEU D 1 101 ? 32.869 13.563 -17.046 1.00 130.07 87 LEU D C 1
ATOM 11311 O O . LEU D 1 101 ? 33.063 13.374 -18.246 1.00 136.05 87 LEU D O 1
ATOM 11316 N N . ILE D 1 102 ? 32.936 12.594 -16.142 1.00 142.19 88 ILE D N 1
ATOM 11317 C CA . ILE D 1 102 ? 33.147 11.208 -16.529 1.00 126.99 88 ILE D CA 1
ATOM 11318 C C . ILE D 1 102 ? 31.938 10.398 -16.088 1.00 130.73 88 ILE D C 1
ATOM 11319 O O . ILE D 1 102 ? 31.722 10.202 -14.893 1.00 136.45 88 ILE D O 1
ATOM 11324 N N . VAL D 1 103 ? 31.149 9.922 -17.046 1.00 126.16 89 VAL D N 1
ATOM 11325 C CA . VAL D 1 103 ? 29.942 9.177 -16.702 1.00 135.64 89 VAL D CA 1
ATOM 11326 C C . VAL D 1 103 ? 30.079 7.685 -16.988 1.00 133.44 89 VAL D C 1
ATOM 11327 O O . VAL D 1 103 ? 30.682 7.271 -17.981 1.00 140.31 89 VAL D O 1
ATOM 11331 N N . VAL D 1 104 ? 29.541 6.886 -16.075 1.00 135.41 90 VAL D N 1
ATOM 11332 C CA . VAL D 1 104 ? 29.707 5.442 -16.114 1.00 138.04 90 VAL D CA 1
ATOM 11333 C C . VAL D 1 104 ? 28.452 4.736 -15.602 1.00 131.70 90 VAL D C 1
ATOM 11334 O O . VAL D 1 104 ? 27.874 5.140 -14.593 1.00 122.45 90 VAL D O 1
ATOM 11338 N N . ASP D 1 105 ? 28.029 3.688 -16.304 1.00 124.51 91 ASP D N 1
ATOM 11339 C CA . ASP D 1 105 ? 26.868 2.909 -15.887 1.00 140.77 91 ASP D CA 1
ATOM 11340 C C . ASP D 1 105 ? 27.151 2.216 -14.557 1.00 153.00 91 ASP D C 1
ATOM 11341 O O . ASP D 1 105 ? 28.229 1.656 -14.357 1.00 168.50 91 ASP D O 1
ATOM 11346 N N . ALA D 1 106 ? 26.176 2.260 -13.654 1.00 140.39 92 ALA D N 1
ATOM 11347 C CA . ALA D 1 106 ? 26.311 1.650 -12.336 1.00 125.77 92 ALA D CA 1
ATOM 11348 C C . ALA D 1 106 ? 26.570 0.153 -12.435 1.00 129.35 92 ALA D C 1
ATOM 11349 O O . ALA D 1 106 ? 27.484 -0.373 -11.799 1.00 153.55 92 ALA D O 1
ATOM 11351 N N . LYS D 1 107 ? 25.762 -0.528 -13.240 1.00 126.66 93 LYS D N 1
ATOM 11352 C CA . LYS D 1 107 ? 25.891 -1.969 -13.411 1.00 123.81 93 LYS D CA 1
ATOM 11353 C C . LYS D 1 107 ? 27.147 -2.346 -14.189 1.00 128.90 93 LYS D C 1
ATOM 11354 O O . LYS D 1 107 ? 27.927 -3.193 -13.753 1.00 137.24 93 LYS D O 1
ATOM 11360 N N . GLU D 1 108 ? 27.339 -1.711 -15.341 1.00 138.93 94 GLU D N 1
ATOM 11361 C CA . GLU D 1 108 ? 28.451 -2.050 -16.224 1.00 132.41 94 GLU D CA 1
ATOM 11362 C C . GLU D 1 108 ? 29.816 -1.623 -15.692 1.00 132.15 94 GLU D C 1
ATOM 11363 O O . GLU D 1 108 ? 30.777 -2.389 -15.745 1.00 152.87 94 GLU D O 1
ATOM 11369 N N . GLY D 1 109 ? 29.903 -0.400 -15.183 1.00 126.91 95 GLY D N 1
ATOM 11370 C CA . GLY D 1 109 ? 31.178 0.133 -14.742 1.00 134.58 95 GLY D CA 1
ATOM 11371 C C . GLY D 1 109 ? 31.901 0.804 -15.893 1.00 126.95 95 GLY D C 1
ATOM 11372 O O . GLY D 1 109 ? 31.378 0.857 -17.006 1.00 127.64 95 GLY D O 1
ATOM 11373 N N . PRO D 1 110 ? 33.112 1.320 -15.632 1.00 128.06 96 PRO D N 1
ATOM 11374 C CA . PRO D 1 110 ? 33.866 2.070 -16.641 1.00 109.64 96 PRO D CA 1
ATOM 11375 C C . PRO D 1 110 ? 34.273 1.170 -17.793 1.00 114.14 96 PRO D C 1
ATOM 11376 O O . PRO D 1 110 ? 34.419 -0.036 -17.601 1.00 135.71 96 PRO D O 1
ATOM 11380 N N . LYS D 1 111 ? 34.452 1.745 -18.975 1.00 105.69 97 LYS D N 1
ATOM 11381 C CA . LYS D 1 111 ? 34.993 0.983 -20.088 1.00 108.19 97 LYS D CA 1
ATOM 11382 C C . LYS D 1 111 ? 36.506 1.156 -20.145 1.00 120.89 97 LYS D C 1
ATOM 11383 O O . LYS D 1 111 ? 37.085 1.895 -19.347 1.00 133.09 97 LYS D O 1
ATOM 11389 N N . THR D 1 112 ? 37.137 0.471 -21.091 1.00 123.99 98 THR D N 1
ATOM 11390 C CA . THR D 1 112 ? 38.592 0.430 -21.192 1.00 123.70 98 THR D CA 1
ATOM 11391 C C . THR D 1 112 ? 39.217 1.811 -21.408 1.00 126.63 98 THR D C 1
ATOM 11392 O O . THR D 1 112 ? 40.240 2.145 -20.807 1.00 110.74 98 THR D O 1
ATOM 11396 N N . GLN D 1 113 ? 38.578 2.614 -22.251 1.00 138.29 99 GLN D N 1
ATOM 11397 C CA . GLN D 1 113 ? 39.106 3.913 -22.661 1.00 129.99 99 GLN D CA 1
ATOM 11398 C C . GLN D 1 113 ? 39.023 4.986 -21.572 1.00 130.85 99 GLN D C 1
ATOM 11399 O O . GLN D 1 113 ? 39.769 5.973 -21.595 1.00 155.77 99 GLN D O 1
ATOM 11405 N N . THR D 1 114 ? 38.119 4.777 -20.620 1.00 116.97 100 THR D N 1
ATOM 11406 C CA . THR D 1 114 ? 37.839 5.759 -19.575 1.00 132.92 100 THR D CA 1
ATOM 11407 C C . THR D 1 114 ? 39.075 6.164 -18.764 1.00 125.41 100 THR D C 1
ATOM 11408 O O . THR D 1 114 ? 39.362 7.355 -18.613 1.00 134.50 100 THR D O 1
ATOM 11412 N N . GLY D 1 115 ? 39.800 5.176 -18.246 1.00 129.43 101 GLY D N 1
ATOM 11413 C CA . GLY D 1 115 ? 41.025 5.436 -17.509 1.00 131.12 101 GLY D CA 1
ATOM 11414 C C . GLY D 1 115 ? 42.047 6.177 -18.348 1.00 128.75 101 GLY D C 1
ATOM 11415 O O . GLY D 1 115 ? 42.664 7.144 -17.885 1.00 130.01 101 GLY D O 1
ATOM 11416 N N . GLU D 1 116 ? 42.217 5.718 -19.586 1.00 138.43 102 GLU D N 1
ATOM 11417 C CA . GLU D 1 116 ? 43.099 6.361 -20.554 1.00 140.60 102 GLU D CA 1
ATOM 11418 C C . GLU D 1 116 ? 42.784 7.847 -20.685 1.00 148.80 102 GLU D C 1
ATOM 11419 O O . GLU D 1 116 ? 43.692 8.670 -20.778 1.00 158.99 102 GLU D O 1
ATOM 11425 N N . HIS D 1 117 ? 41.496 8.186 -20.683 1.00 143.70 103 HIS D N 1
ATOM 11426 C CA . HIS D 1 117 ? 41.073 9.586 -20.734 1.00 117.13 103 HIS D CA 1
ATOM 11427 C C . HIS D 1 117 ? 41.438 10.342 -19.457 1.00 119.49 103 HIS D C 1
ATOM 11428 O O . HIS D 1 117 ? 42.062 11.417 -19.498 1.00 132.88 103 HIS D O 1
ATOM 11435 N N . MET D 1 118 ? 41.040 9.766 -18.325 1.00 126.95 104 MET D N 1
ATOM 11436 C CA . MET D 1 118 ? 41.223 10.406 -17.025 1.00 136.40 104 MET D CA 1
ATOM 11437 C C . MET D 1 118 ? 42.686 10.725 -16.749 1.00 138.17 104 MET D C 1
ATOM 11438 O O . MET D 1 118 ? 42.996 11.717 -16.088 1.00 135.12 104 MET D O 1
ATOM 11443 N N . LEU D 1 119 ? 43.581 9.885 -17.263 1.00 140.28 105 LEU D N 1
ATOM 11444 C CA . LEU D 1 119 ? 45.010 10.163 -17.154 1.00 151.76 105 LEU D CA 1
ATOM 11445 C C . LEU D 1 119 ? 45.393 11.422 -17.927 1.00 153.48 105 LEU D C 1
ATOM 11446 O O . LEU D 1 119 ? 46.142 12.257 -17.424 1.00 151.91 105 LEU D O 1
ATOM 11451 N N . ILE D 1 120 ? 44.874 11.557 -19.144 1.00 149.55 106 ILE D N 1
ATOM 11452 C CA . ILE D 1 120 ? 45.163 12.732 -19.959 1.00 137.34 106 ILE D CA 1
ATOM 11453 C C . ILE D 1 120 ? 44.666 14.002 -19.281 1.00 136.80 106 ILE D C 1
ATOM 11454 O O . ILE D 1 120 ? 45.355 15.024 -19.281 1.00 125.56 106 ILE D O 1
ATOM 11459 N N . LEU D 1 121 ? 43.472 13.938 -18.699 1.00 137.10 107 LEU D N 1
ATOM 11460 C CA . LEU D 1 121 ? 42.937 15.097 -17.986 1.00 145.45 107 LEU D CA 1
ATOM 11461 C C . LEU D 1 121 ? 43.748 15.402 -16.727 1.00 153.14 107 LEU D C 1
ATOM 11462 O O . LEU D 1 121 ? 43.930 16.563 -16.358 1.00 142.95 107 LEU D O 1
ATOM 11467 N N . ASP D 1 122 ? 44.233 14.348 -16.077 1.00 157.36 108 ASP D N 1
ATOM 11468 C CA . ASP D 1 122 ? 45.117 14.481 -14.924 1.00 160.76 108 ASP D CA 1
ATOM 11469 C C . ASP D 1 122 ? 46.409 15.181 -15.327 1.00 154.39 108 ASP D C 1
ATOM 11470 O O . ASP D 1 122 ? 47.002 15.926 -14.547 1.00 163.49 108 ASP D O 1
ATOM 11475 N N . HIS D 1 123 ? 46.828 14.937 -16.562 1.00 138.57 109 HIS D N 1
ATOM 11476 C CA . HIS D 1 123 ? 48.107 15.416 -17.069 1.00 140.71 109 HIS D CA 1
ATOM 11477 C C . HIS D 1 123 ? 48.097 16.878 -17.507 1.00 152.47 109 HIS D C 1
ATOM 11478 O O . HIS D 1 123 ? 49.125 17.555 -17.462 1.00 154.24 109 HIS D O 1
ATOM 11485 N N . PHE D 1 124 ? 46.936 17.356 -17.938 1.00 164.24 110 PHE D N 1
ATOM 11486 C CA . PHE D 1 124 ? 46.772 18.762 -18.284 1.00 165.30 110 PHE D CA 1
ATOM 11487 C C . PHE D 1 124 ? 46.269 19.567 -17.089 1.00 167.12 110 PHE D C 1
ATOM 11488 O O . PHE D 1 124 ? 45.923 20.742 -17.220 1.00 160.11 110 PHE D O 1
ATOM 11496 N N . ASN D 1 125 ? 46.219 18.906 -15.933 1.00 158.96 111 ASN D N 1
ATOM 11497 C CA . ASN D 1 125 ? 45.796 19.521 -14.676 1.00 156.27 111 ASN D CA 1
ATOM 11498 C C . ASN D 1 125 ? 44.350 20.003 -14.725 1.00 150.30 111 ASN D C 1
ATOM 11499 O O . ASN D 1 125 ? 44.046 21.145 -14.382 1.00 148.86 111 ASN D O 1
ATOM 11504 N N . ILE D 1 126 ? 43.466 19.113 -15.162 1.00 138.49 112 ILE D N 1
ATOM 11505 C CA . ILE D 1 126 ? 42.059 19.439 -15.358 1.00 136.22 112 ILE D CA 1
ATOM 11506 C C . ILE D 1 126 ? 41.133 18.716 -14.381 1.00 133.79 112 ILE D C 1
ATOM 11507 O O . ILE D 1 126 ? 41.099 17.485 -14.345 1.00 139.13 112 ILE D O 1
ATOM 11512 N N . PRO D 1 127 ? 40.384 19.490 -13.579 1.00 129.82 113 PRO D N 1
ATOM 11513 C CA . PRO D 1 127 ? 39.424 18.983 -12.590 1.00 135.88 113 PRO D CA 1
ATOM 11514 C C . PRO D 1 127 ? 38.352 18.103 -13.226 1.00 133.63 113 PRO D C 1
ATOM 11515 O O . PRO D 1 127 ? 37.805 18.462 -14.269 1.00 152.88 113 PRO D O 1
ATOM 11519 N N . ILE D 1 128 ? 38.057 16.965 -12.603 1.00 132.62 114 ILE D N 1
ATOM 11520 C CA . ILE D 1 128 ? 37.048 16.051 -13.131 1.00 141.84 114 ILE D CA 1
ATOM 11521 C C . ILE D 1 128 ? 36.001 15.681 -12.087 1.00 137.92 114 ILE D C 1
ATOM 11522 O O . ILE D 1 128 ? 36.199 15.877 -10.887 1.00 138.27 114 ILE D O 1
ATOM 11527 N N . ILE D 1 129 ? 34.878 15.151 -12.563 1.00 131.55 115 ILE D N 1
ATOM 11528 C CA . ILE D 1 129 ? 33.843 14.600 -11.699 1.00 130.99 115 ILE D CA 1
ATOM 11529 C C . ILE D 1 129 ? 33.353 13.282 -12.284 1.00 140.02 115 ILE D C 1
ATOM 11530 O O . ILE D 1 129 ? 32.947 13.229 -13.444 1.00 154.97 115 ILE D O 1
ATOM 11535 N N . VAL D 1 130 ? 33.393 12.219 -11.488 1.00 127.24 116 VAL D N 1
ATOM 11536 C CA . VAL D 1 130 ? 32.868 10.936 -11.939 1.00 120.52 116 VAL D CA 1
ATOM 11537 C C . VAL D 1 130 ? 31.385 10.800 -11.609 1.00 116.08 116 VAL D C 1
ATOM 11538 O O . VAL D 1 130 ? 30.987 10.841 -10.443 1.00 119.36 116 VAL D O 1
ATOM 11542 N N . VAL D 1 131 ? 30.572 10.641 -12.646 1.00 116.61 117 VAL D N 1
ATOM 11543 C CA . VAL D 1 131 ? 29.138 10.471 -12.470 1.00 118.88 117 VAL D CA 1
ATOM 11544 C C . VAL D 1 131 ? 28.740 9.029 -12.765 1.00 132.61 117 VAL D C 1
ATOM 11545 O O . VAL D 1 131 ? 29.140 8.458 -13.775 1.00 148.06 117 VAL D O 1
ATOM 11549 N N . ILE D 1 132 ? 27.958 8.442 -11.870 1.00 119.45 118 ILE D N 1
ATOM 11550 C CA . ILE D 1 132 ? 27.494 7.074 -12.036 1.00 128.38 118 ILE D CA 1
ATOM 11551 C C . ILE D 1 132 ? 26.018 7.065 -12.422 1.00 141.28 118 ILE D C 1
ATOM 11552 O O . ILE D 1 132 ? 25.166 7.552 -11.680 1.00 132.82 118 ILE D O 1
ATOM 11557 N N . THR D 1 133 ? 25.728 6.496 -13.587 1.00 164.44 119 THR D N 1
ATOM 11558 C CA . THR D 1 133 ? 24.418 6.628 -14.219 1.00 174.98 119 THR D CA 1
ATOM 11559 C C . THR D 1 133 ? 23.583 5.356 -14.099 1.00 183.01 119 THR D C 1
ATOM 11560 O O . THR D 1 133 ? 24.127 4.255 -14.003 1.00 192.32 119 THR D O 1
ATOM 11564 N N . LYS D 1 134 ? 22.262 5.530 -14.084 1.00 188.93 120 LYS D N 1
ATOM 11565 C CA . LYS D 1 134 ? 21.305 4.432 -13.959 1.00 182.64 120 LYS D CA 1
ATOM 11566 C C . LYS D 1 134 ? 21.495 3.694 -12.638 1.00 164.32 120 LYS D C 1
ATOM 11567 O O . LYS D 1 134 ? 21.851 2.516 -12.612 1.00 188.69 120 LYS D O 1
ATOM 11573 N N . SER D 1 135 ? 21.255 4.406 -11.541 1.00 152.49 121 SER D N 1
ATOM 11574 C CA . SER D 1 135 ? 21.375 3.838 -10.205 1.00 171.71 121 SER D CA 1
ATOM 11575 C C . SER D 1 135 ? 20.019 3.380 -9.677 1.00 207.02 121 SER D C 1
ATOM 11576 O O . SER D 1 135 ? 19.926 2.808 -8.591 1.00 213.55 121 SER D O 1
ATOM 11579 N N . ASP D 1 136 ? 18.971 3.639 -10.452 1.00 225.45 122 ASP D N 1
ATOM 11580 C CA . ASP D 1 136 ? 17.606 3.339 -10.029 1.00 231.39 122 ASP D CA 1
ATOM 11581 C C . ASP D 1 136 ? 17.273 1.848 -10.024 1.00 226.86 122 ASP D C 1
ATOM 11582 O O . ASP D 1 136 ? 16.827 1.310 -9.011 1.00 231.16 122 ASP D O 1
ATOM 11587 N N . ASN D 1 137 ? 17.491 1.185 -11.155 1.00 208.66 123 ASN D N 1
ATOM 11588 C CA . ASN D 1 137 ? 17.137 -0.224 -11.288 1.00 194.72 123 ASN D CA 1
ATOM 11589 C C . ASN D 1 137 ? 18.288 -1.164 -10.951 1.00 186.97 123 ASN D C 1
ATOM 11590 O O . ASN D 1 137 ? 18.116 -2.383 -10.919 1.00 181.59 123 ASN D O 1
ATOM 11595 N N . ALA D 1 138 ? 19.461 -0.594 -10.699 1.00 178.27 124 ALA D N 1
ATOM 11596 C CA . ALA D 1 138 ? 20.625 -1.394 -10.342 1.00 160.81 124 ALA D CA 1
ATOM 11597 C C . ALA D 1 138 ? 20.597 -1.728 -8.857 1.00 166.64 124 ALA D C 1
ATOM 11598 O O . ALA D 1 138 ? 19.704 -1.292 -8.131 1.00 150.25 124 ALA D O 1
ATOM 11600 N N . GLY D 1 139 ? 21.583 -2.496 -8.409 1.00 184.81 125 GLY D N 1
ATOM 11601 C CA . GLY D 1 139 ? 21.677 -2.867 -7.010 1.00 182.67 125 GLY D CA 1
ATOM 11602 C C . GLY D 1 139 ? 22.462 -1.845 -6.215 1.00 174.61 125 GLY D C 1
ATOM 11603 O O . GLY D 1 139 ? 23.005 -0.895 -6.774 1.00 179.20 125 GLY D O 1
ATOM 11604 N N . THR D 1 140 ? 22.508 -2.030 -4.902 1.00 170.18 126 THR D N 1
ATOM 11605 C CA . THR D 1 140 ? 23.314 -1.174 -4.043 1.00 159.24 126 THR D CA 1
ATOM 11606 C C . THR D 1 140 ? 24.781 -1.579 -4.154 1.00 156.77 126 THR D C 1
ATOM 11607 O O . THR D 1 140 ? 25.674 -0.739 -4.339 1.00 158.09 126 THR D O 1
ATOM 11611 N N . GLU D 1 141 ? 25.017 -2.883 -4.056 1.00 151.29 127 GLU D N 1
ATOM 11612 C CA . GLU D 1 141 ? 26.365 -3.433 -4.099 1.00 153.98 127 GLU D CA 1
ATOM 11613 C C . GLU D 1 141 ? 26.986 -3.293 -5.481 1.00 151.68 127 GLU D C 1
ATOM 11614 O O . GLU D 1 141 ? 28.209 -3.276 -5.619 1.00 170.46 127 GLU D O 1
ATOM 11620 N N . GLU D 1 142 ? 26.139 -3.205 -6.502 1.00 119.75 128 GLU D N 1
ATOM 11621 C CA . GLU D 1 142 ? 26.604 -2.980 -7.864 1.00 127.42 128 GLU D CA 1
ATOM 11622 C C . GLU D 1 142 ? 27.266 -1.607 -7.936 1.00 123.80 128 GLU D C 1
ATOM 11623 O O . GLU D 1 142 ? 28.395 -1.462 -8.429 1.00 142.99 128 GLU D O 1
ATOM 11629 N N . ILE D 1 143 ? 26.555 -0.606 -7.421 1.00 119.14 129 ILE D N 1
ATOM 11630 C CA . ILE D 1 143 ? 27.057 0.760 -7.352 1.00 118.81 129 ILE D CA 1
ATOM 11631 C C . ILE D 1 143 ? 28.317 0.828 -6.501 1.00 136.14 129 ILE D C 1
ATOM 11632 O O . ILE D 1 143 ? 29.265 1.526 -6.851 1.00 146.93 129 ILE D O 1
ATOM 11637 N N . LYS D 1 144 ? 28.329 0.100 -5.387 1.00 126.96 130 LYS D N 1
ATOM 11638 C CA . LYS D 1 144 ? 29.514 0.084 -4.529 1.00 126.20 130 LYS D CA 1
ATOM 11639 C C . LYS D 1 144 ? 30.732 -0.487 -5.254 1.00 139.79 130 LYS D C 1
ATOM 11640 O O . LYS D 1 144 ? 31.847 0.026 -5.119 1.00 145.78 130 LYS D O 1
ATOM 11646 N N . ARG D 1 145 ? 30.507 -1.541 -6.034 1.00 133.76 131 ARG D N 1
ATOM 11647 C CA . ARG D 1 145 ? 31.573 -2.155 -6.819 1.00 116.98 131 ARG D CA 1
ATOM 11648 C C . ARG D 1 145 ? 32.127 -1.187 -7.854 1.00 116.57 131 ARG D C 1
ATOM 11649 O O . ARG D 1 145 ? 33.342 -0.996 -7.950 1.00 119.34 131 ARG D O 1
ATOM 11657 N N . THR D 1 146 ? 31.227 -0.582 -8.626 1.00 144.78 132 THR D N 1
ATOM 11658 C CA . THR D 1 146 ? 31.623 0.377 -9.657 1.00 145.81 132 THR D CA 1
ATOM 11659 C C . THR D 1 146 ? 32.384 1.561 -9.052 1.00 123.43 132 THR D C 1
ATOM 11660 O O . THR D 1 146 ? 33.410 1.999 -9.586 1.00 108.31 132 THR D O 1
ATOM 11664 N N . GLU D 1 147 ? 31.883 2.060 -7.927 1.00 123.05 133 GLU D N 1
ATOM 11665 C CA . GLU D 1 147 ? 32.518 3.164 -7.218 1.00 134.01 133 GLU D CA 1
ATOM 11666 C C . GLU D 1 147 ? 33.907 2.769 -6.723 1.00 127.89 133 GLU D C 1
ATOM 11667 O O . GLU D 1 147 ? 34.827 3.589 -6.709 1.00 108.66 133 GLU D O 1
ATOM 11673 N N . MET D 1 148 ? 34.056 1.508 -6.325 1.00 125.41 134 MET D N 1
ATOM 11674 C CA . MET D 1 148 ? 35.346 1.011 -5.855 1.00 124.38 134 MET D CA 1
ATOM 11675 C C . MET D 1 148 ? 36.352 0.905 -6.999 1.00 122.88 134 MET D C 1
ATOM 11676 O O . MET D 1 148 ? 37.513 1.299 -6.857 1.00 121.80 134 MET D O 1
ATOM 11681 N N . ILE D 1 149 ? 35.901 0.373 -8.132 1.00 128.80 135 ILE D N 1
ATOM 11682 C CA . ILE D 1 149 ? 36.736 0.308 -9.326 1.00 120.52 135 ILE D CA 1
ATOM 11683 C C . ILE D 1 149 ? 37.189 1.708 -9.726 1.00 116.76 135 ILE D C 1
ATOM 11684 O O . ILE D 1 149 ? 38.352 1.921 -10.084 1.00 131.94 135 ILE D O 1
ATOM 11689 N N . MET D 1 150 ? 36.269 2.665 -9.643 1.00 123.31 136 MET D N 1
ATOM 11690 C CA . MET D 1 150 ? 36.592 4.049 -9.960 1.00 123.53 136 MET D CA 1
ATOM 11691 C C . MET D 1 150 ? 37.630 4.615 -9.000 1.00 127.25 136 MET D C 1
ATOM 11692 O O . MET D 1 150 ? 38.561 5.304 -9.418 1.00 131.53 136 MET D O 1
ATOM 11697 N N . LYS D 1 151 ? 37.461 4.330 -7.712 1.00 127.38 137 LYS D N 1
ATOM 11698 C CA . LYS D 1 151 ? 38.405 4.800 -6.705 1.00 129.54 137 LYS D CA 1
ATOM 11699 C C . LYS D 1 151 ? 39.795 4.234 -6.957 1.00 121.81 137 LYS D C 1
ATOM 11700 O O . LYS D 1 151 ? 40.798 4.925 -6.774 1.00 127.91 137 LYS D O 1
ATOM 11706 N N . SER D 1 152 ? 39.852 2.977 -7.385 1.00 124.66 138 SER D N 1
ATOM 11707 C CA . SER D 1 152 ? 41.126 2.363 -7.738 1.00 135.04 138 SER D CA 1
ATOM 11708 C C . SER D 1 152 ? 41.695 2.986 -9.008 1.00 126.95 138 SER D C 1
ATOM 11709 O O . SER D 1 152 ? 42.909 3.004 -9.209 1.00 116.66 138 SER D O 1
ATOM 11712 N N . ILE D 1 153 ? 40.814 3.498 -9.863 1.00 138.87 139 ILE D N 1
ATOM 11713 C CA . ILE D 1 153 ? 41.246 4.141 -11.102 1.00 123.58 139 ILE D CA 1
ATOM 11714 C C . ILE D 1 153 ? 41.816 5.539 -10.843 1.00 119.77 139 ILE D C 1
ATOM 11715 O O . ILE D 1 153 ? 42.707 5.998 -11.559 1.00 107.98 139 ILE D O 1
ATOM 11720 N N . LEU D 1 154 ? 41.307 6.204 -9.810 1.00 115.02 140 LEU D N 1
ATOM 11721 C CA . LEU D 1 154 ? 41.736 7.559 -9.482 1.00 129.09 140 LEU D CA 1
ATOM 11722 C C . LEU D 1 154 ? 43.065 7.554 -8.737 1.00 131.40 140 LEU D C 1
ATOM 11723 O O . LEU D 1 154 ? 43.845 8.501 -8.826 1.00 143.95 140 LEU D O 1
ATOM 11728 N N . GLN D 1 155 ? 43.317 6.473 -8.009 1.00 127.68 141 GLN D N 1
ATOM 11729 C CA . GLN D 1 155 ? 44.488 6.372 -7.148 1.00 134.27 141 GLN D CA 1
ATOM 11730 C C . GLN D 1 155 ? 45.773 6.189 -7.954 1.00 103.92 141 GLN D C 1
ATOM 11731 O O . GLN D 1 155 ? 46.875 6.365 -7.434 1.00 122.02 141 GLN D O 1
ATOM 11737 N N . SER D 1 156 ? 45.619 5.846 -9.229 1.00 111.49 142 SER D N 1
ATOM 11738 C CA . SER D 1 156 ? 46.755 5.586 -10.109 1.00 139.29 142 SER D CA 1
ATOM 11739 C C . SER D 1 156 ? 47.230 6.847 -10.828 1.00 143.83 142 SER D C 1
ATOM 11740 O O . SER D 1 156 ? 48.105 6.787 -11.694 1.00 17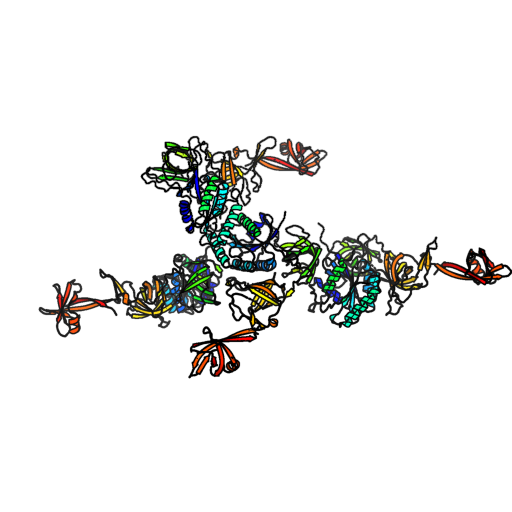0.48 142 SER D O 1
ATOM 11743 N N . THR D 1 157 ? 46.648 7.986 -10.463 1.00 125.77 143 THR D N 1
ATOM 11744 C CA . THR D 1 157 ? 46.968 9.262 -11.096 1.00 146.29 143 THR D CA 1
ATOM 11745 C C . THR D 1 157 ? 47.490 10.244 -10.053 1.00 154.32 143 THR D C 1
ATOM 11746 O O . THR D 1 157 ? 47.345 10.014 -8.856 1.00 176.72 143 THR D O 1
ATOM 11750 N N . HIS D 1 158 ? 48.109 11.330 -10.508 1.00 142.31 144 HIS D N 1
ATOM 11751 C CA . HIS D 1 158 ? 48.719 12.295 -9.595 1.00 155.26 144 HIS D CA 1
ATOM 11752 C C . HIS D 1 158 ? 47.756 13.375 -9.098 1.00 158.81 144 HIS D C 1
ATOM 11753 O O . HIS D 1 158 ? 47.349 13.363 -7.935 1.00 153.57 144 HIS D O 1
ATOM 11760 N N . ASN D 1 159 ? 47.396 14.304 -9.980 1.00 154.61 145 ASN D N 1
ATOM 11761 C CA . ASN D 1 159 ? 46.570 15.448 -9.597 1.00 150.26 145 ASN D CA 1
ATOM 11762 C C . ASN D 1 159 ? 45.163 15.052 -9.163 1.00 134.39 145 ASN D C 1
ATOM 11763 O O . ASN D 1 159 ? 44.595 15.650 -8.249 1.00 134.69 145 ASN D O 1
ATOM 11768 N N . LEU D 1 160 ? 44.605 14.044 -9.824 1.00 128.96 146 LEU D N 1
ATOM 11769 C CA . LEU D 1 160 ? 43.287 13.541 -9.465 1.00 129.22 146 LEU D CA 1
ATOM 11770 C C . LEU D 1 160 ? 43.432 12.363 -8.511 1.00 137.29 146 LEU D C 1
ATOM 11771 O O . LEU D 1 160 ? 43.899 11.293 -8.898 1.00 171.01 146 LEU D O 1
ATOM 11776 N N . LYS D 1 161 ? 43.033 12.569 -7.262 1.00 142.49 147 LYS D N 1
ATOM 11777 C CA . LYS D 1 161 ? 43.116 11.534 -6.241 1.00 156.48 147 LYS D CA 1
ATOM 11778 C C . LYS D 1 161 ? 41.773 11.422 -5.538 1.00 169.67 147 LYS D C 1
ATOM 11779 O O . LYS D 1 161 ? 41.084 10.406 -5.626 1.00 163.63 147 LYS D O 1
ATOM 11785 N N . ASN D 1 162 ? 41.417 12.494 -4.840 1.00 183.17 148 ASN D N 1
ATOM 11786 C CA . ASN D 1 162 ? 40.192 12.562 -4.056 1.00 187.64 148 ASN D CA 1
ATOM 11787 C C . ASN D 1 162 ? 39.019 13.148 -4.837 1.00 171.52 148 ASN D C 1
ATOM 11788 O O . ASN D 1 162 ? 37.954 13.393 -4.268 1.00 171.19 148 ASN D O 1
ATOM 11793 N N . SER D 1 163 ? 39.229 13.387 -6.130 1.00 163.47 149 SER D N 1
ATOM 11794 C CA . SER D 1 163 ? 38.200 13.967 -6.992 1.00 174.37 149 SER D CA 1
ATOM 11795 C C . SER D 1 163 ? 36.883 13.196 -6.891 1.00 163.38 149 SER D C 1
ATOM 11796 O O . SER D 1 163 ? 36.864 11.966 -6.864 1.00 162.06 149 SER D O 1
ATOM 11799 N N . SER D 1 164 ? 35.788 13.944 -6.833 1.00 151.12 150 SER D N 1
ATOM 11800 C CA . SER D 1 164 ? 34.492 13.425 -6.403 1.00 149.52 150 SER D CA 1
ATOM 11801 C C . SER D 1 164 ? 33.784 12.455 -7.353 1.00 136.75 150 SER D C 1
ATOM 11802 O O . SER D 1 164 ? 33.918 12.538 -8.574 1.00 129.63 150 SER D O 1
ATOM 11805 N N . ILE D 1 165 ? 33.022 11.540 -6.757 1.00 128.34 151 ILE D N 1
ATOM 11806 C CA . ILE D 1 165 ? 32.200 10.581 -7.485 1.00 118.71 151 ILE D CA 1
ATOM 11807 C C . ILE D 1 165 ? 30.781 10.607 -6.926 1.00 141.48 151 ILE D C 1
ATOM 11808 O O . ILE D 1 165 ? 30.592 10.471 -5.718 1.00 158.11 151 ILE D O 1
ATOM 11813 N N . ILE D 1 166 ? 29.782 10.778 -7.790 1.00 147.25 152 ILE D N 1
ATOM 11814 C CA . ILE D 1 166 ? 28.395 10.757 -7.328 1.00 154.25 152 ILE D CA 1
ATOM 11815 C C . ILE D 1 166 ? 27.546 9.767 -8.122 1.00 145.91 152 ILE D C 1
ATOM 11816 O O . ILE D 1 166 ? 27.630 9.722 -9.343 1.00 128.40 152 ILE D O 1
ATOM 11821 N N . PRO D 1 167 ? 26.705 8.985 -7.423 1.00 160.12 153 PRO D N 1
ATOM 11822 C CA . PRO D 1 167 ? 25.648 8.168 -8.034 1.00 162.73 153 PRO D CA 1
ATOM 11823 C C . PRO D 1 167 ? 24.442 9.017 -8.434 1.00 161.08 153 PRO D C 1
ATOM 11824 O O . PRO D 1 167 ? 24.075 9.928 -7.692 1.00 154.99 153 PRO D O 1
ATOM 11828 N N . ILE D 1 168 ? 23.822 8.712 -9.571 1.00 160.73 154 ILE D N 1
ATOM 11829 C CA . ILE D 1 168 ? 22.720 9.529 -10.076 1.00 144.71 154 ILE D CA 1
ATOM 11830 C C . ILE D 1 168 ? 21.676 8.726 -10.858 1.00 160.45 154 ILE D C 1
ATOM 11831 O O . ILE D 1 168 ? 22.015 7.804 -11.600 1.00 187.76 154 ILE D O 1
ATOM 11836 N N . SER D 1 169 ? 20.405 9.083 -10.678 1.00 159.90 155 SER D N 1
ATOM 11837 C CA . SER D 1 169 ? 19.318 8.497 -11.456 1.00 171.68 155 SER D CA 1
ATOM 11838 C C . SER D 1 169 ? 18.490 9.579 -12.148 1.00 174.58 155 SER D C 1
ATOM 11839 O O . SER D 1 169 ? 18.163 10.601 -11.546 1.00 166.80 155 SER D O 1
ATOM 11842 N N . ALA D 1 170 ? 18.158 9.351 -13.415 1.00 186.10 156 ALA D N 1
ATOM 11843 C CA . ALA D 1 170 ? 17.377 10.311 -14.191 1.00 183.94 156 ALA D CA 1
ATOM 11844 C C . ALA D 1 170 ? 15.883 10.231 -13.891 1.00 197.57 156 ALA D C 1
ATOM 11845 O O . ALA D 1 170 ? 15.214 11.254 -13.741 1.00 189.63 156 ALA D O 1
ATOM 11847 N N . LYS D 1 171 ? 15.367 9.009 -13.808 1.00 208.06 157 LYS D N 1
ATOM 11848 C CA . LYS D 1 171 ? 13.941 8.788 -13.597 1.00 208.61 157 LYS D CA 1
ATOM 11849 C C . LYS D 1 171 ? 13.512 9.239 -12.206 1.00 211.38 157 LYS D C 1
ATOM 11850 O O . LYS D 1 171 ? 12.509 9.936 -12.051 1.00 215.72 157 LYS D O 1
ATOM 11856 N N . THR D 1 172 ? 14.278 8.839 -11.198 1.00 207.72 158 THR D N 1
ATOM 11857 C CA . THR D 1 172 ? 14.013 9.254 -9.827 1.00 207.61 158 THR D CA 1
ATOM 11858 C C . THR D 1 172 ? 14.382 10.719 -9.625 1.00 215.49 158 THR D C 1
ATOM 11859 O O . THR D 1 172 ? 13.589 11.505 -9.107 1.00 224.46 158 THR D O 1
ATOM 11863 N N . GLY D 1 173 ? 15.589 11.081 -10.047 1.00 210.12 159 GLY D N 1
ATOM 11864 C CA . GLY D 1 173 ? 16.101 12.423 -9.839 1.00 196.55 159 GLY D CA 1
ATOM 11865 C C . GLY D 1 173 ? 17.052 12.452 -8.659 1.00 188.78 159 GLY D C 1
ATOM 11866 O O . GLY D 1 173 ? 17.521 13.512 -8.244 1.00 166.59 159 GLY D O 1
ATOM 11867 N N . PHE D 1 174 ? 17.332 11.271 -8.118 1.00 188.47 160 PHE D N 1
ATOM 11868 C CA . PHE D 1 174 ? 18.195 11.133 -6.952 1.00 188.60 160 PHE D CA 1
ATOM 11869 C C . PHE D 1 174 ? 19.634 11.550 -7.246 1.00 176.96 160 PHE D C 1
ATOM 11870 O O . PHE D 1 174 ? 20.255 11.053 -8.185 1.00 185.80 160 PHE D O 1
ATOM 11878 N N . GLY D 1 175 ? 20.154 12.468 -6.437 1.00 169.67 161 GLY D N 1
ATOM 11879 C CA . GLY D 1 175 ? 21.546 12.870 -6.520 1.00 158.17 161 GLY D CA 1
ATOM 11880 C C . GLY D 1 175 ? 21.872 13.904 -7.580 1.00 159.78 161 GLY D C 1
ATOM 11881 O O . GLY D 1 175 ? 23.033 14.273 -7.749 1.00 153.92 161 GLY D O 1
ATOM 11882 N N . VAL D 1 176 ? 20.856 14.377 -8.293 1.00 171.18 162 VAL D N 1
ATOM 11883 C CA . VAL D 1 176 ? 21.061 15.363 -9.353 1.00 175.42 162 VAL D CA 1
ATOM 11884 C C . VAL D 1 176 ? 21.434 16.734 -8.777 1.00 171.48 162 VAL D C 1
ATOM 11885 O O . VAL D 1 176 ? 22.300 17.439 -9.318 1.00 159.97 162 VAL D O 1
ATOM 11889 N N . ASP D 1 177 ? 20.791 17.092 -7.667 1.00 176.83 163 ASP D N 1
ATOM 11890 C CA . ASP D 1 177 ? 21.047 18.356 -6.988 1.00 184.30 163 ASP D CA 1
ATOM 11891 C C . ASP D 1 177 ? 22.493 18.418 -6.509 1.00 170.06 163 ASP D C 1
ATOM 11892 O O . ASP D 1 177 ? 23.185 19.422 -6.705 1.00 147.05 163 ASP D O 1
ATOM 11897 N N . GLU D 1 178 ? 22.941 17.329 -5.893 1.00 168.98 164 GLU D N 1
ATOM 11898 C CA . GLU D 1 178 ? 24.293 17.234 -5.364 1.00 179.35 164 GLU D CA 1
ATOM 11899 C C . GLU D 1 178 ? 25.317 17.390 -6.484 1.00 180.24 164 GLU D C 1
ATOM 11900 O O . GLU D 1 178 ? 26.370 18.000 -6.291 1.00 170.13 164 GLU D O 1
ATOM 11906 N N . LEU D 1 179 ? 24.996 16.849 -7.658 1.00 188.22 165 LEU D N 1
ATOM 11907 C CA . LEU D 1 179 ? 25.854 17.022 -8.826 1.00 181.73 165 LEU D CA 1
ATOM 11908 C C . LEU D 1 179 ? 25.913 18.478 -9.250 1.00 173.06 165 LEU D C 1
ATOM 11909 O O . LEU D 1 179 ? 26.986 18.987 -9.549 1.00 165.21 165 LEU D O 1
ATOM 11914 N N . LYS D 1 180 ? 24.759 19.140 -9.281 1.00 157.88 166 LYS D N 1
ATOM 11915 C CA . LYS D 1 180 ? 24.717 20.564 -9.615 1.00 152.19 166 LYS D CA 1
ATOM 11916 C C . LYS D 1 180 ? 25.640 21.365 -8.696 1.00 171.98 166 LYS D C 1
ATOM 11917 O O . LYS D 1 180 ? 26.559 22.073 -9.154 1.00 168.66 166 LYS D O 1
ATOM 11923 N N . ASN D 1 181 ? 25.398 21.226 -7.395 1.00 188.28 167 ASN D N 1
ATOM 11924 C CA . ASN D 1 181 ? 26.181 21.925 -6.385 1.00 181.65 167 ASN D CA 1
ATOM 11925 C C . ASN D 1 181 ? 27.668 21.593 -6.460 1.00 160.61 167 ASN D C 1
ATOM 11926 O O . ASN D 1 181 ? 28.512 22.439 -6.167 1.00 151.67 167 ASN D O 1
ATOM 11931 N N . LEU D 1 182 ? 27.981 20.361 -6.854 1.00 155.96 168 LEU D N 1
ATOM 11932 C CA . LEU D 1 182 ? 29.369 19.922 -6.966 1.00 152.76 168 LEU D CA 1
ATOM 11933 C C . LEU D 1 182 ? 30.056 20.484 -8.207 1.00 154.08 168 LEU D C 1
ATOM 11934 O O . LEU D 1 182 ? 31.244 20.786 -8.178 1.00 150.44 168 LEU D O 1
ATOM 11939 N N . ILE D 1 183 ? 29.312 20.607 -9.299 1.00 161.36 169 ILE D N 1
ATOM 11940 C CA . ILE D 1 183 ? 29.847 21.207 -10.512 1.00 167.11 169 ILE D CA 1
ATOM 11941 C C . ILE D 1 183 ? 30.197 22.657 -10.222 1.00 160.44 169 ILE D C 1
ATOM 11942 O O . ILE D 1 183 ? 31.307 23.121 -10.532 1.00 158.75 169 ILE D O 1
ATOM 11947 N N . ILE D 1 184 ? 29.253 23.365 -9.601 1.00 147.70 170 ILE D N 1
ATOM 11948 C CA . ILE D 1 184 ? 29.496 24.758 -9.233 1.00 149.57 170 ILE D CA 1
ATOM 11949 C C . ILE D 1 184 ? 30.671 24.874 -8.262 1.00 151.28 170 ILE D C 1
ATOM 11950 O O . ILE D 1 184 ? 31.509 25.764 -8.400 1.00 152.93 170 ILE D O 1
ATOM 11955 N N . THR D 1 185 ? 30.733 23.964 -7.292 1.00 146.24 171 THR D N 1
ATOM 11956 C CA . THR D 1 185 ? 31.789 23.985 -6.279 1.00 148.80 171 THR D CA 1
ATOM 11957 C C . THR D 1 185 ? 33.163 23.753 -6.900 1.00 156.89 171 THR D C 1
ATOM 11958 O O . THR D 1 185 ? 34.140 24.400 -6.529 1.00 138.13 171 THR D O 1
ATOM 11962 N N . THR D 1 186 ? 33.223 22.826 -7.848 1.00 154.06 172 THR D N 1
ATOM 11963 C CA . THR D 1 186 ? 34.468 22.475 -8.516 1.00 149.03 172 THR D CA 1
ATOM 11964 C C . THR D 1 186 ? 34.936 23.628 -9.391 1.00 159.25 172 THR D C 1
ATOM 11965 O O . THR D 1 186 ? 36.132 23.904 -9.484 1.00 168.26 172 THR D O 1
ATOM 11969 N N . LEU D 1 187 ? 33.988 24.307 -10.028 1.00 166.28 173 LEU D N 1
ATOM 11970 C CA . LEU D 1 187 ? 34.336 25.458 -10.853 1.00 176.00 173 LEU D CA 1
ATOM 11971 C C . LEU D 1 187 ? 34.765 26.667 -10.017 1.00 173.86 173 LEU D C 1
ATOM 11972 O O . LEU D 1 187 ? 35.662 27.413 -10.409 1.00 178.35 173 LEU D O 1
ATOM 11977 N N . ASN D 1 188 ? 34.127 26.854 -8.865 1.00 172.25 174 ASN D N 1
ATOM 11978 C CA . ASN D 1 188 ? 34.506 27.921 -7.946 1.00 181.37 174 ASN D CA 1
ATOM 11979 C C . ASN D 1 188 ? 35.889 27.687 -7.354 1.00 179.94 174 ASN D C 1
ATOM 11980 O O . ASN D 1 188 ? 36.741 28.575 -7.374 1.00 180.46 174 ASN D O 1
ATOM 11985 N N . ASN D 1 189 ? 36.100 26.485 -6.824 1.00 178.84 175 ASN D N 1
ATOM 11986 C CA . ASN D 1 189 ? 37.369 26.113 -6.207 1.00 187.59 175 ASN D CA 1
ATOM 11987 C C . ASN D 1 189 ? 38.551 26.233 -7.160 1.00 185.63 175 ASN D C 1
ATOM 11988 O O . ASN D 1 189 ? 39.595 26.775 -6.797 1.00 192.33 175 ASN D O 1
ATOM 11993 N N . ALA D 1 190 ? 38.383 25.715 -8.372 1.00 188.69 176 ALA D N 1
ATOM 11994 C CA . ALA D 1 190 ? 39.412 25.823 -9.396 1.00 187.24 176 ALA D CA 1
ATOM 11995 C C . ALA D 1 190 ? 39.687 27.291 -9.685 1.00 202.32 176 ALA D C 1
ATOM 11996 O O . ALA D 1 190 ? 38.762 28.099 -9.764 1.00 194.64 176 ALA D O 1
ATOM 11998 N N . GLU D 1 191 ? 40.960 27.633 -9.845 1.00 210.99 177 GLU D N 1
ATOM 11999 C CA . GLU D 1 191 ? 41.338 29.015 -10.091 1.00 210.05 177 GLU D CA 1
ATOM 12000 C C . GLU D 1 191 ? 41.362 29.248 -11.589 1.00 206.64 177 GLU D C 1
ATOM 12001 O O . GLU D 1 191 ? 42.216 28.718 -12.298 1.00 216.72 177 GLU D O 1
ATOM 12007 N N . ILE D 1 192 ? 40.416 30.047 -12.069 1.00 196.40 178 ILE D N 1
ATOM 12008 C CA . ILE D 1 192 ? 40.312 30.307 -13.494 1.00 193.03 178 ILE D CA 1
ATOM 12009 C C . ILE D 1 192 ? 40.671 31.746 -13.821 1.00 202.99 178 ILE D C 1
ATOM 12010 O O . ILE D 1 192 ? 39.929 32.679 -13.510 1.00 213.09 178 ILE D O 1
ATOM 12015 N N . ILE D 1 193 ? 41.826 31.909 -14.453 1.00 207.94 179 ILE D N 1
ATOM 12016 C CA . ILE D 1 193 ? 42.247 33.195 -14.972 1.00 211.12 179 ILE D CA 1
ATOM 12017 C C . ILE D 1 193 ? 42.587 32.974 -16.432 1.00 211.47 179 ILE D C 1
ATOM 12018 O O . ILE D 1 193 ? 43.539 32.261 -16.750 1.00 206.27 179 ILE D O 1
ATOM 12023 N N . ARG D 1 194 ? 41.809 33.575 -17.325 1.00 223.43 180 ARG D N 1
ATOM 12024 C CA . ARG D 1 194 ? 42.097 33.460 -18.745 1.00 203.22 180 ARG D CA 1
ATOM 12025 C C . ARG D 1 194 ? 43.298 34.343 -19.038 1.00 200.63 180 ARG D C 1
ATOM 12026 O O . ARG D 1 194 ? 43.769 35.065 -18.160 1.00 207.83 180 ARG D O 1
ATOM 12034 N N . ASN D 1 195 ? 43.794 34.308 -20.268 1.00 188.34 181 ASN D N 1
ATOM 12035 C CA . ASN D 1 195 ? 44.872 35.215 -20.620 1.00 182.97 181 ASN D CA 1
ATOM 12036 C C . ASN D 1 195 ? 44.392 36.215 -21.659 1.00 183.34 181 ASN D C 1
ATOM 12037 O O . ASN D 1 195 ? 44.245 35.893 -22.838 1.00 186.32 181 ASN D O 1
ATOM 12042 N N . THR D 1 196 ? 44.144 37.435 -21.197 1.00 166.57 182 THR D N 1
ATOM 12043 C CA . THR D 1 196 ? 43.658 38.510 -22.050 1.00 167.57 182 THR D CA 1
ATOM 12044 C C . THR D 1 196 ? 44.772 39.264 -22.770 1.00 173.69 182 THR D C 1
ATOM 12045 O O . THR D 1 196 ? 44.663 39.574 -23.957 1.00 174.64 182 THR D O 1
ATOM 12049 N N . GLU D 1 197 ? 45.848 39.544 -22.040 1.00 187.77 183 GLU D N 1
ATOM 12050 C CA . GLU D 1 197 ? 46.826 40.547 -22.457 1.00 208.52 183 GLU D CA 1
ATOM 12051 C C . GLU D 1 197 ? 47.893 40.073 -23.445 1.00 196.70 183 GLU D C 1
ATOM 12052 O O . GLU D 1 197 ? 48.725 40.867 -23.882 1.00 209.97 183 GLU D O 1
ATOM 12058 N N . SER D 1 198 ? 47.876 38.793 -23.798 1.00 173.01 184 SER D N 1
ATOM 12059 C CA . SER D 1 198 ? 48.864 38.271 -24.738 1.00 176.03 184 SER D CA 1
ATOM 12060 C C . SER D 1 198 ? 48.337 38.261 -26.170 1.00 175.24 184 SER D C 1
ATOM 12061 O O . SER D 1 198 ? 47.230 38.729 -26.439 1.00 166.64 184 SER D O 1
ATOM 12064 N N . TYR D 1 199 ? 49.143 37.731 -27.085 1.00 167.28 185 TYR D N 1
ATOM 12065 C CA . TYR D 1 199 ? 48.767 37.635 -28.490 1.00 173.65 185 TYR D CA 1
ATOM 12066 C C . TYR D 1 199 ? 47.584 36.688 -28.657 1.00 186.53 185 TYR D C 1
ATOM 12067 O O . TYR D 1 199 ? 47.354 35.819 -27.817 1.00 202.92 185 TYR D O 1
ATOM 12076 N N . PHE D 1 200 ? 46.837 36.853 -29.744 1.00 180.59 186 PHE D N 1
ATOM 12077 C CA . PHE D 1 200 ? 45.665 36.019 -29.980 1.00 177.29 186 PHE D CA 1
ATOM 12078 C C . PHE D 1 200 ? 46.045 34.658 -30.553 1.00 186.80 186 PHE D C 1
ATOM 12079 O O . PHE D 1 200 ? 46.620 34.570 -31.637 1.00 189.86 186 PHE D O 1
ATOM 12087 N N . LYS D 1 201 ? 45.721 33.598 -29.819 1.00 190.48 187 LYS D N 1
ATOM 12088 C CA . LYS D 1 201 ? 45.968 32.241 -30.292 1.00 177.54 187 LYS D CA 1
ATOM 12089 C C . LYS D 1 201 ? 44.728 31.360 -30.149 1.00 169.56 187 LYS D C 1
ATOM 12090 O O . LYS D 1 201 ? 44.318 31.031 -29.038 1.00 169.35 187 LYS D O 1
ATOM 12096 N N . MET D 1 202 ? 44.130 30.984 -31.275 1.00 165.29 188 MET D N 1
ATOM 12097 C CA . MET D 1 202 ? 43.041 30.011 -31.277 1.00 158.47 188 MET D CA 1
ATOM 12098 C C . MET D 1 202 ? 43.365 28.775 -32.111 1.00 162.12 188 MET D C 1
ATOM 12099 O O . MET D 1 202 ? 43.428 28.853 -33.336 1.00 168.63 188 MET D O 1
ATOM 12104 N N . PRO D 1 203 ? 43.572 27.627 -31.451 1.00 161.94 189 PRO D N 1
ATOM 12105 C CA . PRO D 1 203 ? 43.693 26.371 -32.195 1.00 152.21 189 PRO D CA 1
ATOM 12106 C C . PRO D 1 203 ? 42.378 26.041 -32.887 1.00 157.87 189 PRO D C 1
ATOM 12107 O O . PRO D 1 203 ? 41.312 26.262 -32.313 1.00 150.64 189 PRO D O 1
ATOM 12111 N N . LEU D 1 204 ? 42.455 25.521 -34.107 1.00 162.11 190 LEU D N 1
ATOM 12112 C CA . LEU D 1 204 ? 41.259 25.234 -34.892 1.00 155.72 190 LEU D CA 1
ATOM 12113 C C . LEU D 1 204 ? 40.846 23.772 -34.817 1.00 154.07 190 LEU D C 1
ATOM 12114 O O . LEU D 1 204 ? 41.575 22.895 -35.277 1.00 171.08 190 LEU D O 1
ATOM 12119 N N . ASP D 1 205 ? 39.675 23.515 -34.241 1.00 150.22 191 ASP D N 1
ATOM 12120 C CA . ASP D 1 205 ? 39.113 22.168 -34.215 1.00 153.07 191 ASP D CA 1
ATOM 12121 C C . ASP D 1 205 ? 38.493 21.825 -35.568 1.00 160.53 191 ASP D C 1
ATOM 12122 O O . ASP D 1 205 ? 38.631 20.709 -36.067 1.00 189.23 191 ASP D O 1
ATOM 12127 N N . HIS D 1 206 ? 37.813 22.795 -36.166 1.00 157.38 192 HIS D N 1
ATOM 12128 C CA . HIS D 1 206 ? 37.183 22.587 -37.460 1.00 153.93 192 HIS D CA 1
ATOM 12129 C C . HIS D 1 206 ? 37.475 23.758 -38.372 1.00 169.90 192 HIS D C 1
ATOM 12130 O O . HIS D 1 206 ? 37.432 24.910 -37.946 1.00 178.60 192 HIS D O 1
ATOM 12137 N N . ALA D 1 207 ? 37.786 23.449 -39.625 1.00 185.80 193 ALA D N 1
ATOM 12138 C CA . ALA D 1 207 ? 37.977 24.458 -40.659 1.00 186.79 193 ALA D CA 1
ATOM 12139 C C . ALA D 1 207 ? 37.386 23.952 -41.967 1.00 183.21 193 ALA D C 1
ATOM 12140 O O . ALA D 1 207 ? 37.710 22.842 -42.397 1.00 187.99 193 ALA D O 1
ATOM 12142 N N . PHE D 1 208 ? 36.548 24.762 -42.616 1.00 180.12 194 PHE D N 1
ATOM 12143 C CA . PHE D 1 208 ? 35.817 24.265 -43.786 1.00 178.83 194 PHE D CA 1
ATOM 12144 C C . PHE D 1 208 ? 34.980 25.312 -44.504 1.00 185.56 194 PHE D C 1
ATOM 12145 O O . PHE D 1 208 ? 34.390 26.186 -43.869 1.00 192.52 194 PHE D O 1
ATOM 12153 N N . PRO D 1 209 ? 34.912 25.205 -45.842 1.00 179.27 195 PRO D N 1
ATOM 12154 C CA . PRO D 1 209 ? 34.110 26.091 -46.691 1.00 169.86 195 PRO D CA 1
ATOM 12155 C C . PRO D 1 209 ? 32.612 25.792 -46.637 1.00 168.71 195 PRO D C 1
ATOM 12156 O O . PRO D 1 209 ? 32.188 24.645 -46.492 1.00 147.34 195 PRO D O 1
ATOM 12160 N N . ILE D 1 210 ? 31.823 26.852 -46.765 1.00 182.89 196 ILE D N 1
ATOM 12161 C CA . ILE D 1 210 ? 30.369 26.785 -46.747 1.00 190.72 196 ILE D CA 1
ATOM 12162 C C . ILE D 1 210 ? 29.882 27.659 -47.898 1.00 201.09 196 ILE D C 1
ATOM 12163 O O . ILE D 1 210 ? 30.573 28.601 -48.283 1.00 195.18 196 ILE D O 1
ATOM 12168 N N . LYS D 1 211 ? 28.716 27.347 -48.463 1.00 198.56 197 LYS D N 1
ATOM 12169 C CA . LYS D 1 211 ? 28.202 28.111 -49.595 1.00 192.65 197 LYS D CA 1
ATOM 12170 C C . LYS D 1 211 ? 28.027 29.590 -49.253 1.00 203.03 197 LYS D C 1
ATOM 12171 O O . LYS D 1 211 ? 27.294 29.949 -48.331 1.00 206.44 197 LYS D O 1
ATOM 12177 N N . GLY D 1 212 ? 28.717 30.440 -50.008 1.00 208.66 198 GLY D N 1
ATOM 12178 C CA . GLY D 1 212 ? 28.561 31.882 -49.923 1.00 213.22 198 GLY D CA 1
ATOM 12179 C C . GLY D 1 212 ? 29.164 32.545 -48.696 1.00 200.77 198 GLY D C 1
ATOM 12180 O O . GLY D 1 212 ? 29.334 33.764 -48.667 1.00 181.37 198 GLY D O 1
ATOM 12181 N N . ALA D 1 213 ? 29.496 31.749 -47.684 1.00 201.52 199 ALA D N 1
ATOM 12182 C CA . ALA D 1 213 ? 30.011 32.283 -46.427 1.00 190.77 199 ALA D CA 1
ATOM 12183 C C . ALA D 1 213 ? 31.532 32.213 -46.331 1.00 187.75 199 ALA D C 1
ATOM 12184 O O . ALA D 1 213 ? 32.119 32.645 -45.339 1.00 157.66 199 ALA D O 1
ATOM 12186 N N . GLY D 1 214 ? 32.164 31.664 -47.363 1.00 201.31 200 GLY D N 1
ATOM 12187 C CA . GLY D 1 214 ? 33.595 31.428 -47.330 1.00 195.59 200 GLY D CA 1
ATOM 12188 C C . GLY D 1 214 ? 33.901 30.286 -46.383 1.00 177.47 200 GLY D C 1
ATOM 12189 O O . GLY D 1 214 ? 33.091 29.375 -46.227 1.00 171.71 200 GLY D O 1
ATOM 12190 N N . THR D 1 215 ? 35.061 30.331 -45.739 1.00 180.20 201 THR D N 1
ATOM 12191 C CA . THR D 1 215 ? 35.423 29.289 -44.786 1.00 184.23 201 THR D CA 1
ATOM 12192 C C . THR D 1 215 ? 35.109 29.695 -43.352 1.00 171.62 201 THR D C 1
ATOM 12193 O O . THR D 1 215 ? 35.468 30.791 -42.900 1.00 168.29 201 THR D O 1
ATOM 12197 N N . VAL D 1 216 ? 34.425 28.808 -42.640 1.00 165.26 202 VAL D N 1
ATOM 12198 C CA . VAL D 1 216 ? 34.225 28.999 -41.216 1.00 163.85 202 VAL D CA 1
ATOM 12199 C C . VAL D 1 216 ? 35.088 28.028 -40.412 1.00 164.56 202 VAL D C 1
ATOM 12200 O O . VAL D 1 216 ? 35.400 26.906 -40.855 1.00 167.72 202 VAL D O 1
ATOM 12204 N N . VAL D 1 217 ? 35.500 28.504 -39.243 1.00 156.63 203 VAL D N 1
ATOM 12205 C CA . VAL D 1 217 ? 36.354 27.767 -38.336 1.00 155.27 203 VAL D CA 1
ATOM 12206 C C . VAL D 1 217 ? 35.704 27.723 -36.955 1.00 163.21 203 VAL D C 1
ATOM 12207 O O . VAL D 1 217 ? 34.887 28.580 -36.612 1.00 155.84 203 VAL D O 1
ATOM 12211 N N . THR D 1 218 ? 36.070 26.715 -36.170 1.00 164.78 204 THR D N 1
ATOM 12212 C CA . THR D 1 218 ? 35.474 26.498 -34.858 1.00 162.34 204 THR D CA 1
ATOM 12213 C C . THR D 1 218 ? 36.538 26.047 -33.869 1.00 159.98 204 THR D C 1
ATOM 12214 O O . THR D 1 218 ? 37.375 25.204 -34.198 1.00 146.67 204 THR D O 1
ATOM 12218 N N . GLY D 1 219 ? 36.523 26.615 -32.664 1.00 165.68 205 GLY D N 1
ATOM 12219 C CA . GLY D 1 219 ? 37.473 26.181 -31.651 1.00 167.71 205 GLY D CA 1
ATOM 12220 C C . GLY D 1 219 ? 37.364 26.896 -30.320 1.00 171.00 205 GLY D C 1
ATOM 12221 O O . GLY D 1 219 ? 36.443 27.669 -30.099 1.00 165.61 205 GLY D O 1
ATOM 12222 N N . THR D 1 220 ? 38.304 26.623 -29.422 1.00 182.38 206 THR D N 1
ATOM 12223 C CA . THR D 1 220 ? 38.371 27.342 -28.155 1.00 173.74 206 THR D CA 1
ATOM 12224 C C . THR D 1 220 ? 39.523 28.334 -28.199 1.00 165.62 206 THR D C 1
ATOM 12225 O O . THR D 1 220 ? 40.664 27.949 -28.465 1.00 170.08 206 THR D O 1
ATOM 12229 N N . ILE D 1 221 ? 39.235 29.609 -27.950 1.00 168.95 207 ILE D N 1
ATOM 12230 C CA . ILE D 1 221 ? 40.304 30.599 -27.945 1.00 173.67 207 ILE D CA 1
ATOM 12231 C C . ILE D 1 221 ? 41.178 30.374 -26.723 1.00 172.60 207 ILE D C 1
ATOM 12232 O O . ILE D 1 221 ? 40.694 30.403 -25.592 1.00 187.98 207 ILE D O 1
ATOM 12237 N N . ASN D 1 222 ? 42.467 30.149 -26.951 1.00 157.01 208 ASN D N 1
ATOM 12238 C CA . ASN D 1 222 ? 43.400 29.935 -25.855 1.00 168.03 208 ASN D CA 1
ATOM 12239 C C . ASN D 1 222 ? 43.817 31.227 -25.164 1.00 177.76 208 ASN D C 1
ATOM 12240 O O . ASN D 1 222 ? 43.800 31.311 -23.937 1.00 191.71 208 ASN D O 1
ATOM 12245 N N . LYS D 1 223 ? 44.186 32.234 -25.953 1.00 181.53 209 LYS D N 1
ATOM 12246 C CA . LYS D 1 223 ? 44.701 33.486 -25.401 1.00 190.47 209 LYS D CA 1
ATOM 12247 C C . LYS D 1 223 ? 44.251 34.723 -26.180 1.00 189.13 209 LYS D C 1
ATOM 12248 O O . LYS D 1 223 ? 44.201 34.712 -27.409 1.00 188.63 209 LYS D O 1
ATOM 12254 N N . GLY D 1 224 ? 43.921 35.786 -25.450 1.00 190.98 210 GLY D N 1
ATOM 12255 C CA . GLY D 1 224 ? 43.713 37.094 -26.048 1.00 189.42 210 GLY D CA 1
ATOM 12256 C C . GLY D 1 224 ? 42.301 37.483 -26.446 1.00 181.60 210 GLY D C 1
ATOM 12257 O O . GLY D 1 224 ? 41.316 36.941 -25.945 1.00 167.84 210 GLY D O 1
ATOM 12258 N N . ILE D 1 225 ? 42.220 38.445 -27.362 1.00 187.76 211 ILE D N 1
ATOM 12259 C CA . ILE D 1 225 ? 40.957 39.034 -27.791 1.00 192.90 211 ILE D CA 1
ATOM 12260 C C . ILE D 1 225 ? 40.874 39.080 -29.314 1.00 190.66 211 ILE D C 1
ATOM 12261 O O . ILE D 1 225 ? 41.850 39.425 -29.980 1.00 177.14 211 ILE D O 1
ATOM 12266 N N . VAL D 1 226 ? 39.716 38.731 -29.865 1.00 189.16 212 VAL D N 1
ATOM 12267 C CA . VAL D 1 226 ? 39.480 38.905 -31.293 1.00 171.93 212 VAL D CA 1
ATOM 12268 C C . VAL D 1 226 ? 38.226 39.742 -31.551 1.00 184.38 212 VAL D C 1
ATOM 12269 O O . VAL D 1 226 ? 37.157 39.475 -31.002 1.00 175.27 212 VAL D O 1
ATOM 12273 N N . LYS D 1 227 ? 38.379 40.769 -32.380 1.00 195.57 213 LYS D N 1
ATOM 12274 C CA . LYS D 1 227 ? 37.286 41.673 -32.717 1.00 191.16 213 LYS D CA 1
ATOM 12275 C C . LYS D 1 227 ? 36.874 41.461 -34.172 1.00 191.05 213 LYS D C 1
ATOM 12276 O O . LYS D 1 227 ? 37.698 41.091 -35.002 1.00 191.46 213 LYS D O 1
ATOM 12282 N N . VAL D 1 228 ? 35.600 41.680 -34.483 1.00 187.69 214 VAL D N 1
ATOM 12283 C CA . VAL D 1 228 ? 35.129 41.520 -35.858 1.00 181.90 214 VAL D CA 1
ATOM 12284 C C . VAL D 1 228 ? 35.738 42.593 -36.757 1.00 182.64 214 VAL D C 1
ATOM 12285 O O . VAL D 1 228 ? 35.798 43.766 -36.386 1.00 188.84 214 VAL D O 1
ATOM 12289 N N . GLY D 1 229 ? 36.202 42.180 -37.932 1.00 190.40 215 GLY D N 1
ATOM 12290 C CA . GLY D 1 229 ? 36.845 43.091 -38.859 1.00 211.93 215 GLY D CA 1
ATOM 12291 C C . GLY D 1 229 ? 38.340 43.105 -38.629 1.00 217.26 215 GLY D C 1
ATOM 12292 O O . GLY D 1 229 ? 39.032 44.040 -39.023 1.00 220.80 215 GLY D O 1
ATOM 12293 N N . ASP D 1 230 ? 38.837 42.051 -37.991 1.00 218.42 216 ASP D N 1
ATOM 12294 C CA . ASP D 1 230 ? 40.246 41.958 -37.635 1.00 213.46 216 ASP D CA 1
ATOM 12295 C C . ASP D 1 230 ? 41.064 41.237 -38.685 1.00 202.40 216 ASP D C 1
ATOM 12296 O O . ASP D 1 230 ? 40.590 40.306 -39.340 1.00 192.82 216 ASP D O 1
ATOM 12301 N N . GLU D 1 231 ? 42.304 41.681 -38.843 1.00 202.56 217 GLU D N 1
ATOM 12302 C CA . GLU D 1 231 ? 43.250 40.945 -39.657 1.00 204.82 217 GLU D CA 1
ATOM 12303 C C . GLU D 1 231 ? 43.903 39.872 -38.807 1.00 197.45 217 GLU D C 1
ATOM 12304 O O . GLU D 1 231 ? 44.424 40.139 -37.724 1.00 180.85 217 GLU D O 1
ATOM 12310 N N . LEU D 1 232 ? 43.859 38.653 -39.320 1.00 214.91 218 LEU D N 1
ATOM 12311 C CA . LEU D 1 232 ? 44.435 37.495 -38.671 1.00 216.40 218 LEU D CA 1
ATOM 12312 C C . LEU D 1 232 ? 45.457 36.869 -39.595 1.00 212.91 218 LEU D C 1
ATOM 12313 O O . LEU D 1 232 ? 45.489 37.134 -40.800 1.00 218.98 218 LEU D O 1
ATOM 12318 N N . LYS D 1 233 ? 46.282 36.023 -38.999 1.00 203.80 219 LYS D N 1
ATOM 12319 C CA . LYS D 1 233 ? 47.294 35.253 -39.690 1.00 199.96 219 LYS D CA 1
ATOM 12320 C C . LYS D 1 233 ? 47.027 33.789 -39.360 1.00 205.43 219 LYS D C 1
ATOM 12321 O O . LYS D 1 233 ? 46.890 33.439 -38.193 1.00 213.37 219 LYS D O 1
ATOM 12327 N N . VAL D 1 234 ? 46.920 32.945 -40.383 1.00 200.66 220 VAL D N 1
ATOM 12328 C CA . VAL D 1 234 ? 46.703 31.512 -40.183 1.00 191.77 220 VAL D CA 1
ATOM 12329 C C . VAL D 1 234 ? 48.012 30.752 -40.346 1.00 194.26 220 VAL D C 1
ATOM 12330 O O . VAL D 1 234 ? 48.846 31.107 -41.161 1.00 199.16 220 VAL D O 1
ATOM 12334 N N . LEU D 1 235 ? 48.199 29.705 -39.559 1.00 193.17 221 LEU D N 1
ATOM 12335 C CA . LEU D 1 235 ? 49.426 28.932 -39.648 1.00 191.42 221 LEU D CA 1
ATOM 12336 C C . LEU D 1 235 ? 49.076 27.461 -39.705 1.00 190.83 221 LEU D C 1
ATOM 12337 O O . LEU D 1 235 ? 48.040 27.060 -39.167 1.00 188.94 221 LEU D O 1
ATOM 12342 N N . PRO D 1 236 ? 49.944 26.639 -40.325 1.00 195.58 222 PRO D N 1
ATOM 12343 C CA . PRO D 1 236 ? 51.279 26.878 -40.900 1.00 204.45 222 PRO D CA 1
ATOM 12344 C C . PRO D 1 236 ? 51.307 27.687 -42.197 1.00 206.19 222 PRO D C 1
ATOM 12345 O O . PRO D 1 236 ? 52.354 28.223 -42.562 1.00 204.70 222 PRO D O 1
ATOM 12349 N N . ILE D 1 237 ? 50.171 27.767 -42.878 1.00 208.07 223 ILE D N 1
ATOM 12350 C CA . ILE D 1 237 ? 50.100 28.337 -44.223 1.00 207.88 223 ILE D CA 1
ATOM 12351 C C . ILE D 1 237 ? 50.487 29.812 -44.330 1.00 206.46 223 ILE D C 1
ATOM 12352 O O . ILE D 1 237 ? 50.651 30.336 -45.428 1.00 203.26 223 ILE D O 1
ATOM 12357 N N . ASN D 1 238 ? 50.612 30.479 -43.188 1.00 210.22 224 ASN D N 1
ATOM 12358 C CA . ASN D 1 238 ? 51.109 31.856 -43.131 1.00 211.35 224 ASN D CA 1
ATOM 12359 C C . ASN D 1 238 ? 50.270 32.820 -43.967 1.00 215.41 224 ASN D C 1
ATOM 12360 O O . ASN D 1 238 ? 50.717 33.905 -44.346 1.00 217.52 224 ASN D O 1
ATOM 12365 N N . MET D 1 239 ? 49.032 32.432 -44.228 1.00 214.42 225 MET D N 1
ATOM 12366 C CA . MET D 1 239 ? 48.130 33.307 -44.951 1.00 206.85 225 MET D CA 1
ATOM 12367 C C . MET D 1 239 ? 47.484 34.304 -44.004 1.00 201.87 225 MET D C 1
ATOM 12368 O O . MET D 1 239 ? 47.289 34.025 -42.820 1.00 218.93 225 MET D O 1
ATOM 12373 N N . SER D 1 240 ? 47.205 35.490 -44.528 1.00 195.18 226 SER D N 1
ATOM 12374 C CA . SER D 1 240 ? 46.467 36.492 -43.783 1.00 199.13 226 SER D CA 1
ATOM 12375 C C . SER D 1 240 ? 45.005 36.469 -44.200 1.00 201.27 226 SER D C 1
ATOM 12376 O O . SER D 1 240 ? 44.675 36.596 -45.380 1.00 207.74 226 SER D O 1
ATOM 12379 N N . THR D 1 241 ? 44.130 36.283 -43.221 1.00 202.74 227 THR D N 1
ATOM 12380 C CA . THR D 1 241 ? 42.701 36.265 -43.475 1.00 210.16 227 THR D CA 1
ATOM 12381 C C . THR D 1 241 ? 42.023 37.320 -42.619 1.00 205.88 227 THR D C 1
ATOM 12382 O O . THR D 1 241 ? 42.598 37.785 -41.652 1.00 197.19 227 THR D O 1
ATOM 12386 N N . LYS D 1 242 ? 40.803 37.702 -42.976 1.00 208.92 228 LYS D N 1
ATOM 12387 C CA . LYS D 1 242 ? 40.088 38.730 -42.227 1.00 207.69 228 LYS D CA 1
ATOM 12388 C C . LYS D 1 242 ? 38.897 38.121 -41.499 1.00 203.40 228 LYS D C 1
ATOM 12389 O O . LYS D 1 242 ? 38.296 37.160 -41.988 1.00 205.31 228 LYS D O 1
ATOM 12395 N N . VAL D 1 243 ? 38.540 38.688 -40.347 1.00 192.48 229 VAL D N 1
ATOM 12396 C CA . VAL D 1 243 ? 37.415 38.163 -39.584 1.00 184.16 229 VAL D CA 1
ATOM 12397 C C . VAL D 1 243 ? 36.156 38.845 -40.062 1.00 189.82 229 VAL D C 1
ATOM 12398 O O . VAL D 1 243 ? 35.964 40.037 -39.833 1.00 202.34 229 VAL D O 1
ATOM 12402 N N . ARG D 1 244 ? 35.293 38.095 -40.731 1.00 186.55 230 ARG D N 1
ATOM 12403 C CA . ARG D 1 244 ? 34.035 38.665 -41.180 1.00 207.27 230 ARG D CA 1
ATOM 12404 C C . ARG D 1 244 ? 32.951 38.634 -40.104 1.00 205.71 230 ARG D C 1
ATOM 12405 O O . ARG D 1 244 ? 32.226 39.612 -39.913 1.00 213.44 230 ARG D O 1
ATOM 12413 N N . SER D 1 245 ? 32.849 37.508 -39.404 1.00 183.81 231 SER D N 1
ATOM 12414 C CA . SER D 1 245 ? 31.817 37.339 -38.387 1.00 185.62 231 SER D CA 1
ATOM 12415 C C . SER D 1 245 ? 32.246 36.405 -37.256 1.00 188.25 231 SER D C 1
ATOM 12416 O O . SER D 1 245 ? 32.926 35.404 -37.486 1.00 182.77 231 SER D O 1
ATOM 12419 N N . ILE D 1 246 ? 31.831 36.745 -36.037 1.00 195.32 232 ILE D N 1
ATOM 12420 C CA . ILE D 1 246 ? 32.106 35.942 -34.849 1.00 194.64 232 ILE D CA 1
ATOM 12421 C C . ILE D 1 246 ? 30.798 35.611 -34.136 1.00 199.48 232 ILE D C 1
ATOM 12422 O O . ILE D 1 246 ? 29.902 36.451 -34.050 1.00 215.20 232 ILE D O 1
ATOM 12427 N N . GLN D 1 247 ? 30.682 34.384 -33.636 1.00 185.16 233 GLN D N 1
ATOM 12428 C CA . GLN D 1 247 ? 29.512 34.007 -32.850 1.00 183.61 233 GLN D CA 1
ATOM 12429 C C . GLN D 1 247 ? 29.861 33.128 -31.648 1.00 184.88 233 GLN D C 1
ATOM 12430 O O . GLN D 1 247 ? 30.690 32.220 -31.737 1.00 171.24 233 GLN D O 1
ATOM 12436 N N . TYR D 1 248 ? 29.217 33.424 -30.523 1.00 191.90 234 TYR D N 1
ATOM 12437 C CA . TYR D 1 248 ? 29.443 32.709 -29.273 1.00 169.63 234 TYR D CA 1
ATOM 12438 C C . TYR D 1 248 ? 28.129 32.520 -28.520 1.00 151.73 234 TYR D C 1
ATOM 12439 O O . TYR D 1 248 ? 27.270 33.405 -28.524 1.00 176.51 234 TYR D O 1
ATOM 12448 N N . PHE D 1 249 ? 27.986 31.365 -27.876 1.00 150.88 235 PHE D N 1
ATOM 12449 C CA . PHE D 1 249 ? 26.778 31.020 -27.131 1.00 163.84 235 PHE D CA 1
ATOM 12450 C C . PHE D 1 249 ? 25.535 31.123 -28.011 1.00 174.84 235 PHE D C 1
ATOM 12451 O O . PHE D 1 249 ? 24.561 31.784 -27.653 1.00 194.45 235 PHE D O 1
ATOM 12459 N N . LYS D 1 250 ? 25.598 30.477 -29.173 1.00 180.20 236 LYS D N 1
ATOM 12460 C CA . LYS D 1 250 ? 24.487 30.409 -30.124 1.00 176.67 236 LYS D CA 1
ATOM 12461 C C . LYS D 1 250 ? 23.898 31.773 -30.503 1.00 156.36 236 LYS D C 1
ATOM 12462 O O . LYS D 1 250 ? 22.700 31.887 -30.763 1.00 156.22 236 LYS D O 1
ATOM 12468 N N . GLU D 1 251 ? 24.741 32.800 -30.525 1.00 153.72 237 GLU D N 1
ATOM 12469 C CA . GLU D 1 251 ? 24.336 34.123 -30.993 1.00 175.90 237 GLU D CA 1
ATOM 12470 C C . GLU D 1 251 ? 25.565 34.900 -31.456 1.00 168.20 237 GLU D C 1
ATOM 12471 O O . GLU D 1 251 ? 26.690 34.588 -31.063 1.00 154.35 237 GLU D O 1
ATOM 12477 N N . SER D 1 252 ? 25.351 35.913 -32.289 1.00 163.80 238 SER D N 1
ATOM 12478 C CA . SER D 1 252 ? 26.465 36.636 -32.898 1.00 166.82 238 SER D CA 1
ATOM 12479 C C . SER D 1 252 ? 27.071 37.685 -31.966 1.00 182.03 238 SER D C 1
ATOM 12480 O O . SER D 1 252 ? 26.352 38.370 -31.242 1.00 180.36 238 SER D O 1
ATOM 12483 N N . VAL D 1 253 ? 28.397 37.806 -31.995 1.00 196.19 239 VAL D N 1
ATOM 12484 C CA . VAL D 1 253 ? 29.117 38.772 -31.166 1.00 189.65 239 VAL D CA 1
ATOM 12485 C C . VAL D 1 253 ? 30.227 39.474 -31.952 1.00 189.92 239 VAL D C 1
ATOM 12486 O O . VAL D 1 253 ? 30.806 38.901 -32.876 1.00 199.37 239 VAL D O 1
ATOM 12490 N N . MET D 1 254 ? 30.507 40.722 -31.589 1.00 184.53 240 MET D N 1
ATOM 12491 C CA . MET D 1 254 ? 31.571 41.492 -32.229 1.00 185.28 240 MET D CA 1
ATOM 12492 C C . MET D 1 254 ? 32.958 41.180 -31.666 1.00 180.53 240 MET D C 1
ATOM 12493 O O . MET D 1 254 ? 33.968 41.333 -32.355 1.00 169.70 240 MET D O 1
ATOM 12498 N N . GLU D 1 255 ? 32.998 40.745 -30.411 1.00 185.82 241 GLU D N 1
ATOM 12499 C CA . GLU D 1 255 ? 34.261 40.474 -29.738 1.00 193.70 241 GLU D CA 1
ATOM 12500 C C . GLU D 1 255 ? 34.254 39.093 -29.084 1.00 185.96 241 GLU D C 1
ATOM 12501 O O . GLU D 1 255 ? 33.198 38.539 -28.773 1.00 184.87 241 GLU D O 1
ATOM 12507 N N . ALA D 1 256 ? 35.443 38.536 -28.891 1.00 179.56 242 ALA D N 1
ATOM 12508 C CA . ALA D 1 256 ? 35.590 37.258 -28.215 1.00 186.76 242 ALA D CA 1
ATOM 12509 C C . ALA D 1 256 ? 36.893 37.222 -27.421 1.00 189.74 242 ALA D C 1
ATOM 12510 O O . ALA D 1 256 ? 37.889 37.821 -27.826 1.00 199.68 242 ALA D O 1
ATOM 12512 N N . LYS D 1 257 ? 36.875 36.499 -26.303 1.00 187.20 243 LYS D N 1
ATOM 12513 C CA . LYS D 1 257 ? 38.013 36.417 -25.387 1.00 192.27 243 LYS D CA 1
ATOM 12514 C C . LYS D 1 257 ? 38.436 34.977 -25.093 1.00 201.67 243 LYS D C 1
ATOM 12515 O O . LYS D 1 257 ? 37.715 34.026 -25.402 1.00 206.64 243 LYS D O 1
ATOM 12521 N N . ALA D 1 258 ? 39.617 34.838 -24.497 1.00 193.32 244 ALA D N 1
ATOM 12522 C CA . ALA D 1 258 ? 40.196 33.535 -24.194 1.00 175.15 244 ALA D CA 1
ATOM 12523 C C . ALA D 1 258 ? 39.310 32.699 -23.285 1.00 185.82 244 ALA D C 1
ATOM 12524 O O . ALA D 1 258 ? 38.769 33.189 -22.292 1.00 183.45 244 ALA D O 1
ATOM 12526 N N . GLY D 1 259 ? 39.172 31.427 -23.642 1.00 196.40 245 GLY D N 1
ATOM 12527 C CA . GLY D 1 259 ? 38.372 30.498 -22.872 1.00 199.09 245 GLY D CA 1
ATOM 12528 C C . GLY D 1 259 ? 36.974 30.349 -23.436 1.00 184.41 245 GLY D C 1
ATOM 12529 O O . GLY D 1 259 ? 36.108 29.732 -22.818 1.00 177.86 245 GLY D O 1
ATOM 12530 N N . ASP D 1 260 ? 36.754 30.912 -24.620 1.00 184.06 246 ASP D N 1
ATOM 12531 C CA . ASP D 1 260 ? 35.442 30.871 -25.257 1.00 187.52 246 ASP D CA 1
ATOM 12532 C C . ASP D 1 260 ? 35.404 29.910 -26.440 1.00 173.36 246 ASP D C 1
ATOM 12533 O O . ASP D 1 260 ? 36.411 29.715 -27.132 1.00 147.63 246 ASP D O 1
ATOM 12538 N N . ARG D 1 261 ? 34.236 29.311 -26.663 1.00 177.02 247 ARG D N 1
ATOM 12539 C CA . ARG D 1 261 ? 33.983 28.559 -27.883 1.00 171.11 247 ARG D CA 1
ATOM 12540 C C . ARG D 1 261 ? 33.558 29.530 -28.974 1.00 178.92 247 ARG D C 1
ATOM 12541 O O . ARG D 1 261 ? 32.625 30.314 -28.803 1.00 183.26 247 ARG D O 1
ATOM 12549 N N . VAL D 1 262 ? 34.276 29.482 -30.086 1.00 191.51 248 VAL D N 1
ATOM 12550 C CA . VAL D 1 262 ? 34.159 30.475 -31.132 1.00 189.54 248 VAL D CA 1
ATOM 12551 C C . VAL D 1 262 ? 33.976 29.833 -32.497 1.00 186.69 248 VAL D C 1
ATOM 12552 O O . VAL D 1 262 ? 34.845 29.081 -32.977 1.00 184.95 248 VAL D O 1
ATOM 12556 N N . GLY D 1 263 ? 32.817 30.097 -33.092 1.00 182.86 249 GLY D N 1
ATOM 12557 C CA . GLY D 1 263 ? 32.639 29.913 -34.514 1.00 179.42 249 GLY D CA 1
ATOM 12558 C C . GLY D 1 263 ? 33.032 31.232 -35.143 1.00 179.28 249 GLY D C 1
ATOM 12559 O O . GLY D 1 263 ? 32.786 32.294 -34.570 1.00 190.07 249 GLY D O 1
ATOM 12560 N N . MET D 1 264 ? 33.634 31.176 -36.321 1.00 169.33 250 MET D N 1
ATOM 12561 C CA . MET D 1 264 ? 34.060 32.388 -37.008 1.00 162.46 250 MET D CA 1
ATOM 12562 C C . MET D 1 264 ? 34.010 32.178 -38.506 1.00 176.36 250 MET D C 1
ATOM 12563 O O . MET D 1 264 ? 34.386 31.123 -38.991 1.00 176.30 250 MET D O 1
ATOM 12568 N N . ALA D 1 265 ? 33.566 33.190 -39.240 1.00 178.23 251 ALA D N 1
ATOM 12569 C CA . ALA D 1 265 ? 33.582 33.141 -40.694 1.00 171.09 251 ALA D CA 1
ATOM 12570 C C . ALA D 1 265 ? 34.644 34.104 -41.191 1.00 165.06 251 ALA D C 1
ATOM 12571 O O . ALA D 1 265 ? 34.591 35.297 -40.891 1.00 171.01 251 ALA D O 1
ATOM 12573 N N . ILE D 1 266 ? 35.607 33.588 -41.948 1.00 166.20 252 ILE D N 1
ATOM 12574 C CA . ILE D 1 266 ? 36.751 34.399 -42.353 1.00 174.67 252 ILE D CA 1
ATOM 12575 C C . ILE D 1 266 ? 36.917 34.484 -43.867 1.00 184.11 252 ILE D C 1
ATOM 12576 O O . ILE D 1 266 ? 36.355 33.678 -44.610 1.00 185.92 252 ILE D O 1
ATOM 12581 N N . GLN D 1 267 ? 37.688 35.471 -44.315 1.00 193.03 253 GLN D N 1
ATOM 12582 C CA . GLN D 1 267 ? 37.849 35.722 -45.746 1.00 214.53 253 GLN D CA 1
ATOM 12583 C C . GLN D 1 267 ? 39.304 35.843 -46.193 1.00 230.41 253 GLN D C 1
ATOM 12584 O O . GLN D 1 267 ? 40.169 36.259 -45.424 1.00 237.83 253 GLN D O 1
ATOM 12590 N N . GLY D 1 268 ? 39.558 35.478 -47.448 1.00 228.92 254 GLY D N 1
ATOM 12591 C CA . GLY D 1 268 ? 40.842 35.725 -48.081 1.00 215.03 254 GLY D CA 1
ATOM 12592 C C . GLY D 1 268 ? 41.774 34.535 -48.227 1.00 194.85 254 GLY D C 1
ATOM 12593 O O . GLY D 1 268 ? 42.879 34.676 -48.753 1.00 179.02 254 GLY D O 1
ATOM 12594 N N . VAL D 1 269 ? 41.343 33.365 -47.765 1.00 200.49 255 VAL D N 1
ATOM 12595 C CA . VAL D 1 269 ? 42.204 32.182 -47.774 1.00 192.19 255 VAL D CA 1
ATOM 12596 C C . VAL D 1 269 ? 41.508 30.951 -48.352 1.00 183.37 255 VAL D C 1
ATOM 12597 O O . VAL D 1 269 ? 40.373 30.646 -47.991 1.00 174.82 255 VAL D O 1
ATOM 12601 N N . ASP D 1 270 ? 42.195 30.247 -49.250 1.00 195.33 256 ASP D N 1
ATOM 12602 C CA . ASP D 1 270 ? 41.659 29.024 -49.844 1.00 220.32 256 ASP D CA 1
ATOM 12603 C C . ASP D 1 270 ? 41.453 27.930 -48.794 1.00 224.06 256 ASP D C 1
ATOM 12604 O O . ASP D 1 270 ? 42.223 27.816 -47.841 1.00 222.55 256 ASP D O 1
ATOM 12609 N N . ALA D 1 271 ? 40.407 27.132 -48.984 1.00 213.75 257 ALA D N 1
ATOM 12610 C CA . ALA D 1 271 ? 40.011 26.112 -48.018 1.00 198.17 257 ALA D CA 1
ATOM 12611 C C . ALA D 1 271 ? 41.010 24.963 -47.949 1.00 197.51 257 ALA D C 1
ATOM 12612 O O . ALA D 1 271 ? 41.116 24.288 -46.923 1.00 209.78 257 ALA D O 1
ATOM 12614 N N . LYS D 1 272 ? 41.725 24.738 -49.048 1.00 181.15 258 LYS D N 1
ATOM 12615 C CA . LYS D 1 272 ? 42.776 23.723 -49.104 1.00 189.78 258 LYS D CA 1
ATOM 12616 C C . LYS D 1 272 ? 43.791 23.927 -47.985 1.00 190.88 258 LYS D C 1
ATOM 12617 O O . LYS D 1 272 ? 44.238 22.968 -47.348 1.00 177.86 258 LYS D O 1
ATOM 12623 N N . GLN D 1 273 ? 44.132 25.183 -47.725 1.00 199.57 259 GLN D N 1
ATOM 12624 C CA . GLN D 1 273 ? 45.191 25.499 -46.771 1.00 200.59 259 GLN D CA 1
ATOM 12625 C C . GLN D 1 273 ? 44.804 25.606 -45.287 1.00 207.18 259 GLN D C 1
ATOM 12626 O O . GLN D 1 273 ? 45.679 25.560 -44.418 1.00 213.47 259 GLN D O 1
ATOM 12632 N N . ILE D 1 274 ? 43.514 25.727 -44.983 1.00 195.34 260 ILE D N 1
ATOM 12633 C CA . ILE D 1 274 ? 43.098 25.735 -43.578 1.00 180.86 260 ILE D CA 1
ATOM 12634 C C . ILE D 1 274 ? 42.375 24.447 -43.197 1.00 179.77 260 ILE D C 1
ATOM 12635 O O . ILE D 1 274 ? 41.335 24.124 -43.766 1.00 168.78 260 ILE D O 1
ATOM 12640 N N . TYR D 1 275 ? 42.917 23.726 -42.220 1.00 185.18 261 TYR D N 1
ATOM 12641 C CA . TYR D 1 275 ? 42.317 22.465 -41.777 1.00 171.31 261 TYR D CA 1
ATOM 12642 C C . TYR D 1 275 ? 42.360 22.263 -40.262 1.00 164.02 261 TYR D C 1
ATOM 12643 O O . TYR D 1 275 ? 42.694 23.181 -39.516 1.00 149.42 261 TYR D O 1
ATOM 12652 N N . ARG D 1 276 ? 42.031 21.054 -39.818 1.00 177.55 262 ARG D N 1
ATOM 12653 C CA . ARG D 1 276 ? 41.653 20.817 -38.427 1.00 189.59 262 ARG D CA 1
ATOM 12654 C C . ARG D 1 276 ? 42.844 20.723 -37.474 1.00 174.27 262 ARG D C 1
ATOM 12655 O O . ARG D 1 276 ? 42.667 20.546 -36.270 1.00 163.27 262 ARG D O 1
ATOM 12663 N N . GLY D 1 277 ? 44.054 20.822 -38.014 1.00 168.99 263 GLY D N 1
ATOM 12664 C CA . GLY D 1 277 ? 45.248 20.860 -37.188 1.00 175.22 263 GLY D CA 1
ATOM 12665 C C . GLY D 1 277 ? 45.874 22.242 -37.139 1.00 170.24 263 GLY D C 1
ATOM 12666 O O . GLY D 1 277 ? 46.891 22.453 -36.478 1.00 143.97 263 GLY D O 1
ATOM 12675 N N . ILE D 1 279 ? 46.305 26.574 -36.826 1.00 164.08 265 ILE D N 1
ATOM 12676 C CA . ILE D 1 279 ? 46.124 27.568 -35.770 1.00 174.34 265 ILE D CA 1
ATOM 12677 C C . ILE D 1 279 ? 45.815 28.956 -36.316 1.00 172.63 265 ILE D C 1
ATOM 12678 O O . ILE D 1 279 ? 46.508 29.460 -37.201 1.00 170.85 265 ILE D O 1
ATOM 12683 N N . LEU D 1 280 ? 44.763 29.562 -35.778 1.00 171.17 266 LEU D N 1
ATOM 12684 C CA . LEU D 1 280 ? 44.387 30.922 -36.124 1.00 178.14 266 LEU D CA 1
ATOM 12685 C C . LEU D 1 280 ? 45.014 31.874 -35.115 1.00 185.89 266 LEU D C 1
ATOM 12686 O O . LEU D 1 280 ? 44.646 31.890 -33.946 1.00 186.38 266 LEU D O 1
ATOM 12691 N N . THR D 1 281 ? 45.953 32.682 -35.587 1.00 194.08 267 THR D N 1
ATOM 12692 C CA . THR D 1 281 ? 46.796 33.487 -34.711 1.00 204.49 267 THR D CA 1
ATOM 12693 C C . THR D 1 281 ? 46.855 34.936 -35.188 1.00 228.26 267 THR D C 1
ATOM 12694 O O . THR D 1 281 ? 46.325 35.264 -36.243 1.00 237.20 267 THR D O 1
ATOM 12698 N N . SER D 1 282 ? 47.451 35.815 -34.388 1.00 229.86 268 SER D N 1
ATOM 12699 C CA . SER D 1 282 ? 47.607 37.212 -34.796 1.00 222.88 268 SER D CA 1
ATOM 12700 C C . SER D 1 282 ? 48.919 37.443 -35.543 1.00 238.56 268 SER D C 1
ATOM 12701 O O . SER D 1 282 ? 49.680 36.507 -35.777 1.00 250.64 268 SER D O 1
ATOM 12704 N N . LYS D 1 283 ? 49.182 38.696 -35.902 1.00 232.69 269 LYS D N 1
ATOM 12705 C CA . LYS D 1 283 ? 50.344 39.046 -36.718 1.00 229.52 269 LYS D CA 1
ATOM 12706 C C . LYS D 1 283 ? 51.680 38.949 -35.981 1.00 226.08 269 LYS D C 1
ATOM 12707 O O . LYS D 1 283 ? 52.648 38.400 -36.507 1.00 222.90 269 LYS D O 1
ATOM 12713 N N . ASP D 1 284 ? 51.724 39.478 -34.764 1.00 223.78 270 ASP D N 1
ATOM 12714 C CA . ASP D 1 284 ? 52.976 39.608 -34.021 1.00 222.10 270 ASP D CA 1
ATOM 12715 C C . ASP D 1 284 ? 53.278 38.370 -33.179 1.00 211.89 270 ASP D C 1
ATOM 12716 O O . ASP D 1 284 ? 54.210 38.365 -32.373 1.00 210.40 270 ASP D O 1
ATOM 12721 N N . THR D 1 285 ? 52.472 37.330 -33.371 1.00 233.11 271 THR D N 1
ATOM 12722 C CA . THR D 1 285 ? 52.543 36.117 -32.560 1.00 225.14 271 THR D CA 1
ATOM 12723 C C . THR D 1 285 ? 53.951 35.538 -32.433 1.00 226.52 271 THR D C 1
ATOM 12724 O O . THR D 1 285 ? 54.727 35.520 -33.391 1.00 231.33 271 THR D O 1
ATOM 12728 N N . LYS D 1 286 ? 54.277 35.085 -31.227 1.00 215.54 272 LYS D N 1
ATOM 12729 C CA . LYS D 1 286 ? 55.569 34.471 -30.959 1.00 189.12 272 LYS D CA 1
ATOM 12730 C C . LYS D 1 286 ? 55.534 32.989 -31.310 1.00 177.70 272 LYS D C 1
ATOM 12731 O O . LYS D 1 286 ? 56.514 32.270 -31.116 1.00 170.48 272 LYS D O 1
ATOM 12737 N N . LEU D 1 287 ? 54.388 32.539 -31.815 1.00 183.14 273 LEU D N 1
ATOM 12738 C CA . LEU D 1 287 ? 54.226 31.163 -32.266 1.00 186.58 273 LEU D CA 1
ATOM 12739 C C . LEU D 1 287 ? 55.178 30.889 -33.425 1.00 196.80 273 LEU D C 1
ATOM 12740 O O . LEU D 1 287 ? 55.292 31.695 -34.348 1.00 195.50 273 LEU D O 1
ATOM 12745 N N . GLN D 1 288 ? 55.861 29.750 -33.372 1.00 198.52 274 GLN D N 1
ATOM 12746 C CA . GLN D 1 288 ? 56.888 29.425 -34.356 1.00 190.17 274 GLN D CA 1
ATOM 12747 C C . GLN D 1 288 ? 56.590 28.126 -35.094 1.00 192.51 274 GLN D C 1
ATOM 12748 O O . GLN D 1 288 ? 55.928 27.232 -34.560 1.00 186.62 274 GLN D O 1
ATOM 12754 N N . THR D 1 289 ? 57.092 28.030 -36.322 1.00 200.48 275 THR D N 1
ATOM 12755 C CA . THR D 1 289 ? 57.022 26.800 -37.100 1.00 193.70 275 THR D CA 1
ATOM 12756 C C . THR D 1 289 ? 58.297 26.003 -36.845 1.00 191.09 275 THR D C 1
ATOM 12757 O O . THR D 1 289 ? 59.389 26.422 -37.227 1.00 205.43 275 THR D O 1
ATOM 12761 N N . VAL D 1 290 ? 58.152 24.850 -36.198 1.00 172.10 276 VAL D N 1
ATOM 12762 C CA . VAL D 1 290 ? 59.288 24.187 -35.563 1.00 160.70 276 VAL D CA 1
ATOM 12763 C C . VAL D 1 290 ? 59.398 22.687 -35.841 1.00 161.34 276 VAL D C 1
ATOM 12764 O O . VAL D 1 290 ? 58.453 21.934 -35.609 1.00 152.39 276 VAL D O 1
ATOM 12768 N N . ASP D 1 291 ? 60.551 22.261 -36.353 1.00 176.57 277 ASP D N 1
ATOM 12769 C CA . ASP D 1 291 ? 60.850 20.834 -36.468 1.00 185.98 277 ASP D CA 1
ATOM 12770 C C . ASP D 1 291 ? 61.749 20.298 -35.344 1.00 190.35 277 ASP D C 1
ATOM 12771 O O . ASP D 1 291 ? 62.037 19.102 -35.297 1.00 200.01 277 ASP D O 1
ATOM 12776 N N . LYS D 1 292 ? 62.200 21.176 -34.450 1.00 185.04 278 LYS D N 1
ATOM 12777 C CA . LYS D 1 292 ? 63.109 20.773 -33.372 1.00 185.47 278 LYS D CA 1
ATOM 12778 C C . LYS D 1 292 ? 62.762 21.400 -32.017 1.00 184.20 278 LYS D C 1
ATOM 12779 O O . LYS D 1 292 ? 62.757 22.621 -31.868 1.00 189.14 278 LYS D O 1
ATOM 12785 N N . ILE D 1 293 ? 62.512 20.553 -31.022 1.00 175.66 279 ILE D N 1
ATOM 12786 C CA . ILE D 1 293 ? 62.049 21.006 -29.713 1.00 167.77 279 ILE D CA 1
ATOM 12787 C C . ILE D 1 293 ? 62.878 20.430 -28.568 1.00 171.66 279 ILE D C 1
ATOM 12788 O O . ILE D 1 293 ? 62.960 19.219 -28.413 1.00 174.93 279 ILE D O 1
ATOM 12793 N N . VAL D 1 294 ? 63.470 21.295 -27.750 1.00 175.68 280 VAL D N 1
ATOM 12794 C CA . VAL D 1 294 ? 64.170 20.839 -26.552 1.00 178.06 280 VAL D CA 1
ATOM 12795 C C . VAL D 1 294 ? 63.324 21.114 -25.309 1.00 182.15 280 VAL D C 1
ATOM 12796 O O . VAL D 1 294 ? 62.937 22.255 -25.056 1.00 194.16 280 VAL D O 1
ATOM 12800 N N . ALA D 1 295 ? 63.044 20.071 -24.532 1.00 165.55 281 ALA D N 1
ATOM 12801 C CA . ALA D 1 295 ? 62.103 20.198 -23.421 1.00 160.55 281 ALA D CA 1
ATOM 12802 C C . ALA D 1 295 ? 62.601 19.627 -22.094 1.00 171.64 281 ALA D C 1
ATOM 12803 O O . ALA D 1 295 ? 63.321 18.620 -22.056 1.00 176.56 281 ALA D O 1
ATOM 12805 N N . LYS D 1 296 ? 62.206 20.287 -21.008 1.00 178.78 282 LYS D N 1
ATOM 12806 C CA . LYS D 1 296 ? 62.381 19.750 -19.670 1.00 179.70 282 LYS D CA 1
ATOM 12807 C C . LYS D 1 296 ? 61.328 18.671 -19.537 1.00 182.36 282 LYS D C 1
ATOM 12808 O O . LYS D 1 296 ? 60.135 18.941 -19.716 1.00 190.87 282 LYS D O 1
ATOM 12814 N N . ILE D 1 297 ? 61.776 17.453 -19.241 1.00 182.62 283 ILE D N 1
ATOM 12815 C CA . ILE D 1 297 ? 60.911 16.282 -19.297 1.00 189.42 283 ILE D CA 1
ATOM 12816 C C . ILE D 1 297 ? 60.823 15.516 -17.980 1.00 198.65 283 ILE D C 1
ATOM 12817 O O . ILE D 1 297 ? 61.830 15.113 -17.399 1.00 206.19 283 ILE D O 1
ATOM 12822 N N . LYS D 1 298 ? 59.592 15.331 -17.525 1.00 194.24 284 LYS D N 1
ATOM 12823 C CA . LYS D 1 298 ? 59.285 14.561 -16.337 1.00 189.60 284 LYS D CA 1
ATOM 12824 C C . LYS D 1 298 ? 58.536 13.316 -16.785 1.00 199.97 284 LYS D C 1
ATOM 12825 O O . LYS D 1 298 ? 57.530 13.417 -17.490 1.00 201.48 284 LYS D O 1
ATOM 12831 N N . ILE D 1 299 ? 59.025 12.142 -16.395 1.00 209.76 285 ILE D N 1
ATOM 12832 C CA . ILE D 1 299 ? 58.317 10.916 -16.735 1.00 208.94 285 ILE D CA 1
ATOM 12833 C C . ILE D 1 299 ? 57.533 10.449 -15.508 1.00 219.48 285 ILE D C 1
ATOM 12834 O O . ILE D 1 299 ? 58.084 9.911 -14.546 1.00 219.15 285 ILE D O 1
ATOM 12839 N N . SER D 1 300 ? 56.226 10.674 -15.568 1.00 226.90 286 SER D N 1
ATOM 12840 C CA . SER D 1 300 ? 55.357 10.526 -14.407 1.00 229.67 286 SER D CA 1
ATOM 12841 C C . SER D 1 300 ? 54.553 9.228 -14.364 1.00 222.59 286 SER D C 1
ATOM 12842 O O . SER D 1 300 ? 53.779 9.008 -13.433 1.00 227.25 286 SER D O 1
ATOM 12845 N N . ASP D 1 301 ? 54.730 8.373 -15.364 1.00 207.56 287 ASP D N 1
ATOM 12846 C CA . ASP D 1 301 ? 53.782 7.283 -15.581 1.00 203.58 287 ASP D CA 1
ATOM 12847 C C . ASP D 1 301 ? 54.078 5.965 -14.855 1.00 213.21 287 ASP D C 1
ATOM 12848 O O . ASP D 1 301 ? 55.086 5.828 -14.162 1.00 198.65 287 ASP D O 1
ATOM 12853 N N . ILE D 1 302 ? 53.181 5.000 -15.040 1.00 232.29 288 ILE D N 1
ATOM 12854 C CA . ILE D 1 302 ? 53.085 3.828 -14.169 1.00 240.15 288 ILE D CA 1
ATOM 12855 C C . ILE D 1 302 ? 54.087 2.693 -14.410 1.00 234.81 288 ILE D C 1
ATOM 12856 O O . ILE D 1 302 ? 54.486 2.011 -13.467 1.00 235.56 288 ILE D O 1
ATOM 12861 N N . PHE D 1 303 ? 54.492 2.487 -15.659 1.00 223.76 289 PHE D N 1
ATOM 12862 C CA . PHE D 1 303 ? 55.294 1.313 -16.003 1.00 221.48 289 PHE D CA 1
ATOM 12863 C C . PHE D 1 303 ? 56.803 1.533 -15.890 1.00 229.85 289 PHE D C 1
ATOM 12864 O O . PHE D 1 303 ? 57.585 0.669 -16.289 1.00 241.63 289 PHE D O 1
ATOM 12872 N N . LYS D 1 304 ? 57.196 2.692 -15.362 1.00 223.06 290 LYS D N 1
ATOM 12873 C CA . LYS D 1 304 ? 58.605 3.096 -15.226 1.00 214.74 290 LYS D CA 1
ATOM 12874 C C . LYS D 1 304 ? 59.450 2.845 -16.482 1.00 218.51 290 LYS D C 1
ATOM 12875 O O . LYS D 1 304 ? 60.350 2.005 -16.496 1.00 232.72 290 LYS D O 1
ATOM 12881 N N . TYR D 1 305 ? 59.148 3.600 -17.532 1.00 206.63 291 TYR D N 1
ATOM 12882 C CA . TYR D 1 305 ? 59.775 3.413 -18.836 1.00 202.24 291 TYR D CA 1
ATOM 12883 C C . TYR D 1 305 ? 61.279 3.680 -18.811 1.00 208.60 291 TYR D C 1
ATOM 12884 O O . TYR D 1 305 ? 61.766 4.497 -18.029 1.00 195.19 291 TYR D O 1
ATOM 12893 N N . ASN D 1 306 ? 62.004 2.982 -19.679 1.00 221.48 292 ASN D N 1
ATOM 12894 C CA . ASN D 1 306 ? 63.439 3.187 -19.838 1.00 220.63 292 ASN D CA 1
ATOM 12895 C C . ASN D 1 306 ? 63.731 3.698 -21.244 1.00 201.47 292 ASN D C 1
ATOM 12896 O O . ASN D 1 306 ? 62.945 3.473 -22.164 1.00 179.27 292 ASN D O 1
ATOM 12901 N N . LEU D 1 307 ? 64.856 4.386 -21.413 1.00 200.72 293 LEU D N 1
ATOM 12902 C CA . LEU D 1 307 ? 65.063 5.172 -22.624 1.00 189.59 293 LEU D CA 1
ATOM 12903 C C . LEU D 1 307 ? 66.487 5.129 -23.184 1.00 191.38 293 LEU D C 1
ATOM 12904 O O . LEU D 1 307 ? 67.465 5.093 -22.438 1.00 195.41 293 LEU D O 1
ATOM 12909 N N . THR D 1 308 ? 66.581 5.150 -24.511 1.00 195.60 294 THR D N 1
ATOM 12910 C CA . THR D 1 308 ? 67.855 5.104 -25.219 1.00 199.79 294 THR D CA 1
ATOM 12911 C C . THR D 1 308 ? 67.989 6.357 -26.080 1.00 194.12 294 THR D C 1
ATOM 12912 O O . THR D 1 308 ? 66.985 6.903 -26.535 1.00 188.79 294 THR D O 1
ATOM 12916 N N . PRO D 1 309 ? 69.227 6.839 -26.287 1.00 190.16 295 PRO D N 1
ATOM 12917 C CA . PRO D 1 309 ? 69.439 7.907 -27.271 1.00 193.26 295 PRO D CA 1
ATOM 12918 C C . PRO D 1 309 ? 68.976 7.490 -28.667 1.00 203.12 295 PRO D C 1
ATOM 12919 O O . PRO D 1 309 ? 68.985 6.299 -28.981 1.00 204.44 295 PRO D O 1
ATOM 12923 N N . LYS D 1 310 ? 68.571 8.466 -29.477 1.00 206.53 296 LYS D N 1
ATOM 12924 C CA . LYS D 1 310 ? 68.074 8.221 -30.833 1.00 196.86 296 LYS D CA 1
ATOM 12925 C C . LYS D 1 310 ? 66.837 7.320 -30.864 1.00 200.74 296 LYS D C 1
ATOM 12926 O O . LYS D 1 310 ? 66.579 6.643 -31.859 1.00 203.95 296 LYS D O 1
ATOM 12932 N N . MET D 1 311 ? 66.077 7.318 -29.773 1.00 203.27 297 MET D N 1
ATOM 12933 C CA . MET D 1 311 ? 64.849 6.534 -29.696 1.00 202.48 297 MET D CA 1
ATOM 12934 C C . MET D 1 311 ? 63.725 7.231 -30.452 1.00 190.37 297 MET D C 1
ATOM 12935 O O . MET D 1 311 ? 63.572 8.449 -30.366 1.00 170.31 297 MET D O 1
ATOM 12940 N N . LYS D 1 312 ? 62.942 6.456 -31.194 1.00 193.75 298 LYS D N 1
ATOM 12941 C CA . LYS D 1 312 ? 61.797 7.003 -31.910 1.00 184.62 298 LYS D CA 1
ATOM 12942 C C . LYS D 1 312 ? 60.558 7.022 -31.025 1.00 157.82 298 LYS D C 1
ATOM 12943 O O . LYS D 1 312 ? 60.168 5.999 -30.462 1.00 141.22 298 LYS D O 1
ATOM 12949 N N . VAL D 1 313 ? 59.948 8.195 -30.903 1.00 138.19 299 VAL D N 1
ATOM 12950 C CA . VAL D 1 313 ? 58.731 8.356 -30.118 1.00 140.33 299 VAL D CA 1
ATOM 12951 C C . VAL D 1 313 ? 57.774 9.296 -30.833 1.00 143.32 299 VAL D C 1
ATOM 12952 O O . VAL D 1 313 ? 58.191 10.099 -31.667 1.00 147.98 299 VAL D O 1
ATOM 12956 N N . HIS D 1 314 ? 56.490 9.196 -30.510 1.00 143.14 300 HIS D N 1
ATOM 12957 C CA . HIS D 1 314 ? 55.507 10.099 -31.090 1.00 145.84 300 HIS D CA 1
ATOM 12958 C C . HIS D 1 314 ? 55.235 11.256 -30.143 1.00 151.93 300 HIS D C 1
ATOM 12959 O O . HIS D 1 314 ? 54.660 11.079 -29.067 1.00 154.35 300 HIS D O 1
ATOM 12966 N N . LEU D 1 315 ? 55.662 12.444 -30.556 1.00 153.54 301 LEU D N 1
ATOM 12967 C CA . LEU D 1 315 ? 55.562 13.625 -29.716 1.00 139.34 301 LEU D CA 1
ATOM 12968 C C . LEU D 1 315 ? 54.244 14.348 -29.943 1.00 140.30 301 LEU D C 1
ATOM 12969 O O . LEU D 1 315 ? 53.878 14.650 -31.077 1.00 159.58 301 LEU D O 1
ATOM 12974 N N . ASN D 1 316 ? 53.538 14.623 -28.854 1.00 130.12 302 ASN D N 1
ATOM 12975 C CA . ASN D 1 316 ? 52.313 15.404 -28.907 1.00 132.02 302 ASN D CA 1
ATOM 12976 C C . ASN D 1 316 ? 52.562 16.841 -28.471 1.00 126.35 302 ASN D C 1
ATOM 12977 O O . ASN D 1 316 ? 52.861 17.114 -27.299 1.00 137.54 302 ASN D O 1
ATOM 12982 N N . VAL D 1 317 ? 52.450 17.752 -29.434 1.00 130.75 303 VAL D N 1
ATOM 12983 C CA . VAL D 1 317 ? 52.654 19.174 -29.178 1.00 149.02 303 VAL D CA 1
ATOM 12984 C C . VAL D 1 317 ? 51.469 19.945 -29.736 1.00 147.05 303 VAL D C 1
ATOM 12985 O O . VAL D 1 317 ? 51.048 19.719 -30.875 1.00 132.40 303 VAL D O 1
ATOM 12989 N N . GLY D 1 318 ? 50.937 20.861 -28.934 1.00 181.24 304 GLY D N 1
ATOM 12990 C CA . GLY D 1 318 ? 49.684 21.505 -29.267 1.00 192.19 304 GLY D CA 1
ATOM 12991 C C . GLY D 1 318 ? 48.634 20.424 -29.422 1.00 185.42 304 GLY D C 1
ATOM 12992 O O . GLY D 1 318 ? 48.515 19.542 -28.570 1.00 194.03 304 GLY D O 1
ATOM 12993 N N . MET D 1 319 ? 47.874 20.481 -30.508 1.00 157.71 305 MET D N 1
ATOM 12994 C CA . MET D 1 319 ? 46.923 19.418 -30.813 1.00 139.92 305 MET D CA 1
ATOM 12995 C C . MET D 1 319 ? 47.455 18.379 -31.806 1.00 141.12 305 MET D C 1
ATOM 12996 O O . MET D 1 319 ? 46.712 17.490 -32.222 1.00 120.74 305 MET D O 1
ATOM 13001 N N . LEU D 1 320 ? 48.723 18.488 -32.204 1.00 164.71 306 LEU D N 1
ATOM 13002 C CA . LEU D 1 320 ? 49.257 17.513 -33.155 1.00 152.41 306 LEU D CA 1
ATOM 13003 C C . LEU D 1 320 ? 50.120 16.431 -32.509 1.00 154.86 306 LEU D C 1
ATOM 13004 O O . LEU D 1 320 ? 50.510 16.531 -31.339 1.00 171.72 306 LEU D O 1
ATOM 13009 N N . ILE D 1 321 ? 50.456 15.427 -33.318 1.00 134.66 307 ILE D N 1
ATOM 13010 C CA . ILE D 1 321 ? 51.312 14.315 -32.921 1.00 128.39 307 ILE D CA 1
ATOM 13011 C C . ILE D 1 321 ? 52.213 13.974 -34.098 1.00 135.57 307 ILE D C 1
ATOM 13012 O O . ILE D 1 321 ? 51.722 13.700 -35.194 1.00 144.04 307 ILE D O 1
ATOM 13017 N N . VAL D 1 322 ? 53.522 13.984 -33.883 1.00 136.34 308 VAL D N 1
ATOM 13018 C CA . VAL D 1 322 ? 54.458 13.733 -34.973 1.00 153.09 308 VAL D CA 1
ATOM 13019 C C . VAL D 1 322 ? 55.483 12.671 -34.596 1.00 157.72 308 VAL D C 1
ATOM 13020 O O . VAL D 1 322 ? 55.846 12.543 -33.429 1.00 140.73 308 VAL D O 1
ATOM 13024 N N . PRO D 1 323 ? 55.944 11.890 -35.586 1.00 167.73 309 PRO D N 1
ATOM 13025 C CA . PRO D 1 323 ? 57.064 10.980 -35.336 1.00 162.77 309 PRO D CA 1
ATOM 13026 C C . PRO D 1 323 ? 58.323 11.795 -35.087 1.00 168.61 309 PRO D C 1
ATOM 13027 O O . PRO D 1 323 ? 58.580 12.764 -35.803 1.00 185.06 309 PRO D O 1
ATOM 13031 N N . ALA D 1 324 ? 59.093 11.414 -34.077 1.00 153.58 310 ALA D N 1
ATOM 13032 C CA . ALA D 1 324 ? 60.255 12.196 -33.686 1.00 159.21 310 ALA D CA 1
ATOM 13033 C C . ALA D 1 324 ? 61.381 11.329 -33.150 1.00 166.64 310 ALA D C 1
ATOM 13034 O O . ALA D 1 324 ? 61.139 10.314 -32.492 1.00 159.28 310 ALA D O 1
ATOM 13036 N N . VAL D 1 325 ? 62.613 11.740 -33.434 1.00 180.11 311 VAL D N 1
ATOM 13037 C CA . VAL D 1 325 ? 63.781 11.097 -32.842 1.00 182.74 311 VAL D CA 1
ATOM 13038 C C . VAL D 1 325 ? 64.158 11.845 -31.572 1.00 188.66 311 VAL D C 1
ATOM 13039 O O . VAL D 1 325 ? 64.265 13.072 -31.573 1.00 201.65 311 VAL D O 1
ATOM 13043 N N . ALA D 1 326 ? 64.349 11.108 -30.485 1.00 183.09 312 ALA D N 1
ATOM 13044 C CA . ALA D 1 326 ? 64.569 11.741 -29.194 1.00 191.64 312 ALA D CA 1
ATOM 13045 C C . ALA D 1 326 ? 65.898 11.373 -28.545 1.00 202.43 312 ALA D C 1
ATOM 13046 O O . ALA D 1 326 ? 66.348 10.228 -28.599 1.00 216.06 312 ALA D O 1
ATOM 13048 N N . VAL D 1 327 ? 66.511 12.376 -27.927 1.00 197.63 313 VAL D N 1
ATOM 13049 C CA . VAL D 1 327 ? 67.804 12.250 -27.278 1.00 196.31 313 VAL D CA 1
ATOM 13050 C C . VAL D 1 327 ? 67.708 12.755 -25.841 1.00 207.63 313 VAL D C 1
ATOM 13051 O O . VAL D 1 327 ? 67.766 13.966 -25.599 1.00 212.51 313 VAL D O 1
ATOM 13055 N N . PRO D 1 328 ? 67.493 11.832 -24.889 1.00 220.17 314 PRO D N 1
ATOM 13056 C CA . PRO D 1 328 ? 67.484 12.166 -23.460 1.00 223.49 314 PRO D CA 1
ATOM 13057 C C . PRO D 1 328 ? 68.866 12.617 -22.996 1.00 223.16 314 PRO D C 1
ATOM 13058 O O . PRO D 1 328 ? 69.865 12.078 -23.470 1.00 222.51 314 PRO D O 1
ATOM 13062 N N . PHE D 1 329 ? 68.931 13.585 -22.087 1.00 213.90 315 PHE D N 1
ATOM 13063 C CA . PHE D 1 329 ? 70.222 14.083 -21.629 1.00 204.02 315 PHE D CA 1
ATOM 13064 C C . PHE D 1 329 ? 70.270 14.600 -20.185 1.00 216.71 315 PHE D C 1
ATOM 13065 O O . PHE D 1 329 ? 69.253 14.903 -19.557 1.00 220.16 315 PHE D O 1
ATOM 13073 N N . LYS D 1 330 ? 71.495 14.679 -19.692 1.00 213.85 316 LYS D N 1
ATOM 13074 C CA . LYS D 1 330 ? 71.852 15.113 -18.360 1.00 193.64 316 LYS D CA 1
ATOM 13075 C C . LYS D 1 330 ? 72.519 16.477 -18.493 1.00 193.70 316 LYS D C 1
ATOM 13076 O O . LYS D 1 330 ? 73.307 16.703 -19.411 1.00 186.87 316 LYS D O 1
ATOM 13082 N N . LYS D 1 331 ? 72.176 17.394 -17.595 1.00 204.75 317 LYS D N 1
ATOM 13083 C CA . LYS D 1 331 ? 72.715 18.749 -17.637 1.00 209.08 317 LYS D CA 1
ATOM 13084 C C . LYS D 1 331 ? 73.709 18.959 -16.494 1.00 229.63 317 LYS D C 1
ATOM 13085 O O . LYS D 1 331 ? 73.318 19.063 -15.330 1.00 226.02 317 LYS D O 1
ATOM 13091 N N . VAL D 1 332 ? 74.993 19.045 -16.836 1.00 240.62 318 VAL D N 1
ATOM 13092 C CA . VAL D 1 332 ? 76.059 19.018 -15.833 1.00 235.95 318 VAL D CA 1
ATOM 13093 C C . VAL D 1 332 ? 76.844 20.315 -15.735 1.00 235.73 318 VAL D C 1
ATOM 13094 O O . VAL D 1 332 ? 77.373 20.798 -16.727 1.00 228.58 318 VAL D O 1
ATOM 13098 N N . THR D 1 333 ? 76.948 20.861 -14.529 1.00 240.23 319 THR D N 1
ATOM 13099 C CA . THR D 1 333 ? 77.833 21.993 -14.306 1.00 239.13 319 THR D CA 1
ATOM 13100 C C . THR D 1 333 ? 78.827 21.682 -13.193 1.00 249.50 319 THR D C 1
ATOM 13101 O O . THR D 1 333 ? 78.449 21.599 -12.024 1.00 250.30 319 THR D O 1
ATOM 13105 N N . PHE D 1 334 ? 80.098 21.515 -13.552 1.00 259.58 320 PHE D N 1
ATOM 13106 C CA . PHE D 1 334 ? 81.128 21.320 -12.538 1.00 266.96 320 PHE D CA 1
ATOM 13107 C C . PHE D 1 334 ? 82.181 22.431 -12.529 1.00 271.44 320 PHE 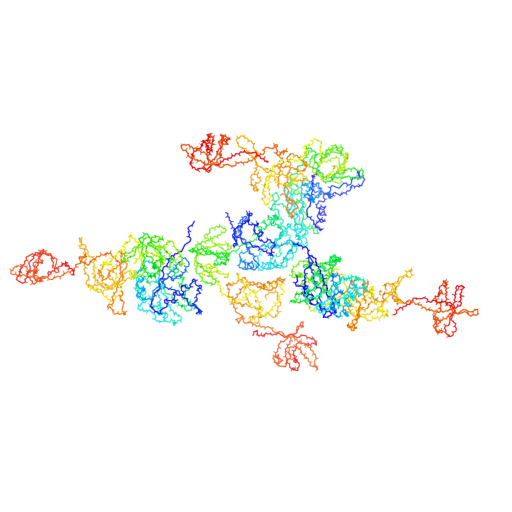D C 1
ATOM 13108 O O . PHE D 1 334 ? 83.085 22.464 -13.363 1.00 278.28 320 PHE D O 1
ATOM 13116 N N . GLY D 1 335 ? 82.036 23.355 -11.584 1.00 266.43 321 GLY D N 1
ATOM 13117 C CA . GLY D 1 335 ? 83.094 24.259 -11.167 1.00 267.01 321 GLY D CA 1
ATOM 13118 C C . GLY D 1 335 ? 83.544 25.295 -12.183 1.00 262.50 321 GLY D C 1
ATOM 13119 O O . GLY D 1 335 ? 84.140 26.309 -11.820 1.00 252.39 321 GLY D O 1
ATOM 13120 N N . LYS D 1 336 ? 83.260 25.040 -13.456 1.00 265.30 322 LYS D N 1
ATOM 13121 C CA . LYS D 1 336 ? 83.675 25.936 -14.532 1.00 258.10 322 LYS D CA 1
ATOM 13122 C C . LYS D 1 336 ? 82.600 26.199 -15.588 1.00 254.68 322 LYS D C 1
ATOM 13123 O O . LYS D 1 336 ? 82.119 27.322 -15.742 1.00 241.63 322 LYS D O 1
ATOM 13129 N N . THR D 1 337 ? 82.244 25.143 -16.317 1.00 260.65 323 THR D N 1
ATOM 13130 C CA . THR D 1 337 ? 81.429 25.252 -17.521 1.00 255.74 323 THR D CA 1
ATOM 13131 C C . THR D 1 337 ? 80.082 24.542 -17.376 1.00 251.90 323 THR D C 1
ATOM 13132 O O . THR D 1 337 ? 79.959 23.564 -16.636 1.00 251.13 323 THR D O 1
ATOM 13136 N N . GLU D 1 338 ? 79.072 25.056 -18.074 1.00 249.48 324 GLU D N 1
ATOM 13137 C CA . GLU D 1 338 ? 77.794 24.367 -18.216 1.00 235.71 324 GLU D CA 1
ATOM 13138 C C . GLU D 1 338 ? 77.850 23.398 -19.397 1.00 223.02 324 GLU D C 1
ATOM 13139 O O . GLU D 1 338 ? 78.309 23.748 -20.483 1.00 217.37 324 GLU D O 1
ATOM 13145 N N . GLU D 1 339 ? 77.381 22.176 -19.176 1.00 220.45 325 GLU D N 1
ATOM 13146 C CA . GLU D 1 339 ? 77.562 21.096 -20.138 1.00 223.35 325 GLU D CA 1
ATOM 13147 C C . GLU D 1 339 ? 76.289 20.297 -20.376 1.00 224.52 325 GLU D C 1
ATOM 13148 O O . GLU D 1 339 ? 75.428 20.187 -19.497 1.00 223.75 325 GLU D O 1
ATOM 13154 N N . ASN D 1 340 ? 76.194 19.728 -21.574 1.00 228.71 326 ASN D N 1
ATOM 13155 C CA . ASN D 1 340 ? 75.101 18.832 -21.928 1.00 226.36 326 ASN D CA 1
ATOM 13156 C C . ASN D 1 340 ? 75.604 17.437 -22.294 1.00 228.32 326 ASN D C 1
ATOM 13157 O O . ASN D 1 340 ? 76.283 17.256 -23.302 1.00 228.12 326 ASN D O 1
ATOM 13162 N N . ILE D 1 341 ? 75.259 16.456 -21.470 1.00 228.35 327 ILE D N 1
ATOM 13163 C CA . ILE D 1 341 ? 75.789 15.106 -21.601 1.00 231.39 327 ILE D CA 1
ATOM 13164 C C . ILE D 1 341 ? 74.681 14.107 -21.910 1.00 244.96 327 ILE D C 1
ATOM 13165 O O . ILE D 1 341 ? 73.647 14.153 -21.286 1.00 249.55 327 ILE D O 1
ATOM 13170 N N . ILE D 1 342 ? 74.879 13.202 -22.865 1.00 252.67 328 ILE D N 1
ATOM 13171 C CA . ILE D 1 342 ? 73.855 12.182 -23.106 1.00 243.46 328 ILE D CA 1
ATOM 13172 C C . ILE D 1 342 ? 73.757 11.230 -21.912 1.00 233.40 328 ILE D C 1
ATOM 13173 O O . ILE D 1 342 ? 74.768 10.739 -21.406 1.00 231.95 328 ILE D O 1
ATOM 13178 N N . LEU D 1 343 ? 72.534 10.993 -21.452 1.00 224.80 329 LEU D N 1
ATOM 13179 C CA . LEU D 1 343 ? 72.311 10.203 -20.246 1.00 228.20 329 LEU D CA 1
ATOM 13180 C C . LEU D 1 343 ? 72.555 8.716 -20.491 1.00 244.14 329 LEU D C 1
ATOM 13181 O O . LEU D 1 343 ? 72.346 8.218 -21.595 1.00 247.79 329 LEU D O 1
ATOM 13186 N N . ASN D 1 344 ? 73.002 8.014 -19.453 1.00 251.48 330 ASN D N 1
ATOM 13187 C CA . ASN D 1 344 ? 73.195 6.570 -19.519 1.00 244.84 330 ASN D CA 1
ATOM 13188 C C . ASN D 1 344 ? 71.860 5.847 -19.428 1.00 245.56 330 ASN D C 1
ATOM 13189 O O . ASN D 1 344 ? 70.802 6.476 -19.473 1.00 241.83 330 ASN D O 1
ATOM 13194 N N . GLU D 1 345 ? 71.912 4.524 -19.314 1.00 249.51 331 GLU D N 1
ATOM 13195 C CA . GLU D 1 345 ? 70.702 3.743 -19.106 1.00 245.07 331 GLU D CA 1
ATOM 13196 C C . GLU D 1 345 ? 70.063 4.178 -17.792 1.00 257.91 331 GLU D C 1
ATOM 13197 O O . GLU D 1 345 ? 70.692 4.129 -16.735 1.00 261.72 331 GLU D O 1
ATOM 13203 N N . VAL D 1 346 ? 68.809 4.611 -17.864 1.00 261.52 332 VAL D N 1
ATOM 13204 C CA . VAL D 1 346 ? 68.145 5.202 -16.707 1.00 266.96 332 VAL D CA 1
ATOM 13205 C C . VAL D 1 346 ? 66.653 4.858 -16.663 1.00 262.78 332 VAL D C 1
ATOM 13206 O O . VAL D 1 346 ? 65.959 4.909 -17.679 1.00 252.39 332 VAL D O 1
ATOM 13210 N N . ILE D 1 347 ? 66.176 4.511 -15.470 1.00 262.99 333 ILE D N 1
ATOM 13211 C CA . ILE D 1 347 ? 64.772 4.194 -15.221 1.00 249.27 333 ILE D CA 1
ATOM 13212 C C . ILE D 1 347 ? 63.986 5.496 -15.185 1.00 247.41 333 ILE D C 1
ATOM 13213 O O . ILE D 1 347 ? 64.485 6.532 -15.608 1.00 251.96 333 ILE D O 1
ATOM 13218 N N . SER D 1 348 ? 62.747 5.468 -14.711 1.00 237.14 334 SER D N 1
ATOM 13219 C CA . SER D 1 348 ? 62.042 6.732 -14.621 1.00 222.90 334 SER D CA 1
ATOM 13220 C C . SER D 1 348 ? 62.325 7.333 -13.252 1.00 231.03 334 SER D C 1
ATOM 13221 O O . SER D 1 348 ? 61.767 6.908 -12.241 1.00 239.81 334 SER D O 1
ATOM 13224 N N . GLY D 1 349 ? 63.207 8.330 -13.236 1.00 219.71 335 GLY D N 1
ATOM 13225 C CA . GLY D 1 349 ? 63.477 9.123 -12.050 1.00 206.37 335 GLY D CA 1
ATOM 13226 C C . GLY D 1 349 ? 62.999 10.552 -12.206 1.00 203.89 335 GLY D C 1
ATOM 13227 O O . GLY D 1 349 ? 63.111 11.353 -11.284 1.00 206.01 335 GLY D O 1
ATOM 13228 N N . ASN D 1 350 ? 62.505 10.858 -13.403 1.00 203.54 336 ASN D N 1
ATOM 13229 C CA . ASN D 1 350 ? 62.044 12.190 -13.825 1.00 206.07 336 ASN D CA 1
ATOM 13230 C C . ASN D 1 350 ? 63.051 13.345 -13.713 1.00 220.40 336 ASN D C 1
ATOM 13231 O O . ASN D 1 350 ? 62.661 14.513 -13.718 1.00 227.51 336 ASN D O 1
ATOM 13236 N N . GLU D 1 351 ? 64.338 13.024 -13.633 1.00 222.24 337 GLU D N 1
ATOM 13237 C CA . GLU D 1 351 ? 65.363 14.058 -13.516 1.00 215.50 337 GLU D CA 1
ATOM 13238 C C . GLU D 1 351 ? 65.797 14.642 -14.856 1.00 220.43 337 GLU D C 1
ATOM 13239 O O . GLU D 1 351 ? 65.939 15.857 -15.004 1.00 223.58 337 GLU D O 1
ATOM 13253 N N . TYR D 1 353 ? 66.398 15.363 -19.137 1.00 220.06 339 TYR D N 1
ATOM 13254 C CA . TYR D 1 353 ? 65.782 16.272 -20.094 1.00 217.25 339 TYR D CA 1
ATOM 13255 C C . TYR D 1 353 ? 65.671 15.573 -21.442 1.00 226.55 339 TYR D C 1
ATOM 13256 O O . TYR D 1 353 ? 66.287 14.535 -21.646 1.00 226.23 339 TYR D O 1
ATOM 13273 N N . ALA D 1 355 ? 65.615 15.991 -25.818 1.00 213.73 341 ALA D N 1
ATOM 13274 C CA . ALA D 1 355 ? 65.728 16.733 -27.070 1.00 205.75 341 ALA D CA 1
ATOM 13275 C C . ALA D 1 355 ? 64.955 16.009 -28.162 1.00 193.83 341 ALA D C 1
ATOM 13276 O O . ALA D 1 355 ? 64.995 14.788 -28.247 1.00 189.97 341 ALA D O 1
ATOM 13278 N N . PHE D 1 356 ? 64.253 16.760 -29.000 1.00 179.14 342 PHE D N 1
ATOM 13279 C CA . PHE D 1 356 ? 63.400 16.157 -30.014 1.00 173.23 342 PHE D CA 1
ATOM 13280 C C . PHE D 1 356 ? 63.649 16.735 -31.397 1.00 181.72 342 PHE D C 1
ATOM 13281 O O . PHE D 1 356 ? 63.625 17.951 -31.588 1.00 189.58 342 PHE D O 1
ATOM 13289 N N . GLU D 1 357 ? 63.889 15.852 -32.359 1.00 185.03 343 GLU D N 1
ATOM 13290 C CA . GLU D 1 357 ? 63.852 16.228 -33.765 1.00 190.30 343 GLU D CA 1
ATOM 13291 C C . GLU D 1 357 ? 62.561 15.705 -34.381 1.00 187.16 343 GLU D C 1
ATOM 13292 O O . GLU D 1 357 ? 62.373 14.490 -34.520 1.00 191.10 343 GLU D O 1
ATOM 13298 N N . LEU D 1 358 ? 61.669 16.627 -34.732 1.00 177.58 344 LEU D N 1
ATOM 13299 C CA . LEU D 1 358 ? 60.375 16.272 -35.302 1.00 172.87 344 LEU D CA 1
ATOM 13300 C C . LEU D 1 358 ? 60.500 16.075 -36.805 1.00 184.48 344 LEU D C 1
ATOM 13301 O O . LEU D 1 358 ? 61.069 16.914 -37.503 1.00 190.15 344 LEU D O 1
ATOM 13306 N N . GLU D 1 359 ? 59.966 14.964 -37.299 1.00 191.37 345 GLU D N 1
ATOM 13307 C CA . GLU D 1 359 ? 60.011 14.666 -38.724 1.00 208.43 345 GLU D CA 1
ATOM 13308 C C . GLU D 1 359 ? 58.936 15.455 -39.468 1.00 204.83 345 GLU D C 1
ATOM 13309 O O . GLU D 1 359 ? 58.982 15.595 -40.690 1.00 212.79 345 GLU D O 1
ATOM 13315 N N . GLU D 1 360 ? 57.971 15.974 -38.716 1.00 193.04 346 GLU D N 1
ATOM 13316 C CA . GLU D 1 360 ? 56.891 16.773 -39.283 1.00 189.06 346 GLU D CA 1
ATOM 13317 C C . GLU D 1 360 ? 56.726 18.067 -38.490 1.00 183.88 346 GLU D C 1
ATOM 13318 O O . GLU D 1 360 ? 56.567 18.040 -37.269 1.00 192.27 346 GLU D O 1
ATOM 13324 N N . LYS D 1 361 ? 56.768 19.197 -39.191 1.00 169.74 347 LYS D N 1
ATOM 13325 C CA . LYS D 1 361 ? 56.795 20.508 -38.543 1.00 175.03 347 LYS D CA 1
ATOM 13326 C C . LYS D 1 361 ? 55.559 20.823 -37.702 1.00 188.48 347 LYS D C 1
ATOM 13327 O O . LYS D 1 361 ? 54.423 20.642 -38.140 1.00 185.54 347 LYS D O 1
ATOM 13333 N N . VAL D 1 362 ? 55.809 21.311 -36.491 1.00 197.05 348 VAL D N 1
ATOM 13334 C CA . VAL D 1 362 ? 54.759 21.601 -35.521 1.00 191.02 348 VAL D CA 1
ATOM 13335 C C . VAL D 1 362 ? 54.846 23.051 -35.043 1.00 172.71 348 VAL D C 1
ATOM 13336 O O . VAL D 1 362 ? 55.938 23.587 -34.860 1.00 163.67 348 VAL D O 1
ATOM 13340 N N . LEU D 1 363 ? 53.690 23.685 -34.860 1.00 171.89 349 LEU D N 1
ATOM 13341 C CA . LEU D 1 363 ? 53.633 25.062 -34.384 1.00 189.53 349 LEU D CA 1
ATOM 13342 C C . LEU D 1 363 ? 53.656 25.127 -32.859 1.00 180.20 349 LEU D C 1
ATOM 13343 O O . LEU D 1 363 ? 52.825 24.506 -32.194 1.00 170.01 349 LEU D O 1
ATOM 13348 N N . ALA D 1 364 ? 54.604 25.883 -32.307 1.00 171.91 350 ALA D N 1
ATOM 13349 C CA . ALA D 1 364 ? 54.744 25.975 -30.853 1.00 162.38 350 ALA D CA 1
ATOM 13350 C C . ALA D 1 364 ? 55.459 27.242 -30.381 1.00 174.88 350 ALA D C 1
ATOM 13351 O O . ALA D 1 364 ? 56.137 27.913 -31.157 1.00 182.53 350 ALA D O 1
ATOM 13353 N N . GLU D 1 365 ? 55.312 27.551 -29.095 1.00 181.02 351 GLU D N 1
ATOM 13354 C CA . GLU D 1 365 ? 55.998 28.684 -28.481 1.00 183.46 351 GLU D CA 1
ATOM 13355 C C . GLU D 1 365 ? 56.782 28.199 -27.266 1.00 177.54 351 GLU D C 1
ATOM 13356 O O . GLU D 1 365 ? 56.596 27.073 -26.809 1.00 173.99 351 GLU D O 1
ATOM 13362 N N . VAL D 1 366 ? 57.680 29.037 -26.759 1.00 190.26 352 VAL D N 1
ATOM 13363 C CA . VAL D 1 366 ? 58.451 28.683 -25.573 1.00 199.49 352 VAL D CA 1
ATOM 13364 C C . VAL D 1 366 ? 57.539 28.611 -24.352 1.00 196.92 352 VAL D C 1
ATOM 13365 O O . VAL D 1 366 ? 56.689 29.477 -24.153 1.00 209.86 352 VAL D O 1
ATOM 13369 N N . GLY D 1 367 ? 57.717 27.573 -23.541 1.00 180.60 353 GLY D N 1
ATOM 13370 C CA . GLY D 1 367 ? 56.900 27.385 -22.357 1.00 178.32 353 GLY D CA 1
ATOM 13371 C C . GLY D 1 367 ? 55.697 26.504 -22.631 1.00 186.31 353 GLY D C 1
ATOM 13372 O O . GLY D 1 367 ? 54.832 26.334 -21.773 1.00 183.12 353 GLY D O 1
ATOM 13373 N N . ASP D 1 368 ? 55.642 25.940 -23.833 1.00 195.77 354 ASP D N 1
ATOM 13374 C CA . ASP D 1 368 ? 54.543 25.059 -24.210 1.00 190.36 354 ASP D CA 1
ATOM 13375 C C . ASP D 1 368 ? 54.666 23.691 -23.560 1.00 187.41 354 ASP D C 1
ATOM 13376 O O . ASP D 1 368 ? 55.760 23.258 -23.207 1.00 196.98 354 ASP D O 1
ATOM 13381 N N . ARG D 1 369 ? 53.533 23.012 -23.414 1.00 177.34 355 ARG D N 1
ATOM 13382 C CA . ARG D 1 369 ? 53.496 21.692 -22.800 1.00 168.58 355 ARG D CA 1
ATOM 13383 C C . ARG D 1 369 ? 53.591 20.580 -23.836 1.00 165.25 355 ARG D C 1
ATOM 13384 O O . ARG D 1 369 ? 52.821 20.535 -24.795 1.00 182.10 355 ARG D O 1
ATOM 13392 N N . VAL D 1 370 ? 54.538 19.676 -23.625 1.00 155.34 356 VAL D N 1
ATOM 13393 C CA . VAL D 1 370 ? 54.787 18.589 -24.554 1.00 148.79 356 VAL D CA 1
ATOM 13394 C C . VAL D 1 370 ? 54.501 17.258 -23.877 1.00 148.33 356 VAL D C 1
ATOM 13395 O O . VAL D 1 370 ? 54.917 17.037 -22.728 1.00 166.62 356 VAL D O 1
ATOM 13399 N N . LEU D 1 371 ? 53.786 16.383 -24.584 1.00 141.80 357 LEU D N 1
ATOM 13400 C CA . LEU D 1 371 ? 53.495 15.046 -24.072 1.00 133.44 357 LEU D CA 1
ATOM 13401 C C . LEU D 1 371 ? 54.105 13.959 -24.948 1.00 135.43 357 LEU D C 1
ATOM 13402 O O . LEU D 1 371 ? 53.765 13.845 -26.120 1.00 149.89 357 LEU D O 1
ATOM 13407 N N . ILE D 1 372 ? 54.988 13.144 -24.379 1.00 135.44 358 ILE D N 1
ATOM 13408 C CA . ILE D 1 372 ? 55.518 12.005 -25.119 1.00 138.41 358 ILE D CA 1
ATOM 13409 C C . ILE D 1 372 ? 54.452 10.927 -25.108 1.00 127.64 358 ILE D C 1
ATOM 13410 O O . ILE D 1 372 ? 54.069 10.462 -24.038 1.00 128.71 358 ILE D O 1
ATOM 13415 N N . THR D 1 373 ? 53.985 10.528 -26.291 1.00 118.66 359 THR D N 1
ATOM 13416 C CA . THR D 1 373 ? 52.900 9.553 -26.403 1.00 112.43 359 THR D CA 1
ATOM 13417 C C . THR D 1 373 ? 53.326 8.244 -27.062 1.00 107.29 359 THR D C 1
ATOM 13418 O O . THR D 1 373 ? 54.118 8.238 -28.002 1.00 119.52 359 THR D O 1
ATOM 13422 N N . ARG D 1 374 ? 52.784 7.137 -26.561 1.00 97.75 360 ARG D N 1
ATOM 13423 C CA . ARG D 1 374 ? 53.066 5.815 -27.108 1.00 103.05 360 ARG D CA 1
ATOM 13424 C C . ARG D 1 374 ? 51.814 5.172 -27.699 1.00 115.19 360 ARG D C 1
ATOM 13425 O O . ARG D 1 374 ? 50.816 4.980 -27.004 1.00 125.28 360 ARG D O 1
ATOM 13433 N N . LEU D 1 375 ? 51.878 4.835 -28.983 1.00 102.17 361 LEU D N 1
ATOM 13434 C CA . LEU D 1 375 ? 50.794 4.124 -29.651 1.00 98.83 361 LEU D CA 1
ATOM 13435 C C . LEU D 1 375 ? 51.072 2.624 -29.598 1.00 108.75 361 LEU D C 1
ATOM 13436 O O . LEU D 1 375 ? 50.319 1.816 -30.141 1.00 108.03 361 LEU D O 1
ATOM 13441 N N . ASP D 1 376 ? 52.168 2.274 -28.930 1.00 110.71 362 ASP D N 1
ATOM 13442 C CA . ASP D 1 376 ? 52.666 0.904 -28.846 1.00 98.54 362 ASP D CA 1
ATOM 13443 C C . ASP D 1 376 ? 51.751 -0.054 -28.097 1.00 98.41 362 ASP D C 1
ATOM 13444 O O . ASP D 1 376 ? 51.807 -1.265 -28.305 1.00 92.32 362 ASP D O 1
ATOM 13449 N N . LEU D 1 377 ? 50.899 0.494 -27.242 1.00 117.62 363 LEU D N 1
ATOM 13450 C CA . LEU D 1 377 ? 50.311 -0.267 -26.147 1.00 86.12 363 LEU D CA 1
ATOM 13451 C C . LEU D 1 377 ? 48.795 -0.378 -26.296 1.00 107.79 363 LEU D C 1
ATOM 13452 O O . LEU D 1 377 ? 48.050 0.399 -25.705 1.00 128.18 363 LEU D O 1
ATOM 13457 N N . PRO D 1 378 ? 48.347 -1.385 -27.067 1.00 101.15 364 PRO D N 1
ATOM 13458 C CA . PRO D 1 378 ? 47.045 -1.545 -27.739 1.00 105.65 364 PRO D CA 1
ATOM 13459 C C . PRO D 1 378 ? 45.739 -1.273 -26.969 1.00 142.02 364 PRO D C 1
ATOM 13460 O O . PRO D 1 378 ? 44.860 -0.648 -27.562 1.00 175.69 364 PRO D O 1
ATOM 13464 N N . PRO D 1 379 ? 45.594 -1.732 -25.709 1.00 104.38 365 PRO D N 1
ATOM 13465 C CA . PRO D 1 379 ? 44.273 -1.524 -25.099 1.00 80.38 365 PRO D CA 1
ATOM 13466 C C . PRO D 1 379 ? 43.961 -0.042 -24.915 1.00 124.39 365 PRO D C 1
ATOM 13467 O O . PRO D 1 379 ? 42.801 0.361 -24.993 1.00 142.03 365 PRO D O 1
ATOM 13471 N N . THR D 1 380 ? 44.999 0.755 -24.684 1.00 119.85 366 THR D N 1
ATOM 13472 C CA . THR D 1 380 ? 44.875 2.205 -24.704 1.00 118.90 366 THR D CA 1
ATOM 13473 C C . THR D 1 380 ? 45.317 2.718 -26.072 1.00 116.95 366 THR D C 1
ATOM 13474 O O . THR D 1 380 ? 46.332 2.273 -26.608 1.00 108.72 366 THR D O 1
ATOM 13478 N N . THR D 1 381 ? 44.548 3.642 -26.640 1.00 134.89 367 THR D N 1
ATOM 13479 C CA . THR D 1 381 ? 44.850 4.183 -27.967 1.00 136.07 367 THR D CA 1
ATOM 13480 C C . THR D 1 381 ? 46.219 4.860 -27.997 1.00 127.90 367 THR D C 1
ATOM 13481 O O . THR D 1 381 ? 47.088 4.494 -28.790 1.00 148.70 367 THR D O 1
ATOM 13485 N N . LEU D 1 382 ? 46.408 5.843 -27.125 1.00 99.98 368 LEU D N 1
ATOM 13486 C CA . LEU D 1 382 ? 47.708 6.482 -26.980 1.00 121.55 368 LEU D CA 1
ATOM 13487 C C . LEU D 1 382 ? 48.051 6.693 -25.511 1.00 119.89 368 LEU D C 1
ATOM 13488 O O . LEU D 1 382 ? 47.243 7.201 -24.736 1.00 124.32 368 LEU D O 1
ATOM 13493 N N . ARG D 1 383 ? 49.256 6.283 -25.135 1.00 122.91 369 ARG D N 1
ATOM 13494 C CA . ARG D 1 383 ? 49.693 6.365 -23.751 1.00 94.67 369 ARG D CA 1
ATOM 13495 C C . ARG D 1 383 ? 50.575 7.568 -23.524 1.00 111.21 369 ARG D C 1
ATOM 13496 O O . ARG D 1 383 ? 51.566 7.758 -24.224 1.00 125.57 369 ARG D O 1
ATOM 13504 N N . ILE D 1 384 ? 50.220 8.382 -22.539 1.00 99.81 370 ILE D N 1
ATOM 13505 C CA . ILE D 1 384 ? 51.107 9.453 -22.132 1.00 115.83 370 ILE D CA 1
ATOM 13506 C C . ILE D 1 384 ? 52.296 8.802 -21.440 1.00 120.82 370 ILE D C 1
ATOM 13507 O O . ILE D 1 384 ? 52.133 7.946 -20.575 1.00 109.47 370 ILE D O 1
ATOM 13520 N N . GLY D 1 386 ? 55.481 10.859 -21.406 1.00 168.05 372 GLY D N 1
ATOM 13521 C CA . GLY D 1 386 ? 56.327 11.934 -20.922 1.00 167.69 372 GLY D CA 1
ATOM 13522 C C . GLY D 1 386 ? 55.629 13.270 -20.821 1.00 174.87 372 GLY D C 1
ATOM 13523 O O . GLY D 1 386 ? 54.636 13.528 -21.502 1.00 180.28 372 GLY D O 1
ATOM 13524 N N . HIS D 1 387 ? 56.169 14.127 -19.963 1.00 179.18 373 HIS D N 1
ATOM 13525 C CA . HIS D 1 387 ? 55.581 15.431 -19.712 1.00 162.20 373 HIS D CA 1
ATOM 13526 C C . HIS D 1 387 ? 56.650 16.479 -19.809 1.00 163.23 373 HIS D C 1
ATOM 13527 O O . HIS D 1 387 ? 57.813 16.191 -19.575 1.00 173.63 373 HIS D O 1
ATOM 13534 N N . GLY D 1 388 ? 56.272 17.704 -20.142 1.00 173.58 374 GLY D N 1
ATOM 13535 C CA . GLY D 1 388 ? 57.200 18.785 -19.889 1.00 188.13 374 GLY D CA 1
ATOM 13536 C C . GLY D 1 388 ? 57.012 20.094 -20.605 1.00 182.58 374 GLY D C 1
ATOM 13537 O O . GLY D 1 388 ? 55.999 20.327 -21.254 1.00 175.86 374 GLY D O 1
ATOM 13538 N N . LEU D 1 389 ? 58.012 20.958 -20.479 1.00 178.82 375 LEU D N 1
ATOM 13539 C CA . LEU D 1 389 ? 57.882 22.319 -20.984 1.00 181.01 375 LEU D CA 1
ATOM 13540 C C . LEU D 1 389 ? 59.058 22.643 -21.890 1.00 186.45 375 LEU D C 1
ATOM 13541 O O . LEU D 1 389 ? 60.194 22.267 -21.602 1.00 180.47 375 LEU D O 1
ATOM 13546 N N . ILE D 1 390 ? 58.780 23.339 -22.987 1.00 193.73 376 ILE D N 1
ATOM 13547 C CA . ILE D 1 390 ? 59.788 23.571 -24.010 1.00 192.18 376 ILE D CA 1
ATOM 13548 C C . ILE D 1 390 ? 60.774 24.631 -23.555 1.00 199.58 376 ILE D C 1
ATOM 13549 O O . ILE D 1 390 ? 60.392 25.762 -23.253 1.00 201.15 376 ILE D O 1
ATOM 13554 N N . GLU D 1 391 ? 62.047 24.252 -23.512 1.00 199.78 377 GLU D N 1
ATOM 13555 C CA . GLU D 1 391 ? 63.114 25.158 -23.118 1.00 192.74 377 GLU D CA 1
ATOM 13556 C C . GLU D 1 391 ? 63.541 26.005 -24.309 1.00 181.36 377 GLU D C 1
ATOM 13557 O O . GLU D 1 391 ? 63.288 27.210 -24.359 1.00 187.23 377 GLU D O 1
ATOM 13563 N N . GLU D 1 392 ? 64.189 25.354 -25.269 1.00 180.36 378 GLU D N 1
ATOM 13564 C CA . GLU D 1 392 ? 64.729 26.025 -26.443 1.00 188.44 378 GLU D CA 1
ATOM 13565 C C . GLU D 1 392 ? 64.350 25.261 -27.703 1.00 186.33 378 GLU D C 1
ATOM 13566 O O . GLU D 1 392 ? 63.873 24.127 -27.634 1.00 179.70 378 GLU D O 1
ATOM 13572 N N . PHE D 1 393 ? 64.558 25.887 -28.855 1.00 187.43 379 PHE D N 1
ATOM 13573 C CA . PHE D 1 393 ? 64.431 25.185 -30.122 1.00 190.74 379 PHE D CA 1
ATOM 13574 C C . PHE D 1 393 ? 65.807 25.117 -30.766 1.00 207.12 379 PHE D C 1
ATOM 13575 O O . PHE D 1 393 ? 66.313 26.116 -31.277 1.00 212.29 379 PHE D O 1
ATOM 13583 N N . LYS D 1 394 ? 66.407 23.931 -30.745 1.00 211.13 380 LYS D N 1
ATOM 13584 C CA . LYS D 1 394 ? 67.754 23.750 -31.265 1.00 211.85 380 LYS D CA 1
ATOM 13585 C C . LYS D 1 394 ? 67.946 22.393 -31.922 1.00 212.15 380 LYS D C 1
ATOM 13586 O O . LYS D 1 394 ? 67.406 21.383 -31.463 1.00 207.27 380 LYS D O 1
ATOM 13592 N N . PRO D 1 395 ? 68.729 22.376 -33.007 1.00 215.91 381 PRO D N 1
ATOM 13593 C CA . PRO D 1 395 ? 69.136 21.131 -33.672 1.00 211.42 381 PRO D CA 1
ATOM 13594 C C . PRO D 1 395 ? 70.185 20.332 -32.886 1.00 216.76 381 PRO D C 1
ATOM 13595 O O . PRO D 1 395 ? 70.821 20.860 -31.973 1.00 214.61 381 PRO D O 1
ATOM 13599 N N . ILE D 1 396 ? 70.350 19.063 -33.254 1.00 228.83 382 ILE D N 1
ATOM 13600 C CA . ILE D 1 396 ? 71.298 18.169 -32.594 1.00 236.09 382 ILE D CA 1
ATOM 13601 C C . ILE D 1 396 ? 72.726 18.713 -32.623 1.00 244.26 382 ILE D C 1
ATOM 13602 O O . ILE D 1 396 ? 73.430 18.680 -31.612 1.00 237.80 382 ILE D O 1
ATOM 13607 N N . LYS D 1 397 ? 73.139 19.226 -33.779 1.00 252.80 383 LYS D N 1
ATOM 13608 C CA . LYS D 1 397 ? 74.490 19.760 -33.943 1.00 251.91 383 LYS D CA 1
ATOM 13609 C C . LYS D 1 397 ? 74.685 21.070 -33.179 1.00 255.05 383 LYS D C 1
ATOM 13610 O O . LYS D 1 397 ? 75.772 21.344 -32.669 1.00 257.88 383 LYS D O 1
ATOM 13616 N N . ASP D 1 398 ? 73.633 21.881 -33.108 1.00 252.44 384 ASP D N 1
ATOM 13617 C CA . ASP D 1 398 ? 73.713 23.176 -32.431 1.00 246.22 384 ASP D CA 1
ATOM 13618 C C . ASP D 1 398 ? 73.844 23.056 -30.897 1.00 245.04 384 ASP D C 1
ATOM 13619 O O . ASP D 1 398 ? 74.377 23.956 -30.238 1.00 248.22 384 ASP D O 1
ATOM 13624 N N . LEU D 1 399 ? 73.371 21.937 -30.344 1.00 244.86 385 LEU D N 1
ATOM 13625 C CA . LEU D 1 399 ? 73.207 21.762 -28.891 1.00 243.60 385 LEU D CA 1
ATOM 13626 C C . LEU D 1 399 ? 74.475 21.582 -28.059 1.00 251.23 385 LEU D C 1
ATOM 13627 O O . LEU D 1 399 ? 74.484 21.961 -26.892 1.00 259.37 385 LEU D O 1
ATOM 13632 N N . ASN D 1 400 ? 75.531 21.059 -28.685 1.00 245.58 386 ASN D N 1
ATOM 13633 C CA . ASN D 1 400 ? 76.740 20.514 -28.028 1.00 245.01 386 ASN D CA 1
ATOM 13634 C C . ASN D 1 400 ? 76.551 19.251 -27.128 1.00 208.50 386 ASN D C 1
ATOM 13635 O O . ASN D 1 400 ? 76.675 19.259 -25.892 1.00 201.61 386 ASN D O 1
ATOM 13640 N N . ILE D 1 401 ? 76.239 18.154 -27.812 1.00 212.60 387 ILE D N 1
ATOM 13641 C CA . ILE D 1 401 ? 76.050 16.849 -27.190 1.00 219.63 387 ILE D CA 1
ATOM 13642 C C . ILE D 1 401 ? 77.373 16.294 -26.671 1.00 232.04 387 ILE D C 1
ATOM 13643 O O . ILE D 1 401 ? 78.374 16.277 -27.391 1.00 239.04 387 ILE D O 1
ATOM 13648 N N . LYS D 1 402 ? 77.386 15.847 -25.420 1.00 229.23 388 LYS D N 1
ATOM 13649 C CA . LYS D 1 402 ? 78.600 15.256 -24.862 1.00 224.78 388 LYS D CA 1
ATOM 13650 C C . LYS D 1 402 ? 78.370 13.845 -24.324 1.00 226.45 388 LYS D C 1
ATOM 13651 O O . LYS D 1 402 ? 77.377 13.587 -23.660 1.00 231.83 388 LYS D O 1
ATOM 13657 N N . LYS D 1 403 ? 79.262 12.917 -24.644 1.00 250.25 389 LYS D N 1
ATOM 13658 C CA . LYS D 1 403 ? 79.163 11.584 -24.074 1.00 243.98 389 LYS D CA 1
ATOM 13659 C C . LYS D 1 403 ? 80.345 11.376 -23.145 1.00 241.62 389 LYS D C 1
ATOM 13660 O O . LYS D 1 403 ? 81.407 11.967 -23.335 1.00 244.93 389 LYS D O 1
ATOM 13666 N N . GLU D 1 404 ? 80.143 10.561 -22.116 1.00 237.63 390 GLU D N 1
ATOM 13667 C CA . GLU D 1 404 ? 81.187 10.313 -21.132 1.00 239.98 390 GLU D CA 1
ATOM 13668 C C . GLU D 1 404 ? 81.992 9.063 -21.465 1.00 255.00 390 GLU D C 1
ATOM 13669 O O . GLU D 1 404 ? 81.454 8.082 -21.980 1.00 258.87 390 GLU D O 1
ATOM 13675 N N . VAL D 1 405 ? 83.288 9.111 -21.169 1.00 260.70 391 VAL D N 1
ATOM 13676 C CA . VAL D 1 405 ? 84.179 7.982 -21.412 1.00 258.35 391 VAL D CA 1
ATOM 13677 C C . VAL D 1 405 ? 84.954 7.571 -20.159 1.00 265.65 391 VAL D C 1
ATOM 13678 O O . VAL D 1 405 ? 85.708 8.361 -19.591 1.00 270.08 391 VAL D O 1
ATOM 13682 N N . LEU D 1 406 ? 84.759 6.326 -19.734 1.00 263.27 392 LEU D N 1
ATOM 13683 C CA . LEU D 1 406 ? 85.468 5.791 -18.577 1.00 260.43 392 LEU D CA 1
ATOM 13684 C C . LEU D 1 406 ? 86.668 4.950 -19.017 1.00 263.02 392 LEU D C 1
ATOM 13685 O O . LEU D 1 406 ? 86.565 4.118 -19.919 1.00 260.78 392 LEU D O 1
ATOM 13690 N N . ARG D 1 407 ? 87.803 5.177 -18.366 1.00 265.08 393 ARG D N 1
ATOM 13691 C CA . ARG D 1 407 ? 89.067 4.556 -18.741 1.00 265.73 393 ARG D CA 1
ATOM 13692 C C . ARG D 1 407 ? 89.754 3.942 -17.528 1.00 269.16 393 ARG D C 1
ATOM 13693 O O . ARG D 1 407 ? 89.894 4.586 -16.493 1.00 268.97 393 ARG D O 1
ATOM 13701 N N . GLU D 1 408 ? 90.194 2.696 -17.667 1.00 270.83 394 GLU D N 1
ATOM 13702 C CA . GLU D 1 408 ? 90.819 1.974 -16.561 1.00 269.37 394 GLU D CA 1
ATOM 13703 C C . GLU D 1 408 ? 92.345 2.024 -16.582 1.00 268.83 394 GLU D C 1
ATOM 13704 O O . GLU D 1 408 ? 92.968 2.012 -17.647 1.00 266.63 394 GLU D O 1
ATOM 13710 N N . GLY D 1 409 ? 92.939 2.076 -15.392 1.00 267.12 395 GLY D N 1
ATOM 13711 C CA . GLY D 1 409 ? 94.386 2.077 -15.269 1.00 264.91 395 GLY D CA 1
ATOM 13712 C C . GLY D 1 409 ? 94.863 1.360 -14.019 1.00 263.63 395 GLY D C 1
ATOM 13713 O O . GLY D 1 409 ? 94.085 1.099 -13.104 1.00 267.61 395 GLY D O 1
ATOM 13714 N N . LYS D 1 410 ? 96.145 1.016 -13.992 1.00 258.56 396 LYS D N 1
ATOM 13715 C CA . LYS D 1 410 ? 96.757 0.411 -12.816 1.00 251.63 396 LYS D CA 1
ATOM 13716 C C . LYS D 1 410 ? 97.963 1.237 -12.398 1.00 259.42 396 LYS D C 1
ATOM 13717 O O . LYS D 1 410 ? 98.728 1.691 -13.245 1.00 264.58 396 LYS D O 1
ATOM 13723 N N . VAL D 1 411 ? 98.133 1.434 -11.095 1.00 256.97 397 VAL D N 1
ATOM 13724 C CA . VAL D 1 411 ? 99.313 2.125 -10.590 1.00 257.36 397 VAL D CA 1
ATOM 13725 C C . VAL D 1 411 ? 100.386 1.111 -10.202 1.00 268.65 397 VAL D C 1
ATOM 13726 O O . VAL D 1 411 ? 100.236 0.360 -9.238 1.00 273.78 397 VAL D O 1
ATOM 13730 N N . LYS D 1 412 ? 101.469 1.099 -10.970 1.00 271.66 398 LYS D N 1
ATOM 13731 C CA . LYS D 1 412 ? 102.557 0.158 -10.765 1.00 271.30 398 LYS D CA 1
ATOM 13732 C C . LYS D 1 412 ? 103.851 0.888 -10.432 1.00 277.82 398 LYS D C 1
ATOM 13733 O O . LYS D 1 412 ? 104.090 2.001 -10.905 1.00 283.41 398 LYS D O 1
ATOM 13739 N N . ILE D 1 413 ? 104.682 0.250 -9.614 1.00 278.58 399 ILE D N 1
ATOM 13740 C CA . ILE D 1 413 ? 105.983 0.797 -9.252 1.00 287.00 399 ILE D CA 1
ATOM 13741 C C . ILE D 1 413 ? 107.107 0.062 -9.977 1.00 292.40 399 ILE D C 1
ATOM 13742 O O . ILE D 1 413 ? 107.302 -1.140 -9.787 1.00 291.96 399 ILE D O 1
ATOM 13747 N N . ASP D 1 414 ? 107.842 0.790 -10.811 1.00 292.63 400 ASP D N 1
ATOM 13748 C CA . ASP D 1 414 ? 108.956 0.205 -11.545 1.00 284.46 400 ASP D CA 1
ATOM 13749 C C . ASP D 1 414 ? 110.231 1.028 -11.374 1.00 286.90 400 ASP D C 1
ATOM 13750 O O . ASP D 1 414 ? 110.308 2.173 -11.822 1.00 286.64 400 ASP D O 1
ATOM 13755 N N . LYS D 1 415 ? 111.224 0.427 -10.723 1.00 287.88 401 LYS D N 1
ATOM 13756 C CA . LYS D 1 415 ? 112.537 1.041 -10.524 1.00 288.96 401 LYS D CA 1
ATOM 13757 C C . LYS D 1 415 ? 112.505 2.404 -9.828 1.00 290.48 401 LYS D C 1
ATOM 13758 O O . LYS D 1 415 ? 113.305 3.286 -10.143 1.00 287.75 401 LYS D O 1
ATOM 13764 N N . GLY D 1 416 ? 111.586 2.571 -8.882 1.00 291.31 402 GLY D N 1
ATOM 13765 C CA . GLY D 1 416 ? 111.535 3.781 -8.079 1.00 290.66 402 GLY D CA 1
ATOM 13766 C C . GLY D 1 416 ? 110.466 4.775 -8.492 1.00 287.59 402 GLY D C 1
ATOM 13767 O O . GLY D 1 416 ? 110.108 5.667 -7.722 1.00 283.78 402 GLY D O 1
ATOM 13768 N N . ARG D 1 417 ? 109.957 4.626 -9.711 1.00 289.91 403 ARG D N 1
ATOM 13769 C CA . ARG D 1 417 ? 108.919 5.512 -10.226 1.00 290.11 403 ARG D CA 1
ATOM 13770 C C . ARG D 1 417 ? 107.519 5.030 -9.863 1.00 290.13 403 ARG D C 1
ATOM 13771 O O . ARG D 1 417 ? 107.258 3.827 -9.814 1.00 286.00 403 ARG D O 1
ATOM 13779 N N . THR D 1 418 ? 106.622 5.976 -9.604 1.00 292.57 404 THR D N 1
ATOM 13780 C CA . THR D 1 418 ? 105.203 5.666 -9.495 1.00 287.79 404 THR D CA 1
ATOM 13781 C C . THR D 1 418 ? 104.577 5.912 -10.861 1.00 288.34 404 THR D C 1
ATOM 13782 O O . THR D 1 418 ? 104.482 7.053 -11.317 1.00 290.09 404 THR D O 1
ATOM 13786 N N . VAL D 1 419 ? 104.152 4.833 -11.510 1.00 285.65 405 VAL D N 1
ATOM 13787 C CA . VAL D 1 419 ? 103.761 4.880 -12.914 1.00 282.18 405 VAL D CA 1
ATOM 13788 C C . VAL D 1 419 ? 102.335 4.373 -13.138 1.00 286.82 405 VAL D C 1
ATOM 13789 O O . VAL D 1 419 ? 101.831 3.559 -12.369 1.00 282.99 405 VAL D O 1
ATOM 13793 N N . ILE D 1 420 ? 101.686 4.870 -14.189 1.00 290.66 406 ILE D N 1
ATOM 13794 C CA . ILE D 1 420 ? 100.376 4.369 -14.591 1.00 287.70 406 ILE D CA 1
ATOM 13795 C C . ILE D 1 420 ? 100.491 3.474 -15.828 1.00 285.87 406 ILE D C 1
ATOM 13796 O O . ILE D 1 420 ? 101.263 3.754 -16.746 1.00 283.66 406 ILE D O 1
ATOM 13801 N N . ASP D 1 421 ? 99.716 2.394 -15.836 1.00 285.94 407 ASP D N 1
ATOM 13802 C CA . ASP D 1 421 ? 99.781 1.389 -16.889 1.00 284.24 407 ASP D CA 1
ATOM 13803 C C . ASP D 1 421 ? 98.374 0.984 -17.319 1.00 275.44 407 ASP D C 1
ATOM 13804 O O . ASP D 1 421 ? 97.432 1.037 -16.532 1.00 269.85 407 ASP D O 1
ATOM 13809 N N . GLY D 1 422 ? 98.239 0.593 -18.581 1.00 270.23 408 GLY D N 1
ATOM 13810 C CA . GLY D 1 422 ? 96.966 0.130 -19.100 1.00 256.38 408 GLY D CA 1
ATOM 13811 C C . GLY D 1 422 ? 96.155 1.234 -19.746 1.00 247.41 408 GLY D C 1
ATOM 13812 O O . GLY D 1 422 ? 94.951 1.089 -19.954 1.00 220.59 408 GLY D O 1
ATOM 13813 N N . LEU D 1 423 ? 96.816 2.343 -20.060 1.00 267.21 409 LEU D N 1
ATOM 13814 C CA . LEU D 1 423 ? 96.160 3.459 -20.727 1.00 271.46 409 LEU D CA 1
ATOM 13815 C C . LEU D 1 423 ? 96.534 3.475 -22.203 1.00 265.61 409 LEU D C 1
ATOM 13816 O O . LEU D 1 423 ? 95.712 3.169 -23.067 1.00 257.85 409 LEU D O 1
ATOM 13821 N N . ALA D 1 424 ? 97.785 3.824 -22.485 1.00 265.04 410 ALA D N 1
ATOM 13822 C CA . ALA D 1 424 ? 98.257 3.928 -23.861 1.00 259.16 410 ALA D CA 1
ATOM 13823 C C . ALA D 1 424 ? 99.256 2.830 -24.213 1.00 264.89 410 ALA D C 1
ATOM 13824 O O . ALA D 1 424 ? 100.144 2.507 -23.425 1.00 269.37 410 ALA D O 1
ATOM 13826 N N . GLN D 1 425 ? 99.098 2.258 -25.402 1.00 261.06 411 GLN D N 1
ATOM 13827 C CA . GLN D 1 425 ? 99.973 1.188 -25.869 1.00 255.16 411 GLN D CA 1
ATOM 13828 C C . GLN D 1 425 ? 101.294 1.714 -26.431 1.00 259.99 411 GLN D C 1
ATOM 13829 O O . GLN D 1 425 ? 102.351 1.129 -26.197 1.00 257.41 411 GLN D O 1
ATOM 13835 N N . SER D 1 426 ? 101.228 2.819 -27.170 1.00 267.23 412 SER D N 1
ATOM 13836 C CA . SER D 1 426 ? 102.410 3.377 -27.825 1.00 276.60 412 SER D CA 1
ATOM 13837 C C . SER D 1 426 ? 102.738 4.777 -27.312 1.00 284.29 412 SER D C 1
ATOM 13838 O O . SER D 1 426 ? 101.885 5.454 -26.737 1.00 285.84 412 SER D O 1
ATOM 13841 N N . LYS D 1 427 ? 103.983 5.195 -27.524 1.00 286.13 413 LYS D N 1
ATOM 13842 C CA . LYS D 1 427 ? 104.505 6.450 -26.987 1.00 281.59 413 LYS D CA 1
ATOM 13843 C C . LYS D 1 427 ? 103.684 7.685 -27.354 1.00 289.52 413 LYS D C 1
ATOM 13844 O O . LYS D 1 427 ? 103.396 8.517 -26.493 1.00 295.07 413 LYS D O 1
ATOM 13850 N N . VAL D 1 428 ? 103.308 7.803 -28.623 1.00 285.51 414 VAL D N 1
ATOM 13851 C CA . VAL D 1 428 ? 102.624 9.005 -29.100 1.00 274.84 414 VAL D CA 1
ATOM 13852 C C . VAL D 1 428 ? 101.220 9.184 -28.516 1.00 294.03 414 VAL D C 1
ATOM 13853 O O . VAL D 1 428 ? 100.806 10.307 -28.222 1.00 301.87 414 VAL D O 1
ATOM 13857 N N . ALA D 1 429 ? 100.492 8.083 -28.349 1.00 298.87 415 ALA D N 1
ATOM 13858 C CA . ALA D 1 429 ? 99.175 8.135 -27.720 1.00 298.21 415 ALA D CA 1
ATOM 13859 C C . ALA D 1 429 ? 99.317 8.581 -26.266 1.00 315.68 415 ALA D C 1
ATOM 13860 O O . ALA D 1 429 ? 98.554 9.427 -25.766 1.00 321.21 415 ALA D O 1
ATOM 13862 N N . ALA D 1 430 ? 100.314 8.011 -25.599 1.00 321.62 416 ALA D N 1
ATOM 13863 C CA . ALA D 1 430 ? 100.646 8.384 -24.233 1.00 317.83 416 ALA D CA 1
ATOM 13864 C C . ALA D 1 430 ? 100.924 9.878 -24.153 1.00 313.48 416 ALA D C 1
ATOM 13865 O O . ALA D 1 430 ? 100.509 10.548 -23.206 1.00 315.63 416 ALA D O 1
ATOM 13867 N N . GLU D 1 431 ? 101.619 10.394 -25.164 1.00 301.82 417 GLU D N 1
ATOM 13868 C CA . GLU D 1 431 ? 101.878 11.824 -25.265 1.00 281.82 417 GLU D CA 1
ATOM 13869 C C . GLU D 1 431 ? 100.573 12.589 -25.431 1.00 275.14 417 GLU D C 1
ATOM 13870 O O . GLU D 1 431 ? 100.425 13.696 -24.918 1.00 276.66 417 GLU D O 1
ATOM 13876 N N . LYS D 1 432 ? 99.627 11.996 -26.151 1.00 269.03 418 LYS D N 1
ATOM 13877 C CA . LYS D 1 432 ? 98.323 12.620 -26.333 1.00 259.32 418 LYS D CA 1
ATOM 13878 C C . LYS D 1 432 ? 97.563 12.657 -25.013 1.00 258.03 418 LYS D C 1
ATOM 13879 O O . LYS D 1 432 ? 96.610 13.419 -24.858 1.00 248.39 418 LYS D O 1
ATOM 13885 N N . LEU D 1 433 ? 97.992 11.831 -24.061 1.00 265.34 419 LEU D N 1
ATOM 13886 C CA . LEU D 1 433 ? 97.323 11.776 -22.761 1.00 259.93 419 LEU D CA 1
ATOM 13887 C C . LEU D 1 433 ? 97.929 12.678 -21.674 1.00 260.54 419 LEU D C 1
ATOM 13888 O O . LEU D 1 433 ? 97.435 12.692 -20.545 1.00 254.86 419 LEU D O 1
ATOM 13893 N N . ILE D 1 434 ? 98.981 13.426 -22.004 1.00 263.27 420 ILE D N 1
ATOM 13894 C CA . ILE D 1 434 ? 99.683 14.237 -21.002 1.00 257.59 420 ILE D CA 1
ATOM 13895 C C . ILE D 1 434 ? 98.809 15.311 -20.346 1.00 253.20 420 ILE D C 1
ATOM 13896 O O . ILE D 1 434 ? 97.959 15.922 -20.993 1.00 250.93 420 ILE D O 1
ATOM 13901 N N . GLY D 1 435 ? 99.026 15.521 -19.051 1.00 251.41 421 GLY D N 1
ATOM 13902 C CA . GLY D 1 435 ? 98.289 16.513 -18.285 1.00 253.90 421 GLY D CA 1
ATOM 13903 C C . GLY D 1 435 ? 96.865 16.097 -17.962 1.00 252.50 421 GLY D C 1
ATOM 13904 O O . GLY D 1 435 ? 95.967 16.934 -17.890 1.00 244.89 421 GLY D O 1
ATOM 13905 N N . GLU D 1 436 ? 96.662 14.800 -17.758 1.00 260.42 422 GLU D N 1
ATOM 13906 C CA . GLU D 1 436 ? 95.328 14.240 -17.559 1.00 269.59 422 GLU D CA 1
ATOM 13907 C C . GLU D 1 436 ? 94.825 14.405 -16.121 1.00 272.80 422 GLU D C 1
ATOM 13908 O O . GLU D 1 436 ? 95.610 14.373 -15.175 1.00 282.72 422 GLU D O 1
ATOM 13914 N N . GLU D 1 437 ? 93.515 14.586 -15.965 1.00 261.67 423 GLU D N 1
ATOM 13915 C CA . GLU D 1 437 ? 92.891 14.684 -14.648 1.00 251.59 423 GLU D CA 1
ATOM 13916 C C . GLU D 1 437 ? 92.362 13.317 -14.225 1.00 245.09 423 GLU D C 1
ATOM 13917 O O . GLU D 1 437 ? 91.539 12.721 -14.918 1.00 241.53 423 GLU D O 1
ATOM 13923 N N . ILE D 1 438 ? 92.829 12.833 -13.078 1.00 248.74 424 ILE D N 1
ATOM 13924 C CA . ILE D 1 438 ? 92.658 11.434 -12.696 1.00 256.47 424 ILE D CA 1
ATOM 13925 C C . ILE D 1 438 ? 92.003 11.257 -11.319 1.00 260.18 424 ILE D C 1
ATOM 13926 O O . ILE D 1 438 ? 92.152 12.103 -10.442 1.00 248.43 424 ILE D O 1
ATOM 13931 N N . SER D 1 439 ? 91.268 10.160 -11.143 1.00 270.81 425 SER D N 1
ATOM 13932 C CA . SER D 1 439 ? 90.723 9.786 -9.839 1.00 272.66 425 SER D CA 1
ATOM 13933 C C . SER D 1 439 ? 90.991 8.305 -9.557 1.00 278.21 425 SER D C 1
ATOM 13934 O O . SER D 1 439 ? 91.150 7.513 -10.483 1.00 277.15 425 SER D O 1
ATOM 13937 N N . ILE D 1 440 ? 91.035 7.929 -8.284 1.00 279.78 426 ILE D N 1
ATOM 13938 C CA . ILE D 1 440 ? 91.341 6.547 -7.921 1.00 273.68 426 ILE D CA 1
ATOM 13939 C C . ILE D 1 440 ? 90.118 5.842 -7.329 1.00 261.51 426 ILE D C 1
ATOM 13940 O O . ILE D 1 440 ? 89.235 6.485 -6.759 1.00 259.41 426 ILE D O 1
ATOM 13945 N N . GLU D 1 441 ? 90.071 4.521 -7.469 1.00 253.62 427 GLU D N 1
ATOM 13946 C CA . GLU D 1 441 ? 88.895 3.757 -7.068 1.00 251.46 427 GLU D CA 1
ATOM 13947 C C . GLU D 1 441 ? 88.838 3.520 -5.565 1.00 259.26 427 GLU D C 1
ATOM 13948 O O . GLU D 1 441 ? 89.739 2.915 -4.982 1.00 264.04 427 GLU D O 1
ATOM 13954 N N . GLY D 1 442 ? 87.780 4.027 -4.942 1.00 261.09 428 GLY D N 1
ATOM 13955 C CA . GLY D 1 442 ? 87.436 3.675 -3.576 1.00 262.11 428 GLY D CA 1
ATOM 13956 C C . GLY D 1 442 ? 88.203 4.396 -2.485 1.00 263.84 428 GLY D C 1
ATOM 13957 O O . GLY D 1 442 ? 87.753 4.444 -1.341 1.00 261.61 428 GLY D O 1
ATOM 13958 N N . LYS D 1 443 ? 89.361 4.952 -2.826 1.00 266.34 429 LYS D N 1
ATOM 13959 C CA . LYS D 1 443 ? 90.173 5.659 -1.840 1.00 265.93 429 LYS D CA 1
ATOM 13960 C C . LYS D 1 443 ? 89.975 7.172 -1.891 1.00 269.73 429 LYS D C 1
ATOM 13961 O O . LYS D 1 443 ? 90.536 7.905 -1.075 1.00 269.61 429 LYS D O 1
ATOM 13967 N N . ASP D 1 444 ? 89.168 7.621 -2.849 1.00 268.95 430 ASP D N 1
ATOM 13968 C CA . ASP D 1 444 ? 88.803 9.030 -2.989 1.00 270.06 430 ASP D CA 1
ATOM 13969 C C . ASP D 1 444 ? 90.006 9.973 -3.033 1.00 273.81 430 ASP D C 1
ATOM 13970 O O . ASP D 1 444 ? 90.239 10.737 -2.095 1.00 264.74 430 ASP D O 1
ATOM 13975 N N . ILE D 1 445 ? 90.780 9.908 -4.112 1.00 281.41 431 ILE D N 1
ATOM 13976 C CA . ILE D 1 445 ? 91.902 10.827 -4.288 1.00 285.89 431 ILE D CA 1
ATOM 13977 C C . ILE D 1 445 ? 91.859 11.518 -5.649 1.00 282.97 431 ILE D C 1
ATOM 13978 O O . ILE D 1 445 ? 91.292 10.994 -6.609 1.00 277.69 431 ILE D O 1
ATOM 13983 N N . VAL D 1 446 ? 92.452 12.705 -5.718 1.00 282.80 432 VAL D N 1
ATOM 13984 C CA . VAL D 1 446 ? 92.540 13.448 -6.968 1.00 274.68 432 VAL D CA 1
ATOM 13985 C C . VAL D 1 446 ? 93.971 13.413 -7.498 1.00 277.15 432 VAL D C 1
ATOM 13986 O O . VAL D 1 446 ? 94.927 13.368 -6.723 1.00 280.81 432 VAL D O 1
ATOM 13990 N N . GLY D 1 447 ? 94.117 13.422 -8.818 1.00 274.79 433 GLY D N 1
ATOM 13991 C CA . GLY D 1 447 ? 95.430 13.324 -9.425 1.00 274.63 433 GLY D CA 1
ATOM 13992 C C . GLY D 1 447 ? 95.580 14.027 -10.760 1.00 272.75 433 GLY D C 1
ATOM 13993 O O . GLY D 1 447 ? 94.598 14.383 -11.411 1.00 271.47 433 GLY D O 1
ATOM 13994 N N . LYS D 1 448 ? 96.832 14.227 -11.159 1.00 272.02 434 LYS D N 1
ATOM 13995 C CA . LYS D 1 448 ? 97.169 14.895 -12.408 1.00 272.87 434 LYS D CA 1
ATOM 13996 C C . LYS D 1 448 ? 98.376 14.203 -13.041 1.00 279.88 434 LYS D C 1
ATOM 13997 O O . LYS D 1 448 ? 99.386 13.982 -12.376 1.00 287.60 434 LYS D O 1
ATOM 14003 N N . ILE D 1 449 ? 98.276 13.872 -14.326 1.00 278.33 435 ILE D N 1
ATOM 14004 C CA . ILE D 1 449 ? 99.341 13.143 -15.018 1.00 278.80 435 ILE D CA 1
ATOM 14005 C C . ILE D 1 449 ? 100.415 14.082 -15.574 1.00 282.94 435 ILE D C 1
ATOM 14006 O O . ILE D 1 449 ? 100.114 15.200 -15.996 1.00 287.08 435 ILE D O 1
ATOM 14011 N N . LYS D 1 450 ? 101.673 13.642 -15.539 1.00 282.39 436 LYS D N 1
ATOM 14012 C CA . LYS D 1 450 ? 102.769 14.450 -16.075 1.00 279.79 436 LYS D CA 1
ATOM 14013 C C . LYS D 1 450 ? 103.690 13.683 -17.026 1.00 283.11 436 LYS D C 1
ATOM 14014 O O . LYS D 1 450 ? 103.681 13.913 -18.236 1.00 277.56 436 LYS D O 1
ATOM 14020 N N . GLY D 1 451 ? 104.473 12.763 -16.469 1.00 289.85 437 GLY D N 1
ATOM 14021 C CA . GLY D 1 451 ? 105.507 12.071 -17.220 1.00 295.83 437 GLY D CA 1
ATOM 14022 C C . GLY D 1 451 ? 105.017 10.994 -18.168 1.00 304.09 437 GLY D C 1
ATOM 14023 O O . GLY D 1 451 ? 104.082 10.254 -17.862 1.00 306.51 437 GLY D O 1
ATOM 14024 N N . THR D 1 452 ? 105.665 10.904 -19.326 1.00 309.86 438 THR D N 1
ATOM 14025 C CA . THR D 1 452 ? 105.321 9.901 -20.328 1.00 310.03 438 THR D CA 1
ATOM 14026 C C . THR D 1 452 ? 106.514 9.014 -20.675 1.00 308.35 438 THR D C 1
ATOM 14027 O O . THR D 1 452 ? 107.521 9.489 -21.200 1.00 307.64 438 THR D O 1
ATOM 14031 N N . PHE D 1 453 ? 106.395 7.725 -20.372 1.00 305.46 439 PHE D N 1
ATOM 14032 C CA . PHE D 1 453 ? 107.431 6.758 -20.716 1.00 304.95 439 PHE D CA 1
ATOM 14033 C C . PHE D 1 453 ? 107.087 6.085 -22.043 1.00 300.47 439 PHE D C 1
ATOM 14034 O O . PHE D 1 453 ? 106.002 5.526 -22.204 1.00 295.71 439 PHE D O 1
ATOM 14042 N N . GLY D 1 454 ? 108.019 6.147 -22.988 1.00 299.66 440 GLY D N 1
ATOM 14043 C CA . GLY D 1 454 ? 107.755 5.749 -24.360 1.00 295.17 440 GLY D CA 1
ATOM 14044 C C . GLY D 1 454 ? 107.718 4.267 -24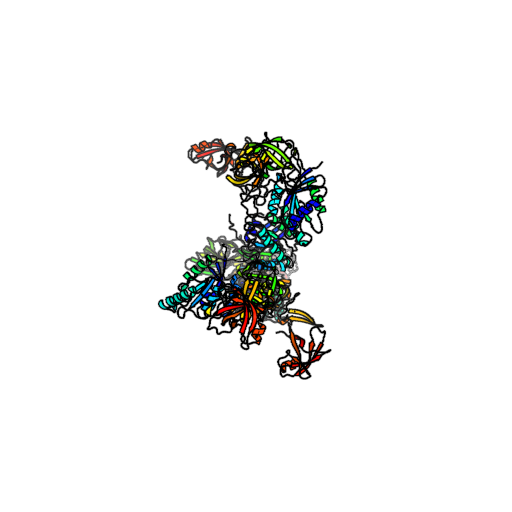.688 1.00 294.47 440 GLY D C 1
ATOM 14045 O O . GLY D 1 454 ? 106.864 3.831 -25.458 1.00 288.07 440 GLY D O 1
ATOM 14046 N N . THR D 1 455 ? 108.641 3.499 -24.116 1.00 298.97 441 THR D N 1
ATOM 14047 C CA . THR D 1 455 ? 108.833 2.098 -24.500 1.00 293.95 441 THR D CA 1
ATOM 14048 C C . THR D 1 455 ? 107.568 1.242 -24.415 1.00 300.39 441 THR D C 1
ATOM 14049 O O . THR D 1 455 ? 107.033 0.815 -25.438 1.00 303.68 441 THR D O 1
ATOM 14053 N N . LYS D 1 456 ? 107.096 0.991 -23.199 1.00 300.84 442 LYS D N 1
ATOM 14054 C CA . LYS D 1 456 ? 105.922 0.145 -23.002 1.00 292.20 442 LYS D CA 1
ATOM 14055 C C . LYS D 1 456 ? 104.619 0.934 -22.872 1.00 292.47 442 LYS D C 1
ATOM 14056 O O . LYS D 1 456 ? 103.560 0.358 -22.620 1.00 287.37 442 LYS D O 1
ATOM 14062 N N . GLY D 1 457 ? 104.701 2.250 -23.043 1.00 294.86 443 GLY D N 1
ATOM 14063 C CA . GLY D 1 457 ? 103.522 3.096 -23.003 1.00 289.81 443 GLY D CA 1
ATOM 14064 C C . GLY D 1 457 ? 103.021 3.339 -21.594 1.00 284.83 443 GLY D C 1
ATOM 14065 O O . GLY D 1 457 ? 101.821 3.279 -21.329 1.00 276.38 443 GLY D O 1
ATOM 14066 N N . LEU D 1 458 ? 103.949 3.616 -20.685 1.00 286.31 444 LEU D N 1
ATOM 14067 C CA . LEU D 1 458 ? 103.614 3.814 -19.281 1.00 280.21 444 LEU D CA 1
ATOM 14068 C C . LEU D 1 458 ? 103.682 5.292 -18.896 1.00 287.82 444 LEU D C 1
ATOM 14069 O O . LEU D 1 458 ? 104.470 6.050 -19.458 1.00 293.71 444 LEU D O 1
ATOM 14074 N N . LEU D 1 459 ? 102.844 5.702 -17.947 1.00 286.15 445 LEU D N 1
ATOM 14075 C CA . LEU D 1 459 ? 102.696 7.121 -17.624 1.00 282.42 445 LEU D CA 1
ATOM 14076 C C . LEU D 1 459 ? 102.988 7.470 -16.163 1.00 281.59 445 LEU D C 1
ATOM 14077 O O . LEU D 1 459 ? 102.511 6.805 -15.245 1.00 284.06 445 LEU D O 1
ATOM 14082 N N . THR D 1 460 ? 103.767 8.530 -15.963 1.00 275.79 446 THR D N 1
ATOM 14083 C CA . THR D 1 460 ? 104.124 8.998 -14.627 1.00 266.81 446 THR D CA 1
ATOM 14084 C C . THR D 1 460 ? 103.231 10.164 -14.204 1.00 261.66 446 THR D C 1
ATOM 14085 O O . THR D 1 460 ? 102.982 11.084 -14.989 1.00 253.39 446 THR D O 1
ATOM 14089 N N . ALA D 1 461 ? 102.751 10.128 -12.964 1.00 265.49 447 ALA D N 1
ATOM 14090 C CA . ALA D 1 461 ? 101.796 11.127 -12.496 1.00 267.14 447 ALA D CA 1
ATOM 14091 C C . ALA D 1 461 ? 102.049 11.627 -11.076 1.00 269.30 447 ALA D C 1
ATOM 14092 O O . ALA D 1 461 ? 102.973 11.186 -10.392 1.00 265.94 447 ALA D O 1
ATOM 14094 N N . GLU D 1 462 ? 101.198 12.555 -10.652 1.00 276.96 448 GLU D N 1
ATOM 14095 C CA . GLU D 1 462 ? 101.187 13.064 -9.290 1.00 283.16 448 GLU D CA 1
ATOM 14096 C C . GLU D 1 462 ? 99.789 12.843 -8.730 1.00 288.25 448 GLU D C 1
ATOM 14097 O O . GLU D 1 462 ? 98.800 13.013 -9.440 1.00 291.23 448 GLU D O 1
ATOM 14103 N N . PHE D 1 463 ? 99.703 12.460 -7.463 1.00 290.45 449 PHE D N 1
ATOM 14104 C CA . PHE D 1 463 ? 98.410 12.212 -6.836 1.00 290.49 449 PHE D CA 1
ATOM 14105 C C . PHE D 1 463 ? 98.333 12.920 -5.492 1.00 294.72 449 PHE D C 1
ATOM 14106 O O . PHE D 1 463 ? 99.361 13.182 -4.870 1.00 303.78 449 PHE D O 1
ATOM 14114 N N . SER D 1 464 ? 97.119 13.202 -5.025 1.00 288.14 450 SER D N 1
ATOM 14115 C CA . SER D 1 464 ? 96.966 13.710 -3.671 1.00 284.40 450 SER D CA 1
ATOM 14116 C C . SER D 1 464 ? 96.557 12.522 -2.824 1.00 289.62 450 SER D C 1
ATOM 14117 O O . SER D 1 464 ? 95.408 12.091 -2.855 1.00 292.90 450 SER D O 1
ATOM 14120 N N . GLY D 1 465 ? 97.506 12.000 -2.056 1.00 291.15 451 GLY D N 1
ATOM 14121 C CA . GLY D 1 465 ? 97.265 10.799 -1.284 1.00 289.02 451 GLY D CA 1
ATOM 14122 C C . GLY D 1 465 ? 98.504 9.929 -1.268 1.00 289.80 451 GLY D C 1
ATOM 14123 O O . GLY D 1 465 ? 99.607 10.387 -1.567 1.00 290.82 451 GLY D O 1
ATOM 14124 N N . ASN D 1 466 ? 98.312 8.663 -0.916 1.00 289.97 452 ASN D N 1
ATOM 14125 C CA . ASN D 1 466 ? 99.336 7.646 -1.099 1.00 295.92 452 ASN D CA 1
ATOM 14126 C C . ASN D 1 466 ? 98.896 6.675 -2.186 1.00 301.64 452 ASN D C 1
ATOM 14127 O O . ASN D 1 466 ? 97.832 6.066 -2.083 1.00 299.16 452 ASN D O 1
ATOM 14132 N N . VAL D 1 467 ? 99.707 6.528 -3.230 1.00 307.46 453 VAL D N 1
ATOM 14133 C CA . VAL D 1 467 ? 99.368 5.595 -4.297 1.00 305.25 453 VAL D CA 1
ATOM 14134 C C . VAL D 1 467 ? 100.151 4.293 -4.179 1.00 300.66 453 VAL D C 1
ATOM 14135 O O . VAL D 1 467 ? 101.354 4.240 -4.438 1.00 300.91 453 VAL D O 1
ATOM 14139 N N . GLU D 1 468 ? 99.440 3.245 -3.781 1.00 292.00 454 GLU D N 1
ATOM 14140 C CA . GLU D 1 468 ? 100.008 1.914 -3.630 1.00 281.15 454 GLU D CA 1
ATOM 14141 C C . GLU D 1 468 ? 100.091 1.185 -4.966 1.00 282.63 454 GLU D C 1
ATOM 14142 O O . GLU D 1 468 ? 99.365 1.509 -5.907 1.00 288.07 454 GLU D O 1
ATOM 14148 N N . ASN D 1 469 ? 100.991 0.212 -5.043 1.00 278.84 455 ASN D N 1
ATOM 14149 C CA . ASN D 1 469 ? 101.121 -0.623 -6.229 1.00 275.79 455 ASN D CA 1
ATOM 14150 C C . ASN D 1 469 ? 99.825 -1.374 -6.516 1.00 279.75 455 ASN D C 1
ATOM 14151 O O . ASN D 1 469 ? 99.054 -1.666 -5.596 1.00 283.03 455 ASN D O 1
ATOM 14156 N N . ARG D 1 470 ? 99.575 -1.637 -7.798 1.00 278.81 456 ARG D N 1
ATOM 14157 C CA . ARG D 1 470 ? 98.450 -2.462 -8.242 1.00 269.78 456 ARG D CA 1
ATOM 14158 C C . ARG D 1 470 ? 97.088 -1.784 -8.051 1.00 266.25 456 ARG D C 1
ATOM 14159 O O . ARG D 1 470 ? 96.057 -2.337 -8.435 1.00 249.11 456 ARG D O 1
ATOM 14167 N N . ASP D 1 471 ? 97.090 -0.591 -7.459 1.00 274.79 457 ASP D N 1
ATOM 14168 C CA . ASP D 1 471 ? 95.855 0.150 -7.212 1.00 273.26 457 ASP D CA 1
ATOM 14169 C C . ASP D 1 471 ? 95.154 0.499 -8.516 1.00 273.29 457 ASP D C 1
ATOM 14170 O O . ASP D 1 471 ? 95.800 0.706 -9.541 1.00 278.77 457 ASP D O 1
ATOM 14175 N N . LYS D 1 472 ? 93.829 0.572 -8.474 1.00 267.71 458 LYS D N 1
ATOM 14176 C CA . LYS D 1 472 ? 93.058 0.782 -9.692 1.00 266.06 458 LYS D CA 1
ATOM 14177 C C . LYS D 1 472 ? 92.609 2.227 -9.892 1.00 271.94 458 LYS D C 1
ATOM 14178 O O . LYS D 1 472 ? 92.189 2.904 -8.953 1.00 268.82 458 LYS D O 1
ATOM 14184 N N . VAL D 1 473 ? 92.697 2.676 -11.140 1.00 279.65 459 VAL D N 1
ATOM 14185 C CA . VAL D 1 473 ? 92.451 4.064 -11.502 1.00 281.19 459 VAL D CA 1
ATOM 14186 C C . VAL D 1 473 ? 91.254 4.223 -12.439 1.00 283.55 459 VAL D C 1
ATOM 14187 O O . VAL D 1 473 ? 91.210 3.626 -13.525 1.00 280.64 459 VAL D O 1
ATOM 14191 N N . ILE D 1 474 ? 90.288 5.028 -11.998 1.00 286.27 460 ILE D N 1
ATOM 14192 C CA . ILE D 1 474 ? 89.132 5.392 -12.808 1.00 281.37 460 ILE D CA 1
ATOM 14193 C C . ILE D 1 474 ? 89.395 6.749 -13.445 1.00 275.29 460 ILE D C 1
ATOM 14194 O O . ILE D 1 474 ? 89.664 7.731 -12.755 1.00 266.67 460 ILE D O 1
ATOM 14199 N N . LEU D 1 475 ? 89.330 6.795 -14.768 1.00 275.23 461 LEU D N 1
ATOM 14200 C CA . LEU D 1 475 ? 89.614 8.013 -15.505 1.00 274.56 461 LEU D CA 1
ATOM 14201 C C . LEU D 1 475 ? 88.417 8.438 -16.338 1.00 280.08 461 LEU D C 1
ATOM 14202 O O . LEU D 1 475 ? 88.072 7.781 -17.313 1.00 280.67 461 LEU D O 1
ATOM 14207 N N . ASN D 1 476 ? 87.790 9.549 -15.968 1.00 279.12 462 ASN D N 1
ATOM 14208 C CA . ASN D 1 476 ? 86.695 10.076 -16.775 1.00 269.43 462 ASN D CA 1
ATOM 14209 C C . ASN D 1 476 ? 87.135 11.152 -17.763 1.00 265.30 462 ASN D C 1
ATOM 14210 O O . ASN D 1 476 ? 87.852 12.090 -17.414 1.00 264.79 462 ASN D O 1
ATOM 14215 N N . ARG D 1 477 ? 86.695 10.993 -19.005 1.00 258.17 463 ARG D N 1
ATOM 14216 C CA . ARG D 1 477 ? 87.067 11.883 -20.091 1.00 252.03 463 ARG D CA 1
ATOM 14217 C C . ARG D 1 477 ? 85.830 12.263 -20.891 1.00 249.23 463 ARG D C 1
ATOM 14218 O O . ARG D 1 477 ? 85.067 11.401 -21.327 1.00 246.85 463 ARG D O 1
ATOM 14226 N N . LEU D 1 478 ? 85.632 13.562 -21.072 1.00 245.03 464 LEU D N 1
ATOM 14227 C CA . LEU D 1 478 ? 84.488 14.051 -21.821 1.00 238.06 464 LEU D CA 1
ATOM 14228 C C . LEU D 1 478 ? 84.738 13.929 -23.323 1.00 243.87 464 LEU D C 1
ATOM 14229 O O . LEU D 1 478 ? 85.831 14.216 -23.812 1.00 248.31 464 LEU D O 1
ATOM 14234 N N . ARG D 1 479 ? 83.710 13.495 -24.040 1.00 241.30 465 ARG D N 1
ATOM 14235 C CA . ARG D 1 479 ? 83.784 13.228 -25.470 1.00 240.67 465 ARG D CA 1
ATOM 14236 C C . ARG D 1 479 ? 82.553 13.827 -26.128 1.00 238.08 465 ARG D C 1
ATOM 14237 O O . ARG D 1 479 ? 81.626 14.244 -25.434 1.00 237.16 465 ARG D O 1
ATOM 14245 N N . ARG D 1 480 ? 82.542 13.900 -27.458 1.00 233.32 466 ARG D N 1
ATOM 14246 C CA . ARG D 1 480 ? 81.320 14.326 -28.138 1.00 223.71 466 ARG D CA 1
ATOM 14247 C C . ARG D 1 480 ? 80.510 13.132 -28.644 1.00 232.29 466 ARG D C 1
ATOM 14248 O O . ARG D 1 480 ? 80.944 11.988 -28.531 1.00 235.09 466 ARG D O 1
ATOM 14256 N N . TRP D 1 481 ? 79.334 13.403 -29.198 1.00 234.94 467 TRP D N 1
ATOM 14257 C CA . TRP D 1 481 ? 78.365 12.350 -29.487 1.00 228.87 467 TRP D CA 1
ATOM 14258 C C . TRP D 1 481 ? 77.845 12.451 -30.920 1.00 224.14 467 TRP D C 1
ATOM 14259 O O . TRP D 1 481 ? 77.944 13.502 -31.558 1.00 224.06 467 TRP D O 1
ATOM 14270 N N . GLY D 1 482 ? 77.279 11.354 -31.416 1.00 217.11 468 GLY D N 1
ATOM 14271 C CA . GLY D 1 482 ? 76.738 11.313 -32.760 1.00 212.66 468 GLY D CA 1
ATOM 14272 C C . GLY D 1 482 ? 77.266 10.148 -33.575 1.00 207.46 468 GLY D C 1
ATOM 14273 O O . GLY D 1 482 ? 77.410 10.251 -34.793 1.00 210.00 468 GLY D O 1
#

InterPro domains:
  IPR000795 Translational (tr)-type GTP-binding domain [PF00009] (5-173)
  IPR000795 Translational (tr)-type GTP-binding domain [PR00315] (7-20)
  IPR000795 Translational (tr)-type GTP-binding domain [PR00315] (62-72)
  IPR000795 Translational (tr)-type GTP-binding domain [PR00315] (78-89)
  IPR000795 Translational (tr)-type GTP-binding domain [PR00315] (114-123)
  IPR000795 Translational (tr)-type GTP-binding domain [PS51722] (3-177)
  IPR004161 Translation elongation factor EFTu-like, domain 2 [PF03144] (200-267)
  IPR004535 Translation elongation factor, selenocysteine-specific [TIGR00475] (6-304)
  IPR005225 Small GTP-binding domain [TIGR00231] (4-169)
  IPR009000 Translation protein, beta-barrel domain superfamily [SSF50447] (180-269)
  IPR009000 Translation protein, beta-barrel domain superfamily [SSF50447] (390-468)
  IPR009001 Translation elongation factor EF1A/initiation factor IF2gamma, C-terminal [SSF50465] (272-386)
  IPR027417 P-loop containing nucleoside triphosphate hydrolase [G3DSA:3.40.50.300] (1-180)
  IPR027417 P-loop containing nucleoside triphosphate hydrolase [SSF52540] (5-201)
  IPR038661 Large ribosomal subunit protein eL33 superfamily [G3DSA:2.40.10.190] (389-468)
  IPR048956 Selenocysteine-specific elongation factor, domain III, archaea [PF21440] (273-380)
  IPR050055 Elongation factor Tu GTPase [PTHR43721] (2-379)

B-factor: mean 145.96, std 61.64, range [37.48, 327.7]

Radius of gyration: 57.04 Å; Cα contacts (8 Å, |Δi|>4): 4357; chains: 4; bounding box: 159×112×183 Å

Nearest PDB structures (foldseek):
  4aca-assembly2_B  TM=1.001E+00  e=1.010E-90  Methanococcus maripaludis
  4aca-assembly1_A  TM=9.441E-01  e=2.008E-79  Methanococcus maripaludis
  4acb-assembly1_A  TM=9.272E-01  e=2.925E-77  Methanococcus maripaludis
  4aca-assembly4_D  TM=8.235E-01  e=1.921E-71  Methanococcus maripaludis
  5lzx-assembly1_jj  TM=7.815E-01  e=2.058E-23  Homo sapiens

CATH classification: 3.40.50.300 (+3 more: 2.40.30.10, 2.40.30.10, 2.40.10.190)

Foldseek 3Di:
DDAADEAEEEEFEAPPLCRVLLQVLQQVVVWGWHDDDRYIYTYQDDDDQVRVVLSCLAQLLQHAEYEQGAELQPAHALRSVQVVLSCLQSLHAYEYEHEPVVVDDPVSNVVNVVVVLVVLCLGDNSNDHHYDYAYSVVRRCVVVVSVSVVVSSVPTDRDFAAPDWWKWFFAAKDFDDLFKIKTWTATAHHKDFAFAWKFDPPVTDIKGWHFKAFPNDTDGMDGHSTTIITMIGDDGRVVDDQAIITHPVDQKDWAFKFKWKKADRDPVVDFQDAQDWFWKRHNSDTFIKTGFFWFWDDPPDDIATEGDPRDPPPPTMIIGTPHIHIDHFFRKMWTWHPVDDSRHRTGMIGTTHDRDHPVVSQYKYKDKWKWWWADDVPAIKTPRSDQFQVVLVVQAFAWKDWPPPGWTWHWHAFDDGRNITGIGIDDDDDGGIMMIGTDMGRDD/DAADEAEEEEAEDPPLQGVLLLVLQQPVCVDDPDDDLQQRWHDQPRYTYGYDDDDDLLQSLLVCQQCLLQHAEYEYEAELQVAHALSSVLVLQSCLQSLHEYEYEYEPVVVDDDVSSVVSVVVVQVVLCLGDNHNRHYYDYAYSVVGGCVVVVSVVVVVSSVPTDRDAAAPDWKKWFWRAKDDDPPQAIKTWTATRFYKDFAQAWWFDPPVTWIKGWHWKDFSNRTDRMDGHNTTIMTGMHTDHRVVDDQAIIIHPVDQKDWAQKFKWKWDDRLVVVDFADQQDWWWKRFNSDTWIWTDFDWDFDDDPPDTATETADRDDDNDIIIIGTPGIHIDHFQRKMWIFHPVDDSRDNTTIITTTHDRDHPVVRQYWYKDKWKWFWADDPNAIKIDRRDQFQVVVVVQAQFKKAFPDPPWTWHWHAFDGPRGITHTGIDDDDDGGTMIMGIDIGGDD/DDDQAADFAEEEEFADPVQCRVLLLCLALCVVVVRDLAADPPVPDDDDDDCLQQRWDDDPRYTYGYGDDDDLLQSLLSCQQCLLQHQEYEYEAELQPAGADSSLLVLQSCLLSLHEYAYEHEPVVVDDDVSNVVNLVVVQVSLCLGDHNNPHYYFYAYNNGSRRVVVVSVVVVVSSVPDDRDAAAPDWWKWQWRAKDDDPPQAIKTWTATRAYKDFQQAWWADPPLGWIKGWHWKDFPNGTDGMDGHNTTIMTGIHRDDRVSDDRAIITHPVDQKDWAFKFKWKWAARQPAPDKDAAQDWKWKSHNSDIFIWGDWDWDWDDPPPDTATETDRIDDHGDIIIIGTPHIHIHHFFRKMKIFDPVDDPRGNGTIITTTHDGDHPVRRQYWYKDKWKWFFAQDPNATWTDGPDQFQVSLVVQAQAKKAWPPDGKIKGWHAWDGPRTITHIDIRDDDDGRTMIMGIDIDGDD/DAAEFEEEEADDDPCVVVLVVVLVCVLQVVDWQDQDDDCPAVNDSDDQADTWGDQPRYTYGYHYQWQDADPVRFFTGQCLLHAEYEYEAELQPADDLQRLVSVQNCLQVLHAYEYEYEDPPPDDPVSNVVNVVVVQVSQCQGDNRHPRYYFYAYRVVGPCSNVVSVVVVVRVVPDDDDAAAPDWWKWQFQFWDQDPPLGIKTKGATRHHKDFAQDWWADPPVRDIKHWHWKDFSSGTDGMDGGNTIIITGIDDDDRVPDGRGIITHDVDQKDWAQKFKWQKADDHDPFDKDDAQDWFWKQFNGGTFIKGDFDWDWDDDPDDTAIEGDDTDTRPSRIIIGGPDIDIDHFQTKMWTWDCPPPSHRIHTIITTTHDGDDPVRRFYKYKDKAKWFFADDPHATKIDRGDQAQVVLVVCAQAWWAFPPPGKTWTWHAFDGDRTMTGIGIDDDHDGRGMIIGMDMGTDD